Protein 1OQP (pdb70)

Radius of gyration: 12.71 Å; Cα contacts (8 Å, |Δi|>4): 98; chains: 2; bounding box: 40×25×27 Å

Organism: Chlamydomonas reinhardtii (NCBI:txid3055)

Sequence (96 aa):
GSGERDSREEILKAFRLFDDDNSGTITIKDLRRVAKELGENLTEEELQEMIAEADRNDDNEIDEDEFIRIMKKTSLFKKRELIESKWHRLLFHDKKGSGERDSREEILKAFRLFDDDNSGTITIKDLRRVAKELGENLTEEELQEMIAEADRNDDNEIDEDEFIRIMKKTSLFKKRELIESKWHRLLFHDKKGSGERDSREEILKAFRLFDDDNSGTITIKDLRRVAKELGENLTEEELQEMIAEADRNDDNEIDEDEFIRIMKKTSLFKKRELIESKWHRLLFHDKKGSGERDSREEILKAFRLFDDDNSGTITIKDLRRVAKELGENLTEEELQEMIAEADRNDDNEIDEDEFIRIMKKTSLFKKRELIESKWHRLLFHDKKGSGERDSREEILKAFRLFDDDNSGTITIKDLRRVAKELGENLTEEELQEMIAEADRNDDNEIDEDEFIRIMKKTSLFKKRELIESKWHRLLFHDKKGSGERDSREEILKAFRLFDDDNSGTITIKDLRRVAKELGENLTEEELQEMIAEADRNDDNEIDEDEFIRIMKKTSLFKKRELIESKWHRLLFHDKKGSGERDSREEILKAFRLFDDDNSGTITIKDLRRVAKELGENLTEEELQEMIAEADRNDDNEIDEDEFIRIMKKTSLFKKRELIESKWHRLLFHDKKGSGERDSREEILKAFRLFDDDNSGTITIKDLRRVAKELGENLTEEELQEMIAEADRNDDNEIDEDEFIRIMKKTSLFKKRELIESKWHRLLFHDKKGSGERDSREEILKAFRLFDDDNSGTITIKDLRRVAKELGENLTEEELQEMIAEADRNDDNEIDEDEFIRIMKKTSLFKKRELIESKWHRLLFHDKKGSGERDSREEILKAFRLFDDDNSGTITIKDLRRVAKELGENLTEEELQEMIAEADRNDDNEIDEDEFIRIMKKTSLFKKRELIESKWHRLLFHDKKGSGERDSREEILKAFRLFDDDNSGTITIKDLRRVAKELGENLTEEELQEMIAEADRNDDNEIDEDEFIRIMKKTSLFKKRELIESKWHRLLFHDKKGSGERDSREEILKAFRLFDDDNSGTITIKDLRRVAKELGENLTEEELQEMIAEADRNDDNEIDEDEFIRIMKKTSLFKKRELIESKWHRLLFHDKKGSGERDSREEILKAFRLFDDDNSGTITIKDLRRVAKELGENLTEEELQEMIAEADRNDDNEIDEDEFIRIMKKTSLFKKRELIESKWHRLLFHDKKGSGERDSREEILKAFRLFDDDNSGTITIKDLRRVAKELGENLTEEELQEMIAEADRNDDNEIDEDEFIRIMKKTSLFKKRELIESKWHRLLFHDKKGSGERDSREEILKAFRLFDDDNSGTITIKDLRRVAKELGENLTEEELQEMIAEADRNDDNEIDEDEFIRIMKKTSLFKKRELIESKWHRLLFHDKKGSGERDSREEILKAFRLFDDDNSGTITIKDLRRVAKELGENLTEEELQEMIAEADRNDDNEIDEDEFIRIMKKTSLFKKRELIESKWHRLLFHDKKGSGERDSREEILKAFRLFDDDNSGTITIKDLRRVAKELGENLTEEELQEMIAEADRNDDNEIDEDEFIRIMKKTSLFKKRELIESKWHRLLFHDKKGSGERDSREEILKAFRLFDDDNSGTITIKDLRRVAKELGENLTEEELQEMIAEADRNDDNEIDEDEFIRIMKKTSLFKKRELIESKWHRLLFHDKKGSGERDSREEILKAFRLFDDDNSGTITIKDLRRVAKELGENLTEEELQEMIAEADRNDDNEIDEDEFIRIMKKTSLFKKRELIESKWHRLLFHDKKGSGERDSREEILKAFRLFDDDNSGTITIKDLRRVAKELGENLTEEELQEMIAEADRNDDNEIDEDEFIRIMKKTSLFKKRELIESKWHRLLFHDKK

Foldseek 3Di:
DVCPPPPLNVLVVVQCQQCVVPPQWRALVSNCVVCVVVPNRQDSVNLQVVQVVQDPPPPRTHHSVSSSVVCVVVVVD/DLVVVVVNVVCCVPVVPPD

CATH classification: 1.10.238.10

Nearest PDB structures (foldseek):
  1oqp-assembly1_A  TM=9.420E-01  e=5.379E-11  Chlamydomonas reinhardtii
  2obh-assembly1_B  TM=9.288E-01  e=8.705E-08  Homo sapiens
  2k2i-assembly1_A  TM=8.507E-01  e=2.920E-08  Homo sapiens
  2kn2-assembly1_A  TM=9.020E-01  e=2.306E-06  Glycine max
  4ds7-assembly1_A  TM=8.544E-01  e=1.089E-04  Kluyveromyces lactis NRRL Y-1140

Solvent-accessible surface area: 6100 Å² total; per-residue (Å²): 136,54,46,142,223,46,43,96,75,91,5,58,127,3,9,121,112,2,2,94,64,89,60,43,21,0,9,33,152,2,0,66,116,12,0,93,115,61,44,41,107,20,64,89,110,52,0,96,54,0,12,70,32,6,27,158,55,142,70,76,43,0,38,76,75,1,0,40,97,1,0,127,80,27,90,10,76,172,144,126,84,103,14,30,43,40,0,80,83,7,46,80,32,108,194,187

Secondary structure (DSSP, 8-state):
--TTSSHHHHHHHHHHHH-TT-SSSEEHHHHHHHHHHHT----HHHHHHHHHHH--SSSSEE-HHHHHHHHHHTT--/-HHHHHHHHHHHHHT----

GO terms:
  GO:0005515 protein binding (F, IPI)
  GO:0036156 inner dynein arm (C, IDA)

InterPro domains:
  IPR002048 EF-hand domain [PF13499] (28-91)
  IPR002048 EF-hand domain [PF13499] (101-164)
  IPR002048 EF-hand domain [PS50222] (25-60)
  IPR002048 EF-hand domain [PS50222] (61-96)
  IPR002048 EF-hand domain [PS50222] (98-133)
  IPR002048 EF-hand domain [PS50222] (134-169)
  IPR002048 EF-hand domain [SM00054] (29-57)
  IPR002048 EF-hand domain [SM00054] (65-93)
  IPR002048 EF-hand domain [SM00054] (102-130)
  IPR002048 EF-hand domain [SM00054] (138-166)
  IPR002048 EF-hand domain [cd00051] (29-91)
  IPR011992 EF-hand domain pair [SSF47473] (17-165)
  IPR018247 EF-Hand 1, calcium-binding site [PS00018] (38-50)
  IPR018247 EF-Hand 1, calcium-binding site [PS00018] (74-86)
  IPR018247 EF-Hand 1, calcium-binding site [PS00018] (111-123)
  IPR018247 EF-Hand 1, calcium-binding site [PS00018] (147-159)
  IPR050230 Calmodulin/Myosin light chain/Troponin C-like [PTHR23048] (21-165)

Structure (mmCIF, N/CA/C/O backbone):
data_1OQP
#
_entry.id   1OQP
#
loop_
_entity.id
_entity.type
_entity.pdbx_description
1 polymer Caltractin
2 polymer 'Cell division control protein KAR1'
#
loop_
_atom_site.group_PDB
_atom_site.id
_atom_site.type_symbol
_atom_site.label_atom_id
_atom_site.label_alt_id
_atom_site.label_comp_id
_atom_site.label_asym_id
_atom_site.label_entity_id
_atom_site.label_seq_id
_atom_site.pdbx_PDB_ins_code
_atom_site.Cartn_x
_atom_site.Cartn_y
_atom_site.Cartn_z
_atom_site.occupancy
_atom_site.B_iso_or_equiv
_atom_site.auth_seq_id
_atom_site.auth_comp_id
_atom_site.auth_asym_id
_atom_site.auth_atom_id
_atom_site.pdbx_PDB_model_num
ATOM 1 N N . GLY A 1 1 ? 20.133 6.141 0.740 1.00 0.00 93 GLY A N 1
ATOM 2 C CA . GLY A 1 1 ? 20.173 5.872 -0.709 1.00 0.00 93 GLY A CA 1
ATOM 3 C C . GLY A 1 1 ? 19.457 4.568 -1.055 1.00 0.00 93 GLY A C 1
ATOM 4 O O . GLY A 1 1 ? 20.093 3.595 -1.452 1.00 0.00 93 GLY A O 1
ATOM 10 N N . SER A 1 2 ? 18.133 4.550 -0.896 1.00 0.00 94 SER A N 1
ATOM 11 C CA . SER A 1 2 ? 17.294 3.411 -1.228 1.00 0.00 94 SER A CA 1
ATOM 12 C C . SER A 1 2 ? 17.238 3.247 -2.748 1.00 0.00 94 SER A C 1
ATOM 13 O O . SER A 1 2 ? 17.643 2.226 -3.305 1.00 0.00 94 SER A O 1
ATOM 21 N N . GLY A 1 3 ? 16.713 4.284 -3.403 1.00 0.00 95 GLY A N 1
ATOM 22 C CA . GLY A 1 3 ? 16.590 4.386 -4.847 1.00 0.00 95 GLY A CA 1
ATOM 23 C C . GLY A 1 3 ? 15.800 3.204 -5.401 1.00 0.00 95 GLY A C 1
ATOM 24 O O . GLY A 1 3 ? 14.576 3.169 -5.294 1.00 0.00 95 GLY A O 1
ATOM 28 N N . GLU A 1 4 ? 16.498 2.225 -5.975 1.00 0.00 96 GLU A N 1
ATOM 29 C CA . GLU A 1 4 ? 15.895 0.990 -6.437 1.00 0.00 96 GLU A CA 1
ATOM 30 C C . GLU A 1 4 ? 15.294 0.249 -5.240 1.00 0.00 96 GLU A C 1
ATOM 31 O O . GLU A 1 4 ? 14.120 -0.125 -5.259 1.00 0.00 96 GLU A O 1
ATOM 43 N N . ARG A 1 5 ? 16.096 0.048 -4.192 1.00 0.00 97 ARG A N 1
ATOM 44 C CA . ARG A 1 5 ? 15.717 -0.725 -3.019 1.00 0.00 97 ARG A CA 1
ATOM 45 C C . ARG A 1 5 ? 14.907 0.166 -2.078 1.00 0.00 97 ARG A C 1
ATOM 46 O O . ARG A 1 5 ? 15.364 0.505 -0.989 1.00 0.00 97 ARG A O 1
ATOM 67 N N . ASP A 1 6 ? 13.713 0.573 -2.520 1.00 0.00 98 ASP A N 1
ATOM 68 C CA . ASP A 1 6 ? 12.862 1.526 -1.819 1.00 0.00 98 ASP A CA 1
ATOM 69 C C . ASP A 1 6 ? 11.475 0.945 -1.560 1.00 0.00 98 ASP A C 1
ATOM 70 O O . ASP A 1 6 ? 11.009 0.079 -2.300 1.00 0.00 98 ASP A O 1
ATOM 79 N N . SER A 1 7 ? 10.799 1.470 -0.533 1.00 0.00 99 SER A N 1
ATOM 80 C CA . SER A 1 7 ? 9.429 1.183 -0.143 1.00 0.00 99 SER A CA 1
ATOM 81 C C . SER A 1 7 ? 8.457 1.161 -1.327 1.00 0.00 99 SER A C 1
ATOM 82 O O . SER A 1 7 ? 7.487 0.409 -1.304 1.00 0.00 99 SER A O 1
ATOM 90 N N . ARG A 1 8 ? 8.737 1.951 -2.372 1.00 0.00 100 ARG A N 1
ATOM 91 C CA . ARG A 1 8 ? 8.048 1.905 -3.658 1.00 0.00 100 ARG A CA 1
ATOM 92 C C . ARG A 1 8 ? 7.815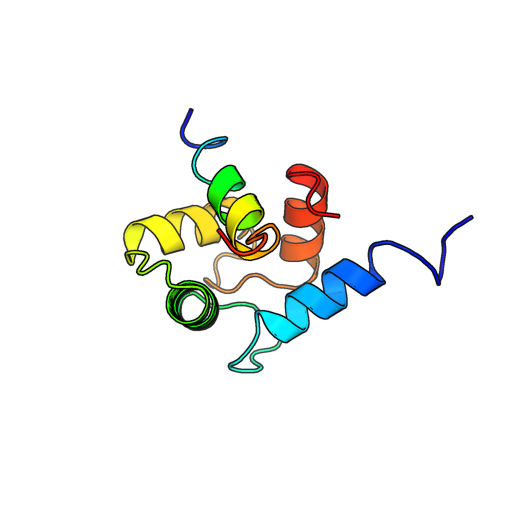 0.456 -4.107 1.00 0.00 100 ARG A C 1
ATOM 93 O O . ARG A 1 8 ? 6.710 0.099 -4.508 1.00 0.00 100 ARG A O 1
ATOM 114 N N . GLU A 1 9 ? 8.848 -0.390 -4.028 1.00 0.00 101 GLU A N 1
ATOM 115 C CA . GLU A 1 9 ? 8.731 -1.795 -4.382 1.00 0.00 101 GLU A CA 1
ATOM 116 C C . GLU A 1 9 ? 7.622 -2.452 -3.563 1.00 0.00 101 GLU A C 1
ATOM 117 O O . GLU A 1 9 ? 6.723 -3.075 -4.121 1.00 0.00 101 GLU A O 1
ATOM 129 N N . GLU A 1 10 ? 7.684 -2.311 -2.237 1.00 0.00 102 GLU A N 1
ATOM 130 C CA . GLU A 1 10 ? 6.751 -2.952 -1.322 1.00 0.00 102 GLU A CA 1
ATOM 131 C C . GLU A 1 10 ? 5.324 -2.464 -1.589 1.00 0.00 102 GLU A C 1
ATOM 132 O O . GLU A 1 10 ? 4.394 -3.265 -1.685 1.00 0.00 102 GLU A O 1
ATOM 144 N N . ILE A 1 11 ? 5.169 -1.146 -1.747 1.00 0.00 103 ILE A N 1
ATOM 145 C CA . ILE A 1 11 ? 3.927 -0.529 -2.189 1.00 0.00 103 ILE A CA 1
ATOM 146 C C . ILE A 1 11 ? 3.426 -1.245 -3.437 1.00 0.00 103 ILE A C 1
ATOM 147 O O . ILE A 1 11 ? 2.261 -1.623 -3.513 1.00 0.00 103 ILE A O 1
ATOM 163 N N . LEU A 1 12 ? 4.296 -1.409 -4.430 1.00 0.00 104 LEU A N 1
ATOM 164 C CA . LEU A 1 12 ? 3.907 -1.998 -5.697 1.00 0.00 104 LEU A CA 1
ATOM 165 C C . LEU A 1 12 ? 3.486 -3.461 -5.502 1.00 0.00 104 LEU A C 1
ATOM 166 O O . LEU A 1 12 ? 2.471 -3.883 -6.056 1.00 0.00 104 LEU A O 1
ATOM 182 N N . LYS A 1 13 ? 4.197 -4.229 -4.664 1.00 0.00 105 LYS A N 1
ATOM 183 C CA . LYS A 1 13 ? 3.748 -5.578 -4.314 1.00 0.00 105 LYS A CA 1
ATOM 184 C C . LYS A 1 13 ? 2.331 -5.526 -3.730 1.00 0.00 105 LYS A C 1
ATOM 185 O O . LYS A 1 13 ? 1.442 -6.238 -4.197 1.00 0.00 105 LYS A O 1
ATOM 204 N N . ALA A 1 14 ? 2.111 -4.678 -2.721 1.00 0.00 106 ALA A N 1
ATOM 205 C CA . ALA A 1 14 ? 0.799 -4.517 -2.106 1.00 0.00 106 ALA A CA 1
ATOM 206 C C . ALA A 1 14 ? -0.262 -4.138 -3.144 1.00 0.00 106 ALA A C 1
ATOM 207 O O . ALA A 1 14 ? -1.351 -4.706 -3.152 1.00 0.00 106 ALA A O 1
ATOM 214 N N . PHE A 1 15 ? 0.065 -3.205 -4.038 1.00 0.00 107 PHE A N 1
ATOM 215 C CA . PHE A 1 15 ? -0.800 -2.792 -5.132 1.00 0.00 107 PHE A CA 1
ATOM 216 C C . PHE A 1 15 ? -1.230 -4.015 -5.942 1.00 0.00 107 PHE A C 1
ATOM 217 O O . PHE A 1 15 ? -2.422 -4.242 -6.143 1.00 0.00 107 PHE A O 1
ATOM 234 N N . ARG A 1 16 ? -0.260 -4.820 -6.387 1.00 0.00 108 ARG A N 1
ATOM 235 C CA . ARG A 1 16 ? -0.540 -6.033 -7.141 1.00 0.00 108 ARG A CA 1
ATOM 236 C C . ARG A 1 16 ? -1.409 -7.003 -6.337 1.00 0.00 108 ARG A C 1
ATOM 237 O O . ARG A 1 16 ? -2.419 -7.478 -6.852 1.00 0.00 108 ARG A O 1
ATOM 258 N N . LEU A 1 17 ? -1.031 -7.304 -5.087 1.00 0.00 109 LEU A N 1
ATOM 259 C CA . LEU A 1 17 ? -1.786 -8.236 -4.249 1.00 0.00 109 LEU A CA 1
ATOM 260 C C . LEU A 1 17 ? -3.233 -7.754 -4.108 1.00 0.00 109 LEU A C 1
ATOM 261 O O . LEU A 1 17 ? -4.169 -8.545 -4.202 1.00 0.00 109 LEU A O 1
ATOM 277 N N . PHE A 1 18 ? -3.419 -6.447 -3.910 1.00 0.00 110 PHE A N 1
ATOM 278 C CA . PHE A 1 18 ? -4.738 -5.845 -3.841 1.00 0.00 110 PHE A CA 1
ATOM 279 C C . PHE A 1 18 ? -5.479 -5.976 -5.170 1.00 0.00 110 PHE A C 1
ATOM 280 O O . PHE A 1 18 ? -6.650 -6.346 -5.170 1.00 0.00 110 PHE A O 1
ATOM 297 N N . ASP A 1 19 ? -4.834 -5.652 -6.294 1.00 0.00 111 ASP A N 1
ATOM 298 C CA . ASP A 1 19 ? -5.467 -5.602 -7.609 1.00 0.00 111 ASP A CA 1
ATOM 299 C C . ASP A 1 19 ? -5.714 -7.007 -8.183 1.00 0.00 111 ASP A C 1
ATOM 300 O O . ASP A 1 19 ? -5.268 -7.328 -9.283 1.00 0.00 111 ASP A O 1
ATOM 309 N N . ASP A 1 20 ? -6.477 -7.828 -7.457 1.00 0.00 112 ASP A N 1
ATOM 310 C CA . ASP A 1 20 ? -6.876 -9.175 -7.840 1.00 0.00 112 ASP A CA 1
ATOM 311 C C . ASP A 1 20 ? -7.466 -9.197 -9.251 1.00 0.00 112 ASP A C 1
ATOM 312 O O . ASP A 1 20 ? -7.082 -10.027 -10.069 1.00 0.00 112 ASP A O 1
ATOM 321 N N . ASP A 1 21 ? -8.396 -8.280 -9.539 1.00 0.00 113 ASP A N 1
ATOM 322 C CA . ASP A 1 21 ? -9.046 -8.212 -10.844 1.00 0.00 113 ASP A CA 1
ATOM 323 C C . ASP A 1 21 ? -8.111 -7.712 -11.958 1.00 0.00 113 ASP A C 1
ATOM 324 O O . ASP A 1 21 ? -8.500 -7.724 -13.122 1.00 0.00 113 ASP A O 1
ATOM 333 N N . ASN A 1 22 ? -6.892 -7.278 -11.617 1.00 0.00 114 ASN A N 1
ATOM 334 C CA . ASN A 1 22 ? -5.871 -6.824 -12.552 1.00 0.00 114 ASN A CA 1
ATOM 335 C C . ASN A 1 22 ? -6.383 -5.700 -13.461 1.00 0.00 114 ASN A C 1
ATOM 336 O O . ASN A 1 22 ? -6.168 -5.720 -14.671 1.00 0.00 114 ASN A O 1
ATOM 347 N N . SER A 1 23 ? -7.024 -4.682 -12.877 1.00 0.00 115 SER A N 1
ATOM 348 C CA . SER A 1 23 ? -7.426 -3.491 -13.629 1.00 0.00 115 SER A CA 1
ATOM 349 C C . SER A 1 23 ? -6.257 -2.520 -13.833 1.00 0.00 115 SER A C 1
ATOM 350 O O . SER A 1 23 ? -6.386 -1.553 -14.579 1.00 0.00 115 SER A O 1
ATOM 358 N N . GLY A 1 24 ? -5.128 -2.747 -13.154 1.00 0.00 116 GLY A N 1
ATOM 359 C CA . GLY A 1 24 ? -4.039 -1.784 -13.085 1.00 0.00 116 GLY A CA 1
ATOM 360 C C . GLY A 1 24 ? -4.400 -0.663 -12.105 1.00 0.00 116 GLY A C 1
ATOM 361 O O . GLY A 1 24 ? -3.757 0.384 -12.092 1.00 0.00 116 GLY A O 1
ATOM 365 N N . THR A 1 25 ? -5.431 -0.890 -11.287 1.00 0.00 117 THR A N 1
ATOM 366 C CA . THR A 1 25 ? -6.036 0.031 -10.347 1.00 0.00 117 THR A CA 1
ATOM 367 C C . THR A 1 25 ? -6.749 -0.860 -9.322 1.00 0.00 117 THR A C 1
ATOM 368 O O . THR A 1 25 ? -7.167 -1.963 -9.673 1.00 0.00 117 THR A O 1
ATOM 379 N N . ILE A 1 26 ? -6.857 -0.432 -8.063 1.00 0.00 118 ILE A N 1
ATOM 380 C CA . ILE A 1 26 ? -7.514 -1.207 -7.016 1.00 0.00 118 ILE A CA 1
ATOM 381 C C . ILE A 1 26 ? -8.970 -0.747 -6.935 1.00 0.00 118 ILE A C 1
ATOM 382 O O . ILE A 1 26 ? -9.232 0.388 -6.540 1.00 0.00 118 ILE A O 1
ATOM 398 N N . THR A 1 27 ? -9.918 -1.598 -7.313 1.00 0.00 119 THR A N 1
ATOM 399 C CA . THR A 1 27 ? -11.332 -1.257 -7.345 1.00 0.00 119 THR A CA 1
ATOM 400 C C . THR A 1 27 ? -12.021 -1.562 -6.011 1.00 0.00 119 THR A C 1
ATOM 401 O O . THR A 1 27 ? -11.489 -2.281 -5.166 1.00 0.00 119 THR A O 1
ATOM 412 N N . ILE A 1 28 ? -13.254 -1.077 -5.842 1.00 0.00 120 ILE A N 1
ATOM 413 C CA . ILE A 1 28 ? -14.097 -1.480 -4.722 1.00 0.00 120 ILE A CA 1
ATOM 414 C C . ILE A 1 28 ? -14.216 -3.012 -4.660 1.00 0.00 120 ILE A C 1
ATOM 415 O O . ILE A 1 28 ? -14.162 -3.608 -3.585 1.00 0.00 120 ILE A O 1
ATOM 431 N N . LYS A 1 29 ? -14.325 -3.658 -5.826 1.00 0.00 121 LYS A N 1
ATOM 432 C CA . LYS A 1 29 ? -14.369 -5.108 -5.924 1.00 0.00 121 LYS A CA 1
ATOM 433 C C . LYS A 1 29 ? -13.079 -5.706 -5.358 1.00 0.00 121 LYS A C 1
ATOM 434 O O . LYS A 1 29 ? -13.129 -6.628 -4.544 1.00 0.00 121 LYS A O 1
ATOM 453 N N . ASP A 1 30 ? -11.923 -5.170 -5.770 1.00 0.00 122 ASP A N 1
ATOM 454 C CA . ASP A 1 30 ? -10.636 -5.624 -5.258 1.00 0.00 122 ASP A CA 1
ATOM 455 C C . ASP A 1 30 ? -10.597 -5.499 -3.739 1.00 0.00 122 ASP A C 1
ATOM 456 O O . ASP A 1 30 ? -10.252 -6.453 -3.045 1.00 0.00 122 ASP A O 1
ATOM 465 N N . LEU A 1 31 ? -10.950 -4.323 -3.216 1.00 0.00 123 LEU A N 1
ATOM 466 C CA . LEU A 1 31 ? -10.930 -4.099 -1.778 1.00 0.00 123 LEU A CA 1
ATOM 467 C C . LEU A 1 31 ? -11.835 -5.104 -1.066 1.00 0.00 123 LEU A C 1
ATOM 468 O O . LEU A 1 31 ? -11.421 -5.704 -0.076 1.00 0.00 123 LEU A O 1
ATOM 484 N N . ARG A 1 32 ? -13.058 -5.311 -1.569 1.00 0.00 124 ARG A N 1
ATOM 485 C CA . ARG A 1 32 ? -13.949 -6.312 -1.000 1.00 0.00 124 ARG A CA 1
ATOM 486 C C . ARG A 1 32 ? -13.275 -7.684 -1.017 1.00 0.00 124 ARG A C 1
ATOM 487 O O . ARG A 1 32 ? -13.268 -8.365 0.005 1.00 0.00 124 ARG A O 1
ATOM 508 N N . ARG A 1 33 ? -12.716 -8.097 -2.157 1.00 0.00 125 ARG A N 1
ATOM 509 C CA . ARG A 1 33 ? -12.043 -9.383 -2.284 1.00 0.00 125 ARG A CA 1
ATOM 510 C C . ARG A 1 33 ? -10.967 -9.532 -1.202 1.00 0.00 125 ARG A C 1
ATOM 511 O O . ARG A 1 33 ? -11.000 -10.487 -0.425 1.00 0.00 125 ARG A O 1
ATOM 532 N N . VAL A 1 34 ? -10.035 -8.576 -1.136 1.00 0.00 126 VAL A N 1
ATOM 533 C CA . VAL A 1 34 ? -8.992 -8.540 -0.114 1.00 0.00 126 VAL A CA 1
ATOM 534 C C . VAL A 1 34 ? -9.620 -8.699 1.272 1.00 0.00 126 VAL A C 1
ATOM 535 O O . VAL A 1 34 ? -9.247 -9.586 2.039 1.00 0.00 126 VAL A O 1
ATOM 548 N N . ALA A 1 35 ? -10.570 -7.822 1.596 1.00 0.00 127 ALA A N 1
ATOM 549 C CA . ALA A 1 35 ? -11.163 -7.750 2.916 1.00 0.00 127 ALA A CA 1
ATOM 550 C C . ALA A 1 35 ? -11.786 -9.099 3.292 1.00 0.00 127 ALA A C 1
ATOM 551 O O . ALA A 1 35 ? -11.433 -9.689 4.314 1.00 0.00 127 ALA A O 1
ATOM 558 N N . LYS A 1 36 ? -12.659 -9.621 2.428 1.00 0.00 128 LYS A N 1
ATOM 559 C CA . LYS A 1 36 ? -13.283 -10.928 2.578 1.00 0.00 128 LYS A CA 1
ATOM 560 C C . LYS A 1 36 ? -12.232 -12.014 2.810 1.00 0.00 128 LYS A C 1
ATOM 561 O O . LYS A 1 36 ? -12.356 -12.773 3.766 1.00 0.00 128 LYS A O 1
ATOM 580 N N . GLU A 1 37 ? -11.194 -12.081 1.969 1.00 0.00 129 GLU A N 1
ATOM 581 C CA . GLU A 1 37 ? -10.122 -13.059 2.133 1.00 0.00 129 GLU A CA 1
ATOM 582 C C . GLU A 1 37 ? -9.475 -12.957 3.518 1.00 0.00 129 GLU A C 1
ATOM 583 O O . GLU A 1 37 ? -9.218 -13.977 4.153 1.00 0.00 129 GLU A O 1
ATOM 595 N N . LEU A 1 38 ? -9.208 -11.738 3.998 1.00 0.00 130 LEU A N 1
ATOM 596 C CA . LEU A 1 38 ? -8.685 -11.547 5.350 1.00 0.00 130 LEU A CA 1
ATOM 597 C C . LEU A 1 38 ? -9.720 -11.914 6.422 1.00 0.00 130 LEU A C 1
ATOM 598 O O . LEU A 1 38 ? -9.346 -12.240 7.547 1.00 0.00 130 LEU A O 1
ATOM 614 N N . GLY A 1 39 ? -11.011 -11.851 6.080 1.00 0.00 131 GLY A N 1
ATOM 615 C CA . GLY A 1 39 ? -12.143 -12.115 6.965 1.00 0.00 131 GLY A CA 1
ATOM 616 C C . GLY A 1 39 ? -12.999 -10.864 7.170 1.00 0.00 131 GLY A C 1
ATOM 617 O O . GLY A 1 39 ? -14.140 -10.943 7.631 1.00 0.00 131 GLY A O 1
ATOM 621 N N . GLU A 1 40 ? -12.459 -9.695 6.820 1.00 0.00 132 GLU A N 1
ATOM 622 C CA . GLU A 1 40 ? -13.091 -8.406 7.003 1.00 0.00 132 GLU A CA 1
ATOM 623 C C . GLU A 1 40 ? -14.255 -8.269 6.022 1.00 0.00 132 GLU A C 1
ATOM 624 O O . GLU A 1 40 ? -14.087 -7.823 4.890 1.00 0.00 132 GLU A O 1
ATOM 636 N N . ASN A 1 41 ? -15.457 -8.636 6.463 1.00 0.00 133 ASN A N 1
ATOM 637 C CA . ASN A 1 41 ? -16.663 -8.516 5.652 1.00 0.00 133 ASN A CA 1
ATOM 638 C C . ASN A 1 41 ? -17.110 -7.050 5.618 1.00 0.00 133 ASN A C 1
ATOM 639 O O . ASN A 1 41 ? -18.120 -6.683 6.214 1.00 0.00 133 ASN A O 1
ATOM 650 N N . LEU A 1 42 ? -16.342 -6.204 4.925 1.00 0.00 134 LEU A N 1
ATOM 651 C CA . LEU A 1 42 ? -16.600 -4.770 4.858 1.00 0.00 134 LEU A CA 1
ATOM 652 C C . LEU A 1 42 ? -17.802 -4.454 3.962 1.00 0.00 134 LEU A C 1
ATOM 653 O O . LEU A 1 42 ? -18.056 -5.130 2.963 1.00 0.00 134 LEU A O 1
ATOM 669 N N . THR A 1 43 ? -18.531 -3.400 4.328 1.00 0.00 135 THR A N 1
ATOM 670 C CA . THR A 1 43 ? -19.696 -2.910 3.611 1.00 0.00 135 THR A CA 1
ATOM 671 C C . THR A 1 43 ? -19.286 -2.001 2.452 1.00 0.00 135 THR A C 1
ATOM 672 O O . THR A 1 43 ? -18.184 -1.446 2.432 1.00 0.00 135 THR A O 1
ATOM 683 N N . GLU A 1 44 ? -20.225 -1.802 1.522 1.00 0.00 136 GLU A N 1
ATOM 684 C CA . GLU A 1 44 ? -20.113 -0.864 0.419 1.00 0.00 136 GLU A CA 1
ATOM 685 C C . GLU A 1 44 ? -19.630 0.490 0.936 1.00 0.00 136 GLU A C 1
ATOM 686 O O . GLU A 1 44 ? -18.727 1.090 0.364 1.00 0.00 136 GLU A O 1
ATOM 698 N N . GLU A 1 45 ? -20.245 0.963 2.022 1.00 0.00 137 GLU A N 1
ATOM 699 C CA . GLU A 1 45 ? -19.971 2.280 2.567 1.00 0.00 137 GLU A CA 1
ATOM 700 C C . GLU A 1 45 ? -18.540 2.353 3.099 1.00 0.00 137 GLU A C 1
ATOM 701 O O . GLU A 1 45 ? -17.787 3.240 2.706 1.00 0.00 137 GLU A O 1
ATOM 713 N N . GLU A 1 46 ? -18.152 1.407 3.963 1.00 0.00 138 GLU A N 1
ATOM 714 C CA . GLU A 1 46 ? -16.789 1.348 4.483 1.00 0.00 138 GLU A CA 1
ATOM 715 C C . GLU A 1 46 ? -15.785 1.376 3.330 1.00 0.00 138 GLU A C 1
ATOM 716 O O . GLU A 1 46 ? -14.857 2.187 3.320 1.00 0.00 138 GLU A O 1
ATOM 728 N N . LEU A 1 47 ? -15.988 0.501 2.342 1.00 0.00 139 LEU A N 1
ATOM 729 C CA . LEU A 1 47 ? -15.123 0.487 1.177 1.00 0.00 139 LEU A CA 1
ATOM 730 C C . LEU A 1 47 ? -15.135 1.837 0.466 1.00 0.00 139 LEU A C 1
ATOM 731 O O . LEU A 1 47 ? -14.073 2.349 0.137 1.00 0.00 139 LEU A O 1
ATOM 747 N N . GLN A 1 48 ? -16.300 2.437 0.224 1.00 0.00 140 GLN A N 1
ATOM 748 C CA . GLN A 1 48 ? -16.361 3.723 -0.456 1.00 0.00 140 GLN A CA 1
ATOM 749 C C . GLN A 1 48 ? -15.653 4.822 0.323 1.00 0.00 140 GLN A C 1
ATOM 750 O O . GLN A 1 48 ? -15.049 5.698 -0.286 1.00 0.00 140 GLN A O 1
ATOM 764 N N . GLU A 1 49 ? -15.693 4.791 1.653 1.00 0.00 141 GLU A N 1
ATOM 765 C CA . GLU A 1 49 ? -14.917 5.729 2.443 1.00 0.00 141 GLU A CA 1
ATOM 766 C C . GLU A 1 49 ? -13.422 5.547 2.146 1.00 0.00 141 GLU A C 1
ATOM 767 O O . GLU A 1 49 ? -12.731 6.517 1.838 1.00 0.00 141 GLU A O 1
ATOM 779 N N . MET A 1 50 ? -12.927 4.306 2.197 1.00 0.00 142 MET A N 1
ATOM 780 C CA . MET A 1 50 ? -11.534 4.006 1.867 1.00 0.00 142 MET A CA 1
ATOM 781 C C . MET A 1 50 ? -11.189 4.503 0.461 1.00 0.00 142 MET A C 1
ATOM 782 O O . MET A 1 50 ? -10.206 5.225 0.282 1.00 0.00 142 MET A O 1
ATOM 796 N N . ILE A 1 51 ? -12.018 4.122 -0.521 1.00 0.00 143 ILE A N 1
ATOM 797 C CA . ILE A 1 51 ? -11.915 4.558 -1.905 1.00 0.00 143 ILE A CA 1
ATOM 798 C C . ILE A 1 51 ? -11.734 6.071 -1.914 1.00 0.00 143 ILE A C 1
ATOM 799 O O . ILE A 1 51 ? -10.714 6.573 -2.370 1.00 0.00 143 ILE A O 1
ATOM 815 N N . ALA A 1 52 ? -12.726 6.788 -1.390 1.00 0.00 144 ALA A N 1
ATOM 816 C CA . ALA A 1 52 ? -12.805 8.234 -1.432 1.00 0.00 144 ALA A CA 1
ATOM 817 C C . ALA A 1 52 ? -11.592 8.879 -0.753 1.00 0.00 144 ALA A C 1
ATOM 818 O O . ALA A 1 52 ? -11.086 9.891 -1.227 1.00 0.00 144 ALA A O 1
ATOM 825 N N . GLU A 1 53 ? -11.100 8.278 0.335 1.00 0.00 145 GLU A N 1
ATOM 826 C CA . GLU A 1 53 ? -9.912 8.753 1.033 1.00 0.00 145 GLU A CA 1
ATOM 827 C C . GLU A 1 53 ? -8.680 8.770 0.117 1.00 0.00 145 GLU A C 1
ATOM 828 O O . GLU A 1 53 ? -7.834 9.656 0.237 1.00 0.00 145 GLU A O 1
ATOM 840 N N . ALA A 1 54 ? -8.549 7.769 -0.759 1.00 0.00 146 ALA A N 1
ATOM 841 C CA . ALA A 1 54 ? -7.393 7.625 -1.645 1.00 0.00 146 ALA A CA 1
ATOM 842 C C . ALA A 1 54 ? -7.617 8.272 -3.020 1.00 0.00 146 ALA A C 1
ATOM 843 O O . ALA A 1 54 ? -6.678 8.773 -3.637 1.00 0.00 146 ALA A O 1
ATOM 850 N N . ASP A 1 55 ? -8.844 8.198 -3.533 1.00 0.00 147 ASP A N 1
ATOM 851 C CA . ASP A 1 55 ? -9.208 8.558 -4.894 1.00 0.00 147 ASP A CA 1
ATOM 852 C C . ASP A 1 55 ? -9.188 10.081 -5.074 1.00 0.00 147 ASP A C 1
ATOM 853 O O . ASP A 1 55 ? -9.936 10.794 -4.411 1.00 0.00 147 ASP A O 1
ATOM 862 N N . ARG A 1 56 ? -8.373 10.564 -6.016 1.00 0.00 148 ARG A N 1
ATOM 863 C CA . ARG A 1 56 ? -8.355 11.942 -6.495 1.00 0.00 148 ARG A CA 1
ATOM 864 C C . ARG A 1 56 ? -8.537 11.992 -8.023 1.00 0.00 148 ARG A C 1
ATOM 865 O O . ARG A 1 56 ? -8.234 13.009 -8.643 1.00 0.00 148 ARG A O 1
ATOM 886 N N . ASN A 1 57 ? -9.003 10.892 -8.630 1.00 0.00 149 ASN A N 1
ATOM 887 C CA . ASN A 1 57 ? -9.161 10.725 -10.077 1.00 0.00 149 ASN A CA 1
ATOM 888 C C . ASN A 1 57 ? -10.638 10.665 -10.489 1.00 0.00 149 ASN A C 1
ATOM 889 O O . ASN A 1 57 ? -10.954 10.816 -11.667 1.00 0.00 149 ASN A O 1
ATOM 900 N N . ASP A 1 58 ? -11.538 10.440 -9.525 1.00 0.00 150 ASP A N 1
ATOM 901 C CA . ASP A 1 58 ? -12.984 10.360 -9.693 1.00 0.00 150 ASP A CA 1
ATOM 902 C C . ASP A 1 58 ? -13.406 9.218 -10.622 1.00 0.00 150 ASP A C 1
ATOM 903 O O . ASP A 1 58 ? -14.454 9.311 -11.259 1.00 0.00 150 ASP A O 1
ATOM 912 N N . ASP A 1 59 ? -12.627 8.127 -10.674 1.00 0.00 151 ASP A N 1
ATOM 913 C CA . ASP A 1 59 ? -12.938 6.948 -11.483 1.00 0.00 151 ASP A CA 1
ATOM 914 C C . ASP A 1 59 ? -13.337 5.734 -10.634 1.00 0.00 151 ASP A C 1
ATOM 915 O O . ASP A 1 59 ? -13.737 4.723 -11.200 1.00 0.00 151 ASP A O 1
ATOM 924 N N . ASN A 1 60 ? -13.228 5.818 -9.301 1.00 0.00 152 ASN A N 1
ATOM 925 C CA . ASN A 1 60 ? -13.612 4.775 -8.342 1.00 0.00 152 ASN A CA 1
ATOM 926 C C . ASN A 1 60 ? -12.592 3.631 -8.230 1.00 0.00 152 ASN A C 1
ATOM 927 O O . ASN A 1 60 ? -12.871 2.611 -7.603 1.00 0.00 152 ASN A O 1
ATOM 938 N N . GLU A 1 61 ? -11.391 3.805 -8.790 1.00 0.00 153 GLU A N 1
ATOM 939 C CA . GLU A 1 61 ? -10.320 2.823 -8.731 1.00 0.00 153 GLU A CA 1
ATOM 940 C C . GLU A 1 61 ? -9.044 3.523 -8.257 1.00 0.00 153 GLU A C 1
ATOM 941 O O . GLU A 1 61 ? -8.685 4.577 -8.786 1.00 0.00 153 GLU A O 1
ATOM 953 N N . ILE A 1 62 ? -8.348 2.950 -7.271 1.00 0.00 154 ILE A N 1
ATOM 954 C CA . ILE A 1 62 ? -7.140 3.559 -6.743 1.00 0.00 154 ILE A CA 1
ATOM 955 C C . ILE A 1 62 ? -5.996 3.229 -7.692 1.00 0.00 154 ILE A C 1
ATOM 956 O O . ILE A 1 62 ? -5.612 2.067 -7.815 1.00 0.00 154 ILE A O 1
ATOM 972 N N . ASP A 1 63 ? -5.468 4.236 -8.379 1.00 0.00 155 ASP A N 1
ATOM 973 C CA . ASP A 1 63 ? -4.326 4.074 -9.263 1.00 0.00 155 ASP A CA 1
ATOM 974 C C . ASP A 1 63 ? -3.027 4.062 -8.454 1.00 0.00 155 ASP A C 1
ATOM 975 O O . ASP A 1 63 ? -3.017 4.361 -7.258 1.00 0.00 155 ASP A O 1
ATOM 984 N N . GLU A 1 64 ? -1.927 3.701 -9.118 1.00 0.00 156 GLU A N 1
ATOM 985 C CA . GLU A 1 64 ? -0.637 3.516 -8.473 1.00 0.00 156 GLU A CA 1
ATOM 986 C C . GLU A 1 64 ? -0.227 4.764 -7.684 1.00 0.00 156 GLU A C 1
ATOM 987 O O . GLU A 1 64 ? 0.132 4.657 -6.515 1.00 0.00 156 GLU A O 1
ATOM 999 N N . ASP A 1 65 ? -0.306 5.944 -8.310 1.00 0.00 157 ASP A N 1
ATOM 1000 C CA . ASP A 1 65 ? 0.037 7.213 -7.672 1.00 0.00 157 ASP A CA 1
ATOM 1001 C C . ASP A 1 65 ? -0.773 7.425 -6.392 1.00 0.00 157 ASP A C 1
ATOM 1002 O O . ASP A 1 65 ? -0.212 7.676 -5.330 1.00 0.00 157 ASP A O 1
ATOM 1011 N N . GLU A 1 66 ? -2.101 7.330 -6.493 1.00 0.00 158 GLU A N 1
ATOM 1012 C CA . GLU A 1 66 ? -2.985 7.476 -5.345 1.00 0.00 158 GLU A CA 1
ATOM 1013 C C . GLU A 1 66 ? -2.608 6.488 -4.242 1.00 0.00 158 GLU A C 1
ATOM 1014 O O . GLU A 1 66 ? -2.569 6.840 -3.062 1.00 0.00 158 GLU A O 1
ATOM 1026 N N . PHE A 1 67 ? -2.346 5.238 -4.626 1.00 0.00 159 PHE A N 1
ATOM 1027 C CA . PHE A 1 67 ? -2.008 4.211 -3.660 1.00 0.00 159 PHE A CA 1
ATOM 1028 C C . PHE A 1 67 ? -0.700 4.572 -2.957 1.00 0.00 159 PHE A C 1
ATOM 1029 O O . PHE A 1 67 ? -0.661 4.620 -1.733 1.00 0.00 159 PHE A O 1
ATOM 1046 N N . ILE A 1 68 ? 0.348 4.886 -3.723 1.00 0.00 160 ILE A N 1
ATOM 1047 C CA . ILE A 1 68 ? 1.611 5.400 -3.200 1.00 0.00 160 ILE A CA 1
ATOM 1048 C C . ILE A 1 68 ? 1.339 6.530 -2.200 1.00 0.00 160 ILE A C 1
ATOM 1049 O O . ILE A 1 68 ? 1.812 6.489 -1.063 1.00 0.00 160 ILE A O 1
ATOM 1065 N N . ARG A 1 69 ? 0.555 7.527 -2.616 1.00 0.00 161 ARG A N 1
ATOM 1066 C CA . ARG A 1 69 ? 0.192 8.667 -1.791 1.00 0.00 161 ARG A CA 1
ATOM 1067 C C . ARG A 1 69 ? -0.380 8.211 -0.444 1.00 0.00 161 ARG A C 1
ATOM 1068 O O . ARG A 1 69 ? 0.165 8.568 0.600 1.00 0.00 161 ARG A O 1
ATOM 1089 N N . ILE A 1 70 ? -1.468 7.430 -0.439 1.00 0.00 162 ILE A N 1
ATOM 1090 C CA . ILE A 1 70 ? -2.094 7.050 0.824 1.00 0.00 162 ILE A CA 1
ATOM 1091 C C . ILE A 1 70 ? -1.206 6.106 1.648 1.00 0.00 162 ILE A C 1
ATOM 1092 O O . ILE A 1 70 ? -1.211 6.161 2.882 1.00 0.00 162 ILE A O 1
ATOM 1108 N N . MET A 1 71 ? -0.423 5.251 0.982 1.00 0.00 163 MET A N 1
ATOM 1109 C CA . MET A 1 71 ? 0.515 4.365 1.655 1.00 0.00 163 MET A CA 1
ATOM 1110 C C . MET A 1 71 ? 1.565 5.168 2.428 1.00 0.00 163 MET A C 1
ATOM 1111 O O . MET A 1 71 ? 1.895 4.809 3.561 1.00 0.00 163 MET A O 1
ATOM 1125 N N . LYS A 1 72 ? 2.070 6.256 1.837 1.00 0.00 164 LYS A N 1
ATOM 1126 C CA . LYS A 1 72 ? 2.926 7.196 2.551 1.00 0.00 164 LYS A CA 1
ATOM 1127 C C . LYS A 1 72 ? 2.138 7.895 3.663 1.00 0.00 164 LYS A C 1
ATOM 1128 O O . LYS A 1 72 ? 2.537 7.832 4.824 1.00 0.00 164 LYS A O 1
ATOM 1147 N N . LYS A 1 73 ? 1.018 8.539 3.310 1.00 0.00 165 LYS A N 1
ATOM 1148 C CA . LYS A 1 73 ? 0.144 9.276 4.225 1.00 0.00 165 LYS A CA 1
ATOM 1149 C C . LYS A 1 73 ? -0.040 8.518 5.542 1.00 0.00 165 LYS A C 1
ATOM 1150 O O . LYS A 1 73 ? 0.107 9.081 6.624 1.00 0.00 165 LYS A O 1
ATOM 1169 N N . THR A 1 74 ? -0.389 7.236 5.435 1.00 0.00 166 THR A N 1
ATOM 1170 C CA . THR A 1 74 ? -0.787 6.419 6.571 1.00 0.00 166 THR A CA 1
ATOM 1171 C C . THR A 1 74 ? 0.414 5.740 7.248 1.00 0.00 166 THR A C 1
ATOM 1172 O O . THR A 1 74 ? 0.231 5.002 8.212 1.00 0.00 166 THR A O 1
ATOM 1183 N N . SER A 1 75 ? 1.638 5.933 6.745 1.00 0.00 167 SER A N 1
ATOM 1184 C CA . SER A 1 75 ? 2.810 5.173 7.175 1.00 0.00 167 SER A CA 1
ATOM 1185 C C . SER A 1 75 ? 2.614 3.667 6.969 1.00 0.00 167 SER A C 1
ATOM 1186 O O . SER A 1 75 ? 3.075 2.863 7.776 1.00 0.00 167 SER A O 1
ATOM 1194 N N . LEU A 1 76 ? 1.943 3.283 5.881 1.00 0.00 168 LEU A N 1
ATOM 1195 C CA . LEU A 1 76 ? 1.868 1.894 5.445 1.00 0.00 168 LEU A CA 1
ATOM 1196 C C . LEU A 1 76 ? 3.165 1.525 4.734 1.00 0.00 168 LEU A C 1
ATOM 1197 O O . LEU A 1 76 ? 3.669 0.422 4.926 1.00 0.00 168 LEU A O 1
ATOM 1213 N N . PHE A 1 77 ? 3.734 2.463 3.971 1.00 0.00 169 PHE A N 1
ATOM 1214 C CA . PHE A 1 77 ? 5.073 2.336 3.407 1.00 0.00 169 PHE A CA 1
ATOM 1215 C C . PHE A 1 77 ? 5.697 3.727 3.243 1.00 0.00 169 PHE A C 1
ATOM 1216 O O . PHE A 1 77 ? 6.757 3.806 2.581 1.00 0.00 169 PHE A O 1
ATOM 1234 N N . LYS B 2 1 ? -12.725 10.461 14.772 1.00 0.00 239 LYS B N 1
ATOM 1235 C CA . LYS B 2 1 ? -12.082 11.127 13.624 1.00 0.00 239 LYS B CA 1
ATOM 1236 C C . LYS B 2 1 ? -12.155 10.226 12.388 1.00 0.00 239 LYS B C 1
ATOM 1237 O O . LYS B 2 1 ? -11.317 9.341 12.217 1.00 0.00 239 LYS B O 1
ATOM 1258 N N . LYS B 2 2 ? -13.163 10.441 11.534 1.00 0.00 240 LYS B N 1
ATOM 1259 C CA . LYS B 2 2 ? -13.421 9.591 10.376 1.00 0.00 240 LYS B CA 1
ATOM 1260 C C . LYS B 2 2 ? -12.149 9.334 9.569 1.00 0.00 240 LYS B C 1
ATOM 1261 O O . LYS B 2 2 ? -11.845 8.187 9.266 1.00 0.00 240 LYS B O 1
ATOM 1280 N N . ARG B 2 3 ? -11.384 10.386 9.264 1.00 0.00 241 ARG B N 1
ATOM 1281 C CA . ARG B 2 3 ? -10.094 10.282 8.589 1.00 0.00 241 ARG B CA 1
ATOM 1282 C C . ARG B 2 3 ? -9.243 9.153 9.188 1.00 0.00 241 ARG B C 1
ATOM 1283 O O . ARG B 2 3 ? -8.815 8.241 8.481 1.00 0.00 241 ARG B O 1
ATOM 1304 N N . GLU B 2 4 ? -9.033 9.203 10.506 1.00 0.00 242 GLU B N 1
ATOM 1305 C CA . GLU B 2 4 ? -8.246 8.217 11.228 1.00 0.00 242 GLU B CA 1
ATOM 1306 C C . GLU B 2 4 ? -8.900 6.843 11.095 1.00 0.00 242 GLU B C 1
ATOM 1307 O O . GLU B 2 4 ? -8.239 5.869 10.736 1.00 0.00 242 GLU B O 1
ATOM 1319 N N . LEU B 2 5 ? -10.202 6.760 11.382 1.00 0.00 243 LEU B N 1
ATOM 1320 C CA . LEU B 2 5 ? -10.932 5.498 11.339 1.00 0.00 243 LEU B CA 1
ATOM 1321 C C . LEU B 2 5 ? -10.837 4.840 9.958 1.00 0.00 243 LEU B C 1
ATOM 1322 O O . LEU B 2 5 ? -10.747 3.620 9.860 1.00 0.00 243 LEU B O 1
ATOM 1338 N N . ILE B 2 6 ? -10.860 5.634 8.886 1.00 0.00 244 ILE B N 1
ATOM 1339 C CA . ILE B 2 6 ? -10.778 5.151 7.515 1.00 0.00 244 ILE B CA 1
ATOM 1340 C C . ILE B 2 6 ? -9.344 4.718 7.205 1.00 0.00 244 ILE B C 1
ATOM 1341 O O . ILE B 2 6 ? -9.125 3.598 6.743 1.00 0.00 244 ILE B O 1
ATOM 1357 N N . GLU B 2 7 ? -8.359 5.578 7.480 1.00 0.00 245 GLU B N 1
ATOM 1358 C CA . GLU B 2 7 ? -6.946 5.237 7.339 1.00 0.00 245 GLU B CA 1
ATOM 1359 C C . GLU B 2 7 ? -6.624 3.916 8.055 1.00 0.00 245 GLU B C 1
ATOM 1360 O O . GLU B 2 7 ? -5.926 3.059 7.510 1.00 0.00 245 GLU B O 1
ATOM 1372 N N . SER B 2 8 ? -7.184 3.731 9.255 1.00 0.00 246 SER B N 1
ATOM 1373 C CA . SER B 2 8 ? -7.048 2.502 10.026 1.00 0.00 246 SER B CA 1
ATOM 1374 C C . SER B 2 8 ? -7.441 1.256 9.223 1.00 0.00 246 SER B C 1
ATOM 1375 O O . SER B 2 8 ? -6.921 0.177 9.495 1.00 0.00 246 SER B O 1
ATOM 1383 N N . LYS B 2 9 ? -8.345 1.368 8.246 1.00 0.00 247 LYS B N 1
ATOM 1384 C CA . LYS B 2 9 ? -8.746 0.229 7.432 1.00 0.00 247 LYS B CA 1
ATOM 1385 C C . LYS B 2 9 ? -7.624 -0.148 6.458 1.00 0.00 247 LYS B C 1
ATOM 1386 O O . LYS B 2 9 ? -7.225 -1.310 6.415 1.00 0.00 247 LYS B O 1
ATOM 1405 N N . TRP B 2 10 ? -7.080 0.823 5.710 1.00 0.00 248 TRP B N 1
ATOM 1406 C CA . TRP B 2 10 ? -5.886 0.601 4.888 1.00 0.00 248 TRP B CA 1
ATOM 1407 C C . TRP B 2 10 ? -4.777 -0.006 5.746 1.00 0.00 248 TRP B C 1
ATOM 1408 O O . TRP B 2 10 ? -4.177 -1.011 5.363 1.00 0.00 248 TRP B O 1
ATOM 1429 N N . HIS B 2 11 ? -4.546 0.585 6.923 1.00 0.00 249 HIS B N 1
ATOM 1430 C CA . HIS B 2 11 ? -3.626 0.044 7.915 1.00 0.00 249 HIS B CA 1
ATOM 1431 C C . HIS B 2 11 ? -3.943 -1.430 8.181 1.00 0.00 249 HIS B C 1
ATOM 1432 O O . HIS B 2 11 ? -3.081 -2.294 8.039 1.00 0.00 249 HIS B O 1
ATOM 1446 N N . ARG B 2 12 ? -5.195 -1.735 8.517 1.00 0.00 250 ARG B N 1
ATOM 1447 C CA . ARG B 2 12 ? -5.601 -3.070 8.912 1.00 0.00 250 ARG B CA 1
ATOM 1448 C C . ARG B 2 12 ? -5.437 -4.084 7.781 1.00 0.00 250 ARG B C 1
ATOM 1449 O O . ARG B 2 12 ? -5.015 -5.202 8.055 1.00 0.00 250 ARG B O 1
ATOM 1470 N N . LEU B 2 13 ? -5.783 -3.734 6.534 1.00 0.00 251 LEU B N 1
ATOM 1471 C CA . LEU B 2 13 ? -5.731 -4.703 5.437 1.00 0.00 251 LEU B CA 1
ATOM 1472 C C . LEU B 2 13 ? -4.332 -5.311 5.321 1.00 0.00 251 LEU B C 1
ATOM 1473 O O . LEU B 2 13 ? -4.175 -6.528 5.266 1.00 0.00 251 LEU B O 1
ATOM 1489 N N . LEU B 2 14 ? -3.309 -4.458 5.246 1.00 0.00 252 LEU B N 1
ATOM 1490 C CA . LEU B 2 14 ? -1.937 -4.922 5.099 1.00 0.00 252 LEU B CA 1
ATOM 1491 C C . LEU B 2 14 ? -1.393 -5.376 6.450 1.00 0.00 252 LEU B C 1
ATOM 1492 O O . LEU B 2 14 ? -0.845 -6.471 6.549 1.00 0.00 252 LEU B O 1
ATOM 1508 N N . PHE B 2 15 ? -1.586 -4.593 7.516 1.00 0.00 253 PHE B N 1
ATOM 1509 C CA . PHE B 2 15 ? -1.119 -4.967 8.852 1.00 0.00 253 PHE B CA 1
ATOM 1510 C C . PHE B 2 15 ? -2.053 -6.011 9.493 1.00 0.00 253 PHE B C 1
ATOM 1511 O O . PHE B 2 15 ? -2.285 -5.969 10.702 1.00 0.00 253 PHE B O 1
ATOM 1528 N N . HIS B 2 16 ? -2.588 -6.969 8.729 1.00 0.00 254 HIS B N 1
ATOM 1529 C CA . HIS B 2 16 ? -3.510 -7.964 9.260 1.00 0.00 254 HIS B CA 1
ATOM 1530 C C . HIS B 2 16 ? -2.699 -9.097 9.888 1.00 0.00 254 HIS B C 1
ATOM 1531 O O . HIS B 2 16 ? -2.751 -10.242 9.437 1.00 0.00 254 HIS B O 1
ATOM 1545 N N . ASP B 2 17 ? -1.905 -8.752 10.906 1.00 0.00 255 ASP B N 1
ATOM 1546 C CA . ASP B 2 17 ? -0.918 -9.626 11.525 1.00 0.00 255 ASP B CA 1
ATOM 1547 C C . ASP B 2 17 ? -1.610 -10.767 12.270 1.00 0.00 255 ASP B C 1
ATOM 1548 O O . ASP B 2 17 ? -1.753 -10.727 13.491 1.00 0.00 255 ASP B O 1
ATOM 1557 N N . LYS B 2 18 ? -2.045 -11.778 11.511 1.00 0.00 256 LYS B N 1
ATOM 1558 C CA . LYS B 2 18 ? -2.883 -12.889 11.933 1.00 0.00 256 LYS B CA 1
ATOM 1559 C C . LYS B 2 18 ? -4.263 -12.343 12.299 1.00 0.00 256 LYS B C 1
ATOM 1560 O O . LYS B 2 18 ? -5.225 -12.542 11.561 1.00 0.00 256 LYS B O 1
ATOM 1579 N N . LYS B 2 19 ? -4.346 -11.617 13.413 1.00 0.00 257 LYS B N 1
ATOM 1580 C CA . LYS B 2 19 ? -5.551 -10.910 13.814 1.00 0.00 257 LYS B CA 1
ATOM 1581 C C . LYS B 2 19 ? -5.863 -9.783 12.824 1.00 0.00 257 LYS B C 1
ATOM 1582 O O . LYS B 2 19 ? -4.915 -9.289 12.173 1.00 0.00 257 LYS B O 1
ATOM 1602 N N . GLY A 1 1 ? 15.430 11.900 -3.398 1.00 0.00 93 GLY A N 2
ATOM 1603 C CA . GLY A 1 1 ? 14.643 11.774 -2.158 1.00 0.00 93 GLY A CA 2
ATOM 1604 C C . GLY A 1 1 ? 13.619 10.644 -2.255 1.00 0.00 93 GLY A C 2
ATOM 1605 O O . GLY A 1 1 ? 13.621 9.881 -3.218 1.00 0.00 93 GLY A O 2
ATOM 1611 N N . SER A 1 2 ? 12.739 10.539 -1.258 1.00 0.00 94 SER A N 2
ATOM 1612 C CA . SER A 1 2 ? 11.650 9.578 -1.234 1.00 0.00 94 SER A CA 2
ATOM 1613 C C . SER A 1 2 ? 10.611 9.971 -2.284 1.00 0.00 94 SER A C 2
ATOM 1614 O O . SER A 1 2 ? 10.427 9.284 -3.289 1.00 0.00 94 SER A O 2
ATOM 1622 N N . GLY A 1 3 ? 9.935 11.090 -2.010 1.00 0.00 95 GLY A N 2
ATOM 1623 C CA . GLY A 1 3 ? 8.904 11.681 -2.849 1.00 0.00 95 GLY A CA 2
ATOM 1624 C C . GLY A 1 3 ? 7.950 10.626 -3.408 1.00 0.00 95 GLY A C 2
ATOM 1625 O O . GLY A 1 3 ? 7.426 9.795 -2.669 1.00 0.00 95 GLY A O 2
ATOM 1629 N N . GLU A 1 4 ? 7.738 10.652 -4.725 1.00 0.00 96 GLU A N 2
ATOM 1630 C CA . GLU A 1 4 ? 6.854 9.733 -5.428 1.00 0.00 96 GLU A CA 2
ATOM 1631 C C . GLU A 1 4 ? 7.378 8.293 -5.429 1.00 0.00 96 GLU A C 2
ATOM 1632 O O . GLU A 1 4 ? 6.620 7.387 -5.769 1.00 0.00 96 GLU A O 2
ATOM 1644 N N . ARG A 1 5 ? 8.659 8.067 -5.121 1.00 0.00 97 ARG A N 2
ATOM 1645 C CA . ARG A 1 5 ? 9.243 6.738 -5.161 1.00 0.00 97 ARG A CA 2
ATOM 1646 C C . ARG A 1 5 ? 9.028 6.073 -3.803 1.00 0.00 97 ARG A C 2
ATOM 1647 O O . ARG A 1 5 ? 8.253 5.126 -3.682 1.00 0.00 97 ARG A O 2
ATOM 1668 N N . ASP A 1 6 ? 9.721 6.582 -2.781 1.00 0.00 98 ASP A N 2
ATOM 1669 C CA . ASP A 1 6 ? 9.814 5.960 -1.468 1.00 0.00 98 ASP A CA 2
ATOM 1670 C C . ASP A 1 6 ? 10.053 4.443 -1.614 1.00 0.00 98 ASP A C 2
ATOM 1671 O O . ASP A 1 6 ? 10.827 4.018 -2.472 1.00 0.00 98 ASP A O 2
ATOM 1680 N N . SER A 1 7 ? 9.376 3.610 -0.825 1.00 0.00 99 SER A N 2
ATOM 1681 C CA . SER A 1 7 ? 9.460 2.159 -0.865 1.00 0.00 99 SER A CA 2
ATOM 1682 C C . SER A 1 7 ? 8.589 1.621 -2.008 1.00 0.00 99 SER A C 2
ATOM 1683 O O . SER A 1 7 ? 7.707 0.787 -1.799 1.00 0.00 99 SER A O 2
ATOM 1691 N N . ARG A 1 8 ? 8.853 2.104 -3.231 1.00 0.00 100 ARG A N 2
ATOM 1692 C CA . ARG A 1 8 ? 8.017 1.839 -4.397 1.00 0.00 100 ARG A CA 2
ATOM 1693 C C . ARG A 1 8 ? 7.798 0.342 -4.576 1.00 0.00 100 ARG A C 2
ATOM 1694 O O . ARG A 1 8 ? 6.663 -0.093 -4.710 1.00 0.00 100 ARG A O 2
ATOM 1715 N N . GLU A 1 9 ? 8.868 -0.453 -4.580 1.00 0.00 101 GLU A N 2
ATOM 1716 C CA . GLU A 1 9 ? 8.766 -1.902 -4.708 1.00 0.00 101 GLU A CA 2
ATOM 1717 C C . GLU A 1 9 ? 7.774 -2.501 -3.698 1.00 0.00 101 GLU A C 2
ATOM 1718 O O . GLU A 1 9 ? 6.883 -3.259 -4.081 1.00 0.00 101 GLU A O 2
ATOM 1730 N N . GLU A 1 10 ? 7.906 -2.148 -2.416 1.00 0.00 102 GLU A N 2
ATOM 1731 C CA . GLU A 1 10 ? 7.032 -2.650 -1.363 1.00 0.00 102 GLU A CA 2
ATOM 1732 C C . GLU A 1 10 ? 5.584 -2.239 -1.643 1.00 0.00 102 GLU A C 2
ATOM 1733 O O . GLU A 1 10 ? 4.675 -3.073 -1.671 1.00 0.00 102 GLU A O 2
ATOM 1745 N N . ILE A 1 11 ? 5.389 -0.940 -1.872 1.00 0.00 103 ILE A N 2
ATOM 1746 C CA . ILE A 1 11 ? 4.099 -0.374 -2.229 1.00 0.00 103 ILE A CA 2
ATOM 1747 C C . ILE A 1 11 ? 3.489 -1.141 -3.402 1.00 0.00 103 ILE A C 2
ATOM 1748 O O . ILE A 1 11 ? 2.301 -1.450 -3.404 1.00 0.00 103 ILE A O 2
ATOM 1764 N N . LEU A 1 12 ? 4.292 -1.420 -4.422 1.00 0.00 104 LEU A N 2
ATOM 1765 C CA . LEU A 1 12 ? 3.825 -1.973 -5.676 1.00 0.00 104 LEU A CA 2
ATOM 1766 C C . LEU A 1 12 ? 3.461 -3.447 -5.494 1.00 0.00 104 LEU A C 2
ATOM 1767 O O . LEU A 1 12 ? 2.420 -3.885 -5.980 1.00 0.00 104 LEU A O 2
ATOM 1783 N N . LYS A 1 13 ? 4.261 -4.206 -4.739 1.00 0.00 105 LYS A N 2
ATOM 1784 C CA . LYS A 1 13 ? 3.871 -5.554 -4.341 1.00 0.00 105 LYS A CA 2
ATOM 1785 C C . LYS A 1 13 ? 2.504 -5.523 -3.643 1.00 0.00 105 LYS A C 2
ATOM 1786 O O . LYS A 1 13 ? 1.589 -6.243 -4.046 1.00 0.00 105 LYS A O 2
ATOM 1805 N N . ALA A 1 14 ? 2.346 -4.672 -2.623 1.00 0.00 106 ALA A N 2
ATOM 1806 C CA . ALA A 1 14 ? 1.065 -4.519 -1.941 1.00 0.00 106 ALA A CA 2
ATOM 1807 C C . ALA A 1 14 ? -0.058 -4.156 -2.917 1.00 0.00 106 ALA A C 2
ATOM 1808 O O . ALA A 1 14 ? -1.130 -4.756 -2.880 1.00 0.00 106 ALA A O 2
ATOM 1815 N N . PHE A 1 15 ? 0.192 -3.193 -3.805 1.00 0.00 107 PHE A N 2
ATOM 1816 C CA . PHE A 1 15 ? -0.756 -2.799 -4.836 1.00 0.00 107 PHE A CA 2
ATOM 1817 C C . PHE A 1 15 ? -1.230 -4.031 -5.605 1.00 0.00 107 PHE A C 2
ATOM 1818 O O . PHE A 1 15 ? -2.426 -4.278 -5.728 1.00 0.00 107 PHE A O 2
ATOM 1835 N N . ARG A 1 16 ? -0.276 -4.796 -6.138 1.00 0.00 108 ARG A N 2
ATOM 1836 C CA . ARG A 1 16 ? -0.577 -5.949 -6.967 1.00 0.00 108 ARG A CA 2
ATOM 1837 C C . ARG A 1 16 ? -1.327 -7.012 -6.163 1.00 0.00 108 ARG A C 2
ATOM 1838 O O . ARG A 1 16 ? -2.300 -7.567 -6.667 1.00 0.00 108 ARG A O 2
ATOM 1859 N N . LEU A 1 17 ? -0.912 -7.280 -4.916 1.00 0.00 109 LEU A N 2
ATOM 1860 C CA . LEU A 1 17 ? -1.630 -8.218 -4.054 1.00 0.00 109 LEU A CA 2
ATOM 1861 C C . LEU A 1 17 ? -3.078 -7.753 -3.870 1.00 0.00 109 LEU A C 2
ATOM 1862 O O . LEU A 1 17 ? -4.005 -8.556 -3.959 1.00 0.00 109 LEU A O 2
ATOM 1878 N N . PHE A 1 18 ? -3.286 -6.451 -3.641 1.00 0.00 110 PHE A N 2
ATOM 1879 C CA . PHE A 1 18 ? -4.628 -5.899 -3.530 1.00 0.00 110 PHE A CA 2
ATOM 1880 C C . PHE A 1 18 ? -5.407 -6.040 -4.837 1.00 0.00 110 PHE A C 2
ATOM 1881 O O . PHE A 1 18 ? -6.571 -6.434 -4.802 1.00 0.00 110 PHE A O 2
ATOM 1898 N N . ASP A 1 19 ? -4.806 -5.710 -5.984 1.00 0.00 111 ASP A N 2
ATOM 1899 C CA . ASP A 1 19 ? -5.470 -5.809 -7.282 1.00 0.00 111 ASP A CA 2
ATOM 1900 C C . ASP A 1 19 ? -5.541 -7.274 -7.739 1.00 0.00 111 ASP A C 2
ATOM 1901 O O . ASP A 1 19 ? -5.056 -7.625 -8.815 1.00 0.00 111 ASP A O 2
ATOM 1910 N N . ASP A 1 20 ? -6.175 -8.128 -6.932 1.00 0.00 112 ASP A N 2
ATOM 1911 C CA . ASP A 1 20 ? -6.322 -9.549 -7.211 1.00 0.00 112 ASP A CA 2
ATOM 1912 C C . ASP A 1 20 ? -7.063 -9.771 -8.530 1.00 0.00 112 ASP A C 2
ATOM 1913 O O . ASP A 1 20 ? -6.726 -10.682 -9.281 1.00 0.00 112 ASP A O 2
ATOM 1922 N N . ASP A 1 21 ? -8.032 -8.904 -8.847 1.00 0.00 113 ASP A N 2
ATOM 1923 C CA . ASP A 1 21 ? -8.755 -8.940 -10.114 1.00 0.00 113 ASP A CA 2
ATOM 1924 C C . ASP A 1 21 ? -7.909 -8.405 -11.279 1.00 0.00 113 ASP A C 2
ATOM 1925 O O . ASP A 1 21 ? -8.458 -8.160 -12.353 1.00 0.00 113 ASP A O 2
ATOM 1934 N N . ASN A 1 22 ? -6.598 -8.187 -11.088 1.00 0.00 114 ASN A N 2
ATOM 1935 C CA . ASN A 1 22 ? -5.625 -7.808 -12.113 1.00 0.00 114 ASN A CA 2
ATOM 1936 C C . ASN A 1 22 ? -6.130 -6.698 -13.036 1.00 0.00 114 ASN A C 2
ATOM 1937 O O . ASN A 1 22 ? -5.811 -6.667 -14.223 1.00 0.00 114 ASN A O 2
ATOM 1948 N N . SER A 1 23 ? -6.909 -5.767 -12.485 1.00 0.00 115 SER A N 2
ATOM 1949 C CA . SER A 1 23 ? -7.634 -4.779 -13.262 1.00 0.00 115 SER A CA 2
ATOM 1950 C C . SER A 1 23 ? -6.770 -3.555 -13.584 1.00 0.00 115 SER A C 2
ATOM 1951 O O . SER A 1 23 ? -7.276 -2.566 -14.105 1.00 0.00 115 SER A O 2
ATOM 1959 N N . GLY A 1 24 ? -5.473 -3.586 -13.259 1.00 0.00 116 GLY A N 2
ATOM 1960 C CA . GLY A 1 24 ? -4.541 -2.500 -13.522 1.00 0.00 116 GLY A CA 2
ATOM 1961 C C . GLY A 1 24 ? -4.636 -1.481 -12.395 1.00 0.00 116 GLY A C 2
ATOM 1962 O O . GLY A 1 24 ? -3.616 -1.128 -11.798 1.00 0.00 116 GLY A O 2
ATOM 1966 N N . THR A 1 25 ? -5.868 -1.105 -12.051 1.00 0.00 117 THR A N 2
ATOM 1967 C CA . THR A 1 25 ? -6.214 -0.314 -10.889 1.00 0.00 117 THR A CA 2
ATOM 1968 C C . THR A 1 25 ? -6.841 -1.244 -9.842 1.00 0.00 117 THR A C 2
ATOM 1969 O O . THR A 1 25 ? -7.392 -2.289 -10.186 1.00 0.00 117 THR A O 2
ATOM 1980 N N . ILE A 1 26 ? -6.753 -0.890 -8.557 1.00 0.00 118 ILE A N 2
ATOM 1981 C CA . ILE A 1 26 ? -7.498 -1.589 -7.513 1.00 0.00 118 ILE A CA 2
ATOM 1982 C C . ILE A 1 26 ? -8.917 -1.020 -7.567 1.00 0.00 118 ILE A C 2
ATOM 1983 O O . ILE A 1 26 ? -9.057 0.196 -7.614 1.00 0.00 118 ILE A O 2
ATOM 1999 N N . THR A 1 27 ? -9.966 -1.844 -7.564 1.00 0.00 119 THR A N 2
ATOM 2000 C CA . THR A 1 27 ? -11.344 -1.356 -7.565 1.00 0.00 119 THR A CA 2
ATOM 2001 C C . THR A 1 27 ? -12.034 -1.650 -6.234 1.00 0.00 119 THR A C 2
ATOM 2002 O O . THR A 1 27 ? -11.512 -2.399 -5.405 1.00 0.00 119 THR A O 2
ATOM 2013 N N . ILE A 1 28 ? -13.238 -1.104 -6.032 1.00 0.00 120 ILE A N 2
ATOM 2014 C CA . ILE A 1 28 ? -14.019 -1.396 -4.834 1.00 0.00 120 ILE A CA 2
ATOM 2015 C C . ILE A 1 28 ? -14.241 -2.910 -4.688 1.00 0.00 120 ILE A C 2
ATOM 2016 O O . ILE A 1 28 ? -14.200 -3.457 -3.585 1.00 0.00 120 ILE A O 2
ATOM 2032 N N . LYS A 1 29 ? -14.413 -3.594 -5.823 1.00 0.00 121 LYS A N 2
ATOM 2033 C CA . LYS A 1 29 ? -14.530 -5.043 -5.878 1.00 0.00 121 LYS A CA 2
ATOM 2034 C C . LYS A 1 29 ? -13.257 -5.699 -5.340 1.00 0.00 121 LYS A C 2
ATOM 2035 O O . LYS A 1 29 ? -13.337 -6.578 -4.484 1.00 0.00 121 LYS A O 2
ATOM 2054 N N . ASP A 1 30 ? -12.086 -5.258 -5.818 1.00 0.00 122 ASP A N 2
ATOM 2055 C CA . ASP A 1 30 ? -10.814 -5.775 -5.320 1.00 0.00 122 ASP A CA 2
ATOM 2056 C C . ASP A 1 30 ? -10.751 -5.605 -3.808 1.00 0.00 122 ASP A C 2
ATOM 2057 O O . ASP A 1 30 ? -10.458 -6.555 -3.088 1.00 0.00 122 ASP A O 2
ATOM 2066 N N . LEU A 1 31 ? -11.025 -4.393 -3.321 1.00 0.00 123 LEU A N 2
ATOM 2067 C CA . LEU A 1 31 ? -10.950 -4.119 -1.894 1.00 0.00 123 LEU A CA 2
ATOM 2068 C C . LEU A 1 31 ? -11.879 -5.047 -1.109 1.00 0.00 123 LEU A C 2
ATOM 2069 O O . LEU A 1 31 ? -11.444 -5.648 -0.127 1.00 0.00 123 LEU A O 2
ATOM 2085 N N . ARG A 1 32 ? -13.140 -5.193 -1.532 1.00 0.00 124 ARG A N 2
ATOM 2086 C CA . ARG A 1 32 ? -14.039 -6.137 -0.874 1.00 0.00 124 ARG A CA 2
ATOM 2087 C C . ARG A 1 32 ? -13.432 -7.538 -0.903 1.00 0.00 124 ARG A C 2
ATOM 2088 O O . ARG A 1 32 ? -13.432 -8.202 0.127 1.00 0.00 124 ARG A O 2
ATOM 2109 N N . ARG A 1 33 ? -12.924 -7.996 -2.050 1.00 0.00 125 ARG A N 2
ATOM 2110 C CA . ARG A 1 33 ? -12.337 -9.326 -2.151 1.00 0.00 125 ARG A CA 2
ATOM 2111 C C . ARG A 1 33 ? -11.214 -9.496 -1.118 1.00 0.00 125 ARG A C 2
ATOM 2112 O O . ARG A 1 33 ? -11.249 -10.422 -0.311 1.00 0.00 125 ARG A O 2
ATOM 2133 N N . VAL A 1 34 ? -10.239 -8.583 -1.123 1.00 0.00 126 VAL A N 2
ATOM 2134 C CA . VAL A 1 34 ? -9.129 -8.565 -0.173 1.00 0.00 126 VAL A CA 2
ATOM 2135 C C . VAL A 1 34 ? -9.671 -8.652 1.254 1.00 0.00 126 VAL A C 2
ATOM 2136 O O . VAL A 1 34 ? -9.297 -9.532 2.029 1.00 0.00 126 VAL A O 2
ATOM 2149 N N . ALA A 1 35 ? -10.553 -7.716 1.603 1.00 0.00 127 ALA A N 2
ATOM 2150 C CA . ALA A 1 35 ? -11.068 -7.593 2.949 1.00 0.00 127 ALA A CA 2
ATOM 2151 C C . ALA A 1 35 ? -11.763 -8.898 3.363 1.00 0.00 127 ALA A C 2
ATOM 2152 O O . ALA A 1 35 ? -11.410 -9.507 4.373 1.00 0.00 127 ALA A O 2
ATOM 2159 N N . LYS A 1 36 ? -12.696 -9.362 2.531 1.00 0.00 128 LYS A N 2
ATOM 2160 C CA . LYS A 1 36 ? -13.391 -10.633 2.668 1.00 0.00 128 LYS A CA 2
ATOM 2161 C C . LYS A 1 36 ? -12.409 -11.778 2.919 1.00 0.00 128 LYS A C 2
ATOM 2162 O O . LYS A 1 36 ? -12.581 -12.509 3.889 1.00 0.00 128 LYS A O 2
ATOM 2181 N N . GLU A 1 37 ? -11.385 -11.936 2.074 1.00 0.00 129 GLU A N 2
ATOM 2182 C CA . GLU A 1 37 ? -10.376 -12.979 2.238 1.00 0.00 129 GLU A CA 2
ATOM 2183 C C . GLU A 1 37 ? -9.747 -12.936 3.636 1.00 0.00 129 GLU A C 2
ATOM 2184 O O . GLU A 1 37 ? -9.562 -13.978 4.259 1.00 0.00 129 GLU A O 2
ATOM 2196 N N . LEU A 1 38 ? -9.425 -11.741 4.138 1.00 0.00 130 LEU A N 2
ATOM 2197 C CA . LEU A 1 38 ? -8.899 -11.586 5.495 1.00 0.00 130 LEU A CA 2
ATOM 2198 C C . LEU A 1 38 ? -9.969 -11.835 6.568 1.00 0.00 130 LEU A C 2
ATOM 2199 O O . LEU A 1 38 ? -9.636 -12.023 7.734 1.00 0.00 130 LEU A O 2
ATOM 2215 N N . GLY A 1 39 ? -11.250 -11.784 6.193 1.00 0.00 131 GLY A N 2
ATOM 2216 C CA . GLY A 1 39 ? -12.388 -11.830 7.103 1.00 0.00 131 GLY A CA 2
ATOM 2217 C C . GLY A 1 39 ? -12.826 -10.427 7.524 1.00 0.00 131 GLY A C 2
ATOM 2218 O O . GLY A 1 39 ? -13.775 -10.275 8.294 1.00 0.00 131 GLY A O 2
ATOM 2222 N N . GLU A 1 40 ? -12.177 -9.388 6.993 1.00 0.00 132 GLU A N 2
ATOM 2223 C CA . GLU A 1 40 ? -12.589 -8.014 7.193 1.00 0.00 132 GLU A CA 2
ATOM 2224 C C . GLU A 1 40 ? -13.808 -7.783 6.300 1.00 0.00 132 GLU A C 2
ATOM 2225 O O . GLU A 1 40 ? -13.684 -7.409 5.138 1.00 0.00 132 GLU A O 2
ATOM 2237 N N . ASN A 1 41 ? -15.005 -8.011 6.833 1.00 0.00 133 ASN A N 2
ATOM 2238 C CA . ASN A 1 41 ? -16.232 -7.866 6.062 1.00 0.00 133 ASN A CA 2
ATOM 2239 C C . ASN A 1 41 ? -16.571 -6.379 5.904 1.00 0.00 133 ASN A C 2
ATOM 2240 O O . ASN A 1 41 ? -17.517 -5.882 6.510 1.00 0.00 133 ASN A O 2
ATOM 2251 N N . LEU A 1 42 ? -15.784 -5.651 5.106 1.00 0.00 134 LEU A N 2
ATOM 2252 C CA . LEU A 1 42 ? -15.909 -4.200 4.994 1.00 0.00 134 LEU A CA 2
ATOM 2253 C C . LEU A 1 42 ? -17.043 -3.883 4.031 1.00 0.00 134 LEU A C 2
ATOM 2254 O O . LEU A 1 42 ? -17.009 -4.330 2.885 1.00 0.00 134 LEU A O 2
ATOM 2270 N N . THR A 1 43 ? -18.065 -3.159 4.488 1.00 0.00 135 THR A N 2
ATOM 2271 C CA . THR A 1 43 ? -19.242 -2.901 3.681 1.00 0.00 135 THR A CA 2
ATOM 2272 C C . THR A 1 43 ? -18.889 -1.979 2.517 1.00 0.00 135 THR A C 2
ATOM 2273 O O . THR A 1 43 ? -17.866 -1.288 2.539 1.00 0.00 135 THR A O 2
ATOM 2284 N N . GLU A 1 44 ? -19.774 -1.935 1.520 1.00 0.00 136 GLU A N 2
ATOM 2285 C CA . GLU A 1 44 ? -19.637 -1.059 0.373 1.00 0.00 136 GLU A CA 2
ATOM 2286 C C . GLU A 1 44 ? -19.314 0.360 0.840 1.00 0.00 136 GLU A C 2
ATOM 2287 O O . GLU A 1 44 ? -18.370 0.964 0.349 1.00 0.00 136 GLU A O 2
ATOM 2299 N N . GLU A 1 45 ? -20.073 0.861 1.820 1.00 0.00 137 GLU A N 2
ATOM 2300 C CA . GLU A 1 45 ? -19.863 2.169 2.437 1.00 0.00 137 GLU A CA 2
ATOM 2301 C C . GLU A 1 45 ? -18.424 2.312 2.949 1.00 0.00 137 GLU A C 2
ATOM 2302 O O . GLU A 1 45 ? -17.709 3.241 2.572 1.00 0.00 137 GLU A O 2
ATOM 2314 N N . GLU A 1 46 ? -18.007 1.387 3.820 1.00 0.00 138 GLU A N 2
ATOM 2315 C CA . GLU A 1 46 ? -16.698 1.432 4.455 1.00 0.00 138 GLU A CA 2
ATOM 2316 C C . GLU A 1 46 ? -15.598 1.481 3.395 1.00 0.00 138 GLU A C 2
ATOM 2317 O O . GLU A 1 46 ? -14.663 2.275 3.492 1.00 0.00 138 GLU A O 2
ATOM 2329 N N . LEU A 1 47 ? -15.720 0.634 2.376 1.00 0.00 139 LEU A N 2
ATOM 2330 C CA . LEU A 1 47 ? -14.797 0.636 1.254 1.00 0.00 139 LEU A CA 2
ATOM 2331 C C . LEU A 1 47 ? -14.865 1.962 0.496 1.00 0.00 139 LEU A C 2
ATOM 2332 O O . LEU A 1 47 ? -13.830 2.510 0.125 1.00 0.00 139 LEU A O 2
ATOM 2348 N N . GLN A 1 48 ? -16.067 2.497 0.269 1.00 0.00 140 GLN A N 2
ATOM 2349 C CA . GLN A 1 48 ? -16.246 3.771 -0.410 1.00 0.00 140 GLN A CA 2
ATOM 2350 C C . GLN A 1 48 ? -15.462 4.867 0.306 1.00 0.00 140 GLN A C 2
ATOM 2351 O O . GLN A 1 48 ? -14.832 5.696 -0.340 1.00 0.00 140 GLN A O 2
ATOM 2365 N N . GLU A 1 49 ? -15.475 4.867 1.640 1.00 0.00 141 GLU A N 2
ATOM 2366 C CA . GLU A 1 49 ? -14.688 5.821 2.410 1.00 0.00 141 GLU A CA 2
ATOM 2367 C C . GLU A 1 49 ? -13.192 5.686 2.079 1.00 0.00 141 GLU A C 2
ATOM 2368 O O . GLU A 1 49 ? -12.529 6.683 1.790 1.00 0.00 141 GLU A O 2
ATOM 2380 N N . MET A 1 50 ? -12.660 4.459 2.097 1.00 0.00 142 MET A N 2
ATOM 2381 C CA . MET A 1 50 ? -11.261 4.196 1.747 1.00 0.00 142 MET A CA 2
ATOM 2382 C C . MET A 1 50 ? -10.941 4.728 0.351 1.00 0.00 142 MET A C 2
ATOM 2383 O O . MET A 1 50 ? -9.985 5.485 0.158 1.00 0.00 142 MET A O 2
ATOM 2397 N N . ILE A 1 51 ? -11.759 4.307 -0.612 1.00 0.00 143 ILE A N 2
ATOM 2398 C CA . ILE A 1 51 ? -11.697 4.717 -2.004 1.00 0.00 143 ILE A CA 2
ATOM 2399 C C . ILE A 1 51 ? -11.642 6.242 -2.088 1.00 0.00 143 ILE A C 2
ATOM 2400 O O . ILE A 1 51 ? -10.743 6.788 -2.718 1.00 0.00 143 ILE A O 2
ATOM 2416 N N . ALA A 1 52 ? -12.602 6.927 -1.468 1.00 0.00 144 ALA A N 2
ATOM 2417 C CA . ALA A 1 52 ? -12.725 8.373 -1.529 1.00 0.00 144 ALA A CA 2
ATOM 2418 C C . ALA A 1 52 ? -11.495 9.048 -0.917 1.00 0.00 144 ALA A C 2
ATOM 2419 O O . ALA A 1 52 ? -10.988 10.020 -1.468 1.00 0.00 144 ALA A O 2
ATOM 2426 N N . GLU A 1 53 ? -11.005 8.527 0.212 1.00 0.00 145 GLU A N 2
ATOM 2427 C CA . GLU A 1 53 ? -9.808 9.049 0.858 1.00 0.00 145 GLU A CA 2
ATOM 2428 C C . GLU A 1 53 ? -8.587 8.935 -0.068 1.00 0.00 145 GLU A C 2
ATOM 2429 O O . GLU A 1 53 ? -7.774 9.854 -0.143 1.00 0.00 145 GLU A O 2
ATOM 2441 N N . ALA A 1 54 ? -8.424 7.782 -0.722 1.00 0.00 146 ALA A N 2
ATOM 2442 C CA . ALA A 1 54 ? -7.261 7.511 -1.558 1.00 0.00 146 ALA A CA 2
ATOM 2443 C C . ALA A 1 54 ? -7.333 8.212 -2.918 1.00 0.00 146 ALA A C 2
ATOM 2444 O O . ALA A 1 54 ? -6.341 8.768 -3.388 1.00 0.00 146 ALA A O 2
ATOM 2451 N N . ASP A 1 55 ? -8.485 8.129 -3.584 1.00 0.00 147 ASP A N 2
ATOM 2452 C CA . ASP A 1 55 ? -8.640 8.539 -4.969 1.00 0.00 147 ASP A CA 2
ATOM 2453 C C . ASP A 1 55 ? -8.677 10.051 -5.124 1.00 0.00 147 ASP A C 2
ATOM 2454 O O . ASP A 1 55 ? -9.527 10.727 -4.549 1.00 0.00 147 ASP A O 2
ATOM 2463 N N . ARG A 1 56 ? -7.846 10.579 -6.020 1.00 0.00 148 ARG A N 2
ATOM 2464 C CA . ARG A 1 56 ? -7.843 11.988 -6.383 1.00 0.00 148 ARG A CA 2
ATOM 2465 C C . ARG A 1 56 ? -8.922 12.210 -7.448 1.00 0.00 148 ARG A C 2
ATOM 2466 O O . ARG A 1 56 ? -8.623 12.658 -8.555 1.00 0.00 148 ARG A O 2
ATOM 2487 N N . ASN A 1 57 ? -10.162 11.817 -7.132 1.00 0.00 149 ASN A N 2
ATOM 2488 C CA . ASN A 1 57 ? -11.331 11.842 -8.021 1.00 0.00 149 ASN A CA 2
ATOM 2489 C C . ASN A 1 57 ? -12.525 11.137 -7.371 1.00 0.00 149 ASN A C 2
ATOM 2490 O O . ASN A 1 57 ? -13.584 11.741 -7.238 1.00 0.00 149 ASN A O 2
ATOM 2501 N N . ASP A 1 58 ? -12.348 9.864 -7.001 1.00 0.00 150 ASP A N 2
ATOM 2502 C CA . ASP A 1 58 ? -13.364 8.930 -6.523 1.00 0.00 150 ASP A CA 2
ATOM 2503 C C . ASP A 1 58 ? -14.155 8.354 -7.703 1.00 0.00 150 ASP A C 2
ATOM 2504 O O . ASP A 1 58 ? -15.379 8.436 -7.740 1.00 0.00 150 ASP A O 2
ATOM 2513 N N . ASP A 1 59 ? -13.446 7.728 -8.652 1.00 0.00 151 ASP A N 2
ATOM 2514 C CA . ASP A 1 59 ? -14.034 6.941 -9.741 1.00 0.00 151 ASP A CA 2
ATOM 2515 C C . ASP A 1 59 ? -14.072 5.444 -9.392 1.00 0.00 151 ASP A C 2
ATOM 2516 O O . ASP A 1 59 ? -14.223 4.594 -10.269 1.00 0.00 151 ASP A O 2
ATOM 2525 N N . ASN A 1 60 ? -13.879 5.115 -8.112 1.00 0.00 152 ASN A N 2
ATOM 2526 C CA . ASN A 1 60 ? -13.737 3.768 -7.576 1.00 0.00 152 ASN A CA 2
ATOM 2527 C C . ASN A 1 60 ? -12.384 3.115 -7.842 1.00 0.00 152 ASN A C 2
ATOM 2528 O O . ASN A 1 60 ? -12.132 2.048 -7.288 1.00 0.00 152 ASN A O 2
ATOM 2539 N N . GLU A 1 61 ? -11.521 3.711 -8.663 1.00 0.00 153 GLU A N 2
ATOM 2540 C CA . GLU A 1 61 ? -10.277 3.073 -9.041 1.00 0.00 153 GLU A CA 2
ATOM 2541 C C . GLU A 1 61 ? -9.121 3.704 -8.273 1.00 0.00 153 GLU A C 2
ATOM 2542 O O . GLU A 1 61 ? -8.846 4.888 -8.445 1.00 0.00 153 GLU A O 2
ATOM 2554 N N . ILE A 1 62 ? -8.397 2.897 -7.495 1.00 0.00 154 ILE A N 2
ATOM 2555 C CA . ILE A 1 62 ? -7.146 3.295 -6.879 1.00 0.00 154 ILE A CA 2
ATOM 2556 C C . ILE A 1 62 ? -6.055 2.959 -7.891 1.00 0.00 154 ILE A C 2
ATOM 2557 O O . ILE A 1 62 ? -5.764 1.783 -8.127 1.00 0.00 154 ILE A O 2
ATOM 2573 N N . ASP A 1 63 ? -5.477 3.979 -8.518 1.00 0.00 155 ASP A N 2
ATOM 2574 C CA . ASP A 1 63 ? -4.305 3.822 -9.361 1.00 0.00 155 ASP A CA 2
ATOM 2575 C C . ASP A 1 63 ? -3.047 3.846 -8.491 1.00 0.00 155 ASP A C 2
ATOM 2576 O O . ASP A 1 63 ? -3.095 4.174 -7.302 1.00 0.00 155 ASP A O 2
ATOM 2585 N N . GLU A 1 64 ? -1.912 3.479 -9.087 1.00 0.00 156 GLU A N 2
ATOM 2586 C CA . GLU A 1 64 ? -0.653 3.373 -8.370 1.00 0.00 156 GLU A CA 2
ATOM 2587 C C . GLU A 1 64 ? -0.270 4.692 -7.701 1.00 0.00 156 GLU A C 2
ATOM 2588 O O . GLU A 1 64 ? 0.149 4.669 -6.550 1.00 0.00 156 GLU A O 2
ATOM 2600 N N . ASP A 1 65 ? -0.441 5.832 -8.380 1.00 0.00 157 ASP A N 2
ATOM 2601 C CA . ASP A 1 65 ? -0.148 7.132 -7.783 1.00 0.00 157 ASP A CA 2
ATOM 2602 C C . ASP A 1 65 ? -0.957 7.315 -6.496 1.00 0.00 157 ASP A C 2
ATOM 2603 O O . ASP A 1 65 ? -0.389 7.493 -5.426 1.00 0.00 157 ASP A O 2
ATOM 2612 N N . GLU A 1 66 ? -2.285 7.239 -6.595 1.00 0.00 158 GLU A N 2
ATOM 2613 C CA . GLU A 1 66 ? -3.189 7.391 -5.459 1.00 0.00 158 GLU A CA 2
ATOM 2614 C C . GLU A 1 66 ? -2.782 6.464 -4.307 1.00 0.00 158 GLU A C 2
ATOM 2615 O O . GLU A 1 66 ? -2.702 6.886 -3.151 1.00 0.00 158 GLU A O 2
ATOM 2627 N N . PHE A 1 67 ? -2.510 5.199 -4.635 1.00 0.00 159 PHE A N 2
ATOM 2628 C CA . PHE A 1 67 ? -2.107 4.212 -3.645 1.00 0.00 159 PHE A CA 2
ATOM 2629 C C . PHE A 1 67 ? -0.805 4.642 -2.967 1.00 0.00 159 PHE A C 2
ATOM 2630 O O . PHE A 1 67 ? -0.746 4.724 -1.744 1.00 0.00 159 PHE A O 2
ATOM 2647 N N . ILE A 1 68 ? 0.218 4.959 -3.766 1.00 0.00 160 ILE A N 2
ATOM 2648 C CA . ILE A 1 68 ? 1.472 5.547 -3.301 1.00 0.00 160 ILE A CA 2
ATOM 2649 C C . ILE A 1 68 ? 1.198 6.708 -2.332 1.00 0.00 160 ILE A C 2
ATOM 2650 O O . ILE A 1 68 ? 1.758 6.725 -1.235 1.00 0.00 160 ILE A O 2
ATOM 2666 N N . ARG A 1 69 ? 0.337 7.667 -2.703 1.00 0.00 161 ARG A N 2
ATOM 2667 C CA . ARG A 1 69 ? 0.004 8.771 -1.806 1.00 0.00 161 ARG A CA 2
ATOM 2668 C C . ARG A 1 69 ? -0.502 8.238 -0.465 1.00 0.00 161 ARG A C 2
ATOM 2669 O O . ARG A 1 69 ? 0.071 8.559 0.577 1.00 0.00 161 ARG A O 2
ATOM 2690 N N . ILE A 1 70 ? -1.578 7.444 -0.461 1.00 0.00 162 ILE A N 2
ATOM 2691 C CA . ILE A 1 70 ? -2.188 7.059 0.804 1.00 0.00 162 ILE A CA 2
ATOM 2692 C C . ILE A 1 70 ? -1.268 6.176 1.652 1.00 0.00 162 ILE A C 2
ATOM 2693 O O . ILE A 1 70 ? -1.259 6.289 2.883 1.00 0.00 162 ILE A O 2
ATOM 2709 N N . MET A 1 71 ? -0.460 5.334 1.002 1.00 0.00 163 MET A N 2
ATOM 2710 C CA . MET A 1 71 ? 0.585 4.570 1.659 1.00 0.00 163 MET A CA 2
ATOM 2711 C C . MET A 1 71 ? 1.521 5.473 2.461 1.00 0.00 163 MET A C 2
ATOM 2712 O O . MET A 1 71 ? 1.869 5.128 3.594 1.00 0.00 163 MET A O 2
ATOM 2726 N N . LYS A 1 72 ? 1.907 6.620 1.893 1.00 0.00 164 LYS A N 2
ATOM 2727 C CA . LYS A 1 72 ? 2.692 7.609 2.616 1.00 0.00 164 LYS A CA 2
ATOM 2728 C C . LYS A 1 72 ? 1.847 8.268 3.710 1.00 0.00 164 LYS A C 2
ATOM 2729 O O . LYS A 1 72 ? 2.246 8.234 4.872 1.00 0.00 164 LYS A O 2
ATOM 2748 N N . LYS A 1 73 ? 0.685 8.843 3.357 1.00 0.00 165 LYS A N 2
ATOM 2749 C CA . LYS A 1 73 ? -0.187 9.554 4.303 1.00 0.00 165 LYS A CA 2
ATOM 2750 C C . LYS A 1 73 ? -0.349 8.764 5.601 1.00 0.00 165 LYS A C 2
ATOM 2751 O O . LYS A 1 73 ? -0.235 9.303 6.699 1.00 0.00 165 LYS A O 2
ATOM 2770 N N . THR A 1 74 ? -0.653 7.478 5.446 1.00 0.00 166 THR A N 2
ATOM 2771 C CA . THR A 1 74 ? -1.016 6.598 6.543 1.00 0.00 166 THR A CA 2
ATOM 2772 C C . THR A 1 74 ? 0.209 5.959 7.212 1.00 0.00 166 THR A C 2
ATOM 2773 O O . THR A 1 74 ? 0.052 5.210 8.171 1.00 0.00 166 THR A O 2
ATOM 2784 N N . SER A 1 75 ? 1.426 6.201 6.710 1.00 0.00 167 SER A N 2
ATOM 2785 C CA . SER A 1 75 ? 2.623 5.478 7.136 1.00 0.00 167 SER A CA 2
ATOM 2786 C C . SER A 1 75 ? 2.459 3.964 6.966 1.00 0.00 167 SER A C 2
ATOM 2787 O O . SER A 1 75 ? 2.942 3.189 7.790 1.00 0.00 167 SER A O 2
ATOM 2795 N N . LEU A 1 76 ? 1.795 3.540 5.887 1.00 0.00 168 LEU A N 2
ATOM 2796 C CA . LEU A 1 76 ? 1.748 2.142 5.485 1.00 0.00 168 LEU A CA 2
ATOM 2797 C C . LEU A 1 76 ? 3.048 1.797 4.767 1.00 0.00 168 LEU A C 2
ATOM 2798 O O . LEU A 1 76 ? 3.623 0.743 5.023 1.00 0.00 168 LEU A O 2
ATOM 2814 N N . PHE A 1 77 ? 3.531 2.706 3.916 1.00 0.00 169 PHE A N 2
ATOM 2815 C CA . PHE A 1 77 ? 4.856 2.624 3.320 1.00 0.00 169 PHE A CA 2
ATOM 2816 C C . PHE A 1 77 ? 5.353 4.036 3.009 1.00 0.00 169 PHE A C 2
ATOM 2817 O O . PHE A 1 77 ? 4.633 4.738 2.264 1.00 0.00 169 PHE A O 2
ATOM 2835 N N . LYS B 2 1 ? -13.767 13.450 8.550 1.00 0.00 239 LYS B N 2
ATOM 2836 C CA . LYS B 2 1 ? -12.768 14.287 9.244 1.00 0.00 239 LYS B CA 2
ATOM 2837 C C . LYS B 2 1 ? -11.754 13.421 9.994 1.00 0.00 239 LYS B C 2
ATOM 2838 O O . LYS B 2 1 ? -10.548 13.551 9.790 1.00 0.00 239 LYS B O 2
ATOM 2859 N N . LYS B 2 2 ? -12.244 12.523 10.853 1.00 0.00 240 LYS B N 2
ATOM 2860 C CA . LYS B 2 2 ? -11.409 11.618 11.632 1.00 0.00 240 LYS B CA 2
ATOM 2861 C C . LYS B 2 2 ? -10.843 10.519 10.727 1.00 0.00 240 LYS B C 2
ATOM 2862 O O . LYS B 2 2 ? -11.248 9.359 10.822 1.00 0.00 240 LYS B O 2
ATOM 2881 N N . ARG B 2 3 ? -9.897 10.896 9.856 1.00 0.00 241 ARG B N 2
ATOM 2882 C CA . ARG B 2 3 ? -9.233 10.016 8.901 1.00 0.00 241 ARG B CA 2
ATOM 2883 C C . ARG B 2 3 ? -8.868 8.672 9.527 1.00 0.00 241 ARG B C 2
ATOM 2884 O O . ARG B 2 3 ? -9.054 7.640 8.891 1.00 0.00 241 ARG B O 2
ATOM 2905 N N . GLU B 2 4 ? -8.400 8.703 10.779 1.00 0.00 242 GLU B N 2
ATOM 2906 C CA . GLU B 2 4 ? -8.162 7.556 11.648 1.00 0.00 242 GLU B CA 2
ATOM 2907 C C . GLU B 2 4 ? -9.109 6.387 11.347 1.00 0.00 242 GLU B C 2
ATOM 2908 O O . GLU B 2 4 ? -8.654 5.262 11.140 1.00 0.00 242 GLU B O 2
ATOM 2920 N N . LEU B 2 5 ? -10.420 6.650 11.319 1.00 0.00 243 LEU B N 2
ATOM 2921 C CA . LEU B 2 5 ? -11.437 5.627 11.091 1.00 0.00 243 LEU B CA 2
ATOM 2922 C C . LEU B 2 5 ? -11.175 4.873 9.785 1.00 0.00 243 LEU B C 2
ATOM 2923 O O . LEU B 2 5 ? -11.241 3.646 9.737 1.00 0.00 243 LEU B O 2
ATOM 2939 N N . ILE B 2 6 ? -10.884 5.614 8.717 1.00 0.00 244 ILE B N 2
ATOM 2940 C CA . ILE B 2 6 ? -10.681 5.069 7.386 1.00 0.00 244 ILE B CA 2
ATOM 2941 C C . ILE B 2 6 ? -9.290 4.430 7.327 1.00 0.00 244 ILE B C 2
ATOM 2942 O O . ILE B 2 6 ? -9.129 3.293 6.885 1.00 0.00 244 ILE B O 2
ATOM 2958 N N . GLU B 2 7 ? -8.287 5.169 7.807 1.00 0.00 245 GLU B N 2
ATOM 2959 C CA . GLU B 2 7 ? -6.907 4.725 7.899 1.00 0.00 245 GLU B CA 2
ATOM 2960 C C . GLU B 2 7 ? -6.807 3.362 8.580 1.00 0.00 245 GLU B C 2
ATOM 2961 O O . GLU B 2 7 ? -6.049 2.517 8.117 1.00 0.00 245 GLU B O 2
ATOM 2973 N N . SER B 2 8 ? -7.583 3.127 9.643 1.00 0.00 246 SER B N 2
ATOM 2974 C CA . SER B 2 8 ? -7.636 1.837 10.327 1.00 0.00 246 SER B CA 2
ATOM 2975 C C . SER B 2 8 ? -7.873 0.665 9.361 1.00 0.00 246 SER B C 2
ATOM 2976 O O . SER B 2 8 ? -7.394 -0.442 9.600 1.00 0.00 246 SER B O 2
ATOM 2984 N N . LYS B 2 9 ? -8.604 0.892 8.267 1.00 0.00 247 LYS B N 2
ATOM 2985 C CA . LYS B 2 9 ? -8.913 -0.145 7.299 1.00 0.00 247 LYS B CA 2
ATOM 2986 C C . LYS B 2 9 ? -7.686 -0.406 6.418 1.00 0.00 247 LYS B C 2
ATOM 2987 O O . LYS B 2 9 ? -7.205 -1.536 6.347 1.00 0.00 247 LYS B O 2
ATOM 3006 N N . TRP B 2 10 ? -7.158 0.642 5.769 1.00 0.00 248 TRP B N 2
ATOM 3007 C CA . TRP B 2 10 ? -5.920 0.568 4.989 1.00 0.00 248 TRP B CA 2
ATOM 3008 C C . TRP B 2 10 ? -4.812 -0.089 5.815 1.00 0.00 248 TRP B C 2
ATOM 3009 O O . TRP B 2 10 ? -4.129 -0.994 5.337 1.00 0.00 248 TRP B O 2
ATOM 3030 N N . HIS B 2 11 ? -4.681 0.346 7.070 1.00 0.00 249 HIS B N 2
ATOM 3031 C CA . HIS B 2 11 ? -3.850 -0.277 8.084 1.00 0.00 249 HIS B CA 2
ATOM 3032 C C . HIS B 2 11 ? -4.150 -1.772 8.117 1.00 0.00 249 HIS B C 2
ATOM 3033 O O . HIS B 2 11 ? -3.300 -2.573 7.744 1.00 0.00 249 HIS B O 2
ATOM 3047 N N . ARG B 2 12 ? -5.349 -2.157 8.560 1.00 0.00 250 ARG B N 2
ATOM 3048 C CA . ARG B 2 12 ? -5.681 -3.554 8.800 1.00 0.00 250 ARG B CA 2
ATOM 3049 C C . ARG B 2 12 ? -5.418 -4.453 7.588 1.00 0.00 250 ARG B C 2
ATOM 3050 O O . ARG B 2 12 ? -4.941 -5.571 7.764 1.00 0.00 250 ARG B O 2
ATOM 3071 N N . LEU B 2 13 ? -5.731 -3.997 6.369 1.00 0.00 251 LEU B N 2
ATOM 3072 C CA . LEU B 2 13 ? -5.593 -4.847 5.185 1.00 0.00 251 LEU B CA 2
ATOM 3073 C C . LEU B 2 13 ? -4.151 -5.313 4.963 1.00 0.00 251 LEU B C 2
ATOM 3074 O O . LEU B 2 13 ? -3.946 -6.388 4.410 1.00 0.00 251 LEU B O 2
ATOM 3090 N N . LEU B 2 14 ? -3.161 -4.503 5.345 1.00 0.00 252 LEU B N 2
ATOM 3091 C CA . LEU B 2 14 ? -1.751 -4.874 5.228 1.00 0.00 252 LEU B CA 2
ATOM 3092 C C . LEU B 2 14 ? -1.228 -5.323 6.588 1.00 0.00 252 LEU B C 2
ATOM 3093 O O . LEU B 2 14 ? -0.705 -6.428 6.729 1.00 0.00 252 LEU B O 2
ATOM 3109 N N . PHE B 2 15 ? -1.392 -4.483 7.610 1.00 0.00 253 PHE B N 2
ATOM 3110 C CA . PHE B 2 15 ? -1.003 -4.780 8.981 1.00 0.00 253 PHE B CA 2
ATOM 3111 C C . PHE B 2 15 ? -1.992 -5.783 9.602 1.00 0.00 253 PHE B C 2
ATOM 3112 O O . PHE B 2 15 ? -2.499 -5.550 10.700 1.00 0.00 253 PHE B O 2
ATOM 3129 N N . HIS B 2 16 ? -2.268 -6.917 8.957 1.00 0.00 254 HIS B N 2
ATOM 3130 C CA . HIS B 2 16 ? -3.111 -7.950 9.545 1.00 0.00 254 HIS B CA 2
ATOM 3131 C C . HIS B 2 16 ? -2.275 -8.769 10.530 1.00 0.00 254 HIS B C 2
ATOM 3132 O O . HIS B 2 16 ? -2.027 -9.957 10.326 1.00 0.00 254 HIS B O 2
ATOM 3146 N N . ASP B 2 17 ? -1.831 -8.115 11.607 1.00 0.00 255 ASP B N 2
ATOM 3147 C CA . ASP B 2 17 ? -1.173 -8.786 12.720 1.00 0.00 255 ASP B CA 2
ATOM 3148 C C . ASP B 2 17 ? -2.185 -9.684 13.434 1.00 0.00 255 ASP B C 2
ATOM 3149 O O . ASP B 2 17 ? -1.851 -10.792 13.849 1.00 0.00 255 ASP B O 2
ATOM 3158 N N . LYS B 2 18 ? -3.441 -9.232 13.524 1.00 0.00 256 LYS B N 2
ATOM 3159 C CA . LYS B 2 18 ? -4.548 -9.999 14.079 1.00 0.00 256 LYS B CA 2
ATOM 3160 C C . LYS B 2 18 ? -5.017 -11.060 13.072 1.00 0.00 256 LYS B C 2
ATOM 3161 O O . LYS B 2 18 ? -6.195 -11.117 12.726 1.00 0.00 256 LYS B O 2
ATOM 3180 N N . LYS B 2 19 ? -4.094 -11.895 12.591 1.00 0.00 257 LYS B N 2
ATOM 3181 C CA . LYS B 2 19 ? -4.391 -12.986 11.670 1.00 0.00 257 LYS B CA 2
ATOM 3182 C C . LYS B 2 19 ? -4.841 -14.246 12.421 1.00 0.00 257 LYS B C 2
ATOM 3183 O O . LYS B 2 19 ? -4.751 -14.249 13.670 1.00 0.00 257 LYS B O 2
ATOM 3203 N N . GLY A 1 1 ? 14.996 1.071 -4.731 1.00 0.00 93 GLY A N 3
ATOM 3204 C CA . GLY A 1 1 ? 14.045 0.228 -5.474 1.00 0.00 93 GLY A CA 3
ATOM 3205 C C . GLY A 1 1 ? 14.223 0.400 -6.980 1.00 0.00 93 GLY A C 3
ATOM 3206 O O . GLY A 1 1 ? 15.345 0.571 -7.457 1.00 0.00 93 GLY A O 3
ATOM 3212 N N . SER A 1 2 ? 13.122 0.371 -7.736 1.00 0.00 94 SER A N 3
ATOM 3213 C CA . SER A 1 2 ? 13.144 0.583 -9.175 1.00 0.00 94 SER A CA 3
ATOM 3214 C C . SER A 1 2 ? 13.367 2.069 -9.454 1.00 0.00 94 SER A C 3
ATOM 3215 O O . SER A 1 2 ? 12.436 2.782 -9.827 1.00 0.00 94 SER A O 3
ATOM 3223 N N . GLY A 1 3 ? 14.587 2.556 -9.213 1.00 0.00 95 GLY A N 3
ATOM 3224 C CA . GLY A 1 3 ? 14.935 3.967 -9.306 1.00 0.00 95 GLY A CA 3
ATOM 3225 C C . GLY A 1 3 ? 14.412 4.721 -8.084 1.00 0.00 95 GLY A C 3
ATOM 3226 O O . GLY A 1 3 ? 15.181 5.336 -7.348 1.00 0.00 95 GLY A O 3
ATOM 3230 N N . GLU A 1 4 ? 13.097 4.657 -7.862 1.00 0.00 96 GLU A N 3
ATOM 3231 C CA . GLU A 1 4 ? 12.461 5.157 -6.654 1.00 0.00 96 GLU A CA 3
ATOM 3232 C C . GLU A 1 4 ? 12.996 4.407 -5.423 1.00 0.00 96 GLU A C 3
ATOM 3233 O O . GLU A 1 4 ? 13.560 3.318 -5.537 1.00 0.00 96 GLU A O 3
ATOM 3245 N N . ARG A 1 5 ? 12.799 4.998 -4.244 1.00 0.00 97 ARG A N 3
ATOM 3246 C CA . ARG A 1 5 ? 13.164 4.430 -2.955 1.00 0.00 97 ARG A CA 3
ATOM 3247 C C . ARG A 1 5 ? 12.519 3.047 -2.774 1.00 0.00 97 ARG A C 3
ATOM 3248 O O . ARG A 1 5 ? 11.426 2.800 -3.285 1.00 0.00 97 ARG A O 3
ATOM 3269 N N . ASP A 1 6 ? 13.189 2.148 -2.035 1.00 0.00 98 ASP A N 3
ATOM 3270 C CA . ASP A 1 6 ? 12.772 0.755 -1.863 1.00 0.00 98 ASP A CA 3
ATOM 3271 C C . ASP A 1 6 ? 11.308 0.614 -1.436 1.00 0.00 98 ASP A C 3
ATOM 3272 O O . ASP A 1 6 ? 10.628 -0.315 -1.869 1.00 0.00 98 ASP A O 3
ATOM 3281 N N . SER A 1 7 ? 10.810 1.560 -0.636 1.00 0.00 99 SER A N 3
ATOM 3282 C CA . SER A 1 7 ? 9.415 1.673 -0.256 1.00 0.00 99 SER A CA 3
ATOM 3283 C C . SER A 1 7 ? 8.471 1.450 -1.441 1.00 0.00 99 SER A C 3
ATOM 3284 O O . SER A 1 7 ? 7.461 0.762 -1.297 1.00 0.00 99 SER A O 3
ATOM 3292 N N . ARG A 1 8 ? 8.797 2.000 -2.620 1.00 0.00 100 ARG A N 3
ATOM 3293 C CA . ARG A 1 8 ? 7.953 1.823 -3.792 1.00 0.00 100 ARG A CA 3
ATOM 3294 C C . ARG A 1 8 ? 7.779 0.345 -4.139 1.00 0.00 100 ARG A C 3
ATOM 3295 O O . ARG A 1 8 ? 6.695 -0.053 -4.553 1.00 0.00 100 ARG A O 3
ATOM 3316 N N . GLU A 1 9 ? 8.809 -0.487 -3.969 1.00 0.00 101 GLU A N 3
ATOM 3317 C CA . GLU A 1 9 ? 8.681 -1.904 -4.275 1.00 0.00 101 GLU A CA 3
ATOM 3318 C C . GLU A 1 9 ? 7.645 -2.531 -3.341 1.00 0.00 101 GLU A C 3
ATOM 3319 O O . GLU A 1 9 ? 6.762 -3.263 -3.784 1.00 0.00 101 GLU A O 3
ATOM 3331 N N . GLU A 1 10 ? 7.744 -2.224 -2.045 1.00 0.00 102 GLU A N 3
ATOM 3332 C CA . GLU A 1 10 ? 6.832 -2.750 -1.037 1.00 0.00 102 GLU A CA 3
ATOM 3333 C C . GLU A 1 10 ? 5.400 -2.312 -1.355 1.00 0.00 102 GLU A C 3
ATOM 3334 O O . GLU A 1 10 ? 4.474 -3.126 -1.400 1.00 0.00 102 GLU A O 3
ATOM 3346 N N . ILE A 1 11 ? 5.238 -1.010 -1.608 1.00 0.00 103 ILE A N 3
ATOM 3347 C CA . ILE A 1 11 ? 3.985 -0.437 -2.067 1.00 0.00 103 ILE A CA 3
ATOM 3348 C C . ILE A 1 11 ? 3.469 -1.225 -3.269 1.00 0.00 103 ILE A C 3
ATOM 3349 O O . ILE A 1 11 ? 2.309 -1.617 -3.300 1.00 0.00 103 ILE A O 3
ATOM 3365 N N . LEU A 1 12 ? 4.310 -1.436 -4.276 1.00 0.00 104 LEU A N 3
ATOM 3366 C CA . LEU A 1 12 ? 3.879 -2.013 -5.536 1.00 0.00 104 LEU A CA 3
ATOM 3367 C C . LEU A 1 12 ? 3.466 -3.477 -5.344 1.00 0.00 104 LEU A C 3
ATOM 3368 O O . LEU A 1 12 ? 2.449 -3.910 -5.885 1.00 0.00 104 LEU A O 3
ATOM 3384 N N . LYS A 1 13 ? 4.198 -4.231 -4.517 1.00 0.00 105 LYS A N 3
ATOM 3385 C CA . LYS A 1 13 ? 3.775 -5.567 -4.111 1.00 0.00 105 LYS A CA 3
ATOM 3386 C C . LYS A 1 13 ? 2.373 -5.515 -3.493 1.00 0.00 105 LYS A C 3
ATOM 3387 O O . LYS A 1 13 ? 1.472 -6.215 -3.953 1.00 0.00 105 LYS A O 3
ATOM 3406 N N . ALA A 1 14 ? 2.175 -4.674 -2.472 1.00 0.00 106 ALA A N 3
ATOM 3407 C CA . ALA A 1 14 ? 0.867 -4.527 -1.840 1.00 0.00 106 ALA A CA 3
ATOM 3408 C C . ALA A 1 14 ? -0.210 -4.142 -2.859 1.00 0.00 106 ALA A C 3
ATOM 3409 O O . ALA A 1 14 ? -1.300 -4.706 -2.859 1.00 0.00 106 ALA A O 3
ATOM 3416 N N . PHE A 1 15 ? 0.105 -3.200 -3.748 1.00 0.00 107 PHE A N 3
ATOM 3417 C CA . PHE A 1 15 ? -0.777 -2.764 -4.818 1.00 0.00 107 PHE A CA 3
ATOM 3418 C C . PHE A 1 15 ? -1.242 -3.969 -5.630 1.00 0.00 107 PHE A C 3
ATOM 3419 O O . PHE A 1 15 ? -2.443 -4.185 -5.784 1.00 0.00 107 PHE A O 3
ATOM 3436 N N . ARG A 1 16 ? -0.296 -4.768 -6.136 1.00 0.00 108 ARG A N 3
ATOM 3437 C CA . ARG A 1 16 ? -0.632 -5.940 -6.931 1.00 0.00 108 ARG A CA 3
ATOM 3438 C C . ARG A 1 16 ? -1.416 -6.970 -6.116 1.00 0.00 108 ARG A C 3
ATOM 3439 O O . ARG A 1 16 ? -2.402 -7.503 -6.619 1.00 0.00 108 ARG A O 3
ATOM 3460 N N . LEU A 1 17 ? -1.006 -7.254 -4.872 1.00 0.00 109 LEU A N 3
ATOM 3461 C CA . LEU A 1 17 ? -1.729 -8.212 -4.034 1.00 0.00 109 LEU A CA 3
ATOM 3462 C C . LEU A 1 17 ? -3.182 -7.761 -3.873 1.00 0.00 109 LEU A C 3
ATOM 3463 O O . LEU A 1 17 ? -4.104 -8.561 -4.019 1.00 0.00 109 LEU A O 3
ATOM 3479 N N . PHE A 1 18 ? -3.393 -6.468 -3.604 1.00 0.00 110 PHE A N 3
ATOM 3480 C CA . PHE A 1 18 ? -4.732 -5.912 -3.530 1.00 0.00 110 PHE A CA 3
ATOM 3481 C C . PHE A 1 18 ? -5.446 -6.021 -4.871 1.00 0.00 110 PHE A C 3
ATOM 3482 O O . PHE A 1 18 ? -6.603 -6.428 -4.900 1.00 0.00 110 PHE A O 3
ATOM 3499 N N . ASP A 1 19 ? -4.788 -5.672 -5.978 1.00 0.00 111 ASP A N 3
ATOM 3500 C CA . ASP A 1 19 ? -5.367 -5.797 -7.310 1.00 0.00 111 ASP A CA 3
ATOM 3501 C C . ASP A 1 19 ? -5.401 -7.269 -7.744 1.00 0.00 111 ASP A C 3
ATOM 3502 O O . ASP A 1 19 ? -4.872 -7.626 -8.795 1.00 0.00 111 ASP A O 3
ATOM 3511 N N . ASP A 1 20 ? -6.062 -8.131 -6.966 1.00 0.00 112 ASP A N 3
ATOM 3512 C CA . ASP A 1 20 ? -6.165 -9.556 -7.246 1.00 0.00 112 ASP A CA 3
ATOM 3513 C C . ASP A 1 20 ? -6.901 -9.792 -8.566 1.00 0.00 112 ASP A C 3
ATOM 3514 O O . ASP A 1 20 ? -6.550 -10.691 -9.328 1.00 0.00 112 ASP A O 3
ATOM 3523 N N . ASP A 1 21 ? -7.888 -8.944 -8.877 1.00 0.00 113 ASP A N 3
ATOM 3524 C CA . ASP A 1 21 ? -8.585 -8.982 -10.158 1.00 0.00 113 ASP A CA 3
ATOM 3525 C C . ASP A 1 21 ? -7.628 -8.675 -11.319 1.00 0.00 113 ASP A C 3
ATOM 3526 O O . ASP A 1 21 ? -7.961 -8.949 -12.468 1.00 0.00 113 ASP A O 3
ATOM 3535 N N . ASN A 1 22 ? -6.456 -8.096 -11.032 1.00 0.00 114 ASN A N 3
ATOM 3536 C CA . ASN A 1 22 ? -5.453 -7.695 -12.010 1.00 0.00 114 ASN A CA 3
ATOM 3537 C C . ASN A 1 22 ? -6.064 -6.743 -13.038 1.00 0.00 114 ASN A C 3
ATOM 3538 O O . ASN A 1 22 ? -5.794 -6.835 -14.232 1.00 0.00 114 ASN A O 3
ATOM 3549 N N . SER A 1 23 ? -6.860 -5.784 -12.555 1.00 0.00 115 SER A N 3
ATOM 3550 C CA . SER A 1 23 ? -7.508 -4.771 -13.371 1.00 0.00 115 SER A CA 3
ATOM 3551 C C . SER A 1 23 ? -6.584 -3.581 -13.661 1.00 0.00 115 SER A C 3
ATOM 3552 O O . SER A 1 23 ? -7.037 -2.580 -14.210 1.00 0.00 115 SER A O 3
ATOM 3560 N N . GLY A 1 24 ? -5.301 -3.641 -13.285 1.00 0.00 116 GLY A N 3
ATOM 3561 C CA . GLY A 1 24 ? -4.355 -2.558 -13.522 1.00 0.00 116 GLY A CA 3
ATOM 3562 C C . GLY A 1 24 ? -4.471 -1.516 -12.414 1.00 0.00 116 GLY A C 3
ATOM 3563 O O . GLY A 1 24 ? -3.465 -1.093 -11.849 1.00 0.00 116 GLY A O 3
ATOM 3567 N N . THR A 1 25 ? -5.705 -1.134 -12.084 1.00 0.00 117 THR A N 3
ATOM 3568 C CA . THR A 1 25 ? -6.056 -0.328 -10.933 1.00 0.00 117 THR A CA 3
ATOM 3569 C C . THR A 1 25 ? -6.719 -1.253 -9.907 1.00 0.00 117 THR A C 3
ATOM 3570 O O . THR A 1 25 ? -7.262 -2.300 -10.267 1.00 0.00 117 THR A O 3
ATOM 3581 N N . ILE A 1 26 ? -6.668 -0.889 -8.626 1.00 0.00 118 ILE A N 3
ATOM 3582 C CA . ILE A 1 26 ? -7.447 -1.570 -7.598 1.00 0.00 118 ILE A CA 3
ATOM 3583 C C . ILE A 1 26 ? -8.858 -0.974 -7.671 1.00 0.00 118 ILE A C 3
ATOM 3584 O O . ILE A 1 26 ? -9.002 0.207 -7.988 1.00 0.00 118 ILE A O 3
ATOM 3600 N N . THR A 1 27 ? -9.896 -1.762 -7.382 1.00 0.00 119 THR A N 3
ATOM 3601 C CA . THR A 1 27 ? -11.283 -1.309 -7.370 1.00 0.00 119 THR A CA 3
ATOM 3602 C C . THR A 1 27 ? -11.971 -1.732 -6.069 1.00 0.00 119 THR A C 3
ATOM 3603 O O . THR A 1 27 ? -11.455 -2.575 -5.333 1.00 0.00 119 THR A O 3
ATOM 3614 N N . ILE A 1 28 ? -13.165 -1.191 -5.800 1.00 0.00 120 ILE A N 3
ATOM 3615 C CA . ILE A 1 28 ? -13.979 -1.646 -4.675 1.00 0.00 120 ILE A CA 3
ATOM 3616 C C . ILE A 1 28 ? -14.183 -3.168 -4.717 1.00 0.00 120 ILE A C 3
ATOM 3617 O O . ILE A 1 28 ? -14.159 -3.825 -3.678 1.00 0.00 120 ILE A O 3
ATOM 3633 N N . LYS A 1 29 ? -14.332 -3.740 -5.916 1.00 0.00 121 LYS A N 3
ATOM 3634 C CA . LYS A 1 29 ? -14.455 -5.180 -6.089 1.00 0.00 121 LYS A CA 3
ATOM 3635 C C . LYS A 1 29 ? -13.208 -5.883 -5.547 1.00 0.00 121 LYS A C 3
ATOM 3636 O O . LYS A 1 29 ? -13.320 -6.802 -4.734 1.00 0.00 121 LYS A O 3
ATOM 3655 N N . ASP A 1 30 ? -12.022 -5.423 -5.961 1.00 0.00 122 ASP A N 3
ATOM 3656 C CA . ASP A 1 30 ? -10.768 -5.965 -5.450 1.00 0.00 122 ASP A CA 3
ATOM 3657 C C . ASP A 1 30 ? -10.745 -5.879 -3.931 1.00 0.00 122 ASP A C 3
ATOM 3658 O O . ASP A 1 30 ? -10.519 -6.876 -3.252 1.00 0.00 122 ASP A O 3
ATOM 3667 N N . LEU A 1 31 ? -10.958 -4.675 -3.396 1.00 0.00 123 LEU A N 3
ATOM 3668 C CA . LEU A 1 31 ? -10.852 -4.453 -1.961 1.00 0.00 123 LEU A CA 3
ATOM 3669 C C . LEU A 1 31 ? -11.812 -5.378 -1.212 1.00 0.00 123 LEU A C 3
ATOM 3670 O O . LEU A 1 31 ? -11.403 -6.031 -0.256 1.00 0.00 123 LEU A O 3
ATOM 3686 N N . ARG A 1 32 ? -13.076 -5.460 -1.642 1.00 0.00 124 ARG A N 3
ATOM 3687 C CA . ARG A 1 32 ? -14.045 -6.340 -1.001 1.00 0.00 124 ARG A CA 3
ATOM 3688 C C . ARG A 1 32 ? -13.584 -7.795 -1.078 1.00 0.00 124 ARG A C 3
ATOM 3689 O O . ARG A 1 32 ? -13.668 -8.506 -0.079 1.00 0.00 124 ARG A O 3
ATOM 3710 N N . ARG A 1 33 ? -13.116 -8.243 -2.248 1.00 0.00 125 ARG A N 3
ATOM 3711 C CA . ARG A 1 33 ? -12.620 -9.600 -2.441 1.00 0.00 125 ARG A CA 3
ATOM 3712 C C . ARG A 1 33 ? -11.496 -9.898 -1.441 1.00 0.00 125 ARG A C 3
ATOM 3713 O O . ARG A 1 33 ? -11.592 -10.829 -0.641 1.00 0.00 125 ARG A O 3
ATOM 3734 N N . VAL A 1 34 ? -10.445 -9.078 -1.460 1.00 0.00 126 VAL A N 3
ATOM 3735 C CA . VAL A 1 34 ? -9.314 -9.185 -0.547 1.00 0.00 126 VAL A CA 3
ATOM 3736 C C . VAL A 1 34 ? -9.817 -9.222 0.895 1.00 0.00 126 VAL A C 3
ATOM 3737 O O . VAL A 1 34 ? -9.455 -10.112 1.659 1.00 0.00 126 VAL A O 3
ATOM 3750 N N . ALA A 1 35 ? -10.650 -8.255 1.279 1.00 0.00 127 ALA A N 3
ATOM 3751 C CA . ALA A 1 35 ? -11.146 -8.138 2.638 1.00 0.00 127 ALA A CA 3
ATOM 3752 C C . ALA A 1 35 ? -11.897 -9.410 3.050 1.00 0.00 127 ALA A C 3
ATOM 3753 O O . ALA A 1 35 ? -11.622 -9.986 4.102 1.00 0.00 127 ALA A O 3
ATOM 3760 N N . LYS A 1 36 ? -12.787 -9.897 2.179 1.00 0.00 128 LYS A N 3
ATOM 3761 C CA . LYS A 1 36 ? -13.462 -11.177 2.347 1.00 0.00 128 LYS A CA 3
ATOM 3762 C C . LYS A 1 36 ? -12.442 -12.285 2.625 1.00 0.00 128 LYS A C 3
ATOM 3763 O O . LYS A 1 36 ? -12.595 -13.017 3.598 1.00 0.00 128 LYS A O 3
ATOM 3782 N N . GLU A 1 37 ? -11.402 -12.399 1.792 1.00 0.00 129 GLU A N 3
ATOM 3783 C CA . GLU A 1 37 ? -10.356 -13.399 1.978 1.00 0.00 129 GLU A CA 3
ATOM 3784 C C . GLU A 1 37 ? -9.632 -13.228 3.322 1.00 0.00 129 GLU A C 3
ATOM 3785 O O . GLU A 1 37 ? -9.337 -14.219 3.986 1.00 0.00 129 GLU A O 3
ATOM 3797 N N . LEU A 1 38 ? -9.340 -11.988 3.728 1.00 0.00 130 LEU A N 3
ATOM 3798 C CA . LEU A 1 38 ? -8.782 -11.707 5.051 1.00 0.00 130 LEU A CA 3
ATOM 3799 C C . LEU A 1 38 ? -9.779 -12.092 6.154 1.00 0.00 130 LEU A C 3
ATOM 3800 O O . LEU A 1 38 ? -9.376 -12.368 7.281 1.00 0.00 130 LEU A O 3
ATOM 3816 N N . GLY A 1 39 ? -11.077 -12.101 5.834 1.00 0.00 131 GLY A N 3
ATOM 3817 C CA . GLY A 1 39 ? -12.180 -12.398 6.738 1.00 0.00 131 GLY A CA 3
ATOM 3818 C C . GLY A 1 39 ? -13.040 -11.153 6.948 1.00 0.00 131 GLY A C 3
ATOM 3819 O O . GLY A 1 39 ? -14.256 -11.242 7.143 1.00 0.00 131 GLY A O 3
ATOM 3823 N N . GLU A 1 40 ? -12.407 -9.979 6.894 1.00 0.00 132 GLU A N 3
ATOM 3824 C CA . GLU A 1 40 ? -13.042 -8.695 7.109 1.00 0.00 132 GLU A CA 3
ATOM 3825 C C . GLU A 1 40 ? -14.033 -8.420 5.981 1.00 0.00 132 GLU A C 3
ATOM 3826 O O . GLU A 1 40 ? -13.685 -7.841 4.956 1.00 0.00 132 GLU A O 3
ATOM 3838 N N . ASN A 1 41 ? -15.291 -8.801 6.175 1.00 0.00 133 ASN A N 3
ATOM 3839 C CA . ASN A 1 41 ? -16.342 -8.526 5.209 1.00 0.00 133 ASN A CA 3
ATOM 3840 C C . ASN A 1 41 ? -16.741 -7.053 5.319 1.00 0.00 133 ASN A C 3
ATOM 3841 O O . ASN A 1 41 ? -17.784 -6.717 5.877 1.00 0.00 133 ASN A O 3
ATOM 3852 N N . LEU A 1 42 ? -15.868 -6.172 4.823 1.00 0.00 134 LEU A N 3
ATOM 3853 C CA . LEU A 1 42 ? -16.015 -4.728 4.957 1.00 0.00 134 LEU A CA 3
ATOM 3854 C C . LEU A 1 42 ? -17.255 -4.244 4.209 1.00 0.00 134 LEU A C 3
ATOM 3855 O O . LEU A 1 42 ? -17.555 -4.708 3.112 1.00 0.00 134 LEU A O 3
ATOM 3871 N N . THR A 1 43 ? -17.962 -3.282 4.796 1.00 0.00 135 THR A N 3
ATOM 3872 C CA . THR A 1 43 ? -19.135 -2.688 4.178 1.00 0.00 135 THR A CA 3
ATOM 3873 C C . THR A 1 43 ? -18.729 -1.859 2.960 1.00 0.00 135 THR A C 3
ATOM 3874 O O . THR A 1 43 ? -17.635 -1.291 2.914 1.00 0.00 135 THR A O 3
ATOM 3885 N N . GLU A 1 44 ? -19.656 -1.718 2.006 1.00 0.00 136 GLU A N 3
ATOM 3886 C CA . GLU A 1 44 ? -19.507 -0.796 0.890 1.00 0.00 136 GLU A CA 3
ATOM 3887 C C . GLU A 1 44 ? -19.137 0.604 1.396 1.00 0.00 136 GLU A C 3
ATOM 3888 O O . GLU A 1 44 ? -18.330 1.287 0.774 1.00 0.00 136 GLU A O 3
ATOM 3900 N N . GLU A 1 45 ? -19.710 1.019 2.532 1.00 0.00 137 GLU A N 3
ATOM 3901 C CA . GLU A 1 45 ? -19.383 2.284 3.171 1.00 0.00 137 GLU A CA 3
ATOM 3902 C C . GLU A 1 45 ? -17.888 2.345 3.506 1.00 0.00 137 GLU A C 3
ATOM 3903 O O . GLU A 1 45 ? -17.183 3.215 3.001 1.00 0.00 137 GLU A O 3
ATOM 3915 N N . GLU A 1 46 ? -17.394 1.416 4.334 1.00 0.00 138 GLU A N 3
ATOM 3916 C CA . GLU A 1 46 ? -15.979 1.366 4.703 1.00 0.00 138 GLU A CA 3
ATOM 3917 C C . GLU A 1 46 ? -15.090 1.396 3.458 1.00 0.00 138 GLU A C 3
ATOM 3918 O O . GLU A 1 46 ? -14.137 2.174 3.376 1.00 0.00 138 GLU A O 3
ATOM 3930 N N . LEU A 1 47 ? -15.408 0.550 2.478 1.00 0.00 139 LEU A N 3
ATOM 3931 C CA . LEU A 1 47 ? -14.647 0.521 1.240 1.00 0.00 139 LEU A CA 3
ATOM 3932 C C . LEU A 1 47 ? -14.691 1.879 0.534 1.00 0.00 139 LEU A C 3
ATOM 3933 O O . LEU A 1 47 ? -13.653 2.381 0.113 1.00 0.00 139 LEU A O 3
ATOM 3949 N N . GLN A 1 48 ? -15.858 2.515 0.418 1.00 0.00 140 GLN A N 3
ATOM 3950 C CA . GLN A 1 48 ? -15.914 3.853 -0.146 1.00 0.00 140 GLN A CA 3
ATOM 3951 C C . GLN A 1 48 ? -15.160 4.868 0.699 1.00 0.00 140 GLN A C 3
ATOM 3952 O O . GLN A 1 48 ? -14.661 5.825 0.131 1.00 0.00 140 GLN A O 3
ATOM 3966 N N . GLU A 1 49 ? -15.032 4.703 2.014 1.00 0.00 141 GLU A N 3
ATOM 3967 C CA . GLU A 1 49 ? -14.155 5.593 2.771 1.00 0.00 141 GLU A CA 3
ATOM 3968 C C . GLU A 1 49 ? -12.705 5.417 2.299 1.00 0.00 141 GLU A C 3
ATOM 3969 O O . GLU A 1 49 ? -12.030 6.396 1.966 1.00 0.00 141 GLU A O 3
ATOM 3981 N N . MET A 1 50 ? -12.240 4.164 2.244 1.00 0.00 142 MET A N 3
ATOM 3982 C CA . MET A 1 50 ? -10.905 3.835 1.750 1.00 0.00 142 MET A CA 3
ATOM 3983 C C . MET A 1 50 ? -10.666 4.468 0.374 1.00 0.00 142 MET A C 3
ATOM 3984 O O . MET A 1 50 ? -9.692 5.203 0.186 1.00 0.00 142 MET A O 3
ATOM 3998 N N . ILE A 1 51 ? -11.562 4.168 -0.573 1.00 0.00 143 ILE A N 3
ATOM 3999 C CA . ILE A 1 51 ? -11.486 4.666 -1.939 1.00 0.00 143 ILE A CA 3
ATOM 4000 C C . ILE A 1 51 ? -11.531 6.187 -1.948 1.00 0.00 143 ILE A C 3
ATOM 4001 O O . ILE A 1 51 ? -10.673 6.814 -2.548 1.00 0.00 143 ILE A O 3
ATOM 4017 N N . ALA A 1 52 ? -12.543 6.786 -1.328 1.00 0.00 144 ALA A N 3
ATOM 4018 C CA . ALA A 1 52 ? -12.810 8.208 -1.448 1.00 0.00 144 ALA A CA 3
ATOM 4019 C C . ALA A 1 52 ? -11.631 9.024 -0.912 1.00 0.00 144 ALA A C 3
ATOM 4020 O O . ALA A 1 52 ? -11.332 10.085 -1.449 1.00 0.00 144 ALA A O 3
ATOM 4027 N N . GLU A 1 53 ? -10.935 8.522 0.115 1.00 0.00 145 GLU A N 3
ATOM 4028 C CA . GLU A 1 53 ? -9.718 9.160 0.599 1.00 0.00 145 GLU A CA 3
ATOM 4029 C C . GLU A 1 53 ? -8.541 8.949 -0.372 1.00 0.00 145 GLU A C 3
ATOM 4030 O O . GLU A 1 53 ? -7.772 9.874 -0.633 1.00 0.00 145 GLU A O 3
ATOM 4042 N N . ALA A 1 54 ? -8.361 7.716 -0.860 1.00 0.00 146 ALA A N 3
ATOM 4043 C CA . ALA A 1 54 ? -7.228 7.340 -1.704 1.00 0.00 146 ALA A CA 3
ATOM 4044 C C . ALA A 1 54 ? -7.287 7.969 -3.102 1.00 0.00 146 ALA A C 3
ATOM 4045 O O . ALA A 1 54 ? -6.277 8.419 -3.640 1.00 0.00 146 ALA A O 3
ATOM 4052 N N . ASP A 1 55 ? -8.468 7.947 -3.710 1.00 0.00 147 ASP A N 3
ATOM 4053 C CA . ASP A 1 55 ? -8.731 8.402 -5.061 1.00 0.00 147 ASP A CA 3
ATOM 4054 C C . ASP A 1 55 ? -8.563 9.922 -5.116 1.00 0.00 147 ASP A C 3
ATOM 4055 O O . ASP A 1 55 ? -9.114 10.627 -4.276 1.00 0.00 147 ASP A O 3
ATOM 4064 N N . ARG A 1 56 ? -7.828 10.424 -6.114 1.00 0.00 148 ARG A N 3
ATOM 4065 C CA . ARG A 1 56 ? -7.663 11.852 -6.365 1.00 0.00 148 ARG A CA 3
ATOM 4066 C C . ARG A 1 56 ? -8.257 12.275 -7.716 1.00 0.00 148 ARG A C 3
ATOM 4067 O O . ARG A 1 56 ? -8.263 13.466 -8.019 1.00 0.00 148 ARG A O 3
ATOM 4088 N N . ASN A 1 57 ? -8.721 11.325 -8.542 1.00 0.00 149 ASN A N 3
ATOM 4089 C CA . ASN A 1 57 ? -9.201 11.583 -9.905 1.00 0.00 149 ASN A CA 3
ATOM 4090 C C . ASN A 1 57 ? -10.715 11.362 -10.059 1.00 0.00 149 ASN A C 3
ATOM 4091 O O . ASN A 1 57 ? -11.280 11.699 -11.095 1.00 0.00 149 ASN A O 3
ATOM 4102 N N . ASP A 1 58 ? -11.362 10.797 -9.035 1.00 0.00 150 ASP A N 3
ATOM 4103 C CA . ASP A 1 58 ? -12.788 10.512 -8.949 1.00 0.00 150 ASP A CA 3
ATOM 4104 C C . ASP A 1 58 ? -13.256 9.474 -9.982 1.00 0.00 150 ASP A C 3
ATOM 4105 O O . ASP A 1 58 ? -14.387 9.543 -10.456 1.00 0.00 150 ASP A O 3
ATOM 4114 N N . ASP A 1 59 ? -12.416 8.479 -10.294 1.00 0.00 151 ASP A N 3
ATOM 4115 C CA . ASP A 1 59 ? -12.812 7.331 -11.117 1.00 0.00 151 ASP A CA 3
ATOM 4116 C C . ASP A 1 59 ? -13.393 6.180 -10.278 1.00 0.00 151 ASP A C 3
ATOM 4117 O O . ASP A 1 59 ? -13.950 5.235 -10.829 1.00 0.00 151 ASP A O 3
ATOM 4126 N N . ASN A 1 60 ? -13.254 6.251 -8.950 1.00 0.00 152 ASN A N 3
ATOM 4127 C CA . ASN A 1 60 ? -13.669 5.238 -7.980 1.00 0.00 152 ASN A CA 3
ATOM 4128 C C . ASN A 1 60 ? -12.803 3.974 -8.046 1.00 0.00 152 ASN A C 3
ATOM 4129 O O . ASN A 1 60 ? -13.234 2.886 -7.669 1.00 0.00 152 ASN A O 3
ATOM 4140 N N . GLU A 1 61 ? -11.565 4.136 -8.508 1.00 0.00 153 GLU A N 3
ATOM 4141 C CA . GLU A 1 61 ? -10.516 3.138 -8.565 1.00 0.00 153 GLU A CA 3
ATOM 4142 C C . GLU A 1 61 ? -9.331 3.694 -7.772 1.00 0.00 153 GLU A C 3
ATOM 4143 O O . GLU A 1 61 ? -9.339 4.863 -7.382 1.00 0.00 153 GLU A O 3
ATOM 4155 N N . ILE A 1 62 ? -8.304 2.869 -7.569 1.00 0.00 154 ILE A N 3
ATOM 4156 C CA . ILE A 1 62 ? -7.048 3.260 -6.951 1.00 0.00 154 ILE A CA 3
ATOM 4157 C C . ILE A 1 62 ? -5.939 2.913 -7.943 1.00 0.00 154 ILE A C 3
ATOM 4158 O O . ILE A 1 62 ? -5.677 1.732 -8.178 1.00 0.00 154 ILE A O 3
ATOM 4174 N N . ASP A 1 63 ? -5.314 3.917 -8.556 1.00 0.00 155 ASP A N 3
ATOM 4175 C CA . ASP A 1 63 ? -4.147 3.708 -9.403 1.00 0.00 155 ASP A CA 3
ATOM 4176 C C . ASP A 1 63 ? -2.883 3.693 -8.535 1.00 0.00 155 ASP A C 3
ATOM 4177 O O . ASP A 1 63 ? -2.938 4.005 -7.343 1.00 0.00 155 ASP A O 3
ATOM 4186 N N . GLU A 1 64 ? -1.734 3.374 -9.145 1.00 0.00 156 GLU A N 3
ATOM 4187 C CA . GLU A 1 64 ? -0.450 3.422 -8.461 1.00 0.00 156 GLU A CA 3
ATOM 4188 C C . GLU A 1 64 ? -0.246 4.755 -7.747 1.00 0.00 156 GLU A C 3
ATOM 4189 O O . GLU A 1 64 ? 0.050 4.754 -6.562 1.00 0.00 156 GLU A O 3
ATOM 4201 N N . ASP A 1 65 ? -0.389 5.886 -8.444 1.00 0.00 157 ASP A N 3
ATOM 4202 C CA . ASP A 1 65 ? -0.133 7.195 -7.849 1.00 0.00 157 ASP A CA 3
ATOM 4203 C C . ASP A 1 65 ? -0.974 7.408 -6.588 1.00 0.00 157 ASP A C 3
ATOM 4204 O O . ASP A 1 65 ? -0.440 7.719 -5.529 1.00 0.00 157 ASP A O 3
ATOM 4213 N N . GLU A 1 66 ? -2.290 7.234 -6.706 1.00 0.00 158 GLU A N 3
ATOM 4214 C CA . GLU A 1 66 ? -3.221 7.353 -5.592 1.00 0.00 158 GLU A CA 3
ATOM 4215 C C . GLU A 1 66 ? -2.794 6.458 -4.428 1.00 0.00 158 GLU A C 3
ATOM 4216 O O . GLU A 1 66 ? -2.750 6.891 -3.276 1.00 0.00 158 GLU A O 3
ATOM 4228 N N . PHE A 1 67 ? -2.475 5.201 -4.734 1.00 0.00 159 PHE A N 3
ATOM 4229 C CA . PHE A 1 67 ? -2.093 4.233 -3.721 1.00 0.00 159 PHE A CA 3
ATOM 4230 C C . PHE A 1 67 ? -0.809 4.685 -3.018 1.00 0.00 159 PHE A C 3
ATOM 4231 O O . PHE A 1 67 ? -0.782 4.808 -1.797 1.00 0.00 159 PHE A O 3
ATOM 4248 N N . ILE A 1 68 ? 0.240 4.983 -3.789 1.00 0.00 160 ILE A N 3
ATOM 4249 C CA . ILE A 1 68 ? 1.495 5.544 -3.300 1.00 0.00 160 ILE A CA 3
ATOM 4250 C C . ILE A 1 68 ? 1.213 6.742 -2.379 1.00 0.00 160 ILE A C 3
ATOM 4251 O O . ILE A 1 68 ? 1.720 6.806 -1.257 1.00 0.00 160 ILE A O 3
ATOM 4267 N N . ARG A 1 69 ? 0.393 7.685 -2.852 1.00 0.00 161 ARG A N 3
ATOM 4268 C CA . ARG A 1 69 ? 0.015 8.868 -2.098 1.00 0.00 161 ARG A CA 3
ATOM 4269 C C . ARG A 1 69 ? -0.547 8.467 -0.733 1.00 0.00 161 ARG A C 3
ATOM 4270 O O . ARG A 1 69 ? -0.003 8.884 0.289 1.00 0.00 161 ARG A O 3
ATOM 4291 N N . ILE A 1 70 ? -1.618 7.664 -0.692 1.00 0.00 162 ILE A N 3
ATOM 4292 C CA . ILE A 1 70 ? -2.232 7.332 0.589 1.00 0.00 162 ILE A CA 3
ATOM 4293 C C . ILE A 1 70 ? -1.289 6.513 1.481 1.00 0.00 162 ILE A C 3
ATOM 4294 O O . ILE A 1 70 ? -1.266 6.700 2.702 1.00 0.00 162 ILE A O 3
ATOM 4310 N N . MET A 1 71 ? -0.485 5.632 0.880 1.00 0.00 163 MET A N 3
ATOM 4311 C CA . MET A 1 71 ? 0.541 4.878 1.578 1.00 0.00 163 MET A CA 3
ATOM 4312 C C . MET A 1 71 ? 1.473 5.801 2.358 1.00 0.00 163 MET A C 3
ATOM 4313 O O . MET A 1 71 ? 1.736 5.540 3.534 1.00 0.00 163 MET A O 3
ATOM 4327 N N . LYS A 1 72 ? 1.946 6.878 1.726 1.00 0.00 164 LYS A N 3
ATOM 4328 C CA . LYS A 1 72 ? 2.712 7.903 2.424 1.00 0.00 164 LYS A CA 3
ATOM 4329 C C . LYS A 1 72 ? 1.830 8.603 3.465 1.00 0.00 164 LYS A C 3
ATOM 4330 O O . LYS A 1 72 ? 2.155 8.611 4.652 1.00 0.00 164 LYS A O 3
ATOM 4349 N N . LYS A 1 73 ? 0.695 9.155 3.022 1.00 0.00 165 LYS A N 3
ATOM 4350 C CA . LYS A 1 73 ? -0.266 9.925 3.816 1.00 0.00 165 LYS A CA 3
ATOM 4351 C C . LYS A 1 73 ? -0.606 9.268 5.160 1.00 0.00 165 LYS A C 3
ATOM 4352 O O . LYS A 1 73 ? -0.919 9.947 6.138 1.00 0.00 165 LYS A O 3
ATOM 4371 N N . THR A 1 74 ? -0.628 7.936 5.177 1.00 0.00 166 THR A N 3
ATOM 4372 C CA . THR A 1 74 ? -1.067 7.136 6.312 1.00 0.00 166 THR A CA 3
ATOM 4373 C C . THR A 1 74 ? 0.098 6.486 7.066 1.00 0.00 166 THR A C 3
ATOM 4374 O O . THR A 1 74 ? -0.132 5.823 8.073 1.00 0.00 166 THR A O 3
ATOM 4385 N N . SER A 1 75 ? 1.341 6.636 6.596 1.00 0.00 167 SER A N 3
ATOM 4386 C CA . SER A 1 75 ? 2.484 5.880 7.109 1.00 0.00 167 SER A CA 3
ATOM 4387 C C . SER A 1 75 ? 2.301 4.372 6.892 1.00 0.00 167 SER A C 3
ATOM 4388 O O . SER A 1 75 ? 2.773 3.568 7.693 1.00 0.00 167 SER A O 3
ATOM 4396 N N . LEU A 1 76 ? 1.619 3.985 5.811 1.00 0.00 168 LEU A N 3
ATOM 4397 C CA . LEU A 1 76 ? 1.516 2.593 5.395 1.00 0.00 168 LEU A CA 3
ATOM 4398 C C . LEU A 1 76 ? 2.820 2.169 4.718 1.00 0.00 168 LEU A C 3
ATOM 4399 O O . LEU A 1 76 ? 3.272 1.047 4.930 1.00 0.00 168 LEU A O 3
ATOM 4415 N N . PHE A 1 77 ? 3.439 3.073 3.955 1.00 0.00 169 PHE A N 3
ATOM 4416 C CA . PHE A 1 77 ? 4.792 2.929 3.424 1.00 0.00 169 PHE A CA 3
ATOM 4417 C C . PHE A 1 77 ? 5.370 4.324 3.155 1.00 0.00 169 PHE A C 3
ATOM 4418 O O . PHE A 1 77 ? 6.440 4.392 2.509 1.00 0.00 169 PHE A O 3
ATOM 4436 N N . LYS B 2 1 ? -2.528 15.461 8.774 1.00 0.00 239 LYS B N 3
ATOM 4437 C CA . LYS B 2 1 ? -3.746 14.901 9.386 1.00 0.00 239 LYS B CA 3
ATOM 4438 C C . LYS B 2 1 ? -3.724 13.373 9.283 1.00 0.00 239 LYS B C 3
ATOM 4439 O O . LYS B 2 1 ? -3.464 12.836 8.208 1.00 0.00 239 LYS B O 3
ATOM 4460 N N . LYS B 2 2 ? -4.008 12.683 10.389 1.00 0.00 240 LYS B N 3
ATOM 4461 C CA . LYS B 2 2 ? -4.132 11.235 10.440 1.00 0.00 240 LYS B CA 3
ATOM 4462 C C . LYS B 2 2 ? -5.610 10.884 10.617 1.00 0.00 240 LYS B C 3
ATOM 4463 O O . LYS B 2 2 ? -6.170 11.049 11.700 1.00 0.00 240 LYS B O 3
ATOM 4482 N N . ARG B 2 3 ? -6.269 10.450 9.539 1.00 0.00 241 ARG B N 3
ATOM 4483 C CA . ARG B 2 3 ? -7.713 10.272 9.492 1.00 0.00 241 ARG B CA 3
ATOM 4484 C C . ARG B 2 3 ? -8.094 8.922 10.112 1.00 0.00 241 ARG B C 3
ATOM 4485 O O . ARG B 2 3 ? -8.614 8.043 9.422 1.00 0.00 241 ARG B O 3
ATOM 4506 N N . GLU B 2 4 ? -7.816 8.775 11.412 1.00 0.00 242 GLU B N 3
ATOM 4507 C CA . GLU B 2 4 ? -7.883 7.541 12.191 1.00 0.00 242 GLU B CA 3
ATOM 4508 C C . GLU B 2 4 ? -8.939 6.547 11.692 1.00 0.00 242 GLU B C 3
ATOM 4509 O O . GLU B 2 4 ? -8.602 5.416 11.347 1.00 0.00 242 GLU B O 3
ATOM 4521 N N . LEU B 2 5 ? -10.210 6.962 11.660 1.00 0.00 243 LEU B N 3
ATOM 4522 C CA . LEU B 2 5 ? -11.330 6.115 11.258 1.00 0.00 243 LEU B CA 3
ATOM 4523 C C . LEU B 2 5 ? -11.077 5.426 9.913 1.00 0.00 243 LEU B C 3
ATOM 4524 O O . LEU B 2 5 ? -11.292 4.222 9.780 1.00 0.00 243 LEU B O 3
ATOM 4540 N N . ILE B 2 6 ? -10.630 6.186 8.910 1.00 0.00 244 ILE B N 3
ATOM 4541 C CA . ILE B 2 6 ? -10.408 5.667 7.568 1.00 0.00 244 ILE B CA 3
ATOM 4542 C C . ILE B 2 6 ? -9.071 4.931 7.544 1.00 0.00 244 ILE B C 3
ATOM 4543 O O . ILE B 2 6 ? -8.987 3.816 7.030 1.00 0.00 244 ILE B O 3
ATOM 4559 N N . GLU B 2 7 ? -8.031 5.543 8.123 1.00 0.00 245 GLU B N 3
ATOM 4560 C CA . GLU B 2 7 ? -6.711 4.935 8.205 1.00 0.00 245 GLU B CA 3
ATOM 4561 C C . GLU B 2 7 ? -6.801 3.506 8.731 1.00 0.00 245 GLU B C 3
ATOM 4562 O O . GLU B 2 7 ? -6.207 2.612 8.139 1.00 0.00 245 GLU B O 3
ATOM 4574 N N . SER B 2 8 ? -7.560 3.293 9.811 1.00 0.00 246 SER B N 3
ATOM 4575 C CA . SER B 2 8 ? -7.800 1.981 10.405 1.00 0.00 246 SER B CA 3
ATOM 4576 C C . SER B 2 8 ? -8.145 0.912 9.359 1.00 0.00 246 SER B C 3
ATOM 4577 O O . SER B 2 8 ? -7.750 -0.246 9.503 1.00 0.00 246 SER B O 3
ATOM 4585 N N . LYS B 2 9 ? -8.883 1.287 8.312 1.00 0.00 247 LYS B N 3
ATOM 4586 C CA . LYS B 2 9 ? -9.293 0.354 7.278 1.00 0.00 247 LYS B CA 3
ATOM 4587 C C . LYS B 2 9 ? -8.069 -0.086 6.463 1.00 0.00 247 LYS B C 3
ATOM 4588 O O . LYS B 2 9 ? -7.702 -1.260 6.492 1.00 0.00 247 LYS B O 3
ATOM 4607 N N . TRP B 2 10 ? -7.411 0.850 5.764 1.00 0.00 248 TRP B N 3
ATOM 4608 C CA . TRP B 2 10 ? -6.193 0.576 4.997 1.00 0.00 248 TRP B CA 3
ATOM 4609 C C . TRP B 2 10 ? -5.131 -0.114 5.863 1.00 0.00 248 TRP B C 3
ATOM 4610 O O . TRP B 2 10 ? -4.538 -1.110 5.442 1.00 0.00 248 TRP B O 3
ATOM 4631 N N . HIS B 2 11 ? -4.933 0.396 7.080 1.00 0.00 249 HIS B N 3
ATOM 4632 C CA . HIS B 2 11 ? -4.112 -0.197 8.124 1.00 0.00 249 HIS B CA 3
ATOM 4633 C C . HIS B 2 11 ? -4.415 -1.690 8.239 1.00 0.00 249 HIS B C 3
ATOM 4634 O O . HIS B 2 11 ? -3.547 -2.514 7.965 1.00 0.00 249 HIS B O 3
ATOM 4648 N N . ARG B 2 12 ? -5.634 -2.049 8.659 1.00 0.00 250 ARG B N 3
ATOM 4649 C CA . ARG B 2 12 ? -5.984 -3.447 8.873 1.00 0.00 250 ARG B CA 3
ATOM 4650 C C . ARG B 2 12 ? -5.875 -4.258 7.578 1.00 0.00 250 ARG B C 3
ATOM 4651 O O . ARG B 2 12 ? -5.481 -5.416 7.617 1.00 0.00 250 ARG B O 3
ATOM 4672 N N . LEU B 2 13 ? -6.228 -3.673 6.432 1.00 0.00 251 LEU B N 3
ATOM 4673 C CA . LEU B 2 13 ? -6.107 -4.340 5.139 1.00 0.00 251 LEU B CA 3
ATOM 4674 C C . LEU B 2 13 ? -4.666 -4.802 4.920 1.00 0.00 251 LEU B C 3
ATOM 4675 O O . LEU B 2 13 ? -4.403 -5.972 4.650 1.00 0.00 251 LEU B O 3
ATOM 4691 N N . LEU B 2 14 ? -3.738 -3.850 4.990 1.00 0.00 252 LEU B N 3
ATOM 4692 C CA . LEU B 2 14 ? -2.347 -4.073 4.631 1.00 0.00 252 LEU B CA 3
ATOM 4693 C C . LEU B 2 14 ? -1.591 -4.776 5.756 1.00 0.00 252 LEU B C 3
ATOM 4694 O O . LEU B 2 14 ? -1.010 -5.841 5.541 1.00 0.00 252 LEU B O 3
ATOM 4710 N N . PHE B 2 15 ? -1.589 -4.169 6.947 1.00 0.00 253 PHE B N 3
ATOM 4711 C CA . PHE B 2 15 ? -0.884 -4.634 8.143 1.00 0.00 253 PHE B CA 3
ATOM 4712 C C . PHE B 2 15 ? -1.575 -5.884 8.707 1.00 0.00 253 PHE B C 3
ATOM 4713 O O . PHE B 2 15 ? -2.084 -5.877 9.827 1.00 0.00 253 PHE B O 3
ATOM 4730 N N . HIS B 2 16 ? -1.587 -6.956 7.920 1.00 0.00 254 HIS B N 3
ATOM 4731 C CA . HIS B 2 16 ? -2.352 -8.171 8.149 1.00 0.00 254 HIS B CA 3
ATOM 4732 C C . HIS B 2 16 ? -1.891 -9.226 7.152 1.00 0.00 254 HIS B C 3
ATOM 4733 O O . HIS B 2 16 ? -1.635 -10.362 7.546 1.00 0.00 254 HIS B O 3
ATOM 4747 N N . ASP B 2 17 ? -1.790 -8.833 5.876 1.00 0.00 255 ASP B N 3
ATOM 4748 C CA . ASP B 2 17 ? -1.306 -9.661 4.777 1.00 0.00 255 ASP B CA 3
ATOM 4749 C C . ASP B 2 17 ? -1.946 -11.062 4.805 1.00 0.00 255 ASP B C 3
ATOM 4750 O O . ASP B 2 17 ? -3.141 -11.173 5.067 1.00 0.00 255 ASP B O 3
ATOM 4759 N N . LYS B 2 18 ? -1.182 -12.127 4.528 1.00 0.00 256 LYS B N 3
ATOM 4760 C CA . LYS B 2 18 ? -1.644 -13.508 4.385 1.00 0.00 256 LYS B CA 3
ATOM 4761 C C . LYS B 2 18 ? -2.490 -13.674 3.119 1.00 0.00 256 LYS B C 3
ATOM 4762 O O . LYS B 2 18 ? -2.106 -14.412 2.214 1.00 0.00 256 LYS B O 3
ATOM 4781 N N . LYS B 2 19 ? -3.627 -12.978 3.052 1.00 0.00 257 LYS B N 3
ATOM 4782 C CA . LYS B 2 19 ? -4.446 -12.848 1.854 1.00 0.00 257 LYS B CA 3
ATOM 4783 C C . LYS B 2 19 ? -4.415 -11.395 1.365 1.00 0.00 257 LYS B C 3
ATOM 4784 O O . LYS B 2 19 ? -3.574 -10.625 1.881 1.00 0.00 257 LYS B O 3
ATOM 4804 N N . GLY A 1 1 ? 15.566 6.612 -8.143 1.00 0.00 93 GLY A N 4
ATOM 4805 C CA . GLY A 1 1 ? 16.895 6.907 -7.574 1.00 0.00 93 GLY A CA 4
ATOM 4806 C C . GLY A 1 1 ? 17.538 5.658 -6.972 1.00 0.00 93 GLY A C 4
ATOM 4807 O O . GLY A 1 1 ? 16.990 4.564 -7.085 1.00 0.00 93 GLY A O 4
ATOM 4813 N N . SER A 1 2 ? 18.694 5.824 -6.323 1.00 0.00 94 SER A N 4
ATOM 4814 C CA . SER A 1 2 ? 19.479 4.744 -5.741 1.00 0.00 94 SER A CA 4
ATOM 4815 C C . SER A 1 2 ? 18.637 3.815 -4.862 1.00 0.00 94 SER A C 4
ATOM 4816 O O . SER A 1 2 ? 18.792 2.597 -4.910 1.00 0.00 94 SER A O 4
ATOM 4824 N N . GLY A 1 3 ? 17.723 4.387 -4.072 1.00 0.00 95 GLY A N 4
ATOM 4825 C CA . GLY A 1 3 ? 16.748 3.622 -3.309 1.00 0.00 95 GLY A CA 4
ATOM 4826 C C . GLY A 1 3 ? 15.672 3.051 -4.234 1.00 0.00 95 GLY A C 4
ATOM 4827 O O . GLY A 1 3 ? 14.510 3.441 -4.142 1.00 0.00 95 GLY A O 4
ATOM 4831 N N . GLU A 1 4 ? 16.059 2.133 -5.125 1.00 0.00 96 GLU A N 4
ATOM 4832 C CA . GLU A 1 4 ? 15.168 1.535 -6.112 1.00 0.00 96 GLU A CA 4
ATOM 4833 C C . GLU A 1 4 ? 14.055 0.741 -5.423 1.00 0.00 96 GLU A C 4
ATOM 4834 O O . GLU A 1 4 ? 12.879 0.893 -5.754 1.00 0.00 96 GLU A O 4
ATOM 4846 N N . ARG A 1 5 ? 14.439 -0.120 -4.477 1.00 0.00 97 ARG A N 4
ATOM 4847 C CA . ARG A 1 5 ? 13.499 -0.957 -3.745 1.00 0.00 97 ARG A CA 4
ATOM 4848 C C . ARG A 1 5 ? 12.652 -0.084 -2.816 1.00 0.00 97 ARG A C 4
ATOM 4849 O O . ARG A 1 5 ? 11.454 0.089 -3.044 1.00 0.00 97 ARG A O 4
ATOM 4870 N N . ASP A 1 6 ? 13.311 0.460 -1.784 1.00 0.00 98 ASP A N 4
ATOM 4871 C CA . ASP A 1 6 ? 12.766 1.346 -0.761 1.00 0.00 98 ASP A CA 4
ATOM 4872 C C . ASP A 1 6 ? 11.328 0.960 -0.368 1.00 0.00 98 ASP A C 4
ATOM 4873 O O . ASP A 1 6 ? 11.029 -0.217 -0.179 1.00 0.00 98 ASP A O 4
ATOM 4882 N N . SER A 1 7 ? 10.439 1.946 -0.252 1.00 0.00 99 SER A N 4
ATOM 4883 C CA . SER A 1 7 ? 9.014 1.782 -0.047 1.00 0.00 99 SER A CA 4
ATOM 4884 C C . SER A 1 7 ? 8.365 1.302 -1.345 1.00 0.00 99 SER A C 4
ATOM 4885 O O . SER A 1 7 ? 7.481 0.449 -1.331 1.00 0.00 99 SER A O 4
ATOM 4893 N N . ARG A 1 8 ? 8.812 1.882 -2.461 1.00 0.00 100 ARG A N 4
ATOM 4894 C CA . ARG A 1 8 ? 8.258 1.738 -3.798 1.00 0.00 100 ARG A CA 4
ATOM 4895 C C . ARG A 1 8 ? 7.879 0.290 -4.113 1.00 0.00 100 ARG A C 4
ATOM 4896 O O . ARG A 1 8 ? 6.726 0.007 -4.437 1.00 0.00 100 ARG A O 4
ATOM 4917 N N . GLU A 1 9 ? 8.829 -0.641 -4.016 1.00 0.00 101 GLU A N 4
ATOM 4918 C CA . GLU A 1 9 ? 8.535 -2.027 -4.352 1.00 0.00 101 GLU A CA 4
ATOM 4919 C C . GLU A 1 9 ? 7.539 -2.648 -3.371 1.00 0.00 101 GLU A C 4
ATOM 4920 O O . GLU A 1 9 ? 6.694 -3.438 -3.784 1.00 0.00 101 GLU A O 4
ATOM 4932 N N . GLU A 1 10 ? 7.605 -2.294 -2.086 1.00 0.00 102 GLU A N 4
ATOM 4933 C CA . GLU A 1 10 ? 6.670 -2.814 -1.099 1.00 0.00 102 GLU A CA 4
ATOM 4934 C C . GLU A 1 10 ? 5.251 -2.354 -1.452 1.00 0.00 102 GLU A C 4
ATOM 4935 O O . GLU A 1 10 ? 4.322 -3.159 -1.537 1.00 0.00 102 GLU A O 4
ATOM 4947 N N . ILE A 1 11 ? 5.110 -1.050 -1.703 1.00 0.00 103 ILE A N 4
ATOM 4948 C CA . ILE A 1 11 ? 3.880 -0.451 -2.193 1.00 0.00 103 ILE A CA 4
ATOM 4949 C C . ILE A 1 11 ? 3.392 -1.213 -3.422 1.00 0.00 103 ILE A C 4
ATOM 4950 O O . ILE A 1 11 ? 2.230 -1.601 -3.493 1.00 0.00 103 ILE A O 4
ATOM 4966 N N . LEU A 1 12 ? 4.263 -1.396 -4.413 1.00 0.00 104 LEU A N 4
ATOM 4967 C CA . LEU A 1 12 ? 3.858 -1.967 -5.685 1.00 0.00 104 LEU A CA 4
ATOM 4968 C C . LEU A 1 12 ? 3.416 -3.426 -5.505 1.00 0.00 104 LEU A C 4
ATOM 4969 O O . LEU A 1 12 ? 2.386 -3.834 -6.039 1.00 0.00 104 LEU A O 4
ATOM 4985 N N . LYS A 1 13 ? 4.136 -4.208 -4.695 1.00 0.00 105 LYS A N 4
ATOM 4986 C CA . LYS A 1 13 ? 3.688 -5.544 -4.322 1.00 0.00 105 LYS A CA 4
ATOM 4987 C C . LYS A 1 13 ? 2.301 -5.492 -3.670 1.00 0.00 105 LYS A C 4
ATOM 4988 O O . LYS A 1 13 ? 1.411 -6.241 -4.067 1.00 0.00 105 LYS A O 4
ATOM 5007 N N . ALA A 1 14 ? 2.092 -4.606 -2.691 1.00 0.00 106 ALA A N 4
ATOM 5008 C CA . ALA A 1 14 ? 0.780 -4.451 -2.070 1.00 0.00 106 ALA A CA 4
ATOM 5009 C C . ALA A 1 14 ? -0.297 -4.091 -3.100 1.00 0.00 106 ALA A C 4
ATOM 5010 O O . ALA A 1 14 ? -1.386 -4.660 -3.090 1.00 0.00 106 ALA A O 4
ATOM 5017 N N . PHE A 1 15 ? 0.018 -3.171 -4.012 1.00 0.00 107 PHE A N 4
ATOM 5018 C CA . PHE A 1 15 ? -0.857 -2.785 -5.110 1.00 0.00 107 PHE A CA 4
ATOM 5019 C C . PHE A 1 15 ? -1.279 -4.026 -5.895 1.00 0.00 107 PHE A C 4
ATOM 5020 O O . PHE A 1 15 ? -2.470 -4.264 -6.092 1.00 0.00 107 PHE A O 4
ATOM 5037 N N . ARG A 1 16 ? -0.301 -4.836 -6.316 1.00 0.00 108 ARG A N 4
ATOM 5038 C CA . ARG A 1 16 ? -0.563 -6.086 -7.018 1.00 0.00 108 ARG A CA 4
ATOM 5039 C C . ARG A 1 16 ? -1.445 -7.019 -6.183 1.00 0.00 108 ARG A C 4
ATOM 5040 O O . ARG A 1 16 ? -2.451 -7.510 -6.688 1.00 0.00 108 ARG A O 4
ATOM 5061 N N . LEU A 1 17 ? -1.079 -7.274 -4.919 1.00 0.00 109 LEU A N 4
ATOM 5062 C CA . LEU A 1 17 ? -1.835 -8.184 -4.057 1.00 0.00 109 LEU A CA 4
ATOM 5063 C C . LEU A 1 17 ? -3.289 -7.719 -3.948 1.00 0.00 109 LEU A C 4
ATOM 5064 O O . LEU A 1 17 ? -4.211 -8.529 -4.032 1.00 0.00 109 LEU A O 4
ATOM 5080 N N . PHE A 1 18 ? -3.501 -6.411 -3.785 1.00 0.00 110 PHE A N 4
ATOM 5081 C CA . PHE A 1 18 ? -4.838 -5.844 -3.766 1.00 0.00 110 PHE A CA 4
ATOM 5082 C C . PHE A 1 18 ? -5.543 -6.030 -5.108 1.00 0.00 110 PHE A C 4
ATOM 5083 O O . PHE A 1 18 ? -6.680 -6.497 -5.126 1.00 0.00 110 PHE A O 4
ATOM 5100 N N . ASP A 1 19 ? -4.914 -5.653 -6.224 1.00 0.00 111 ASP A N 4
ATOM 5101 C CA . ASP A 1 19 ? -5.534 -5.709 -7.548 1.00 0.00 111 ASP A CA 4
ATOM 5102 C C . ASP A 1 19 ? -5.615 -7.150 -8.073 1.00 0.00 111 ASP A C 4
ATOM 5103 O O . ASP A 1 19 ? -5.061 -7.470 -9.125 1.00 0.00 111 ASP A O 4
ATOM 5112 N N . ASP A 1 20 ? -6.359 -8.010 -7.377 1.00 0.00 112 ASP A N 4
ATOM 5113 C CA . ASP A 1 20 ? -6.615 -9.387 -7.774 1.00 0.00 112 ASP A CA 4
ATOM 5114 C C . ASP A 1 20 ? -7.203 -9.453 -9.185 1.00 0.00 112 ASP A C 4
ATOM 5115 O O . ASP A 1 20 ? -6.828 -10.319 -9.969 1.00 0.00 112 ASP A O 4
ATOM 5124 N N . ASP A 1 21 ? -8.109 -8.525 -9.518 1.00 0.00 113 ASP A N 4
ATOM 5125 C CA . ASP A 1 21 ? -8.700 -8.456 -10.851 1.00 0.00 113 ASP A CA 4
ATOM 5126 C C . ASP A 1 21 ? -7.656 -8.170 -11.941 1.00 0.00 113 ASP A C 4
ATOM 5127 O O . ASP A 1 21 ? -7.964 -8.315 -13.122 1.00 0.00 113 ASP A O 4
ATOM 5136 N N . ASN A 1 22 ? -6.441 -7.746 -11.570 1.00 0.00 114 ASN A N 4
ATOM 5137 C CA . ASN A 1 22 ? -5.354 -7.429 -12.487 1.00 0.00 114 ASN A CA 4
ATOM 5138 C C . ASN A 1 22 ? -5.798 -6.351 -13.482 1.00 0.00 114 ASN A C 4
ATOM 5139 O O . ASN A 1 22 ? -5.479 -6.402 -14.669 1.00 0.00 114 ASN A O 4
ATOM 5150 N N . SER A 1 23 ? -6.545 -5.358 -12.993 1.00 0.00 115 SER A N 4
ATOM 5151 C CA . SER A 1 23 ? -7.085 -4.291 -13.820 1.00 0.00 115 SER A CA 4
ATOM 5152 C C . SER A 1 23 ? -6.041 -3.214 -14.129 1.00 0.00 115 SER A C 4
ATOM 5153 O O . SER A 1 23 ? -6.255 -2.395 -15.019 1.00 0.00 115 SER A O 4
ATOM 5161 N N . GLY A 1 24 ? -4.940 -3.177 -13.372 1.00 0.00 116 GLY A N 4
ATOM 5162 C CA . GLY A 1 24 ? -3.954 -2.105 -13.434 1.00 0.00 116 GLY A CA 4
ATOM 5163 C C . GLY A 1 24 ? -4.275 -0.993 -12.432 1.00 0.00 116 GLY A C 4
ATOM 5164 O O . GLY A 1 24 ? -3.476 -0.077 -12.250 1.00 0.00 116 GLY A O 4
ATOM 5168 N N . THR A 1 25 ? -5.429 -1.079 -11.768 1.00 0.00 117 THR A N 4
ATOM 5169 C CA . THR A 1 25 ? -5.872 -0.197 -10.706 1.00 0.00 117 THR A CA 4
ATOM 5170 C C . THR A 1 25 ? -6.587 -1.077 -9.682 1.00 0.00 117 THR A C 4
ATOM 5171 O O . THR A 1 25 ? -7.070 -2.154 -10.036 1.00 0.00 117 THR A O 4
ATOM 5182 N N . ILE A 1 26 ? -6.645 -0.652 -8.419 1.00 0.00 118 ILE A N 4
ATOM 5183 C CA . ILE A 1 26 ? -7.417 -1.350 -7.397 1.00 0.00 118 ILE A CA 4
ATOM 5184 C C . ILE A 1 26 ? -8.834 -0.778 -7.456 1.00 0.00 118 ILE A C 4
ATOM 5185 O O . ILE A 1 26 ? -8.975 0.440 -7.523 1.00 0.00 118 ILE A O 4
ATOM 5201 N N . THR A 1 27 ? -9.874 -1.613 -7.440 1.00 0.00 119 THR A N 4
ATOM 5202 C CA . THR A 1 27 ? -11.263 -1.161 -7.500 1.00 0.00 119 THR A CA 4
ATOM 5203 C C . THR A 1 27 ? -12.043 -1.650 -6.273 1.00 0.00 119 THR A C 4
ATOM 5204 O O . THR A 1 27 ? -11.565 -2.522 -5.545 1.00 0.00 119 THR A O 4
ATOM 5215 N N . ILE A 1 28 ? -13.246 -1.114 -6.031 1.00 0.00 120 ILE A N 4
ATOM 5216 C CA . ILE A 1 28 ? -14.051 -1.470 -4.862 1.00 0.00 120 ILE A CA 4
ATOM 5217 C C . ILE A 1 28 ? -14.154 -2.990 -4.670 1.00 0.00 120 ILE A C 4
ATOM 5218 O O . ILE A 1 28 ? -13.971 -3.512 -3.570 1.00 0.00 120 ILE A O 4
ATOM 5234 N N . LYS A 1 29 ? -14.415 -3.706 -5.761 1.00 0.00 121 LYS A N 4
ATOM 5235 C CA . LYS A 1 29 ? -14.556 -5.151 -5.746 1.00 0.00 121 LYS A CA 4
ATOM 5236 C C . LYS A 1 29 ? -13.248 -5.842 -5.344 1.00 0.00 121 LYS A C 4
ATOM 5237 O O . LYS A 1 29 ? -13.283 -6.831 -4.612 1.00 0.00 121 LYS A O 4
ATOM 5256 N N . ASP A 1 30 ? -12.094 -5.307 -5.765 1.00 0.00 122 ASP A N 4
ATOM 5257 C CA . ASP A 1 30 ? -10.809 -5.803 -5.291 1.00 0.00 122 ASP A CA 4
ATOM 5258 C C . ASP A 1 30 ? -10.755 -5.673 -3.775 1.00 0.00 122 ASP A C 4
ATOM 5259 O O . ASP A 1 30 ? -10.436 -6.635 -3.084 1.00 0.00 122 ASP A O 4
ATOM 5268 N N . LEU A 1 31 ? -11.070 -4.486 -3.256 1.00 0.00 123 LEU A N 4
ATOM 5269 C CA . LEU A 1 31 ? -11.001 -4.233 -1.822 1.00 0.00 123 LEU A CA 4
ATOM 5270 C C . LEU A 1 31 ? -11.933 -5.178 -1.054 1.00 0.00 123 LEU A C 4
ATOM 5271 O O . LEU A 1 31 ? -11.531 -5.772 -0.054 1.00 0.00 123 LEU A O 4
ATOM 5287 N N . ARG A 1 32 ? -13.178 -5.334 -1.517 1.00 0.00 124 ARG A N 4
ATOM 5288 C CA . ARG A 1 32 ? -14.109 -6.273 -0.901 1.00 0.00 124 ARG A CA 4
ATOM 5289 C C . ARG A 1 32 ? -13.530 -7.691 -0.932 1.00 0.00 124 ARG A C 4
ATOM 5290 O O . ARG A 1 32 ? -13.546 -8.382 0.084 1.00 0.00 124 ARG A O 4
ATOM 5311 N N . ARG A 1 33 ? -13.018 -8.132 -2.088 1.00 0.00 125 ARG A N 4
ATOM 5312 C CA . ARG A 1 33 ? -12.414 -9.452 -2.211 1.00 0.00 125 ARG A CA 4
ATOM 5313 C C . ARG A 1 33 ? -11.288 -9.615 -1.183 1.00 0.00 125 ARG A C 4
ATOM 5314 O O . ARG A 1 33 ? -11.275 -10.584 -0.430 1.00 0.00 125 ARG A O 4
ATOM 5335 N N . VAL A 1 34 ? -10.351 -8.664 -1.137 1.00 0.00 126 VAL A N 4
ATOM 5336 C CA . VAL A 1 34 ? -9.265 -8.633 -0.164 1.00 0.00 126 VAL A CA 4
ATOM 5337 C C . VAL A 1 34 ? -9.828 -8.813 1.249 1.00 0.00 126 VAL A C 4
ATOM 5338 O O . VAL A 1 34 ? -9.410 -9.718 1.972 1.00 0.00 126 VAL A O 4
ATOM 5351 N N . ALA A 1 35 ? -10.793 -7.967 1.629 1.00 0.00 127 ALA A N 4
ATOM 5352 C CA . ALA A 1 35 ? -11.447 -8.043 2.928 1.00 0.00 127 ALA A CA 4
ATOM 5353 C C . ALA A 1 35 ? -11.921 -9.471 3.199 1.00 0.00 127 ALA A C 4
ATOM 5354 O O . ALA A 1 35 ? -11.515 -10.092 4.179 1.00 0.00 127 ALA A O 4
ATOM 5361 N N . LYS A 1 36 ? -12.765 -9.984 2.303 1.00 0.00 128 LYS A N 4
ATOM 5362 C CA . LYS A 1 36 ? -13.312 -11.330 2.377 1.00 0.00 128 LYS A CA 4
ATOM 5363 C C . LYS A 1 36 ? -12.199 -12.358 2.609 1.00 0.00 128 LYS A C 4
ATOM 5364 O O . LYS A 1 36 ? -12.262 -13.119 3.570 1.00 0.00 128 LYS A O 4
ATOM 5383 N N . GLU A 1 37 ? -11.174 -12.375 1.754 1.00 0.00 129 GLU A N 4
ATOM 5384 C CA . GLU A 1 37 ? -10.082 -13.338 1.848 1.00 0.00 129 GLU A CA 4
ATOM 5385 C C . GLU A 1 37 ? -9.341 -13.240 3.187 1.00 0.00 129 GLU A C 4
ATOM 5386 O O . GLU A 1 37 ? -8.962 -14.264 3.751 1.00 0.00 129 GLU A O 4
ATOM 5398 N N . LEU A 1 38 ? -9.141 -12.027 3.712 1.00 0.00 130 LEU A N 4
ATOM 5399 C CA . LEU A 1 38 ? -8.544 -11.839 5.035 1.00 0.00 130 LEU A CA 4
ATOM 5400 C C . LEU A 1 38 ? -9.473 -12.306 6.162 1.00 0.00 130 LEU A C 4
ATOM 5401 O O . LEU A 1 38 ? -9.038 -12.431 7.304 1.00 0.00 130 LEU A O 4
ATOM 5417 N N . GLY A 1 39 ? -10.749 -12.539 5.855 1.00 0.00 131 GLY A N 4
ATOM 5418 C CA . GLY A 1 39 ? -11.768 -12.917 6.826 1.00 0.00 131 GLY A CA 4
ATOM 5419 C C . GLY A 1 39 ? -12.387 -11.686 7.488 1.00 0.00 131 GLY A C 4
ATOM 5420 O O . GLY A 1 39 ? -12.953 -11.778 8.575 1.00 0.00 131 GLY A O 4
ATOM 5424 N N . GLU A 1 40 ? -12.302 -10.537 6.815 1.00 0.00 132 GLU A N 4
ATOM 5425 C CA . GLU A 1 40 ? -12.940 -9.296 7.208 1.00 0.00 132 GLU A CA 4
ATOM 5426 C C . GLU A 1 40 ? -14.250 -9.140 6.444 1.00 0.00 132 GLU A C 4
ATOM 5427 O O . GLU A 1 40 ? -14.579 -9.921 5.551 1.00 0.00 132 GLU A O 4
ATOM 5439 N N . ASN A 1 41 ? -15.009 -8.108 6.804 1.00 0.00 133 ASN A N 4
ATOM 5440 C CA . ASN A 1 41 ? -16.175 -7.679 6.054 1.00 0.00 133 ASN A CA 4
ATOM 5441 C C . ASN A 1 41 ? -16.164 -6.157 6.036 1.00 0.00 133 ASN A C 4
ATOM 5442 O O . ASN A 1 41 ? -16.648 -5.520 6.969 1.00 0.00 133 ASN A O 4
ATOM 5453 N N . LEU A 1 42 ? -15.571 -5.577 4.991 1.00 0.00 134 LEU A N 4
ATOM 5454 C CA . LEU A 1 42 ? -15.609 -4.142 4.775 1.00 0.00 134 LEU A CA 4
ATOM 5455 C C . LEU A 1 42 ? -16.838 -3.863 3.923 1.00 0.00 134 LEU A C 4
ATOM 5456 O O . LEU A 1 42 ? -16.931 -4.340 2.793 1.00 0.00 134 LEU A O 4
ATOM 5472 N N . THR A 1 43 ? -17.818 -3.168 4.495 1.00 0.00 135 THR A N 4
ATOM 5473 C CA . THR A 1 43 ? -19.084 -2.889 3.843 1.00 0.00 135 THR A CA 4
ATOM 5474 C C . THR A 1 43 ? -18.857 -1.933 2.675 1.00 0.00 135 THR A C 4
ATOM 5475 O O . THR A 1 43 ? -17.863 -1.206 2.647 1.00 0.00 135 THR A O 4
ATOM 5486 N N . GLU A 1 44 ? -19.802 -1.899 1.732 1.00 0.00 136 GLU A N 4
ATOM 5487 C CA . GLU A 1 44 ? -19.743 -0.995 0.590 1.00 0.00 136 GLU A CA 4
ATOM 5488 C C . GLU A 1 44 ? -19.445 0.441 1.033 1.00 0.00 136 GLU A C 4
ATOM 5489 O O . GLU A 1 44 ? -18.664 1.137 0.390 1.00 0.00 136 GLU A O 4
ATOM 5501 N N . GLU A 1 45 ? -20.049 0.877 2.141 1.00 0.00 137 GLU A N 4
ATOM 5502 C CA . GLU A 1 45 ? -19.826 2.205 2.688 1.00 0.00 137 GLU A CA 4
ATOM 5503 C C . GLU A 1 45 ? -18.377 2.370 3.153 1.00 0.00 137 GLU A C 4
ATOM 5504 O O . GLU A 1 45 ? -17.692 3.281 2.691 1.00 0.00 137 GLU A O 4
ATOM 5516 N N . GLU A 1 46 ? -17.896 1.495 4.048 1.00 0.00 138 GLU A N 4
ATOM 5517 C CA . GLU A 1 46 ? -16.510 1.536 4.510 1.00 0.00 138 GLU A CA 4
ATOM 5518 C C . GLU A 1 46 ? -15.558 1.594 3.316 1.00 0.00 138 GLU A C 4
ATOM 5519 O O . GLU A 1 46 ? -14.667 2.442 3.248 1.00 0.00 138 GLU A O 4
ATOM 5531 N N . LEU A 1 47 ? -15.769 0.688 2.362 1.00 0.00 139 LEU A N 4
ATOM 5532 C CA . LEU A 1 47 ? -14.999 0.664 1.135 1.00 0.00 139 LEU A CA 4
ATOM 5533 C C . LEU A 1 47 ? -15.084 2.007 0.417 1.00 0.00 139 LEU A C 4
ATOM 5534 O O . LEU A 1 47 ? -14.051 2.557 0.066 1.00 0.00 139 LEU A O 4
ATOM 5550 N N . GLN A 1 48 ? -16.275 2.570 0.208 1.00 0.00 140 GLN A N 4
ATOM 5551 C CA . GLN A 1 48 ? -16.379 3.867 -0.447 1.00 0.00 140 GLN A CA 4
ATOM 5552 C C . GLN A 1 48 ? -15.660 4.969 0.319 1.00 0.00 140 GLN A C 4
ATOM 5553 O O . GLN A 1 48 ? -15.096 5.866 -0.297 1.00 0.00 140 GLN A O 4
ATOM 5567 N N . GLU A 1 49 ? -15.638 4.908 1.648 1.00 0.00 141 GLU A N 4
ATOM 5568 C CA . GLU A 1 49 ? -14.859 5.860 2.424 1.00 0.00 141 GLU A CA 4
ATOM 5569 C C . GLU A 1 49 ? -13.362 5.698 2.110 1.00 0.00 141 GLU A C 4
ATOM 5570 O O . GLU A 1 49 ? -12.681 6.681 1.816 1.00 0.00 141 GLU A O 4
ATOM 5582 N N . MET A 1 50 ? -12.849 4.463 2.133 1.00 0.00 142 MET A N 4
ATOM 5583 C CA . MET A 1 50 ? -11.460 4.176 1.769 1.00 0.00 142 MET A CA 4
ATOM 5584 C C . MET A 1 50 ? -11.137 4.680 0.360 1.00 0.00 142 MET A C 4
ATOM 5585 O O . MET A 1 50 ? -10.149 5.390 0.158 1.00 0.00 142 MET A O 4
ATOM 5599 N N . ILE A 1 51 ? -11.977 4.295 -0.605 1.00 0.00 143 ILE A N 4
ATOM 5600 C CA . ILE A 1 51 ? -11.923 4.733 -1.989 1.00 0.00 143 ILE A CA 4
ATOM 5601 C C . ILE A 1 51 ? -11.805 6.249 -2.011 1.00 0.00 143 ILE A C 4
ATOM 5602 O O . ILE A 1 51 ? -10.846 6.782 -2.550 1.00 0.00 143 ILE A O 4
ATOM 5618 N N . ALA A 1 52 ? -12.785 6.942 -1.438 1.00 0.00 144 ALA A N 4
ATOM 5619 C CA . ALA A 1 52 ? -12.882 8.387 -1.500 1.00 0.00 144 ALA A CA 4
ATOM 5620 C C . ALA A 1 52 ? -11.648 9.046 -0.869 1.00 0.00 144 ALA A C 4
ATOM 5621 O O . ALA A 1 52 ? -11.138 10.029 -1.396 1.00 0.00 144 ALA A O 4
ATOM 5628 N N . GLU A 1 53 ? -11.143 8.485 0.237 1.00 0.00 145 GLU A N 4
ATOM 5629 C CA . GLU A 1 53 ? -9.912 8.939 0.873 1.00 0.00 145 GLU A CA 4
ATOM 5630 C C . GLU A 1 53 ? -8.716 8.815 -0.082 1.00 0.00 145 GLU A C 4
ATOM 5631 O O . GLU A 1 53 ? -7.933 9.753 -0.227 1.00 0.00 145 GLU A O 4
ATOM 5643 N N . ALA A 1 54 ? -8.536 7.638 -0.688 1.00 0.00 146 ALA A N 4
ATOM 5644 C CA . ALA A 1 54 ? -7.353 7.300 -1.475 1.00 0.00 146 ALA A CA 4
ATOM 5645 C C . ALA A 1 54 ? -7.366 7.920 -2.877 1.00 0.00 146 ALA A C 4
ATOM 5646 O O . ALA A 1 54 ? -6.345 8.400 -3.369 1.00 0.00 146 ALA A O 4
ATOM 5653 N N . ASP A 1 55 ? -8.520 7.839 -3.532 1.00 0.00 147 ASP A N 4
ATOM 5654 C CA . ASP A 1 55 ? -8.736 8.149 -4.930 1.00 0.00 147 ASP A CA 4
ATOM 5655 C C . ASP A 1 55 ? -8.829 9.662 -5.132 1.00 0.00 147 ASP A C 4
ATOM 5656 O O . ASP A 1 55 ? -9.860 10.262 -4.841 1.00 0.00 147 ASP A O 4
ATOM 5665 N N . ARG A 1 56 ? -7.780 10.277 -5.686 1.00 0.00 148 ARG A N 4
ATOM 5666 C CA . ARG A 1 56 ? -7.769 11.716 -5.922 1.00 0.00 148 ARG A CA 4
ATOM 5667 C C . ARG A 1 56 ? -8.670 12.107 -7.099 1.00 0.00 148 ARG A C 4
ATOM 5668 O O . ARG A 1 56 ? -9.056 13.268 -7.202 1.00 0.00 148 ARG A O 4
ATOM 5689 N N . ASN A 1 57 ? -8.988 11.162 -7.997 1.00 0.00 149 ASN A N 4
ATOM 5690 C CA . ASN A 1 57 ? -9.803 11.432 -9.186 1.00 0.00 149 ASN A CA 4
ATOM 5691 C C . ASN A 1 57 ? -11.287 11.108 -8.943 1.00 0.00 149 ASN A C 4
ATOM 5692 O O . ASN A 1 57 ? -12.167 11.777 -9.473 1.00 0.00 149 ASN A O 4
ATOM 5703 N N . ASP A 1 58 ? -11.539 10.086 -8.122 1.00 0.00 150 ASP A N 4
ATOM 5704 C CA . ASP A 1 58 ? -12.830 9.625 -7.623 1.00 0.00 150 ASP A CA 4
ATOM 5705 C C . ASP A 1 58 ? -13.666 8.872 -8.670 1.00 0.00 150 ASP A C 4
ATOM 5706 O O . ASP A 1 58 ? -14.882 9.036 -8.729 1.00 0.00 150 ASP A O 4
ATOM 5715 N N . ASP A 1 59 ? -13.030 7.987 -9.449 1.00 0.00 151 ASP A N 4
ATOM 5716 C CA . ASP A 1 59 ? -13.704 7.036 -10.343 1.00 0.00 151 ASP A CA 4
ATOM 5717 C C . ASP A 1 59 ? -13.780 5.625 -9.738 1.00 0.00 151 ASP A C 4
ATOM 5718 O O . ASP A 1 59 ? -14.101 4.668 -10.440 1.00 0.00 151 ASP A O 4
ATOM 5727 N N . ASN A 1 60 ? -13.438 5.478 -8.457 1.00 0.00 152 ASN A N 4
ATOM 5728 C CA . ASN A 1 60 ? -13.315 4.218 -7.729 1.00 0.00 152 ASN A CA 4
ATOM 5729 C C . ASN A 1 60 ? -12.041 3.440 -8.048 1.00 0.00 152 ASN A C 4
ATOM 5730 O O . ASN A 1 60 ? -11.789 2.422 -7.408 1.00 0.00 152 ASN A O 4
ATOM 5741 N N . GLU A 1 61 ? -11.215 3.912 -8.982 1.00 0.00 153 GLU A N 4
ATOM 5742 C CA . GLU A 1 61 ? -10.003 3.207 -9.331 1.00 0.00 153 GLU A CA 4
ATOM 5743 C C . GLU A 1 61 ? -8.850 3.870 -8.586 1.00 0.00 153 GLU A C 4
ATOM 5744 O O . GLU A 1 61 ? -8.601 5.058 -8.776 1.00 0.00 153 GLU A O 4
ATOM 5756 N N . ILE A 1 62 ? -8.135 3.097 -7.766 1.00 0.00 154 ILE A N 4
ATOM 5757 C CA . ILE A 1 62 ? -6.915 3.541 -7.120 1.00 0.00 154 ILE A CA 4
ATOM 5758 C C . ILE A 1 62 ? -5.777 3.169 -8.062 1.00 0.00 154 ILE A C 4
ATOM 5759 O O . ILE A 1 62 ? -5.507 1.983 -8.268 1.00 0.00 154 ILE A O 4
ATOM 5775 N N . ASP A 1 63 ? -5.148 4.176 -8.663 1.00 0.00 155 ASP A N 4
ATOM 5776 C CA . ASP A 1 63 ? -3.973 4.008 -9.504 1.00 0.00 155 ASP A CA 4
ATOM 5777 C C . ASP A 1 63 ? -2.708 4.025 -8.642 1.00 0.00 155 ASP A C 4
ATOM 5778 O O . ASP A 1 63 ? -2.760 4.301 -7.440 1.00 0.00 155 ASP A O 4
ATOM 5787 N N . GLU A 1 64 ? -1.560 3.729 -9.259 1.00 0.00 156 GLU A N 4
ATOM 5788 C CA . GLU A 1 64 ? -0.291 3.664 -8.551 1.00 0.00 156 GLU A CA 4
ATOM 5789 C C . GLU A 1 64 ? 0.013 4.966 -7.816 1.00 0.00 156 GLU A C 4
ATOM 5790 O O . GLU A 1 64 ? 0.372 4.916 -6.649 1.00 0.00 156 GLU A O 4
ATOM 5802 N N . ASP A 1 65 ? -0.136 6.125 -8.462 1.00 0.00 157 ASP A N 4
ATOM 5803 C CA . ASP A 1 65 ? 0.112 7.415 -7.817 1.00 0.00 157 ASP A CA 4
ATOM 5804 C C . ASP A 1 65 ? -0.725 7.567 -6.546 1.00 0.00 157 ASP A C 4
ATOM 5805 O O . ASP A 1 65 ? -0.190 7.821 -5.470 1.00 0.00 157 ASP A O 4
ATOM 5814 N N . GLU A 1 66 ? -2.043 7.415 -6.679 1.00 0.00 158 GLU A N 4
ATOM 5815 C CA . GLU A 1 66 ? -2.987 7.533 -5.576 1.00 0.00 158 GLU A CA 4
ATOM 5816 C C . GLU A 1 66 ? -2.601 6.580 -4.441 1.00 0.00 158 GLU A C 4
ATOM 5817 O O . GLU A 1 66 ? -2.591 6.959 -3.267 1.00 0.00 158 GLU A O 4
ATOM 5829 N N . PHE A 1 67 ? -2.285 5.335 -4.800 1.00 0.00 159 PHE A N 4
ATOM 5830 C CA . PHE A 1 67 ? -1.952 4.313 -3.824 1.00 0.00 159 PHE A CA 4
ATOM 5831 C C . PHE A 1 67 ? -0.650 4.662 -3.108 1.00 0.00 159 PHE A C 4
ATOM 5832 O O . PHE A 1 67 ? -0.620 4.690 -1.882 1.00 0.00 159 PHE A O 4
ATOM 5849 N N . ILE A 1 68 ? 0.411 4.959 -3.864 1.00 0.00 160 ILE A N 4
ATOM 5850 C CA . ILE A 1 68 ? 1.681 5.441 -3.330 1.00 0.00 160 ILE A CA 4
ATOM 5851 C C . ILE A 1 68 ? 1.418 6.578 -2.338 1.00 0.00 160 ILE A C 4
ATOM 5852 O O . ILE A 1 68 ? 1.828 6.511 -1.179 1.00 0.00 160 ILE A O 4
ATOM 5868 N N . ARG A 1 69 ? 0.707 7.608 -2.795 1.00 0.00 161 ARG A N 4
ATOM 5869 C CA . ARG A 1 69 ? 0.323 8.753 -1.991 1.00 0.00 161 ARG A CA 4
ATOM 5870 C C . ARG A 1 69 ? -0.301 8.312 -0.661 1.00 0.00 161 ARG A C 4
ATOM 5871 O O . ARG A 1 69 ? 0.223 8.678 0.391 1.00 0.00 161 ARG A O 4
ATOM 5892 N N . ILE A 1 70 ? -1.389 7.531 -0.669 1.00 0.00 162 ILE A N 4
ATOM 5893 C CA . ILE A 1 70 ? -2.032 7.186 0.597 1.00 0.00 162 ILE A CA 4
ATOM 5894 C C . ILE A 1 70 ? -1.152 6.267 1.457 1.00 0.00 162 ILE A C 4
ATOM 5895 O O . ILE A 1 70 ? -1.134 6.395 2.683 1.00 0.00 162 ILE A O 4
ATOM 5911 N N . MET A 1 71 ? -0.412 5.344 0.836 1.00 0.00 163 MET A N 4
ATOM 5912 C CA . MET A 1 71 ? 0.483 4.449 1.554 1.00 0.00 163 MET A CA 4
ATOM 5913 C C . MET A 1 71 ? 1.546 5.246 2.317 1.00 0.00 163 MET A C 4
ATOM 5914 O O . MET A 1 71 ? 1.845 4.925 3.471 1.00 0.00 163 MET A O 4
ATOM 5928 N N . LYS A 1 72 ? 2.104 6.289 1.694 1.00 0.00 164 LYS A N 4
ATOM 5929 C CA . LYS A 1 72 ? 3.005 7.210 2.377 1.00 0.00 164 LYS A CA 4
ATOM 5930 C C . LYS A 1 72 ? 2.250 7.994 3.457 1.00 0.00 164 LYS A C 4
ATOM 5931 O O . LYS A 1 72 ? 2.633 7.947 4.624 1.00 0.00 164 LYS A O 4
ATOM 5950 N N . LYS A 1 73 ? 1.176 8.696 3.070 1.00 0.00 165 LYS A N 4
ATOM 5951 C CA . LYS A 1 73 ? 0.334 9.507 3.952 1.00 0.00 165 LYS A CA 4
ATOM 5952 C C . LYS A 1 73 ? 0.080 8.802 5.284 1.00 0.00 165 LYS A C 4
ATOM 5953 O O . LYS A 1 73 ? 0.231 9.384 6.355 1.00 0.00 165 LYS A O 4
ATOM 5972 N N . THR A 1 74 ? -0.341 7.541 5.197 1.00 0.00 166 THR A N 4
ATOM 5973 C CA . THR A 1 74 ? -0.813 6.768 6.333 1.00 0.00 166 THR A CA 4
ATOM 5974 C C . THR A 1 74 ? 0.335 6.091 7.094 1.00 0.00 166 THR A C 4
ATOM 5975 O O . THR A 1 74 ? 0.089 5.386 8.069 1.00 0.00 166 THR A O 4
ATOM 5986 N N . SER A 1 75 ? 1.589 6.258 6.656 1.00 0.00 167 SER A N 4
ATOM 5987 C CA . SER A 1 75 ? 2.725 5.503 7.175 1.00 0.00 167 SER A CA 4
ATOM 5988 C C . SER A 1 75 ? 2.503 3.993 7.024 1.00 0.00 167 SER A C 4
ATOM 5989 O O . SER A 1 75 ? 2.904 3.214 7.885 1.00 0.00 167 SER A O 4
ATOM 5997 N N . LEU A 1 76 ? 1.875 3.582 5.919 1.00 0.00 168 LEU A N 4
ATOM 5998 C CA . LEU A 1 76 ? 1.780 2.181 5.530 1.00 0.00 168 LEU A CA 4
ATOM 5999 C C . LEU A 1 76 ? 3.084 1.789 4.842 1.00 0.00 168 LEU A C 4
ATOM 6000 O O . LEU A 1 76 ? 3.621 0.718 5.110 1.00 0.00 168 LEU A O 4
ATOM 6016 N N . PHE A 1 77 ? 3.612 2.685 4.005 1.00 0.00 169 PHE A N 4
ATOM 6017 C CA . PHE A 1 77 ? 4.951 2.592 3.438 1.00 0.00 169 PHE A CA 4
ATOM 6018 C C . PHE A 1 77 ? 5.496 4.015 3.271 1.00 0.00 169 PHE A C 4
ATOM 6019 O O . PHE A 1 77 ? 6.205 4.258 2.270 1.00 0.00 169 PHE A O 4
ATOM 6037 N N . LYS B 2 1 ? -15.387 -3.903 8.956 1.00 0.00 239 LYS B N 4
ATOM 6038 C CA . LYS B 2 1 ? -15.833 -3.831 10.361 1.00 0.00 239 LYS B CA 4
ATOM 6039 C C . LYS B 2 1 ? -14.931 -2.942 11.231 1.00 0.00 239 LYS B C 4
ATOM 6040 O O . LYS B 2 1 ? -15.288 -2.629 12.365 1.00 0.00 239 LYS B O 4
ATOM 6061 N N . LYS B 2 2 ? -13.760 -2.541 10.722 1.00 0.00 240 LYS B N 4
ATOM 6062 C CA . LYS B 2 2 ? -12.760 -1.778 11.463 1.00 0.00 240 LYS B CA 4
ATOM 6063 C C . LYS B 2 2 ? -13.196 -0.309 11.563 1.00 0.00 240 LYS B C 4
ATOM 6064 O O . LYS B 2 2 ? -12.546 0.597 11.042 1.00 0.00 240 LYS B O 4
ATOM 6083 N N . ARG B 2 3 ? -14.327 -0.068 12.228 1.00 0.00 241 ARG B N 4
ATOM 6084 C CA . ARG B 2 3 ? -14.967 1.236 12.302 1.00 0.00 241 ARG B CA 4
ATOM 6085 C C . ARG B 2 3 ? -14.310 2.104 13.373 1.00 0.00 241 ARG B C 4
ATOM 6086 O O . ARG B 2 3 ? -14.944 2.471 14.358 1.00 0.00 241 ARG B O 4
ATOM 6107 N N . GLU B 2 4 ? -13.036 2.433 13.152 1.00 0.00 242 GLU B N 4
ATOM 6108 C CA . GLU B 2 4 ? -12.310 3.424 13.932 1.00 0.00 242 GLU B CA 4
ATOM 6109 C C . GLU B 2 4 ? -12.238 4.679 13.063 1.00 0.00 242 GLU B C 4
ATOM 6110 O O . GLU B 2 4 ? -13.144 5.507 13.115 1.00 0.00 242 GLU B O 4
ATOM 6122 N N . LEU B 2 5 ? -11.201 4.804 12.232 1.00 0.00 243 LEU B N 4
ATOM 6123 C CA . LEU B 2 5 ? -11.109 5.823 11.198 1.00 0.00 243 LEU B CA 4
ATOM 6124 C C . LEU B 2 5 ? -10.863 5.116 9.870 1.00 0.00 243 LEU B C 4
ATOM 6125 O O . LEU B 2 5 ? -10.679 3.903 9.813 1.00 0.00 243 LEU B O 4
ATOM 6141 N N . ILE B 2 6 ? -10.860 5.880 8.782 1.00 0.00 244 ILE B N 4
ATOM 6142 C CA . ILE B 2 6 ? -10.698 5.321 7.446 1.00 0.00 244 ILE B CA 4
ATOM 6143 C C . ILE B 2 6 ? -9.277 4.767 7.313 1.00 0.00 244 ILE B C 4
ATOM 6144 O O . ILE B 2 6 ? -9.077 3.639 6.860 1.00 0.00 244 ILE B O 4
ATOM 6160 N N . GLU B 2 7 ? -8.294 5.554 7.764 1.00 0.00 245 GLU B N 4
ATOM 6161 C CA . GLU B 2 7 ? -6.903 5.136 7.852 1.00 0.00 245 GLU B CA 4
ATOM 6162 C C . GLU B 2 7 ? -6.775 3.748 8.490 1.00 0.00 245 GLU B C 4
ATOM 6163 O O . GLU B 2 7 ? -6.023 2.918 7.988 1.00 0.00 245 GLU B O 4
ATOM 6175 N N . SER B 2 8 ? -7.539 3.490 9.559 1.00 0.00 246 SER B N 4
ATOM 6176 C CA . SER B 2 8 ? -7.534 2.236 10.298 1.00 0.00 246 SER B CA 4
ATOM 6177 C C . SER B 2 8 ? -7.769 1.018 9.395 1.00 0.00 246 SER B C 4
ATOM 6178 O O . SER B 2 8 ? -7.338 -0.087 9.726 1.00 0.00 246 SER B O 4
ATOM 6186 N N . LYS B 2 9 ? -8.459 1.210 8.270 1.00 0.00 247 LYS B N 4
ATOM 6187 C CA . LYS B 2 9 ? -8.834 0.136 7.372 1.00 0.00 247 LYS B CA 4
ATOM 6188 C C . LYS B 2 9 ? -7.658 -0.206 6.447 1.00 0.00 247 LYS B C 4
ATOM 6189 O O . LYS B 2 9 ? -7.195 -1.347 6.443 1.00 0.00 247 LYS B O 4
ATOM 6208 N N . TRP B 2 10 ? -7.132 0.778 5.699 1.00 0.00 248 TRP B N 4
ATOM 6209 C CA . TRP B 2 10 ? -5.902 0.606 4.919 1.00 0.00 248 TRP B CA 4
ATOM 6210 C C . TRP B 2 10 ? -4.789 0.061 5.820 1.00 0.00 248 TRP B C 4
ATOM 6211 O O . TRP B 2 10 ? -4.112 -0.904 5.462 1.00 0.00 248 TRP B O 4
ATOM 6232 N N . HIS B 2 11 ? -4.652 0.658 7.008 1.00 0.00 249 HIS B N 4
ATOM 6233 C CA . HIS B 2 11 ? -3.802 0.184 8.090 1.00 0.00 249 HIS B CA 4
ATOM 6234 C C . HIS B 2 11 ? -3.999 -1.320 8.288 1.00 0.00 249 HIS B C 4
ATOM 6235 O O . HIS B 2 11 ? -3.076 -2.098 8.059 1.00 0.00 249 HIS B O 4
ATOM 6249 N N . ARG B 2 12 ? -5.201 -1.743 8.691 1.00 0.00 250 ARG B N 4
ATOM 6250 C CA . ARG B 2 12 ? -5.471 -3.142 8.991 1.00 0.00 250 ARG B CA 4
ATOM 6251 C C . ARG B 2 12 ? -5.210 -4.067 7.802 1.00 0.00 250 ARG B C 4
ATOM 6252 O O . ARG B 2 12 ? -4.712 -5.169 8.009 1.00 0.00 250 ARG B O 4
ATOM 6273 N N . LEU B 2 13 ? -5.563 -3.663 6.576 1.00 0.00 251 LEU B N 4
ATOM 6274 C CA . LEU B 2 13 ? -5.424 -4.554 5.425 1.00 0.00 251 LEU B CA 4
ATOM 6275 C C . LEU B 2 13 ? -3.987 -5.053 5.284 1.00 0.00 251 LEU B C 4
ATOM 6276 O O . LEU B 2 13 ? -3.761 -6.245 5.086 1.00 0.00 251 LEU B O 4
ATOM 6292 N N . LEU B 2 14 ? -3.015 -4.142 5.372 1.00 0.00 252 LEU B N 4
ATOM 6293 C CA . LEU B 2 14 ? -1.609 -4.529 5.363 1.00 0.00 252 LEU B CA 4
ATOM 6294 C C . LEU B 2 14 ? -1.256 -5.115 6.726 1.00 0.00 252 LEU B C 4
ATOM 6295 O O . LEU B 2 14 ? -0.801 -6.253 6.820 1.00 0.00 252 LEU B O 4
ATOM 6311 N N . PHE B 2 15 ? -1.453 -4.337 7.794 1.00 0.00 253 PHE B N 4
ATOM 6312 C CA . PHE B 2 15 ? -1.008 -4.675 9.146 1.00 0.00 253 PHE B CA 4
ATOM 6313 C C . PHE B 2 15 ? -1.906 -5.747 9.797 1.00 0.00 253 PHE B C 4
ATOM 6314 O O . PHE B 2 15 ? -2.134 -5.715 11.008 1.00 0.00 253 PHE B O 4
ATOM 6331 N N . HIS B 2 16 ? -2.405 -6.718 9.026 1.00 0.00 254 HIS B N 4
ATOM 6332 C CA . HIS B 2 16 ? -3.407 -7.671 9.494 1.00 0.00 254 HIS B CA 4
ATOM 6333 C C . HIS B 2 16 ? -2.806 -8.701 10.454 1.00 0.00 254 HIS B C 4
ATOM 6334 O O . HIS B 2 16 ? -3.530 -9.514 11.026 1.00 0.00 254 HIS B O 4
ATOM 6348 N N . ASP B 2 17 ? -1.483 -8.645 10.657 1.00 0.00 255 ASP B N 4
ATOM 6349 C CA . ASP B 2 17 ? -0.747 -9.378 11.678 1.00 0.00 255 ASP B CA 4
ATOM 6350 C C . ASP B 2 17 ? -1.483 -9.310 13.016 1.00 0.00 255 ASP B C 4
ATOM 6351 O O . ASP B 2 17 ? -1.498 -10.282 13.770 1.00 0.00 255 ASP B O 4
ATOM 6360 N N . LYS B 2 18 ? -2.109 -8.163 13.307 1.00 0.00 256 LYS B N 4
ATOM 6361 C CA . LYS B 2 18 ? -3.018 -8.024 14.434 1.00 0.00 256 LYS B CA 4
ATOM 6362 C C . LYS B 2 18 ? -4.303 -8.829 14.180 1.00 0.00 256 LYS B C 4
ATOM 6363 O O . LYS B 2 18 ? -5.368 -8.258 13.951 1.00 0.00 256 LYS B O 4
ATOM 6382 N N . LYS B 2 19 ? -4.189 -10.157 14.266 1.00 0.00 257 LYS B N 4
ATOM 6383 C CA . LYS B 2 19 ? -5.274 -11.122 14.170 1.00 0.00 257 LYS B CA 4
ATOM 6384 C C . LYS B 2 19 ? -6.056 -10.943 12.863 1.00 0.00 257 LYS B C 4
ATOM 6385 O O . LYS B 2 19 ? -7.162 -10.359 12.920 1.00 0.00 257 LYS B O 4
ATOM 6405 N N . GLY A 1 1 ? 18.059 -0.763 1.025 1.00 0.00 93 GLY A N 5
ATOM 6406 C CA . GLY A 1 1 ? 19.221 -0.049 0.465 1.00 0.00 93 GLY A CA 5
ATOM 6407 C C . GLY A 1 1 ? 18.768 1.186 -0.306 1.00 0.00 93 GLY A C 5
ATOM 6408 O O . GLY A 1 1 ? 18.805 2.300 0.212 1.00 0.00 93 GLY A O 5
ATOM 6414 N N . SER A 1 2 ? 18.290 0.978 -1.535 1.00 0.00 94 SER A N 5
ATOM 6415 C CA . SER A 1 2 ? 17.738 2.006 -2.402 1.00 0.00 94 SER A CA 5
ATOM 6416 C C . SER A 1 2 ? 16.374 2.479 -1.879 1.00 0.00 94 SER A C 5
ATOM 6417 O O . SER A 1 2 ? 15.358 2.255 -2.532 1.00 0.00 94 SER A O 5
ATOM 6425 N N . GLY A 1 3 ? 16.361 3.114 -0.701 1.00 0.00 95 GLY A N 5
ATOM 6426 C CA . GLY A 1 3 ? 15.186 3.471 0.089 1.00 0.00 95 GLY A CA 5
ATOM 6427 C C . GLY A 1 3 ? 13.917 3.722 -0.726 1.00 0.00 95 GLY A C 5
ATOM 6428 O O . GLY A 1 3 ? 12.949 2.970 -0.617 1.00 0.00 95 GLY A O 5
ATOM 6432 N N . GLU A 1 4 ? 13.911 4.785 -1.533 1.00 0.00 96 GLU A N 5
ATOM 6433 C CA . GLU A 1 4 ? 12.743 5.209 -2.291 1.00 0.00 96 GLU A CA 5
ATOM 6434 C C . GLU A 1 4 ? 12.276 4.098 -3.237 1.00 0.00 96 GLU A C 5
ATOM 6435 O O . GLU A 1 4 ? 11.098 3.742 -3.249 1.00 0.00 96 GLU A O 5
ATOM 6447 N N . ARG A 1 5 ? 13.204 3.554 -4.029 1.00 0.00 97 ARG A N 5
ATOM 6448 C CA . ARG A 1 5 ? 12.919 2.492 -4.985 1.00 0.00 97 ARG A CA 5
ATOM 6449 C C . ARG A 1 5 ? 12.317 1.293 -4.249 1.00 0.00 97 ARG A C 5
ATOM 6450 O O . ARG A 1 5 ? 11.271 0.782 -4.636 1.00 0.00 97 ARG A O 5
ATOM 6471 N N . ASP A 1 6 ? 12.986 0.856 -3.180 1.00 0.00 98 ASP A N 5
ATOM 6472 C CA . ASP A 1 6 ? 12.568 -0.296 -2.394 1.00 0.00 98 ASP A CA 5
ATOM 6473 C C . ASP A 1 6 ? 11.160 -0.060 -1.845 1.00 0.00 98 ASP A C 5
ATOM 6474 O O . ASP A 1 6 ? 10.281 -0.906 -1.988 1.00 0.00 98 ASP A O 5
ATOM 6483 N N . SER A 1 7 ? 10.933 1.113 -1.248 1.00 0.00 99 SER A N 5
ATOM 6484 C CA . SER A 1 7 ? 9.618 1.495 -0.753 1.00 0.00 99 SER A CA 5
ATOM 6485 C C . SER A 1 7 ? 8.578 1.394 -1.871 1.00 0.00 99 SER A C 5
ATOM 6486 O O . SER A 1 7 ? 7.543 0.753 -1.696 1.00 0.00 99 SER A O 5
ATOM 6494 N N . ARG A 1 8 ? 8.860 2.003 -3.028 1.00 0.00 100 ARG A N 5
ATOM 6495 C CA . ARG A 1 8 ? 7.957 1.949 -4.169 1.00 0.00 100 ARG A CA 5
ATOM 6496 C C . ARG A 1 8 ? 7.690 0.499 -4.581 1.00 0.00 100 ARG A C 5
ATOM 6497 O O . ARG A 1 8 ? 6.555 0.141 -4.875 1.00 0.00 100 ARG A O 5
ATOM 6518 N N . GLU A 1 9 ? 8.725 -0.345 -4.590 1.00 0.00 101 GLU A N 5
ATOM 6519 C CA . GLU A 1 9 ? 8.586 -1.753 -4.918 1.00 0.00 101 GLU A CA 5
ATOM 6520 C C . GLU A 1 9 ? 7.618 -2.431 -3.943 1.00 0.00 101 GLU A C 5
ATOM 6521 O O . GLU A 1 9 ? 6.692 -3.114 -4.375 1.00 0.00 101 GLU A O 5
ATOM 6533 N N . GLU A 1 10 ? 7.814 -2.247 -2.635 1.00 0.00 102 GLU A N 5
ATOM 6534 C CA . GLU A 1 10 ? 6.959 -2.878 -1.634 1.00 0.00 102 GLU A CA 5
ATOM 6535 C C . GLU A 1 10 ? 5.519 -2.373 -1.760 1.00 0.00 102 GLU A C 5
ATOM 6536 O O . GLU A 1 10 ? 4.570 -3.160 -1.745 1.00 0.00 102 GLU A O 5
ATOM 6548 N N . ILE A 1 11 ? 5.357 -1.062 -1.938 1.00 0.00 103 ILE A N 5
ATOM 6549 C CA . ILE A 1 11 ? 4.070 -0.479 -2.284 1.00 0.00 103 ILE A CA 5
ATOM 6550 C C . ILE A 1 11 ? 3.475 -1.204 -3.494 1.00 0.00 103 ILE A C 5
ATOM 6551 O O . ILE A 1 11 ? 2.308 -1.582 -3.479 1.00 0.00 103 ILE A O 5
ATOM 6567 N N . LEU A 1 12 ? 4.257 -1.377 -4.558 1.00 0.00 104 LEU A N 5
ATOM 6568 C CA . LEU A 1 12 ? 3.766 -1.942 -5.803 1.00 0.00 104 LEU A CA 5
ATOM 6569 C C . LEU A 1 12 ? 3.376 -3.412 -5.606 1.00 0.00 104 LEU A C 5
ATOM 6570 O O . LEU A 1 12 ? 2.346 -3.848 -6.117 1.00 0.00 104 LEU A O 5
ATOM 6586 N N . LYS A 1 13 ? 4.148 -4.171 -4.821 1.00 0.00 105 LYS A N 5
ATOM 6587 C CA . LYS A 1 13 ? 3.745 -5.509 -4.397 1.00 0.00 105 LYS A CA 5
ATOM 6588 C C . LYS A 1 13 ? 2.371 -5.449 -3.726 1.00 0.00 105 LYS A C 5
ATOM 6589 O O . LYS A 1 13 ? 1.459 -6.161 -4.138 1.00 0.00 105 LYS A O 5
ATOM 6608 N N . ALA A 1 14 ? 2.204 -4.594 -2.712 1.00 0.00 106 ALA A N 5
ATOM 6609 C CA . ALA A 1 14 ? 0.919 -4.447 -2.037 1.00 0.00 106 ALA A CA 5
ATOM 6610 C C . ALA A 1 14 ? -0.202 -4.085 -3.017 1.00 0.00 106 ALA A C 5
ATOM 6611 O O . ALA A 1 14 ? -1.271 -4.687 -2.988 1.00 0.00 106 ALA A O 5
ATOM 6618 N N . PHE A 1 15 ? 0.046 -3.118 -3.903 1.00 0.00 107 PHE A N 5
ATOM 6619 C CA . PHE A 1 15 ? -0.884 -2.712 -4.949 1.00 0.00 107 PHE A CA 5
ATOM 6620 C C . PHE A 1 15 ? -1.320 -3.931 -5.761 1.00 0.00 107 PHE A C 5
ATOM 6621 O O . PHE A 1 15 ? -2.510 -4.175 -5.950 1.00 0.00 107 PHE A O 5
ATOM 6638 N N . ARG A 1 16 ? -0.343 -4.706 -6.237 1.00 0.00 108 ARG A N 5
ATOM 6639 C CA . ARG A 1 16 ? -0.590 -5.868 -7.069 1.00 0.00 108 ARG A CA 5
ATOM 6640 C C . ARG A 1 16 ? -1.379 -6.932 -6.300 1.00 0.00 108 ARG A C 5
ATOM 6641 O O . ARG A 1 16 ? -2.356 -7.461 -6.824 1.00 0.00 108 ARG A O 5
ATOM 6662 N N . LEU A 1 17 ? -0.977 -7.234 -5.059 1.00 0.00 109 LEU A N 5
ATOM 6663 C CA . LEU A 1 17 ? -1.682 -8.195 -4.212 1.00 0.00 109 LEU A CA 5
ATOM 6664 C C . LEU A 1 17 ? -3.130 -7.738 -4.016 1.00 0.00 109 LEU A C 5
ATOM 6665 O O . LEU A 1 17 ? -4.057 -8.540 -4.105 1.00 0.00 109 LEU A O 5
ATOM 6681 N N . PHE A 1 18 ? -3.328 -6.439 -3.769 1.00 0.00 110 PHE A N 5
ATOM 6682 C CA . PHE A 1 18 ? -4.656 -5.864 -3.656 1.00 0.00 110 PHE A CA 5
ATOM 6683 C C . PHE A 1 18 ? -5.445 -6.052 -4.949 1.00 0.00 110 PHE A C 5
ATOM 6684 O O . PHE A 1 18 ? -6.582 -6.513 -4.889 1.00 0.00 110 PHE A O 5
ATOM 6701 N N . ASP A 1 19 ? -4.877 -5.691 -6.104 1.00 0.00 111 ASP A N 5
ATOM 6702 C CA . ASP A 1 19 ? -5.576 -5.750 -7.385 1.00 0.00 111 ASP A CA 5
ATOM 6703 C C . ASP A 1 19 ? -5.705 -7.193 -7.904 1.00 0.00 111 ASP A C 5
ATOM 6704 O O . ASP A 1 19 ? -5.272 -7.504 -9.011 1.00 0.00 111 ASP A O 5
ATOM 6713 N N . ASP A 1 20 ? -6.356 -8.063 -7.128 1.00 0.00 112 ASP A N 5
ATOM 6714 C CA . ASP A 1 20 ? -6.625 -9.455 -7.465 1.00 0.00 112 ASP A CA 5
ATOM 6715 C C . ASP A 1 20 ? -7.339 -9.580 -8.814 1.00 0.00 112 ASP A C 5
ATOM 6716 O O . ASP A 1 20 ? -7.026 -10.462 -9.607 1.00 0.00 112 ASP A O 5
ATOM 6725 N N . ASP A 1 21 ? -8.301 -8.689 -9.071 1.00 0.00 113 ASP A N 5
ATOM 6726 C CA . ASP A 1 21 ? -9.042 -8.642 -10.326 1.00 0.00 113 ASP A CA 5
ATOM 6727 C C . ASP A 1 21 ? -8.134 -8.294 -11.512 1.00 0.00 113 ASP A C 5
ATOM 6728 O O . ASP A 1 21 ? -8.506 -8.527 -12.658 1.00 0.00 113 ASP A O 5
ATOM 6737 N N . ASN A 1 22 ? -6.966 -7.700 -11.247 1.00 0.00 114 ASN A N 5
ATOM 6738 C CA . ASN A 1 22 ? -6.062 -7.165 -12.252 1.00 0.00 114 ASN A CA 5
ATOM 6739 C C . ASN A 1 22 ? -6.787 -6.119 -13.104 1.00 0.00 114 ASN A C 5
ATOM 6740 O O . ASN A 1 22 ? -6.686 -6.115 -14.331 1.00 0.00 114 ASN A O 5
ATOM 6751 N N . SER A 1 23 ? -7.506 -5.200 -12.453 1.00 0.00 115 SER A N 5
ATOM 6752 C CA . SER A 1 23 ? -8.164 -4.096 -13.135 1.00 0.00 115 SER A CA 5
ATOM 6753 C C . SER A 1 23 ? -7.144 -3.085 -13.676 1.00 0.00 115 SER A C 5
ATOM 6754 O O . SER A 1 23 ? -7.491 -2.266 -14.522 1.00 0.00 115 SER A O 5
ATOM 6762 N N . GLY A 1 24 ? -5.913 -3.093 -13.149 1.00 0.00 116 GLY A N 5
ATOM 6763 C CA . GLY A 1 24 ? -4.885 -2.101 -13.445 1.00 0.00 116 GLY A CA 5
ATOM 6764 C C . GLY A 1 24 ? -4.808 -1.106 -12.290 1.00 0.00 116 GLY A C 5
ATOM 6765 O O . GLY A 1 24 ? -3.724 -0.718 -11.860 1.00 0.00 116 GLY A O 5
ATOM 6769 N N . THR A 1 25 ? -5.976 -0.728 -11.777 1.00 0.00 117 THR A N 5
ATOM 6770 C CA . THR A 1 25 ? -6.178 0.035 -10.562 1.00 0.00 117 THR A CA 5
ATOM 6771 C C . THR A 1 25 ? -6.732 -0.914 -9.491 1.00 0.00 117 THR A C 5
ATOM 6772 O O . THR A 1 25 ? -7.165 -2.020 -9.807 1.00 0.00 117 THR A O 5
ATOM 6783 N N . ILE A 1 26 ? -6.732 -0.504 -8.222 1.00 0.00 118 ILE A N 5
ATOM 6784 C CA . ILE A 1 26 ? -7.438 -1.237 -7.179 1.00 0.00 118 ILE A CA 5
ATOM 6785 C C . ILE A 1 26 ? -8.871 -0.706 -7.208 1.00 0.00 118 ILE A C 5
ATOM 6786 O O . ILE A 1 26 ? -9.064 0.506 -7.109 1.00 0.00 118 ILE A O 5
ATOM 6802 N N . THR A 1 27 ? -9.868 -1.579 -7.365 1.00 0.00 119 THR A N 5
ATOM 6803 C CA . THR A 1 27 ? -11.269 -1.184 -7.427 1.00 0.00 119 THR A CA 5
ATOM 6804 C C . THR A 1 27 ? -12.031 -1.686 -6.198 1.00 0.00 119 THR A C 5
ATOM 6805 O O . THR A 1 27 ? -11.531 -2.511 -5.434 1.00 0.00 119 THR A O 5
ATOM 6816 N N . ILE A 1 28 ? -13.265 -1.207 -6.025 1.00 0.00 120 ILE A N 5
ATOM 6817 C CA . ILE A 1 28 ? -14.162 -1.621 -4.952 1.00 0.00 120 ILE A CA 5
ATOM 6818 C C . ILE A 1 28 ? -14.238 -3.155 -4.848 1.00 0.00 120 ILE A C 5
ATOM 6819 O O . ILE A 1 28 ? -14.210 -3.716 -3.752 1.00 0.00 120 ILE A O 5
ATOM 6835 N N . LYS A 1 29 ? -14.272 -3.830 -6.004 1.00 0.00 121 LYS A N 5
ATOM 6836 C CA . LYS A 1 29 ? -14.247 -5.282 -6.109 1.00 0.00 121 LYS A CA 5
ATOM 6837 C C . LYS A 1 29 ? -13.027 -5.837 -5.370 1.00 0.00 121 LYS A C 5
ATOM 6838 O O . LYS A 1 29 ? -13.142 -6.704 -4.506 1.00 0.00 121 LYS A O 5
ATOM 6857 N N . ASP A 1 30 ? -11.849 -5.324 -5.736 1.00 0.00 122 ASP A N 5
ATOM 6858 C CA . ASP A 1 30 ? -10.579 -5.745 -5.174 1.00 0.00 122 ASP A CA 5
ATOM 6859 C C . ASP A 1 30 ? -10.588 -5.529 -3.670 1.00 0.00 122 ASP A C 5
ATOM 6860 O O . ASP A 1 30 ? -10.274 -6.440 -2.907 1.00 0.00 122 ASP A O 5
ATOM 6869 N N . LEU A 1 31 ? -10.958 -4.321 -3.240 1.00 0.00 123 LEU A N 5
ATOM 6870 C CA . LEU A 1 31 ? -10.980 -3.997 -1.822 1.00 0.00 123 LEU A CA 5
ATOM 6871 C C . LEU A 1 31 ? -11.873 -4.979 -1.066 1.00 0.00 123 LEU A C 5
ATOM 6872 O O . LEU A 1 31 ? -11.447 -5.533 -0.053 1.00 0.00 123 LEU A O 5
ATOM 6888 N N . ARG A 1 32 ? -13.099 -5.213 -1.552 1.00 0.00 124 ARG A N 5
ATOM 6889 C CA . ARG A 1 32 ? -13.980 -6.175 -0.908 1.00 0.00 124 ARG A CA 5
ATOM 6890 C C . ARG A 1 32 ? -13.314 -7.548 -0.862 1.00 0.00 124 ARG A C 5
ATOM 6891 O O . ARG A 1 32 ? -13.253 -8.142 0.209 1.00 0.00 124 ARG A O 5
ATOM 6912 N N . ARG A 1 33 ? -12.833 -8.054 -2.005 1.00 0.00 125 ARG A N 5
ATOM 6913 C CA . ARG A 1 33 ? -12.188 -9.359 -2.103 1.00 0.00 125 ARG A CA 5
ATOM 6914 C C . ARG A 1 33 ? -11.126 -9.501 -1.010 1.00 0.00 125 ARG A C 5
ATOM 6915 O O . ARG A 1 33 ? -11.211 -10.395 -0.167 1.00 0.00 125 ARG A O 5
ATOM 6936 N N . VAL A 1 34 ? -10.151 -8.587 -1.012 1.00 0.00 126 VAL A N 5
ATOM 6937 C CA . VAL A 1 34 ? -9.086 -8.525 -0.019 1.00 0.00 126 VAL A CA 5
ATOM 6938 C C . VAL A 1 34 ? -9.689 -8.580 1.383 1.00 0.00 126 VAL A C 5
ATOM 6939 O O . VAL A 1 34 ? -9.331 -9.435 2.190 1.00 0.00 126 VAL A O 5
ATOM 6952 N N . ALA A 1 35 ? -10.605 -7.658 1.677 1.00 0.00 127 ALA A N 5
ATOM 6953 C CA . ALA A 1 35 ? -11.166 -7.519 3.007 1.00 0.00 127 ALA A CA 5
ATOM 6954 C C . ALA A 1 35 ? -11.835 -8.822 3.467 1.00 0.00 127 ALA A C 5
ATOM 6955 O O . ALA A 1 35 ? -11.503 -9.342 4.534 1.00 0.00 127 ALA A O 5
ATOM 6962 N N . LYS A 1 36 ? -12.732 -9.394 2.657 1.00 0.00 128 LYS A N 5
ATOM 6963 C CA . LYS A 1 36 ? -13.413 -10.630 3.018 1.00 0.00 128 LYS A CA 5
ATOM 6964 C C . LYS A 1 36 ? -12.443 -11.803 3.180 1.00 0.00 128 LYS A C 5
ATOM 6965 O O . LYS A 1 36 ? -12.679 -12.652 4.034 1.00 0.00 128 LYS A O 5
ATOM 6984 N N . GLU A 1 37 ? -11.332 -11.851 2.431 1.00 0.00 129 GLU A N 5
ATOM 6985 C CA . GLU A 1 37 ? -10.303 -12.859 2.689 1.00 0.00 129 GLU A CA 5
ATOM 6986 C C . GLU A 1 37 ? -9.726 -12.739 4.108 1.00 0.00 129 GLU A C 5
ATOM 6987 O O . GLU A 1 37 ? -9.318 -13.746 4.682 1.00 0.00 129 GLU A O 5
ATOM 6999 N N . LEU A 1 38 ? -9.717 -11.537 4.692 1.00 0.00 130 LEU A N 5
ATOM 7000 C CA . LEU A 1 38 ? -9.330 -11.323 6.088 1.00 0.00 130 LEU A CA 5
ATOM 7001 C C . LEU A 1 38 ? -10.545 -11.430 7.019 1.00 0.00 130 LEU A C 5
ATOM 7002 O O . LEU A 1 38 ? -10.467 -11.074 8.192 1.00 0.00 130 LEU A O 5
ATOM 7018 N N . GLY A 1 39 ? -11.689 -11.864 6.487 1.00 0.00 131 GLY A N 5
ATOM 7019 C CA . GLY A 1 39 ? -12.957 -11.937 7.193 1.00 0.00 131 GLY A CA 5
ATOM 7020 C C . GLY A 1 39 ? -13.705 -10.602 7.182 1.00 0.00 131 GLY A C 5
ATOM 7021 O O . GLY A 1 39 ? -14.911 -10.567 7.446 1.00 0.00 131 GLY A O 5
ATOM 7025 N N . GLU A 1 40 ? -13.021 -9.496 6.875 1.00 0.00 132 GLU A N 5
ATOM 7026 C CA . GLU A 1 40 ? -13.579 -8.165 7.005 1.00 0.00 132 GLU A CA 5
ATOM 7027 C C . GLU A 1 40 ? -14.540 -7.932 5.846 1.00 0.00 132 GLU A C 5
ATOM 7028 O O . GLU A 1 40 ? -14.172 -7.389 4.808 1.00 0.00 132 GLU A O 5
ATOM 7040 N N . ASN A 1 41 ? -15.805 -8.291 6.035 1.00 0.00 133 ASN A N 5
ATOM 7041 C CA . ASN A 1 41 ? -16.810 -8.142 4.994 1.00 0.00 133 ASN A CA 5
ATOM 7042 C C . ASN A 1 41 ? -17.327 -6.704 5.014 1.00 0.00 133 ASN A C 5
ATOM 7043 O O . ASN A 1 41 ? -18.465 -6.436 5.391 1.00 0.00 133 ASN A O 5
ATOM 7054 N N . LEU A 1 42 ? -16.455 -5.774 4.615 1.00 0.00 134 LEU A N 5
ATOM 7055 C CA . LEU A 1 42 ? -16.718 -4.342 4.643 1.00 0.00 134 LEU A CA 5
ATOM 7056 C C . LEU A 1 42 ? -17.815 -4.005 3.633 1.00 0.00 134 LEU A C 5
ATOM 7057 O O . LEU A 1 42 ? -17.775 -4.471 2.495 1.00 0.00 134 LEU A O 5
ATOM 7073 N N . THR A 1 43 ? -18.802 -3.201 4.028 1.00 0.00 135 THR A N 5
ATOM 7074 C CA . THR A 1 43 ? -19.893 -2.844 3.138 1.00 0.00 135 THR A CA 5
ATOM 7075 C C . THR A 1 43 ? -19.380 -1.945 2.011 1.00 0.00 135 THR A C 5
ATOM 7076 O O . THR A 1 43 ? -18.341 -1.294 2.141 1.00 0.00 135 THR A O 5
ATOM 7087 N N . GLU A 1 44 ? -20.137 -1.876 0.912 1.00 0.00 136 GLU A N 5
ATOM 7088 C CA . GLU A 1 44 ? -19.816 -1.002 -0.206 1.00 0.00 136 GLU A CA 5
ATOM 7089 C C . GLU A 1 44 ? -19.598 0.434 0.278 1.00 0.00 136 GLU A C 5
ATOM 7090 O O . GLU A 1 44 ? -18.706 1.114 -0.212 1.00 0.00 136 GLU A O 5
ATOM 7102 N N . GLU A 1 45 ? -20.385 0.882 1.260 1.00 0.00 137 GLU A N 5
ATOM 7103 C CA . GLU A 1 45 ? -20.233 2.202 1.861 1.00 0.00 137 GLU A CA 5
ATOM 7104 C C . GLU A 1 45 ? -18.854 2.342 2.516 1.00 0.00 137 GLU A C 5
ATOM 7105 O O . GLU A 1 45 ? -18.099 3.252 2.179 1.00 0.00 137 GLU A O 5
ATOM 7117 N N . GLU A 1 46 ? -18.523 1.444 3.453 1.00 0.00 138 GLU A N 5
ATOM 7118 C CA . GLU A 1 46 ? -17.237 1.468 4.144 1.00 0.00 138 GLU A CA 5
ATOM 7119 C C . GLU A 1 46 ? -16.098 1.495 3.125 1.00 0.00 138 GLU A C 5
ATOM 7120 O O . GLU A 1 46 ? -15.193 2.329 3.187 1.00 0.00 138 GLU A O 5
ATOM 7132 N N . LEU A 1 47 ? -16.163 0.578 2.162 1.00 0.00 139 LEU A N 5
ATOM 7133 C CA . LEU A 1 47 ? -15.193 0.524 1.088 1.00 0.00 139 LEU A CA 5
ATOM 7134 C C . LEU A 1 47 ? -15.160 1.846 0.317 1.00 0.00 139 LEU A C 5
ATOM 7135 O O . LEU A 1 47 ? -14.080 2.338 0.011 1.00 0.00 139 LEU A O 5
ATOM 7151 N N . GLN A 1 48 ? -16.310 2.459 0.025 1.00 0.00 140 GLN A N 5
ATOM 7152 C CA . GLN A 1 48 ? -16.341 3.757 -0.631 1.00 0.00 140 GLN A CA 5
ATOM 7153 C C . GLN A 1 48 ? -15.711 4.854 0.225 1.00 0.00 140 GLN A C 5
ATOM 7154 O O . GLN A 1 48 ? -15.115 5.769 -0.333 1.00 0.00 140 GLN A O 5
ATOM 7168 N N . GLU A 1 49 ? -15.786 4.784 1.554 1.00 0.00 141 GLU A N 5
ATOM 7169 C CA . GLU A 1 49 ? -15.038 5.723 2.385 1.00 0.00 141 GLU A CA 5
ATOM 7170 C C . GLU A 1 49 ? -13.530 5.547 2.151 1.00 0.00 141 GLU A C 5
ATOM 7171 O O . GLU A 1 49 ? -12.820 6.530 1.927 1.00 0.00 141 GLU A O 5
ATOM 7183 N N . MET A 1 50 ? -13.043 4.302 2.170 1.00 0.00 142 MET A N 5
ATOM 7184 C CA . MET A 1 50 ? -11.641 4.002 1.873 1.00 0.00 142 MET A CA 5
ATOM 7185 C C . MET A 1 50 ? -11.254 4.543 0.495 1.00 0.00 142 MET A C 5
ATOM 7186 O O . MET A 1 50 ? -10.260 5.263 0.363 1.00 0.00 142 MET A O 5
ATOM 7200 N N . ILE A 1 51 ? -12.060 4.206 -0.519 1.00 0.00 143 ILE A N 5
ATOM 7201 C CA . ILE A 1 51 ? -11.899 4.698 -1.879 1.00 0.00 143 ILE A CA 5
ATOM 7202 C C . ILE A 1 51 ? -11.749 6.211 -1.841 1.00 0.00 143 ILE A C 5
ATOM 7203 O O . ILE A 1 51 ? -10.734 6.739 -2.269 1.00 0.00 143 ILE A O 5
ATOM 7219 N N . ALA A 1 52 ? -12.769 6.900 -1.337 1.00 0.00 144 ALA A N 5
ATOM 7220 C CA . ALA A 1 52 ? -12.866 8.347 -1.352 1.00 0.00 144 ALA A CA 5
ATOM 7221 C C . ALA A 1 52 ? -11.674 8.987 -0.635 1.00 0.00 144 ALA A C 5
ATOM 7222 O O . ALA A 1 52 ? -11.198 10.036 -1.057 1.00 0.00 144 ALA A O 5
ATOM 7229 N N . GLU A 1 53 ? -11.172 8.357 0.430 1.00 0.00 145 GLU A N 5
ATOM 7230 C CA . GLU A 1 53 ? -9.967 8.822 1.100 1.00 0.00 145 GLU A CA 5
ATOM 7231 C C . GLU A 1 53 ? -8.745 8.749 0.171 1.00 0.00 145 GLU A C 5
ATOM 7232 O O . GLU A 1 53 ? -7.969 9.700 0.089 1.00 0.00 145 GLU A O 5
ATOM 7244 N N . ALA A 1 54 ? -8.541 7.607 -0.491 1.00 0.00 146 ALA A N 5
ATOM 7245 C CA . ALA A 1 54 ? -7.345 7.352 -1.292 1.00 0.00 146 ALA A CA 5
ATOM 7246 C C . ALA A 1 54 ? -7.383 8.044 -2.664 1.00 0.00 146 ALA A C 5
ATOM 7247 O O . ALA A 1 54 ? -6.364 8.539 -3.147 1.00 0.00 146 ALA A O 5
ATOM 7254 N N . ASP A 1 55 ? -8.550 8.022 -3.304 1.00 0.00 147 ASP A N 5
ATOM 7255 C CA . ASP A 1 55 ? -8.786 8.417 -4.681 1.00 0.00 147 ASP A CA 5
ATOM 7256 C C . ASP A 1 55 ? -8.821 9.941 -4.798 1.00 0.00 147 ASP A C 5
ATOM 7257 O O . ASP A 1 55 ? -9.820 10.567 -4.456 1.00 0.00 147 ASP A O 5
ATOM 7266 N N . ARG A 1 56 ? -7.759 10.534 -5.348 1.00 0.00 148 ARG A N 5
ATOM 7267 C CA . ARG A 1 56 ? -7.692 11.972 -5.574 1.00 0.00 148 ARG A CA 5
ATOM 7268 C C . ARG A 1 56 ? -8.443 12.393 -6.845 1.00 0.00 148 ARG A C 5
ATOM 7269 O O . ARG A 1 56 ? -8.711 13.579 -7.018 1.00 0.00 148 ARG A O 5
ATOM 7290 N N . ASN A 1 57 ? -8.747 11.450 -7.749 1.00 0.00 149 ASN A N 5
ATOM 7291 C CA . ASN A 1 57 ? -9.322 11.757 -9.064 1.00 0.00 149 ASN A CA 5
ATOM 7292 C C . ASN A 1 57 ? -10.852 11.619 -9.078 1.00 0.00 149 ASN A C 5
ATOM 7293 O O . ASN A 1 57 ? -11.525 12.306 -9.840 1.00 0.00 149 ASN A O 5
ATOM 7304 N N . ASP A 1 58 ? -11.383 10.736 -8.227 1.00 0.00 150 ASP A N 5
ATOM 7305 C CA . ASP A 1 58 ? -12.800 10.490 -7.973 1.00 0.00 150 ASP A CA 5
ATOM 7306 C C . ASP A 1 58 ? -13.491 9.682 -9.081 1.00 0.00 150 ASP A C 5
ATOM 7307 O O . ASP A 1 58 ? -14.661 9.914 -9.376 1.00 0.00 150 ASP A O 5
ATOM 7316 N N . ASP A 1 59 ? -12.800 8.691 -9.658 1.00 0.00 151 ASP A N 5
ATOM 7317 C CA . ASP A 1 59 ? -13.388 7.704 -10.571 1.00 0.00 151 ASP A CA 5
ATOM 7318 C C . ASP A 1 59 ? -13.810 6.417 -9.852 1.00 0.00 151 ASP A C 5
ATOM 7319 O O . ASP A 1 59 ? -14.317 5.501 -10.493 1.00 0.00 151 ASP A O 5
ATOM 7328 N N . ASN A 1 60 ? -13.568 6.320 -8.543 1.00 0.00 152 ASN A N 5
ATOM 7329 C CA . ASN A 1 60 ? -13.825 5.134 -7.732 1.00 0.00 152 ASN A CA 5
ATOM 7330 C C . ASN A 1 60 ? -12.825 4.014 -8.068 1.00 0.00 152 ASN A C 5
ATOM 7331 O O . ASN A 1 60 ? -13.147 2.829 -7.980 1.00 0.00 152 ASN A O 5
ATOM 7342 N N . GLU A 1 61 ? -11.591 4.385 -8.426 1.00 0.00 153 GLU A N 5
ATOM 7343 C CA . GLU A 1 61 ? -10.467 3.479 -8.611 1.00 0.00 153 GLU A CA 5
ATOM 7344 C C . GLU A 1 61 ? -9.248 4.077 -7.906 1.00 0.00 153 GLU A C 5
ATOM 7345 O O . GLU A 1 61 ? -9.103 5.299 -7.904 1.00 0.00 153 GLU A O 5
ATOM 7357 N N . ILE A 1 62 ? -8.368 3.245 -7.334 1.00 0.00 154 ILE A N 5
ATOM 7358 C CA . ILE A 1 62 ? -7.085 3.695 -6.798 1.00 0.00 154 ILE A CA 5
ATOM 7359 C C . ILE A 1 62 ? -5.994 3.315 -7.797 1.00 0.00 154 ILE A C 5
ATOM 7360 O O . ILE A 1 62 ? -5.766 2.129 -8.040 1.00 0.00 154 ILE A O 5
ATOM 7376 N N . ASP A 1 63 ? -5.330 4.310 -8.379 1.00 0.00 155 ASP A N 5
ATOM 7377 C CA . ASP A 1 63 ? -4.180 4.104 -9.251 1.00 0.00 155 ASP A CA 5
ATOM 7378 C C . ASP A 1 63 ? -2.890 4.069 -8.424 1.00 0.00 155 ASP A C 5
ATOM 7379 O O . ASP A 1 63 ? -2.910 4.323 -7.216 1.00 0.00 155 ASP A O 5
ATOM 7388 N N . GLU A 1 64 ? -1.761 3.763 -9.077 1.00 0.00 156 GLU A N 5
ATOM 7389 C CA . GLU A 1 64 ? -0.470 3.693 -8.406 1.00 0.00 156 GLU A CA 5
ATOM 7390 C C . GLU A 1 64 ? -0.182 4.967 -7.615 1.00 0.00 156 GLU A C 5
ATOM 7391 O O . GLU A 1 64 ? 0.094 4.874 -6.428 1.00 0.00 156 GLU A O 5
ATOM 7403 N N . ASP A 1 65 ? -0.234 6.144 -8.242 1.00 0.00 157 ASP A N 5
ATOM 7404 C CA . ASP A 1 65 ? 0.066 7.406 -7.567 1.00 0.00 157 ASP A CA 5
ATOM 7405 C C . ASP A 1 65 ? -0.759 7.569 -6.286 1.00 0.00 157 ASP A C 5
ATOM 7406 O O . ASP A 1 65 ? -0.214 7.829 -5.216 1.00 0.00 157 ASP A O 5
ATOM 7415 N N . GLU A 1 66 ? -2.077 7.421 -6.407 1.00 0.00 158 GLU A N 5
ATOM 7416 C CA . GLU A 1 66 ? -3.000 7.543 -5.289 1.00 0.00 158 GLU A CA 5
ATOM 7417 C C . GLU A 1 66 ? -2.624 6.564 -4.175 1.00 0.00 158 GLU A C 5
ATOM 7418 O O . GLU A 1 66 ? -2.567 6.932 -2.999 1.00 0.00 158 GLU A O 5
ATOM 7430 N N . PHE A 1 67 ? -2.365 5.310 -4.555 1.00 0.00 159 PHE A N 5
ATOM 7431 C CA . PHE A 1 67 ? -2.018 4.278 -3.596 1.00 0.00 159 PHE A CA 5
ATOM 7432 C C . PHE A 1 67 ? -0.713 4.640 -2.890 1.00 0.00 159 PHE A C 5
ATOM 7433 O O . PHE A 1 67 ? -0.673 4.697 -1.667 1.00 0.00 159 PHE A O 5
ATOM 7450 N N . ILE A 1 68 ? 0.338 4.926 -3.659 1.00 0.00 160 ILE A N 5
ATOM 7451 C CA . ILE A 1 68 ? 1.630 5.385 -3.164 1.00 0.00 160 ILE A CA 5
ATOM 7452 C C . ILE A 1 68 ? 1.427 6.520 -2.153 1.00 0.00 160 ILE A C 5
ATOM 7453 O O . ILE A 1 68 ? 1.926 6.454 -1.029 1.00 0.00 160 ILE A O 5
ATOM 7469 N N . ARG A 1 69 ? 0.674 7.547 -2.548 1.00 0.00 161 ARG A N 5
ATOM 7470 C CA . ARG A 1 69 ? 0.345 8.677 -1.699 1.00 0.00 161 ARG A CA 5
ATOM 7471 C C . ARG A 1 69 ? -0.264 8.215 -0.369 1.00 0.00 161 ARG A C 5
ATOM 7472 O O . ARG A 1 69 ? 0.263 8.573 0.682 1.00 0.00 161 ARG A O 5
ATOM 7493 N N . ILE A 1 70 ? -1.356 7.438 -0.369 1.00 0.00 162 ILE A N 5
ATOM 7494 C CA . ILE A 1 70 ? -1.980 7.077 0.902 1.00 0.00 162 ILE A CA 5
ATOM 7495 C C . ILE A 1 70 ? -1.088 6.137 1.719 1.00 0.00 162 ILE A C 5
ATOM 7496 O O . ILE A 1 70 ? -1.058 6.223 2.949 1.00 0.00 162 ILE A O 5
ATOM 7512 N N . MET A 1 71 ? -0.341 5.254 1.051 1.00 0.00 163 MET A N 5
ATOM 7513 C CA . MET A 1 71 ? 0.595 4.361 1.712 1.00 0.00 163 MET A CA 5
ATOM 7514 C C . MET A 1 71 ? 1.664 5.162 2.459 1.00 0.00 163 MET A C 5
ATOM 7515 O O . MET A 1 71 ? 1.975 4.845 3.609 1.00 0.00 163 MET A O 5
ATOM 7529 N N . LYS A 1 72 ? 2.212 6.204 1.826 1.00 0.00 164 LYS A N 5
ATOM 7530 C CA . LYS A 1 72 ? 3.095 7.146 2.501 1.00 0.00 164 LYS A CA 5
ATOM 7531 C C . LYS A 1 72 ? 2.351 7.839 3.646 1.00 0.00 164 LYS A C 5
ATOM 7532 O O . LYS A 1 72 ? 2.770 7.744 4.798 1.00 0.00 164 LYS A O 5
ATOM 7551 N N . LYS A 1 73 ? 1.248 8.526 3.324 1.00 0.00 165 LYS A N 5
ATOM 7552 C CA . LYS A 1 73 ? 0.442 9.306 4.259 1.00 0.00 165 LYS A CA 5
ATOM 7553 C C . LYS A 1 73 ? 0.235 8.554 5.574 1.00 0.00 165 LYS A C 5
ATOM 7554 O O . LYS A 1 73 ? 0.474 9.088 6.654 1.00 0.00 165 LYS A O 5
ATOM 7573 N N . THR A 1 74 ? -0.232 7.312 5.469 1.00 0.00 166 THR A N 5
ATOM 7574 C CA . THR A 1 74 ? -0.655 6.522 6.613 1.00 0.00 166 THR A CA 5
ATOM 7575 C C . THR A 1 74 ? 0.525 5.800 7.282 1.00 0.00 166 THR A C 5
ATOM 7576 O O . THR A 1 74 ? 0.317 5.022 8.210 1.00 0.00 166 THR A O 5
ATOM 7587 N N . SER A 1 75 ? 1.760 6.008 6.814 1.00 0.00 167 SER A N 5
ATOM 7588 C CA . SER A 1 75 ? 2.924 5.248 7.257 1.00 0.00 167 SER A CA 5
ATOM 7589 C C . SER A 1 75 ? 2.726 3.741 7.048 1.00 0.00 167 SER A C 5
ATOM 7590 O O . SER A 1 75 ? 3.196 2.934 7.846 1.00 0.00 167 SER A O 5
ATOM 7598 N N . LEU A 1 76 ? 2.040 3.366 5.965 1.00 0.00 168 LEU A N 5
ATOM 7599 C CA . LEU A 1 76 ? 1.957 1.982 5.513 1.00 0.00 168 LEU A CA 5
ATOM 7600 C C . LEU A 1 76 ? 3.250 1.649 4.773 1.00 0.00 168 LEU A C 5
ATOM 7601 O O . LEU A 1 76 ? 3.802 0.566 4.949 1.00 0.00 168 LEU A O 5
ATOM 7617 N N . PHE A 1 77 ? 3.748 2.607 3.988 1.00 0.00 169 PHE A N 5
ATOM 7618 C CA . PHE A 1 77 ? 5.071 2.569 3.384 1.00 0.00 169 PHE A CA 5
ATOM 7619 C C . PHE A 1 77 ? 5.576 4.011 3.288 1.00 0.00 169 PHE A C 5
ATOM 7620 O O . PHE A 1 77 ? 5.614 4.547 2.159 1.00 0.00 169 PHE A O 5
ATOM 7638 N N . LYS B 2 1 ? -15.280 13.480 7.664 1.00 0.00 239 LYS B N 5
ATOM 7639 C CA . LYS B 2 1 ? -15.447 12.118 8.206 1.00 0.00 239 LYS B CA 5
ATOM 7640 C C . LYS B 2 1 ? -14.377 11.818 9.260 1.00 0.00 239 LYS B C 5
ATOM 7641 O O . LYS B 2 1 ? -13.471 12.621 9.477 1.00 0.00 239 LYS B O 5
ATOM 7662 N N . LYS B 2 2 ? -14.465 10.660 9.914 1.00 0.00 240 LYS B N 5
ATOM 7663 C CA . LYS B 2 2 ? -13.458 10.211 10.862 1.00 0.00 240 LYS B CA 5
ATOM 7664 C C . LYS B 2 2 ? -12.330 9.521 10.091 1.00 0.00 240 LYS B C 5
ATOM 7665 O O . LYS B 2 2 ? -12.189 8.301 10.171 1.00 0.00 240 LYS B O 5
ATOM 7684 N N . ARG B 2 3 ? -11.542 10.302 9.336 1.00 0.00 241 ARG B N 5
ATOM 7685 C CA . ARG B 2 3 ? -10.459 9.800 8.487 1.00 0.00 241 ARG B CA 5
ATOM 7686 C C . ARG B 2 3 ? -9.655 8.713 9.198 1.00 0.00 241 ARG B C 5
ATOM 7687 O O . ARG B 2 3 ? -9.400 7.661 8.622 1.00 0.00 241 ARG B O 5
ATOM 7708 N N . GLU B 2 4 ? -9.309 8.951 10.464 1.00 0.00 242 GLU B N 5
ATOM 7709 C CA . GLU B 2 4 ? -8.577 8.026 11.315 1.00 0.00 242 GLU B CA 5
ATOM 7710 C C . GLU B 2 4 ? -9.117 6.597 11.182 1.00 0.00 242 GLU B C 5
ATOM 7711 O O . GLU B 2 4 ? -8.357 5.653 10.960 1.00 0.00 242 GLU B O 5
ATOM 7723 N N . LEU B 2 5 ? -10.436 6.433 11.301 1.00 0.00 243 LEU B N 5
ATOM 7724 C CA . LEU B 2 5 ? -11.078 5.125 11.276 1.00 0.00 243 LEU B CA 5
ATOM 7725 C C . LEU B 2 5 ? -11.022 4.497 9.882 1.00 0.00 243 LEU B C 5
ATOM 7726 O O . LEU B 2 5 ? -11.099 3.278 9.757 1.00 0.00 243 LEU B O 5
ATOM 7742 N N . ILE B 2 6 ? -10.889 5.311 8.834 1.00 0.00 244 ILE B N 5
ATOM 7743 C CA . ILE B 2 6 ? -10.780 4.838 7.463 1.00 0.00 244 ILE B CA 5
ATOM 7744 C C . ILE B 2 6 ? -9.328 4.419 7.203 1.00 0.00 244 ILE B C 5
ATOM 7745 O O . ILE B 2 6 ? -9.067 3.311 6.741 1.00 0.00 244 ILE B O 5
ATOM 7761 N N . GLU B 2 7 ? -8.378 5.288 7.560 1.00 0.00 245 GLU B N 5
ATOM 7762 C CA . GLU B 2 7 ? -6.950 5.000 7.548 1.00 0.00 245 GLU B CA 5
ATOM 7763 C C . GLU B 2 7 ? -6.674 3.681 8.272 1.00 0.00 245 GLU B C 5
ATOM 7764 O O . GLU B 2 7 ? -5.928 2.840 7.768 1.00 0.00 245 GLU B O 5
ATOM 7776 N N . SER B 2 8 ? -7.320 3.482 9.426 1.00 0.00 246 SER B N 5
ATOM 7777 C CA . SER B 2 8 ? -7.236 2.238 10.180 1.00 0.00 246 SER B CA 5
ATOM 7778 C C . SER B 2 8 ? -7.509 1.002 9.313 1.00 0.00 246 SER B C 5
ATOM 7779 O O . SER B 2 8 ? -6.930 -0.052 9.563 1.00 0.00 246 SER B O 5
ATOM 7787 N N . LYS B 2 9 ? -8.377 1.102 8.302 1.00 0.00 247 LYS B N 5
ATOM 7788 C CA . LYS B 2 9 ? -8.680 -0.027 7.434 1.00 0.00 247 LYS B CA 5
ATOM 7789 C C . LYS B 2 9 ? -7.511 -0.301 6.484 1.00 0.00 247 LYS B C 5
ATOM 7790 O O . LYS B 2 9 ? -7.045 -1.436 6.419 1.00 0.00 247 LYS B O 5
ATOM 7809 N N . TRP B 2 10 ? -7.002 0.719 5.780 1.00 0.00 248 TRP B N 5
ATOM 7810 C CA . TRP B 2 10 ? -5.786 0.576 4.973 1.00 0.00 248 TRP B CA 5
ATOM 7811 C C . TRP B 2 10 ? -4.666 -0.045 5.816 1.00 0.00 248 TRP B C 5
ATOM 7812 O O . TRP B 2 10 ? -4.023 -1.007 5.392 1.00 0.00 248 TRP B O 5
ATOM 7833 N N . HIS B 2 11 ? -4.477 0.478 7.030 1.00 0.00 249 HIS B N 5
ATOM 7834 C CA . HIS B 2 11 ? -3.583 -0.091 8.027 1.00 0.00 249 HIS B CA 5
ATOM 7835 C C . HIS B 2 11 ? -3.852 -1.583 8.220 1.00 0.00 249 HIS B C 5
ATOM 7836 O O . HIS B 2 11 ? -2.946 -2.403 8.056 1.00 0.00 249 HIS B O 5
ATOM 7850 N N . ARG B 2 12 ? -5.071 -1.929 8.635 1.00 0.00 250 ARG B N 5
ATOM 7851 C CA . ARG B 2 12 ? -5.438 -3.297 8.950 1.00 0.00 250 ARG B CA 5
ATOM 7852 C C . ARG B 2 12 ? -5.115 -4.212 7.772 1.00 0.00 250 ARG B C 5
ATOM 7853 O O . ARG B 2 12 ? -4.417 -5.204 7.961 1.00 0.00 250 ARG B O 5
ATOM 7874 N N . LEU B 2 13 ? -5.599 -3.876 6.568 1.00 0.00 251 LEU B N 5
ATOM 7875 C CA . LEU B 2 13 ? -5.544 -4.783 5.419 1.00 0.00 251 LEU B CA 5
ATOM 7876 C C . LEU B 2 13 ? -4.146 -5.373 5.235 1.00 0.00 251 LEU B C 5
ATOM 7877 O O . LEU B 2 13 ? -3.997 -6.580 5.060 1.00 0.00 251 LEU B O 5
ATOM 7893 N N . LEU B 2 14 ? -3.124 -4.518 5.264 1.00 0.00 252 LEU B N 5
ATOM 7894 C CA . LEU B 2 14 ? -1.748 -4.956 5.099 1.00 0.00 252 LEU B CA 5
ATOM 7895 C C . LEU B 2 14 ? -1.178 -5.448 6.425 1.00 0.00 252 LEU B C 5
ATOM 7896 O O . LEU B 2 14 ? -0.704 -6.579 6.499 1.00 0.00 252 LEU B O 5
ATOM 7912 N N . PHE B 2 15 ? -1.211 -4.626 7.480 1.00 0.00 253 PHE B N 5
ATOM 7913 C CA . PHE B 2 15 ? -0.490 -4.955 8.713 1.00 0.00 253 PHE B CA 5
ATOM 7914 C C . PHE B 2 15 ? -0.978 -6.271 9.327 1.00 0.00 253 PHE B C 5
ATOM 7915 O O . PHE B 2 15 ? -0.205 -6.947 10.004 1.00 0.00 253 PHE B O 5
ATOM 7932 N N . HIS B 2 16 ? -2.235 -6.658 9.074 1.00 0.00 254 HIS B N 5
ATOM 7933 C CA . HIS B 2 16 ? -2.786 -7.953 9.467 1.00 0.00 254 HIS B CA 5
ATOM 7934 C C . HIS B 2 16 ? -1.867 -9.120 9.086 1.00 0.00 254 HIS B C 5
ATOM 7935 O O . HIS B 2 16 ? -1.877 -10.143 9.772 1.00 0.00 254 HIS B O 5
ATOM 7949 N N . ASP B 2 17 ? -1.073 -8.984 8.017 1.00 0.00 255 ASP B N 5
ATOM 7950 C CA . ASP B 2 17 ? -0.119 -10.012 7.613 1.00 0.00 255 ASP B CA 5
ATOM 7951 C C . ASP B 2 17 ? 0.914 -10.342 8.699 1.00 0.00 255 ASP B C 5
ATOM 7952 O O . ASP B 2 17 ? 1.494 -11.423 8.668 1.00 0.00 255 ASP B O 5
ATOM 7961 N N . LYS B 2 18 ? 1.162 -9.418 9.636 1.00 0.00 256 LYS B N 5
ATOM 7962 C CA . LYS B 2 18 ? 2.162 -9.548 10.688 1.00 0.00 256 LYS B CA 5
ATOM 7963 C C . LYS B 2 18 ? 3.540 -9.892 10.101 1.00 0.00 256 LYS B C 5
ATOM 7964 O O . LYS B 2 18 ? 4.289 -10.689 10.661 1.00 0.00 256 LYS B O 5
ATOM 7983 N N . LYS B 2 19 ? 3.890 -9.266 8.971 1.00 0.00 257 LYS B N 5
ATOM 7984 C CA . LYS B 2 19 ? 5.199 -9.434 8.352 1.00 0.00 257 LYS B CA 5
ATOM 7985 C C . LYS B 2 19 ? 6.300 -8.993 9.324 1.00 0.00 257 LYS B C 5
ATOM 7986 O O . LYS B 2 19 ? 6.114 -7.931 9.960 1.00 0.00 257 LYS B O 5
ATOM 8006 N N . GLY A 1 1 ? 22.710 5.514 -1.809 1.00 0.00 93 GLY A N 6
ATOM 8007 C CA . GLY A 1 1 ? 21.302 5.152 -1.567 1.00 0.00 93 GLY A CA 6
ATOM 8008 C C . GLY A 1 1 ? 21.094 3.639 -1.626 1.00 0.00 93 GLY A C 6
ATOM 8009 O O . GLY A 1 1 ? 22.057 2.876 -1.617 1.00 0.00 93 GLY A O 6
ATOM 8015 N N . SER A 1 2 ? 19.835 3.204 -1.682 1.00 0.00 94 SER A N 6
ATOM 8016 C CA . SER A 1 2 ? 19.489 1.809 -1.884 1.00 0.00 94 SER A CA 6
ATOM 8017 C C . SER A 1 2 ? 19.775 1.405 -3.337 1.00 0.00 94 SER A C 6
ATOM 8018 O O . SER A 1 2 ? 20.032 2.257 -4.187 1.00 0.00 94 SER A O 6
ATOM 8026 N N . GLY A 1 3 ? 19.680 0.110 -3.646 1.00 0.00 95 GLY A N 6
ATOM 8027 C CA . GLY A 1 3 ? 19.719 -0.345 -5.029 1.00 0.00 95 GLY A CA 6
ATOM 8028 C C . GLY A 1 3 ? 18.479 0.153 -5.772 1.00 0.00 95 GLY A C 6
ATOM 8029 O O . GLY A 1 3 ? 18.580 0.936 -6.716 1.00 0.00 95 GLY A O 6
ATOM 8033 N N . GLU A 1 4 ? 17.306 -0.299 -5.316 1.00 0.00 96 GLU A N 6
ATOM 8034 C CA . GLU A 1 4 ? 16.005 0.106 -5.833 1.00 0.00 96 GLU A CA 6
ATOM 8035 C C . GLU A 1 4 ? 15.288 0.985 -4.807 1.00 0.00 96 GLU A C 6
ATOM 8036 O O . GLU A 1 4 ? 15.649 1.012 -3.628 1.00 0.00 96 GLU A O 6
ATOM 8048 N N . ARG A 1 5 ? 14.222 1.654 -5.250 1.00 0.00 97 ARG A N 6
ATOM 8049 C CA . ARG A 1 5 ? 13.325 2.414 -4.392 1.00 0.00 97 ARG A CA 6
ATOM 8050 C C . ARG A 1 5 ? 12.450 1.408 -3.635 1.00 0.00 97 ARG A C 6
ATOM 8051 O O . ARG A 1 5 ? 11.258 1.272 -3.910 1.00 0.00 97 ARG A O 6
ATOM 8072 N N . ASP A 1 6 ? 13.076 0.686 -2.700 1.00 0.00 98 ASP A N 6
ATOM 8073 C CA . ASP A 1 6 ? 12.488 -0.395 -1.915 1.00 0.00 98 ASP A CA 6
ATOM 8074 C C . ASP A 1 6 ? 11.048 -0.091 -1.501 1.00 0.00 98 ASP A C 6
ATOM 8075 O O . ASP A 1 6 ? 10.148 -0.855 -1.835 1.00 0.00 98 ASP A O 6
ATOM 8084 N N . SER A 1 7 ? 10.813 1.043 -0.839 1.00 0.00 99 SER A N 6
ATOM 8085 C CA . SER A 1 7 ? 9.489 1.471 -0.418 1.00 0.00 99 SER A CA 6
ATOM 8086 C C . SER A 1 7 ? 8.484 1.428 -1.575 1.00 0.00 99 SER A C 6
ATOM 8087 O O . SER A 1 7 ? 7.392 0.878 -1.434 1.00 0.00 99 SER A O 6
ATOM 8095 N N . ARG A 1 8 ? 8.857 1.992 -2.729 1.00 0.00 100 ARG A N 6
ATOM 8096 C CA . ARG A 1 8 ? 7.992 2.014 -3.900 1.00 0.00 100 ARG A CA 6
ATOM 8097 C C . ARG A 1 8 ? 7.748 0.588 -4.381 1.00 0.00 100 ARG A C 6
ATOM 8098 O O . ARG A 1 8 ? 6.616 0.225 -4.683 1.00 0.00 100 ARG A O 6
ATOM 8119 N N . GLU A 1 9 ? 8.797 -0.232 -4.461 1.00 0.00 101 GLU A N 6
ATOM 8120 C CA . GLU A 1 9 ? 8.633 -1.614 -4.893 1.00 0.00 101 GLU A CA 6
ATOM 8121 C C . GLU A 1 9 ? 7.684 -2.373 -3.956 1.00 0.00 101 GLU A C 6
ATOM 8122 O O . GLU A 1 9 ? 6.801 -3.091 -4.419 1.00 0.00 101 GLU A O 6
ATOM 8134 N N . GLU A 1 10 ? 7.837 -2.197 -2.641 1.00 0.00 102 GLU A N 6
ATOM 8135 C CA . GLU A 1 10 ? 6.971 -2.813 -1.642 1.00 0.00 102 GLU A CA 6
ATOM 8136 C C . GLU A 1 10 ? 5.526 -2.363 -1.858 1.00 0.00 102 GLU A C 6
ATOM 8137 O O . GLU A 1 10 ? 4.615 -3.189 -1.952 1.00 0.00 102 GLU A O 6
ATOM 8149 N N . ILE A 1 11 ? 5.329 -1.046 -1.965 1.00 0.00 103 ILE A N 6
ATOM 8150 C CA . ILE A 1 11 ? 4.040 -0.471 -2.314 1.00 0.00 103 ILE A CA 6
ATOM 8151 C C . ILE A 1 11 ? 3.481 -1.159 -3.560 1.00 0.00 103 ILE A C 6
ATOM 8152 O O . ILE A 1 11 ? 2.325 -1.565 -3.575 1.00 0.00 103 ILE A O 6
ATOM 8168 N N . LEU A 1 12 ? 4.279 -1.273 -4.618 1.00 0.00 104 LEU A N 6
ATOM 8169 C CA . LEU A 1 12 ? 3.807 -1.773 -5.897 1.00 0.00 104 LEU A CA 6
ATOM 8170 C C . LEU A 1 12 ? 3.419 -3.250 -5.781 1.00 0.00 104 LEU A C 6
ATOM 8171 O O . LEU A 1 12 ? 2.360 -3.655 -6.260 1.00 0.00 104 LEU A O 6
ATOM 8187 N N . LYS A 1 13 ? 4.231 -4.055 -5.092 1.00 0.00 105 LYS A N 6
ATOM 8188 C CA . LYS A 1 13 ? 3.859 -5.426 -4.773 1.00 0.00 105 LYS A CA 6
ATOM 8189 C C . LYS A 1 13 ? 2.507 -5.456 -4.054 1.00 0.00 105 LYS A C 6
ATOM 8190 O O . LYS A 1 13 ? 1.609 -6.178 -4.481 1.00 0.00 105 LYS A O 6
ATOM 8209 N N . ALA A 1 14 ? 2.327 -4.660 -2.994 1.00 0.00 106 ALA A N 6
ATOM 8210 C CA . ALA A 1 14 ? 1.038 -4.592 -2.312 1.00 0.00 106 ALA A CA 6
ATOM 8211 C C . ALA A 1 14 ? -0.091 -4.139 -3.241 1.00 0.00 106 ALA A C 6
ATOM 8212 O O . ALA A 1 14 ? -1.190 -4.685 -3.187 1.00 0.00 106 ALA A O 6
ATOM 8219 N N . PHE A 1 15 ? 0.174 -3.157 -4.103 1.00 0.00 107 PHE A N 6
ATOM 8220 C CA . PHE A 1 15 ? -0.781 -2.673 -5.087 1.00 0.00 107 PHE A CA 6
ATOM 8221 C C . PHE A 1 15 ? -1.285 -3.847 -5.918 1.00 0.00 107 PHE A C 6
ATOM 8222 O O . PHE A 1 15 ? -2.491 -4.042 -6.040 1.00 0.00 107 PHE A O 6
ATOM 8239 N N . ARG A 1 16 ? -0.365 -4.655 -6.455 1.00 0.00 108 ARG A N 6
ATOM 8240 C CA . ARG A 1 16 ? -0.740 -5.838 -7.215 1.00 0.00 108 ARG A CA 6
ATOM 8241 C C . ARG A 1 16 ? -1.427 -6.892 -6.339 1.00 0.00 108 ARG A C 6
ATOM 8242 O O . ARG A 1 16 ? -2.405 -7.488 -6.782 1.00 0.00 108 ARG A O 6
ATOM 8263 N N . LEU A 1 17 ? -0.949 -7.127 -5.108 1.00 0.00 109 LEU A N 6
ATOM 8264 C CA . LEU A 1 17 ? -1.591 -8.080 -4.198 1.00 0.00 109 LEU A CA 6
ATOM 8265 C C . LEU A 1 17 ? -3.063 -7.705 -4.033 1.00 0.00 109 LEU A C 6
ATOM 8266 O O . LEU A 1 17 ? -3.942 -8.554 -4.174 1.00 0.00 109 LEU A O 6
ATOM 8282 N N . PHE A 1 18 ? -3.336 -6.428 -3.753 1.00 0.00 110 PHE A N 6
ATOM 8283 C CA . PHE A 1 18 ? -4.696 -5.932 -3.646 1.00 0.00 110 PHE A CA 6
ATOM 8284 C C . PHE A 1 18 ? -5.420 -6.056 -4.980 1.00 0.00 110 PHE A C 6
ATOM 8285 O O . PHE A 1 18 ? -6.499 -6.639 -5.024 1.00 0.00 110 PHE A O 6
ATOM 8302 N N . ASP A 1 19 ? -4.848 -5.529 -6.067 1.00 0.00 111 ASP A N 6
ATOM 8303 C CA . ASP A 1 19 ? -5.421 -5.625 -7.406 1.00 0.00 111 ASP A CA 6
ATOM 8304 C C . ASP A 1 19 ? -5.266 -7.047 -7.958 1.00 0.00 111 ASP A C 6
ATOM 8305 O O . ASP A 1 19 ? -4.708 -7.243 -9.037 1.00 0.00 111 ASP A O 6
ATOM 8314 N N . ASP A 1 20 ? -5.811 -8.041 -7.256 1.00 0.00 112 ASP A N 6
ATOM 8315 C CA . ASP A 1 20 ? -5.788 -9.438 -7.659 1.00 0.00 112 ASP A CA 6
ATOM 8316 C C . ASP A 1 20 ? -6.475 -9.597 -9.017 1.00 0.00 112 ASP A C 6
ATOM 8317 O O . ASP A 1 20 ? -6.029 -10.363 -9.866 1.00 0.00 112 ASP A O 6
ATOM 8326 N N . ASP A 1 21 ? -7.549 -8.830 -9.242 1.00 0.00 113 ASP A N 6
ATOM 8327 C CA . ASP A 1 21 ? -8.247 -8.801 -10.523 1.00 0.00 113 ASP A CA 6
ATOM 8328 C C . ASP A 1 21 ? -7.319 -8.344 -11.661 1.00 0.00 113 ASP A C 6
ATOM 8329 O O . ASP A 1 21 ? -7.616 -8.594 -12.826 1.00 0.00 113 ASP A O 6
ATOM 8338 N N . ASN A 1 22 ? -6.221 -7.652 -11.335 1.00 0.00 114 ASN A N 6
ATOM 8339 C CA . ASN A 1 22 ? -5.226 -7.135 -12.265 1.00 0.00 114 ASN A CA 6
ATOM 8340 C C . ASN A 1 22 ? -5.877 -6.204 -13.290 1.00 0.00 114 ASN A C 6
ATOM 8341 O O . ASN A 1 22 ? -5.657 -6.327 -14.494 1.00 0.00 114 ASN A O 6
ATOM 8352 N N . SER A 1 23 ? -6.672 -5.244 -12.809 1.00 0.00 115 SER A N 6
ATOM 8353 C CA . SER A 1 23 ? -7.266 -4.237 -13.680 1.00 0.00 115 SER A CA 6
ATOM 8354 C C . SER A 1 23 ? -6.233 -3.182 -14.087 1.00 0.00 115 SER A C 6
ATOM 8355 O O . SER A 1 23 ? -6.360 -2.555 -15.135 1.00 0.00 115 SER A O 6
ATOM 8363 N N . GLY A 1 24 ? -5.237 -2.966 -13.221 1.00 0.00 116 GLY A N 6
ATOM 8364 C CA . GLY A 1 24 ? -4.293 -1.863 -13.298 1.00 0.00 116 GLY A CA 6
ATOM 8365 C C . GLY A 1 24 ? -4.610 -0.846 -12.196 1.00 0.00 116 GLY A C 6
ATOM 8366 O O . GLY A 1 24 ? -3.818 0.062 -11.953 1.00 0.00 116 GLY A O 6
ATOM 8370 N N . THR A 1 25 ? -5.757 -1.002 -11.522 1.00 0.00 117 THR A N 6
ATOM 8371 C CA . THR A 1 25 ? -6.198 -0.193 -10.399 1.00 0.00 117 THR A CA 6
ATOM 8372 C C . THR A 1 25 ? -6.707 -1.139 -9.307 1.00 0.00 117 THR A C 6
ATOM 8373 O O . THR A 1 25 ? -7.140 -2.252 -9.606 1.00 0.00 117 THR A O 6
ATOM 8384 N N . ILE A 1 26 ? -6.682 -0.720 -8.044 1.00 0.00 118 ILE A N 6
ATOM 8385 C CA . ILE A 1 26 ? -7.333 -1.481 -6.986 1.00 0.00 118 ILE A CA 6
ATOM 8386 C C . ILE A 1 26 ? -8.800 -1.052 -6.981 1.00 0.00 118 ILE A C 6
ATOM 8387 O O . ILE A 1 26 ? -9.081 0.109 -6.704 1.00 0.00 118 ILE A O 6
ATOM 8403 N N . THR A 1 27 ? -9.738 -1.944 -7.301 1.00 0.00 119 THR A N 6
ATOM 8404 C CA . THR A 1 27 ? -11.150 -1.582 -7.356 1.00 0.00 119 THR A CA 6
ATOM 8405 C C . THR A 1 27 ? -11.877 -1.952 -6.064 1.00 0.00 119 THR A C 6
ATOM 8406 O O . THR A 1 27 ? -11.389 -2.744 -5.260 1.00 0.00 119 THR A O 6
ATOM 8417 N N . ILE A 1 28 ? -13.090 -1.419 -5.897 1.00 0.00 120 ILE A N 6
ATOM 8418 C CA . ILE A 1 28 ? -14.014 -1.819 -4.843 1.00 0.00 120 ILE A CA 6
ATOM 8419 C C . ILE A 1 28 ? -14.124 -3.352 -4.766 1.00 0.00 120 ILE A C 6
ATOM 8420 O O . ILE A 1 28 ? -14.101 -3.932 -3.681 1.00 0.00 120 ILE A O 6
ATOM 8436 N N . LYS A 1 29 ? -14.189 -4.014 -5.927 1.00 0.00 121 LYS A N 6
ATOM 8437 C CA . LYS A 1 29 ? -14.253 -5.466 -6.013 1.00 0.00 121 LYS A CA 6
ATOM 8438 C C . LYS A 1 29 ? -12.999 -6.088 -5.394 1.00 0.00 121 LYS A C 6
ATOM 8439 O O . LYS A 1 29 ? -13.103 -6.961 -4.532 1.00 0.00 121 LYS A O 6
ATOM 8458 N N . ASP A 1 30 ? -11.818 -5.619 -5.812 1.00 0.00 122 ASP A N 6
ATOM 8459 C CA . ASP A 1 30 ? -10.543 -6.091 -5.279 1.00 0.00 122 ASP A CA 6
ATOM 8460 C C . ASP A 1 30 ? -10.524 -5.944 -3.757 1.00 0.00 122 ASP A C 6
ATOM 8461 O O . ASP A 1 30 ? -10.214 -6.894 -3.038 1.00 0.00 122 ASP A O 6
ATOM 8470 N N . LEU A 1 31 ? -10.853 -4.745 -3.268 1.00 0.00 123 LEU A N 6
ATOM 8471 C CA . LEU A 1 31 ? -10.843 -4.469 -1.841 1.00 0.00 123 LEU A CA 6
ATOM 8472 C C . LEU A 1 31 ? -11.775 -5.435 -1.114 1.00 0.00 123 LEU A C 6
ATOM 8473 O O . LEU A 1 31 ? -11.350 -6.090 -0.169 1.00 0.00 123 LEU A O 6
ATOM 8489 N N . ARG A 1 32 ? -13.041 -5.525 -1.543 1.00 0.00 124 ARG A N 6
ATOM 8490 C CA . ARG A 1 32 ? -14.007 -6.412 -0.906 1.00 0.00 124 ARG A CA 6
ATOM 8491 C C . ARG A 1 32 ? -13.473 -7.841 -0.889 1.00 0.00 124 ARG A C 6
ATOM 8492 O O . ARG A 1 32 ? -13.467 -8.476 0.161 1.00 0.00 124 ARG A O 6
ATOM 8513 N N . ARG A 1 33 ? -13.030 -8.337 -2.046 1.00 0.00 125 ARG A N 6
ATOM 8514 C CA . ARG A 1 33 ? -12.479 -9.674 -2.206 1.00 0.00 125 ARG A CA 6
ATOM 8515 C C . ARG A 1 33 ? -11.405 -9.946 -1.144 1.00 0.00 125 ARG A C 6
ATOM 8516 O O . ARG A 1 33 ? -11.547 -10.856 -0.328 1.00 0.00 125 ARG A O 6
ATOM 8537 N N . VAL A 1 34 ? -10.350 -9.130 -1.121 1.00 0.00 126 VAL A N 6
ATOM 8538 C CA . VAL A 1 34 ? -9.283 -9.270 -0.135 1.00 0.00 126 VAL A CA 6
ATOM 8539 C C . VAL A 1 34 ? -9.845 -9.174 1.289 1.00 0.00 126 VAL A C 6
ATOM 8540 O O . VAL A 1 34 ? -9.518 -10.001 2.138 1.00 0.00 126 VAL A O 6
ATOM 8553 N N . ALA A 1 35 ? -10.693 -8.184 1.563 1.00 0.00 127 ALA A N 6
ATOM 8554 C CA . ALA A 1 35 ? -11.225 -7.947 2.894 1.00 0.00 127 ALA A CA 6
ATOM 8555 C C . ALA A 1 35 ? -11.986 -9.172 3.415 1.00 0.00 127 ALA A C 6
ATOM 8556 O O . ALA A 1 35 ? -11.664 -9.702 4.480 1.00 0.00 127 ALA A O 6
ATOM 8563 N N . LYS A 1 36 ? -12.968 -9.663 2.653 1.00 0.00 128 LYS A N 6
ATOM 8564 C CA . LYS A 1 36 ? -13.732 -10.839 3.049 1.00 0.00 128 LYS A CA 6
ATOM 8565 C C . LYS A 1 36 ? -12.830 -12.069 3.183 1.00 0.00 128 LYS A C 6
ATOM 8566 O O . LYS A 1 36 ? -13.031 -12.862 4.097 1.00 0.00 128 LYS A O 6
ATOM 8585 N N . GLU A 1 37 ? -11.822 -12.222 2.314 1.00 0.00 129 GLU A N 6
ATOM 8586 C CA . GLU A 1 37 ? -10.844 -13.299 2.450 1.00 0.00 129 GLU A CA 6
ATOM 8587 C C . GLU A 1 37 ? -10.068 -13.187 3.770 1.00 0.00 129 GLU A C 6
ATOM 8588 O O . GLU A 1 37 ? -9.871 -14.192 4.449 1.00 0.00 129 GLU A O 6
ATOM 8600 N N . LEU A 1 38 ? -9.639 -11.980 4.153 1.00 0.00 130 LEU A N 6
ATOM 8601 C CA . LEU A 1 38 ? -9.033 -11.755 5.468 1.00 0.00 130 LEU A CA 6
ATOM 8602 C C . LEU A 1 38 ? -10.059 -11.985 6.585 1.00 0.00 130 LEU A C 6
ATOM 8603 O O . LEU A 1 38 ? -9.687 -12.320 7.706 1.00 0.00 130 LEU A O 6
ATOM 8619 N N . GLY A 1 39 ? -11.346 -11.811 6.272 1.00 0.00 131 GLY A N 6
ATOM 8620 C CA . GLY A 1 39 ? -12.462 -11.917 7.203 1.00 0.00 131 GLY A CA 6
ATOM 8621 C C . GLY A 1 39 ? -12.952 -10.541 7.651 1.00 0.00 131 GLY A C 6
ATOM 8622 O O . GLY A 1 39 ? -13.925 -10.443 8.396 1.00 0.00 131 GLY A O 6
ATOM 8626 N N . GLU A 1 40 ? -12.326 -9.464 7.165 1.00 0.00 132 GLU A N 6
ATOM 8627 C CA . GLU A 1 40 ? -12.839 -8.125 7.371 1.00 0.00 132 GLU A CA 6
ATOM 8628 C C . GLU A 1 40 ? -13.998 -7.958 6.393 1.00 0.00 132 GLU A C 6
ATOM 8629 O O . GLU A 1 40 ? -13.800 -7.520 5.263 1.00 0.00 132 GLU A O 6
ATOM 8641 N N . ASN A 1 41 ? -15.217 -8.296 6.811 1.00 0.00 133 ASN A N 6
ATOM 8642 C CA . ASN A 1 41 ? -16.364 -8.235 5.914 1.00 0.00 133 ASN A CA 6
ATOM 8643 C C . ASN A 1 41 ? -16.855 -6.789 5.780 1.00 0.00 133 ASN A C 6
ATOM 8644 O O . ASN A 1 41 ? -17.907 -6.424 6.297 1.00 0.00 133 ASN A O 6
ATOM 8655 N N . LEU A 1 42 ? -16.057 -5.955 5.111 1.00 0.00 134 LEU A N 6
ATOM 8656 C CA . LEU A 1 42 ? -16.305 -4.522 5.014 1.00 0.00 134 LEU A CA 6
ATOM 8657 C C . LEU A 1 42 ? -17.515 -4.243 4.117 1.00 0.00 134 LEU A C 6
ATOM 8658 O O . LEU A 1 42 ? -17.735 -4.934 3.121 1.00 0.00 134 LEU A O 6
ATOM 8674 N N . THR A 1 43 ? -18.302 -3.222 4.464 1.00 0.00 135 THR A N 6
ATOM 8675 C CA . THR A 1 43 ? -19.448 -2.807 3.674 1.00 0.00 135 THR A CA 6
ATOM 8676 C C . THR A 1 43 ? -18.988 -1.999 2.457 1.00 0.00 135 THR A C 6
ATOM 8677 O O . THR A 1 43 ? -17.884 -1.450 2.445 1.00 0.00 135 THR A O 6
ATOM 8688 N N . GLU A 1 44 ? -19.866 -1.879 1.454 1.00 0.00 136 GLU A N 6
ATOM 8689 C CA . GLU A 1 44 ? -19.623 -1.020 0.304 1.00 0.00 136 GLU A CA 6
ATOM 8690 C C . GLU A 1 44 ? -19.253 0.382 0.782 1.00 0.00 136 GLU A C 6
ATOM 8691 O O . GLU A 1 44 ? -18.298 0.967 0.286 1.00 0.00 136 GLU A O 6
ATOM 8703 N N . GLU A 1 45 ? -20.003 0.908 1.752 1.00 0.00 137 GLU A N 6
ATOM 8704 C CA . GLU A 1 45 ? -19.763 2.232 2.309 1.00 0.00 137 GLU A CA 6
ATOM 8705 C C . GLU A 1 45 ? -18.343 2.323 2.869 1.00 0.00 137 GLU A C 6
ATOM 8706 O O . GLU A 1 45 ? -17.582 3.205 2.477 1.00 0.00 137 GLU A O 6
ATOM 8718 N N . GLU A 1 46 ? -17.983 1.413 3.785 1.00 0.00 138 GLU A N 6
ATOM 8719 C CA . GLU A 1 46 ? -16.656 1.412 4.392 1.00 0.00 138 GLU A CA 6
ATOM 8720 C C . GLU A 1 46 ? -15.579 1.419 3.310 1.00 0.00 138 GLU A C 6
ATOM 8721 O O . GLU A 1 46 ? -14.669 2.248 3.328 1.00 0.00 138 GLU A O 6
ATOM 8733 N N . LEU A 1 47 ? -15.691 0.502 2.349 1.00 0.00 139 LEU A N 6
ATOM 8734 C CA . LEU A 1 47 ? -14.758 0.473 1.238 1.00 0.00 139 LEU A CA 6
ATOM 8735 C C . LEU A 1 47 ? -14.759 1.805 0.486 1.00 0.00 139 LEU A C 6
ATOM 8736 O O . LEU A 1 47 ? -13.697 2.329 0.167 1.00 0.00 139 LEU A O 6
ATOM 8752 N N . GLN A 1 48 ? -15.929 2.382 0.212 1.00 0.00 140 GLN A N 6
ATOM 8753 C CA . GLN A 1 48 ? -16.013 3.665 -0.462 1.00 0.00 140 GLN A CA 6
ATOM 8754 C C . GLN A 1 48 ? -15.357 4.781 0.344 1.00 0.00 140 GLN A C 6
ATOM 8755 O O . GLN A 1 48 ? -14.819 5.701 -0.262 1.00 0.00 140 GLN A O 6
ATOM 8769 N N . GLU A 1 49 ? -15.334 4.715 1.678 1.00 0.00 141 GLU A N 6
ATOM 8770 C CA . GLU A 1 49 ? -14.523 5.657 2.437 1.00 0.00 141 GLU A CA 6
ATOM 8771 C C . GLU A 1 49 ? -13.043 5.495 2.070 1.00 0.00 141 GLU A C 6
ATOM 8772 O O . GLU A 1 49 ? -12.368 6.479 1.771 1.00 0.00 141 GLU A O 6
ATOM 8784 N N . MET A 1 50 ? -12.535 4.259 2.090 1.00 0.00 142 MET A N 6
ATOM 8785 C CA . MET A 1 50 ? -11.141 3.971 1.755 1.00 0.00 142 MET A CA 6
ATOM 8786 C C . MET A 1 50 ? -10.816 4.496 0.353 1.00 0.00 142 MET A C 6
ATOM 8787 O O . MET A 1 50 ? -9.850 5.243 0.163 1.00 0.00 142 MET A O 6
ATOM 8801 N N . ILE A 1 51 ? -11.654 4.103 -0.616 1.00 0.00 143 ILE A N 6
ATOM 8802 C CA . ILE A 1 51 ? -11.604 4.590 -1.985 1.00 0.00 143 ILE A CA 6
ATOM 8803 C C . ILE A 1 51 ? -11.507 6.107 -1.943 1.00 0.00 143 ILE A C 6
ATOM 8804 O O . ILE A 1 51 ? -10.496 6.653 -2.354 1.00 0.00 143 ILE A O 6
ATOM 8820 N N . ALA A 1 52 ? -12.532 6.785 -1.430 1.00 0.00 144 ALA A N 6
ATOM 8821 C CA . ALA A 1 52 ? -12.647 8.233 -1.463 1.00 0.00 144 ALA A CA 6
ATOM 8822 C C . ALA A 1 52 ? -11.441 8.921 -0.812 1.00 0.00 144 ALA A C 6
ATOM 8823 O O . ALA A 1 52 ? -10.994 9.957 -1.292 1.00 0.00 144 ALA A O 6
ATOM 8830 N N . GLU A 1 53 ? -10.893 8.340 0.260 1.00 0.00 145 GLU A N 6
ATOM 8831 C CA . GLU A 1 53 ? -9.701 8.863 0.915 1.00 0.00 145 GLU A CA 6
ATOM 8832 C C . GLU A 1 53 ? -8.519 8.950 -0.064 1.00 0.00 145 GLU A C 6
ATOM 8833 O O . GLU A 1 53 ? -7.726 9.886 0.014 1.00 0.00 145 GLU A O 6
ATOM 8845 N N . ALA A 1 54 ? -8.369 7.962 -0.954 1.00 0.00 146 ALA A N 6
ATOM 8846 C CA . ALA A 1 54 ? -7.244 7.914 -1.890 1.00 0.00 146 ALA A CA 6
ATOM 8847 C C . ALA A 1 54 ? -7.575 8.499 -3.273 1.00 0.00 146 ALA A C 6
ATOM 8848 O O . ALA A 1 54 ? -6.761 9.189 -3.882 1.00 0.00 146 ALA A O 6
ATOM 8855 N N . ASP A 1 55 ? -8.744 8.148 -3.804 1.00 0.00 147 ASP A N 6
ATOM 8856 C CA . ASP A 1 55 ? -9.172 8.405 -5.167 1.00 0.00 147 ASP A CA 6
ATOM 8857 C C . ASP A 1 55 ? -9.531 9.874 -5.342 1.00 0.00 147 ASP A C 6
ATOM 8858 O O . ASP A 1 55 ? -10.632 10.289 -4.986 1.00 0.00 147 ASP A O 6
ATOM 8867 N N . ARG A 1 56 ? -8.648 10.631 -5.989 1.00 0.00 148 ARG A N 6
ATOM 8868 C CA . ARG A 1 56 ? -8.905 12.019 -6.339 1.00 0.00 148 ARG A CA 6
ATOM 8869 C C . ARG A 1 56 ? -9.523 12.142 -7.734 1.00 0.00 148 ARG A C 6
ATOM 8870 O O . ARG A 1 56 ? -9.947 13.230 -8.116 1.00 0.00 148 ARG A O 6
ATOM 8891 N N . ASN A 1 57 ? -9.522 11.056 -8.520 1.00 0.00 149 ASN A N 6
ATOM 8892 C CA . ASN A 1 57 ? -9.882 11.100 -9.937 1.00 0.00 149 ASN A CA 6
ATOM 8893 C C . ASN A 1 57 ? -11.351 10.732 -10.175 1.00 0.00 149 ASN A C 6
ATOM 8894 O O . ASN A 1 57 ? -11.912 11.095 -11.203 1.00 0.00 149 ASN A O 6
ATOM 8905 N N . ASP A 1 58 ? -11.969 10.037 -9.213 1.00 0.00 150 ASP A N 6
ATOM 8906 C CA . ASP A 1 58 ? -13.389 9.704 -9.155 1.00 0.00 150 ASP A CA 6
ATOM 8907 C C . ASP A 1 58 ? -13.776 8.568 -10.113 1.00 0.00 150 ASP A C 6
ATOM 8908 O O . ASP A 1 58 ? -14.899 8.521 -10.605 1.00 0.00 150 ASP A O 6
ATOM 8917 N N . ASP A 1 59 ? -12.864 7.614 -10.334 1.00 0.00 151 ASP A N 6
ATOM 8918 C CA . ASP A 1 59 ? -13.149 6.364 -11.041 1.00 0.00 151 ASP A CA 6
ATOM 8919 C C . ASP A 1 59 ? -13.735 5.301 -10.104 1.00 0.00 151 ASP A C 6
ATOM 8920 O O . ASP A 1 59 ? -14.230 4.279 -10.572 1.00 0.00 151 ASP A O 6
ATOM 8929 N N . ASN A 1 60 ? -13.650 5.513 -8.786 1.00 0.00 152 ASN A N 6
ATOM 8930 C CA . ASN A 1 60 ? -13.996 4.536 -7.759 1.00 0.00 152 ASN A CA 6
ATOM 8931 C C . ASN A 1 60 ? -13.035 3.337 -7.822 1.00 0.00 152 ASN A C 6
ATOM 8932 O O . ASN A 1 60 ? -13.426 2.184 -7.626 1.00 0.00 152 ASN A O 6
ATOM 8943 N N . GLU A 1 61 ? -11.754 3.622 -8.074 1.00 0.00 153 GLU A N 6
ATOM 8944 C CA . GLU A 1 61 ? -10.633 2.706 -7.993 1.00 0.00 153 GLU A CA 6
ATOM 8945 C C . GLU A 1 61 ? -9.470 3.482 -7.365 1.00 0.00 153 GLU A C 6
ATOM 8946 O O . GLU A 1 61 ? -9.536 4.707 -7.259 1.00 0.00 153 GLU A O 6
ATOM 8958 N N . ILE A 1 62 ? -8.399 2.786 -6.980 1.00 0.00 154 ILE A N 6
ATOM 8959 C CA . ILE A 1 62 ? -7.146 3.393 -6.559 1.00 0.00 154 ILE A CA 6
ATOM 8960 C C . ILE A 1 62 ? -6.138 3.167 -7.682 1.00 0.00 154 ILE A C 6
ATOM 8961 O O . ILE A 1 62 ? -5.919 2.018 -8.073 1.00 0.00 154 ILE A O 6
ATOM 8977 N N . ASP A 1 63 ? -5.515 4.235 -8.180 1.00 0.00 155 ASP A N 6
ATOM 8978 C CA . ASP A 1 63 ? -4.384 4.127 -9.099 1.00 0.00 155 ASP A CA 6
ATOM 8979 C C . ASP A 1 63 ? -3.070 4.080 -8.304 1.00 0.00 155 ASP A C 6
ATOM 8980 O O . ASP A 1 63 ? -3.068 4.292 -7.088 1.00 0.00 155 ASP A O 6
ATOM 8989 N N . GLU A 1 64 ? -1.946 3.821 -8.984 1.00 0.00 156 GLU A N 6
ATOM 8990 C CA . GLU A 1 64 ? -0.640 3.751 -8.336 1.00 0.00 156 GLU A CA 6
ATOM 8991 C C . GLU A 1 64 ? -0.355 4.996 -7.497 1.00 0.00 156 GLU A C 6
ATOM 8992 O O . GLU A 1 64 ? -0.074 4.870 -6.310 1.00 0.00 156 GLU A O 6
ATOM 9004 N N . ASP A 1 65 ? -0.389 6.189 -8.099 1.00 0.00 157 ASP A N 6
ATOM 9005 C CA . ASP A 1 65 ? 0.036 7.402 -7.404 1.00 0.00 157 ASP A CA 6
ATOM 9006 C C . ASP A 1 65 ? -0.813 7.640 -6.149 1.00 0.00 157 ASP A C 6
ATOM 9007 O O . ASP A 1 65 ? -0.278 7.878 -5.069 1.00 0.00 157 ASP A O 6
ATOM 9016 N N . GLU A 1 66 ? -2.135 7.525 -6.288 1.00 0.00 158 GLU A N 6
ATOM 9017 C CA . GLU A 1 66 ? -3.072 7.639 -5.178 1.00 0.00 158 GLU A CA 6
ATOM 9018 C C . GLU A 1 66 ? -2.700 6.651 -4.069 1.00 0.00 158 GLU A C 6
ATOM 9019 O O . GLU A 1 66 ? -2.631 7.020 -2.894 1.00 0.00 158 GLU A O 6
ATOM 9031 N N . PHE A 1 67 ? -2.460 5.394 -4.453 1.00 0.00 159 PHE A N 6
ATOM 9032 C CA . PHE A 1 67 ? -2.116 4.345 -3.507 1.00 0.00 159 PHE A CA 6
ATOM 9033 C C . PHE A 1 67 ? -0.821 4.711 -2.783 1.00 0.00 159 PHE A C 6
ATOM 9034 O O . PHE A 1 67 ? -0.818 4.822 -1.561 1.00 0.00 159 PHE A O 6
ATOM 9051 N N . ILE A 1 68 ? 0.260 4.942 -3.532 1.00 0.00 160 ILE A N 6
ATOM 9052 C CA . ILE A 1 68 ? 1.545 5.407 -3.017 1.00 0.00 160 ILE A CA 6
ATOM 9053 C C . ILE A 1 68 ? 1.334 6.517 -1.980 1.00 0.00 160 ILE A C 6
ATOM 9054 O O . ILE A 1 68 ? 1.792 6.408 -0.841 1.00 0.00 160 ILE A O 6
ATOM 9070 N N . ARG A 1 69 ? 0.625 7.577 -2.372 1.00 0.00 161 ARG A N 6
ATOM 9071 C CA . ARG A 1 69 ? 0.349 8.713 -1.506 1.00 0.00 161 ARG A CA 6
ATOM 9072 C C . ARG A 1 69 ? -0.296 8.260 -0.194 1.00 0.00 161 ARG A C 6
ATOM 9073 O O . ARG A 1 69 ? 0.223 8.578 0.876 1.00 0.00 161 ARG A O 6
ATOM 9094 N N . ILE A 1 70 ? -1.409 7.517 -0.236 1.00 0.00 162 ILE A N 6
ATOM 9095 C CA . ILE A 1 70 ? -2.056 7.111 1.007 1.00 0.00 162 ILE A CA 6
ATOM 9096 C C . ILE A 1 70 ? -1.203 6.136 1.828 1.00 0.00 162 ILE A C 6
ATOM 9097 O O . ILE A 1 70 ? -1.226 6.195 3.063 1.00 0.00 162 ILE A O 6
ATOM 9113 N N . MET A 1 71 ? -0.426 5.265 1.176 1.00 0.00 163 MET A N 6
ATOM 9114 C CA . MET A 1 71 ? 0.453 4.358 1.901 1.00 0.00 163 MET A CA 6
ATOM 9115 C C . MET A 1 71 ? 1.476 5.170 2.695 1.00 0.00 163 MET A C 6
ATOM 9116 O O . MET A 1 71 ? 1.782 4.833 3.840 1.00 0.00 163 MET A O 6
ATOM 9130 N N . LYS A 1 72 ? 1.986 6.248 2.094 1.00 0.00 164 LYS A N 6
ATOM 9131 C CA . LYS A 1 72 ? 2.854 7.183 2.791 1.00 0.00 164 LYS A CA 6
ATOM 9132 C C . LYS A 1 72 ? 2.096 7.865 3.934 1.00 0.00 164 LYS A C 6
ATOM 9133 O O . LYS A 1 72 ? 2.542 7.775 5.078 1.00 0.00 164 LYS A O 6
ATOM 9152 N N . LYS A 1 73 ? 0.950 8.507 3.653 1.00 0.00 165 LYS A N 6
ATOM 9153 C CA . LYS A 1 73 ? 0.156 9.186 4.683 1.00 0.00 165 LYS A CA 6
ATOM 9154 C C . LYS A 1 73 ? -0.004 8.309 5.926 1.00 0.00 165 LYS A C 6
ATOM 9155 O O . LYS A 1 73 ? 0.226 8.752 7.049 1.00 0.00 165 LYS A O 6
ATOM 9174 N N . THR A 1 74 ? -0.408 7.058 5.714 1.00 0.00 166 THR A N 6
ATOM 9175 C CA . THR A 1 74 ? -0.780 6.162 6.800 1.00 0.00 166 THR A CA 6
ATOM 9176 C C . THR A 1 74 ? 0.435 5.458 7.431 1.00 0.00 166 THR A C 6
ATOM 9177 O O . THR A 1 74 ? 0.252 4.595 8.285 1.00 0.00 166 THR A O 6
ATOM 9188 N N . SER A 1 75 ? 1.669 5.775 7.020 1.00 0.00 167 SER A N 6
ATOM 9189 C CA . SER A 1 75 ? 2.866 5.060 7.470 1.00 0.00 167 SER A CA 6
ATOM 9190 C C . SER A 1 75 ? 2.806 3.564 7.144 1.00 0.00 167 SER A C 6
ATOM 9191 O O . SER A 1 75 ? 3.363 2.747 7.874 1.00 0.00 167 SER A O 6
ATOM 9199 N N . LEU A 1 76 ? 2.140 3.199 6.049 1.00 0.00 168 LEU A N 6
ATOM 9200 C CA . LEU A 1 76 ? 2.094 1.831 5.562 1.00 0.00 168 LEU A CA 6
ATOM 9201 C C . LEU A 1 76 ? 3.400 1.487 4.853 1.00 0.00 168 LEU A C 6
ATOM 9202 O O . LEU A 1 76 ? 3.935 0.400 5.052 1.00 0.00 168 LEU A O 6
ATOM 9218 N N . PHE A 1 77 ? 3.920 2.418 4.052 1.00 0.00 169 PHE A N 6
ATOM 9219 C CA . PHE A 1 77 ? 5.225 2.296 3.414 1.00 0.00 169 PHE A CA 6
ATOM 9220 C C . PHE A 1 77 ? 5.824 3.691 3.210 1.00 0.00 169 PHE A C 6
ATOM 9221 O O . PHE A 1 77 ? 6.954 3.755 2.679 1.00 0.00 169 PHE A O 6
ATOM 9239 N N . LYS B 2 1 ? -10.224 12.758 13.825 1.00 0.00 239 LYS B N 6
ATOM 9240 C CA . LYS B 2 1 ? -11.648 12.632 13.464 1.00 0.00 239 LYS B CA 6
ATOM 9241 C C . LYS B 2 1 ? -11.867 11.398 12.574 1.00 0.00 239 LYS B C 6
ATOM 9242 O O . LYS B 2 1 ? -11.004 10.522 12.519 1.00 0.00 239 LYS B O 6
ATOM 9263 N N . LYS B 2 2 ? -13.005 11.332 11.870 1.00 0.00 240 LYS B N 6
ATOM 9264 C CA . LYS B 2 2 ? -13.399 10.204 11.028 1.00 0.00 240 LYS B CA 6
ATOM 9265 C C . LYS B 2 2 ? -12.253 9.707 10.142 1.00 0.00 240 LYS B C 6
ATOM 9266 O O . LYS B 2 2 ? -12.067 8.500 9.998 1.00 0.00 240 LYS B O 6
ATOM 9285 N N . ARG B 2 3 ? -11.468 10.629 9.575 1.00 0.00 241 ARG B N 6
ATOM 9286 C CA . ARG B 2 3 ? -10.300 10.290 8.772 1.00 0.00 241 ARG B CA 6
ATOM 9287 C C . ARG B 2 3 ? -9.430 9.216 9.430 1.00 0.00 241 ARG B C 6
ATOM 9288 O O . ARG B 2 3 ? -8.974 8.305 8.748 1.00 0.00 241 ARG B O 6
ATOM 9309 N N . GLU B 2 4 ? -9.209 9.296 10.745 1.00 0.00 242 GLU B N 6
ATOM 9310 C CA . GLU B 2 4 ? -8.423 8.297 11.460 1.00 0.00 242 GLU B CA 6
ATOM 9311 C C . GLU B 2 4 ? -9.063 6.914 11.303 1.00 0.00 242 GLU B C 6
ATOM 9312 O O . GLU B 2 4 ? -8.386 5.933 10.998 1.00 0.00 242 GLU B O 6
ATOM 9324 N N . LEU B 2 5 ? -10.382 6.844 11.500 1.00 0.00 243 LEU B N 6
ATOM 9325 C CA . LEU B 2 5 ? -11.134 5.604 11.397 1.00 0.00 243 LEU B CA 6
ATOM 9326 C C . LEU B 2 5 ? -11.048 5.069 9.969 1.00 0.00 243 LEU B C 6
ATOM 9327 O O . LEU B 2 5 ? -10.807 3.882 9.766 1.00 0.00 243 LEU B O 6
ATOM 9343 N N . ILE B 2 6 ? -11.220 5.945 8.978 1.00 0.00 244 ILE B N 6
ATOM 9344 C CA . ILE B 2 6 ? -11.131 5.569 7.573 1.00 0.00 244 ILE B CA 6
ATOM 9345 C C . ILE B 2 6 ? -9.731 5.020 7.280 1.00 0.00 244 ILE B C 6
ATOM 9346 O O . ILE B 2 6 ? -9.580 3.863 6.894 1.00 0.00 244 ILE B O 6
ATOM 9362 N N . GLU B 2 7 ? -8.702 5.846 7.478 1.00 0.00 245 GLU B N 6
ATOM 9363 C CA . GLU B 2 7 ? -7.314 5.503 7.212 1.00 0.00 245 GLU B CA 6
ATOM 9364 C C . GLU B 2 7 ? -6.915 4.214 7.935 1.00 0.00 245 GLU B C 6
ATOM 9365 O O . GLU B 2 7 ? -6.201 3.393 7.358 1.00 0.00 245 GLU B O 6
ATOM 9377 N N . SER B 2 8 ? -7.392 4.009 9.172 1.00 0.00 246 SER B N 6
ATOM 9378 C CA . SER B 2 8 ? -7.058 2.797 9.909 1.00 0.00 246 SER B CA 6
ATOM 9379 C C . SER B 2 8 ? -7.376 1.536 9.111 1.00 0.00 246 SER B C 6
ATOM 9380 O O . SER B 2 8 ? -6.644 0.555 9.209 1.00 0.00 246 SER B O 6
ATOM 9388 N N . LYS B 2 9 ? -8.434 1.566 8.294 1.00 0.00 247 LYS B N 6
ATOM 9389 C CA . LYS B 2 9 ? -8.797 0.426 7.475 1.00 0.00 247 LYS B CA 6
ATOM 9390 C C . LYS B 2 9 ? -7.630 0.010 6.575 1.00 0.00 247 LYS B C 6
ATOM 9391 O O . LYS B 2 9 ? -7.404 -1.180 6.400 1.00 0.00 247 LYS B O 6
ATOM 9410 N N . TRP B 2 10 ? -6.865 0.955 6.017 1.00 0.00 248 TRP B N 6
ATOM 9411 C CA . TRP B 2 10 ? -5.710 0.603 5.197 1.00 0.00 248 TRP B CA 6
ATOM 9412 C C . TRP B 2 10 ? -4.666 -0.144 6.024 1.00 0.00 248 TRP B C 6
ATOM 9413 O O . TRP B 2 10 ? -4.235 -1.228 5.622 1.00 0.00 248 TRP B O 6
ATOM 9434 N N . HIS B 2 11 ? -4.257 0.411 7.174 1.00 0.00 249 HIS B N 6
ATOM 9435 C CA . HIS B 2 11 ? -3.255 -0.266 7.989 1.00 0.00 249 HIS B CA 6
ATOM 9436 C C . HIS B 2 11 ? -3.742 -1.636 8.448 1.00 0.00 249 HIS B C 6
ATOM 9437 O O . HIS B 2 11 ? -3.045 -2.633 8.279 1.00 0.00 249 HIS B O 6
ATOM 9451 N N . ARG B 2 12 ? -4.971 -1.686 8.953 1.00 0.00 250 ARG B N 6
ATOM 9452 C CA . ARG B 2 12 ? -5.667 -2.902 9.335 1.00 0.00 250 ARG B CA 6
ATOM 9453 C C . ARG B 2 12 ? -5.579 -3.934 8.202 1.00 0.00 250 ARG B C 6
ATOM 9454 O O . ARG B 2 12 ? -4.974 -4.989 8.369 1.00 0.00 250 ARG B O 6
ATOM 9475 N N . LEU B 2 13 ? -6.147 -3.606 7.041 1.00 0.00 251 LEU B N 6
ATOM 9476 C CA . LEU B 2 13 ? -6.268 -4.486 5.884 1.00 0.00 251 LEU B CA 6
ATOM 9477 C C . LEU B 2 13 ? -4.893 -5.013 5.477 1.00 0.00 251 LEU B C 6
ATOM 9478 O O . LEU B 2 13 ? -4.699 -6.224 5.373 1.00 0.00 251 LEU B O 6
ATOM 9494 N N . LEU B 2 14 ? -3.926 -4.120 5.252 1.00 0.00 252 LEU B N 6
ATOM 9495 C CA . LEU B 2 14 ? -2.617 -4.542 4.772 1.00 0.00 252 LEU B CA 6
ATOM 9496 C C . LEU B 2 14 ? -1.888 -5.346 5.847 1.00 0.00 252 LEU B C 6
ATOM 9497 O O . LEU B 2 14 ? -1.490 -6.483 5.611 1.00 0.00 252 LEU B O 6
ATOM 9513 N N . PHE B 2 15 ? -1.700 -4.757 7.030 1.00 0.00 253 PHE B N 6
ATOM 9514 C CA . PHE B 2 15 ? -0.908 -5.367 8.094 1.00 0.00 253 PHE B CA 6
ATOM 9515 C C . PHE B 2 15 ? -1.509 -6.712 8.534 1.00 0.00 253 PHE B C 6
ATOM 9516 O O . PHE B 2 15 ? -0.766 -7.607 8.934 1.00 0.00 253 PHE B O 6
ATOM 9533 N N . HIS B 2 16 ? -2.835 -6.880 8.446 1.00 0.00 254 HIS B N 6
ATOM 9534 C CA . HIS B 2 16 ? -3.499 -8.159 8.695 1.00 0.00 254 HIS B CA 6
ATOM 9535 C C . HIS B 2 16 ? -2.983 -9.256 7.753 1.00 0.00 254 HIS B C 6
ATOM 9536 O O . HIS B 2 16 ? -2.983 -10.429 8.135 1.00 0.00 254 HIS B O 6
ATOM 9550 N N . ASP B 2 17 ? -2.543 -8.920 6.534 1.00 0.00 255 ASP B N 6
ATOM 9551 C CA . ASP B 2 17 ? -1.966 -9.897 5.615 1.00 0.00 255 ASP B CA 6
ATOM 9552 C C . ASP B 2 17 ? -0.544 -10.263 6.061 1.00 0.00 255 ASP B C 6
ATOM 9553 O O . ASP B 2 17 ? 0.439 -9.955 5.387 1.00 0.00 255 ASP B O 6
ATOM 9562 N N . LYS B 2 18 ? -0.438 -10.934 7.209 1.00 0.00 256 LYS B N 6
ATOM 9563 C CA . LYS B 2 18 ? 0.823 -11.361 7.790 1.00 0.00 256 LYS B CA 6
ATOM 9564 C C . LYS B 2 18 ? 1.388 -12.542 6.996 1.00 0.00 256 LYS B C 6
ATOM 9565 O O . LYS B 2 18 ? 1.363 -13.680 7.462 1.00 0.00 256 LYS B O 6
ATOM 9584 N N . LYS B 2 19 ? 1.901 -12.266 5.795 1.00 0.00 257 LYS B N 6
ATOM 9585 C CA . LYS B 2 19 ? 2.566 -13.260 4.960 1.00 0.00 257 LYS B CA 6
ATOM 9586 C C . LYS B 2 19 ? 3.648 -14.005 5.751 1.00 0.00 257 LYS B C 6
ATOM 9587 O O . LYS B 2 19 ? 3.711 -15.245 5.605 1.00 0.00 257 LYS B O 6
ATOM 9607 N N . GLY A 1 1 ? 17.638 10.917 5.248 1.00 0.00 93 GLY A N 7
ATOM 9608 C CA . GLY A 1 1 ? 18.415 9.687 5.016 1.00 0.00 93 GLY A CA 7
ATOM 9609 C C . GLY A 1 1 ? 18.162 8.651 6.111 1.00 0.00 93 GLY A C 7
ATOM 9610 O O . GLY A 1 1 ? 17.607 8.982 7.158 1.00 0.00 93 GLY A O 7
ATOM 9616 N N . SER A 1 2 ? 18.547 7.394 5.868 1.00 0.00 94 SER A N 7
ATOM 9617 C CA . SER A 1 2 ? 18.284 6.238 6.726 1.00 0.00 94 SER A CA 7
ATOM 9618 C C . SER A 1 2 ? 16.795 5.881 6.699 1.00 0.00 94 SER A C 7
ATOM 9619 O O . SER A 1 2 ? 16.424 4.796 6.256 1.00 0.00 94 SER A O 7
ATOM 9627 N N . GLY A 1 3 ? 15.930 6.807 7.116 1.00 0.00 95 GLY A N 7
ATOM 9628 C CA . GLY A 1 3 ? 14.493 6.685 6.941 1.00 0.00 95 GLY A CA 7
ATOM 9629 C C . GLY A 1 3 ? 14.154 6.935 5.471 1.00 0.00 95 GLY A C 7
ATOM 9630 O O . GLY A 1 3 ? 13.551 7.949 5.133 1.00 0.00 95 GLY A O 7
ATOM 9634 N N . GLU A 1 4 ? 14.582 6.028 4.589 1.00 0.00 96 GLU A N 7
ATOM 9635 C CA . GLU A 1 4 ? 14.385 6.158 3.155 1.00 0.00 96 GLU A CA 7
ATOM 9636 C C . GLU A 1 4 ? 12.893 6.037 2.828 1.00 0.00 96 GLU A C 7
ATOM 9637 O O . GLU A 1 4 ? 12.388 4.930 2.648 1.00 0.00 96 GLU A O 7
ATOM 9649 N N . ARG A 1 5 ? 12.187 7.169 2.740 1.00 0.00 97 ARG A N 7
ATOM 9650 C CA . ARG A 1 5 ? 10.765 7.224 2.417 1.00 0.00 97 ARG A CA 7
ATOM 9651 C C . ARG A 1 5 ? 10.509 6.899 0.939 1.00 0.00 97 ARG A C 7
ATOM 9652 O O . ARG A 1 5 ? 9.972 7.725 0.203 1.00 0.00 97 ARG A O 7
ATOM 9673 N N . ASP A 1 6 ? 10.877 5.688 0.508 1.00 0.00 98 ASP A N 7
ATOM 9674 C CA . ASP A 1 6 ? 10.659 5.174 -0.835 1.00 0.00 98 ASP A CA 7
ATOM 9675 C C . ASP A 1 6 ? 9.699 3.987 -0.757 1.00 0.00 98 ASP A C 7
ATOM 9676 O O . ASP A 1 6 ? 8.531 4.116 -1.117 1.00 0.00 98 ASP A O 7
ATOM 9685 N N . SER A 1 7 ? 10.193 2.830 -0.302 1.00 0.00 99 SER A N 7
ATOM 9686 C CA . SER A 1 7 ? 9.426 1.592 -0.172 1.00 0.00 99 SER A CA 7
ATOM 9687 C C . SER A 1 7 ? 8.680 1.215 -1.460 1.00 0.00 99 SER A C 7
ATOM 9688 O O . SER A 1 7 ? 7.666 0.516 -1.406 1.00 0.00 99 SER A O 7
ATOM 9696 N N . ARG A 1 8 ? 9.185 1.660 -2.613 1.00 0.00 100 ARG A N 7
ATOM 9697 C CA . ARG A 1 8 ? 8.494 1.584 -3.892 1.00 0.00 100 ARG A CA 7
ATOM 9698 C C . ARG A 1 8 ? 8.116 0.143 -4.216 1.00 0.00 100 ARG A C 7
ATOM 9699 O O . ARG A 1 8 ? 6.969 -0.150 -4.538 1.00 0.00 100 ARG A O 7
ATOM 9720 N N . GLU A 1 9 ? 9.091 -0.758 -4.113 1.00 0.00 101 GLU A N 7
ATOM 9721 C CA . GLU A 1 9 ? 8.911 -2.166 -4.409 1.00 0.00 101 GLU A CA 7
ATOM 9722 C C . GLU A 1 9 ? 7.790 -2.747 -3.542 1.00 0.00 101 GLU A C 7
ATOM 9723 O O . GLU A 1 9 ? 6.879 -3.392 -4.051 1.00 0.00 101 GLU A O 7
ATOM 9735 N N . GLU A 1 10 ? 7.850 -2.511 -2.231 1.00 0.00 102 GLU A N 7
ATOM 9736 C CA . GLU A 1 10 ? 6.913 -3.105 -1.286 1.00 0.00 102 GLU A CA 7
ATOM 9737 C C . GLU A 1 10 ? 5.506 -2.543 -1.502 1.00 0.00 102 GLU A C 7
ATOM 9738 O O . GLU A 1 10 ? 4.528 -3.292 -1.539 1.00 0.00 102 GLU A O 7
ATOM 9750 N N . ILE A 1 11 ? 5.416 -1.226 -1.698 1.00 0.00 103 ILE A N 7
ATOM 9751 C CA . ILE A 1 11 ? 4.183 -0.586 -2.126 1.00 0.00 103 ILE A CA 7
ATOM 9752 C C . ILE A 1 11 ? 3.650 -1.303 -3.367 1.00 0.00 103 ILE A C 7
ATOM 9753 O O . ILE A 1 11 ? 2.488 -1.690 -3.413 1.00 0.00 103 ILE A O 7
ATOM 9769 N N . LEU A 1 12 ? 4.489 -1.476 -4.386 1.00 0.00 104 LEU A N 7
ATOM 9770 C CA . LEU A 1 12 ? 4.051 -2.013 -5.662 1.00 0.00 104 LEU A CA 7
ATOM 9771 C C . LEU A 1 12 ? 3.579 -3.467 -5.509 1.00 0.00 104 LEU A C 7
ATOM 9772 O O . LEU A 1 12 ? 2.527 -3.834 -6.033 1.00 0.00 104 LEU A O 7
ATOM 9788 N N . LYS A 1 13 ? 4.302 -4.283 -4.737 1.00 0.00 105 LYS A N 7
ATOM 9789 C CA . LYS A 1 13 ? 3.841 -5.617 -4.361 1.00 0.00 105 LYS A CA 7
ATOM 9790 C C . LYS A 1 13 ? 2.440 -5.538 -3.742 1.00 0.00 105 LYS A C 7
ATOM 9791 O O . LYS A 1 13 ? 1.529 -6.241 -4.179 1.00 0.00 105 LYS A O 7
ATOM 9810 N N . ALA A 1 14 ? 2.249 -4.676 -2.739 1.00 0.00 106 ALA A N 7
ATOM 9811 C CA . ALA A 1 14 ? 0.941 -4.515 -2.114 1.00 0.00 106 ALA A CA 7
ATOM 9812 C C . ALA A 1 14 ? -0.123 -4.059 -3.117 1.00 0.00 106 ALA A C 7
ATOM 9813 O O . ALA A 1 14 ? -1.249 -4.548 -3.086 1.00 0.00 106 ALA A O 7
ATOM 9820 N N . PHE A 1 15 ? 0.220 -3.144 -4.026 1.00 0.00 107 PHE A N 7
ATOM 9821 C CA . PHE A 1 15 ? -0.676 -2.722 -5.095 1.00 0.00 107 PHE A CA 7
ATOM 9822 C C . PHE A 1 15 ? -1.158 -3.946 -5.879 1.00 0.00 107 PHE A C 7
ATOM 9823 O O . PHE A 1 15 ? -2.359 -4.159 -6.043 1.00 0.00 107 PHE A O 7
ATOM 9840 N N . ARG A 1 16 ? -0.209 -4.777 -6.327 1.00 0.00 108 ARG A N 7
ATOM 9841 C CA . ARG A 1 16 ? -0.523 -6.005 -7.043 1.00 0.00 108 ARG A CA 7
ATOM 9842 C C . ARG A 1 16 ? -1.407 -6.927 -6.197 1.00 0.00 108 ARG A C 7
ATOM 9843 O O . ARG A 1 16 ? -2.418 -7.412 -6.698 1.00 0.00 108 ARG A O 7
ATOM 9864 N N . LEU A 1 17 ? -1.051 -7.161 -4.925 1.00 0.00 109 LEU A N 7
ATOM 9865 C CA . LEU A 1 17 ? -1.855 -8.004 -4.036 1.00 0.00 109 LEU A CA 7
ATOM 9866 C C . LEU A 1 17 ? -3.290 -7.481 -3.976 1.00 0.00 109 LEU A C 7
ATOM 9867 O O . LEU A 1 17 ? -4.242 -8.255 -4.075 1.00 0.00 109 LEU A O 7
ATOM 9883 N N . PHE A 1 18 ? -3.452 -6.163 -3.829 1.00 0.00 110 PHE A N 7
ATOM 9884 C CA . PHE A 1 18 ? -4.769 -5.555 -3.810 1.00 0.00 110 PHE A CA 7
ATOM 9885 C C . PHE A 1 18 ? -5.503 -5.755 -5.130 1.00 0.00 110 PHE A C 7
ATOM 9886 O O . PHE A 1 18 ? -6.698 -6.040 -5.112 1.00 0.00 110 PHE A O 7
ATOM 9903 N N . ASP A 1 19 ? -4.825 -5.570 -6.264 1.00 0.00 111 ASP A N 7
ATOM 9904 C CA . ASP A 1 19 ? -5.450 -5.676 -7.578 1.00 0.00 111 ASP A CA 7
ATOM 9905 C C . ASP A 1 19 ? -5.690 -7.144 -7.959 1.00 0.00 111 ASP A C 7
ATOM 9906 O O . ASP A 1 19 ? -5.171 -7.634 -8.962 1.00 0.00 111 ASP A O 7
ATOM 9915 N N . ASP A 1 20 ? -6.522 -7.831 -7.173 1.00 0.00 112 ASP A N 7
ATOM 9916 C CA . ASP A 1 20 ? -6.906 -9.224 -7.357 1.00 0.00 112 ASP A CA 7
ATOM 9917 C C . ASP A 1 20 ? -7.407 -9.484 -8.778 1.00 0.00 112 ASP A C 7
ATOM 9918 O O . ASP A 1 20 ? -7.087 -10.506 -9.378 1.00 0.00 112 ASP A O 7
ATOM 9927 N N . ASP A 1 21 ? -8.190 -8.547 -9.322 1.00 0.00 113 ASP A N 7
ATOM 9928 C CA . ASP A 1 21 ? -8.769 -8.654 -10.656 1.00 0.00 113 ASP A CA 7
ATOM 9929 C C . ASP A 1 21 ? -7.785 -8.244 -11.761 1.00 0.00 113 ASP A C 7
ATOM 9930 O O . ASP A 1 21 ? -8.179 -8.200 -12.923 1.00 0.00 113 ASP A O 7
ATOM 9939 N N . ASN A 1 22 ? -6.525 -7.932 -11.424 1.00 0.00 114 ASN A N 7
ATOM 9940 C CA . ASN A 1 22 ? -5.458 -7.564 -12.355 1.00 0.00 114 ASN A CA 7
ATOM 9941 C C . ASN A 1 22 ? -5.894 -6.537 -13.408 1.00 0.00 114 ASN A C 7
ATOM 9942 O O . ASN A 1 22 ? -5.529 -6.635 -14.579 1.00 0.00 114 ASN A O 7
ATOM 9953 N N . SER A 1 23 ? -6.653 -5.523 -12.988 1.00 0.00 115 SER A N 7
ATOM 9954 C CA . SER A 1 23 ? -7.189 -4.502 -13.876 1.00 0.00 115 SER A CA 7
ATOM 9955 C C . SER A 1 23 ? -6.113 -3.497 -14.283 1.00 0.00 115 SER A C 7
ATOM 9956 O O . SER A 1 23 ? -6.068 -3.047 -15.425 1.00 0.00 115 SER A O 7
ATOM 9964 N N . GLY A 1 24 ? -5.290 -3.113 -13.305 1.00 0.00 116 GLY A N 7
ATOM 9965 C CA . GLY A 1 24 ? -4.337 -2.020 -13.366 1.00 0.00 116 GLY A CA 7
ATOM 9966 C C . GLY A 1 24 ? -4.697 -0.953 -12.325 1.00 0.00 116 GLY A C 7
ATOM 9967 O O . GLY A 1 24 ? -3.867 -0.101 -12.019 1.00 0.00 116 GLY A O 7
ATOM 9971 N N . THR A 1 25 ? -5.924 -0.986 -11.781 1.00 0.00 117 THR A N 7
ATOM 9972 C CA . THR A 1 25 ? -6.427 -0.002 -10.829 1.00 0.00 117 THR A CA 7
ATOM 9973 C C . THR A 1 25 ? -7.390 -0.717 -9.871 1.00 0.00 117 THR A C 7
ATOM 9974 O O . THR A 1 25 ? -8.363 -1.318 -10.328 1.00 0.00 117 THR A O 7
ATOM 9985 N N . ILE A 1 26 ? -7.182 -0.609 -8.559 1.00 0.00 118 ILE A N 7
ATOM 9986 C CA . ILE A 1 26 ? -7.882 -1.428 -7.569 1.00 0.00 118 ILE A CA 7
ATOM 9987 C C . ILE A 1 26 ? -9.307 -0.903 -7.358 1.00 0.00 118 ILE A C 7
ATOM 9988 O O . ILE A 1 26 ? -9.476 0.195 -6.847 1.00 0.00 118 ILE A O 7
ATOM 10004 N N . THR A 1 27 ? -10.344 -1.659 -7.718 1.00 0.00 119 THR A N 7
ATOM 10005 C CA . THR A 1 27 ? -11.725 -1.196 -7.586 1.00 0.00 119 THR A CA 7
ATOM 10006 C C . THR A 1 27 ? -12.328 -1.560 -6.233 1.00 0.00 119 THR A C 7
ATOM 10007 O O . THR A 1 27 ? -11.771 -2.372 -5.495 1.00 0.00 119 THR A O 7
ATOM 10018 N N . ILE A 1 28 ? -13.522 -1.033 -5.942 1.00 0.00 120 ILE A N 7
ATOM 10019 C CA . ILE A 1 28 ? -14.301 -1.478 -4.793 1.00 0.00 120 ILE A CA 7
ATOM 10020 C C . ILE A 1 28 ? -14.443 -3.009 -4.776 1.00 0.00 120 ILE A C 7
ATOM 10021 O O . ILE A 1 28 ? -14.388 -3.629 -3.716 1.00 0.00 120 ILE A O 7
ATOM 10037 N N . LYS A 1 29 ? -14.585 -3.630 -5.954 1.00 0.00 121 LYS A N 7
ATOM 10038 C CA . LYS A 1 29 ? -14.670 -5.078 -6.067 1.00 0.00 121 LYS A CA 7
ATOM 10039 C C . LYS A 1 29 ? -13.358 -5.718 -5.609 1.00 0.00 121 LYS A C 7
ATOM 10040 O O . LYS A 1 29 ? -13.377 -6.642 -4.798 1.00 0.00 121 LYS A O 7
ATOM 10059 N N . ASP A 1 30 ? -12.220 -5.214 -6.103 1.00 0.00 122 ASP A N 7
ATOM 10060 C CA . ASP A 1 30 ? -10.911 -5.717 -5.692 1.00 0.00 122 ASP A CA 7
ATOM 10061 C C . ASP A 1 30 ? -10.774 -5.614 -4.173 1.00 0.00 122 ASP A C 7
ATOM 10062 O O . ASP A 1 30 ? -10.396 -6.572 -3.498 1.00 0.00 122 ASP A O 7
ATOM 10071 N N . LEU A 1 31 ? -11.085 -4.431 -3.635 1.00 0.00 123 LEU A N 7
ATOM 10072 C CA . LEU A 1 31 ? -10.996 -4.188 -2.207 1.00 0.00 123 LEU A CA 7
ATOM 10073 C C . LEU A 1 31 ? -11.861 -5.184 -1.442 1.00 0.00 123 LEU A C 7
ATOM 10074 O O . LEU A 1 31 ? -11.360 -5.822 -0.521 1.00 0.00 123 LEU A O 7
ATOM 10090 N N . ARG A 1 32 ? -13.140 -5.341 -1.806 1.00 0.00 124 ARG A N 7
ATOM 10091 C CA . ARG A 1 32 ? -13.993 -6.301 -1.114 1.00 0.00 124 ARG A CA 7
ATOM 10092 C C . ARG A 1 32 ? -13.414 -7.712 -1.223 1.00 0.00 124 ARG A C 7
ATOM 10093 O O . ARG A 1 32 ? -13.337 -8.393 -0.208 1.00 0.00 124 ARG A O 7
ATOM 10114 N N . ARG A 1 33 ? -13.011 -8.153 -2.421 1.00 0.00 125 ARG A N 7
ATOM 10115 C CA . ARG A 1 33 ? -12.415 -9.474 -2.618 1.00 0.00 125 ARG A CA 7
ATOM 10116 C C . ARG A 1 33 ? -11.306 -9.709 -1.590 1.00 0.00 125 ARG A C 7
ATOM 10117 O O . ARG A 1 33 ? -11.388 -10.619 -0.763 1.00 0.00 125 ARG A O 7
ATOM 10138 N N . VAL A 1 34 ? -10.284 -8.854 -1.620 1.00 0.00 126 VAL A N 7
ATOM 10139 C CA . VAL A 1 34 ? -9.138 -8.980 -0.730 1.00 0.00 126 VAL A CA 7
ATOM 10140 C C . VAL A 1 34 ? -9.573 -8.893 0.733 1.00 0.00 126 VAL A C 7
ATOM 10141 O O . VAL A 1 34 ? -9.191 -9.735 1.541 1.00 0.00 126 VAL A O 7
ATOM 10154 N N . ALA A 1 35 ? -10.373 -7.888 1.086 1.00 0.00 127 ALA A N 7
ATOM 10155 C CA . ALA A 1 35 ? -10.810 -7.682 2.455 1.00 0.00 127 ALA A CA 7
ATOM 10156 C C . ALA A 1 35 ? -11.504 -8.943 2.984 1.00 0.00 127 ALA A C 7
ATOM 10157 O O . ALA A 1 35 ? -11.106 -9.498 4.008 1.00 0.00 127 ALA A O 7
ATOM 10164 N N . LYS A 1 36 ? -12.501 -9.433 2.244 1.00 0.00 128 LYS A N 7
ATOM 10165 C CA . LYS A 1 36 ? -13.230 -10.649 2.566 1.00 0.00 128 LYS A CA 7
ATOM 10166 C C . LYS A 1 36 ? -12.248 -11.813 2.740 1.00 0.00 128 LYS A C 7
ATOM 10167 O O . LYS A 1 36 ? -12.301 -12.497 3.757 1.00 0.00 128 LYS A O 7
ATOM 10186 N N . GLU A 1 37 ? -11.323 -12.013 1.794 1.00 0.00 129 GLU A N 7
ATOM 10187 C CA . GLU A 1 37 ? -10.298 -13.051 1.897 1.00 0.00 129 GLU A CA 7
ATOM 10188 C C . GLU A 1 37 ? -9.455 -12.916 3.176 1.00 0.00 129 GLU A C 7
ATOM 10189 O O . GLU A 1 37 ? -9.169 -13.919 3.825 1.00 0.00 129 GLU A O 7
ATOM 10201 N N . LEU A 1 38 ? -9.062 -11.694 3.553 1.00 0.00 130 LEU A N 7
ATOM 10202 C CA . LEU A 1 38 ? -8.383 -11.442 4.824 1.00 0.00 130 LEU A CA 7
ATOM 10203 C C . LEU A 1 38 ? -9.286 -11.775 6.017 1.00 0.00 130 LEU A C 7
ATOM 10204 O O . LEU A 1 38 ? -8.790 -12.028 7.114 1.00 0.00 130 LEU A O 7
ATOM 10220 N N . GLY A 1 39 ? -10.604 -11.737 5.810 1.00 0.00 131 GLY A N 7
ATOM 10221 C CA . GLY A 1 39 ? -11.632 -11.918 6.826 1.00 0.00 131 GLY A CA 7
ATOM 10222 C C . GLY A 1 39 ? -12.440 -10.634 7.008 1.00 0.00 131 GLY A C 7
ATOM 10223 O O . GLY A 1 39 ? -13.575 -10.664 7.491 1.00 0.00 131 GLY A O 7
ATOM 10227 N N . GLU A 1 40 ? -11.869 -9.494 6.611 1.00 0.00 132 GLU A N 7
ATOM 10228 C CA . GLU A 1 40 ? -12.475 -8.192 6.775 1.00 0.00 132 GLU A CA 7
ATOM 10229 C C . GLU A 1 40 ? -13.631 -8.068 5.787 1.00 0.00 132 GLU A C 7
ATOM 10230 O O . GLU A 1 40 ? -13.467 -7.593 4.667 1.00 0.00 132 GLU A O 7
ATOM 10242 N N . ASN A 1 41 ? -14.830 -8.460 6.214 1.00 0.00 133 ASN A N 7
ATOM 10243 C CA . ASN A 1 41 ? -16.026 -8.359 5.389 1.00 0.00 133 ASN A CA 7
ATOM 10244 C C . ASN A 1 41 ? -16.480 -6.897 5.382 1.00 0.00 133 ASN A C 7
ATOM 10245 O O . ASN A 1 41 ? -17.498 -6.551 5.978 1.00 0.00 133 ASN A O 7
ATOM 10256 N N . LEU A 1 42 ? -15.709 -6.031 4.718 1.00 0.00 134 LEU A N 7
ATOM 10257 C CA . LEU A 1 42 ? -15.920 -4.591 4.764 1.00 0.00 134 LEU A CA 7
ATOM 10258 C C . LEU A 1 42 ? -17.180 -4.221 3.985 1.00 0.00 134 LEU A C 7
ATOM 10259 O O . LEU A 1 42 ? -17.378 -4.671 2.859 1.00 0.00 134 LEU A O 7
ATOM 10275 N N . THR A 1 43 ? -18.032 -3.398 4.587 1.00 0.00 135 THR A N 7
ATOM 10276 C CA . THR A 1 43 ? -19.281 -2.956 3.989 1.00 0.00 135 THR A CA 7
ATOM 10277 C C . THR A 1 43 ? -18.989 -2.050 2.796 1.00 0.00 135 THR A C 7
ATOM 10278 O O . THR A 1 43 ? -17.918 -1.443 2.724 1.00 0.00 135 THR A O 7
ATOM 10289 N N . GLU A 1 44 ? -19.967 -1.910 1.889 1.00 0.00 136 GLU A N 7
ATOM 10290 C CA . GLU A 1 44 ? -19.888 -0.948 0.799 1.00 0.00 136 GLU A CA 7
ATOM 10291 C C . GLU A 1 44 ? -19.464 0.416 1.339 1.00 0.00 136 GLU A C 7
ATOM 10292 O O . GLU A 1 44 ? -18.610 1.071 0.755 1.00 0.00 136 GLU A O 7
ATOM 10304 N N . GLU A 1 45 ? -20.046 0.834 2.463 1.00 0.00 137 GLU A N 7
ATOM 10305 C CA . GLU A 1 45 ? -19.740 2.107 3.084 1.00 0.00 137 GLU A CA 7
ATOM 10306 C C . GLU A 1 45 ? -18.263 2.170 3.479 1.00 0.00 137 GLU A C 7
ATOM 10307 O O . GLU A 1 45 ? -17.557 3.066 3.029 1.00 0.00 137 GLU A O 7
ATOM 10319 N N . GLU A 1 46 ? -17.777 1.226 4.296 1.00 0.00 138 GLU A N 7
ATOM 10320 C CA . GLU A 1 46 ? -16.368 1.203 4.698 1.00 0.00 138 GLU A CA 7
ATOM 10321 C C . GLU A 1 46 ? -15.445 1.250 3.477 1.00 0.00 138 GLU A C 7
ATOM 10322 O O . GLU A 1 46 ? -14.491 2.028 3.424 1.00 0.00 138 GLU A O 7
ATOM 10334 N N . LEU A 1 47 ? -15.734 0.403 2.490 1.00 0.00 139 LEU A N 7
ATOM 10335 C CA . LEU A 1 47 ? -14.981 0.383 1.249 1.00 0.00 139 LEU A CA 7
ATOM 10336 C C . LEU A 1 47 ? -15.011 1.769 0.597 1.00 0.00 139 LEU A C 7
ATOM 10337 O O . LEU A 1 47 ? -13.969 2.291 0.213 1.00 0.00 139 LEU A O 7
ATOM 10353 N N . GLN A 1 48 ? -16.189 2.385 0.488 1.00 0.00 140 GLN A N 7
ATOM 10354 C CA . GLN A 1 48 ? -16.334 3.701 -0.113 1.00 0.00 140 GLN A CA 7
ATOM 10355 C C . GLN A 1 48 ? -15.626 4.784 0.683 1.00 0.00 140 GLN A C 7
ATOM 10356 O O . GLN A 1 48 ? -15.142 5.737 0.086 1.00 0.00 140 GLN A O 7
ATOM 10370 N N . GLU A 1 49 ? -15.521 4.653 2.003 1.00 0.00 141 GLU A N 7
ATOM 10371 C CA . GLU A 1 49 ? -14.689 5.554 2.782 1.00 0.00 141 GLU A CA 7
ATOM 10372 C C . GLU A 1 49 ? -13.234 5.436 2.314 1.00 0.00 141 GLU A C 7
ATOM 10373 O O . GLU A 1 49 ? -12.611 6.443 1.974 1.00 0.00 141 GLU A O 7
ATOM 10385 N N . MET A 1 50 ? -12.695 4.211 2.270 1.00 0.00 142 MET A N 7
ATOM 10386 C CA . MET A 1 50 ? -11.336 3.999 1.779 1.00 0.00 142 MET A CA 7
ATOM 10387 C C . MET A 1 50 ? -11.154 4.585 0.382 1.00 0.00 142 MET A C 7
ATOM 10388 O O . MET A 1 50 ? -10.204 5.333 0.147 1.00 0.00 142 MET A O 7
ATOM 10402 N N . ILE A 1 51 ? -12.058 4.220 -0.535 1.00 0.00 143 ILE A N 7
ATOM 10403 C CA . ILE A 1 51 ? -12.066 4.720 -1.901 1.00 0.00 143 ILE A CA 7
ATOM 10404 C C . ILE A 1 51 ? -12.004 6.241 -1.855 1.00 0.00 143 ILE A C 7
ATOM 10405 O O . ILE A 1 51 ? -11.099 6.833 -2.419 1.00 0.00 143 ILE A O 7
ATOM 10421 N N . ALA A 1 52 ? -12.956 6.880 -1.183 1.00 0.00 144 ALA A N 7
ATOM 10422 C CA . ALA A 1 52 ? -13.108 8.322 -1.197 1.00 0.00 144 ALA A CA 7
ATOM 10423 C C . ALA A 1 52 ? -11.879 9.025 -0.612 1.00 0.00 144 ALA A C 7
ATOM 10424 O O . ALA A 1 52 ? -11.481 10.074 -1.109 1.00 0.00 144 ALA A O 7
ATOM 10431 N N . GLU A 1 53 ? -11.252 8.451 0.422 1.00 0.00 145 GLU A N 7
ATOM 10432 C CA . GLU A 1 53 ? -9.994 8.973 0.944 1.00 0.00 145 GLU A CA 7
ATOM 10433 C C . GLU A 1 53 ? -8.872 8.838 -0.095 1.00 0.00 145 GLU A C 7
ATOM 10434 O O . GLU A 1 53 ? -8.173 9.804 -0.398 1.00 0.00 145 GLU A O 7
ATOM 10446 N N . ALA A 1 54 ? -8.652 7.625 -0.601 1.00 0.00 146 ALA A N 7
ATOM 10447 C CA . ALA A 1 54 ? -7.493 7.303 -1.428 1.00 0.00 146 ALA A CA 7
ATOM 10448 C C . ALA A 1 54 ? -7.594 7.879 -2.849 1.00 0.00 146 ALA A C 7
ATOM 10449 O O . ALA A 1 54 ? -6.590 8.281 -3.439 1.00 0.00 146 ALA A O 7
ATOM 10456 N N . ASP A 1 55 ? -8.801 7.884 -3.408 1.00 0.00 147 ASP A N 7
ATOM 10457 C CA . ASP A 1 55 ? -9.096 8.178 -4.799 1.00 0.00 147 ASP A CA 7
ATOM 10458 C C . ASP A 1 55 ? -9.229 9.683 -5.045 1.00 0.00 147 ASP A C 7
ATOM 10459 O O . ASP A 1 55 ? -10.205 10.290 -4.616 1.00 0.00 147 ASP A O 7
ATOM 10468 N N . ARG A 1 56 ? -8.296 10.263 -5.805 1.00 0.00 148 ARG A N 7
ATOM 10469 C CA . ARG A 1 56 ? -8.387 11.628 -6.315 1.00 0.00 148 ARG A CA 7
ATOM 10470 C C . ARG A 1 56 ? -8.908 11.657 -7.765 1.00 0.00 148 ARG A C 7
ATOM 10471 O O . ARG A 1 56 ? -9.222 12.731 -8.277 1.00 0.00 148 ARG A O 7
ATOM 10492 N N . ASN A 1 57 ? -8.978 10.502 -8.442 1.00 0.00 149 ASN A N 7
ATOM 10493 C CA . ASN A 1 57 ? -9.416 10.388 -9.835 1.00 0.00 149 ASN A CA 7
ATOM 10494 C C . ASN A 1 57 ? -10.940 10.242 -9.950 1.00 0.00 149 ASN A C 7
ATOM 10495 O O . ASN A 1 57 ? -11.491 10.396 -11.035 1.00 0.00 149 ASN A O 7
ATOM 10506 N N . ASP A 1 58 ? -11.608 9.926 -8.833 1.00 0.00 150 ASP A N 7
ATOM 10507 C CA . ASP A 1 58 ? -13.054 9.810 -8.656 1.00 0.00 150 ASP A CA 7
ATOM 10508 C C . ASP A 1 58 ? -13.747 8.772 -9.550 1.00 0.00 150 ASP A C 7
ATOM 10509 O O . ASP A 1 58 ? -14.975 8.752 -9.610 1.00 0.00 150 ASP A O 7
ATOM 10518 N N . ASP A 1 59 ? -12.993 7.860 -10.174 1.00 0.00 151 ASP A N 7
ATOM 10519 C CA . ASP A 1 59 ? -13.538 6.760 -10.971 1.00 0.00 151 ASP A CA 7
ATOM 10520 C C . ASP A 1 59 ? -13.683 5.470 -10.150 1.00 0.00 151 ASP A C 7
ATOM 10521 O O . ASP A 1 59 ? -14.088 4.444 -10.691 1.00 0.00 151 ASP A O 7
ATOM 10530 N N . ASN A 1 60 ? -13.351 5.514 -8.855 1.00 0.00 152 ASN A N 7
ATOM 10531 C CA . ASN A 1 60 ? -13.406 4.424 -7.881 1.00 0.00 152 ASN A CA 7
ATOM 10532 C C . ASN A 1 60 ? -12.175 3.531 -7.916 1.00 0.00 152 ASN A C 7
ATOM 10533 O O . ASN A 1 60 ? -11.956 2.777 -6.975 1.00 0.00 152 ASN A O 7
ATOM 10544 N N . GLU A 1 61 ? -11.355 3.597 -8.960 1.00 0.00 153 GLU A N 7
ATOM 10545 C CA . GLU A 1 61 ? -10.288 2.637 -9.103 1.00 0.00 153 GLU A CA 7
ATOM 10546 C C . GLU A 1 61 ? -9.009 3.282 -8.572 1.00 0.00 153 GLU A C 7
ATOM 10547 O O . GLU A 1 61 ? -8.582 4.319 -9.080 1.00 0.00 153 GLU A O 7
ATOM 10559 N N . ILE A 1 62 ? -8.383 2.659 -7.569 1.00 0.00 154 ILE A N 7
ATOM 10560 C CA . ILE A 1 62 ? -7.203 3.212 -6.933 1.00 0.00 154 ILE A CA 7
ATOM 10561 C C . ILE A 1 62 ? -6.044 2.912 -7.875 1.00 0.00 154 ILE A C 7
ATOM 10562 O O . ILE A 1 62 ? -5.684 1.749 -8.065 1.00 0.00 154 ILE A O 7
ATOM 10578 N N . ASP A 1 63 ? -5.499 3.950 -8.499 1.00 0.00 155 ASP A N 7
ATOM 10579 C CA . ASP A 1 63 ? -4.342 3.833 -9.367 1.00 0.00 155 ASP A CA 7
ATOM 10580 C C . ASP A 1 63 ? -3.060 3.825 -8.532 1.00 0.00 155 ASP A C 7
ATOM 10581 O O . ASP A 1 63 ? -3.073 4.107 -7.331 1.00 0.00 155 ASP A O 7
ATOM 10590 N N . GLU A 1 64 ? -1.950 3.483 -9.187 1.00 0.00 156 GLU A N 7
ATOM 10591 C CA . GLU A 1 64 ? -0.662 3.325 -8.535 1.00 0.00 156 GLU A CA 7
ATOM 10592 C C . GLU A 1 64 ? -0.286 4.596 -7.767 1.00 0.00 156 GLU A C 7
ATOM 10593 O O . GLU A 1 64 ? 0.083 4.522 -6.599 1.00 0.00 156 GLU A O 7
ATOM 10605 N N . ASP A 1 65 ? -0.407 5.760 -8.411 1.00 0.00 157 ASP A N 7
ATOM 10606 C CA . ASP A 1 65 ? -0.053 7.053 -7.829 1.00 0.00 157 ASP A CA 7
ATOM 10607 C C . ASP A 1 65 ? -0.824 7.290 -6.529 1.00 0.00 157 ASP A C 7
ATOM 10608 O O . ASP A 1 65 ? -0.240 7.615 -5.498 1.00 0.00 157 ASP A O 7
ATOM 10617 N N . GLU A 1 66 ? -2.147 7.126 -6.582 1.00 0.00 158 GLU A N 7
ATOM 10618 C CA . GLU A 1 66 ? -3.017 7.264 -5.421 1.00 0.00 158 GLU A CA 7
ATOM 10619 C C . GLU A 1 66 ? -2.581 6.315 -4.307 1.00 0.00 158 GLU A C 7
ATOM 10620 O O . GLU A 1 66 ? -2.490 6.704 -3.143 1.00 0.00 158 GLU A O 7
ATOM 10632 N N . PHE A 1 67 ? -2.329 5.056 -4.667 1.00 0.00 159 PHE A N 7
ATOM 10633 C CA . PHE A 1 67 ? -1.953 4.042 -3.699 1.00 0.00 159 PHE A CA 7
ATOM 10634 C C . PHE A 1 67 ? -0.631 4.421 -3.027 1.00 0.00 159 PHE A C 7
ATOM 10635 O O . PHE A 1 67 ? -0.548 4.447 -1.802 1.00 0.00 159 PHE A O 7
ATOM 10652 N N . ILE A 1 68 ? 0.384 4.763 -3.823 1.00 0.00 160 ILE A N 7
ATOM 10653 C CA . ILE A 1 68 ? 1.653 5.302 -3.347 1.00 0.00 160 ILE A CA 7
ATOM 10654 C C . ILE A 1 68 ? 1.394 6.456 -2.371 1.00 0.00 160 ILE A C 7
ATOM 10655 O O . ILE A 1 68 ? 1.891 6.443 -1.243 1.00 0.00 160 ILE A O 7
ATOM 10671 N N . ARG A 1 69 ? 0.616 7.455 -2.807 1.00 0.00 161 ARG A N 7
ATOM 10672 C CA . ARG A 1 69 ? 0.286 8.622 -2.003 1.00 0.00 161 ARG A CA 7
ATOM 10673 C C . ARG A 1 69 ? -0.237 8.192 -0.638 1.00 0.00 161 ARG A C 7
ATOM 10674 O O . ARG A 1 69 ? 0.321 8.598 0.381 1.00 0.00 161 ARG A O 7
ATOM 10695 N N . ILE A 1 70 ? -1.306 7.386 -0.597 1.00 0.00 162 ILE A N 7
ATOM 10696 C CA . ILE A 1 70 ? -1.892 7.027 0.687 1.00 0.00 162 ILE A CA 7
ATOM 10697 C C . ILE A 1 70 ? -0.928 6.179 1.524 1.00 0.00 162 ILE A C 7
ATOM 10698 O O . ILE A 1 70 ? -0.785 6.404 2.724 1.00 0.00 162 ILE A O 7
ATOM 10714 N N . MET A 1 71 ? -0.220 5.235 0.899 1.00 0.00 163 MET A N 7
ATOM 10715 C CA . MET A 1 71 ? 0.785 4.433 1.583 1.00 0.00 163 MET A CA 7
ATOM 10716 C C . MET A 1 71 ? 1.830 5.295 2.293 1.00 0.00 163 MET A C 7
ATOM 10717 O O . MET A 1 71 ? 2.181 4.994 3.437 1.00 0.00 163 MET A O 7
ATOM 10731 N N . LYS A 1 72 ? 2.310 6.359 1.642 1.00 0.00 164 LYS A N 7
ATOM 10732 C CA . LYS A 1 72 ? 3.187 7.317 2.301 1.00 0.00 164 LYS A CA 7
ATOM 10733 C C . LYS A 1 72 ? 2.432 8.089 3.389 1.00 0.00 164 LYS A C 7
ATOM 10734 O O . LYS A 1 72 ? 2.835 8.049 4.550 1.00 0.00 164 LYS A O 7
ATOM 10753 N N . LYS A 1 73 ? 1.350 8.784 3.014 1.00 0.00 165 LYS A N 7
ATOM 10754 C CA . LYS A 1 73 ? 0.542 9.626 3.899 1.00 0.00 165 LYS A CA 7
ATOM 10755 C C . LYS A 1 73 ? 0.298 8.941 5.240 1.00 0.00 165 LYS A C 7
ATOM 10756 O O . LYS A 1 73 ? 0.615 9.472 6.301 1.00 0.00 165 LYS A O 7
ATOM 10775 N N . THR A 1 74 ? -0.292 7.754 5.171 1.00 0.00 166 THR A N 7
ATOM 10776 C CA . THR A 1 74 ? -0.770 7.010 6.316 1.00 0.00 166 THR A CA 7
ATOM 10777 C C . THR A 1 74 ? 0.364 6.222 6.984 1.00 0.00 166 THR A C 7
ATOM 10778 O O . THR A 1 74 ? 0.101 5.402 7.859 1.00 0.00 166 THR A O 7
ATOM 10789 N N . SER A 1 75 ? 1.626 6.430 6.582 1.00 0.00 167 SER A N 7
ATOM 10790 C CA . SER A 1 75 ? 2.768 5.679 7.091 1.00 0.00 167 SER A CA 7
ATOM 10791 C C . SER A 1 75 ? 2.535 4.170 6.978 1.00 0.00 167 SER A C 7
ATOM 10792 O O . SER A 1 75 ? 2.934 3.404 7.854 1.00 0.00 167 SER A O 7
ATOM 10800 N N . LEU A 1 76 ? 1.885 3.746 5.892 1.00 0.00 168 LEU A N 7
ATOM 10801 C CA . LEU A 1 76 ? 1.628 2.346 5.597 1.00 0.00 168 LEU A CA 7
ATOM 10802 C C . LEU A 1 76 ? 2.872 1.717 4.965 1.00 0.00 168 LEU A C 7
ATOM 10803 O O . LEU A 1 76 ? 3.162 0.547 5.206 1.00 0.00 168 LEU A O 7
ATOM 10819 N N . PHE A 1 77 ? 3.630 2.507 4.200 1.00 0.00 169 PHE A N 7
ATOM 10820 C CA . PHE A 1 77 ? 4.958 2.149 3.717 1.00 0.00 169 PHE A CA 7
ATOM 10821 C C . PHE A 1 77 ? 5.815 3.412 3.646 1.00 0.00 169 PHE A C 7
ATOM 10822 O O . PHE A 1 77 ? 7.058 3.264 3.627 1.00 0.00 169 PHE A O 7
ATOM 10840 N N . LYS B 2 1 ? -14.252 15.289 8.805 1.00 0.00 239 LYS B N 7
ATOM 10841 C CA . LYS B 2 1 ? -14.591 13.927 9.258 1.00 0.00 239 LYS B CA 7
ATOM 10842 C C . LYS B 2 1 ? -13.422 13.317 10.037 1.00 0.00 239 LYS B C 7
ATOM 10843 O O . LYS B 2 1 ? -12.271 13.690 9.813 1.00 0.00 239 LYS B O 7
ATOM 10864 N N . LYS B 2 2 ? -13.707 12.364 10.929 1.00 0.00 240 LYS B N 7
ATOM 10865 C CA . LYS B 2 2 ? -12.679 11.654 11.680 1.00 0.00 240 LYS B CA 7
ATOM 10866 C C . LYS B 2 2 ? -11.999 10.638 10.753 1.00 0.00 240 LYS B C 7
ATOM 10867 O O . LYS B 2 2 ? -12.164 9.426 10.899 1.00 0.00 240 LYS B O 7
ATOM 10886 N N . ARG B 2 3 ? -11.232 11.143 9.783 1.00 0.00 241 ARG B N 7
ATOM 10887 C CA . ARG B 2 3 ? -10.620 10.350 8.724 1.00 0.00 241 ARG B CA 7
ATOM 10888 C C . ARG B 2 3 ? -9.769 9.194 9.265 1.00 0.00 241 ARG B C 7
ATOM 10889 O O . ARG B 2 3 ? -9.616 8.178 8.589 1.00 0.00 241 ARG B O 7
ATOM 10910 N N . GLU B 2 4 ? -9.263 9.313 10.496 1.00 0.00 242 GLU B N 7
ATOM 10911 C CA . GLU B 2 4 ? -8.609 8.231 11.222 1.00 0.00 242 GLU B CA 7
ATOM 10912 C C . GLU B 2 4 ? -9.388 6.914 11.102 1.00 0.00 242 GLU B C 7
ATOM 10913 O O . GLU B 2 4 ? -8.789 5.856 10.913 1.00 0.00 242 GLU B O 7
ATOM 10925 N N . LEU B 2 5 ? -10.721 6.969 11.199 1.00 0.00 243 LEU B N 7
ATOM 10926 C CA . LEU B 2 5 ? -11.570 5.789 11.068 1.00 0.00 243 LEU B CA 7
ATOM 10927 C C . LEU B 2 5 ? -11.369 5.114 9.706 1.00 0.00 243 LEU B C 7
ATOM 10928 O O . LEU B 2 5 ? -11.428 3.891 9.600 1.00 0.00 243 LEU B O 7
ATOM 10944 N N . ILE B 2 6 ? -11.113 5.906 8.665 1.00 0.00 244 ILE B N 7
ATOM 10945 C CA . ILE B 2 6 ? -10.840 5.413 7.327 1.00 0.00 244 ILE B CA 7
ATOM 10946 C C . ILE B 2 6 ? -9.419 4.855 7.289 1.00 0.00 244 ILE B C 7
ATOM 10947 O O . ILE B 2 6 ? -9.209 3.732 6.831 1.00 0.00 244 ILE B O 7
ATOM 10963 N N . GLU B 2 7 ? -8.446 5.626 7.792 1.00 0.00 245 GLU B N 7
ATOM 10964 C CA . GLU B 2 7 ? -7.053 5.196 7.858 1.00 0.00 245 GLU B CA 7
ATOM 10965 C C . GLU B 2 7 ? -6.958 3.812 8.512 1.00 0.00 245 GLU B C 7
ATOM 10966 O O . GLU B 2 7 ? -6.249 2.939 8.016 1.00 0.00 245 GLU B O 7
ATOM 10978 N N . SER B 2 8 ? -7.711 3.607 9.598 1.00 0.00 246 SER B N 7
ATOM 10979 C CA . SER B 2 8 ? -7.819 2.335 10.304 1.00 0.00 246 SER B CA 7
ATOM 10980 C C . SER B 2 8 ? -8.096 1.153 9.364 1.00 0.00 246 SER B C 7
ATOM 10981 O O . SER B 2 8 ? -7.603 0.053 9.607 1.00 0.00 246 SER B O 7
ATOM 10989 N N . LYS B 2 9 ? -8.882 1.360 8.305 1.00 0.00 247 LYS B N 7
ATOM 10990 C CA . LYS B 2 9 ? -9.212 0.302 7.365 1.00 0.00 247 LYS B CA 7
ATOM 10991 C C . LYS B 2 9 ? -7.946 -0.131 6.612 1.00 0.00 247 LYS B C 7
ATOM 10992 O O . LYS B 2 9 ? -7.525 -1.283 6.729 1.00 0.00 247 LYS B O 7
ATOM 11011 N N . TRP B 2 10 ? -7.325 0.792 5.865 1.00 0.00 248 TRP B N 7
ATOM 11012 C CA . TRP B 2 10 ? -6.090 0.528 5.127 1.00 0.00 248 TRP B CA 7
ATOM 11013 C C . TRP B 2 10 ? -4.995 0.008 6.073 1.00 0.00 248 TRP B C 7
ATOM 11014 O O . TRP B 2 10 ? -4.289 -0.945 5.736 1.00 0.00 248 TRP B O 7
ATOM 11035 N N . HIS B 2 11 ? -4.882 0.606 7.266 1.00 0.00 249 HIS B N 7
ATOM 11036 C CA . HIS B 2 11 ? -4.000 0.125 8.318 1.00 0.00 249 HIS B CA 7
ATOM 11037 C C . HIS B 2 11 ? -4.240 -1.359 8.575 1.00 0.00 249 HIS B C 7
ATOM 11038 O O . HIS B 2 11 ? -3.346 -2.173 8.356 1.00 0.00 249 HIS B O 7
ATOM 11052 N N . ARG B 2 12 ? -5.433 -1.719 9.051 1.00 0.00 250 ARG B N 7
ATOM 11053 C CA . ARG B 2 12 ? -5.722 -3.095 9.423 1.00 0.00 250 ARG B CA 7
ATOM 11054 C C . ARG B 2 12 ? -5.493 -4.041 8.243 1.00 0.00 250 ARG B C 7
ATOM 11055 O O . ARG B 2 12 ? -4.909 -5.104 8.423 1.00 0.00 250 ARG B O 7
ATOM 11076 N N . LEU B 2 13 ? -5.929 -3.644 7.046 1.00 0.00 251 LEU B N 7
ATOM 11077 C CA . LEU B 2 13 ? -5.722 -4.389 5.808 1.00 0.00 251 LEU B CA 7
ATOM 11078 C C . LEU B 2 13 ? -4.278 -4.867 5.665 1.00 0.00 251 LEU B C 7
ATOM 11079 O O . LEU B 2 13 ? -4.038 -6.070 5.609 1.00 0.00 251 LEU B O 7
ATOM 11095 N N . LEU B 2 14 ? -3.322 -3.941 5.561 1.00 0.00 252 LEU B N 7
ATOM 11096 C CA . LEU B 2 14 ? -1.938 -4.327 5.296 1.00 0.00 252 LEU B CA 7
ATOM 11097 C C . LEU B 2 14 ? -1.210 -4.769 6.566 1.00 0.00 252 LEU B C 7
ATOM 11098 O O . LEU B 2 14 ? -0.381 -5.673 6.515 1.00 0.00 252 LEU B O 7
ATOM 11114 N N . PHE B 2 15 ? -1.455 -4.103 7.695 1.00 0.00 253 PHE B N 7
ATOM 11115 C CA . PHE B 2 15 ? -0.745 -4.406 8.932 1.00 0.00 253 PHE B CA 7
ATOM 11116 C C . PHE B 2 15 ? -1.219 -5.745 9.493 1.00 0.00 253 PHE B C 7
ATOM 11117 O O . PHE B 2 15 ? -0.393 -6.554 9.904 1.00 0.00 253 PHE B O 7
ATOM 11134 N N . HIS B 2 16 ? -2.533 -5.995 9.482 1.00 0.00 254 HIS B N 7
ATOM 11135 C CA . HIS B 2 16 ? -3.182 -7.203 9.979 1.00 0.00 254 HIS B CA 7
ATOM 11136 C C . HIS B 2 16 ? -2.477 -7.825 11.193 1.00 0.00 254 HIS B C 7
ATOM 11137 O O . HIS B 2 16 ? -2.474 -7.218 12.260 1.00 0.00 254 HIS B O 7
ATOM 11151 N N . ASP B 2 17 ? -1.889 -9.018 11.045 1.00 0.00 255 ASP B N 7
ATOM 11152 C CA . ASP B 2 17 ? -1.108 -9.641 12.109 1.00 0.00 255 ASP B CA 7
ATOM 11153 C C . ASP B 2 17 ? 0.198 -8.867 12.304 1.00 0.00 255 ASP B C 7
ATOM 11154 O O . ASP B 2 17 ? 0.499 -8.397 13.398 1.00 0.00 255 ASP B O 7
ATOM 11163 N N . LYS B 2 18 ? 0.972 -8.752 11.225 1.00 0.00 256 LYS B N 7
ATOM 11164 C CA . LYS B 2 18 ? 2.135 -7.891 11.111 1.00 0.00 256 LYS B CA 7
ATOM 11165 C C . LYS B 2 18 ? 2.288 -7.582 9.623 1.00 0.00 256 LYS B C 7
ATOM 11166 O O . LYS B 2 18 ? 1.824 -8.371 8.796 1.00 0.00 256 LYS B O 7
ATOM 11185 N N . LYS B 2 19 ? 2.902 -6.448 9.277 1.00 0.00 257 LYS B N 7
ATOM 11186 C CA . LYS B 2 19 ? 3.090 -6.066 7.884 1.00 0.00 257 LYS B CA 7
ATOM 11187 C C . LYS B 2 19 ? 4.101 -7.005 7.217 1.00 0.00 257 LYS B C 7
ATOM 11188 O O . LYS B 2 19 ? 5.118 -7.314 7.879 1.00 0.00 257 LYS B O 7
ATOM 11208 N N . GLY A 1 1 ? 18.168 3.486 -14.051 1.00 0.00 93 GLY A N 8
ATOM 11209 C CA . GLY A 1 1 ? 18.246 4.895 -13.625 1.00 0.00 93 GLY A CA 8
ATOM 11210 C C . GLY A 1 1 ? 17.435 5.135 -12.353 1.00 0.00 93 GLY A C 8
ATOM 11211 O O . GLY A 1 1 ? 17.994 5.450 -11.306 1.00 0.00 93 GLY A O 8
ATOM 11217 N N . SER A 1 2 ? 16.114 4.966 -12.444 1.00 0.00 94 SER A N 8
ATOM 11218 C CA . SER A 1 2 ? 15.159 5.204 -11.370 1.00 0.00 94 SER A CA 8
ATOM 11219 C C . SER A 1 2 ? 15.234 4.119 -10.285 1.00 0.00 94 SER A C 8
ATOM 11220 O O . SER A 1 2 ? 14.249 3.435 -10.005 1.00 0.00 94 SER A O 8
ATOM 11228 N N . GLY A 1 3 ? 16.403 3.949 -9.667 1.00 0.00 95 GLY A N 8
ATOM 11229 C CA . GLY A 1 3 ? 16.660 2.905 -8.689 1.00 0.00 95 GLY A CA 8
ATOM 11230 C C . GLY A 1 3 ? 16.134 3.287 -7.308 1.00 0.00 95 GLY A C 8
ATOM 11231 O O . GLY A 1 3 ? 16.892 3.283 -6.340 1.00 0.00 95 GLY A O 8
ATOM 11235 N N . GLU A 1 4 ? 14.833 3.574 -7.196 1.00 0.00 96 GLU A N 8
ATOM 11236 C CA . GLU A 1 4 ? 14.190 3.813 -5.909 1.00 0.00 96 GLU A CA 8
ATOM 11237 C C . GLU A 1 4 ? 13.995 2.460 -5.210 1.00 0.00 96 GLU A C 8
ATOM 11238 O O . GLU A 1 4 ? 12.883 1.948 -5.081 1.00 0.00 96 GLU A O 8
ATOM 11250 N N . ARG A 1 5 ? 15.117 1.881 -4.779 1.00 0.00 97 ARG A N 8
ATOM 11251 C CA . ARG A 1 5 ? 15.229 0.600 -4.099 1.00 0.00 97 ARG A CA 8
ATOM 11252 C C . ARG A 1 5 ? 14.702 0.761 -2.670 1.00 0.00 97 ARG A C 8
ATOM 11253 O O . ARG A 1 5 ? 15.469 0.738 -1.709 1.00 0.00 97 ARG A O 8
ATOM 11274 N N . ASP A 1 6 ? 13.393 0.991 -2.536 1.00 0.00 98 ASP A N 8
ATOM 11275 C CA . ASP A 1 6 ? 12.757 1.378 -1.284 1.00 0.00 98 ASP A CA 8
ATOM 11276 C C . ASP A 1 6 ? 11.261 1.051 -1.322 1.00 0.00 98 ASP A C 8
ATOM 11277 O O . ASP A 1 6 ? 10.803 0.312 -2.196 1.00 0.00 98 ASP A O 8
ATOM 11286 N N . SER A 1 7 ? 10.506 1.652 -0.390 1.00 0.00 99 SER A N 8
ATOM 11287 C CA . SER A 1 7 ? 9.055 1.658 -0.285 1.00 0.00 99 SER A CA 8
ATOM 11288 C C . SER A 1 7 ? 8.310 1.504 -1.608 1.00 0.00 99 SER A C 8
ATOM 11289 O O . SER A 1 7 ? 7.333 0.763 -1.640 1.00 0.00 99 SER A O 8
ATOM 11297 N N . ARG A 1 8 ? 8.747 2.174 -2.683 1.00 0.00 100 ARG A N 8
ATOM 11298 C CA . ARG A 1 8 ? 8.142 2.046 -4.009 1.00 0.00 100 ARG A CA 8
ATOM 11299 C C . ARG A 1 8 ? 7.830 0.579 -4.332 1.00 0.00 100 ARG A C 8
ATOM 11300 O O . ARG A 1 8 ? 6.719 0.245 -4.740 1.00 0.00 100 ARG A O 8
ATOM 11321 N N . GLU A 1 9 ? 8.814 -0.298 -4.143 1.00 0.00 101 GLU A N 8
ATOM 11322 C CA . GLU A 1 9 ? 8.693 -1.703 -4.494 1.00 0.00 101 GLU A CA 8
ATOM 11323 C C . GLU A 1 9 ? 7.630 -2.380 -3.622 1.00 0.00 101 GLU A C 8
ATOM 11324 O O . GLU A 1 9 ? 6.809 -3.151 -4.117 1.00 0.00 101 GLU A O 8
ATOM 11336 N N . GLU A 1 10 ? 7.660 -2.109 -2.315 1.00 0.00 102 GLU A N 8
ATOM 11337 C CA . GLU A 1 10 ? 6.745 -2.717 -1.360 1.00 0.00 102 GLU A CA 8
ATOM 11338 C C . GLU A 1 10 ? 5.311 -2.272 -1.656 1.00 0.00 102 GLU A C 8
ATOM 11339 O O . GLU A 1 10 ? 4.395 -3.090 -1.735 1.00 0.00 102 GLU A O 8
ATOM 11351 N N . ILE A 1 11 ? 5.143 -0.965 -1.861 1.00 0.00 103 ILE A N 8
ATOM 11352 C CA . ILE A 1 11 ? 3.904 -0.365 -2.321 1.00 0.00 103 ILE A CA 8
ATOM 11353 C C . ILE A 1 11 ? 3.427 -1.096 -3.570 1.00 0.00 103 ILE A C 8
ATOM 11354 O O . ILE A 1 11 ? 2.276 -1.509 -3.642 1.00 0.00 103 ILE A O 8
ATOM 11370 N N . LEU A 1 12 ? 4.292 -1.239 -4.572 1.00 0.00 104 LEU A N 8
ATOM 11371 C CA . LEU A 1 12 ? 3.884 -1.791 -5.853 1.00 0.00 104 LEU A CA 8
ATOM 11372 C C . LEU A 1 12 ? 3.476 -3.265 -5.704 1.00 0.00 104 LEU A C 8
ATOM 11373 O O . LEU A 1 12 ? 2.447 -3.683 -6.237 1.00 0.00 104 LEU A O 8
ATOM 11389 N N . LYS A 1 13 ? 4.229 -4.048 -4.927 1.00 0.00 105 LYS A N 8
ATOM 11390 C CA . LYS A 1 13 ? 3.816 -5.405 -4.588 1.00 0.00 105 LYS A CA 8
ATOM 11391 C C . LYS A 1 13 ? 2.438 -5.404 -3.914 1.00 0.00 105 LYS A C 8
ATOM 11392 O O . LYS A 1 13 ? 1.547 -6.128 -4.350 1.00 0.00 105 LYS A O 8
ATOM 11411 N N . ALA A 1 14 ? 2.244 -4.590 -2.871 1.00 0.00 106 ALA A N 8
ATOM 11412 C CA . ALA A 1 14 ? 0.956 -4.490 -2.194 1.00 0.00 106 ALA A CA 8
ATOM 11413 C C . ALA A 1 14 ? -0.164 -4.122 -3.169 1.00 0.00 106 ALA A C 8
ATOM 11414 O O . ALA A 1 14 ? -1.230 -4.732 -3.155 1.00 0.00 106 ALA A O 8
ATOM 11421 N N . PHE A 1 15 ? 0.090 -3.142 -4.036 1.00 0.00 107 PHE A N 8
ATOM 11422 C CA . PHE A 1 15 ? -0.825 -2.721 -5.082 1.00 0.00 107 PHE A CA 8
ATOM 11423 C C . PHE A 1 15 ? -1.271 -3.934 -5.896 1.00 0.00 107 PHE A C 8
ATOM 11424 O O . PHE A 1 15 ? -2.468 -4.175 -6.041 1.00 0.00 107 PHE A O 8
ATOM 11441 N N . ARG A 1 16 ? -0.312 -4.718 -6.399 1.00 0.00 108 ARG A N 8
ATOM 11442 C CA . ARG A 1 16 ? -0.635 -5.914 -7.164 1.00 0.00 108 ARG A CA 8
ATOM 11443 C C . ARG A 1 16 ? -1.385 -6.950 -6.324 1.00 0.00 108 ARG A C 8
ATOM 11444 O O . ARG A 1 16 ? -2.382 -7.491 -6.795 1.00 0.00 108 ARG A O 8
ATOM 11465 N N . LEU A 1 17 ? -0.926 -7.239 -5.098 1.00 0.00 109 LEU A N 8
ATOM 11466 C CA . LEU A 1 17 ? -1.586 -8.221 -4.238 1.00 0.00 109 LEU A CA 8
ATOM 11467 C C . LEU A 1 17 ? -3.051 -7.827 -4.038 1.00 0.00 109 LEU A C 8
ATOM 11468 O O . LEU A 1 17 ? -3.943 -8.667 -4.136 1.00 0.00 109 LEU A O 8
ATOM 11484 N N . PHE A 1 18 ? -3.304 -6.539 -3.788 1.00 0.00 110 PHE A N 8
ATOM 11485 C CA . PHE A 1 18 ? -4.658 -6.023 -3.696 1.00 0.00 110 PHE A CA 8
ATOM 11486 C C . PHE A 1 18 ? -5.390 -6.180 -5.025 1.00 0.00 110 PHE A C 8
ATOM 11487 O O . PHE A 1 18 ? -6.502 -6.699 -5.035 1.00 0.00 110 PHE A O 8
ATOM 11504 N N . ASP A 1 19 ? -4.803 -5.733 -6.139 1.00 0.00 111 ASP A N 8
ATOM 11505 C CA . ASP A 1 19 ? -5.419 -5.802 -7.463 1.00 0.00 111 ASP A CA 8
ATOM 11506 C C . ASP A 1 19 ? -5.421 -7.240 -8.005 1.00 0.00 111 ASP A C 8
ATOM 11507 O O . ASP A 1 19 ? -4.868 -7.510 -9.069 1.00 0.00 111 ASP A O 8
ATOM 11516 N N . ASP A 1 20 ? -6.109 -8.149 -7.309 1.00 0.00 112 ASP A N 8
ATOM 11517 C CA . ASP A 1 20 ? -6.339 -9.529 -7.713 1.00 0.00 112 ASP A CA 8
ATOM 11518 C C . ASP A 1 20 ? -6.864 -9.604 -9.147 1.00 0.00 112 ASP A C 8
ATOM 11519 O O . ASP A 1 20 ? -6.437 -10.451 -9.927 1.00 0.00 112 ASP A O 8
ATOM 11528 N N . ASP A 1 21 ? -7.796 -8.712 -9.493 1.00 0.00 113 ASP A N 8
ATOM 11529 C CA . ASP A 1 21 ? -8.373 -8.642 -10.831 1.00 0.00 113 ASP A CA 8
ATOM 11530 C C . ASP A 1 21 ? -7.312 -8.374 -11.906 1.00 0.00 113 ASP A C 8
ATOM 11531 O O . ASP A 1 21 ? -7.521 -8.702 -13.070 1.00 0.00 113 ASP A O 8
ATOM 11540 N N . ASN A 1 22 ? -6.194 -7.746 -11.528 1.00 0.00 114 ASN A N 8
ATOM 11541 C CA . ASN A 1 22 ? -5.183 -7.232 -12.440 1.00 0.00 114 ASN A CA 8
ATOM 11542 C C . ASN A 1 22 ? -5.830 -6.256 -13.427 1.00 0.00 114 ASN A C 8
ATOM 11543 O O . ASN A 1 22 ? -5.533 -6.261 -14.621 1.00 0.00 114 ASN A O 8
ATOM 11554 N N . SER A 1 23 ? -6.706 -5.382 -12.923 1.00 0.00 115 SER A N 8
ATOM 11555 C CA . SER A 1 23 ? -7.313 -4.328 -13.718 1.00 0.00 115 SER A CA 8
ATOM 11556 C C . SER A 1 23 ? -6.281 -3.266 -14.108 1.00 0.00 115 SER A C 8
ATOM 11557 O O . SER A 1 23 ? -6.530 -2.483 -15.019 1.00 0.00 115 SER A O 8
ATOM 11565 N N . GLY A 1 24 ? -5.150 -3.197 -13.395 1.00 0.00 116 GLY A N 8
ATOM 11566 C CA . GLY A 1 24 ? -4.157 -2.141 -13.559 1.00 0.00 116 GLY A CA 8
ATOM 11567 C C . GLY A 1 24 ? -4.346 -1.094 -12.465 1.00 0.00 116 GLY A C 8
ATOM 11568 O O . GLY A 1 24 ? -3.382 -0.486 -12.009 1.00 0.00 116 GLY A O 8
ATOM 11572 N N . THR A 1 25 ? -5.594 -0.907 -12.039 1.00 0.00 117 THR A N 8
ATOM 11573 C CA . THR A 1 25 ? -6.016 -0.139 -10.888 1.00 0.00 117 THR A CA 8
ATOM 11574 C C . THR A 1 25 ? -6.613 -1.127 -9.879 1.00 0.00 117 THR A C 8
ATOM 11575 O O . THR A 1 25 ? -7.098 -2.189 -10.272 1.00 0.00 117 THR A O 8
ATOM 11586 N N . ILE A 1 26 ? -6.582 -0.813 -8.584 1.00 0.00 118 ILE A N 8
ATOM 11587 C CA . ILE A 1 26 ? -7.329 -1.580 -7.591 1.00 0.00 118 ILE A CA 8
ATOM 11588 C C . ILE A 1 26 ? -8.769 -1.059 -7.679 1.00 0.00 118 ILE A C 8
ATOM 11589 O O . ILE A 1 26 ? -8.959 0.124 -7.963 1.00 0.00 118 ILE A O 8
ATOM 11605 N N . THR A 1 27 ? -9.783 -1.894 -7.433 1.00 0.00 119 THR A N 8
ATOM 11606 C CA . THR A 1 27 ? -11.172 -1.453 -7.427 1.00 0.00 119 THR A CA 8
ATOM 11607 C C . THR A 1 27 ? -11.883 -1.906 -6.151 1.00 0.00 119 THR A C 8
ATOM 11608 O O . THR A 1 27 ? -11.405 -2.784 -5.433 1.00 0.00 119 THR A O 8
ATOM 11619 N N . ILE A 1 28 ? -13.051 -1.311 -5.894 1.00 0.00 120 ILE A N 8
ATOM 11620 C CA . ILE A 1 28 ? -13.937 -1.643 -4.784 1.00 0.00 120 ILE A CA 8
ATOM 11621 C C . ILE A 1 28 ? -14.092 -3.166 -4.615 1.00 0.00 120 ILE A C 8
ATOM 11622 O O . ILE A 1 28 ? -14.033 -3.687 -3.502 1.00 0.00 120 ILE A O 8
ATOM 11638 N N . LYS A 1 29 ? -14.242 -3.888 -5.731 1.00 0.00 121 LYS A N 8
ATOM 11639 C CA . LYS A 1 29 ? -14.373 -5.338 -5.737 1.00 0.00 121 LYS A CA 8
ATOM 11640 C C . LYS A 1 29 ? -13.114 -5.996 -5.169 1.00 0.00 121 LYS A C 8
ATOM 11641 O O . LYS A 1 29 ? -13.199 -6.861 -4.299 1.00 0.00 121 LYS A O 8
ATOM 11660 N N . ASP A 1 30 ? -11.942 -5.573 -5.655 1.00 0.00 122 ASP A N 8
ATOM 11661 C CA . ASP A 1 30 ? -10.663 -6.076 -5.168 1.00 0.00 122 ASP A CA 8
ATOM 11662 C C . ASP A 1 30 ? -10.553 -5.829 -3.665 1.00 0.00 122 ASP A C 8
ATOM 11663 O O . ASP A 1 30 ? -10.227 -6.735 -2.899 1.00 0.00 122 ASP A O 8
ATOM 11672 N N . LEU A 1 31 ? -10.827 -4.592 -3.243 1.00 0.00 123 LEU A N 8
ATOM 11673 C CA . LEU A 1 31 ? -10.752 -4.222 -1.837 1.00 0.00 123 LEU A CA 8
ATOM 11674 C C . LEU A 1 31 ? -11.665 -5.125 -1.003 1.00 0.00 123 LEU A C 8
ATOM 11675 O O . LEU A 1 31 ? -11.220 -5.686 0.000 1.00 0.00 123 LEU A O 8
ATOM 11691 N N . ARG A 1 32 ? -12.930 -5.290 -1.413 1.00 0.00 124 ARG A N 8
ATOM 11692 C CA . ARG A 1 32 ? -13.826 -6.190 -0.701 1.00 0.00 124 ARG A CA 8
ATOM 11693 C C . ARG A 1 32 ? -13.263 -7.607 -0.696 1.00 0.00 124 ARG A C 8
ATOM 11694 O O . ARG A 1 32 ? -13.313 -8.248 0.344 1.00 0.00 124 ARG A O 8
ATOM 11715 N N . ARG A 1 33 ? -12.723 -8.109 -1.813 1.00 0.00 125 ARG A N 8
ATOM 11716 C CA . ARG A 1 33 ? -12.115 -9.438 -1.829 1.00 0.00 125 ARG A CA 8
ATOM 11717 C C . ARG A 1 33 ? -11.063 -9.548 -0.716 1.00 0.00 125 ARG A C 8
ATOM 11718 O O . ARG A 1 33 ? -11.177 -10.413 0.151 1.00 0.00 125 ARG A O 8
ATOM 11739 N N . VAL A 1 34 ? -10.047 -8.678 -0.738 1.00 0.00 126 VAL A N 8
ATOM 11740 C CA . VAL A 1 34 ? -8.977 -8.678 0.259 1.00 0.00 126 VAL A CA 8
ATOM 11741 C C . VAL A 1 34 ? -9.583 -8.671 1.665 1.00 0.00 126 VAL A C 8
ATOM 11742 O O . VAL A 1 34 ? -9.290 -9.536 2.494 1.00 0.00 126 VAL A O 8
ATOM 11755 N N . ALA A 1 35 ? -10.437 -7.682 1.927 1.00 0.00 127 ALA A N 8
ATOM 11756 C CA . ALA A 1 35 ? -11.037 -7.492 3.234 1.00 0.00 127 ALA A CA 8
ATOM 11757 C C . ALA A 1 35 ? -11.787 -8.758 3.677 1.00 0.00 127 ALA A C 8
ATOM 11758 O O . ALA A 1 35 ? -11.550 -9.281 4.765 1.00 0.00 127 ALA A O 8
ATOM 11765 N N . LYS A 1 36 ? -12.651 -9.285 2.809 1.00 0.00 128 LYS A N 8
ATOM 11766 C CA . LYS A 1 36 ? -13.435 -10.490 3.031 1.00 0.00 128 LYS A CA 8
ATOM 11767 C C . LYS A 1 36 ? -12.524 -11.675 3.350 1.00 0.00 128 LYS A C 8
ATOM 11768 O O . LYS A 1 36 ? -12.775 -12.385 4.320 1.00 0.00 128 LYS A O 8
ATOM 11787 N N . GLU A 1 37 ? -11.464 -11.884 2.560 1.00 0.00 129 GLU A N 8
ATOM 11788 C CA . GLU A 1 37 ? -10.486 -12.937 2.812 1.00 0.00 129 GLU A CA 8
ATOM 11789 C C . GLU A 1 37 ? -9.862 -12.778 4.204 1.00 0.00 129 GLU A C 8
ATOM 11790 O O . GLU A 1 37 ? -9.720 -13.761 4.928 1.00 0.00 129 GLU A O 8
ATOM 11802 N N . LEU A 1 38 ? -9.491 -11.553 4.591 1.00 0.00 130 LEU A N 8
ATOM 11803 C CA . LEU A 1 38 ? -8.994 -11.303 5.944 1.00 0.00 130 LEU A CA 8
ATOM 11804 C C . LEU A 1 38 ? -10.094 -11.504 6.993 1.00 0.00 130 LEU A C 8
ATOM 11805 O O . LEU A 1 38 ? -9.787 -11.799 8.147 1.00 0.00 130 LEU A O 8
ATOM 11821 N N . GLY A 1 39 ? -11.363 -11.347 6.601 1.00 0.00 131 GLY A N 8
ATOM 11822 C CA . GLY A 1 39 ? -12.543 -11.516 7.441 1.00 0.00 131 GLY A CA 8
ATOM 11823 C C . GLY A 1 39 ? -13.412 -10.255 7.429 1.00 0.00 131 GLY A C 8
ATOM 11824 O O . GLY A 1 39 ? -14.629 -10.322 7.612 1.00 0.00 131 GLY A O 8
ATOM 11828 N N . GLU A 1 40 ? -12.782 -9.098 7.218 1.00 0.00 132 GLU A N 8
ATOM 11829 C CA . GLU A 1 40 ? -13.420 -7.798 7.227 1.00 0.00 132 GLU A CA 8
ATOM 11830 C C . GLU A 1 40 ? -14.393 -7.695 6.053 1.00 0.00 132 GLU A C 8
ATOM 11831 O O . GLU A 1 40 ? -14.037 -7.241 4.969 1.00 0.00 132 GLU A O 8
ATOM 11843 N N . ASN A 1 41 ? -15.653 -8.060 6.276 1.00 0.00 133 ASN A N 8
ATOM 11844 C CA . ASN A 1 41 ? -16.690 -7.932 5.262 1.00 0.00 133 ASN A CA 8
ATOM 11845 C C . ASN A 1 41 ? -17.149 -6.474 5.208 1.00 0.00 133 ASN A C 8
ATOM 11846 O O . ASN A 1 41 ? -18.249 -6.136 5.642 1.00 0.00 133 ASN A O 8
ATOM 11857 N N . LEU A 1 42 ? -16.270 -5.599 4.711 1.00 0.00 134 LEU A N 8
ATOM 11858 C CA . LEU A 1 42 ? -16.482 -4.158 4.728 1.00 0.00 134 LEU A CA 8
ATOM 11859 C C . LEU A 1 42 ? -17.649 -3.760 3.827 1.00 0.00 134 LEU A C 8
ATOM 11860 O O . LEU A 1 42 ? -17.833 -4.314 2.744 1.00 0.00 134 LEU A O 8
ATOM 11876 N N . THR A 1 43 ? -18.425 -2.770 4.261 1.00 0.00 135 THR A N 8
ATOM 11877 C CA . THR A 1 43 ? -19.543 -2.262 3.489 1.00 0.00 135 THR A CA 8
ATOM 11878 C C . THR A 1 43 ? -19.027 -1.483 2.281 1.00 0.00 135 THR A C 8
ATOM 11879 O O . THR A 1 43 ? -17.935 -0.912 2.311 1.00 0.00 135 THR A O 8
ATOM 11890 N N . GLU A 1 44 ? -19.855 -1.403 1.236 1.00 0.00 136 GLU A N 8
ATOM 11891 C CA . GLU A 1 44 ? -19.606 -0.557 0.080 1.00 0.00 136 GLU A CA 8
ATOM 11892 C C . GLU A 1 44 ? -19.269 0.866 0.539 1.00 0.00 136 GLU A C 8
ATOM 11893 O O . GLU A 1 44 ? -18.384 1.500 -0.022 1.00 0.00 136 GLU A O 8
ATOM 11905 N N . GLU A 1 45 ? -19.952 1.350 1.580 1.00 0.00 137 GLU A N 8
ATOM 11906 C CA . GLU A 1 45 ? -19.699 2.660 2.157 1.00 0.00 137 GLU A CA 8
ATOM 11907 C C . GLU A 1 45 ? -18.276 2.746 2.721 1.00 0.00 137 GLU A C 8
ATOM 11908 O O . GLU A 1 45 ? -17.514 3.617 2.309 1.00 0.00 137 GLU A O 8
ATOM 11920 N N . GLU A 1 46 ? -17.901 1.853 3.647 1.00 0.00 138 GLU A N 8
ATOM 11921 C CA . GLU A 1 46 ? -16.551 1.842 4.213 1.00 0.00 138 GLU A CA 8
ATOM 11922 C C . GLU A 1 46 ? -15.510 1.820 3.093 1.00 0.00 138 GLU A C 8
ATOM 11923 O O . GLU A 1 46 ? -14.568 2.613 3.070 1.00 0.00 138 GLU A O 8
ATOM 11935 N N . LEU A 1 47 ? -15.703 0.906 2.144 1.00 0.00 139 LEU A N 8
ATOM 11936 C CA . LEU A 1 47 ? -14.830 0.779 0.993 1.00 0.00 139 LEU A CA 8
ATOM 11937 C C . LEU A 1 47 ? -14.776 2.098 0.207 1.00 0.00 139 LEU A C 8
ATOM 11938 O O . LEU A 1 47 ? -13.695 2.550 -0.163 1.00 0.00 139 LEU A O 8
ATOM 11954 N N . GLN A 1 48 ? -15.916 2.754 -0.027 1.00 0.00 140 GLN A N 8
ATOM 11955 C CA . GLN A 1 48 ? -15.939 4.051 -0.688 1.00 0.00 140 GLN A CA 8
ATOM 11956 C C . GLN A 1 48 ? -15.233 5.131 0.121 1.00 0.00 140 GLN A C 8
ATOM 11957 O O . GLN A 1 48 ? -14.591 5.992 -0.470 1.00 0.00 140 GLN A O 8
ATOM 11971 N N . GLU A 1 49 ? -15.306 5.105 1.451 1.00 0.00 141 GLU A N 8
ATOM 11972 C CA . GLU A 1 49 ? -14.533 6.034 2.263 1.00 0.00 141 GLU A CA 8
ATOM 11973 C C . GLU A 1 49 ? -13.033 5.816 2.017 1.00 0.00 141 GLU A C 8
ATOM 11974 O O . GLU A 1 49 ? -12.291 6.773 1.805 1.00 0.00 141 GLU A O 8
ATOM 11986 N N . MET A 1 50 ? -12.589 4.554 2.011 1.00 0.00 142 MET A N 8
ATOM 11987 C CA . MET A 1 50 ? -11.201 4.207 1.711 1.00 0.00 142 MET A CA 8
ATOM 11988 C C . MET A 1 50 ? -10.792 4.711 0.322 1.00 0.00 142 MET A C 8
ATOM 11989 O O . MET A 1 50 ? -9.770 5.390 0.192 1.00 0.00 142 MET A O 8
ATOM 12003 N N . ILE A 1 51 ? -11.589 4.374 -0.702 1.00 0.00 143 ILE A N 8
ATOM 12004 C CA . ILE A 1 51 ? -11.408 4.847 -2.071 1.00 0.00 143 ILE A CA 8
ATOM 12005 C C . ILE A 1 51 ? -11.240 6.364 -2.049 1.00 0.00 143 ILE A C 8
ATOM 12006 O O . ILE A 1 51 ? -10.236 6.895 -2.513 1.00 0.00 143 ILE A O 8
ATOM 12022 N N . ALA A 1 52 ? -12.239 7.057 -1.507 1.00 0.00 144 ALA A N 8
ATOM 12023 C CA . ALA A 1 52 ? -12.331 8.501 -1.528 1.00 0.00 144 ALA A CA 8
ATOM 12024 C C . ALA A 1 52 ? -11.106 9.127 -0.856 1.00 0.00 144 ALA A C 8
ATOM 12025 O O . ALA A 1 52 ? -10.478 10.022 -1.412 1.00 0.00 144 ALA A O 8
ATOM 12032 N N . GLU A 1 53 ? -10.719 8.624 0.321 1.00 0.00 145 GLU A N 8
ATOM 12033 C CA . GLU A 1 53 ? -9.517 9.087 1.001 1.00 0.00 145 GLU A CA 8
ATOM 12034 C C . GLU A 1 53 ? -8.279 8.943 0.105 1.00 0.00 145 GLU A C 8
ATOM 12035 O O . GLU A 1 53 ? -7.395 9.797 0.128 1.00 0.00 145 GLU A O 8
ATOM 12047 N N . ALA A 1 54 ? -8.196 7.850 -0.659 1.00 0.00 146 ALA A N 8
ATOM 12048 C CA . ALA A 1 54 ? -7.069 7.589 -1.546 1.00 0.00 146 ALA A CA 8
ATOM 12049 C C . ALA A 1 54 ? -7.142 8.380 -2.852 1.00 0.00 146 ALA A C 8
ATOM 12050 O O . ALA A 1 54 ? -6.106 8.632 -3.469 1.00 0.00 146 ALA A O 8
ATOM 12057 N N . ASP A 1 55 ? -8.351 8.723 -3.304 1.00 0.00 147 ASP A N 8
ATOM 12058 C CA . ASP A 1 55 ? -8.573 9.261 -4.636 1.00 0.00 147 ASP A CA 8
ATOM 12059 C C . ASP A 1 55 ? -7.846 10.576 -4.937 1.00 0.00 147 ASP A C 8
ATOM 12060 O O . ASP A 1 55 ? -7.549 11.364 -4.040 1.00 0.00 147 ASP A O 8
ATOM 12069 N N . ARG A 1 56 ? -7.622 10.800 -6.238 1.00 0.00 148 ARG A N 8
ATOM 12070 C CA . ARG A 1 56 ? -7.154 12.032 -6.860 1.00 0.00 148 ARG A CA 8
ATOM 12071 C C . ARG A 1 56 ? -8.014 12.263 -8.114 1.00 0.00 148 ARG A C 8
ATOM 12072 O O . ARG A 1 56 ? -7.480 12.520 -9.192 1.00 0.00 148 ARG A O 8
ATOM 12093 N N . ASN A 1 57 ? -9.338 12.086 -7.993 1.00 0.00 149 ASN A N 8
ATOM 12094 C CA . ASN A 1 57 ? -10.342 12.147 -9.064 1.00 0.00 149 ASN A CA 8
ATOM 12095 C C . ASN A 1 57 ? -11.663 11.542 -8.580 1.00 0.00 149 ASN A C 8
ATOM 12096 O O . ASN A 1 57 ? -12.715 12.150 -8.745 1.00 0.00 149 ASN A O 8
ATOM 12107 N N . ASP A 1 58 ? -11.592 10.342 -8.000 1.00 0.00 150 ASP A N 8
ATOM 12108 C CA . ASP A 1 58 ? -12.713 9.521 -7.563 1.00 0.00 150 ASP A CA 8
ATOM 12109 C C . ASP A 1 58 ? -13.425 8.878 -8.751 1.00 0.00 150 ASP A C 8
ATOM 12110 O O . ASP A 1 58 ? -14.629 9.028 -8.939 1.00 0.00 150 ASP A O 8
ATOM 12119 N N . ASP A 1 59 ? -12.672 8.085 -9.514 1.00 0.00 151 ASP A N 8
ATOM 12120 C CA . ASP A 1 59 ? -13.180 7.207 -10.565 1.00 0.00 151 ASP A CA 8
ATOM 12121 C C . ASP A 1 59 ? -13.736 5.898 -9.983 1.00 0.00 151 ASP A C 8
ATOM 12122 O O . ASP A 1 59 ? -14.078 4.983 -10.725 1.00 0.00 151 ASP A O 8
ATOM 12131 N N . ASN A 1 60 ? -13.791 5.795 -8.652 1.00 0.00 152 ASN A N 8
ATOM 12132 C CA . ASN A 1 60 ? -14.120 4.592 -7.907 1.00 0.00 152 ASN A CA 8
ATOM 12133 C C . ASN A 1 60 ? -13.101 3.468 -8.158 1.00 0.00 152 ASN A C 8
ATOM 12134 O O . ASN A 1 60 ? -13.444 2.283 -8.155 1.00 0.00 152 ASN A O 8
ATOM 12145 N N . GLU A 1 61 ? -11.833 3.840 -8.347 1.00 0.00 153 GLU A N 8
ATOM 12146 C CA . GLU A 1 61 ? -10.694 2.941 -8.449 1.00 0.00 153 GLU A CA 8
ATOM 12147 C C . GLU A 1 61 ? -9.541 3.554 -7.647 1.00 0.00 153 GLU A C 8
ATOM 12148 O O . GLU A 1 61 ? -9.647 4.693 -7.190 1.00 0.00 153 GLU A O 8
ATOM 12160 N N . ILE A 1 62 ? -8.438 2.818 -7.507 1.00 0.00 154 ILE A N 8
ATOM 12161 C CA . ILE A 1 62 ? -7.179 3.313 -6.968 1.00 0.00 154 ILE A CA 8
ATOM 12162 C C . ILE A 1 62 ? -6.115 3.037 -8.031 1.00 0.00 154 ILE A C 8
ATOM 12163 O O . ILE A 1 62 ? -5.861 1.876 -8.347 1.00 0.00 154 ILE A O 8
ATOM 12179 N N . ASP A 1 63 ? -5.488 4.071 -8.585 1.00 0.00 155 ASP A N 8
ATOM 12180 C CA . ASP A 1 63 ? -4.334 3.914 -9.458 1.00 0.00 155 ASP A CA 8
ATOM 12181 C C . ASP A 1 63 ? -3.059 3.892 -8.609 1.00 0.00 155 ASP A C 8
ATOM 12182 O O . ASP A 1 63 ? -3.102 4.152 -7.403 1.00 0.00 155 ASP A O 8
ATOM 12191 N N . GLU A 1 64 ? -1.915 3.627 -9.246 1.00 0.00 156 GLU A N 8
ATOM 12192 C CA . GLU A 1 64 ? -0.627 3.651 -8.570 1.00 0.00 156 GLU A CA 8
ATOM 12193 C C . GLU A 1 64 ? -0.420 4.953 -7.801 1.00 0.00 156 GLU A C 8
ATOM 12194 O O . GLU A 1 64 ? -0.069 4.896 -6.631 1.00 0.00 156 GLU A O 8
ATOM 12206 N N . ASP A 1 65 ? -0.633 6.116 -8.424 1.00 0.00 157 ASP A N 8
ATOM 12207 C CA . ASP A 1 65 ? -0.406 7.391 -7.749 1.00 0.00 157 ASP A CA 8
ATOM 12208 C C . ASP A 1 65 ? -1.258 7.518 -6.485 1.00 0.00 157 ASP A C 8
ATOM 12209 O O . ASP A 1 65 ? -0.728 7.769 -5.407 1.00 0.00 157 ASP A O 8
ATOM 12218 N N . GLU A 1 66 ? -2.576 7.342 -6.616 1.00 0.00 158 GLU A N 8
ATOM 12219 C CA . GLU A 1 66 ? -3.505 7.354 -5.491 1.00 0.00 158 GLU A CA 8
ATOM 12220 C C . GLU A 1 66 ? -3.020 6.418 -4.377 1.00 0.00 158 GLU A C 8
ATOM 12221 O O . GLU A 1 66 ? -2.989 6.790 -3.202 1.00 0.00 158 GLU A O 8
ATOM 12233 N N . PHE A 1 67 ? -2.631 5.197 -4.751 1.00 0.00 159 PHE A N 8
ATOM 12234 C CA . PHE A 1 67 ? -2.199 4.211 -3.778 1.00 0.00 159 PHE A CA 8
ATOM 12235 C C . PHE A 1 67 ? -0.918 4.669 -3.082 1.00 0.00 159 PHE A C 8
ATOM 12236 O O . PHE A 1 67 ? -0.881 4.751 -1.859 1.00 0.00 159 PHE A O 8
ATOM 12253 N N . ILE A 1 68 ? 0.122 4.999 -3.852 1.00 0.00 160 ILE A N 8
ATOM 12254 C CA . ILE A 1 68 ? 1.376 5.557 -3.354 1.00 0.00 160 ILE A CA 8
ATOM 12255 C C . ILE A 1 68 ? 1.085 6.694 -2.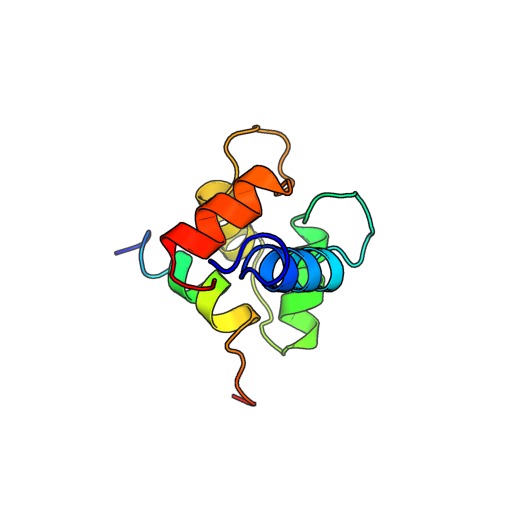364 1.00 0.00 160 ILE A C 8
ATOM 12256 O O . ILE A 1 68 ? 1.561 6.676 -1.228 1.00 0.00 160 ILE A O 8
ATOM 12272 N N . ARG A 1 69 ? 0.282 7.669 -2.793 1.00 0.00 161 ARG A N 8
ATOM 12273 C CA . ARG A 1 69 ? -0.136 8.804 -1.987 1.00 0.00 161 ARG A CA 8
ATOM 12274 C C . ARG A 1 69 ? -0.668 8.331 -0.634 1.00 0.00 161 ARG A C 8
ATOM 12275 O O . ARG A 1 69 ? -0.137 8.733 0.402 1.00 0.00 161 ARG A O 8
ATOM 12296 N N . ILE A 1 70 ? -1.702 7.482 -0.613 1.00 0.00 162 ILE A N 8
ATOM 12297 C CA . ILE A 1 70 ? -2.289 7.088 0.661 1.00 0.00 162 ILE A CA 8
ATOM 12298 C C . ILE A 1 70 ? -1.334 6.232 1.498 1.00 0.00 162 ILE A C 8
ATOM 12299 O O . ILE A 1 70 ? -1.298 6.368 2.722 1.00 0.00 162 ILE A O 8
ATOM 12315 N N . MET A 1 71 ? -0.551 5.365 0.851 1.00 0.00 163 MET A N 8
ATOM 12316 C CA . MET A 1 71 ? 0.426 4.528 1.530 1.00 0.00 163 MET A CA 8
ATOM 12317 C C . MET A 1 71 ? 1.427 5.389 2.304 1.00 0.00 163 MET A C 8
ATOM 12318 O O . MET A 1 71 ? 1.733 5.080 3.457 1.00 0.00 163 MET A O 8
ATOM 12332 N N . LYS A 1 72 ? 1.908 6.479 1.695 1.00 0.00 164 LYS A N 8
ATOM 12333 C CA . LYS A 1 72 ? 2.721 7.462 2.403 1.00 0.00 164 LYS A CA 8
ATOM 12334 C C . LYS A 1 72 ? 1.894 8.151 3.495 1.00 0.00 164 LYS A C 8
ATOM 12335 O O . LYS A 1 72 ? 2.259 8.115 4.669 1.00 0.00 164 LYS A O 8
ATOM 12354 N N . LYS A 1 73 ? 0.770 8.768 3.109 1.00 0.00 165 LYS A N 8
ATOM 12355 C CA . LYS A 1 73 ? -0.106 9.538 3.992 1.00 0.00 165 LYS A CA 8
ATOM 12356 C C . LYS A 1 73 ? -0.419 8.793 5.293 1.00 0.00 165 LYS A C 8
ATOM 12357 O O . LYS A 1 73 ? -0.557 9.401 6.355 1.00 0.00 165 LYS A O 8
ATOM 12376 N N . THR A 1 74 ? -0.583 7.476 5.206 1.00 0.00 166 THR A N 8
ATOM 12377 C CA . THR A 1 74 ? -1.032 6.643 6.313 1.00 0.00 166 THR A CA 8
ATOM 12378 C C . THR A 1 74 ? 0.129 5.884 6.965 1.00 0.00 166 THR A C 8
ATOM 12379 O O . THR A 1 74 ? -0.101 5.006 7.790 1.00 0.00 166 THR A O 8
ATOM 12390 N N . SER A 1 75 ? 1.382 6.200 6.615 1.00 0.00 167 SER A N 8
ATOM 12391 C CA . SER A 1 75 ? 2.555 5.491 7.126 1.00 0.00 167 SER A CA 8
ATOM 12392 C C . SER A 1 75 ? 2.470 3.984 6.863 1.00 0.00 167 SER A C 8
ATOM 12393 O O . SER A 1 75 ? 2.999 3.190 7.638 1.00 0.00 167 SER A O 8
ATOM 12401 N N . LEU A 1 76 ? 1.803 3.586 5.776 1.00 0.00 168 LEU A N 8
ATOM 12402 C CA . LEU A 1 76 ? 1.680 2.188 5.399 1.00 0.00 168 LEU A CA 8
ATOM 12403 C C . LEU A 1 76 ? 2.971 1.732 4.720 1.00 0.00 168 LEU A C 8
ATOM 12404 O O . LEU A 1 76 ? 3.388 0.592 4.918 1.00 0.00 168 LEU A O 8
ATOM 12420 N N . PHE A 1 77 ? 3.629 2.629 3.976 1.00 0.00 169 PHE A N 8
ATOM 12421 C CA . PHE A 1 77 ? 4.977 2.423 3.453 1.00 0.00 169 PHE A CA 8
ATOM 12422 C C . PHE A 1 77 ? 5.693 3.770 3.316 1.00 0.00 169 PHE A C 8
ATOM 12423 O O . PHE A 1 77 ? 6.921 3.740 3.063 1.00 0.00 169 PHE A O 8
ATOM 12441 N N . LYS B 2 1 ? -3.605 8.523 12.797 1.00 0.00 239 LYS B N 8
ATOM 12442 C CA . LYS B 2 1 ? -3.265 9.762 12.076 1.00 0.00 239 LYS B CA 8
ATOM 12443 C C . LYS B 2 1 ? -4.528 10.474 11.573 1.00 0.00 239 LYS B C 8
ATOM 12444 O O . LYS B 2 1 ? -4.716 10.641 10.368 1.00 0.00 239 LYS B O 8
ATOM 12465 N N . LYS B 2 2 ? -5.387 10.896 12.509 1.00 0.00 240 LYS B N 8
ATOM 12466 C CA . LYS B 2 2 ? -6.571 11.732 12.298 1.00 0.00 240 LYS B CA 8
ATOM 12467 C C . LYS B 2 2 ? -7.737 10.972 11.654 1.00 0.00 240 LYS B C 8
ATOM 12468 O O . LYS B 2 2 ? -8.888 11.158 12.039 1.00 0.00 240 LYS B O 8
ATOM 12487 N N . ARG B 2 3 ? -7.450 10.113 10.677 1.00 0.00 241 ARG B N 8
ATOM 12488 C CA . ARG B 2 3 ? -8.449 9.402 9.895 1.00 0.00 241 ARG B CA 8
ATOM 12489 C C . ARG B 2 3 ? -8.692 7.996 10.457 1.00 0.00 241 ARG B C 8
ATOM 12490 O O . ARG B 2 3 ? -9.076 7.112 9.693 1.00 0.00 241 ARG B O 8
ATOM 12511 N N . GLU B 2 4 ? -8.468 7.781 11.764 1.00 0.00 242 GLU B N 8
ATOM 12512 C CA . GLU B 2 4 ? -8.440 6.470 12.420 1.00 0.00 242 GLU B CA 8
ATOM 12513 C C . GLU B 2 4 ? -9.518 5.517 11.892 1.00 0.00 242 GLU B C 8
ATOM 12514 O O . GLU B 2 4 ? -9.224 4.375 11.540 1.00 0.00 242 GLU B O 8
ATOM 12526 N N . LEU B 2 5 ? -10.759 6.006 11.832 1.00 0.00 243 LEU B N 8
ATOM 12527 C CA . LEU B 2 5 ? -11.919 5.283 11.327 1.00 0.00 243 LEU B CA 8
ATOM 12528 C C . LEU B 2 5 ? -11.597 4.574 10.010 1.00 0.00 243 LEU B C 8
ATOM 12529 O O . LEU B 2 5 ? -11.730 3.359 9.899 1.00 0.00 243 LEU B O 8
ATOM 12545 N N . ILE B 2 6 ? -11.182 5.343 9.004 1.00 0.00 244 ILE B N 8
ATOM 12546 C CA . ILE B 2 6 ? -10.945 4.844 7.655 1.00 0.00 244 ILE B CA 8
ATOM 12547 C C . ILE B 2 6 ? -9.582 4.150 7.616 1.00 0.00 244 ILE B C 8
ATOM 12548 O O . ILE B 2 6 ? -9.455 3.022 7.134 1.00 0.00 244 ILE B O 8
ATOM 12564 N N . GLU B 2 7 ? -8.568 4.836 8.149 1.00 0.00 245 GLU B N 8
ATOM 12565 C CA . GLU B 2 7 ? -7.199 4.366 8.284 1.00 0.00 245 GLU B CA 8
ATOM 12566 C C . GLU B 2 7 ? -7.153 2.918 8.767 1.00 0.00 245 GLU B C 8
ATOM 12567 O O . GLU B 2 7 ? -6.390 2.126 8.216 1.00 0.00 245 GLU B O 8
ATOM 12579 N N . SER B 2 8 ? -7.967 2.569 9.772 1.00 0.00 246 SER B N 8
ATOM 12580 C CA . SER B 2 8 ? -8.013 1.222 10.332 1.00 0.00 246 SER B CA 8
ATOM 12581 C C . SER B 2 8 ? -8.111 0.141 9.251 1.00 0.00 246 SER B C 8
ATOM 12582 O O . SER B 2 8 ? -7.515 -0.924 9.396 1.00 0.00 246 SER B O 8
ATOM 12590 N N . LYS B 2 9 ? -8.842 0.399 8.163 1.00 0.00 247 LYS B N 8
ATOM 12591 C CA . LYS B 2 9 ? -9.016 -0.590 7.119 1.00 0.00 247 LYS B CA 8
ATOM 12592 C C . LYS B 2 9 ? -7.722 -0.735 6.321 1.00 0.00 247 LYS B C 8
ATOM 12593 O O . LYS B 2 9 ? -7.154 -1.822 6.289 1.00 0.00 247 LYS B O 8
ATOM 12612 N N . TRP B 2 10 ? -7.232 0.345 5.698 1.00 0.00 248 TRP B N 8
ATOM 12613 C CA . TRP B 2 10 ? -5.968 0.320 4.957 1.00 0.00 248 TRP B CA 8
ATOM 12614 C C . TRP B 2 10 ? -4.840 -0.277 5.807 1.00 0.00 248 TRP B C 8
ATOM 12615 O O . TRP B 2 10 ? -4.083 -1.116 5.322 1.00 0.00 248 TRP B O 8
ATOM 12636 N N . HIS B 2 11 ? -4.763 0.135 7.076 1.00 0.00 249 HIS B N 8
ATOM 12637 C CA . HIS B 2 11 ? -3.904 -0.467 8.087 1.00 0.00 249 HIS B CA 8
ATOM 12638 C C . HIS B 2 11 ? -4.097 -1.983 8.067 1.00 0.00 249 HIS B C 8
ATOM 12639 O O . HIS B 2 11 ? -3.184 -2.723 7.706 1.00 0.00 249 HIS B O 8
ATOM 12653 N N . ARG B 2 12 ? -5.288 -2.452 8.447 1.00 0.00 250 ARG B N 8
ATOM 12654 C CA . ARG B 2 12 ? -5.561 -3.873 8.585 1.00 0.00 250 ARG B CA 8
ATOM 12655 C C . ARG B 2 12 ? -5.314 -4.672 7.307 1.00 0.00 250 ARG B C 8
ATOM 12656 O O . ARG B 2 12 ? -4.867 -5.812 7.393 1.00 0.00 250 ARG B O 8
ATOM 12677 N N . LEU B 2 13 ? -5.587 -4.114 6.124 1.00 0.00 251 LEU B N 8
ATOM 12678 C CA . LEU B 2 13 ? -5.420 -4.883 4.896 1.00 0.00 251 LEU B CA 8
ATOM 12679 C C . LEU B 2 13 ? -3.979 -5.381 4.727 1.00 0.00 251 LEU B C 8
ATOM 12680 O O . LEU B 2 13 ? -3.767 -6.430 4.125 1.00 0.00 251 LEU B O 8
ATOM 12696 N N . LEU B 2 14 ? -2.995 -4.626 5.230 1.00 0.00 252 LEU B N 8
ATOM 12697 C CA . LEU B 2 14 ? -1.582 -4.994 5.162 1.00 0.00 252 LEU B CA 8
ATOM 12698 C C . LEU B 2 14 ? -1.094 -5.495 6.518 1.00 0.00 252 LEU B C 8
ATOM 12699 O O . LEU B 2 14 ? -0.571 -6.602 6.612 1.00 0.00 252 LEU B O 8
ATOM 12715 N N . PHE B 2 15 ? -1.251 -4.682 7.564 1.00 0.00 253 PHE B N 8
ATOM 12716 C CA . PHE B 2 15 ? -0.883 -5.030 8.930 1.00 0.00 253 PHE B CA 8
ATOM 12717 C C . PHE B 2 15 ? -2.140 -5.121 9.797 1.00 0.00 253 PHE B C 8
ATOM 12718 O O . PHE B 2 15 ? -2.519 -4.163 10.468 1.00 0.00 253 PHE B O 8
ATOM 12735 N N . HIS B 2 16 ? -2.775 -6.296 9.801 1.00 0.00 254 HIS B N 8
ATOM 12736 C CA . HIS B 2 16 ? -3.881 -6.612 10.699 1.00 0.00 254 HIS B CA 8
ATOM 12737 C C . HIS B 2 16 ? -3.336 -6.946 12.087 1.00 0.00 254 HIS B C 8
ATOM 12738 O O . HIS B 2 16 ? -3.899 -6.536 13.098 1.00 0.00 254 HIS B O 8
ATOM 12752 N N . ASP B 2 17 ? -2.240 -7.706 12.114 1.00 0.00 255 ASP B N 8
ATOM 12753 C CA . ASP B 2 17 ? -1.484 -8.124 13.289 1.00 0.00 255 ASP B CA 8
ATOM 12754 C C . ASP B 2 17 ? -0.280 -8.874 12.715 1.00 0.00 255 ASP B C 8
ATOM 12755 O O . ASP B 2 17 ? 0.424 -8.312 11.880 1.00 0.00 255 ASP B O 8
ATOM 12764 N N . LYS B 2 18 ? -0.051 -10.130 13.105 1.00 0.00 256 LYS B N 8
ATOM 12765 C CA . LYS B 2 18 ? 0.915 -10.973 12.415 1.00 0.00 256 LYS B CA 8
ATOM 12766 C C . LYS B 2 18 ? 0.366 -11.202 10.999 1.00 0.00 256 LYS B C 8
ATOM 12767 O O . LYS B 2 18 ? 1.107 -11.186 10.021 1.00 0.00 256 LYS B O 8
ATOM 12786 N N . LYS B 2 19 ? -0.957 -11.383 10.904 1.00 0.00 257 LYS B N 8
ATOM 12787 C CA . LYS B 2 19 ? -1.688 -11.398 9.647 1.00 0.00 257 LYS B CA 8
ATOM 12788 C C . LYS B 2 19 ? -1.556 -10.033 8.955 1.00 0.00 257 LYS B C 8
ATOM 12789 O O . LYS B 2 19 ? -1.399 -10.041 7.716 1.00 0.00 257 LYS B O 8
ATOM 12809 N N . GLY A 1 1 ? 13.066 11.480 -10.779 1.00 0.00 93 GLY A N 9
ATOM 12810 C CA . GLY A 1 1 ? 14.273 11.197 -9.981 1.00 0.00 93 GLY A CA 9
ATOM 12811 C C . GLY A 1 1 ? 14.306 9.744 -9.512 1.00 0.00 93 GLY A C 9
ATOM 12812 O O . GLY A 1 1 ? 13.559 8.908 -10.018 1.00 0.00 93 GLY A O 9
ATOM 12818 N N . SER A 1 2 ? 15.172 9.441 -8.543 1.00 0.00 94 SER A N 9
ATOM 12819 C CA . SER A 1 2 ? 15.247 8.133 -7.921 1.00 0.00 94 SER A CA 9
ATOM 12820 C C . SER A 1 2 ? 14.010 7.936 -7.047 1.00 0.00 94 SER A C 9
ATOM 12821 O O . SER A 1 2 ? 13.102 7.182 -7.385 1.00 0.00 94 SER A O 9
ATOM 12829 N N . GLY A 1 3 ? 13.991 8.641 -5.917 1.00 0.00 95 GLY A N 9
ATOM 12830 C CA . GLY A 1 3 ? 12.974 8.483 -4.894 1.00 0.00 95 GLY A CA 9
ATOM 12831 C C . GLY A 1 3 ? 13.174 7.173 -4.132 1.00 0.00 95 GLY A C 9
ATOM 12832 O O . GLY A 1 3 ? 14.184 6.486 -4.296 1.00 0.00 95 GLY A O 9
ATOM 12836 N N . GLU A 1 4 ? 12.211 6.830 -3.274 1.00 0.00 96 GLU A N 9
ATOM 12837 C CA . GLU A 1 4 ? 12.285 5.651 -2.424 1.00 0.00 96 GLU A CA 9
ATOM 12838 C C . GLU A 1 4 ? 12.059 4.369 -3.233 1.00 0.00 96 GLU A C 9
ATOM 12839 O O . GLU A 1 4 ? 11.035 3.705 -3.059 1.00 0.00 96 GLU A O 9
ATOM 12851 N N . ARG A 1 5 ? 13.026 3.981 -4.069 1.00 0.00 97 ARG A N 9
ATOM 12852 C CA . ARG A 1 5 ? 12.987 2.730 -4.831 1.00 0.00 97 ARG A CA 9
ATOM 12853 C C . ARG A 1 5 ? 13.303 1.527 -3.932 1.00 0.00 97 ARG A C 9
ATOM 12854 O O . ARG A 1 5 ? 14.204 0.738 -4.206 1.00 0.00 97 ARG A O 9
ATOM 12875 N N . ASP A 1 6 ? 12.525 1.396 -2.858 1.00 0.00 98 ASP A N 9
ATOM 12876 C CA . ASP A 1 6 ? 12.479 0.288 -1.922 1.00 0.00 98 ASP A CA 9
ATOM 12877 C C . ASP A 1 6 ? 11.048 0.282 -1.394 1.00 0.00 98 ASP A C 9
ATOM 12878 O O . ASP A 1 6 ? 10.245 -0.565 -1.777 1.00 0.00 98 ASP A O 9
ATOM 12887 N N . SER A 1 7 ? 10.693 1.310 -0.617 1.00 0.00 99 SER A N 9
ATOM 12888 C CA . SER A 1 7 ? 9.331 1.587 -0.197 1.00 0.00 99 SER A CA 9
ATOM 12889 C C . SER A 1 7 ? 8.369 1.503 -1.386 1.00 0.00 99 SER A C 9
ATOM 12890 O O . SER A 1 7 ? 7.351 0.819 -1.307 1.00 0.00 99 SER A O 9
ATOM 12898 N N . ARG A 1 8 ? 8.712 2.160 -2.503 1.00 0.00 100 ARG A N 9
ATOM 12899 C CA . ARG A 1 8 ? 7.910 2.097 -3.718 1.00 0.00 100 ARG A CA 9
ATOM 12900 C C . ARG A 1 8 ? 7.730 0.655 -4.196 1.00 0.00 100 ARG A C 9
ATOM 12901 O O . ARG A 1 8 ? 6.648 0.292 -4.651 1.00 0.00 100 ARG A O 9
ATOM 12922 N N . GLU A 1 9 ? 8.765 -0.179 -4.095 1.00 0.00 101 GLU A N 9
ATOM 12923 C CA . GLU A 1 9 ? 8.665 -1.562 -4.529 1.00 0.00 101 GLU A CA 9
ATOM 12924 C C . GLU A 1 9 ? 7.648 -2.292 -3.653 1.00 0.00 101 GLU A C 9
ATOM 12925 O O . GLU A 1 9 ? 6.777 -2.992 -4.166 1.00 0.00 101 GLU A O 9
ATOM 12937 N N . GLU A 1 10 ? 7.732 -2.101 -2.333 1.00 0.00 102 GLU A N 9
ATOM 12938 C CA . GLU A 1 10 ? 6.821 -2.752 -1.398 1.00 0.00 102 GLU A CA 9
ATOM 12939 C C . GLU A 1 10 ? 5.387 -2.266 -1.619 1.00 0.00 102 GLU A C 9
ATOM 12940 O O . GLU A 1 10 ? 4.450 -3.065 -1.665 1.00 0.00 102 GLU A O 9
ATOM 12952 N N . ILE A 1 11 ? 5.219 -0.955 -1.806 1.00 0.00 103 ILE A N 9
ATOM 12953 C CA . ILE A 1 11 ? 3.955 -0.380 -2.240 1.00 0.00 103 ILE A CA 9
ATOM 12954 C C . ILE A 1 11 ? 3.470 -1.125 -3.485 1.00 0.00 103 ILE A C 9
ATOM 12955 O O . ILE A 1 11 ? 2.328 -1.563 -3.533 1.00 0.00 103 ILE A O 9
ATOM 12971 N N . LEU A 1 12 ? 4.319 -1.267 -4.501 1.00 0.00 104 LEU A N 9
ATOM 12972 C CA . LEU A 1 12 ? 3.911 -1.865 -5.764 1.00 0.00 104 LEU A CA 9
ATOM 12973 C C . LEU A 1 12 ? 3.554 -3.348 -5.574 1.00 0.00 104 LEU A C 9
ATOM 12974 O O . LEU A 1 12 ? 2.614 -3.843 -6.194 1.00 0.00 104 LEU A O 9
ATOM 12990 N N . LYS A 1 13 ? 4.250 -4.064 -4.681 1.00 0.00 105 LYS A N 9
ATOM 12991 C CA . LYS A 1 13 ? 3.840 -5.410 -4.285 1.00 0.00 105 LYS A CA 9
ATOM 12992 C C . LYS A 1 13 ? 2.422 -5.386 -3.706 1.00 0.00 105 LYS A C 9
ATOM 12993 O O . LYS A 1 13 ? 1.556 -6.131 -4.160 1.00 0.00 105 LYS A O 9
ATOM 13012 N N . ALA A 1 14 ? 2.173 -4.534 -2.707 1.00 0.00 106 ALA A N 9
ATOM 13013 C CA . ALA A 1 14 ? 0.851 -4.421 -2.104 1.00 0.00 106 ALA A CA 9
ATOM 13014 C C . ALA A 1 14 ? -0.209 -4.071 -3.152 1.00 0.00 106 ALA A C 9
ATOM 13015 O O . ALA A 1 14 ? -1.289 -4.660 -3.176 1.00 0.00 106 ALA A O 9
ATOM 13022 N N . PHE A 1 15 ? 0.115 -3.135 -4.045 1.00 0.00 107 PHE A N 9
ATOM 13023 C CA . PHE A 1 15 ? -0.737 -2.764 -5.161 1.00 0.00 107 PHE A CA 9
ATOM 13024 C C . PHE A 1 15 ? -1.115 -4.010 -5.955 1.00 0.00 107 PHE A C 9
ATOM 13025 O O . PHE A 1 15 ? -2.296 -4.282 -6.149 1.00 0.00 107 PHE A O 9
ATOM 13042 N N . ARG A 1 16 ? -0.113 -4.773 -6.401 1.00 0.00 108 ARG A N 9
ATOM 13043 C CA . ARG A 1 16 ? -0.337 -6.008 -7.139 1.00 0.00 108 ARG A CA 9
ATOM 13044 C C . ARG A 1 16 ? -1.212 -6.980 -6.347 1.00 0.00 108 ARG A C 9
ATOM 13045 O O . ARG A 1 16 ? -2.174 -7.509 -6.899 1.00 0.00 108 ARG A O 9
ATOM 13066 N N . LEU A 1 17 ? -0.892 -7.223 -5.068 1.00 0.00 109 LEU A N 9
ATOM 13067 C CA . LEU A 1 17 ? -1.657 -8.160 -4.249 1.00 0.00 109 LEU A CA 9
ATOM 13068 C C . LEU A 1 17 ? -3.126 -7.732 -4.186 1.00 0.00 109 LEU A C 9
ATOM 13069 O O . LEU A 1 17 ? -4.019 -8.561 -4.341 1.00 0.00 109 LEU A O 9
ATOM 13085 N N . PHE A 1 18 ? -3.384 -6.438 -3.979 1.00 0.00 110 PHE A N 9
ATOM 13086 C CA . PHE A 1 18 ? -4.745 -5.928 -3.939 1.00 0.00 110 PHE A CA 9
ATOM 13087 C C . PHE A 1 18 ? -5.427 -5.990 -5.304 1.00 0.00 110 PHE A C 9
ATOM 13088 O O . PHE A 1 18 ? -6.587 -6.384 -5.371 1.00 0.00 110 PHE A O 9
ATOM 13105 N N . ASP A 1 19 ? -4.763 -5.550 -6.376 1.00 0.00 111 ASP A N 9
ATOM 13106 C CA . ASP A 1 19 ? -5.387 -5.361 -7.683 1.00 0.00 111 ASP A CA 9
ATOM 13107 C C . ASP A 1 19 ? -5.664 -6.697 -8.383 1.00 0.00 111 ASP A C 9
ATOM 13108 O O . ASP A 1 19 ? -5.101 -6.973 -9.439 1.00 0.00 111 ASP A O 9
ATOM 13117 N N . ASP A 1 20 ? -6.573 -7.508 -7.835 1.00 0.00 112 ASP A N 9
ATOM 13118 C CA . ASP A 1 20 ? -6.977 -8.783 -8.412 1.00 0.00 112 ASP A CA 9
ATOM 13119 C C . ASP A 1 20 ? -7.450 -8.607 -9.857 1.00 0.00 112 ASP A C 9
ATOM 13120 O O . ASP A 1 20 ? -7.035 -9.362 -10.735 1.00 0.00 112 ASP A O 9
ATOM 13129 N N . ASP A 1 21 ? -8.283 -7.590 -10.119 1.00 0.00 113 ASP A N 9
ATOM 13130 C CA . ASP A 1 21 ? -8.727 -7.292 -11.481 1.00 0.00 113 ASP A CA 9
ATOM 13131 C C . ASP A 1 21 ? -7.569 -6.964 -12.432 1.00 0.00 113 ASP A C 9
ATOM 13132 O O . ASP A 1 21 ? -7.762 -6.978 -13.644 1.00 0.00 113 ASP A O 9
ATOM 13141 N N . ASN A 1 22 ? -6.381 -6.657 -11.891 1.00 0.00 114 ASN A N 9
ATOM 13142 C CA . ASN A 1 22 ? -5.133 -6.428 -12.611 1.00 0.00 114 ASN A CA 9
ATOM 13143 C C . ASN A 1 22 ? -5.269 -5.464 -13.791 1.00 0.00 114 ASN A C 9
ATOM 13144 O O . ASN A 1 22 ? -4.513 -5.545 -14.754 1.00 0.00 114 ASN A O 9
ATOM 13155 N N . SER A 1 23 ? -6.179 -4.493 -13.684 1.00 0.00 115 SER A N 9
ATOM 13156 C CA . SER A 1 23 ? -6.364 -3.467 -14.701 1.00 0.00 115 SER A CA 9
ATOM 13157 C C . SER A 1 23 ? -5.205 -2.472 -14.717 1.00 0.00 115 SER A C 9
ATOM 13158 O O . SER A 1 23 ? -4.950 -1.834 -15.735 1.00 0.00 115 SER A O 9
ATOM 13166 N N . GLY A 1 24 ? -4.545 -2.310 -13.568 1.00 0.00 116 GLY A N 9
ATOM 13167 C CA . GLY A 1 24 ? -3.586 -1.247 -13.327 1.00 0.00 116 GLY A CA 9
ATOM 13168 C C . GLY A 1 24 ? -4.231 -0.187 -12.425 1.00 0.00 116 GLY A C 9
ATOM 13169 O O . GLY A 1 24 ? -3.603 0.827 -12.126 1.00 0.00 116 GLY A O 9
ATOM 13173 N N . THR A 1 25 ? -5.472 -0.421 -11.975 1.00 0.00 117 THR A N 9
ATOM 13174 C CA . THR A 1 25 ? -6.157 0.350 -10.955 1.00 0.00 117 THR A CA 9
ATOM 13175 C C . THR A 1 25 ? -6.791 -0.660 -9.997 1.00 0.00 117 THR A C 9
ATOM 13176 O O . THR A 1 25 ? -7.400 -1.629 -10.449 1.00 0.00 117 THR A O 9
ATOM 13187 N N . ILE A 1 26 ? -6.651 -0.464 -8.686 1.00 0.00 118 ILE A N 9
ATOM 13188 C CA . ILE A 1 26 ? -7.379 -1.282 -7.724 1.00 0.00 118 ILE A CA 9
ATOM 13189 C C . ILE A 1 26 ? -8.801 -0.722 -7.700 1.00 0.00 118 ILE A C 9
ATOM 13190 O O . ILE A 1 26 ? -8.966 0.494 -7.773 1.00 0.00 118 ILE A O 9
ATOM 13206 N N . THR A 1 27 ? -9.827 -1.570 -7.605 1.00 0.00 119 THR A N 9
ATOM 13207 C CA . THR A 1 27 ? -11.216 -1.128 -7.561 1.00 0.00 119 THR A CA 9
ATOM 13208 C C . THR A 1 27 ? -11.932 -1.660 -6.318 1.00 0.00 119 THR A C 9
ATOM 13209 O O . THR A 1 27 ? -11.484 -2.609 -5.674 1.00 0.00 119 THR A O 9
ATOM 13220 N N . ILE A 1 28 ? -13.068 -1.036 -5.990 1.00 0.00 120 ILE A N 9
ATOM 13221 C CA . ILE A 1 28 ? -13.886 -1.348 -4.822 1.00 0.00 120 ILE A CA 9
ATOM 13222 C C . ILE A 1 28 ? -14.161 -2.855 -4.692 1.00 0.00 120 ILE A C 9
ATOM 13223 O O . ILE A 1 28 ? -14.135 -3.413 -3.596 1.00 0.00 120 ILE A O 9
ATOM 13239 N N . LYS A 1 29 ? -14.372 -3.519 -5.831 1.00 0.00 121 LYS A N 9
ATOM 13240 C CA . LYS A 1 29 ? -14.579 -4.959 -5.911 1.00 0.00 121 LYS A CA 9
ATOM 13241 C C . LYS A 1 29 ? -13.377 -5.707 -5.328 1.00 0.00 121 LYS A C 9
ATOM 13242 O O . LYS A 1 29 ? -13.538 -6.596 -4.488 1.00 0.00 121 LYS A O 9
ATOM 13261 N N . ASP A 1 30 ? -12.169 -5.328 -5.765 1.00 0.00 122 ASP A N 9
ATOM 13262 C CA . ASP A 1 30 ? -10.943 -5.923 -5.256 1.00 0.00 122 ASP A CA 9
ATOM 13263 C C . ASP A 1 30 ? -10.911 -5.754 -3.744 1.00 0.00 122 ASP A C 9
ATOM 13264 O O . ASP A 1 30 ? -10.701 -6.714 -3.010 1.00 0.00 122 ASP A O 9
ATOM 13273 N N . LEU A 1 31 ? -11.117 -4.519 -3.282 1.00 0.00 123 LEU A N 9
ATOM 13274 C CA . LEU A 1 31 ? -11.042 -4.204 -1.863 1.00 0.00 123 LEU A CA 9
ATOM 13275 C C . LEU A 1 31 ? -12.028 -5.062 -1.067 1.00 0.00 123 LEU A C 9
ATOM 13276 O O . LEU A 1 31 ? -11.667 -5.602 -0.022 1.00 0.00 123 LEU A O 9
ATOM 13292 N N . ARG A 1 32 ? -13.260 -5.218 -1.561 1.00 0.00 124 ARG A N 9
ATOM 13293 C CA . ARG A 1 32 ? -14.229 -6.098 -0.920 1.00 0.00 124 ARG A CA 9
ATOM 13294 C C . ARG A 1 32 ? -13.684 -7.521 -0.822 1.00 0.00 124 ARG A C 9
ATOM 13295 O O . ARG A 1 32 ? -13.744 -8.110 0.255 1.00 0.00 124 ARG A O 9
ATOM 13316 N N . ARG A 1 33 ? -13.167 -8.080 -1.921 1.00 0.00 125 ARG A N 9
ATOM 13317 C CA . ARG A 1 33 ? -12.606 -9.427 -1.883 1.00 0.00 125 ARG A CA 9
ATOM 13318 C C . ARG A 1 33 ? -11.490 -9.518 -0.843 1.00 0.00 125 ARG A C 9
ATOM 13319 O O . ARG A 1 33 ? -11.537 -10.358 0.051 1.00 0.00 125 ARG A O 9
ATOM 13340 N N . VAL A 1 34 ? -10.491 -8.645 -0.968 1.00 0.00 126 VAL A N 9
ATOM 13341 C CA . VAL A 1 34 ? -9.362 -8.551 -0.055 1.00 0.00 126 VAL A CA 9
ATOM 13342 C C . VAL A 1 34 ? -9.860 -8.549 1.391 1.00 0.00 126 VAL A C 9
ATOM 13343 O O . VAL A 1 34 ? -9.408 -9.354 2.203 1.00 0.00 126 VAL A O 9
ATOM 13356 N N . ALA A 1 35 ? -10.804 -7.665 1.716 1.00 0.00 127 ALA A N 9
ATOM 13357 C CA . ALA A 1 35 ? -11.346 -7.583 3.061 1.00 0.00 127 ALA A CA 9
ATOM 13358 C C . ALA A 1 35 ? -12.013 -8.907 3.456 1.00 0.00 127 ALA A C 9
ATOM 13359 O O . ALA A 1 35 ? -11.710 -9.471 4.508 1.00 0.00 127 ALA A O 9
ATOM 13366 N N . LYS A 1 36 ? -12.877 -9.433 2.582 1.00 0.00 128 LYS A N 9
ATOM 13367 C CA . LYS A 1 36 ? -13.562 -10.709 2.759 1.00 0.00 128 LYS A CA 9
ATOM 13368 C C . LYS A 1 36 ? -12.586 -11.833 3.111 1.00 0.00 128 LYS A C 9
ATOM 13369 O O . LYS A 1 36 ? -12.856 -12.611 4.022 1.00 0.00 128 LYS A O 9
ATOM 13388 N N . GLU A 1 37 ? -11.452 -11.927 2.406 1.00 0.00 129 GLU A N 9
ATOM 13389 C CA . GLU A 1 37 ? -10.438 -12.935 2.696 1.00 0.00 129 GLU A CA 9
ATOM 13390 C C . GLU A 1 37 ? -9.921 -12.830 4.137 1.00 0.00 129 GLU A C 9
ATOM 13391 O O . GLU A 1 37 ? -9.552 -13.842 4.726 1.00 0.00 129 GLU A O 9
ATOM 13403 N N . LEU A 1 38 ? -9.915 -11.626 4.718 1.00 0.00 130 LEU A N 9
ATOM 13404 C CA . LEU A 1 38 ? -9.526 -11.405 6.110 1.00 0.00 130 LEU A CA 9
ATOM 13405 C C . LEU A 1 38 ? -10.748 -11.486 7.029 1.00 0.00 130 LEU A C 9
ATOM 13406 O O . LEU A 1 38 ? -10.726 -10.982 8.151 1.00 0.00 130 LEU A O 9
ATOM 13422 N N . GLY A 1 39 ? -11.856 -12.042 6.542 1.00 0.00 131 GLY A N 9
ATOM 13423 C CA . GLY A 1 39 ? -13.107 -12.183 7.277 1.00 0.00 131 GLY A CA 9
ATOM 13424 C C . GLY A 1 39 ? -13.907 -10.880 7.320 1.00 0.00 131 GLY A C 9
ATOM 13425 O O . GLY A 1 39 ? -15.140 -10.913 7.320 1.00 0.00 131 GLY A O 9
ATOM 13429 N N . GLU A 1 40 ? -13.224 -9.732 7.340 1.00 0.00 132 GLU A N 9
ATOM 13430 C CA . GLU A 1 40 ? -13.840 -8.419 7.370 1.00 0.00 132 GLU A CA 9
ATOM 13431 C C . GLU A 1 40 ? -14.664 -8.189 6.104 1.00 0.00 132 GLU A C 9
ATOM 13432 O O . GLU A 1 40 ? -14.187 -7.637 5.117 1.00 0.00 132 GLU A O 9
ATOM 13444 N N . ASN A 1 41 ? -15.943 -8.547 6.163 1.00 0.00 133 ASN A N 9
ATOM 13445 C CA . ASN A 1 41 ? -16.893 -8.266 5.102 1.00 0.00 133 ASN A CA 9
ATOM 13446 C C . ASN A 1 41 ? -17.274 -6.789 5.190 1.00 0.00 133 ASN A C 9
ATOM 13447 O O . ASN A 1 41 ? -18.364 -6.443 5.643 1.00 0.00 133 ASN A O 9
ATOM 13458 N N . LEU A 1 42 ? -16.342 -5.915 4.800 1.00 0.00 134 LEU A N 9
ATOM 13459 C CA . LEU A 1 42 ? -16.529 -4.473 4.891 1.00 0.00 134 LEU A CA 9
ATOM 13460 C C . LEU A 1 42 ? -17.676 -4.048 3.981 1.00 0.00 134 LEU A C 9
ATOM 13461 O O . LEU A 1 42 ? -17.807 -4.550 2.867 1.00 0.00 134 LEU A O 9
ATOM 13477 N N . THR A 1 43 ? -18.496 -3.101 4.437 1.00 0.00 135 THR A N 9
ATOM 13478 C CA . THR A 1 43 ? -19.604 -2.619 3.634 1.00 0.00 135 THR A CA 9
ATOM 13479 C C . THR A 1 43 ? -19.063 -1.857 2.428 1.00 0.00 135 THR A C 9
ATOM 13480 O O . THR A 1 43 ? -18.007 -1.223 2.498 1.00 0.00 135 THR A O 9
ATOM 13491 N N . GLU A 1 44 ? -19.829 -1.871 1.336 1.00 0.00 136 GLU A N 9
ATOM 13492 C CA . GLU A 1 44 ? -19.540 -1.078 0.154 1.00 0.00 136 GLU A CA 9
ATOM 13493 C C . GLU A 1 44 ? -19.275 0.372 0.564 1.00 0.00 136 GLU A C 9
ATOM 13494 O O . GLU A 1 44 ? -18.345 0.984 0.056 1.00 0.00 136 GLU A O 9
ATOM 13506 N N . GLU A 1 45 ? -20.053 0.898 1.516 1.00 0.00 137 GLU A N 9
ATOM 13507 C CA . GLU A 1 45 ? -19.870 2.238 2.055 1.00 0.00 137 GLU A CA 9
ATOM 13508 C C . GLU A 1 45 ? -18.466 2.421 2.647 1.00 0.00 137 GLU A C 9
ATOM 13509 O O . GLU A 1 45 ? -17.739 3.320 2.229 1.00 0.00 137 GLU A O 9
ATOM 13521 N N . GLU A 1 46 ? -18.071 1.568 3.601 1.00 0.00 138 GLU A N 9
ATOM 13522 C CA . GLU A 1 46 ? -16.736 1.631 4.194 1.00 0.00 138 GLU A CA 9
ATOM 13523 C C . GLU A 1 46 ? -15.662 1.614 3.104 1.00 0.00 138 GLU A C 9
ATOM 13524 O O . GLU A 1 46 ? -14.740 2.431 3.109 1.00 0.00 138 GLU A O 9
ATOM 13536 N N . LEU A 1 47 ? -15.785 0.679 2.163 1.00 0.00 139 LEU A N 9
ATOM 13537 C CA . LEU A 1 47 ? -14.847 0.606 1.054 1.00 0.00 139 LEU A CA 9
ATOM 13538 C C . LEU A 1 47 ? -14.860 1.906 0.246 1.00 0.00 139 LEU A C 9
ATOM 13539 O O . LEU A 1 47 ? -13.807 2.393 -0.158 1.00 0.00 139 LEU A O 9
ATOM 13555 N N . GLN A 1 48 ? -16.038 2.490 0.019 1.00 0.00 140 GLN A N 9
ATOM 13556 C CA . GLN A 1 48 ? -16.159 3.753 -0.687 1.00 0.00 140 GLN A CA 9
ATOM 13557 C C . GLN A 1 48 ? -15.400 4.848 0.062 1.00 0.00 140 GLN A C 9
ATOM 13558 O O . GLN A 1 48 ? -14.706 5.643 -0.557 1.00 0.00 140 GLN A O 9
ATOM 13572 N N . GLU A 1 49 ? -15.514 4.892 1.391 1.00 0.00 141 GLU A N 9
ATOM 13573 C CA . GLU A 1 49 ? -14.761 5.840 2.202 1.00 0.00 141 GLU A CA 9
ATOM 13574 C C . GLU A 1 49 ? -13.250 5.634 2.001 1.00 0.00 141 GLU A C 9
ATOM 13575 O O . GLU A 1 49 ? -12.517 6.593 1.749 1.00 0.00 141 GLU A O 9
ATOM 13587 N N . MET A 1 50 ? -12.787 4.381 2.081 1.00 0.00 142 MET A N 9
ATOM 13588 C CA . MET A 1 50 ? -11.388 4.029 1.833 1.00 0.00 142 MET A CA 9
ATOM 13589 C C . MET A 1 50 ? -10.929 4.530 0.462 1.00 0.00 142 MET A C 9
ATOM 13590 O O . MET A 1 50 ? -9.873 5.159 0.349 1.00 0.00 142 MET A O 9
ATOM 13604 N N . ILE A 1 51 ? -11.731 4.247 -0.567 1.00 0.00 143 ILE A N 9
ATOM 13605 C CA . ILE A 1 51 ? -11.494 4.723 -1.918 1.00 0.00 143 ILE A CA 9
ATOM 13606 C C . ILE A 1 51 ? -11.371 6.241 -1.902 1.00 0.00 143 ILE A C 9
ATOM 13607 O O . ILE A 1 51 ? -10.334 6.763 -2.287 1.00 0.00 143 ILE A O 9
ATOM 13623 N N . ALA A 1 52 ? -12.411 6.942 -1.453 1.00 0.00 144 ALA A N 9
ATOM 13624 C CA . ALA A 1 52 ? -12.495 8.393 -1.439 1.00 0.00 144 ALA A CA 9
ATOM 13625 C C . ALA A 1 52 ? -11.261 9.019 -0.784 1.00 0.00 144 ALA A C 9
ATOM 13626 O O . ALA A 1 52 ? -10.715 9.984 -1.308 1.00 0.00 144 ALA A O 9
ATOM 13633 N N . GLU A 1 53 ? -10.811 8.464 0.345 1.00 0.00 145 GLU A N 9
ATOM 13634 C CA . GLU A 1 53 ? -9.591 8.916 1.005 1.00 0.00 145 GLU A CA 9
ATOM 13635 C C . GLU A 1 53 ? -8.388 8.852 0.048 1.00 0.00 145 GLU A C 9
ATOM 13636 O O . GLU A 1 53 ? -7.580 9.776 0.002 1.00 0.00 145 GLU A O 9
ATOM 13648 N N . ALA A 1 54 ? -8.238 7.749 -0.690 1.00 0.00 146 ALA A N 9
ATOM 13649 C CA . ALA A 1 54 ? -7.086 7.532 -1.563 1.00 0.00 146 ALA A CA 9
ATOM 13650 C C . ALA A 1 54 ? -7.198 8.282 -2.895 1.00 0.00 146 ALA A C 9
ATOM 13651 O O . ALA A 1 54 ? -6.197 8.764 -3.428 1.00 0.00 146 ALA A O 9
ATOM 13658 N N . ASP A 1 55 ? -8.410 8.322 -3.452 1.00 0.00 147 ASP A N 9
ATOM 13659 C CA . ASP A 1 55 ? -8.758 8.895 -4.745 1.00 0.00 147 ASP A CA 9
ATOM 13660 C C . ASP A 1 55 ? -8.369 10.378 -4.754 1.00 0.00 147 ASP A C 9
ATOM 13661 O O . ASP A 1 55 ? -8.544 11.061 -3.745 1.00 0.00 147 ASP A O 9
ATOM 13670 N N . ARG A 1 56 ? -7.832 10.891 -5.869 1.00 0.00 148 ARG A N 9
ATOM 13671 C CA . ARG A 1 56 ? -7.525 12.312 -6.019 1.00 0.00 148 ARG A CA 9
ATOM 13672 C C . ARG A 1 56 ? -8.273 12.901 -7.205 1.00 0.00 148 ARG A C 9
ATOM 13673 O O . ARG A 1 56 ? -7.695 13.518 -8.096 1.00 0.00 148 ARG A O 9
ATOM 13694 N N . ASN A 1 57 ? -9.581 12.667 -7.217 1.00 0.00 149 ASN A N 9
ATOM 13695 C CA . ASN A 1 57 ? -10.520 13.086 -8.243 1.00 0.00 149 ASN A CA 9
ATOM 13696 C C . ASN A 1 57 ? -11.870 12.483 -7.856 1.00 0.00 149 ASN A C 9
ATOM 13697 O O . ASN A 1 57 ? -12.451 12.895 -6.857 1.00 0.00 149 ASN A O 9
ATOM 13708 N N . ASP A 1 58 ? -12.352 11.498 -8.609 1.00 0.00 150 ASP A N 9
ATOM 13709 C CA . ASP A 1 58 ? -13.660 10.876 -8.454 1.00 0.00 150 ASP A CA 9
ATOM 13710 C C . ASP A 1 58 ? -13.798 9.661 -9.377 1.00 0.00 150 ASP A C 9
ATOM 13711 O O . ASP A 1 58 ? -14.909 9.312 -9.763 1.00 0.00 150 ASP A O 9
ATOM 13720 N N . ASP A 1 59 ? -12.688 9.004 -9.734 1.00 0.00 151 ASP A N 9
ATOM 13721 C CA . ASP A 1 59 ? -12.733 7.803 -10.562 1.00 0.00 151 ASP A CA 9
ATOM 13722 C C . ASP A 1 59 ? -13.320 6.619 -9.789 1.00 0.00 151 ASP A C 9
ATOM 13723 O O . ASP A 1 59 ? -13.722 5.629 -10.392 1.00 0.00 151 ASP A O 9
ATOM 13732 N N . ASN A 1 60 ? -13.327 6.711 -8.455 1.00 0.00 152 ASN A N 9
ATOM 13733 C CA . ASN A 1 60 ? -13.651 5.641 -7.527 1.00 0.00 152 ASN A CA 9
ATOM 13734 C C . ASN A 1 60 ? -12.828 4.373 -7.778 1.00 0.00 152 ASN A C 9
ATOM 13735 O O . ASN A 1 60 ? -13.326 3.253 -7.643 1.00 0.00 152 ASN A O 9
ATOM 13746 N N . GLU A 1 61 ? -11.545 4.562 -8.092 1.00 0.00 153 GLU A N 9
ATOM 13747 C CA . GLU A 1 61 ? -10.531 3.526 -8.167 1.00 0.00 153 GLU A CA 9
ATOM 13748 C C . GLU A 1 61 ? -9.335 4.002 -7.344 1.00 0.00 153 GLU A C 9
ATOM 13749 O O . GLU A 1 61 ? -9.328 5.137 -6.865 1.00 0.00 153 GLU A O 9
ATOM 13761 N N . ILE A 1 62 ? -8.329 3.141 -7.199 1.00 0.00 154 ILE A N 9
ATOM 13762 C CA . ILE A 1 62 ? -7.038 3.478 -6.627 1.00 0.00 154 ILE A CA 9
ATOM 13763 C C . ILE A 1 62 ? -5.992 3.208 -7.706 1.00 0.00 154 ILE A C 9
ATOM 13764 O O . ILE A 1 62 ? -5.597 2.061 -7.921 1.00 0.00 154 ILE A O 9
ATOM 13780 N N . ASP A 1 63 ? -5.572 4.248 -8.423 1.00 0.00 155 ASP A N 9
ATOM 13781 C CA . ASP A 1 63 ? -4.451 4.140 -9.346 1.00 0.00 155 ASP A CA 9
ATOM 13782 C C . ASP A 1 63 ? -3.140 4.097 -8.552 1.00 0.00 155 ASP A C 9
ATOM 13783 O O . ASP A 1 63 ? -3.129 4.314 -7.337 1.00 0.00 155 ASP A O 9
ATOM 13792 N N . GLU A 1 64 ? -2.028 3.817 -9.237 1.00 0.00 156 GLU A N 9
ATOM 13793 C CA . GLU A 1 64 ? -0.734 3.668 -8.589 1.00 0.00 156 GLU A CA 9
ATOM 13794 C C . GLU A 1 64 ? -0.386 4.901 -7.747 1.00 0.00 156 GLU A C 9
ATOM 13795 O O . GLU A 1 64 ? -0.026 4.767 -6.581 1.00 0.00 156 GLU A O 9
ATOM 13807 N N . ASP A 1 65 ? -0.506 6.103 -8.321 1.00 0.00 157 ASP A N 9
ATOM 13808 C CA . ASP A 1 65 ? -0.197 7.341 -7.612 1.00 0.00 157 ASP A CA 9
ATOM 13809 C C . ASP A 1 65 ? -1.068 7.498 -6.362 1.00 0.00 157 ASP A C 9
ATOM 13810 O O . ASP A 1 65 ? -0.552 7.752 -5.277 1.00 0.00 157 ASP A O 9
ATOM 13819 N N . GLU A 1 66 ? -2.384 7.349 -6.513 1.00 0.00 158 GLU A N 9
ATOM 13820 C CA . GLU A 1 66 ? -3.334 7.416 -5.407 1.00 0.00 158 GLU A CA 9
ATOM 13821 C C . GLU A 1 66 ? -2.934 6.433 -4.302 1.00 0.00 158 GLU A C 9
ATOM 13822 O O . GLU A 1 66 ? -2.972 6.752 -3.113 1.00 0.00 158 GLU A O 9
ATOM 13834 N N . PHE A 1 67 ? -2.534 5.227 -4.706 1.00 0.00 159 PHE A N 9
ATOM 13835 C CA . PHE A 1 67 ? -2.128 4.200 -3.767 1.00 0.00 159 PHE A CA 9
ATOM 13836 C C . PHE A 1 67 ? -0.848 4.617 -3.041 1.00 0.00 159 PHE A C 9
ATOM 13837 O O . PHE A 1 67 ? -0.833 4.668 -1.815 1.00 0.00 159 PHE A O 9
ATOM 13854 N N . ILE A 1 68 ? 0.208 4.958 -3.787 1.00 0.00 160 ILE A N 9
ATOM 13855 C CA . ILE A 1 68 ? 1.457 5.488 -3.244 1.00 0.00 160 ILE A CA 9
ATOM 13856 C C . ILE A 1 68 ? 1.151 6.581 -2.213 1.00 0.00 160 ILE A C 9
ATOM 13857 O O . ILE A 1 68 ? 1.557 6.477 -1.054 1.00 0.00 160 ILE A O 9
ATOM 13873 N N . ARG A 1 69 ? 0.412 7.606 -2.645 1.00 0.00 161 ARG A N 9
ATOM 13874 C CA . ARG A 1 69 ? -0.043 8.711 -1.816 1.00 0.00 161 ARG A CA 9
ATOM 13875 C C . ARG A 1 69 ? -0.589 8.179 -0.493 1.00 0.00 161 ARG A C 9
ATOM 13876 O O . ARG A 1 69 ? -0.066 8.537 0.562 1.00 0.00 161 ARG A O 9
ATOM 13897 N N . ILE A 1 70 ? -1.631 7.340 -0.521 1.00 0.00 162 ILE A N 9
ATOM 13898 C CA . ILE A 1 70 ? -2.256 6.928 0.727 1.00 0.00 162 ILE A CA 9
ATOM 13899 C C . ILE A 1 70 ? -1.344 6.035 1.581 1.00 0.00 162 ILE A C 9
ATOM 13900 O O . ILE A 1 70 ? -1.354 6.143 2.812 1.00 0.00 162 ILE A O 9
ATOM 13916 N N . MET A 1 71 ? -0.538 5.168 0.959 1.00 0.00 163 MET A N 9
ATOM 13917 C CA . MET A 1 71 ? 0.360 4.326 1.737 1.00 0.00 163 MET A CA 9
ATOM 13918 C C . MET A 1 71 ? 1.384 5.189 2.484 1.00 0.00 163 MET A C 9
ATOM 13919 O O . MET A 1 71 ? 1.753 4.859 3.614 1.00 0.00 163 MET A O 9
ATOM 13933 N N . LYS A 1 72 ? 1.834 6.296 1.883 1.00 0.00 164 LYS A N 9
ATOM 13934 C CA . LYS A 1 72 ? 2.665 7.263 2.591 1.00 0.00 164 LYS A CA 9
ATOM 13935 C C . LYS A 1 72 ? 1.853 8.010 3.656 1.00 0.00 164 LYS A C 9
ATOM 13936 O O . LYS A 1 72 ? 2.250 8.028 4.819 1.00 0.00 164 LYS A O 9
ATOM 13955 N N . LYS A 1 73 ? 0.711 8.591 3.269 1.00 0.00 165 LYS A N 9
ATOM 13956 C CA . LYS A 1 73 ? -0.215 9.310 4.147 1.00 0.00 165 LYS A CA 9
ATOM 13957 C C . LYS A 1 73 ? -0.389 8.575 5.478 1.00 0.00 165 LYS A C 9
ATOM 13958 O O . LYS A 1 73 ? -0.308 9.175 6.548 1.00 0.00 165 LYS A O 9
ATOM 13977 N N . THR A 1 74 ? -0.643 7.269 5.396 1.00 0.00 166 THR A N 9
ATOM 13978 C CA . THR A 1 74 ? -1.004 6.458 6.547 1.00 0.00 166 THR A CA 9
ATOM 13979 C C . THR A 1 74 ? 0.221 5.875 7.269 1.00 0.00 166 THR A C 9
ATOM 13980 O O . THR A 1 74 ? 0.059 5.131 8.233 1.00 0.00 166 THR A O 9
ATOM 13991 N N . SER A 1 75 ? 1.446 6.159 6.814 1.00 0.00 167 SER A N 9
ATOM 13992 C CA . SER A 1 75 ? 2.656 5.502 7.307 1.00 0.00 167 SER A CA 9
ATOM 13993 C C . SER A 1 75 ? 2.592 3.979 7.134 1.00 0.00 167 SER A C 9
ATOM 13994 O O . SER A 1 75 ? 3.082 3.234 7.980 1.00 0.00 167 SER A O 9
ATOM 14002 N N . LEU A 1 76 ? 2.004 3.517 6.028 1.00 0.00 168 LEU A N 9
ATOM 14003 C CA . LEU A 1 76 ? 2.053 2.121 5.619 1.00 0.00 168 LEU A CA 9
ATOM 14004 C C . LEU A 1 76 ? 3.370 1.864 4.892 1.00 0.00 168 LEU A C 9
ATOM 14005 O O . LEU A 1 76 ? 4.031 0.863 5.156 1.00 0.00 168 LEU A O 9
ATOM 14021 N N . PHE A 1 77 ? 3.760 2.780 4.002 1.00 0.00 169 PHE A N 9
ATOM 14022 C CA . PHE A 1 77 ? 5.055 2.755 3.332 1.00 0.00 169 PHE A CA 9
ATOM 14023 C C . PHE A 1 77 ? 5.526 4.194 3.080 1.00 0.00 169 PHE A C 9
ATOM 14024 O O . PHE A 1 77 ? 5.189 5.053 3.924 1.00 0.00 169 PHE A O 9
ATOM 14042 N N . LYS B 2 1 ? -7.216 10.412 7.191 1.00 0.00 239 LYS B N 9
ATOM 14043 C CA . LYS B 2 1 ? -7.308 11.871 7.367 1.00 0.00 239 LYS B CA 9
ATOM 14044 C C . LYS B 2 1 ? -8.756 12.259 7.668 1.00 0.00 239 LYS B C 9
ATOM 14045 O O . LYS B 2 1 ? -9.062 12.707 8.773 1.00 0.00 239 LYS B O 9
ATOM 14066 N N . LYS B 2 2 ? -9.661 12.059 6.706 1.00 0.00 240 LYS B N 9
ATOM 14067 C CA . LYS B 2 2 ? -11.076 12.369 6.878 1.00 0.00 240 LYS B CA 9
ATOM 14068 C C . LYS B 2 2 ? -11.762 11.247 7.668 1.00 0.00 240 LYS B C 9
ATOM 14069 O O . LYS B 2 2 ? -12.643 10.569 7.149 1.00 0.00 240 LYS B O 9
ATOM 14088 N N . ARG B 2 3 ? -11.341 11.089 8.929 1.00 0.00 241 ARG B N 9
ATOM 14089 C CA . ARG B 2 3 ? -11.772 10.095 9.910 1.00 0.00 241 ARG B CA 9
ATOM 14090 C C . ARG B 2 3 ? -10.798 8.910 9.918 1.00 0.00 241 ARG B C 9
ATOM 14091 O O . ARG B 2 3 ? -10.827 8.059 9.029 1.00 0.00 241 ARG B O 9
ATOM 14112 N N . GLU B 2 4 ? -9.932 8.849 10.938 1.00 0.00 242 GLU B N 9
ATOM 14113 C CA . GLU B 2 4 ? -8.908 7.813 11.104 1.00 0.00 242 GLU B CA 9
ATOM 14114 C C . GLU B 2 4 ? -9.467 6.388 10.986 1.00 0.00 242 GLU B C 9
ATOM 14115 O O . GLU B 2 4 ? -8.766 5.476 10.547 1.00 0.00 242 GLU B O 9
ATOM 14127 N N . LEU B 2 5 ? -10.732 6.200 11.372 1.00 0.00 243 LEU B N 9
ATOM 14128 C CA . LEU B 2 5 ? -11.494 4.979 11.156 1.00 0.00 243 LEU B CA 9
ATOM 14129 C C . LEU B 2 5 ? -11.250 4.410 9.754 1.00 0.00 243 LEU B C 9
ATOM 14130 O O . LEU B 2 5 ? -11.060 3.207 9.610 1.00 0.00 243 LEU B O 9
ATOM 14146 N N . ILE B 2 6 ? -11.232 5.263 8.725 1.00 0.00 244 ILE B N 9
ATOM 14147 C CA . ILE B 2 6 ? -10.977 4.836 7.356 1.00 0.00 244 ILE B CA 9
ATOM 14148 C C . ILE B 2 6 ? -9.558 4.273 7.256 1.00 0.00 244 ILE B C 9
ATOM 14149 O O . ILE B 2 6 ? -9.356 3.128 6.850 1.00 0.00 244 ILE B O 9
ATOM 14165 N N . GLU B 2 7 ? -8.576 5.100 7.622 1.00 0.00 245 GLU B N 9
ATOM 14166 C CA . GLU B 2 7 ? -7.157 4.785 7.534 1.00 0.00 245 GLU B CA 9
ATOM 14167 C C . GLU B 2 7 ? -6.864 3.442 8.205 1.00 0.00 245 GLU B C 9
ATOM 14168 O O . GLU B 2 7 ? -6.096 2.632 7.683 1.00 0.00 245 GLU B O 9
ATOM 14180 N N . SER B 2 8 ? -7.511 3.210 9.349 1.00 0.00 246 SER B N 9
ATOM 14181 C CA . SER B 2 8 ? -7.411 1.977 10.114 1.00 0.00 246 SER B CA 9
ATOM 14182 C C . SER B 2 8 ? -7.596 0.731 9.236 1.00 0.00 246 SER B C 9
ATOM 14183 O O . SER B 2 8 ? -6.942 -0.284 9.480 1.00 0.00 246 SER B O 9
ATOM 14191 N N . LYS B 2 9 ? -8.462 0.787 8.217 1.00 0.00 247 LYS B N 9
ATOM 14192 C CA . LYS B 2 9 ? -8.650 -0.347 7.325 1.00 0.00 247 LYS B CA 9
ATOM 14193 C C . LYS B 2 9 ? -7.389 -0.568 6.488 1.00 0.00 247 LYS B C 9
ATOM 14194 O O . LYS B 2 9 ? -6.846 -1.666 6.519 1.00 0.00 247 LYS B O 9
ATOM 14213 N N . TRP B 2 10 ? -6.902 0.446 5.763 1.00 0.00 248 TRP B N 9
ATOM 14214 C CA . TRP B 2 10 ? -5.659 0.336 4.995 1.00 0.00 248 TRP B CA 9
ATOM 14215 C C . TRP B 2 10 ? -4.520 -0.173 5.883 1.00 0.00 248 TRP B C 9
ATOM 14216 O O . TRP B 2 10 ? -3.822 -1.122 5.519 1.00 0.00 248 TRP B O 9
ATOM 14237 N N . HIS B 2 11 ? -4.373 0.437 7.064 1.00 0.00 249 HIS B N 9
ATOM 14238 C CA . HIS B 2 11 ? -3.480 -0.027 8.117 1.00 0.00 249 HIS B CA 9
ATOM 14239 C C . HIS B 2 11 ? -3.647 -1.537 8.320 1.00 0.00 249 HIS B C 9
ATOM 14240 O O . HIS B 2 11 ? -2.691 -2.302 8.183 1.00 0.00 249 HIS B O 9
ATOM 14254 N N . ARG B 2 12 ? -4.873 -1.984 8.601 1.00 0.00 250 ARG B N 9
ATOM 14255 C CA . ARG B 2 12 ? -5.111 -3.385 8.892 1.00 0.00 250 ARG B CA 9
ATOM 14256 C C . ARG B 2 12 ? -4.780 -4.265 7.685 1.00 0.00 250 ARG B C 9
ATOM 14257 O O . ARG B 2 12 ? -4.142 -5.295 7.861 1.00 0.00 250 ARG B O 9
ATOM 14278 N N . LEU B 2 13 ? -5.202 -3.894 6.474 1.00 0.00 251 LEU B N 9
ATOM 14279 C CA . LEU B 2 13 ? -5.093 -4.777 5.314 1.00 0.00 251 LEU B CA 9
ATOM 14280 C C . LEU B 2 13 ? -3.662 -5.294 5.142 1.00 0.00 251 LEU B C 9
ATOM 14281 O O . LEU B 2 13 ? -3.463 -6.467 4.840 1.00 0.00 251 LEU B O 9
ATOM 14297 N N . LEU B 2 14 ? -2.672 -4.423 5.345 1.00 0.00 252 LEU B N 9
ATOM 14298 C CA . LEU B 2 14 ? -1.274 -4.830 5.350 1.00 0.00 252 LEU B CA 9
ATOM 14299 C C . LEU B 2 14 ? -0.898 -5.409 6.712 1.00 0.00 252 LEU B C 9
ATOM 14300 O O . LEU B 2 14 ? -0.515 -6.572 6.814 1.00 0.00 252 LEU B O 9
ATOM 14316 N N . PHE B 2 15 ? -0.980 -4.585 7.763 1.00 0.00 253 PHE B N 9
ATOM 14317 C CA . PHE B 2 15 ? -0.431 -4.908 9.079 1.00 0.00 253 PHE B CA 9
ATOM 14318 C C . PHE B 2 15 ? -0.998 -6.195 9.696 1.00 0.00 253 PHE B C 9
ATOM 14319 O O . PHE B 2 15 ? -0.355 -6.792 10.557 1.00 0.00 253 PHE B O 9
ATOM 14336 N N . HIS B 2 16 ? -2.185 -6.632 9.274 1.00 0.00 254 HIS B N 9
ATOM 14337 C CA . HIS B 2 16 ? -2.783 -7.901 9.669 1.00 0.00 254 HIS B CA 9
ATOM 14338 C C . HIS B 2 16 ? -1.913 -9.082 9.235 1.00 0.00 254 HIS B C 9
ATOM 14339 O O . HIS B 2 16 ? -1.850 -10.088 9.946 1.00 0.00 254 HIS B O 9
ATOM 14353 N N . ASP B 2 17 ? -1.266 -8.981 8.071 1.00 0.00 255 ASP B N 9
ATOM 14354 C CA . ASP B 2 17 ? -0.524 -10.076 7.457 1.00 0.00 255 ASP B CA 9
ATOM 14355 C C . ASP B 2 17 ? 0.860 -10.181 8.098 1.00 0.00 255 ASP B C 9
ATOM 14356 O O . ASP B 2 17 ? 1.881 -10.063 7.425 1.00 0.00 255 ASP B O 9
ATOM 14365 N N . LYS B 2 18 ? 0.892 -10.411 9.412 1.00 0.00 256 LYS B N 9
ATOM 14366 C CA . LYS B 2 18 ? 2.128 -10.471 10.181 1.00 0.00 256 LYS B CA 9
ATOM 14367 C C . LYS B 2 18 ? 2.969 -11.685 9.776 1.00 0.00 256 LYS B C 9
ATOM 14368 O O . LYS B 2 18 ? 4.196 -11.616 9.765 1.00 0.00 256 LYS B O 9
ATOM 14387 N N . LYS B 2 19 ? 2.304 -12.798 9.462 1.00 0.00 257 LYS B N 9
ATOM 14388 C CA . LYS B 2 19 ? 2.923 -14.042 9.025 1.00 0.00 257 LYS B CA 9
ATOM 14389 C C . LYS B 2 19 ? 1.886 -14.880 8.273 1.00 0.00 257 LYS B C 9
ATOM 14390 O O . LYS B 2 19 ? 0.683 -14.565 8.428 1.00 0.00 257 LYS B O 9
ATOM 14410 N N . GLY A 1 1 ? 16.833 8.792 -9.998 1.00 0.00 93 GLY A N 10
ATOM 14411 C CA . GLY A 1 1 ? 16.667 7.582 -10.823 1.00 0.00 93 GLY A CA 10
ATOM 14412 C C . GLY A 1 1 ? 16.049 6.434 -10.025 1.00 0.00 93 GLY A C 10
ATOM 14413 O O . GLY A 1 1 ? 15.877 6.539 -8.809 1.00 0.00 93 GLY A O 10
ATOM 14419 N N . SER A 1 2 ? 15.708 5.336 -10.702 1.00 0.00 94 SER A N 10
ATOM 14420 C CA . SER A 1 2 ? 14.974 4.208 -10.144 1.00 0.00 94 SER A CA 10
ATOM 14421 C C . SER A 1 2 ? 15.831 3.315 -9.236 1.00 0.00 94 SER A C 10
ATOM 14422 O O . SER A 1 2 ? 15.826 2.095 -9.383 1.00 0.00 94 SER A O 10
ATOM 14430 N N . GLY A 1 3 ? 16.552 3.905 -8.279 1.00 0.00 95 GLY A N 10
ATOM 14431 C CA . GLY A 1 3 ? 17.231 3.149 -7.239 1.00 0.00 95 GLY A CA 10
ATOM 14432 C C . GLY A 1 3 ? 16.196 2.381 -6.417 1.00 0.00 95 GLY A C 10
ATOM 14433 O O . GLY A 1 3 ? 15.040 2.799 -6.346 1.00 0.00 95 GLY A O 10
ATOM 14437 N N . GLU A 1 4 ? 16.586 1.255 -5.812 1.00 0.00 96 GLU A N 10
ATOM 14438 C CA . GLU A 1 4 ? 15.673 0.385 -5.078 1.00 0.00 96 GLU A CA 10
ATOM 14439 C C . GLU A 1 4 ? 15.278 0.989 -3.731 1.00 0.00 96 GLU A C 10
ATOM 14440 O O . GLU A 1 4 ? 15.645 0.488 -2.669 1.00 0.00 96 GLU A O 10
ATOM 14452 N N . ARG A 1 5 ? 14.481 2.056 -3.783 1.00 0.00 97 ARG A N 10
ATOM 14453 C CA . ARG A 1 5 ? 13.823 2.634 -2.627 1.00 0.00 97 ARG A CA 10
ATOM 14454 C C . ARG A 1 5 ? 12.728 1.654 -2.206 1.00 0.00 97 ARG A C 10
ATOM 14455 O O . ARG A 1 5 ? 11.562 1.864 -2.526 1.00 0.00 97 ARG A O 10
ATOM 14476 N N . ASP A 1 6 ? 13.137 0.575 -1.528 1.00 0.00 98 ASP A N 10
ATOM 14477 C CA . ASP A 1 6 ? 12.359 -0.614 -1.177 1.00 0.00 98 ASP A CA 10
ATOM 14478 C C . ASP A 1 6 ? 10.872 -0.363 -0.913 1.00 0.00 98 ASP A C 10
ATOM 14479 O O . ASP A 1 6 ? 10.029 -1.131 -1.372 1.00 0.00 98 ASP A O 10
ATOM 14488 N N . SER A 1 7 ? 10.543 0.692 -0.163 1.00 0.00 99 SER A N 10
ATOM 14489 C CA . SER A 1 7 ? 9.173 1.106 0.100 1.00 0.00 99 SER A CA 10
ATOM 14490 C C . SER A 1 7 ? 8.328 1.068 -1.178 1.00 0.00 99 SER A C 10
ATOM 14491 O O . SER A 1 7 ? 7.237 0.509 -1.174 1.00 0.00 99 SER A O 10
ATOM 14499 N N . ARG A 1 8 ? 8.843 1.630 -2.272 1.00 0.00 100 ARG A N 10
ATOM 14500 C CA . ARG A 1 8 ? 8.227 1.597 -3.593 1.00 0.00 100 ARG A CA 10
ATOM 14501 C C . ARG A 1 8 ? 7.870 0.163 -4.000 1.00 0.00 100 ARG A C 10
ATOM 14502 O O . ARG A 1 8 ? 6.730 -0.118 -4.366 1.00 0.00 100 ARG A O 10
ATOM 14523 N N . GLU A 1 9 ? 8.839 -0.753 -3.939 1.00 0.00 101 GLU A N 10
ATOM 14524 C CA . GLU A 1 9 ? 8.615 -2.149 -4.282 1.00 0.00 101 GLU A CA 10
ATOM 14525 C C . GLU A 1 9 ? 7.520 -2.740 -3.390 1.00 0.00 101 GLU A C 10
ATOM 14526 O O . GLU A 1 9 ? 6.610 -3.393 -3.892 1.00 0.00 101 GLU A O 10
ATOM 14538 N N . GLU A 1 10 ? 7.589 -2.512 -2.076 1.00 0.00 102 GLU A N 10
ATOM 14539 C CA . GLU A 1 10 ? 6.625 -3.089 -1.144 1.00 0.00 102 GLU A CA 10
ATOM 14540 C C . GLU A 1 10 ? 5.214 -2.553 -1.414 1.00 0.00 102 GLU A C 10
ATOM 14541 O O . GLU A 1 10 ? 4.249 -3.317 -1.476 1.00 0.00 102 GLU A O 10
ATOM 14553 N N . ILE A 1 11 ? 5.105 -1.240 -1.621 1.00 0.00 103 ILE A N 10
ATOM 14554 C CA . ILE A 1 11 ? 3.883 -0.598 -2.080 1.00 0.00 103 ILE A CA 10
ATOM 14555 C C . ILE A 1 11 ? 3.370 -1.321 -3.324 1.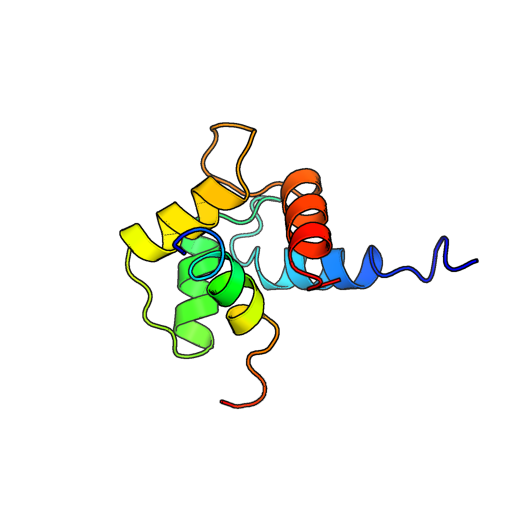00 0.00 103 ILE A C 10
ATOM 14556 O O . ILE A 1 11 ? 2.201 -1.686 -3.392 1.00 0.00 103 ILE A O 10
ATOM 14572 N N . LEU A 1 12 ? 4.230 -1.507 -4.326 1.00 0.00 104 LEU A N 10
ATOM 14573 C CA . LEU A 1 12 ? 3.806 -2.052 -5.606 1.00 0.00 104 LEU A CA 10
ATOM 14574 C C . LEU A 1 12 ? 3.353 -3.512 -5.453 1.00 0.00 104 LEU A C 10
ATOM 14575 O O . LEU A 1 12 ? 2.317 -3.906 -5.991 1.00 0.00 104 LEU A O 10
ATOM 14591 N N . LYS A 1 13 ? 4.082 -4.309 -4.668 1.00 0.00 105 LYS A N 10
ATOM 14592 C CA . LYS A 1 13 ? 3.657 -5.655 -4.306 1.00 0.00 105 LYS A CA 10
ATOM 14593 C C . LYS A 1 13 ? 2.261 -5.622 -3.679 1.00 0.00 105 LYS A C 10
ATOM 14594 O O . LYS A 1 13 ? 1.364 -6.319 -4.150 1.00 0.00 105 LYS A O 10
ATOM 14613 N N . ALA A 1 14 ? 2.056 -4.806 -2.638 1.00 0.00 106 ALA A N 10
ATOM 14614 C CA . ALA A 1 14 ? 0.745 -4.671 -2.006 1.00 0.00 106 ALA A CA 10
ATOM 14615 C C . ALA A 1 14 ? -0.324 -4.265 -3.023 1.00 0.00 106 ALA A C 10
ATOM 14616 O O . ALA A 1 14 ? -1.408 -4.846 -3.059 1.00 0.00 106 ALA A O 10
ATOM 14623 N N . PHE A 1 15 ? -0.006 -3.289 -3.875 1.00 0.00 107 PHE A N 10
ATOM 14624 C CA . PHE A 1 15 ? -0.887 -2.834 -4.937 1.00 0.00 107 PHE A CA 10
ATOM 14625 C C . PHE A 1 15 ? -1.358 -4.023 -5.772 1.00 0.00 107 PHE A C 10
ATOM 14626 O O . PHE A 1 15 ? -2.558 -4.225 -5.946 1.00 0.00 107 PHE A O 10
ATOM 14643 N N . ARG A 1 16 ? -0.413 -4.819 -6.282 1.00 0.00 108 ARG A N 10
ATOM 14644 C CA . ARG A 1 16 ? -0.749 -5.978 -7.094 1.00 0.00 108 ARG A CA 10
ATOM 14645 C C . ARG A 1 16 ? -1.520 -7.033 -6.300 1.00 0.00 108 ARG A C 10
ATOM 14646 O O . ARG A 1 16 ? -2.499 -7.568 -6.815 1.00 0.00 108 ARG A O 10
ATOM 14667 N N . LEU A 1 17 ? -1.102 -7.336 -5.061 1.00 0.00 109 LEU A N 10
ATOM 14668 C CA . LEU A 1 17 ? -1.814 -8.299 -4.221 1.00 0.00 109 LEU A CA 10
ATOM 14669 C C . LEU A 1 17 ? -3.280 -7.876 -4.108 1.00 0.00 109 LEU A C 10
ATOM 14670 O O . LEU A 1 17 ? -4.181 -8.702 -4.239 1.00 0.00 109 LEU A O 10
ATOM 14686 N N . PHE A 1 18 ? -3.523 -6.578 -3.903 1.00 0.00 110 PHE A N 10
ATOM 14687 C CA . PHE A 1 18 ? -4.875 -6.051 -3.864 1.00 0.00 110 PHE A CA 10
ATOM 14688 C C . PHE A 1 18 ? -5.565 -6.145 -5.221 1.00 0.00 110 PHE A C 10
ATOM 14689 O O . PHE A 1 18 ? -6.691 -6.636 -5.296 1.00 0.00 110 PHE A O 10
ATOM 14706 N N . ASP A 1 19 ? -4.931 -5.660 -6.291 1.00 0.00 111 ASP A N 10
ATOM 14707 C CA . ASP A 1 19 ? -5.519 -5.643 -7.626 1.00 0.00 111 ASP A CA 10
ATOM 14708 C C . ASP A 1 19 ? -5.487 -7.041 -8.258 1.00 0.00 111 ASP A C 10
ATOM 14709 O O . ASP A 1 19 ? -4.910 -7.235 -9.326 1.00 0.00 111 ASP A O 10
ATOM 14718 N N . ASP A 1 20 ? -6.173 -7.996 -7.624 1.00 0.00 112 ASP A N 10
ATOM 14719 C CA . ASP A 1 20 ? -6.370 -9.351 -8.120 1.00 0.00 112 ASP A CA 10
ATOM 14720 C C . ASP A 1 20 ? -6.898 -9.329 -9.555 1.00 0.00 112 ASP A C 10
ATOM 14721 O O . ASP A 1 20 ? -6.479 -10.132 -10.384 1.00 0.00 112 ASP A O 10
ATOM 14730 N N . ASP A 1 21 ? -7.810 -8.395 -9.845 1.00 0.00 113 ASP A N 10
ATOM 14731 C CA . ASP A 1 21 ? -8.380 -8.224 -11.175 1.00 0.00 113 ASP A CA 10
ATOM 14732 C C . ASP A 1 21 ? -7.306 -7.958 -12.240 1.00 0.00 113 ASP A C 10
ATOM 14733 O O . ASP A 1 21 ? -7.512 -8.274 -13.408 1.00 0.00 113 ASP A O 10
ATOM 14742 N N . ASN A 1 22 ? -6.178 -7.355 -11.849 1.00 0.00 114 ASN A N 10
ATOM 14743 C CA . ASN A 1 22 ? -5.106 -6.935 -12.743 1.00 0.00 114 ASN A CA 10
ATOM 14744 C C . ASN A 1 22 ? -5.645 -5.985 -13.818 1.00 0.00 114 ASN A C 10
ATOM 14745 O O . ASN A 1 22 ? -5.338 -6.109 -15.003 1.00 0.00 114 ASN A O 10
ATOM 14756 N N . SER A 1 23 ? -6.436 -5.004 -13.387 1.00 0.00 115 SER A N 10
ATOM 14757 C CA . SER A 1 23 ? -6.875 -3.884 -14.208 1.00 0.00 115 SER A CA 10
ATOM 14758 C C . SER A 1 23 ? -5.728 -2.890 -14.382 1.00 0.00 115 SER A C 10
ATOM 14759 O O . SER A 1 23 ? -5.569 -2.277 -15.434 1.00 0.00 115 SER A O 10
ATOM 14767 N N . GLY A 1 24 ? -4.973 -2.712 -13.297 1.00 0.00 116 GLY A N 10
ATOM 14768 C CA . GLY A 1 24 ? -3.981 -1.673 -13.110 1.00 0.00 116 GLY A CA 10
ATOM 14769 C C . GLY A 1 24 ? -4.524 -0.633 -12.121 1.00 0.00 116 GLY A C 10
ATOM 14770 O O . GLY A 1 24 ? -3.856 0.368 -11.874 1.00 0.00 116 GLY A O 10
ATOM 14774 N N . THR A 1 25 ? -5.722 -0.852 -11.553 1.00 0.00 117 THR A N 10
ATOM 14775 C CA . THR A 1 25 ? -6.374 0.046 -10.610 1.00 0.00 117 THR A CA 10
ATOM 14776 C C . THR A 1 25 ? -7.176 -0.789 -9.596 1.00 0.00 117 THR A C 10
ATOM 14777 O O . THR A 1 25 ? -7.988 -1.629 -9.976 1.00 0.00 117 THR A O 10
ATOM 14788 N N . ILE A 1 26 ? -6.977 -0.582 -8.294 1.00 0.00 118 ILE A N 10
ATOM 14789 C CA . ILE A 1 26 ? -7.606 -1.424 -7.281 1.00 0.00 118 ILE A CA 10
ATOM 14790 C C . ILE A 1 26 ? -9.065 -0.980 -7.146 1.00 0.00 118 ILE A C 10
ATOM 14791 O O . ILE A 1 26 ? -9.331 0.096 -6.620 1.00 0.00 118 ILE A O 10
ATOM 14807 N N . THR A 1 27 ? -10.025 -1.771 -7.619 1.00 0.00 119 THR A N 10
ATOM 14808 C CA . THR A 1 27 ? -11.431 -1.389 -7.539 1.00 0.00 119 THR A CA 10
ATOM 14809 C C . THR A 1 27 ? -11.999 -1.650 -6.144 1.00 0.00 119 THR A C 10
ATOM 14810 O O . THR A 1 27 ? -11.446 -2.421 -5.362 1.00 0.00 119 THR A O 10
ATOM 14821 N N . ILE A 1 28 ? -13.164 -1.065 -5.854 1.00 0.00 120 ILE A N 10
ATOM 14822 C CA . ILE A 1 28 ? -13.918 -1.397 -4.650 1.00 0.00 120 ILE A CA 10
ATOM 14823 C C . ILE A 1 28 ? -14.168 -2.913 -4.563 1.00 0.00 120 ILE A C 10
ATOM 14824 O O . ILE A 1 28 ? -14.112 -3.504 -3.486 1.00 0.00 120 ILE A O 10
ATOM 14840 N N . LYS A 1 29 ? -14.395 -3.551 -5.716 1.00 0.00 121 LYS A N 10
ATOM 14841 C CA . LYS A 1 29 ? -14.548 -4.994 -5.810 1.00 0.00 121 LYS A CA 10
ATOM 14842 C C . LYS A 1 29 ? -13.252 -5.696 -5.398 1.00 0.00 121 LYS A C 10
ATOM 14843 O O . LYS A 1 29 ? -13.293 -6.639 -4.610 1.00 0.00 121 LYS A O 10
ATOM 14862 N N . ASP A 1 30 ? -12.102 -5.224 -5.901 1.00 0.00 122 ASP A N 10
ATOM 14863 C CA . ASP A 1 30 ? -10.809 -5.768 -5.488 1.00 0.00 122 ASP A CA 10
ATOM 14864 C C . ASP A 1 30 ? -10.682 -5.658 -3.968 1.00 0.00 122 ASP A C 10
ATOM 14865 O O . ASP A 1 30 ? -10.308 -6.619 -3.299 1.00 0.00 122 ASP A O 10
ATOM 14874 N N . LEU A 1 31 ? -11.008 -4.491 -3.409 1.00 0.00 123 LEU A N 10
ATOM 14875 C CA . LEU A 1 31 ? -10.943 -4.303 -1.968 1.00 0.00 123 LEU A CA 10
ATOM 14876 C C . LEU A 1 31 ? -11.855 -5.293 -1.237 1.00 0.00 123 LEU A C 10
ATOM 14877 O O . LEU A 1 31 ? -11.411 -5.932 -0.286 1.00 0.00 123 LEU A O 10
ATOM 14893 N N . ARG A 1 32 ? -13.112 -5.454 -1.667 1.00 0.00 124 ARG A N 10
ATOM 14894 C CA . ARG A 1 32 ? -14.004 -6.426 -1.040 1.00 0.00 124 ARG A CA 10
ATOM 14895 C C . ARG A 1 32 ? -13.396 -7.831 -1.116 1.00 0.00 124 ARG A C 10
ATOM 14896 O O . ARG A 1 32 ? -13.351 -8.536 -0.113 1.00 0.00 124 ARG A O 10
ATOM 14917 N N . ARG A 1 33 ? -12.919 -8.235 -2.295 1.00 0.00 125 ARG A N 10
ATOM 14918 C CA . ARG A 1 33 ? -12.233 -9.504 -2.502 1.00 0.00 125 ARG A CA 10
ATOM 14919 C C . ARG A 1 33 ? -11.113 -9.697 -1.466 1.00 0.00 125 ARG A C 10
ATOM 14920 O O . ARG A 1 33 ? -11.118 -10.680 -0.724 1.00 0.00 125 ARG A O 10
ATOM 14941 N N . VAL A 1 34 ? -10.186 -8.738 -1.375 1.00 0.00 126 VAL A N 10
ATOM 14942 C CA . VAL A 1 34 ? -9.123 -8.748 -0.372 1.00 0.00 126 VAL A CA 10
ATOM 14943 C C . VAL A 1 34 ? -9.713 -8.931 1.028 1.00 0.00 126 VAL A C 10
ATOM 14944 O O . VAL A 1 34 ? -9.285 -9.803 1.781 1.00 0.00 126 VAL A O 10
ATOM 14957 N N . ALA A 1 35 ? -10.680 -8.088 1.384 1.00 0.00 127 ALA A N 10
ATOM 14958 C CA . ALA A 1 35 ? -11.305 -8.076 2.695 1.00 0.00 127 ALA A CA 10
ATOM 14959 C C . ALA A 1 35 ? -11.823 -9.475 3.053 1.00 0.00 127 ALA A C 10
ATOM 14960 O O . ALA A 1 35 ? -11.456 -10.053 4.077 1.00 0.00 127 ALA A O 10
ATOM 14967 N N . LYS A 1 36 ? -12.635 -10.041 2.158 1.00 0.00 128 LYS A N 10
ATOM 14968 C CA . LYS A 1 36 ? -13.172 -11.386 2.283 1.00 0.00 128 LYS A CA 10
ATOM 14969 C C . LYS A 1 36 ? -12.043 -12.402 2.476 1.00 0.00 128 LYS A C 10
ATOM 14970 O O . LYS A 1 36 ? -12.118 -13.216 3.392 1.00 0.00 128 LYS A O 10
ATOM 14989 N N . GLU A 1 37 ? -10.988 -12.348 1.654 1.00 0.00 129 GLU A N 10
ATOM 14990 C CA . GLU A 1 37 ? -9.835 -13.233 1.820 1.00 0.00 129 GLU A CA 10
ATOM 14991 C C . GLU A 1 37 ? -9.205 -13.094 3.211 1.00 0.00 129 GLU A C 10
ATOM 14992 O O . GLU A 1 37 ? -8.883 -14.101 3.838 1.00 0.00 129 GLU A O 10
ATOM 15004 N N . LEU A 1 38 ? -9.012 -11.863 3.696 1.00 0.00 130 LEU A N 10
ATOM 15005 C CA . LEU A 1 38 ? -8.492 -11.644 5.043 1.00 0.00 130 LEU A CA 10
ATOM 15006 C C . LEU A 1 38 ? -9.468 -12.179 6.099 1.00 0.00 130 LEU A C 10
ATOM 15007 O O . LEU A 1 38 ? -9.055 -12.515 7.205 1.00 0.00 130 LEU A O 10
ATOM 15023 N N . GLY A 1 39 ? -10.759 -12.246 5.762 1.00 0.00 131 GLY A N 10
ATOM 15024 C CA . GLY A 1 39 ? -11.835 -12.662 6.651 1.00 0.00 131 GLY A CA 10
ATOM 15025 C C . GLY A 1 39 ? -12.686 -11.456 7.040 1.00 0.00 131 GLY A C 10
ATOM 15026 O O . GLY A 1 39 ? -13.890 -11.581 7.275 1.00 0.00 131 GLY A O 10
ATOM 15030 N N . GLU A 1 40 ? -12.065 -10.276 7.093 1.00 0.00 132 GLU A N 10
ATOM 15031 C CA . GLU A 1 40 ? -12.722 -9.019 7.382 1.00 0.00 132 GLU A CA 10
ATOM 15032 C C . GLU A 1 40 ? -13.797 -8.749 6.334 1.00 0.00 132 GLU A C 10
ATOM 15033 O O . GLU A 1 40 ? -13.508 -8.228 5.262 1.00 0.00 132 GLU A O 10
ATOM 15045 N N . ASN A 1 41 ? -15.052 -9.069 6.643 1.00 0.00 133 ASN A N 10
ATOM 15046 C CA . ASN A 1 41 ? -16.179 -8.773 5.767 1.00 0.00 133 ASN A CA 10
ATOM 15047 C C . ASN A 1 41 ? -16.465 -7.268 5.818 1.00 0.00 133 ASN A C 10
ATOM 15048 O O . ASN A 1 41 ? -17.457 -6.833 6.397 1.00 0.00 133 ASN A O 10
ATOM 15059 N N . LEU A 1 42 ? -15.573 -6.465 5.227 1.00 0.00 134 LEU A N 10
ATOM 15060 C CA . LEU A 1 42 ? -15.707 -5.017 5.184 1.00 0.00 134 LEU A CA 10
ATOM 15061 C C . LEU A 1 42 ? -16.971 -4.637 4.410 1.00 0.00 134 LEU A C 10
ATOM 15062 O O . LEU A 1 42 ? -17.329 -5.286 3.425 1.00 0.00 134 LEU A O 10
ATOM 15078 N N . THR A 1 43 ? -17.652 -3.584 4.862 1.00 0.00 135 THR A N 10
ATOM 15079 C CA . THR A 1 43 ? -18.844 -3.076 4.212 1.00 0.00 135 THR A CA 10
ATOM 15080 C C . THR A 1 43 ? -18.432 -2.284 2.975 1.00 0.00 135 THR A C 10
ATOM 15081 O O . THR A 1 43 ? -17.414 -1.587 2.990 1.00 0.00 135 THR A O 10
ATOM 15092 N N . GLU A 1 44 ? -19.247 -2.353 1.917 1.00 0.00 136 GLU A N 10
ATOM 15093 C CA . GLU A 1 44 ? -19.034 -1.545 0.726 1.00 0.00 136 GLU A CA 10
ATOM 15094 C C . GLU A 1 44 ? -18.844 -0.080 1.119 1.00 0.00 136 GLU A C 10
ATOM 15095 O O . GLU A 1 44 ? -17.966 0.582 0.587 1.00 0.00 136 GLU A O 10
ATOM 15107 N N . GLU A 1 45 ? -19.638 0.412 2.076 1.00 0.00 137 GLU A N 10
ATOM 15108 C CA . GLU A 1 45 ? -19.508 1.761 2.606 1.00 0.00 137 GLU A CA 10
ATOM 15109 C C . GLU A 1 45 ? -18.085 2.030 3.114 1.00 0.00 137 GLU A C 10
ATOM 15110 O O . GLU A 1 45 ? -17.458 2.990 2.669 1.00 0.00 137 GLU A O 10
ATOM 15122 N N . GLU A 1 46 ? -17.556 1.200 4.025 1.00 0.00 138 GLU A N 10
ATOM 15123 C CA . GLU A 1 46 ? -16.200 1.396 4.534 1.00 0.00 138 GLU A CA 10
ATOM 15124 C C . GLU A 1 46 ? -15.201 1.422 3.379 1.00 0.00 138 GLU A C 10
ATOM 15125 O O . GLU A 1 46 ? -14.346 2.306 3.303 1.00 0.00 138 GLU A O 10
ATOM 15137 N N . LEU A 1 47 ? -15.324 0.466 2.458 1.00 0.00 139 LEU A N 10
ATOM 15138 C CA . LEU A 1 47 ? -14.474 0.458 1.279 1.00 0.00 139 LEU A CA 10
ATOM 15139 C C . LEU A 1 47 ? -14.618 1.761 0.487 1.00 0.00 139 LEU A C 10
ATOM 15140 O O . LEU A 1 47 ? -13.631 2.293 -0.011 1.00 0.00 139 LEU A O 10
ATOM 15156 N N . GLN A 1 48 ? -15.833 2.293 0.379 1.00 0.00 140 GLN A N 10
ATOM 15157 C CA . GLN A 1 48 ? -16.086 3.541 -0.313 1.00 0.00 140 GLN A CA 10
ATOM 15158 C C . GLN A 1 48 ? -15.384 4.691 0.407 1.00 0.00 140 GLN A C 10
ATOM 15159 O O . GLN A 1 48 ? -14.796 5.540 -0.248 1.00 0.00 140 GLN A O 10
ATOM 15173 N N . GLU A 1 49 ? -15.408 4.728 1.741 1.00 0.00 141 GLU A N 10
ATOM 15174 C CA . GLU A 1 49 ? -14.658 5.730 2.494 1.00 0.00 141 GLU A CA 10
ATOM 15175 C C . GLU A 1 49 ? -13.164 5.637 2.150 1.00 0.00 141 GLU A C 10
ATOM 15176 O O . GLU A 1 49 ? -12.527 6.636 1.812 1.00 0.00 141 GLU A O 10
ATOM 15188 N N . MET A 1 50 ? -12.612 4.422 2.223 1.00 0.00 142 MET A N 10
ATOM 15189 C CA . MET A 1 50 ? -11.218 4.151 1.881 1.00 0.00 142 MET A CA 10
ATOM 15190 C C . MET A 1 50 ? -10.893 4.645 0.468 1.00 0.00 142 MET A C 10
ATOM 15191 O O . MET A 1 50 ? -9.885 5.324 0.259 1.00 0.00 142 MET A O 10
ATOM 15205 N N . ILE A 1 51 ? -11.763 4.314 -0.490 1.00 0.00 143 ILE A N 10
ATOM 15206 C CA . ILE A 1 51 ? -11.665 4.782 -1.863 1.00 0.00 143 ILE A CA 10
ATOM 15207 C C . ILE A 1 51 ? -11.648 6.305 -1.879 1.00 0.00 143 ILE A C 10
ATOM 15208 O O . ILE A 1 51 ? -10.688 6.883 -2.364 1.00 0.00 143 ILE A O 10
ATOM 15224 N N . ALA A 1 52 ? -12.680 6.962 -1.356 1.00 0.00 144 ALA A N 10
ATOM 15225 C CA . ALA A 1 52 ? -12.829 8.409 -1.385 1.00 0.00 144 ALA A CA 10
ATOM 15226 C C . ALA A 1 52 ? -11.593 9.112 -0.817 1.00 0.00 144 ALA A C 10
ATOM 15227 O O . ALA A 1 52 ? -11.130 10.097 -1.385 1.00 0.00 144 ALA A O 10
ATOM 15234 N N . GLU A 1 53 ? -11.044 8.600 0.288 1.00 0.00 145 GLU A N 10
ATOM 15235 C CA . GLU A 1 53 ? -9.830 9.145 0.886 1.00 0.00 145 GLU A CA 10
ATOM 15236 C C . GLU A 1 53 ? -8.653 9.119 -0.104 1.00 0.00 145 GLU A C 10
ATOM 15237 O O . GLU A 1 53 ? -7.876 10.069 -0.176 1.00 0.00 145 GLU A O 10
ATOM 15249 N N . ALA A 1 54 ? -8.483 8.009 -0.828 1.00 0.00 146 ALA A N 10
ATOM 15250 C CA . ALA A 1 54 ? -7.306 7.773 -1.661 1.00 0.00 146 ALA A CA 10
ATOM 15251 C C . ALA A 1 54 ? -7.462 8.309 -3.089 1.00 0.00 146 ALA A C 10
ATOM 15252 O O . ALA A 1 54 ? -6.510 8.799 -3.695 1.00 0.00 146 ALA A O 10
ATOM 15259 N N . ASP A 1 55 ? -8.655 8.146 -3.659 1.00 0.00 147 ASP A N 10
ATOM 15260 C CA . ASP A 1 55 ? -8.948 8.378 -5.059 1.00 0.00 147 ASP A CA 10
ATOM 15261 C C . ASP A 1 55 ? -9.130 9.870 -5.328 1.00 0.00 147 ASP A C 10
ATOM 15262 O O . ASP A 1 55 ? -10.200 10.422 -5.086 1.00 0.00 147 ASP A O 10
ATOM 15271 N N . ARG A 1 56 ? -8.117 10.497 -5.926 1.00 0.00 148 ARG A N 10
ATOM 15272 C CA . ARG A 1 56 ? -8.182 11.893 -6.332 1.00 0.00 148 ARG A CA 10
ATOM 15273 C C . ARG A 1 56 ? -8.914 12.066 -7.667 1.00 0.00 148 ARG A C 10
ATOM 15274 O O . ARG A 1 56 ? -9.311 13.180 -7.997 1.00 0.00 148 ARG A O 10
ATOM 15295 N N . ASN A 1 57 ? -9.050 10.993 -8.459 1.00 0.00 149 ASN A N 10
ATOM 15296 C CA . ASN A 1 57 ? -9.562 11.083 -9.830 1.00 0.00 149 ASN A CA 10
ATOM 15297 C C . ASN A 1 57 ? -11.078 10.846 -9.891 1.00 0.00 149 ASN A C 10
ATOM 15298 O O . ASN A 1 57 ? -11.754 11.371 -10.772 1.00 0.00 149 ASN A O 10
ATOM 15309 N N . ASP A 1 58 ? -11.596 10.069 -8.937 1.00 0.00 150 ASP A N 10
ATOM 15310 C CA . ASP A 1 58 ? -13.006 9.780 -8.695 1.00 0.00 150 ASP A CA 10
ATOM 15311 C C . ASP A 1 58 ? -13.612 8.804 -9.713 1.00 0.00 150 ASP A C 10
ATOM 15312 O O . ASP A 1 58 ? -14.793 8.898 -10.037 1.00 0.00 150 ASP A O 10
ATOM 15321 N N . ASP A 1 59 ? -12.826 7.823 -10.176 1.00 0.00 151 ASP A N 10
ATOM 15322 C CA . ASP A 1 59 ? -13.319 6.698 -10.974 1.00 0.00 151 ASP A CA 10
ATOM 15323 C C . ASP A 1 59 ? -13.745 5.522 -10.091 1.00 0.00 151 ASP A C 10
ATOM 15324 O O . ASP A 1 59 ? -14.240 4.524 -10.607 1.00 0.00 151 ASP A O 10
ATOM 15333 N N . ASN A 1 60 ? -13.514 5.611 -8.777 1.00 0.00 152 ASN A N 10
ATOM 15334 C CA . ASN A 1 60 ? -13.796 4.554 -7.816 1.00 0.00 152 ASN A CA 10
ATOM 15335 C C . ASN A 1 60 ? -12.875 3.347 -8.054 1.00 0.00 152 ASN A C 10
ATOM 15336 O O . ASN A 1 60 ? -13.277 2.193 -7.898 1.00 0.00 152 ASN A O 10
ATOM 15347 N N . GLU A 1 61 ? -11.616 3.626 -8.415 1.00 0.00 153 GLU A N 10
ATOM 15348 C CA . GLU A 1 61 ? -10.534 2.660 -8.482 1.00 0.00 153 GLU A CA 10
ATOM 15349 C C . GLU A 1 61 ? -9.270 3.361 -7.974 1.00 0.00 153 GLU A C 10
ATOM 15350 O O . GLU A 1 61 ? -9.057 4.527 -8.300 1.00 0.00 153 GLU A O 10
ATOM 15362 N N . ILE A 1 62 ? -8.437 2.687 -7.176 1.00 0.00 154 ILE A N 10
ATOM 15363 C CA . ILE A 1 62 ? -7.201 3.275 -6.675 1.00 0.00 154 ILE A CA 10
ATOM 15364 C C . ILE A 1 62 ? -6.104 3.009 -7.700 1.00 0.00 154 ILE A C 10
ATOM 15365 O O . ILE A 1 62 ? -5.694 1.861 -7.870 1.00 0.00 154 ILE A O 10
ATOM 15381 N N . ASP A 1 63 ? -5.626 4.042 -8.389 1.00 0.00 155 ASP A N 10
ATOM 15382 C CA . ASP A 1 63 ? -4.478 3.907 -9.275 1.00 0.00 155 ASP A CA 10
ATOM 15383 C C . ASP A 1 63 ? -3.181 3.876 -8.454 1.00 0.00 155 ASP A C 10
ATOM 15384 O O . ASP A 1 63 ? -3.182 4.158 -7.254 1.00 0.00 155 ASP A O 10
ATOM 15393 N N . GLU A 1 64 ? -2.066 3.530 -9.104 1.00 0.00 156 GLU A N 10
ATOM 15394 C CA . GLU A 1 64 ? -0.781 3.407 -8.428 1.00 0.00 156 GLU A CA 10
ATOM 15395 C C . GLU A 1 64 ? -0.394 4.688 -7.696 1.00 0.00 156 GLU A C 10
ATOM 15396 O O . GLU A 1 64 ? -0.063 4.619 -6.517 1.00 0.00 156 GLU A O 10
ATOM 15408 N N . ASP A 1 65 ? -0.446 5.849 -8.360 1.00 0.00 157 ASP A N 10
ATOM 15409 C CA . ASP A 1 65 ? -0.129 7.116 -7.706 1.00 0.00 157 ASP A CA 10
ATOM 15410 C C . ASP A 1 65 ? -0.971 7.289 -6.444 1.00 0.00 157 ASP A C 10
ATOM 15411 O O . ASP A 1 65 ? -0.430 7.492 -5.368 1.00 0.00 157 ASP A O 10
ATOM 15420 N N . GLU A 1 66 ? -2.293 7.204 -6.570 1.00 0.00 158 GLU A N 10
ATOM 15421 C CA . GLU A 1 66 ? -3.206 7.351 -5.444 1.00 0.00 158 GLU A CA 10
ATOM 15422 C C . GLU A 1 66 ? -2.800 6.436 -4.283 1.00 0.00 158 GLU A C 10
ATOM 15423 O O . GLU A 1 66 ? -2.729 6.872 -3.132 1.00 0.00 158 GLU A O 10
ATOM 15435 N N . PHE A 1 67 ? -2.518 5.169 -4.596 1.00 0.00 159 PHE A N 10
ATOM 15436 C CA . PHE A 1 67 ? -2.123 4.195 -3.593 1.00 0.00 159 PHE A CA 10
ATOM 15437 C C . PHE A 1 67 ? -0.810 4.629 -2.934 1.00 0.00 159 PHE A C 10
ATOM 15438 O O . PHE A 1 67 ? -0.756 4.769 -1.716 1.00 0.00 159 PHE A O 10
ATOM 15455 N N . ILE A 1 68 ? 0.229 4.884 -3.734 1.00 0.00 160 ILE A N 10
ATOM 15456 C CA . ILE A 1 68 ? 1.511 5.411 -3.269 1.00 0.00 160 ILE A CA 10
ATOM 15457 C C . ILE A 1 68 ? 1.304 6.601 -2.312 1.00 0.00 160 ILE A C 10
ATOM 15458 O O . ILE A 1 68 ? 1.841 6.618 -1.202 1.00 0.00 160 ILE A O 10
ATOM 15474 N N . ARG A 1 69 ? 0.529 7.597 -2.747 1.00 0.00 161 ARG A N 10
ATOM 15475 C CA . ARG A 1 69 ? 0.248 8.800 -1.980 1.00 0.00 161 ARG A CA 10
ATOM 15476 C C . ARG A 1 69 ? -0.353 8.428 -0.625 1.00 0.00 161 ARG A C 10
ATOM 15477 O O . ARG A 1 69 ? 0.175 8.843 0.405 1.00 0.00 161 ARG A O 10
ATOM 15498 N N . ILE A 1 70 ? -1.453 7.660 -0.598 1.00 0.00 162 ILE A N 10
ATOM 15499 C CA . ILE A 1 70 ? -2.080 7.345 0.682 1.00 0.00 162 ILE A CA 10
ATOM 15500 C C . ILE A 1 70 ? -1.162 6.486 1.558 1.00 0.00 162 ILE A C 10
ATOM 15501 O O . ILE A 1 70 ? -1.118 6.672 2.776 1.00 0.00 162 ILE A O 10
ATOM 15517 N N . MET A 1 71 ? -0.404 5.567 0.951 1.00 0.00 163 MET A N 10
ATOM 15518 C CA . MET A 1 71 ? 0.584 4.758 1.650 1.00 0.00 163 MET A CA 10
ATOM 15519 C C . MET A 1 71 ? 1.578 5.634 2.412 1.00 0.00 163 MET A C 10
ATOM 15520 O O . MET A 1 71 ? 1.827 5.378 3.592 1.00 0.00 163 MET A O 10
ATOM 15534 N N . LYS A 1 72 ? 2.119 6.661 1.750 1.00 0.00 164 LYS A N 10
ATOM 15535 C CA . LYS A 1 72 ? 2.952 7.657 2.412 1.00 0.00 164 LYS A CA 10
ATOM 15536 C C . LYS A 1 72 ? 2.148 8.387 3.492 1.00 0.00 164 LYS A C 10
ATOM 15537 O O . LYS A 1 72 ? 2.516 8.348 4.665 1.00 0.00 164 LYS A O 10
ATOM 15556 N N . LYS A 1 73 ? 1.049 9.039 3.093 1.00 0.00 165 LYS A N 10
ATOM 15557 C CA . LYS A 1 73 ? 0.167 9.834 3.949 1.00 0.00 165 LYS A CA 10
ATOM 15558 C C . LYS A 1 73 ? -0.088 9.150 5.294 1.00 0.00 165 LYS A C 10
ATOM 15559 O O . LYS A 1 73 ? -0.096 9.799 6.340 1.00 0.00 165 LYS A O 10
ATOM 15578 N N . THR A 1 74 ? -0.348 7.845 5.234 1.00 0.00 166 THR A N 10
ATOM 15579 C CA . THR A 1 74 ? -0.822 7.041 6.346 1.00 0.00 166 THR A CA 10
ATOM 15580 C C . THR A 1 74 ? 0.317 6.313 7.072 1.00 0.00 166 THR A C 10
ATOM 15581 O O . THR A 1 74 ? 0.062 5.594 8.033 1.00 0.00 166 THR A O 10
ATOM 15592 N N . SER A 1 75 ? 1.573 6.454 6.634 1.00 0.00 167 SER A N 10
ATOM 15593 C CA . SER A 1 75 ? 2.686 5.657 7.151 1.00 0.00 167 SER A CA 10
ATOM 15594 C C . SER A 1 75 ? 2.458 4.154 6.947 1.00 0.00 167 SER A C 10
ATOM 15595 O O . SER A 1 75 ? 2.927 3.345 7.747 1.00 0.00 167 SER A O 10
ATOM 15603 N N . LEU A 1 76 ? 1.752 3.769 5.881 1.00 0.00 168 LEU A N 10
ATOM 15604 C CA . LEU A 1 76 ? 1.585 2.364 5.529 1.00 0.00 168 LEU A CA 10
ATOM 15605 C C . LEU A 1 76 ? 2.860 1.856 4.855 1.00 0.00 168 LEU A C 10
ATOM 15606 O O . LEU A 1 76 ? 3.248 0.709 5.070 1.00 0.00 168 LEU A O 10
ATOM 15622 N N . PHE A 1 77 ? 3.531 2.720 4.089 1.00 0.00 169 PHE A N 10
ATOM 15623 C CA . PHE A 1 77 ? 4.870 2.488 3.559 1.00 0.00 169 PHE A CA 10
ATOM 15624 C C . PHE A 1 77 ? 5.566 3.836 3.349 1.00 0.00 169 PHE A C 10
ATOM 15625 O O . PHE A 1 77 ? 6.781 3.806 3.046 1.00 0.00 169 PHE A O 10
ATOM 15643 N N . LYS B 2 1 ? -10.352 14.690 13.741 1.00 0.00 239 LYS B N 10
ATOM 15644 C CA . LYS B 2 1 ? -9.656 13.451 13.338 1.00 0.00 239 LYS B CA 10
ATOM 15645 C C . LYS B 2 1 ? -10.236 12.884 12.033 1.00 0.00 239 LYS B C 10
ATOM 15646 O O . LYS B 2 1 ? -10.476 11.682 11.909 1.00 0.00 239 LYS B O 10
ATOM 15667 N N . LYS B 2 2 ? -10.467 13.756 11.045 1.00 0.00 240 LYS B N 10
ATOM 15668 C CA . LYS B 2 2 ? -11.096 13.397 9.779 1.00 0.00 240 LYS B CA 10
ATOM 15669 C C . LYS B 2 2 ? -10.076 12.722 8.851 1.00 0.00 240 LYS B C 10
ATOM 15670 O O . LYS B 2 2 ? -9.779 13.224 7.771 1.00 0.00 240 LYS B O 10
ATOM 15689 N N . ARG B 2 3 ? -9.558 11.570 9.283 1.00 0.00 241 ARG B N 10
ATOM 15690 C CA . ARG B 2 3 ? -8.742 10.658 8.490 1.00 0.00 241 ARG B CA 10
ATOM 15691 C C . ARG B 2 3 ? -8.507 9.363 9.272 1.00 0.00 241 ARG B C 10
ATOM 15692 O O . ARG B 2 3 ? -8.684 8.277 8.722 1.00 0.00 241 ARG B O 10
ATOM 15713 N N . GLU B 2 4 ? -8.178 9.475 10.565 1.00 0.00 242 GLU B N 10
ATOM 15714 C CA . GLU B 2 4 ? -7.851 8.363 11.456 1.00 0.00 242 GLU B CA 10
ATOM 15715 C C . GLU B 2 4 ? -8.805 7.178 11.277 1.00 0.00 242 GLU B C 10
ATOM 15716 O O . GLU B 2 4 ? -8.366 6.041 11.099 1.00 0.00 242 GLU B O 10
ATOM 15728 N N . LEU B 2 5 ? -10.113 7.438 11.328 1.00 0.00 243 LEU B N 10
ATOM 15729 C CA . LEU B 2 5 ? -11.126 6.400 11.189 1.00 0.00 243 LEU B CA 10
ATOM 15730 C C . LEU B 2 5 ? -10.972 5.599 9.889 1.00 0.00 243 LEU B C 10
ATOM 15731 O O . LEU B 2 5 ? -11.141 4.382 9.894 1.00 0.00 243 LEU B O 10
ATOM 15747 N N . ILE B 2 6 ? -10.622 6.264 8.781 1.00 0.00 244 ILE B N 10
ATOM 15748 C CA . ILE B 2 6 ? -10.456 5.616 7.487 1.00 0.00 244 ILE B CA 10
ATOM 15749 C C . ILE B 2 6 ? -9.091 4.928 7.453 1.00 0.00 244 ILE B C 10
ATOM 15750 O O . ILE B 2 6 ? -8.984 3.765 7.061 1.00 0.00 244 ILE B O 10
ATOM 15766 N N . GLU B 2 7 ? -8.048 5.641 7.892 1.00 0.00 245 GLU B N 10
ATOM 15767 C CA . GLU B 2 7 ? -6.700 5.106 8.007 1.00 0.00 245 GLU B CA 10
ATOM 15768 C C . GLU B 2 7 ? -6.717 3.774 8.748 1.00 0.00 245 GLU B C 10
ATOM 15769 O O . GLU B 2 7 ? -6.072 2.835 8.306 1.00 0.00 245 GLU B O 10
ATOM 15781 N N . SER B 2 8 ? -7.471 3.676 9.845 1.00 0.00 246 SER B N 10
ATOM 15782 C CA . SER B 2 8 ? -7.640 2.434 10.595 1.00 0.00 246 SER B CA 10
ATOM 15783 C C . SER B 2 8 ? -8.028 1.248 9.701 1.00 0.00 246 SER B C 10
ATOM 15784 O O . SER B 2 8 ? -7.591 0.119 9.931 1.00 0.00 246 SER B O 10
ATOM 15792 N N . LYS B 2 9 ? -8.850 1.491 8.679 1.00 0.00 247 LYS B N 10
ATOM 15793 C CA . LYS B 2 9 ? -9.278 0.439 7.777 1.00 0.00 247 LYS B CA 10
ATOM 15794 C C . LYS B 2 9 ? -8.109 0.022 6.878 1.00 0.00 247 LYS B C 10
ATOM 15795 O O . LYS B 2 9 ? -7.775 -1.159 6.825 1.00 0.00 247 LYS B O 10
ATOM 15814 N N . TRP B 2 10 ? -7.462 0.978 6.198 1.00 0.00 248 TRP B N 10
ATOM 15815 C CA . TRP B 2 10 ? -6.280 0.697 5.379 1.00 0.00 248 TRP B CA 10
ATOM 15816 C C . TRP B 2 10 ? -5.180 0.010 6.197 1.00 0.00 248 TRP B C 10
ATOM 15817 O O . TRP B 2 10 ? -4.597 -0.973 5.732 1.00 0.00 248 TRP B O 10
ATOM 15838 N N . HIS B 2 11 ? -4.925 0.504 7.414 1.00 0.00 249 HIS B N 10
ATOM 15839 C CA . HIS B 2 11 ? -4.009 -0.093 8.372 1.00 0.00 249 HIS B CA 10
ATOM 15840 C C . HIS B 2 11 ? -4.262 -1.585 8.440 1.00 0.00 249 HIS B C 10
ATOM 15841 O O . HIS B 2 11 ? -3.394 -2.378 8.085 1.00 0.00 249 HIS B O 10
ATOM 15855 N N . ARG B 2 12 ? -5.463 -1.965 8.874 1.00 0.00 250 ARG B N 10
ATOM 15856 C CA . ARG B 2 12 ? -5.789 -3.371 8.991 1.00 0.00 250 ARG B CA 10
ATOM 15857 C C . ARG B 2 12 ? -5.646 -4.059 7.630 1.00 0.00 250 ARG B C 10
ATOM 15858 O O . ARG B 2 12 ? -4.999 -5.093 7.536 1.00 0.00 250 ARG B O 10
ATOM 15879 N N . LEU B 2 13 ? -6.203 -3.476 6.568 1.00 0.00 251 LEU B N 10
ATOM 15880 C CA . LEU B 2 13 ? -6.255 -4.117 5.257 1.00 0.00 251 LEU B CA 10
ATOM 15881 C C . LEU B 2 13 ? -4.859 -4.551 4.780 1.00 0.00 251 LEU B C 10
ATOM 15882 O O . LEU B 2 13 ? -4.708 -5.647 4.246 1.00 0.00 251 LEU B O 10
ATOM 15898 N N . LEU B 2 14 ? -3.834 -3.710 4.967 1.00 0.00 252 LEU B N 10
ATOM 15899 C CA . LEU B 2 14 ? -2.455 -4.099 4.671 1.00 0.00 252 LEU B CA 10
ATOM 15900 C C . LEU B 2 14 ? -1.855 -4.885 5.833 1.00 0.00 252 LEU B C 10
ATOM 15901 O O . LEU B 2 14 ? -1.492 -6.047 5.682 1.00 0.00 252 LEU B O 10
ATOM 15917 N N . PHE B 2 15 ? -1.706 -4.229 6.984 1.00 0.00 253 PHE B N 10
ATOM 15918 C CA . PHE B 2 15 ? -0.953 -4.745 8.126 1.00 0.00 253 PHE B CA 10
ATOM 15919 C C . PHE B 2 15 ? -1.445 -6.117 8.618 1.00 0.00 253 PHE B C 10
ATOM 15920 O O . PHE B 2 15 ? -0.665 -6.866 9.203 1.00 0.00 253 PHE B O 10
ATOM 15937 N N . HIS B 2 16 ? -2.716 -6.469 8.396 1.00 0.00 254 HIS B N 10
ATOM 15938 C CA . HIS B 2 16 ? -3.256 -7.794 8.702 1.00 0.00 254 HIS B CA 10
ATOM 15939 C C . HIS B 2 16 ? -2.550 -8.889 7.893 1.00 0.00 254 HIS B C 10
ATOM 15940 O O . HIS B 2 16 ? -2.435 -10.021 8.366 1.00 0.00 254 HIS B O 10
ATOM 15954 N N . ASP B 2 17 ? -2.098 -8.581 6.673 1.00 0.00 255 ASP B N 10
ATOM 15955 C CA . ASP B 2 17 ? -1.431 -9.533 5.796 1.00 0.00 255 ASP B CA 10
ATOM 15956 C C . ASP B 2 17 ? 0.010 -9.759 6.264 1.00 0.00 255 ASP B C 10
ATOM 15957 O O . ASP B 2 17 ? 0.967 -9.414 5.571 1.00 0.00 255 ASP B O 10
ATOM 15966 N N . LYS B 2 18 ? 0.168 -10.347 7.452 1.00 0.00 256 LYS B N 10
ATOM 15967 C CA . LYS B 2 18 ? 1.458 -10.557 8.096 1.00 0.00 256 LYS B CA 10
ATOM 15968 C C . LYS B 2 18 ? 2.217 -11.718 7.442 1.00 0.00 256 LYS B C 10
ATOM 15969 O O . LYS B 2 18 ? 2.484 -12.735 8.080 1.00 0.00 256 LYS B O 10
ATOM 15988 N N . LYS B 2 19 ? 2.586 -11.561 6.169 1.00 0.00 257 LYS B N 10
ATOM 15989 C CA . LYS B 2 19 ? 3.468 -12.491 5.478 1.00 0.00 257 LYS B CA 10
ATOM 15990 C C . LYS B 2 19 ? 4.854 -12.496 6.135 1.00 0.00 257 LYS B C 10
ATOM 15991 O O . LYS B 2 19 ? 5.315 -11.396 6.512 1.00 0.00 257 LYS B O 10
ATOM 16011 N N . GLY A 1 1 ? 20.229 5.287 2.653 1.00 0.00 93 GLY A N 11
ATOM 16012 C CA . GLY A 1 1 ? 20.126 4.006 1.931 1.00 0.00 93 GLY A CA 11
ATOM 16013 C C . GLY A 1 1 ? 18.820 3.905 1.144 1.00 0.00 93 GLY A C 11
ATOM 16014 O O . GLY A 1 1 ? 18.045 4.859 1.097 1.00 0.00 93 GLY A O 11
ATOM 16020 N N . SER A 1 2 ? 18.565 2.745 0.538 1.00 0.00 94 SER A N 11
ATOM 16021 C CA . SER A 1 2 ? 17.464 2.510 -0.389 1.00 0.00 94 SER A CA 11
ATOM 16022 C C . SER A 1 2 ? 16.084 2.425 0.278 1.00 0.00 94 SER A C 11
ATOM 16023 O O . SER A 1 2 ? 15.265 1.597 -0.117 1.00 0.00 94 SER A O 11
ATOM 16031 N N . GLY A 1 3 ? 15.801 3.275 1.268 1.00 0.00 95 GLY A N 11
ATOM 16032 C CA . GLY A 1 3 ? 14.540 3.273 1.995 1.00 0.00 95 GLY A CA 11
ATOM 16033 C C . GLY A 1 3 ? 13.373 3.599 1.074 1.00 0.00 95 GLY A C 11
ATOM 16034 O O . GLY A 1 3 ? 12.354 2.910 1.068 1.00 0.00 95 GLY A O 11
ATOM 16038 N N . GLU A 1 4 ? 13.533 4.665 0.290 1.00 0.00 96 GLU A N 11
ATOM 16039 C CA . GLU A 1 4 ? 12.506 5.141 -0.622 1.00 0.00 96 GLU A CA 11
ATOM 16040 C C . GLU A 1 4 ? 12.230 4.090 -1.699 1.00 0.00 96 GLU A C 11
ATOM 16041 O O . GLU A 1 4 ? 11.078 3.747 -1.956 1.00 0.00 96 GLU A O 11
ATOM 16053 N N . ARG A 1 5 ? 13.296 3.566 -2.309 1.00 0.00 97 ARG A N 11
ATOM 16054 C CA . ARG A 1 5 ? 13.195 2.509 -3.303 1.00 0.00 97 ARG A CA 11
ATOM 16055 C C . ARG A 1 5 ? 12.490 1.294 -2.699 1.00 0.00 97 ARG A C 11
ATOM 16056 O O . ARG A 1 5 ? 11.493 0.831 -3.248 1.00 0.00 97 ARG A O 11
ATOM 16077 N N . ASP A 1 6 ? 12.978 0.789 -1.561 1.00 0.00 98 ASP A N 11
ATOM 16078 C CA . ASP A 1 6 ? 12.350 -0.337 -0.884 1.00 0.00 98 ASP A CA 11
ATOM 16079 C C . ASP A 1 6 ? 10.858 -0.068 -0.678 1.00 0.00 98 ASP A C 11
ATOM 16080 O O . ASP A 1 6 ? 10.025 -0.882 -1.070 1.00 0.00 98 ASP A O 11
ATOM 16089 N N . SER A 1 7 ? 10.527 1.089 -0.102 1.00 0.00 99 SER A N 11
ATOM 16090 C CA . SER A 1 7 ? 9.143 1.495 0.095 1.00 0.00 99 SER A CA 11
ATOM 16091 C C . SER A 1 7 ? 8.360 1.414 -1.217 1.00 0.00 99 SER A C 11
ATOM 16092 O O . SER A 1 7 ? 7.297 0.805 -1.255 1.00 0.00 99 SER A O 11
ATOM 16100 N N . ARG A 1 8 ? 8.885 2.005 -2.296 1.00 0.00 100 ARG A N 11
ATOM 16101 C CA . ARG A 1 8 ? 8.260 1.963 -3.614 1.00 0.00 100 ARG A CA 11
ATOM 16102 C C . ARG A 1 8 ? 7.977 0.517 -4.036 1.00 0.00 100 ARG A C 11
ATOM 16103 O O . ARG A 1 8 ? 6.858 0.189 -4.429 1.00 0.00 100 ARG A O 11
ATOM 16124 N N . GLU A 1 9 ? 8.983 -0.359 -3.959 1.00 0.00 101 GLU A N 11
ATOM 16125 C CA . GLU A 1 9 ? 8.793 -1.752 -4.339 1.00 0.00 101 GLU A CA 11
ATOM 16126 C C . GLU A 1 9 ? 7.718 -2.410 -3.467 1.00 0.00 101 GLU A C 11
ATOM 16127 O O . GLU A 1 9 ? 6.825 -3.073 -3.990 1.00 0.00 101 GLU A O 11
ATOM 16139 N N . GLU A 1 10 ? 7.787 -2.236 -2.145 1.00 0.00 102 GLU A N 11
ATOM 16140 C CA . GLU A 1 10 ? 6.845 -2.850 -1.213 1.00 0.00 102 GLU A CA 11
ATOM 16141 C C . GLU A 1 10 ? 5.417 -2.368 -1.502 1.00 0.00 102 GLU A C 11
ATOM 16142 O O . GLU A 1 10 ? 4.483 -3.168 -1.584 1.00 0.00 102 GLU A O 11
ATOM 16154 N N . ILE A 1 11 ? 5.259 -1.057 -1.695 1.00 0.00 103 ILE A N 11
ATOM 16155 C CA . ILE A 1 11 ? 4.022 -0.462 -2.174 1.00 0.00 103 ILE A CA 11
ATOM 16156 C C . ILE A 1 11 ? 3.561 -1.204 -3.424 1.00 0.00 103 ILE A C 11
ATOM 16157 O O . ILE A 1 11 ? 2.414 -1.633 -3.495 1.00 0.00 103 ILE A O 11
ATOM 16173 N N . LEU A 1 12 ? 4.433 -1.338 -4.422 1.00 0.00 104 LEU A N 11
ATOM 16174 C CA . LEU A 1 12 ? 4.038 -1.920 -5.693 1.00 0.00 104 LEU A CA 11
ATOM 16175 C C . LEU A 1 12 ? 3.612 -3.383 -5.512 1.00 0.00 104 LEU A C 11
ATOM 16176 O O . LEU A 1 12 ? 2.608 -3.797 -6.087 1.00 0.00 104 LEU A O 11
ATOM 16192 N N . LYS A 1 13 ? 4.309 -4.155 -4.668 1.00 0.00 105 LYS A N 11
ATOM 16193 C CA . LYS A 1 13 ? 3.855 -5.495 -4.298 1.00 0.00 105 LYS A CA 11
ATOM 16194 C C . LYS A 1 13 ? 2.429 -5.445 -3.739 1.00 0.00 105 LYS A C 11
ATOM 16195 O O . LYS A 1 13 ? 1.553 -6.169 -4.210 1.00 0.00 105 LYS A O 11
ATOM 16214 N N . ALA A 1 14 ? 2.181 -4.599 -2.735 1.00 0.00 106 ALA A N 11
ATOM 16215 C CA . ALA A 1 14 ? 0.856 -4.506 -2.134 1.00 0.00 106 ALA A CA 11
ATOM 16216 C C . ALA A 1 14 ? -0.200 -4.091 -3.163 1.00 0.00 106 ALA A C 11
ATOM 16217 O O . ALA A 1 14 ? -1.280 -4.670 -3.216 1.00 0.00 106 ALA A O 11
ATOM 16224 N N . PHE A 1 15 ? 0.120 -3.105 -4.002 1.00 0.00 107 PHE A N 11
ATOM 16225 C CA . PHE A 1 15 ? -0.726 -2.677 -5.105 1.00 0.00 107 PHE A CA 11
ATOM 16226 C C . PHE A 1 15 ? -1.089 -3.883 -5.971 1.00 0.00 107 PHE A C 11
ATOM 16227 O O . PHE A 1 15 ? -2.261 -4.163 -6.210 1.00 0.00 107 PHE A O 11
ATOM 16244 N N . ARG A 1 16 ? -0.063 -4.610 -6.417 1.00 0.00 108 ARG A N 11
ATOM 16245 C CA . ARG A 1 16 ? -0.192 -5.784 -7.258 1.00 0.00 108 ARG A CA 11
ATOM 16246 C C . ARG A 1 16 ? -1.107 -6.823 -6.604 1.00 0.00 108 ARG A C 11
ATOM 16247 O O . ARG A 1 16 ? -2.031 -7.314 -7.250 1.00 0.00 108 ARG A O 11
ATOM 16268 N N . LEU A 1 17 ? -0.857 -7.151 -5.331 1.00 0.00 109 LEU A N 11
ATOM 16269 C CA . LEU A 1 17 ? -1.652 -8.128 -4.592 1.00 0.00 109 LEU A CA 11
ATOM 16270 C C . LEU A 1 17 ? -3.105 -7.658 -4.490 1.00 0.00 109 LEU A C 11
ATOM 16271 O O . LEU A 1 17 ? -4.029 -8.432 -4.733 1.00 0.00 109 LEU A O 11
ATOM 16287 N N . PHE A 1 18 ? -3.315 -6.384 -4.146 1.00 0.00 110 PHE A N 11
ATOM 16288 C CA . PHE A 1 18 ? -4.644 -5.797 -4.091 1.00 0.00 110 PHE A CA 11
ATOM 16289 C C . PHE A 1 18 ? -5.302 -5.785 -5.472 1.00 0.00 110 PHE A C 11
ATOM 16290 O O . PHE A 1 18 ? -6.518 -5.924 -5.551 1.00 0.00 110 PHE A O 11
ATOM 16307 N N . ASP A 1 19 ? -4.549 -5.643 -6.566 1.00 0.00 111 ASP A N 11
ATOM 16308 C CA . ASP A 1 19 ? -5.091 -5.727 -7.920 1.00 0.00 111 ASP A CA 11
ATOM 16309 C C . ASP A 1 19 ? -5.392 -7.188 -8.293 1.00 0.00 111 ASP A C 11
ATOM 16310 O O . ASP A 1 19 ? -4.883 -7.709 -9.286 1.00 0.00 111 ASP A O 11
ATOM 16319 N N . ASP A 1 20 ? -6.253 -7.843 -7.512 1.00 0.00 112 ASP A N 11
ATOM 16320 C CA . ASP A 1 20 ? -6.700 -9.208 -7.740 1.00 0.00 112 ASP A CA 11
ATOM 16321 C C . ASP A 1 20 ? -7.253 -9.355 -9.157 1.00 0.00 112 ASP A C 11
ATOM 16322 O O . ASP A 1 20 ? -6.873 -10.271 -9.882 1.00 0.00 112 ASP A O 11
ATOM 16331 N N . ASP A 1 21 ? -8.146 -8.445 -9.557 1.00 0.00 113 ASP A N 11
ATOM 16332 C CA . ASP A 1 21 ? -8.783 -8.496 -10.868 1.00 0.00 113 ASP A CA 11
ATOM 16333 C C . ASP A 1 21 ? -7.825 -8.196 -12.030 1.00 0.00 113 ASP A C 11
ATOM 16334 O O . ASP A 1 21 ? -8.250 -8.265 -13.181 1.00 0.00 113 ASP A O 11
ATOM 16343 N N . ASN A 1 22 ? -6.554 -7.873 -11.758 1.00 0.00 114 ASN A N 11
ATOM 16344 C CA . ASN A 1 22 ? -5.535 -7.640 -12.776 1.00 0.00 114 ASN A CA 11
ATOM 16345 C C . ASN A 1 22 ? -5.985 -6.561 -13.769 1.00 0.00 114 ASN A C 11
ATOM 16346 O O . ASN A 1 22 ? -5.840 -6.704 -14.982 1.00 0.00 114 ASN A O 11
ATOM 16357 N N . SER A 1 23 ? -6.533 -5.470 -13.236 1.00 0.00 115 SER A N 11
ATOM 16358 C CA . SER A 1 23 ? -7.017 -4.337 -14.011 1.00 0.00 115 SER A CA 11
ATOM 16359 C C . SER A 1 23 ? -5.888 -3.354 -14.325 1.00 0.00 115 SER A C 11
ATOM 16360 O O . SER A 1 23 ? -5.959 -2.625 -15.311 1.00 0.00 115 SER A O 11
ATOM 16368 N N . GLY A 1 24 ? -4.872 -3.310 -13.460 1.00 0.00 116 GLY A N 11
ATOM 16369 C CA . GLY A 1 24 ? -3.831 -2.296 -13.462 1.00 0.00 116 GLY A CA 11
ATOM 16370 C C . GLY A 1 24 ? -4.125 -1.233 -12.397 1.00 0.00 116 GLY A C 11
ATOM 16371 O O . GLY A 1 24 ? -3.335 -0.306 -12.226 1.00 0.00 116 GLY A O 11
ATOM 16375 N N . THR A 1 25 ? -5.248 -1.357 -11.680 1.00 0.00 117 THR A N 11
ATOM 16376 C CA . THR A 1 25 ? -5.651 -0.475 -10.597 1.00 0.00 117 THR A CA 11
ATOM 16377 C C . THR A 1 25 ? -6.193 -1.348 -9.461 1.00 0.00 117 THR A C 11
ATOM 16378 O O . THR A 1 25 ? -6.215 -2.572 -9.577 1.00 0.00 117 THR A O 11
ATOM 16389 N N . ILE A 1 26 ? -6.600 -0.746 -8.342 1.00 0.00 118 ILE A N 11
ATOM 16390 C CA . ILE A 1 26 ? -7.332 -1.454 -7.294 1.00 0.00 118 ILE A CA 11
ATOM 16391 C C . ILE A 1 26 ? -8.757 -0.911 -7.347 1.00 0.00 118 ILE A C 11
ATOM 16392 O O . ILE A 1 26 ? -8.916 0.298 -7.500 1.00 0.00 118 ILE A O 11
ATOM 16408 N N . THR A 1 27 ? -9.780 -1.766 -7.239 1.00 0.00 119 THR A N 11
ATOM 16409 C CA . THR A 1 27 ? -11.175 -1.343 -7.311 1.00 0.00 119 THR A CA 11
ATOM 16410 C C . THR A 1 27 ? -11.971 -1.890 -6.123 1.00 0.00 119 THR A C 11
ATOM 16411 O O . THR A 1 27 ? -11.507 -2.791 -5.418 1.00 0.00 119 THR A O 11
ATOM 16422 N N . ILE A 1 28 ? -13.179 -1.357 -5.901 1.00 0.00 120 ILE A N 11
ATOM 16423 C CA . ILE A 1 28 ? -14.009 -1.715 -4.755 1.00 0.00 120 ILE A CA 11
ATOM 16424 C C . ILE A 1 28 ? -14.181 -3.232 -4.613 1.00 0.00 120 ILE A C 11
ATOM 16425 O O . ILE A 1 28 ? -14.096 -3.767 -3.509 1.00 0.00 120 ILE A O 11
ATOM 16441 N N . LYS A 1 29 ? -14.383 -3.939 -5.730 1.00 0.00 121 LYS A N 11
ATOM 16442 C CA . LYS A 1 29 ? -14.567 -5.385 -5.707 1.00 0.00 121 LYS A CA 11
ATOM 16443 C C . LYS A 1 29 ? -13.328 -6.070 -5.121 1.00 0.00 121 LYS A C 11
ATOM 16444 O O . LYS A 1 29 ? -13.441 -6.975 -4.294 1.00 0.00 121 LYS A O 11
ATOM 16463 N N . ASP A 1 30 ? -12.141 -5.614 -5.539 1.00 0.00 122 ASP A N 11
ATOM 16464 C CA . ASP A 1 30 ? -10.889 -6.183 -5.077 1.00 0.00 122 ASP A CA 11
ATOM 16465 C C . ASP A 1 30 ? -10.781 -5.967 -3.575 1.00 0.00 122 ASP A C 11
ATOM 16466 O O . ASP A 1 30 ? -10.523 -6.908 -2.828 1.00 0.00 122 ASP A O 11
ATOM 16475 N N . LEU A 1 31 ? -10.983 -4.719 -3.144 1.00 0.00 123 LEU A N 11
ATOM 16476 C CA . LEU A 1 31 ? -10.915 -4.370 -1.731 1.00 0.00 123 LEU A CA 11
ATOM 16477 C C . LEU A 1 31 ? -11.869 -5.258 -0.932 1.00 0.00 123 LEU A C 11
ATOM 16478 O O . LEU A 1 31 ? -11.464 -5.841 0.071 1.00 0.00 123 LEU A O 11
ATOM 16494 N N . ARG A 1 32 ? -13.125 -5.376 -1.375 1.00 0.00 124 ARG A N 11
ATOM 16495 C CA . ARG A 1 32 ? -14.095 -6.212 -0.683 1.00 0.00 124 ARG A CA 11
ATOM 16496 C C . ARG A 1 32 ? -13.604 -7.654 -0.610 1.00 0.00 124 ARG A C 11
ATOM 16497 O O . ARG A 1 32 ? -13.716 -8.264 0.451 1.00 0.00 124 ARG A O 11
ATOM 16518 N N . ARG A 1 33 ? -13.078 -8.207 -1.708 1.00 0.00 125 ARG A N 11
ATOM 16519 C CA . ARG A 1 33 ? -12.577 -9.575 -1.701 1.00 0.00 125 ARG A CA 11
ATOM 16520 C C . ARG A 1 33 ? -11.446 -9.726 -0.679 1.00 0.00 125 ARG A C 11
ATOM 16521 O O . ARG A 1 33 ? -11.502 -10.597 0.186 1.00 0.00 125 ARG A O 11
ATOM 16542 N N . VAL A 1 34 ? -10.420 -8.875 -0.766 1.00 0.00 126 VAL A N 11
ATOM 16543 C CA . VAL A 1 34 ? -9.300 -8.882 0.171 1.00 0.00 126 VAL A CA 11
ATOM 16544 C C . VAL A 1 34 ? -9.840 -8.843 1.603 1.00 0.00 126 VAL A C 11
ATOM 16545 O O . VAL A 1 34 ? -9.503 -9.691 2.432 1.00 0.00 126 VAL A O 11
ATOM 16558 N N . ALA A 1 35 ? -10.698 -7.861 1.879 1.00 0.00 127 ALA A N 11
ATOM 16559 C CA . ALA A 1 35 ? -11.269 -7.646 3.193 1.00 0.00 127 ALA A CA 11
ATOM 16560 C C . ALA A 1 35 ? -11.986 -8.916 3.669 1.00 0.00 127 ALA A C 11
ATOM 16561 O O . ALA A 1 35 ? -11.653 -9.451 4.728 1.00 0.00 127 ALA A O 11
ATOM 16568 N N . LYS A 1 36 ? -12.911 -9.433 2.850 1.00 0.00 128 LYS A N 11
ATOM 16569 C CA . LYS A 1 36 ? -13.625 -10.683 3.079 1.00 0.00 128 LYS A CA 11
ATOM 16570 C C . LYS A 1 36 ? -12.657 -11.786 3.500 1.00 0.00 128 LYS A C 11
ATOM 16571 O O . LYS A 1 36 ? -12.828 -12.371 4.565 1.00 0.00 128 LYS A O 11
ATOM 16590 N N . GLU A 1 37 ? -11.660 -12.082 2.662 1.00 0.00 129 GLU A N 11
ATOM 16591 C CA . GLU A 1 37 ? -10.756 -13.197 2.902 1.00 0.00 129 GLU A CA 11
ATOM 16592 C C . GLU A 1 37 ? -9.975 -13.014 4.204 1.00 0.00 129 GLU A C 11
ATOM 16593 O O . GLU A 1 37 ? -9.783 -13.978 4.942 1.00 0.00 129 GLU A O 11
ATOM 16605 N N . LEU A 1 38 ? -9.530 -11.789 4.503 1.00 0.00 130 LEU A N 11
ATOM 16606 C CA . LEU A 1 38 ? -8.899 -11.504 5.789 1.00 0.00 130 LEU A CA 11
ATOM 16607 C C . LEU A 1 38 ? -9.905 -11.593 6.946 1.00 0.00 130 LEU A C 11
ATOM 16608 O O . LEU A 1 38 ? -9.505 -11.795 8.090 1.00 0.00 130 LEU A O 11
ATOM 16624 N N . GLY A 1 39 ? -11.201 -11.438 6.656 1.00 0.00 131 GLY A N 11
ATOM 16625 C CA . GLY A 1 39 ? -12.303 -11.559 7.607 1.00 0.00 131 GLY A CA 11
ATOM 16626 C C . GLY A 1 39 ? -13.107 -10.261 7.706 1.00 0.00 131 GLY A C 11
ATOM 16627 O O . GLY A 1 39 ? -14.257 -10.260 8.152 1.00 0.00 131 GLY A O 11
ATOM 16631 N N . GLU A 1 40 ? -12.501 -9.147 7.290 1.00 0.00 132 GLU A N 11
ATOM 16632 C CA . GLU A 1 40 ? -13.063 -7.819 7.398 1.00 0.00 132 GLU A CA 11
ATOM 16633 C C . GLU A 1 40 ? -14.224 -7.693 6.411 1.00 0.00 132 GLU A C 11
ATOM 16634 O O . GLU A 1 40 ? -14.045 -7.303 5.260 1.00 0.00 132 GLU A O 11
ATOM 16646 N N . ASN A 1 41 ? -15.437 -7.996 6.860 1.00 0.00 133 ASN A N 11
ATOM 16647 C CA . ASN A 1 41 ? -16.618 -7.886 6.017 1.00 0.00 133 ASN A CA 11
ATOM 16648 C C . ASN A 1 41 ? -17.068 -6.426 5.965 1.00 0.00 133 ASN A C 11
ATOM 16649 O O . ASN A 1 41 ? -18.071 -6.044 6.561 1.00 0.00 133 ASN A O 11
ATOM 16660 N N . LEU A 1 42 ? -16.276 -5.609 5.268 1.00 0.00 134 LEU A N 11
ATOM 16661 C CA . LEU A 1 42 ? -16.470 -4.169 5.181 1.00 0.00 134 LEU A CA 11
ATOM 16662 C C . LEU A 1 42 ? -17.655 -3.839 4.279 1.00 0.00 134 LEU A C 11
ATOM 16663 O O . LEU A 1 42 ? -17.815 -4.427 3.212 1.00 0.00 134 LEU A O 11
ATOM 16679 N N . THR A 1 43 ? -18.468 -2.868 4.691 1.00 0.00 135 THR A N 11
ATOM 16680 C CA . THR A 1 43 ? -19.581 -2.387 3.893 1.00 0.00 135 THR A CA 11
ATOM 16681 C C . THR A 1 43 ? -19.067 -1.644 2.659 1.00 0.00 135 THR A C 11
ATOM 16682 O O . THR A 1 43 ? -17.970 -1.077 2.671 1.00 0.00 135 THR A O 11
ATOM 16693 N N . GLU A 1 44 ? -19.901 -1.588 1.618 1.00 0.00 136 GLU A N 11
ATOM 16694 C CA . GLU A 1 44 ? -19.655 -0.783 0.434 1.00 0.00 136 GLU A CA 11
ATOM 16695 C C . GLU A 1 44 ? -19.318 0.652 0.847 1.00 0.00 136 GLU A C 11
ATOM 16696 O O . GLU A 1 44 ? -18.426 1.265 0.272 1.00 0.00 136 GLU A O 11
ATOM 16708 N N . GLU A 1 45 ? -20.020 1.173 1.855 1.00 0.00 137 GLU A N 11
ATOM 16709 C CA . GLU A 1 45 ? -19.791 2.501 2.398 1.00 0.00 137 GLU A CA 11
ATOM 16710 C C . GLU A 1 45 ? -18.367 2.616 2.953 1.00 0.00 137 GLU A C 11
ATOM 16711 O O . GLU A 1 45 ? -17.616 3.490 2.527 1.00 0.00 137 GLU A O 11
ATOM 16723 N N . GLU A 1 46 ? -17.979 1.742 3.892 1.00 0.00 138 GLU A N 11
ATOM 16724 C CA . GLU A 1 46 ? -16.624 1.757 4.443 1.00 0.00 138 GLU A CA 11
ATOM 16725 C C . GLU A 1 46 ? -15.586 1.730 3.319 1.00 0.00 138 GLU A C 11
ATOM 16726 O O . GLU A 1 46 ? -14.659 2.542 3.297 1.00 0.00 138 GLU A O 11
ATOM 16738 N N . LEU A 1 47 ? -15.757 0.808 2.368 1.00 0.00 139 LEU A N 11
ATOM 16739 C CA . LEU A 1 47 ? -14.875 0.752 1.213 1.00 0.00 139 LEU A CA 11
ATOM 16740 C C . LEU A 1 47 ? -14.871 2.087 0.466 1.00 0.00 139 LEU A C 11
ATOM 16741 O O . LEU A 1 47 ? -13.809 2.611 0.153 1.00 0.00 139 LEU A O 11
ATOM 16757 N N . GLN A 1 48 ? -16.040 2.670 0.198 1.00 0.00 140 GLN A N 11
ATOM 16758 C CA . GLN A 1 48 ? -16.129 3.952 -0.483 1.00 0.00 140 GLN A CA 11
ATOM 16759 C C . GLN A 1 48 ? -15.414 5.062 0.274 1.00 0.00 140 GLN A C 11
ATOM 16760 O O . GLN A 1 48 ? -14.828 5.933 -0.360 1.00 0.00 140 GLN A O 11
ATOM 16774 N N . GLU A 1 49 ? -15.410 5.035 1.602 1.00 0.00 141 GLU A N 11
ATOM 16775 C CA . GLU A 1 49 ? -14.610 5.996 2.348 1.00 0.00 141 GLU A CA 11
ATOM 16776 C C . GLU A 1 49 ? -13.118 5.811 2.038 1.00 0.00 141 GLU A C 11
ATOM 16777 O O . GLU A 1 49 ? -12.427 6.778 1.725 1.00 0.00 141 GLU A O 11
ATOM 16789 N N . MET A 1 50 ? -12.621 4.571 2.092 1.00 0.00 142 MET A N 11
ATOM 16790 C CA . MET A 1 50 ? -11.227 4.265 1.769 1.00 0.00 142 MET A CA 11
ATOM 16791 C C . MET A 1 50 ? -10.884 4.743 0.352 1.00 0.00 142 MET A C 11
ATOM 16792 O O . MET A 1 50 ? -9.897 5.458 0.144 1.00 0.00 142 MET A O 11
ATOM 16806 N N . ILE A 1 51 ? -11.720 4.334 -0.610 1.00 0.00 143 ILE A N 11
ATOM 16807 C CA . ILE A 1 51 ? -11.649 4.742 -2.007 1.00 0.00 143 ILE A CA 11
ATOM 16808 C C . ILE A 1 51 ? -11.514 6.261 -2.049 1.00 0.00 143 ILE A C 11
ATOM 16809 O O . ILE A 1 51 ? -10.515 6.776 -2.536 1.00 0.00 143 ILE A O 11
ATOM 16825 N N . ALA A 1 52 ? -12.514 6.971 -1.527 1.00 0.00 144 ALA A N 11
ATOM 16826 C CA . ALA A 1 52 ? -12.610 8.419 -1.564 1.00 0.00 144 ALA A CA 11
ATOM 16827 C C . ALA A 1 52 ? -11.371 9.082 -0.955 1.00 0.00 144 ALA A C 11
ATOM 16828 O O . ALA A 1 52 ? -10.900 10.096 -1.463 1.00 0.00 144 ALA A O 11
ATOM 16835 N N . GLU A 1 53 ? -10.825 8.507 0.122 1.00 0.00 145 GLU A N 11
ATOM 16836 C CA . GLU A 1 53 ? -9.607 9.001 0.754 1.00 0.00 145 GLU A CA 11
ATOM 16837 C C . GLU A 1 53 ? -8.439 9.078 -0.242 1.00 0.00 145 GLU A C 11
ATOM 16838 O O . GLU A 1 53 ? -7.673 10.040 -0.217 1.00 0.00 145 GLU A O 11
ATOM 16850 N N . ALA A 1 54 ? -8.260 8.043 -1.071 1.00 0.00 146 ALA A N 11
ATOM 16851 C CA . ALA A 1 54 ? -7.103 7.947 -1.966 1.00 0.00 146 ALA A CA 11
ATOM 16852 C C . ALA A 1 54 ? -7.382 8.473 -3.381 1.00 0.00 146 ALA A C 11
ATOM 16853 O O . ALA A 1 54 ? -6.547 9.146 -3.988 1.00 0.00 146 ALA A O 11
ATOM 16860 N N . ASP A 1 55 ? -8.530 8.085 -3.934 1.00 0.00 147 ASP A N 11
ATOM 16861 C CA . ASP A 1 55 ? -8.911 8.275 -5.323 1.00 0.00 147 ASP A CA 11
ATOM 16862 C C . ASP A 1 55 ? -9.149 9.754 -5.635 1.00 0.00 147 ASP A C 11
ATOM 16863 O O . ASP A 1 55 ? -10.196 10.290 -5.281 1.00 0.00 147 ASP A O 11
ATOM 16872 N N . ARG A 1 56 ? -8.223 10.393 -6.359 1.00 0.00 148 ARG A N 11
ATOM 16873 C CA . ARG A 1 56 ? -8.387 11.768 -6.823 1.00 0.00 148 ARG A CA 11
ATOM 16874 C C . ARG A 1 56 ? -9.020 11.850 -8.217 1.00 0.00 148 ARG A C 11
ATOM 16875 O O . ARG A 1 56 ? -9.293 12.951 -8.689 1.00 0.00 148 ARG A O 11
ATOM 16896 N N . ASN A 1 57 ? -9.257 10.712 -8.885 1.00 0.00 149 ASN A N 11
ATOM 16897 C CA . ASN A 1 57 ? -9.942 10.676 -10.181 1.00 0.00 149 ASN A CA 11
ATOM 16898 C C . ASN A 1 57 ? -11.453 10.450 -10.003 1.00 0.00 149 ASN A C 11
ATOM 16899 O O . ASN A 1 57 ? -12.250 10.876 -10.834 1.00 0.00 149 ASN A O 11
ATOM 16910 N N . ASP A 1 58 ? -11.831 9.798 -8.900 1.00 0.00 150 ASP A N 11
ATOM 16911 C CA . ASP A 1 58 ? -13.190 9.554 -8.431 1.00 0.00 150 ASP A CA 11
ATOM 16912 C C . ASP A 1 58 ? -14.006 8.630 -9.347 1.00 0.00 150 ASP A C 11
ATOM 16913 O O . ASP A 1 58 ? -15.214 8.807 -9.479 1.00 0.00 150 ASP A O 11
ATOM 16922 N N . ASP A 1 59 ? -13.369 7.610 -9.938 1.00 0.00 151 ASP A N 11
ATOM 16923 C CA . ASP A 1 59 ? -14.043 6.558 -10.704 1.00 0.00 151 ASP A CA 11
ATOM 16924 C C . ASP A 1 59 ? -14.018 5.196 -9.988 1.00 0.00 151 ASP A C 11
ATOM 16925 O O . ASP A 1 59 ? -14.421 4.192 -10.570 1.00 0.00 151 ASP A O 11
ATOM 16934 N N . ASN A 1 60 ? -13.521 5.155 -8.746 1.00 0.00 152 ASN A N 11
ATOM 16935 C CA . ASN A 1 60 ? -13.349 3.975 -7.894 1.00 0.00 152 ASN A CA 11
ATOM 16936 C C . ASN A 1 60 ? -12.038 3.230 -8.130 1.00 0.00 152 ASN A C 11
ATOM 16937 O O . ASN A 1 60 ? -11.729 2.313 -7.373 1.00 0.00 152 ASN A O 11
ATOM 16948 N N . GLU A 1 61 ? -11.238 3.629 -9.120 1.00 0.00 153 GLU A N 11
ATOM 16949 C CA . GLU A 1 61 ? -10.000 2.938 -9.406 1.00 0.00 153 GLU A CA 11
ATOM 16950 C C . GLU A 1 61 ? -8.866 3.695 -8.722 1.00 0.00 153 GLU A C 11
ATOM 16951 O O . GLU A 1 61 ? -8.651 4.877 -8.996 1.00 0.00 153 GLU A O 11
ATOM 16963 N N . ILE A 1 62 ? -8.143 2.988 -7.852 1.00 0.00 154 ILE A N 11
ATOM 16964 C CA . ILE A 1 62 ? -6.950 3.473 -7.185 1.00 0.00 154 ILE A CA 11
ATOM 16965 C C . ILE A 1 62 ? -5.788 3.110 -8.103 1.00 0.00 154 ILE A C 11
ATOM 16966 O O . ILE A 1 62 ? -5.542 1.924 -8.340 1.00 0.00 154 ILE A O 11
ATOM 16982 N N . ASP A 1 63 ? -5.106 4.116 -8.647 1.00 0.00 155 ASP A N 11
ATOM 16983 C CA . ASP A 1 63 ? -3.935 3.930 -9.488 1.00 0.00 155 ASP A CA 11
ATOM 16984 C C . ASP A 1 63 ? -2.676 3.936 -8.619 1.00 0.00 155 ASP A C 11
ATOM 16985 O O . ASP A 1 63 ? -2.737 4.212 -7.418 1.00 0.00 155 ASP A O 11
ATOM 16994 N N . GLU A 1 64 ? -1.525 3.674 -9.242 1.00 0.00 156 GLU A N 11
ATOM 16995 C CA . GLU A 1 64 ? -0.246 3.697 -8.554 1.00 0.00 156 GLU A CA 11
ATOM 16996 C C . GLU A 1 64 ? -0.032 5.017 -7.820 1.00 0.00 156 GLU A C 11
ATOM 16997 O O . GLU A 1 64 ? 0.304 4.987 -6.646 1.00 0.00 156 GLU A O 11
ATOM 17009 N N . ASP A 1 65 ? -0.236 6.165 -8.472 1.00 0.00 157 ASP A N 11
ATOM 17010 C CA . ASP A 1 65 ? -0.063 7.468 -7.829 1.00 0.00 157 ASP A CA 11
ATOM 17011 C C . ASP A 1 65 ? -0.901 7.569 -6.549 1.00 0.00 157 ASP A C 11
ATOM 17012 O O . ASP A 1 65 ? -0.362 7.768 -5.463 1.00 0.00 157 ASP A O 11
ATOM 17021 N N . GLU A 1 66 ? -2.220 7.425 -6.679 1.00 0.00 158 GLU A N 11
ATOM 17022 C CA . GLU A 1 66 ? -3.154 7.478 -5.560 1.00 0.00 158 GLU A CA 11
ATOM 17023 C C . GLU A 1 66 ? -2.719 6.555 -4.423 1.00 0.00 158 GLU A C 11
ATOM 17024 O O . GLU A 1 66 ? -2.686 6.958 -3.258 1.00 0.00 158 GLU A O 11
ATOM 17036 N N . PHE A 1 67 ? -2.383 5.312 -4.770 1.00 0.00 159 PHE A N 11
ATOM 17037 C CA . PHE A 1 67 ? -1.990 4.323 -3.787 1.00 0.00 159 PHE A CA 11
ATOM 17038 C C . PHE A 1 67 ? -0.703 4.773 -3.095 1.00 0.00 159 PHE A C 11
ATOM 17039 O O . PHE A 1 67 ? -0.672 4.893 -1.876 1.00 0.00 159 PHE A O 11
ATOM 17056 N N . ILE A 1 68 ? 0.346 5.071 -3.866 1.00 0.00 160 ILE A N 11
ATOM 17057 C CA . ILE A 1 68 ? 1.613 5.592 -3.360 1.00 0.00 160 ILE A CA 11
ATOM 17058 C C . ILE A 1 68 ? 1.366 6.748 -2.380 1.00 0.00 160 ILE A C 11
ATOM 17059 O O . ILE A 1 68 ? 1.850 6.703 -1.247 1.00 0.00 160 ILE A O 11
ATOM 17075 N N . ARG A 1 69 ? 0.602 7.767 -2.795 1.00 0.00 161 ARG A N 11
ATOM 17076 C CA . ARG A 1 69 ? 0.293 8.891 -1.923 1.00 0.00 161 ARG A CA 11
ATOM 17077 C C . ARG A 1 69 ? -0.321 8.405 -0.613 1.00 0.00 161 ARG A C 11
ATOM 17078 O O . ARG A 1 69 ? 0.182 8.756 0.451 1.00 0.00 161 ARG A O 11
ATOM 17099 N N . ILE A 1 70 ? -1.412 7.630 -0.657 1.00 0.00 162 ILE A N 11
ATOM 17100 C CA . ILE A 1 70 ? -2.043 7.238 0.596 1.00 0.00 162 ILE A CA 11
ATOM 17101 C C . ILE A 1 70 ? -1.110 6.374 1.447 1.00 0.00 162 ILE A C 11
ATOM 17102 O O . ILE A 1 70 ? -1.079 6.537 2.666 1.00 0.00 162 ILE A O 11
ATOM 17118 N N . MET A 1 71 ? -0.295 5.507 0.833 1.00 0.00 163 MET A N 11
ATOM 17119 C CA . MET A 1 71 ? 0.648 4.712 1.602 1.00 0.00 163 MET A CA 11
ATOM 17120 C C . MET A 1 71 ? 1.605 5.612 2.382 1.00 0.00 163 MET A C 11
ATOM 17121 O O . MET A 1 71 ? 1.933 5.299 3.529 1.00 0.00 163 MET A O 11
ATOM 17135 N N . LYS A 1 72 ? 2.034 6.723 1.770 1.00 0.00 164 LYS A N 11
ATOM 17136 C CA . LYS A 1 72 ? 2.766 7.772 2.468 1.00 0.00 164 LYS A CA 11
ATOM 17137 C C . LYS A 1 72 ? 1.895 8.376 3.575 1.00 0.00 164 LYS A C 11
ATOM 17138 O O . LYS A 1 72 ? 2.265 8.288 4.745 1.00 0.00 164 LYS A O 11
ATOM 17157 N N . LYS A 1 73 ? 0.757 8.993 3.219 1.00 0.00 165 LYS A N 11
ATOM 17158 C CA . LYS A 1 73 ? -0.103 9.712 4.166 1.00 0.00 165 LYS A CA 11
ATOM 17159 C C . LYS A 1 73 ? -0.313 8.904 5.447 1.00 0.00 165 LYS A C 11
ATOM 17160 O O . LYS A 1 73 ? -0.126 9.400 6.556 1.00 0.00 165 LYS A O 11
ATOM 17179 N N . THR A 1 74 ? -0.722 7.650 5.276 1.00 0.00 166 THR A N 11
ATOM 17180 C CA . THR A 1 74 ? -1.142 6.777 6.353 1.00 0.00 166 THR A CA 11
ATOM 17181 C C . THR A 1 74 ? 0.042 6.091 7.048 1.00 0.00 166 THR A C 11
ATOM 17182 O O . THR A 1 74 ? -0.180 5.245 7.908 1.00 0.00 166 THR A O 11
ATOM 17193 N N . SER A 1 75 ? 1.296 6.398 6.691 1.00 0.00 167 SER A N 11
ATOM 17194 C CA . SER A 1 75 ? 2.463 5.683 7.208 1.00 0.00 167 SER A CA 11
ATOM 17195 C C . SER A 1 75 ? 2.351 4.171 6.976 1.00 0.00 167 SER A C 11
ATOM 17196 O O . SER A 1 75 ? 2.784 3.376 7.809 1.00 0.00 167 SER A O 11
ATOM 17204 N N . LEU A 1 76 ? 1.761 3.775 5.848 1.00 0.00 168 LEU A N 11
ATOM 17205 C CA . LEU A 1 76 ? 1.679 2.383 5.434 1.00 0.00 168 LEU A CA 11
ATOM 17206 C C . LEU A 1 76 ? 2.986 1.991 4.750 1.00 0.00 168 LEU A C 11
ATOM 17207 O O . LEU A 1 76 ? 3.490 0.898 4.992 1.00 0.00 168 LEU A O 11
ATOM 17223 N N . PHE A 1 77 ? 3.547 2.898 3.945 1.00 0.00 169 PHE A N 11
ATOM 17224 C CA . PHE A 1 77 ? 4.889 2.796 3.381 1.00 0.00 169 PHE A CA 11
ATOM 17225 C C . PHE A 1 77 ? 5.394 4.215 3.084 1.00 0.00 169 PHE A C 11
ATOM 17226 O O . PHE A 1 77 ? 5.009 5.124 3.850 1.00 0.00 169 PHE A O 11
ATOM 17244 N N . LYS B 2 1 ? -11.992 9.037 16.034 1.00 0.00 239 LYS B N 11
ATOM 17245 C CA . LYS B 2 1 ? -11.314 9.917 15.063 1.00 0.00 239 LYS B CA 11
ATOM 17246 C C . LYS B 2 1 ? -11.637 9.463 13.638 1.00 0.00 239 LYS B C 11
ATOM 17247 O O . LYS B 2 1 ? -11.466 8.288 13.323 1.00 0.00 239 LYS B O 11
ATOM 17268 N N . LYS B 2 2 ? -12.078 10.386 12.778 1.00 0.00 240 LYS B N 11
ATOM 17269 C CA . LYS B 2 2 ? -12.405 10.085 11.387 1.00 0.00 240 LYS B CA 11
ATOM 17270 C C . LYS B 2 2 ? -11.226 9.396 10.694 1.00 0.00 240 LYS B C 11
ATOM 17271 O O . LYS B 2 2 ? -11.390 8.355 10.059 1.00 0.00 240 LYS B O 11
ATOM 17290 N N . ARG B 2 3 ? -10.027 9.968 10.848 1.00 0.00 241 ARG B N 11
ATOM 17291 C CA . ARG B 2 3 ? -8.817 9.379 10.299 1.00 0.00 241 ARG B CA 11
ATOM 17292 C C . ARG B 2 3 ? -8.717 7.912 10.710 1.00 0.00 241 ARG B C 11
ATOM 17293 O O . ARG B 2 3 ? -8.642 7.048 9.847 1.00 0.00 241 ARG B O 11
ATOM 17314 N N . GLU B 2 4 ? -8.761 7.612 12.010 1.00 0.00 242 GLU B N 11
ATOM 17315 C CA . GLU B 2 4 ? -8.679 6.234 12.473 1.00 0.00 242 GLU B CA 11
ATOM 17316 C C . GLU B 2 4 ? -9.790 5.393 11.836 1.00 0.00 242 GLU B C 11
ATOM 17317 O O . GLU B 2 4 ? -9.521 4.323 11.291 1.00 0.00 242 GLU B O 11
ATOM 17329 N N . LEU B 2 5 ? -11.032 5.879 11.892 1.00 0.00 243 LEU B N 11
ATOM 17330 C CA . LEU B 2 5 ? -12.194 5.176 11.364 1.00 0.00 243 LEU B CA 11
ATOM 17331 C C . LEU B 2 5 ? -11.950 4.691 9.932 1.00 0.00 243 LEU B C 11
ATOM 17332 O O . LEU B 2 5 ? -12.219 3.531 9.635 1.00 0.00 243 LEU B O 11
ATOM 17348 N N . ILE B 2 6 ? -11.421 5.542 9.048 1.00 0.00 244 ILE B N 11
ATOM 17349 C CA . ILE B 2 6 ? -11.113 5.116 7.684 1.00 0.00 244 ILE B CA 11
ATOM 17350 C C . ILE B 2 6 ? -9.796 4.327 7.654 1.00 0.00 244 ILE B C 11
ATOM 17351 O O . ILE B 2 6 ? -9.757 3.168 7.239 1.00 0.00 244 ILE B O 11
ATOM 17367 N N . GLU B 2 7 ? -8.703 4.971 8.065 1.00 0.00 245 GLU B N 11
ATOM 17368 C CA . GLU B 2 7 ? -7.340 4.482 7.914 1.00 0.00 245 GLU B CA 11
ATOM 17369 C C . GLU B 2 7 ? -7.142 3.097 8.532 1.00 0.00 245 GLU B C 11
ATOM 17370 O O . GLU B 2 7 ? -6.364 2.306 8.000 1.00 0.00 245 GLU B O 11
ATOM 17382 N N . SER B 2 8 ? -7.848 2.795 9.629 1.00 0.00 246 SER B N 11
ATOM 17383 C CA . SER B 2 8 ? -7.847 1.478 10.254 1.00 0.00 246 SER B CA 11
ATOM 17384 C C . SER B 2 8 ? -8.001 0.357 9.226 1.00 0.00 246 SER B C 11
ATOM 17385 O O . SER B 2 8 ? -7.393 -0.697 9.386 1.00 0.00 246 SER B O 11
ATOM 17393 N N . LYS B 2 9 ? -8.796 0.566 8.174 1.00 0.00 247 LYS B N 11
ATOM 17394 C CA . LYS B 2 9 ? -9.007 -0.467 7.176 1.00 0.00 247 LYS B CA 11
ATOM 17395 C C . LYS B 2 9 ? -7.733 -0.675 6.350 1.00 0.00 247 LYS B C 11
ATOM 17396 O O . LYS B 2 9 ? -7.198 -1.781 6.336 1.00 0.00 247 LYS B O 11
ATOM 17415 N N . TRP B 2 10 ? -7.230 0.370 5.675 1.00 0.00 248 TRP B N 11
ATOM 17416 C CA . TRP B 2 10 ? -5.970 0.289 4.931 1.00 0.00 248 TRP B CA 11
ATOM 17417 C C . TRP B 2 10 ? -4.870 -0.318 5.806 1.00 0.00 248 TRP B C 11
ATOM 17418 O O . TRP B 2 10 ? -4.184 -1.246 5.372 1.00 0.00 248 TRP B O 11
ATOM 17439 N N . HIS B 2 11 ? -4.738 0.177 7.043 1.00 0.00 249 HIS B N 11
ATOM 17440 C CA . HIS B 2 11 ? -3.830 -0.392 8.025 1.00 0.00 249 HIS B CA 11
ATOM 17441 C C . HIS B 2 11 ? -4.044 -1.899 8.142 1.00 0.00 249 HIS B C 11
ATOM 17442 O O . HIS B 2 11 ? -3.141 -2.682 7.848 1.00 0.00 249 HIS B O 11
ATOM 17456 N N . ARG B 2 12 ? -5.245 -2.290 8.573 1.00 0.00 250 ARG B N 11
ATOM 17457 C CA . ARG B 2 12 ? -5.608 -3.670 8.825 1.00 0.00 250 ARG B CA 11
ATOM 17458 C C . ARG B 2 12 ? -5.239 -4.547 7.637 1.00 0.00 250 ARG B C 11
ATOM 17459 O O . ARG B 2 12 ? -4.533 -5.534 7.824 1.00 0.00 250 ARG B O 11
ATOM 17480 N N . LEU B 2 13 ? -5.705 -4.205 6.429 1.00 0.00 251 LEU B N 11
ATOM 17481 C CA . LEU B 2 13 ? -5.546 -5.114 5.296 1.00 0.00 251 LEU B CA 11
ATOM 17482 C C . LEU B 2 13 ? -4.062 -5.399 5.096 1.00 0.00 251 LEU B C 11
ATOM 17483 O O . LEU B 2 13 ? -3.631 -6.551 5.094 1.00 0.00 251 LEU B O 11
ATOM 17499 N N . LEU B 2 14 ? -3.288 -4.326 4.923 1.00 0.00 252 LEU B N 11
ATOM 17500 C CA . LEU B 2 14 ? -1.901 -4.429 4.515 1.00 0.00 252 LEU B CA 11
ATOM 17501 C C . LEU B 2 14 ? -1.078 -5.056 5.628 1.00 0.00 252 LEU B C 11
ATOM 17502 O O . LEU B 2 14 ? -0.432 -6.088 5.450 1.00 0.00 252 LEU B O 11
ATOM 17518 N N . PHE B 2 15 ? -1.126 -4.418 6.794 1.00 0.00 253 PHE B N 11
ATOM 17519 C CA . PHE B 2 15 ? -0.366 -4.856 7.955 1.00 0.00 253 PHE B CA 11
ATOM 17520 C C . PHE B 2 15 ? -0.720 -6.300 8.325 1.00 0.00 253 PHE B C 11
ATOM 17521 O O . PHE B 2 15 ? 0.160 -7.042 8.751 1.00 0.00 253 PHE B O 11
ATOM 17538 N N . HIS B 2 16 ? -1.975 -6.725 8.142 1.00 0.00 254 HIS B N 11
ATOM 17539 C CA . HIS B 2 16 ? -2.319 -8.129 8.299 1.00 0.00 254 HIS B CA 11
ATOM 17540 C C . HIS B 2 16 ? -1.685 -8.977 7.195 1.00 0.00 254 HIS B C 11
ATOM 17541 O O . HIS B 2 16 ? -0.970 -9.927 7.506 1.00 0.00 254 HIS B O 11
ATOM 17555 N N . ASP B 2 17 ? -1.992 -8.695 5.924 1.00 0.00 255 ASP B N 11
ATOM 17556 C CA . ASP B 2 17 ? -1.602 -9.570 4.820 1.00 0.00 255 ASP B CA 11
ATOM 17557 C C . ASP B 2 17 ? -0.084 -9.710 4.696 1.00 0.00 255 ASP B C 11
ATOM 17558 O O . ASP B 2 17 ? 0.400 -10.738 4.230 1.00 0.00 255 ASP B O 11
ATOM 17567 N N . LYS B 2 18 ? 0.666 -8.701 5.148 1.00 0.00 256 LYS B N 11
ATOM 17568 C CA . LYS B 2 18 ? 2.117 -8.761 5.204 1.00 0.00 256 LYS B CA 11
ATOM 17569 C C . LYS B 2 18 ? 2.595 -9.937 6.068 1.00 0.00 256 LYS B C 11
ATOM 17570 O O . LYS B 2 18 ? 3.673 -10.474 5.820 1.00 0.00 256 LYS B O 11
ATOM 17589 N N . LYS B 2 19 ? 1.819 -10.330 7.085 1.00 0.00 257 LYS B N 11
ATOM 17590 C CA . LYS B 2 19 ? 2.110 -11.487 7.922 1.00 0.00 257 LYS B CA 11
ATOM 17591 C C . LYS B 2 19 ? 0.831 -11.996 8.603 1.00 0.00 257 LYS B C 11
ATOM 17592 O O . LYS B 2 19 ? 0.158 -12.846 7.979 1.00 0.00 257 LYS B O 11
ATOM 17612 N N . GLY A 1 1 ? 14.038 2.561 11.657 1.00 0.00 93 GLY A N 12
ATOM 17613 C CA . GLY A 1 1 ? 14.493 3.955 11.500 1.00 0.00 93 GLY A CA 12
ATOM 17614 C C . GLY A 1 1 ? 14.456 4.396 10.038 1.00 0.00 93 GLY A C 12
ATOM 17615 O O . GLY A 1 1 ? 14.116 3.609 9.154 1.00 0.00 93 GLY A O 12
ATOM 17621 N N . SER A 1 2 ? 14.818 5.652 9.768 1.00 0.00 94 SER A N 12
ATOM 17622 C CA . SER A 1 2 ? 14.827 6.217 8.429 1.00 0.00 94 SER A CA 12
ATOM 17623 C C . SER A 1 2 ? 16.042 5.704 7.651 1.00 0.00 94 SER A C 12
ATOM 17624 O O . SER A 1 2 ? 16.946 6.478 7.339 1.00 0.00 94 SER A O 12
ATOM 17632 N N . GLY A 1 3 ? 16.066 4.403 7.357 1.00 0.00 95 GLY A N 12
ATOM 17633 C CA . GLY A 1 3 ? 17.047 3.809 6.464 1.00 0.00 95 GLY A CA 12
ATOM 17634 C C . GLY A 1 3 ? 16.674 4.102 5.012 1.00 0.00 95 GLY A C 12
ATOM 17635 O O . GLY A 1 3 ? 15.854 4.980 4.734 1.00 0.00 95 GLY A O 12
ATOM 17639 N N . GLU A 1 4 ? 17.228 3.329 4.074 1.00 0.00 96 GLU A N 12
ATOM 17640 C CA . GLU A 1 4 ? 16.939 3.437 2.650 1.00 0.00 96 GLU A CA 12
ATOM 17641 C C . GLU A 1 4 ? 15.555 2.841 2.350 1.00 0.00 96 GLU A C 12
ATOM 17642 O O . GLU A 1 4 ? 15.427 1.882 1.588 1.00 0.00 96 GLU A O 12
ATOM 17654 N N . ARG A 1 5 ? 14.510 3.406 2.957 1.00 0.00 97 ARG A N 12
ATOM 17655 C CA . ARG A 1 5 ? 13.146 2.926 2.833 1.00 0.00 97 ARG A CA 12
ATOM 17656 C C . ARG A 1 5 ? 12.584 3.317 1.469 1.00 0.00 97 ARG A C 12
ATOM 17657 O O . ARG A 1 5 ? 11.739 4.206 1.376 1.00 0.00 97 ARG A O 12
ATOM 17678 N N . ASP A 1 6 ? 13.041 2.628 0.417 1.00 0.00 98 ASP A N 12
ATOM 17679 C CA . ASP A 1 6 ? 12.589 2.799 -0.960 1.00 0.00 98 ASP A CA 12
ATOM 17680 C C . ASP A 1 6 ? 11.078 3.029 -1.036 1.00 0.00 98 ASP A C 12
ATOM 17681 O O . ASP A 1 6 ? 10.625 3.931 -1.735 1.00 0.00 98 ASP A O 12
ATOM 17690 N N . SER A 1 7 ? 10.306 2.198 -0.325 1.00 0.00 99 SER A N 12
ATOM 17691 C CA . SER A 1 7 ? 8.851 2.260 -0.222 1.00 0.00 99 SER A CA 12
ATOM 17692 C C . SER A 1 7 ? 8.160 1.841 -1.524 1.00 0.00 99 SER A C 12
ATOM 17693 O O . SER A 1 7 ? 7.366 0.905 -1.510 1.00 0.00 99 SER A O 12
ATOM 17701 N N . ARG A 1 8 ? 8.479 2.501 -2.640 1.00 0.00 100 ARG A N 12
ATOM 17702 C CA . ARG A 1 8 ? 7.901 2.311 -3.967 1.00 0.00 100 ARG A CA 12
ATOM 17703 C C . ARG A 1 8 ? 7.708 0.828 -4.296 1.00 0.00 100 ARG A C 12
ATOM 17704 O O . ARG A 1 8 ? 6.604 0.403 -4.628 1.00 0.00 100 ARG A O 12
ATOM 17725 N N . GLU A 1 9 ? 8.777 0.034 -4.212 1.00 0.00 101 GLU A N 12
ATOM 17726 C CA . GLU A 1 9 ? 8.712 -1.379 -4.547 1.00 0.00 101 GLU A CA 12
ATOM 17727 C C . GLU A 1 9 ? 7.680 -2.095 -3.672 1.00 0.00 101 GLU A C 12
ATOM 17728 O O . GLU A 1 9 ? 6.802 -2.781 -4.190 1.00 0.00 101 GLU A O 12
ATOM 17740 N N . GLU A 1 10 ? 7.774 -1.929 -2.352 1.00 0.00 102 GLU A N 12
ATOM 17741 C CA . GLU A 1 10 ? 6.916 -2.629 -1.406 1.00 0.00 102 GLU A CA 12
ATOM 17742 C C . GLU A 1 10 ? 5.455 -2.206 -1.594 1.00 0.00 102 GLU A C 12
ATOM 17743 O O . GLU A 1 10 ? 4.553 -3.045 -1.631 1.00 0.00 102 GLU A O 12
ATOM 17755 N N . ILE A 1 11 ? 5.235 -0.900 -1.764 1.00 0.00 103 ILE A N 12
ATOM 17756 C CA . ILE A 1 11 ? 3.947 -0.355 -2.166 1.00 0.00 103 ILE A CA 12
ATOM 17757 C C . ILE A 1 11 ? 3.449 -1.116 -3.390 1.00 0.00 103 ILE A C 12
ATOM 17758 O O . ILE A 1 11 ? 2.310 -1.572 -3.417 1.00 0.00 103 ILE A O 12
ATOM 17774 N N . LEU A 1 12 ? 4.289 -1.245 -4.413 1.00 0.00 104 LEU A N 12
ATOM 17775 C CA . LEU A 1 12 ? 3.892 -1.885 -5.653 1.00 0.00 104 LEU A CA 12
ATOM 17776 C C . LEU A 1 12 ? 3.533 -3.360 -5.418 1.00 0.00 104 LEU A C 12
ATOM 17777 O O . LEU A 1 12 ? 2.547 -3.839 -5.976 1.00 0.00 104 LEU A O 12
ATOM 17793 N N . LYS A 1 13 ? 4.262 -4.072 -4.547 1.00 0.00 105 LYS A N 12
ATOM 17794 C CA . LYS A 1 13 ? 3.844 -5.415 -4.131 1.00 0.00 105 LYS A CA 12
ATOM 17795 C C . LYS A 1 13 ? 2.422 -5.381 -3.560 1.00 0.00 105 LYS A C 12
ATOM 17796 O O . LYS A 1 13 ? 1.560 -6.140 -4.001 1.00 0.00 105 LYS A O 12
ATOM 17815 N N . ALA A 1 14 ? 2.165 -4.506 -2.583 1.00 0.00 106 ALA A N 12
ATOM 17816 C CA . ALA A 1 14 ? 0.842 -4.395 -1.974 1.00 0.00 106 ALA A CA 12
ATOM 17817 C C . ALA A 1 14 ? -0.229 -4.080 -3.023 1.00 0.00 106 ALA A C 12
ATOM 17818 O O . ALA A 1 14 ? -1.280 -4.713 -3.060 1.00 0.00 106 ALA A O 12
ATOM 17825 N N . PHE A 1 15 ? 0.056 -3.120 -3.903 1.00 0.00 107 PHE A N 12
ATOM 17826 C CA . PHE A 1 15 ? -0.802 -2.768 -5.024 1.00 0.00 107 PHE A CA 12
ATOM 17827 C C . PHE A 1 15 ? -1.154 -4.025 -5.819 1.00 0.00 107 PHE A C 12
ATOM 17828 O O . PHE A 1 15 ? -2.326 -4.331 -6.032 1.00 0.00 107 PHE A O 12
ATOM 17845 N N . ARG A 1 16 ? -0.125 -4.769 -6.234 1.00 0.00 108 ARG A N 12
ATOM 17846 C CA . ARG A 1 16 ? -0.288 -5.991 -7.002 1.00 0.00 108 ARG A CA 12
ATOM 17847 C C . ARG A 1 16 ? -1.168 -6.992 -6.248 1.00 0.00 108 ARG A C 12
ATOM 17848 O O . ARG A 1 16 ? -2.113 -7.522 -6.829 1.00 0.00 108 ARG A O 12
ATOM 17869 N N . LEU A 1 17 ? -0.863 -7.249 -4.968 1.00 0.00 109 LEU A N 12
ATOM 17870 C CA . LEU A 1 17 ? -1.621 -8.197 -4.154 1.00 0.00 109 LEU A CA 12
ATOM 17871 C C . LEU A 1 17 ? -3.091 -7.774 -4.098 1.00 0.00 109 LEU A C 12
ATOM 17872 O O . LEU A 1 17 ? -3.984 -8.600 -4.271 1.00 0.00 109 LEU A O 12
ATOM 17888 N N . PHE A 1 18 ? -3.345 -6.481 -3.882 1.00 0.00 110 PHE A N 12
ATOM 17889 C CA . PHE A 1 18 ? -4.697 -5.950 -3.874 1.00 0.00 110 PHE A CA 12
ATOM 17890 C C . PHE A 1 18 ? -5.367 -6.066 -5.242 1.00 0.00 110 PHE A C 12
ATOM 17891 O O . PHE A 1 18 ? -6.567 -6.324 -5.294 1.00 0.00 110 PHE A O 12
ATOM 17908 N N . ASP A 1 19 ? -4.635 -5.875 -6.343 1.00 0.00 111 ASP A N 12
ATOM 17909 C CA . ASP A 1 19 ? -5.183 -5.911 -7.697 1.00 0.00 111 ASP A CA 12
ATOM 17910 C C . ASP A 1 19 ? -5.518 -7.345 -8.148 1.00 0.00 111 ASP A C 12
ATOM 17911 O O . ASP A 1 19 ? -5.028 -7.819 -9.174 1.00 0.00 111 ASP A O 12
ATOM 17920 N N . ASP A 1 20 ? -6.404 -8.024 -7.413 1.00 0.00 112 ASP A N 12
ATOM 17921 C CA . ASP A 1 20 ? -6.881 -9.367 -7.713 1.00 0.00 112 ASP A CA 12
ATOM 17922 C C . ASP A 1 20 ? -7.462 -9.438 -9.125 1.00 0.00 112 ASP A C 12
ATOM 17923 O O . ASP A 1 20 ? -7.187 -10.381 -9.862 1.00 0.00 112 ASP A O 12
ATOM 17932 N N . ASP A 1 21 ? -8.250 -8.429 -9.513 1.00 0.00 113 ASP A N 12
ATOM 17933 C CA . ASP A 1 21 ? -8.849 -8.362 -10.843 1.00 0.00 113 ASP A CA 12
ATOM 17934 C C . ASP A 1 21 ? -7.831 -8.056 -11.952 1.00 0.00 113 ASP A C 12
ATOM 17935 O O . ASP A 1 21 ? -8.203 -8.050 -13.123 1.00 0.00 113 ASP A O 12
ATOM 17944 N N . ASN A 1 22 ? -6.557 -7.821 -11.609 1.00 0.00 114 ASN A N 12
ATOM 17945 C CA . ASN A 1 22 ? -5.458 -7.655 -12.554 1.00 0.00 114 ASN A CA 12
ATOM 17946 C C . ASN A 1 22 ? -5.742 -6.533 -13.562 1.00 0.00 114 ASN A C 12
ATOM 17947 O O . ASN A 1 22 ? -5.462 -6.657 -14.753 1.00 0.00 114 ASN A O 12
ATOM 17958 N N . SER A 1 23 ? -6.299 -5.423 -13.073 1.00 0.00 115 SER A N 12
ATOM 17959 C CA . SER A 1 23 ? -6.678 -4.273 -13.884 1.00 0.00 115 SER A CA 12
ATOM 17960 C C . SER A 1 23 ? -5.529 -3.279 -14.052 1.00 0.00 115 SER A C 12
ATOM 17961 O O . SER A 1 23 ? -5.573 -2.427 -14.936 1.00 0.00 115 SER A O 12
ATOM 17969 N N . GLY A 1 24 ? -4.528 -3.353 -13.173 1.00 0.00 116 GLY A N 12
ATOM 17970 C CA . GLY A 1 24 ? -3.495 -2.341 -13.051 1.00 0.00 116 GLY A CA 12
ATOM 17971 C C . GLY A 1 24 ? -4.002 -1.198 -12.162 1.00 0.00 116 GLY A C 12
ATOM 17972 O O . GLY A 1 24 ? -3.411 -0.121 -12.152 1.00 0.00 116 GLY A O 12
ATOM 17976 N N . THR A 1 25 ? -5.091 -1.428 -11.415 1.00 0.00 117 THR A N 12
ATOM 17977 C CA . THR A 1 25 ? -5.661 -0.515 -10.438 1.00 0.00 117 THR A CA 12
ATOM 17978 C C . THR A 1 25 ? -6.146 -1.364 -9.259 1.00 0.00 117 THR A C 12
ATOM 17979 O O . THR A 1 25 ? -6.044 -2.588 -9.309 1.00 0.00 117 THR A O 12
ATOM 17990 N N . ILE A 1 26 ? -6.682 -0.738 -8.211 1.00 0.00 118 ILE A N 12
ATOM 17991 C CA . ILE A 1 26 ? -7.375 -1.449 -7.143 1.00 0.00 118 ILE A CA 12
ATOM 17992 C C . ILE A 1 26 ? -8.811 -0.929 -7.145 1.00 0.00 118 ILE A C 12
ATOM 17993 O O . ILE A 1 26 ? -9.001 0.280 -7.077 1.00 0.00 118 ILE A O 12
ATOM 18009 N N . THR A 1 27 ? -9.815 -1.798 -7.255 1.00 0.00 119 THR A N 12
ATOM 18010 C CA . THR A 1 27 ? -11.213 -1.400 -7.357 1.00 0.00 119 THR A CA 12
ATOM 18011 C C . THR A 1 27 ? -11.974 -1.701 -6.067 1.00 0.00 119 THR A C 12
ATOM 18012 O O . THR A 1 27 ? -11.494 -2.446 -5.213 1.00 0.00 119 THR A O 12
ATOM 18023 N N . ILE A 1 28 ? -13.203 -1.194 -5.937 1.00 0.00 120 ILE A N 12
ATOM 18024 C CA . ILE A 1 28 ? -14.065 -1.594 -4.829 1.00 0.00 120 ILE A CA 12
ATOM 18025 C C . ILE A 1 28 ? -14.233 -3.119 -4.788 1.00 0.00 120 ILE A C 12
ATOM 18026 O O . ILE A 1 28 ? -14.244 -3.721 -3.716 1.00 0.00 120 ILE A O 12
ATOM 18042 N N . LYS A 1 29 ? -14.326 -3.747 -5.966 1.00 0.00 121 LYS A N 12
ATOM 18043 C CA . LYS A 1 29 ? -14.412 -5.193 -6.087 1.00 0.00 121 LYS A CA 12
ATOM 18044 C C . LYS A 1 29 ? -13.168 -5.837 -5.467 1.00 0.00 121 LYS A C 12
ATOM 18045 O O . LYS A 1 29 ? -13.286 -6.724 -4.619 1.00 0.00 121 LYS A O 12
ATOM 18064 N N . ASP A 1 30 ? -11.979 -5.369 -5.870 1.00 0.00 122 ASP A N 12
ATOM 18065 C CA . ASP A 1 30 ? -10.726 -5.860 -5.306 1.00 0.00 122 ASP A CA 12
ATOM 18066 C C . ASP A 1 30 ? -10.745 -5.740 -3.790 1.00 0.00 122 ASP A C 12
ATOM 18067 O O . ASP A 1 30 ? -10.474 -6.706 -3.081 1.00 0.00 122 ASP A O 12
ATOM 18076 N N . LEU A 1 31 ? -11.040 -4.540 -3.288 1.00 0.00 123 LEU A N 12
ATOM 18077 C CA . LEU A 1 31 ? -11.005 -4.287 -1.857 1.00 0.00 123 LEU A CA 12
ATOM 18078 C C . LEU A 1 31 ? -11.983 -5.203 -1.131 1.00 0.00 123 LEU A C 12
ATOM 18079 O O . LEU A 1 31 ? -11.632 -5.767 -0.099 1.00 0.00 123 LEU A O 12
ATOM 18095 N N . ARG A 1 32 ? -13.206 -5.359 -1.648 1.00 0.00 124 ARG A N 12
ATOM 18096 C CA . ARG A 1 32 ? -14.173 -6.238 -1.012 1.00 0.00 124 ARG A CA 12
ATOM 18097 C C . ARG A 1 32 ? -13.655 -7.675 -0.990 1.00 0.00 124 ARG A C 12
ATOM 18098 O O . ARG A 1 32 ? -13.725 -8.323 0.052 1.00 0.00 124 ARG A O 12
ATOM 18119 N N . ARG A 1 33 ? -13.116 -8.168 -2.111 1.00 0.00 125 ARG A N 12
ATOM 18120 C CA . ARG A 1 33 ? -12.503 -9.491 -2.166 1.00 0.00 125 ARG A CA 12
ATOM 18121 C C . ARG A 1 33 ? -11.436 -9.630 -1.071 1.00 0.00 125 ARG A C 12
ATOM 18122 O O . ARG A 1 33 ? -11.545 -10.495 -0.204 1.00 0.00 125 ARG A O 12
ATOM 18143 N N . VAL A 1 34 ? -10.423 -8.760 -1.104 1.00 0.00 126 VAL A N 12
ATOM 18144 C CA . VAL A 1 34 ? -9.333 -8.721 -0.133 1.00 0.00 126 VAL A CA 12
ATOM 18145 C C . VAL A 1 34 ? -9.889 -8.758 1.293 1.00 0.00 126 VAL A C 12
ATOM 18146 O O . VAL A 1 34 ? -9.511 -9.604 2.103 1.00 0.00 126 VAL A O 12
ATOM 18159 N N . ALA A 1 35 ? -10.787 -7.825 1.604 1.00 0.00 127 ALA A N 12
ATOM 18160 C CA . ALA A 1 35 ? -11.339 -7.678 2.935 1.00 0.00 127 ALA A CA 12
ATOM 18161 C C . ALA A 1 35 ? -12.048 -8.969 3.359 1.00 0.00 127 ALA A C 12
ATOM 18162 O O . ALA A 1 35 ? -11.731 -9.529 4.407 1.00 0.00 127 ALA A O 12
ATOM 18169 N N . LYS A 1 36 ? -12.958 -9.478 2.521 1.00 0.00 128 LYS A N 12
ATOM 18170 C CA . LYS A 1 36 ? -13.662 -10.732 2.763 1.00 0.00 128 LYS A CA 12
ATOM 18171 C C . LYS A 1 36 ? -12.696 -11.894 3.004 1.00 0.00 128 LYS A C 12
ATOM 18172 O O . LYS A 1 36 ? -12.897 -12.653 3.948 1.00 0.00 128 LYS A O 12
ATOM 18191 N N . GLU A 1 37 ? -11.642 -12.037 2.189 1.00 0.00 129 GLU A N 12
ATOM 18192 C CA . GLU A 1 37 ? -10.625 -13.064 2.413 1.00 0.00 129 GLU A CA 12
ATOM 18193 C C . GLU A 1 37 ? -10.048 -12.971 3.832 1.00 0.00 129 GLU A C 12
ATOM 18194 O O . GLU A 1 37 ? -9.771 -13.994 4.453 1.00 0.00 129 GLU A O 12
ATOM 18206 N N . LEU A 1 38 ? -9.880 -11.752 4.352 1.00 0.00 130 LEU A N 12
ATOM 18207 C CA . LEU A 1 38 ? -9.379 -11.501 5.704 1.00 0.00 130 LEU A CA 12
ATOM 18208 C C . LEU A 1 38 ? -10.512 -11.484 6.740 1.00 0.00 130 LEU A C 12
ATOM 18209 O O . LEU A 1 38 ? -10.302 -11.098 7.889 1.00 0.00 130 LEU A O 12
ATOM 18225 N N . GLY A 1 39 ? -11.721 -11.879 6.336 1.00 0.00 131 GLY A N 12
ATOM 18226 C CA . GLY A 1 39 ? -12.913 -11.937 7.175 1.00 0.00 131 GLY A CA 12
ATOM 18227 C C . GLY A 1 39 ? -13.684 -10.614 7.204 1.00 0.00 131 GLY A C 12
ATOM 18228 O O . GLY A 1 39 ? -14.862 -10.584 7.570 1.00 0.00 131 GLY A O 12
ATOM 18232 N N . GLU A 1 40 ? -13.039 -9.511 6.822 1.00 0.00 132 GLU A N 12
ATOM 18233 C CA . GLU A 1 40 ? -13.603 -8.181 6.922 1.00 0.00 132 GLU A CA 12
ATOM 18234 C C . GLU A 1 40 ? -14.645 -7.997 5.825 1.00 0.00 132 GLU A C 12
ATOM 18235 O O . GLU A 1 40 ? -14.349 -7.536 4.726 1.00 0.00 132 GLU A O 12
ATOM 18247 N N . ASN A 1 41 ? -15.898 -8.309 6.141 1.00 0.00 133 ASN A N 12
ATOM 18248 C CA . ASN A 1 41 ? -17.010 -8.111 5.224 1.00 0.00 133 ASN A CA 12
ATOM 18249 C C . ASN A 1 41 ? -17.393 -6.629 5.233 1.00 0.00 133 ASN A C 12
ATOM 18250 O O . ASN A 1 41 ? -18.447 -6.246 5.733 1.00 0.00 133 ASN A O 12
ATOM 18261 N N . LEU A 1 42 ? -16.513 -5.793 4.676 1.00 0.00 134 LEU A N 12
ATOM 18262 C CA . LEU A 1 42 ? -16.727 -4.358 4.565 1.00 0.00 134 LEU A CA 12
ATOM 18263 C C . LEU A 1 42 ? -17.833 -4.092 3.542 1.00 0.00 134 LEU A C 12
ATOM 18264 O O . LEU A 1 42 ? -17.875 -4.719 2.485 1.00 0.00 134 LEU A O 12
ATOM 18280 N N . THR A 1 43 ? -18.736 -3.164 3.860 1.00 0.00 135 THR A N 12
ATOM 18281 C CA . THR A 1 43 ? -19.830 -2.793 2.986 1.00 0.00 135 THR A CA 12
ATOM 18282 C C . THR A 1 43 ? -19.314 -1.868 1.888 1.00 0.00 135 THR A C 12
ATOM 18283 O O . THR A 1 43 ? -18.238 -1.276 2.006 1.00 0.00 135 THR A O 12
ATOM 18294 N N . GLU A 1 44 ? -20.124 -1.692 0.842 1.00 0.00 136 GLU A N 12
ATOM 18295 C CA . GLU A 1 44 ? -19.824 -0.748 -0.220 1.00 0.00 136 GLU A CA 12
ATOM 18296 C C . GLU A 1 44 ? -19.564 0.645 0.355 1.00 0.00 136 GLU A C 12
ATOM 18297 O O . GLU A 1 44 ? -18.686 1.343 -0.133 1.00 0.00 136 GLU A O 12
ATOM 18309 N N . GLU A 1 45 ? -20.297 1.039 1.403 1.00 0.00 137 GLU A N 12
ATOM 18310 C CA . GLU A 1 45 ? -20.089 2.323 2.057 1.00 0.00 137 GLU A CA 12
ATOM 18311 C C . GLU A 1 45 ? -18.686 2.374 2.676 1.00 0.00 137 GLU A C 12
ATOM 18312 O O . GLU A 1 45 ? -17.891 3.240 2.321 1.00 0.00 137 GLU A O 12
ATOM 18324 N N . GLU A 1 46 ? -18.370 1.445 3.587 1.00 0.00 138 GLU A N 12
ATOM 18325 C CA . GLU A 1 46 ? -17.077 1.434 4.269 1.00 0.00 138 GLU A CA 12
ATOM 18326 C C . GLU A 1 46 ? -15.931 1.441 3.250 1.00 0.00 138 GLU A C 12
ATOM 18327 O O . GLU A 1 46 ? -14.967 2.200 3.369 1.00 0.00 138 GLU A O 12
ATOM 18339 N N . LEU A 1 47 ? -16.049 0.596 2.226 1.00 0.00 139 LEU A N 12
ATOM 18340 C CA . LEU A 1 47 ? -15.087 0.583 1.139 1.00 0.00 139 LEU A CA 12
ATOM 18341 C C . LEU A 1 47 ? -15.044 1.938 0.433 1.00 0.00 139 LEU A C 12
ATOM 18342 O O . LEU A 1 47 ? -13.960 2.463 0.198 1.00 0.00 139 LEU A O 12
ATOM 18358 N N . GLN A 1 48 ? -16.199 2.528 0.114 1.00 0.00 140 GLN A N 12
ATOM 18359 C CA . GLN A 1 48 ? -16.261 3.840 -0.512 1.00 0.00 140 GLN A CA 12
ATOM 18360 C C . GLN A 1 48 ? -15.556 4.906 0.317 1.00 0.00 140 GLN A C 12
ATOM 18361 O O . GLN A 1 48 ? -14.943 5.800 -0.253 1.00 0.00 140 GLN A O 12
ATOM 18375 N N . GLU A 1 49 ? -15.594 4.811 1.645 1.00 0.00 141 GLU A N 12
ATOM 18376 C CA . GLU A 1 49 ? -14.809 5.713 2.473 1.00 0.00 141 GLU A CA 12
ATOM 18377 C C . GLU A 1 49 ? -13.312 5.587 2.150 1.00 0.00 141 GLU A C 12
ATOM 18378 O O . GLU A 1 49 ? -12.656 6.587 1.851 1.00 0.00 141 GLU A O 12
ATOM 18390 N N . MET A 1 50 ? -12.768 4.363 2.170 1.00 0.00 142 MET A N 12
ATOM 18391 C CA . MET A 1 50 ? -11.370 4.144 1.794 1.00 0.00 142 MET A CA 12
ATOM 18392 C C . MET A 1 50 ? -11.080 4.648 0.376 1.00 0.00 142 MET A C 12
ATOM 18393 O O . MET A 1 50 ? -10.123 5.400 0.164 1.00 0.00 142 MET A O 12
ATOM 18407 N N . ILE A 1 51 ? -11.898 4.201 -0.585 1.00 0.00 143 ILE A N 12
ATOM 18408 C CA . ILE A 1 51 ? -11.832 4.616 -1.980 1.00 0.00 143 ILE A CA 12
ATOM 18409 C C . ILE A 1 51 ? -11.722 6.135 -2.025 1.00 0.00 143 ILE A C 12
ATOM 18410 O O . ILE A 1 51 ? -10.837 6.659 -2.683 1.00 0.00 143 ILE A O 12
ATOM 18426 N N . ALA A 1 52 ? -12.615 6.847 -1.339 1.00 0.00 144 ALA A N 12
ATOM 18427 C CA . ALA A 1 52 ? -12.702 8.293 -1.414 1.00 0.00 144 ALA A CA 12
ATOM 18428 C C . ALA A 1 52 ? -11.444 8.959 -0.852 1.00 0.00 144 ALA A C 12
ATOM 18429 O O . ALA A 1 52 ? -10.930 9.885 -1.474 1.00 0.00 144 ALA A O 12
ATOM 18436 N N . GLU A 1 53 ? -10.921 8.491 0.291 1.00 0.00 145 GLU A N 12
ATOM 18437 C CA . GLU A 1 53 ? -9.658 9.022 0.810 1.00 0.00 145 GLU A CA 12
ATOM 18438 C C . GLU A 1 53 ? -8.551 8.929 -0.244 1.00 0.00 145 GLU A C 12
ATOM 18439 O O . GLU A 1 53 ? -7.784 9.868 -0.455 1.00 0.00 145 GLU A O 12
ATOM 18451 N N . ALA A 1 54 ? -8.428 7.763 -0.874 1.00 0.00 146 ALA A N 12
ATOM 18452 C CA . ALA A 1 54 ? -7.321 7.478 -1.770 1.00 0.00 146 ALA A CA 12
ATOM 18453 C C . ALA A 1 54 ? -7.505 8.095 -3.163 1.00 0.00 146 ALA A C 12
ATOM 18454 O O . ALA A 1 54 ? -6.567 8.662 -3.722 1.00 0.00 146 ALA A O 12
ATOM 18461 N N . ASP A 1 55 ? -8.692 7.958 -3.748 1.00 0.00 147 ASP A N 12
ATOM 18462 C CA . ASP A 1 55 ? -8.939 8.284 -5.142 1.00 0.00 147 ASP A CA 12
ATOM 18463 C C . ASP A 1 55 ? -9.163 9.776 -5.360 1.00 0.00 147 ASP A C 12
ATOM 18464 O O . ASP A 1 55 ? -10.288 10.258 -5.244 1.00 0.00 147 ASP A O 12
ATOM 18473 N N . ARG A 1 56 ? -8.143 10.476 -5.860 1.00 0.00 148 ARG A N 12
ATOM 18474 C CA . ARG A 1 56 ? -8.307 11.849 -6.321 1.00 0.00 148 ARG A CA 12
ATOM 18475 C C . ARG A 1 56 ? -9.190 11.874 -7.576 1.00 0.00 148 ARG A C 12
ATOM 18476 O O . ARG A 1 56 ? -9.876 12.858 -7.835 1.00 0.00 148 ARG A O 12
ATOM 18497 N N . ASN A 1 57 ? -9.184 10.778 -8.348 1.00 0.00 149 ASN A N 12
ATOM 18498 C CA . ASN A 1 57 ? -10.039 10.610 -9.519 1.00 0.00 149 ASN A CA 12
ATOM 18499 C C . ASN A 1 57 ? -11.494 10.308 -9.143 1.00 0.00 149 ASN A C 12
ATOM 18500 O O . ASN A 1 57 ? -12.363 10.379 -10.007 1.00 0.00 149 ASN A O 12
ATOM 18511 N N . ASP A 1 58 ? -11.742 9.936 -7.880 1.00 0.00 150 ASP A N 12
ATOM 18512 C CA . ASP A 1 58 ? -12.994 9.406 -7.356 1.00 0.00 150 ASP A CA 12
ATOM 18513 C C . ASP A 1 58 ? -13.835 8.621 -8.381 1.00 0.00 150 ASP A C 12
ATOM 18514 O O . ASP A 1 58 ? -15.030 8.873 -8.520 1.00 0.00 150 ASP A O 12
ATOM 18523 N N . ASP A 1 59 ? -13.225 7.646 -9.072 1.00 0.00 151 ASP A N 12
ATOM 18524 C CA . ASP A 1 59 ? -13.907 6.776 -10.038 1.00 0.00 151 ASP A CA 12
ATOM 18525 C C . ASP A 1 59 ? -13.870 5.303 -9.609 1.00 0.00 151 ASP A C 12
ATOM 18526 O O . ASP A 1 59 ? -14.121 4.407 -10.415 1.00 0.00 151 ASP A O 12
ATOM 18535 N N . ASN A 1 60 ? -13.538 5.049 -8.342 1.00 0.00 152 ASN A N 12
ATOM 18536 C CA . ASN A 1 60 ? -13.391 3.733 -7.731 1.00 0.00 152 ASN A CA 12
ATOM 18537 C C . ASN A 1 60 ? -12.066 3.043 -8.034 1.00 0.00 152 ASN A C 12
ATOM 18538 O O . ASN A 1 60 ? -11.737 2.094 -7.327 1.00 0.00 152 ASN A O 12
ATOM 18549 N N . GLU A 1 61 ? -11.299 3.485 -9.033 1.00 0.00 153 GLU A N 12
ATOM 18550 C CA . GLU A 1 61 ? -10.067 2.799 -9.356 1.00 0.00 153 GLU A CA 12
ATOM 18551 C C . GLU A 1 61 ? -8.927 3.555 -8.687 1.00 0.00 153 GLU A C 12
ATOM 18552 O O . GLU A 1 61 ? -8.669 4.714 -9.013 1.00 0.00 153 GLU A O 12
ATOM 18564 N N . ILE A 1 62 ? -8.209 2.870 -7.799 1.00 0.00 154 ILE A N 12
ATOM 18565 C CA . ILE A 1 62 ? -7.041 3.410 -7.136 1.00 0.00 154 ILE A CA 12
ATOM 18566 C C . ILE A 1 62 ? -5.866 3.068 -8.041 1.00 0.00 154 ILE A C 12
ATOM 18567 O O . ILE A 1 62 ? -5.582 1.888 -8.256 1.00 0.00 154 ILE A O 12
ATOM 18583 N N . ASP A 1 63 ? -5.222 4.087 -8.605 1.00 0.00 155 ASP A N 12
ATOM 18584 C CA . ASP A 1 63 ? -4.052 3.908 -9.450 1.00 0.00 155 ASP A CA 12
ATOM 18585 C C . ASP A 1 63 ? -2.801 3.893 -8.567 1.00 0.00 155 ASP A C 12
ATOM 18586 O O . ASP A 1 63 ? -2.871 4.182 -7.369 1.00 0.00 155 ASP A O 12
ATOM 18595 N N . GLU A 1 64 ? -1.645 3.605 -9.168 1.00 0.00 156 GLU A N 12
ATOM 18596 C CA . GLU A 1 64 ? -0.378 3.625 -8.457 1.00 0.00 156 GLU A CA 12
ATOM 18597 C C . GLU A 1 64 ? -0.157 4.949 -7.730 1.00 0.00 156 GLU A C 12
ATOM 18598 O O . GLU A 1 64 ? 0.178 4.926 -6.557 1.00 0.00 156 GLU A O 12
ATOM 18610 N N . ASP A 1 65 ? -0.342 6.092 -8.396 1.00 0.00 157 ASP A N 12
ATOM 18611 C CA . ASP A 1 65 ? -0.102 7.399 -7.786 1.00 0.00 157 ASP A CA 12
ATOM 18612 C C . ASP A 1 65 ? -0.948 7.575 -6.517 1.00 0.00 157 ASP A C 12
ATOM 18613 O O . ASP A 1 65 ? -0.418 7.801 -5.431 1.00 0.00 157 ASP A O 12
ATOM 18622 N N . GLU A 1 66 ? -2.269 7.438 -6.648 1.00 0.00 158 GLU A N 12
ATOM 18623 C CA . GLU A 1 66 ? -3.203 7.527 -5.533 1.00 0.00 158 GLU A CA 12
ATOM 18624 C C . GLU A 1 66 ? -2.806 6.577 -4.400 1.00 0.00 158 GLU A C 12
ATOM 18625 O O . GLU A 1 66 ? -2.771 6.962 -3.229 1.00 0.00 158 GLU A O 12
ATOM 18637 N N . PHE A 1 67 ? -2.522 5.322 -4.754 1.00 0.00 159 PHE A N 12
ATOM 18638 C CA . PHE A 1 67 ? -2.205 4.303 -3.773 1.00 0.00 159 PHE A CA 12
ATOM 18639 C C . PHE A 1 67 ? -0.915 4.662 -3.035 1.00 0.00 159 PHE A C 12
ATOM 18640 O O . PHE A 1 67 ? -0.896 4.687 -1.809 1.00 0.00 159 PHE A O 12
ATOM 18657 N N . ILE A 1 68 ? 0.146 4.985 -3.778 1.00 0.00 160 ILE A N 12
ATOM 18658 C CA . ILE A 1 68 ? 1.391 5.516 -3.236 1.00 0.00 160 ILE A CA 12
ATOM 18659 C C . ILE A 1 68 ? 1.086 6.661 -2.261 1.00 0.00 160 ILE A C 12
ATOM 18660 O O . ILE A 1 68 ? 1.560 6.646 -1.124 1.00 0.00 160 ILE A O 12
ATOM 18676 N N . ARG A 1 69 ? 0.283 7.638 -2.693 1.00 0.00 161 ARG A N 12
ATOM 18677 C CA . ARG A 1 69 ? -0.073 8.784 -1.870 1.00 0.00 161 ARG A CA 12
ATOM 18678 C C . ARG A 1 69 ? -0.623 8.329 -0.517 1.00 0.00 161 ARG A C 12
ATOM 18679 O O . ARG A 1 69 ? -0.082 8.709 0.522 1.00 0.00 161 ARG A O 12
ATOM 18700 N N . ILE A 1 70 ? -1.686 7.514 -0.510 1.00 0.00 162 ILE A N 12
ATOM 18701 C CA . ILE A 1 70 ? -2.287 7.108 0.754 1.00 0.00 162 ILE A CA 12
ATOM 18702 C C . ILE A 1 70 ? -1.342 6.214 1.564 1.00 0.00 162 ILE A C 12
ATOM 18703 O O . ILE A 1 70 ? -1.283 6.335 2.789 1.00 0.00 162 ILE A O 12
ATOM 18719 N N . MET A 1 71 ? -0.587 5.329 0.908 1.00 0.00 163 MET A N 12
ATOM 18720 C CA . MET A 1 71 ? 0.372 4.468 1.585 1.00 0.00 163 MET A CA 12
ATOM 18721 C C . MET A 1 71 ? 1.405 5.300 2.354 1.00 0.00 163 MET A C 12
ATOM 18722 O O . MET A 1 71 ? 1.751 4.953 3.487 1.00 0.00 163 MET A O 12
ATOM 18736 N N . LYS A 1 72 ? 1.878 6.401 1.761 1.00 0.00 164 LYS A N 12
ATOM 18737 C CA . LYS A 1 72 ? 2.723 7.355 2.466 1.00 0.00 164 LYS A CA 12
ATOM 18738 C C . LYS A 1 72 ? 1.930 8.066 3.567 1.00 0.00 164 LYS A C 12
ATOM 18739 O O . LYS A 1 72 ? 2.327 8.012 4.728 1.00 0.00 164 LYS A O 12
ATOM 18758 N N . LYS A 1 73 ? 0.810 8.711 3.211 1.00 0.00 165 LYS A N 12
ATOM 18759 C CA . LYS A 1 73 ? -0.047 9.465 4.129 1.00 0.00 165 LYS A CA 12
ATOM 18760 C C . LYS A 1 73 ? -0.261 8.708 5.441 1.00 0.00 165 LYS A C 12
ATOM 18761 O O . LYS A 1 73 ? -0.132 9.266 6.528 1.00 0.00 165 LYS A O 12
ATOM 18780 N N . THR A 1 74 ? -0.614 7.432 5.316 1.00 0.00 166 THR A N 12
ATOM 18781 C CA . THR A 1 74 ? -1.039 6.598 6.428 1.00 0.00 166 THR A CA 12
ATOM 18782 C C . THR A 1 74 ? 0.154 5.971 7.163 1.00 0.00 166 THR A C 12
ATOM 18783 O O . THR A 1 74 ? -0.042 5.244 8.133 1.00 0.00 166 THR A O 12
ATOM 18794 N N . SER A 1 75 ? 1.390 6.209 6.709 1.00 0.00 167 SER A N 12
ATOM 18795 C CA . SER A 1 75 ? 2.574 5.507 7.194 1.00 0.00 167 SER A CA 12
ATOM 18796 C C . SER A 1 75 ? 2.433 3.993 7.011 1.00 0.00 167 SER A C 12
ATOM 18797 O O . SER A 1 75 ? 2.880 3.218 7.855 1.00 0.00 167 SER A O 12
ATOM 18805 N N . LEU A 1 76 ? 1.831 3.571 5.896 1.00 0.00 168 LEU A N 12
ATOM 18806 C CA . LEU A 1 76 ? 1.799 2.173 5.489 1.00 0.00 168 LEU A CA 12
ATOM 18807 C C . LEU A 1 76 ? 3.116 1.816 4.805 1.00 0.00 168 LEU A C 12
ATOM 18808 O O . LEU A 1 76 ? 3.642 0.729 5.032 1.00 0.00 168 LEU A O 12
ATOM 18824 N N . PHE A 1 77 ? 3.678 2.748 4.031 1.00 0.00 169 PHE A N 12
ATOM 18825 C CA . PHE A 1 77 ? 5.034 2.628 3.506 1.00 0.00 169 PHE A CA 12
ATOM 18826 C C . PHE A 1 77 ? 5.664 4.019 3.428 1.00 0.00 169 PHE A C 12
ATOM 18827 O O . PHE A 1 77 ? 5.192 4.808 2.581 1.00 0.00 169 PHE A O 12
ATOM 18845 N N . LYS B 2 1 ? -15.504 14.722 5.983 1.00 0.00 239 LYS B N 12
ATOM 18846 C CA . LYS B 2 1 ? -15.021 14.540 4.602 1.00 0.00 239 LYS B CA 12
ATOM 18847 C C . LYS B 2 1 ? -13.767 13.662 4.586 1.00 0.00 239 LYS B C 12
ATOM 18848 O O . LYS B 2 1 ? -13.836 12.494 4.206 1.00 0.00 239 LYS B O 12
ATOM 18869 N N . LYS B 2 2 ? -12.636 14.217 5.030 1.00 0.00 240 LYS B N 12
ATOM 18870 C CA . LYS B 2 2 ? -11.369 13.507 5.116 1.00 0.00 240 LYS B CA 12
ATOM 18871 C C . LYS B 2 2 ? -11.409 12.534 6.296 1.00 0.00 240 LYS B C 12
ATOM 18872 O O . LYS B 2 2 ? -10.875 12.823 7.366 1.00 0.00 240 LYS B O 12
ATOM 18891 N N . ARG B 2 3 ? -12.055 11.381 6.110 1.00 0.00 241 ARG B N 12
ATOM 18892 C CA . ARG B 2 3 ? -12.203 10.361 7.143 1.00 0.00 241 ARG B CA 12
ATOM 18893 C C . ARG B 2 3 ? -10.886 9.610 7.390 1.00 0.00 241 ARG B C 12
ATOM 18894 O O . ARG B 2 3 ? -10.805 8.397 7.213 1.00 0.00 241 ARG B O 12
ATOM 18915 N N . GLU B 2 4 ? -9.851 10.319 7.847 1.00 0.00 242 GLU B N 12
ATOM 18916 C CA . GLU B 2 4 ? -8.524 9.753 8.048 1.00 0.00 242 GLU B CA 12
ATOM 18917 C C . GLU B 2 4 ? -8.557 8.506 8.941 1.00 0.00 242 GLU B C 12
ATOM 18918 O O . GLU B 2 4 ? -7.783 7.582 8.719 1.00 0.00 242 GLU B O 12
ATOM 18930 N N . LEU B 2 5 ? -9.467 8.442 9.922 1.00 0.00 243 LEU B N 12
ATOM 18931 C CA . LEU B 2 5 ? -9.612 7.278 10.799 1.00 0.00 243 LEU B CA 12
ATOM 18932 C C . LEU B 2 5 ? -9.879 5.964 10.045 1.00 0.00 243 LEU B C 12
ATOM 18933 O O . LEU B 2 5 ? -9.593 4.883 10.570 1.00 0.00 243 LEU B O 12
ATOM 18949 N N . ILE B 2 6 ? -10.365 6.035 8.797 1.00 0.00 244 ILE B N 12
ATOM 18950 C CA . ILE B 2 6 ? -10.483 4.868 7.922 1.00 0.00 244 ILE B CA 12
ATOM 18951 C C . ILE B 2 6 ? -9.134 4.149 7.773 1.00 0.00 244 ILE B C 12
ATOM 18952 O O . ILE B 2 6 ? -9.104 2.972 7.414 1.00 0.00 244 ILE B O 12
ATOM 18968 N N . GLU B 2 7 ? -8.032 4.856 8.072 1.00 0.00 245 GLU B N 12
ATOM 18969 C CA . GLU B 2 7 ? -6.679 4.343 8.234 1.00 0.00 245 GLU B CA 12
ATOM 18970 C C . GLU B 2 7 ? -6.713 2.938 8.821 1.00 0.00 245 GLU B C 12
ATOM 18971 O O . GLU B 2 7 ? -6.030 2.061 8.311 1.00 0.00 245 GLU B O 12
ATOM 18983 N N . SER B 2 8 ? -7.508 2.731 9.875 1.00 0.00 246 SER B N 12
ATOM 18984 C CA . SER B 2 8 ? -7.683 1.444 10.539 1.00 0.00 246 SER B CA 12
ATOM 18985 C C . SER B 2 8 ? -7.801 0.264 9.559 1.00 0.00 246 SER B C 12
ATOM 18986 O O . SER B 2 8 ? -7.220 -0.799 9.786 1.00 0.00 246 SER B O 12
ATOM 18994 N N . LYS B 2 9 ? -8.551 0.440 8.470 1.00 0.00 247 LYS B N 12
ATOM 18995 C CA . LYS B 2 9 ? -8.751 -0.598 7.473 1.00 0.00 247 LYS B CA 12
ATOM 18996 C C . LYS B 2 9 ? -7.482 -0.779 6.631 1.00 0.00 247 LYS B C 12
ATOM 18997 O O . LYS B 2 9 ? -6.919 -1.870 6.625 1.00 0.00 247 LYS B O 12
ATOM 19016 N N . TRP B 2 10 ? -7.017 0.268 5.932 1.00 0.00 248 TRP B N 12
ATOM 19017 C CA . TRP B 2 10 ? -5.781 0.216 5.140 1.00 0.00 248 TRP B CA 12
ATOM 19018 C C . TRP B 2 10 ? -4.624 -0.380 5.965 1.00 0.00 248 TRP B C 12
ATOM 19019 O O . TRP B 2 10 ? -3.896 -1.246 5.479 1.00 0.00 248 TRP B O 12
ATOM 19040 N N . HIS B 2 11 ? -4.502 0.053 7.222 1.00 0.00 249 HIS B N 12
ATOM 19041 C CA . HIS B 2 11 ? -3.634 -0.508 8.249 1.00 0.00 249 HIS B CA 12
ATOM 19042 C C . HIS B 2 11 ? -3.839 -2.019 8.307 1.00 0.00 249 HIS B C 12
ATOM 19043 O O . HIS B 2 11 ? -2.942 -2.771 7.926 1.00 0.00 249 HIS B O 12
ATOM 19057 N N . ARG B 2 12 ? -5.017 -2.463 8.764 1.00 0.00 250 ARG B N 12
ATOM 19058 C CA . ARG B 2 12 ? -5.321 -3.881 8.925 1.00 0.00 250 ARG B CA 12
ATOM 19059 C C . ARG B 2 12 ? -5.000 -4.694 7.666 1.00 0.00 250 ARG B C 12
ATOM 19060 O O . ARG B 2 12 ? -4.479 -5.799 7.771 1.00 0.00 250 ARG B O 12
ATOM 19081 N N . LEU B 2 13 ? -5.329 -4.187 6.476 1.00 0.00 251 LEU B N 12
ATOM 19082 C CA . LEU B 2 13 ? -5.144 -4.954 5.249 1.00 0.00 251 LEU B CA 12
ATOM 19083 C C . LEU B 2 13 ? -3.682 -5.345 5.030 1.00 0.00 251 LEU B C 12
ATOM 19084 O O . LEU B 2 13 ? -3.420 -6.403 4.461 1.00 0.00 251 LEU B O 12
ATOM 19100 N N . LEU B 2 14 ? -2.737 -4.505 5.462 1.00 0.00 252 LEU B N 12
ATOM 19101 C CA . LEU B 2 14 ? -1.320 -4.862 5.459 1.00 0.00 252 LEU B CA 12
ATOM 19102 C C . LEU B 2 14 ? -0.963 -5.433 6.829 1.00 0.00 252 LEU B C 12
ATOM 19103 O O . LEU B 2 14 ? -0.737 -6.634 6.980 1.00 0.00 252 LEU B O 12
ATOM 19119 N N . PHE B 2 15 ? -0.888 -4.563 7.839 1.00 0.00 253 PHE B N 12
ATOM 19120 C CA . PHE B 2 15 ? -0.500 -4.956 9.183 1.00 0.00 253 PHE B CA 12
ATOM 19121 C C . PHE B 2 15 ? -1.747 -5.486 9.885 1.00 0.00 253 PHE B C 12
ATOM 19122 O O . PHE B 2 15 ? -2.363 -4.805 10.707 1.00 0.00 253 PHE B O 12
ATOM 19139 N N . HIS B 2 16 ? -2.110 -6.724 9.536 1.00 0.00 254 HIS B N 12
ATOM 19140 C CA . HIS B 2 16 ? -3.266 -7.434 10.062 1.00 0.00 254 HIS B CA 12
ATOM 19141 C C . HIS B 2 16 ? -3.002 -7.911 11.495 1.00 0.00 254 HIS B C 12
ATOM 19142 O O . HIS B 2 16 ? -3.016 -9.107 11.789 1.00 0.00 254 HIS B O 12
ATOM 19156 N N . ASP B 2 17 ? -2.762 -6.958 12.394 1.00 0.00 255 ASP B N 12
ATOM 19157 C CA . ASP B 2 17 ? -2.382 -7.168 13.779 1.00 0.00 255 ASP B CA 12
ATOM 19158 C C . ASP B 2 17 ? -2.637 -5.852 14.506 1.00 0.00 255 ASP B C 12
ATOM 19159 O O . ASP B 2 17 ? -2.705 -4.815 13.851 1.00 0.00 255 ASP B O 12
ATOM 19168 N N . LYS B 2 18 ? -2.798 -5.892 15.833 1.00 0.00 256 LYS B N 12
ATOM 19169 C CA . LYS B 2 18 ? -3.125 -4.747 16.684 1.00 0.00 256 LYS B CA 12
ATOM 19170 C C . LYS B 2 18 ? -4.535 -4.212 16.401 1.00 0.00 256 LYS B C 12
ATOM 19171 O O . LYS B 2 18 ? -5.404 -4.292 17.264 1.00 0.00 256 LYS B O 12
ATOM 19190 N N . LYS B 2 19 ? -4.759 -3.672 15.201 1.00 0.00 257 LYS B N 12
ATOM 19191 C CA . LYS B 2 19 ? -6.036 -3.161 14.737 1.00 0.00 257 LYS B CA 12
ATOM 19192 C C . LYS B 2 19 ? -6.275 -3.668 13.313 1.00 0.00 257 LYS B C 12
ATOM 19193 O O . LYS B 2 19 ? -7.375 -4.215 13.086 1.00 0.00 257 LYS B O 12
ATOM 19213 N N . GLY A 1 1 ? 12.585 -3.394 1.045 1.00 0.00 93 GLY A N 13
ATOM 19214 C CA . GLY A 1 1 ? 12.349 -3.729 -0.367 1.00 0.00 93 GLY A CA 13
ATOM 19215 C C . GLY A 1 1 ? 13.553 -4.468 -0.942 1.00 0.00 93 GLY A C 13
ATOM 19216 O O . GLY A 1 1 ? 13.749 -5.648 -0.654 1.00 0.00 93 GLY A O 13
ATOM 19222 N N . SER A 1 2 ? 14.392 -3.772 -1.709 1.00 0.00 94 SER A N 13
ATOM 19223 C CA . SER A 1 2 ? 15.634 -4.302 -2.238 1.00 0.00 94 SER A CA 13
ATOM 19224 C C . SER A 1 2 ? 16.669 -4.340 -1.110 1.00 0.00 94 SER A C 13
ATOM 19225 O O . SER A 1 2 ? 17.650 -3.595 -1.144 1.00 0.00 94 SER A O 13
ATOM 19233 N N . GLY A 1 3 ? 16.420 -5.155 -0.082 1.00 0.00 95 GLY A N 13
ATOM 19234 C CA . GLY A 1 3 ? 17.185 -5.156 1.157 1.00 0.00 95 GLY A CA 13
ATOM 19235 C C . GLY A 1 3 ? 16.888 -3.881 1.947 1.00 0.00 95 GLY A C 13
ATOM 19236 O O . GLY A 1 3 ? 16.226 -3.922 2.982 1.00 0.00 95 GLY A O 13
ATOM 19240 N N . GLU A 1 4 ? 17.355 -2.741 1.434 1.00 0.00 96 GLU A N 13
ATOM 19241 C CA . GLU A 1 4 ? 16.989 -1.428 1.935 1.00 0.00 96 GLU A CA 13
ATOM 19242 C C . GLU A 1 4 ? 15.491 -1.200 1.691 1.00 0.00 96 GLU A C 13
ATOM 19243 O O . GLU A 1 4 ? 14.909 -1.795 0.779 1.00 0.00 96 GLU A O 13
ATOM 19255 N N . ARG A 1 5 ? 14.865 -0.338 2.498 1.00 0.00 97 ARG A N 13
ATOM 19256 C CA . ARG A 1 5 ? 13.451 -0.013 2.377 1.00 0.00 97 ARG A CA 13
ATOM 19257 C C . ARG A 1 5 ? 13.155 0.801 1.114 1.00 0.00 97 ARG A C 13
ATOM 19258 O O . ARG A 1 5 ? 12.829 1.986 1.189 1.00 0.00 97 ARG A O 13
ATOM 19279 N N . ASP A 1 6 ? 13.217 0.167 -0.058 1.00 0.00 98 ASP A N 13
ATOM 19280 C CA . ASP A 1 6 ? 12.733 0.785 -1.285 1.00 0.00 98 ASP A CA 13
ATOM 19281 C C . ASP A 1 6 ? 11.202 0.743 -1.253 1.00 0.00 98 ASP A C 13
ATOM 19282 O O . ASP A 1 6 ? 10.588 -0.028 -1.989 1.00 0.00 98 ASP A O 13
ATOM 19291 N N . SER A 1 7 ? 10.586 1.551 -0.381 1.00 0.00 99 SER A N 13
ATOM 19292 C CA . SER A 1 7 ? 9.150 1.548 -0.129 1.00 0.00 99 SER A CA 13
ATOM 19293 C C . SER A 1 7 ? 8.328 1.469 -1.416 1.00 0.00 99 SER A C 13
ATOM 19294 O O . SER A 1 7 ? 7.326 0.765 -1.449 1.00 0.00 99 SER A O 13
ATOM 19302 N N . ARG A 1 8 ? 8.766 2.151 -2.478 1.00 0.00 100 ARG A N 13
ATOM 19303 C CA . ARG A 1 8 ? 8.175 2.061 -3.808 1.00 0.00 100 ARG A CA 13
ATOM 19304 C C . ARG A 1 8 ? 7.863 0.611 -4.207 1.00 0.00 100 ARG A C 13
ATOM 19305 O O . ARG A 1 8 ? 6.733 0.310 -4.590 1.00 0.00 100 ARG A O 13
ATOM 19326 N N . GLU A 1 9 ? 8.849 -0.294 -4.154 1.00 0.00 101 GLU A N 13
ATOM 19327 C CA . GLU A 1 9 ? 8.618 -1.654 -4.627 1.00 0.00 101 GLU A CA 13
ATOM 19328 C C . GLU A 1 9 ? 7.636 -2.368 -3.702 1.00 0.00 101 GLU A C 13
ATOM 19329 O O . GLU A 1 9 ? 6.778 -3.108 -4.170 1.00 0.00 101 GLU A O 13
ATOM 19341 N N . GLU A 1 10 ? 7.749 -2.141 -2.391 1.00 0.00 102 GLU A N 13
ATOM 19342 C CA . GLU A 1 10 ? 6.868 -2.755 -1.405 1.00 0.00 102 GLU A CA 13
ATOM 19343 C C . GLU A 1 10 ? 5.419 -2.336 -1.670 1.00 0.00 102 GLU A C 13
ATOM 19344 O O . GLU A 1 10 ? 4.516 -3.171 -1.754 1.00 0.00 102 GLU A O 13
ATOM 19356 N N . ILE A 1 11 ? 5.218 -1.028 -1.842 1.00 0.00 103 ILE A N 13
ATOM 19357 C CA . ILE A 1 11 ? 3.957 -0.446 -2.267 1.00 0.00 103 ILE A CA 13
ATOM 19358 C C . ILE A 1 11 ? 3.478 -1.160 -3.526 1.00 0.00 103 ILE A C 13
ATOM 19359 O O . ILE A 1 11 ? 2.346 -1.627 -3.576 1.00 0.00 103 ILE A O 13
ATOM 19375 N N . LEU A 1 12 ? 4.319 -1.232 -4.557 1.00 0.00 104 LEU A N 13
ATOM 19376 C CA . LEU A 1 12 ? 3.892 -1.767 -5.840 1.00 0.00 104 LEU A CA 13
ATOM 19377 C C . LEU A 1 12 ? 3.496 -3.247 -5.707 1.00 0.00 104 LEU A C 13
ATOM 19378 O O . LEU A 1 12 ? 2.460 -3.664 -6.223 1.00 0.00 104 LEU A O 13
ATOM 19394 N N . LYS A 1 13 ? 4.266 -4.037 -4.956 1.00 0.00 105 LYS A N 13
ATOM 19395 C CA . LYS A 1 13 ? 3.889 -5.407 -4.628 1.00 0.00 105 LYS A CA 13
ATOM 19396 C C . LYS A 1 13 ? 2.502 -5.432 -3.981 1.00 0.00 105 LYS A C 13
ATOM 19397 O O . LYS A 1 13 ? 1.624 -6.157 -4.444 1.00 0.00 105 LYS A O 13
ATOM 19416 N N . ALA A 1 14 ? 2.282 -4.630 -2.933 1.00 0.00 106 ALA A N 13
ATOM 19417 C CA . ALA A 1 14 ? 0.975 -4.555 -2.288 1.00 0.00 106 ALA A CA 13
ATOM 19418 C C . ALA A 1 14 ? -0.126 -4.139 -3.265 1.00 0.00 106 ALA A C 13
ATOM 19419 O O . ALA A 1 14 ? -1.228 -4.680 -3.219 1.00 0.00 106 ALA A O 13
ATOM 19426 N N . PHE A 1 15 ? 0.170 -3.199 -4.164 1.00 0.00 107 PHE A N 13
ATOM 19427 C CA . PHE A 1 15 ? -0.754 -2.766 -5.199 1.00 0.00 107 PHE A CA 13
ATOM 19428 C C . PHE A 1 15 ? -1.215 -3.977 -6.005 1.00 0.00 107 PHE A C 13
ATOM 19429 O O . PHE A 1 15 ? -2.415 -4.215 -6.138 1.00 0.00 107 PHE A O 13
ATOM 19446 N N . ARG A 1 16 ? -0.263 -4.773 -6.505 1.00 0.00 108 ARG A N 13
ATOM 19447 C CA . ARG A 1 16 ? -0.593 -5.987 -7.239 1.00 0.00 108 ARG A CA 13
ATOM 19448 C C . ARG A 1 16 ? -1.344 -6.988 -6.353 1.00 0.00 108 ARG A C 13
ATOM 19449 O O . ARG A 1 16 ? -2.333 -7.561 -6.803 1.00 0.00 108 ARG A O 13
ATOM 19470 N N . LEU A 1 17 ? -0.899 -7.205 -5.107 1.00 0.00 109 LEU A N 13
ATOM 19471 C CA . LEU A 1 17 ? -1.561 -8.140 -4.193 1.00 0.00 109 LEU A CA 13
ATOM 19472 C C . LEU A 1 17 ? -3.036 -7.762 -4.053 1.00 0.00 109 LEU A C 13
ATOM 19473 O O . LEU A 1 17 ? -3.913 -8.612 -4.192 1.00 0.00 109 LEU A O 13
ATOM 19489 N N . PHE A 1 18 ? -3.316 -6.481 -3.796 1.00 0.00 110 PHE A N 13
ATOM 19490 C CA . PHE A 1 18 ? -4.679 -5.990 -3.696 1.00 0.00 110 PHE A CA 13
ATOM 19491 C C . PHE A 1 18 ? -5.410 -6.117 -5.026 1.00 0.00 110 PHE A C 13
ATOM 19492 O O . PHE A 1 18 ? -6.546 -6.580 -5.037 1.00 0.00 110 PHE A O 13
ATOM 19509 N N . ASP A 1 19 ? -4.799 -5.699 -6.138 1.00 0.00 111 ASP A N 13
ATOM 19510 C CA . ASP A 1 19 ? -5.423 -5.724 -7.458 1.00 0.00 111 ASP A CA 13
ATOM 19511 C C . ASP A 1 19 ? -5.492 -7.156 -8.015 1.00 0.00 111 ASP A C 13
ATOM 19512 O O . ASP A 1 19 ? -4.965 -7.444 -9.087 1.00 0.00 111 ASP A O 13
ATOM 19521 N N . ASP A 1 20 ? -6.192 -8.043 -7.305 1.00 0.00 112 ASP A N 13
ATOM 19522 C CA . ASP A 1 20 ? -6.403 -9.439 -7.653 1.00 0.00 112 ASP A CA 13
ATOM 19523 C C . ASP A 1 20 ? -6.912 -9.594 -9.087 1.00 0.00 112 ASP A C 13
ATOM 19524 O O . ASP A 1 20 ? -6.423 -10.442 -9.826 1.00 0.00 112 ASP A O 13
ATOM 19533 N N . ASP A 1 21 ? -7.895 -8.779 -9.482 1.00 0.00 113 ASP A N 13
ATOM 19534 C CA . ASP A 1 21 ? -8.461 -8.847 -10.827 1.00 0.00 113 ASP A CA 13
ATOM 19535 C C . ASP A 1 21 ? -7.527 -8.265 -11.902 1.00 0.00 113 ASP A C 13
ATOM 19536 O O . ASP A 1 21 ? -7.830 -8.369 -13.087 1.00 0.00 113 ASP A O 13
ATOM 19545 N N . ASN A 1 22 ? -6.399 -7.665 -11.505 1.00 0.00 114 ASN A N 13
ATOM 19546 C CA . ASN A 1 22 ? -5.382 -7.124 -12.395 1.00 0.00 114 ASN A CA 13
ATOM 19547 C C . ASN A 1 22 ? -5.971 -6.088 -13.363 1.00 0.00 114 ASN A C 13
ATOM 19548 O O . ASN A 1 22 ? -5.680 -6.105 -14.559 1.00 0.00 114 ASN A O 13
ATOM 19559 N N . SER A 1 23 ? -6.765 -5.146 -12.844 1.00 0.00 115 SER A N 13
ATOM 19560 C CA . SER A 1 23 ? -7.251 -4.023 -13.647 1.00 0.00 115 SER A CA 13
ATOM 19561 C C . SER A 1 23 ? -6.150 -2.993 -13.920 1.00 0.00 115 SER A C 13
ATOM 19562 O O . SER A 1 23 ? -6.315 -2.128 -14.775 1.00 0.00 115 SER A O 13
ATOM 19570 N N . GLY A 1 24 ? -5.045 -3.053 -13.169 1.00 0.00 116 GLY A N 13
ATOM 19571 C CA . GLY A 1 24 ? -4.026 -2.014 -13.161 1.00 0.00 116 GLY A CA 13
ATOM 19572 C C . GLY A 1 24 ? -4.422 -0.894 -12.192 1.00 0.00 116 GLY A C 13
ATOM 19573 O O . GLY A 1 24 ? -3.756 0.137 -12.132 1.00 0.00 116 GLY A O 13
ATOM 19577 N N . THR A 1 25 ? -5.496 -1.104 -11.426 1.00 0.00 117 THR A N 13
ATOM 19578 C CA . THR A 1 25 ? -6.052 -0.212 -10.428 1.00 0.00 117 THR A CA 13
ATOM 19579 C C . THR A 1 25 ? -6.718 -1.131 -9.401 1.00 0.00 117 THR A C 13
ATOM 19580 O O . THR A 1 25 ? -7.140 -2.231 -9.754 1.00 0.00 117 THR A O 13
ATOM 19591 N N . ILE A 1 26 ? -6.783 -0.726 -8.132 1.00 0.00 118 ILE A N 13
ATOM 19592 C CA . ILE A 1 26 ? -7.390 -1.530 -7.079 1.00 0.00 118 ILE A CA 13
ATOM 19593 C C . ILE A 1 26 ? -8.862 -1.130 -6.979 1.00 0.00 118 ILE A C 13
ATOM 19594 O O . ILE A 1 26 ? -9.158 -0.011 -6.569 1.00 0.00 118 ILE A O 13
ATOM 19610 N N . THR A 1 27 ? -9.796 -2.002 -7.354 1.00 0.00 119 THR A N 13
ATOM 19611 C CA . THR A 1 27 ? -11.213 -1.657 -7.357 1.00 0.00 119 THR A CA 13
ATOM 19612 C C . THR A 1 27 ? -11.882 -1.979 -6.023 1.00 0.00 119 THR A C 13
ATOM 19613 O O . THR A 1 27 ? -11.378 -2.764 -5.222 1.00 0.00 119 THR A O 13
ATOM 19624 N N . ILE A 1 28 ? -13.073 -1.415 -5.814 1.00 0.00 120 ILE A N 13
ATOM 19625 C CA . ILE A 1 28 ? -13.937 -1.782 -4.701 1.00 0.00 120 ILE A CA 13
ATOM 19626 C C . ILE A 1 28 ? -14.155 -3.303 -4.649 1.00 0.00 120 ILE A C 13
ATOM 19627 O O . ILE A 1 28 ? -14.144 -3.900 -3.575 1.00 0.00 120 ILE A O 13
ATOM 19643 N N . LYS A 1 29 ? -14.303 -3.941 -5.815 1.00 0.00 121 LYS A N 13
ATOM 19644 C CA . LYS A 1 29 ? -14.440 -5.388 -5.908 1.00 0.00 121 LYS A CA 13
ATOM 19645 C C . LYS A 1 29 ? -13.187 -6.067 -5.353 1.00 0.00 121 LYS A C 13
ATOM 19646 O O . LYS A 1 29 ? -13.291 -6.966 -4.517 1.00 0.00 121 LYS A O 13
ATOM 19665 N N . ASP A 1 30 ? -12.005 -5.620 -5.800 1.00 0.00 122 ASP A N 13
ATOM 19666 C CA . ASP A 1 30 ? -10.740 -6.154 -5.308 1.00 0.00 122 ASP A CA 13
ATOM 19667 C C . ASP A 1 30 ? -10.694 -6.048 -3.787 1.00 0.00 122 ASP A C 13
ATOM 19668 O O . ASP A 1 30 ? -10.461 -7.037 -3.091 1.00 0.00 122 ASP A O 13
ATOM 19677 N N . LEU A 1 31 ? -10.916 -4.834 -3.276 1.00 0.00 123 LEU A N 13
ATOM 19678 C CA . LEU A 1 31 ? -10.862 -4.572 -1.846 1.00 0.00 123 LEU A CA 13
ATOM 19679 C C . LEU A 1 31 ? -11.830 -5.488 -1.100 1.00 0.00 123 LEU A C 13
ATOM 19680 O O . LEU A 1 31 ? -11.430 -6.122 -0.130 1.00 0.00 123 LEU A O 13
ATOM 19696 N N . ARG A 1 32 ? -13.092 -5.570 -1.537 1.00 0.00 124 ARG A N 13
ATOM 19697 C CA . ARG A 1 32 ? -14.072 -6.433 -0.887 1.00 0.00 124 ARG A CA 13
ATOM 19698 C C . ARG A 1 32 ? -13.576 -7.876 -0.873 1.00 0.00 124 ARG A C 13
ATOM 19699 O O . ARG A 1 32 ? -13.595 -8.511 0.178 1.00 0.00 124 ARG A O 13
ATOM 19720 N N . ARG A 1 33 ? -13.143 -8.396 -2.022 1.00 0.00 125 ARG A N 13
ATOM 19721 C CA . ARG A 1 33 ? -12.658 -9.766 -2.119 1.00 0.00 125 ARG A CA 13
ATOM 19722 C C . ARG A 1 33 ? -11.535 -10.011 -1.103 1.00 0.00 125 ARG A C 13
ATOM 19723 O O . ARG A 1 33 ? -11.639 -10.907 -0.266 1.00 0.00 125 ARG A O 13
ATOM 19744 N N . VAL A 1 34 ? -10.479 -9.197 -1.150 1.00 0.00 126 VAL A N 13
ATOM 19745 C CA . VAL A 1 34 ? -9.357 -9.320 -0.227 1.00 0.00 126 VAL A CA 13
ATOM 19746 C C . VAL A 1 34 ? -9.840 -9.223 1.225 1.00 0.00 126 VAL A C 13
ATOM 19747 O O . VAL A 1 34 ? -9.480 -10.056 2.055 1.00 0.00 126 VAL A O 13
ATOM 19760 N N . ALA A 1 35 ? -10.668 -8.223 1.543 1.00 0.00 127 ALA A N 13
ATOM 19761 C CA . ALA A 1 35 ? -11.167 -8.010 2.893 1.00 0.00 127 ALA A CA 13
ATOM 19762 C C . ALA A 1 35 ? -11.913 -9.253 3.388 1.00 0.00 127 ALA A C 13
ATOM 19763 O O . ALA A 1 35 ? -11.599 -9.800 4.446 1.00 0.00 127 ALA A O 13
ATOM 19770 N N . LYS A 1 36 ? -12.865 -9.737 2.587 1.00 0.00 128 LYS A N 13
ATOM 19771 C CA . LYS A 1 36 ? -13.621 -10.945 2.867 1.00 0.00 128 LYS A CA 13
ATOM 19772 C C . LYS A 1 36 ? -12.678 -12.125 3.114 1.00 0.00 128 LYS A C 13
ATOM 19773 O O . LYS A 1 36 ? -12.833 -12.818 4.115 1.00 0.00 128 LYS A O 13
ATOM 19792 N N . GLU A 1 37 ? -11.695 -12.343 2.234 1.00 0.00 129 GLU A N 13
ATOM 19793 C CA . GLU A 1 37 ? -10.704 -13.401 2.417 1.00 0.00 129 GLU A CA 13
ATOM 19794 C C . GLU A 1 37 ? -9.946 -13.243 3.742 1.00 0.00 129 GLU A C 13
ATOM 19795 O O . GLU A 1 37 ? -9.693 -14.233 4.424 1.00 0.00 129 GLU A O 13
ATOM 19807 N N . LEU A 1 38 ? -9.575 -12.013 4.112 1.00 0.00 130 LEU A N 13
ATOM 19808 C CA . LEU A 1 38 ? -8.949 -11.758 5.409 1.00 0.00 130 LEU A CA 13
ATOM 19809 C C . LEU A 1 38 ? -9.925 -12.021 6.559 1.00 0.00 130 LEU A C 13
ATOM 19810 O O . LEU A 1 38 ? -9.491 -12.329 7.666 1.00 0.00 130 LEU A O 13
ATOM 19826 N N . GLY A 1 39 ? -11.230 -11.907 6.293 1.00 0.00 131 GLY A N 13
ATOM 19827 C CA . GLY A 1 39 ? -12.305 -12.025 7.269 1.00 0.00 131 GLY A CA 13
ATOM 19828 C C . GLY A 1 39 ? -12.977 -10.673 7.517 1.00 0.00 131 GLY A C 13
ATOM 19829 O O . GLY A 1 39 ? -14.069 -10.609 8.088 1.00 0.00 131 GLY A O 13
ATOM 19833 N N . GLU A 1 40 ? -12.346 -9.581 7.076 1.00 0.00 132 GLU A N 13
ATOM 19834 C CA . GLU A 1 40 ? -12.855 -8.236 7.248 1.00 0.00 132 GLU A CA 13
ATOM 19835 C C . GLU A 1 40 ? -14.044 -8.052 6.307 1.00 0.00 132 GLU A C 13
ATOM 19836 O O . GLU A 1 40 ? -13.894 -7.633 5.162 1.00 0.00 132 GLU A O 13
ATOM 19848 N N . ASN A 1 41 ? -15.247 -8.342 6.800 1.00 0.00 133 ASN A N 13
ATOM 19849 C CA . ASN A 1 41 ? -16.472 -8.190 6.025 1.00 0.00 133 ASN A CA 13
ATOM 19850 C C . ASN A 1 41 ? -16.848 -6.707 5.978 1.00 0.00 133 ASN A C 13
ATOM 19851 O O . ASN A 1 41 ? -17.823 -6.279 6.593 1.00 0.00 133 ASN A O 13
ATOM 19862 N N . LEU A 1 42 ? -16.056 -5.918 5.249 1.00 0.00 134 LEU A N 13
ATOM 19863 C CA . LEU A 1 42 ? -16.265 -4.485 5.110 1.00 0.00 134 LEU A CA 13
ATOM 19864 C C . LEU A 1 42 ? -17.486 -4.217 4.228 1.00 0.00 134 LEU A C 13
ATOM 19865 O O . LEU A 1 42 ? -17.755 -4.954 3.279 1.00 0.00 134 LEU A O 13
ATOM 19881 N N . THR A 1 43 ? -18.219 -3.150 4.539 1.00 0.00 135 THR A N 13
ATOM 19882 C CA . THR A 1 43 ? -19.345 -2.691 3.741 1.00 0.00 135 THR A CA 13
ATOM 19883 C C . THR A 1 43 ? -18.844 -1.954 2.498 1.00 0.00 135 THR A C 13
ATOM 19884 O O . THR A 1 43 ? -17.763 -1.362 2.511 1.00 0.00 135 THR A O 13
ATOM 19895 N N . GLU A 1 44 ? -19.675 -1.920 1.448 1.00 0.00 136 GLU A N 13
ATOM 19896 C CA . GLU A 1 44 ? -19.443 -1.083 0.279 1.00 0.00 136 GLU A CA 13
ATOM 19897 C C . GLU A 1 44 ? -19.130 0.350 0.724 1.00 0.00 136 GLU A C 13
ATOM 19898 O O . GLU A 1 44 ? -18.229 0.985 0.191 1.00 0.00 136 GLU A O 13
ATOM 19910 N N . GLU A 1 45 ? -19.874 0.841 1.719 1.00 0.00 137 GLU A N 13
ATOM 19911 C CA . GLU A 1 45 ? -19.679 2.160 2.297 1.00 0.00 137 GLU A CA 13
ATOM 19912 C C . GLU A 1 45 ? -18.251 2.314 2.830 1.00 0.00 137 GLU A C 13
ATOM 19913 O O . GLU A 1 45 ? -17.531 3.210 2.396 1.00 0.00 137 GLU A O 13
ATOM 19925 N N . GLU A 1 46 ? -17.824 1.443 3.752 1.00 0.00 138 GLU A N 13
ATOM 19926 C CA . GLU A 1 46 ? -16.465 1.492 4.290 1.00 0.00 138 GLU A CA 13
ATOM 19927 C C . GLU A 1 46 ? -15.433 1.486 3.160 1.00 0.00 138 GLU A C 13
ATOM 19928 O O . GLU A 1 46 ? -14.512 2.304 3.142 1.00 0.00 138 GLU A O 13
ATOM 19940 N N . LEU A 1 47 ? -15.599 0.576 2.199 1.00 0.00 139 LEU A N 13
ATOM 19941 C CA . LEU A 1 47 ? -14.721 0.544 1.042 1.00 0.00 139 LEU A CA 13
ATOM 19942 C C . LEU A 1 47 ? -14.741 1.880 0.297 1.00 0.00 139 LEU A C 13
ATOM 19943 O O . LEU A 1 47 ? -13.690 2.380 -0.082 1.00 0.00 139 LEU A O 13
ATOM 19959 N N . GLN A 1 48 ? -15.907 2.493 0.100 1.00 0.00 140 GLN A N 13
ATOM 19960 C CA . GLN A 1 48 ? -15.980 3.801 -0.526 1.00 0.00 140 GLN A CA 13
ATOM 19961 C C . GLN A 1 48 ? -15.305 4.880 0.311 1.00 0.00 140 GLN A C 13
ATOM 19962 O O . GLN A 1 48 ? -14.722 5.789 -0.266 1.00 0.00 140 GLN A O 13
ATOM 19976 N N . GLU A 1 49 ? -15.322 4.791 1.641 1.00 0.00 141 GLU A N 13
ATOM 19977 C CA . GLU A 1 49 ? -14.512 5.702 2.442 1.00 0.00 141 GLU A CA 13
ATOM 19978 C C . GLU A 1 49 ? -13.024 5.503 2.121 1.00 0.00 141 GLU A C 13
ATOM 19979 O O . GLU A 1 49 ? -12.317 6.475 1.857 1.00 0.00 141 GLU A O 13
ATOM 19991 N N . MET A 1 50 ? -12.546 4.253 2.121 1.00 0.00 142 MET A N 13
ATOM 19992 C CA . MET A 1 50 ? -11.158 3.943 1.774 1.00 0.00 142 MET A CA 13
ATOM 19993 C C . MET A 1 50 ? -10.794 4.516 0.400 1.00 0.00 142 MET A C 13
ATOM 19994 O O . MET A 1 50 ? -9.806 5.243 0.261 1.00 0.00 142 MET A O 13
ATOM 20008 N N . ILE A 1 51 ? -11.607 4.175 -0.608 1.00 0.00 143 ILE A N 13
ATOM 20009 C CA . ILE A 1 51 ? -11.487 4.664 -1.973 1.00 0.00 143 ILE A CA 13
ATOM 20010 C C . ILE A 1 51 ? -11.383 6.183 -1.918 1.00 0.00 143 ILE A C 13
ATOM 20011 O O . ILE A 1 51 ? -10.366 6.734 -2.317 1.00 0.00 143 ILE A O 13
ATOM 20027 N N . ALA A 1 52 ? -12.413 6.854 -1.403 1.00 0.00 144 ALA A N 13
ATOM 20028 C CA . ALA A 1 52 ? -12.524 8.302 -1.407 1.00 0.00 144 ALA A CA 13
ATOM 20029 C C . ALA A 1 52 ? -11.338 8.971 -0.704 1.00 0.00 144 ALA A C 13
ATOM 20030 O O . ALA A 1 52 ? -10.872 10.015 -1.152 1.00 0.00 144 ALA A O 13
ATOM 20037 N N . GLU A 1 53 ? -10.834 8.377 0.382 1.00 0.00 145 GLU A N 13
ATOM 20038 C CA . GLU A 1 53 ? -9.670 8.894 1.091 1.00 0.00 145 GLU A CA 13
ATOM 20039 C C . GLU A 1 53 ? -8.438 8.952 0.176 1.00 0.00 145 GLU A C 13
ATOM 20040 O O . GLU A 1 53 ? -7.642 9.885 0.275 1.00 0.00 145 GLU A O 13
ATOM 20052 N N . ALA A 1 54 ? -8.249 7.941 -0.679 1.00 0.00 146 ALA A N 13
ATOM 20053 C CA . ALA A 1 54 ? -7.061 7.826 -1.521 1.00 0.00 146 ALA A CA 13
ATOM 20054 C C . ALA A 1 54 ? -7.236 8.465 -2.906 1.00 0.00 146 ALA A C 13
ATOM 20055 O O . ALA A 1 54 ? -6.316 9.093 -3.427 1.00 0.00 146 ALA A O 13
ATOM 20062 N N . ASP A 1 55 ? -8.393 8.217 -3.521 1.00 0.00 147 ASP A N 13
ATOM 20063 C CA . ASP A 1 55 ? -8.733 8.511 -4.905 1.00 0.00 147 ASP A CA 13
ATOM 20064 C C . ASP A 1 55 ? -8.876 10.018 -5.134 1.00 0.00 147 ASP A C 13
ATOM 20065 O O . ASP A 1 55 ? -9.521 10.700 -4.344 1.00 0.00 147 ASP A O 13
ATOM 20074 N N . ARG A 1 56 ? -8.301 10.534 -6.229 1.00 0.00 148 ARG A N 13
ATOM 20075 C CA . ARG A 1 56 ? -8.450 11.923 -6.656 1.00 0.00 148 ARG A CA 13
ATOM 20076 C C . ARG A 1 56 ? -8.772 12.049 -8.151 1.00 0.00 148 ARG A C 13
ATOM 20077 O O . ARG A 1 56 ? -8.648 13.134 -8.710 1.00 0.00 148 ARG A O 13
ATOM 20098 N N . ASN A 1 57 ? -9.189 10.952 -8.794 1.00 0.00 149 ASN A N 13
ATOM 20099 C CA . ASN A 1 57 ? -9.617 10.918 -10.193 1.00 0.00 149 ASN A CA 13
ATOM 20100 C C . ASN A 1 57 ? -11.118 10.603 -10.307 1.00 0.00 149 ASN A C 13
ATOM 20101 O O . ASN A 1 57 ? -11.780 11.085 -11.222 1.00 0.00 149 ASN A O 13
ATOM 20112 N N . ASP A 1 58 ? -11.646 9.808 -9.368 1.00 0.00 150 ASP A N 13
ATOM 20113 C CA . ASP A 1 58 ? -13.058 9.481 -9.167 1.00 0.00 150 ASP A CA 13
ATOM 20114 C C . ASP A 1 58 ? -13.565 8.325 -10.040 1.00 0.00 150 ASP A C 13
ATOM 20115 O O . ASP A 1 58 ? -14.764 8.063 -10.081 1.00 0.00 150 ASP A O 13
ATOM 20124 N N . ASP A 1 59 ? -12.671 7.551 -10.665 1.00 0.00 151 ASP A N 13
ATOM 20125 C CA . ASP A 1 59 ? -13.062 6.302 -11.323 1.00 0.00 151 ASP A CA 13
ATOM 20126 C C . ASP A 1 59 ? -13.525 5.280 -10.281 1.00 0.00 151 ASP A C 13
ATOM 20127 O O . ASP A 1 59 ? -14.149 4.281 -10.624 1.00 0.00 151 ASP A O 13
ATOM 20136 N N . ASN A 1 60 ? -13.200 5.535 -9.011 1.00 0.00 152 ASN A N 13
ATOM 20137 C CA . ASN A 1 60 ? -13.500 4.700 -7.865 1.00 0.00 152 ASN A CA 13
ATOM 20138 C C . ASN A 1 60 ? -12.719 3.389 -7.935 1.00 0.00 152 ASN A C 13
ATOM 20139 O O . ASN A 1 60 ? -13.221 2.309 -7.621 1.00 0.00 152 ASN A O 13
ATOM 20150 N N . GLU A 1 61 ? -11.450 3.525 -8.329 1.00 0.00 153 GLU A N 13
ATOM 20151 C CA . GLU A 1 61 ? -10.415 2.516 -8.285 1.00 0.00 153 GLU A CA 13
ATOM 20152 C C . GLU A 1 61 ? -9.175 3.256 -7.781 1.00 0.00 153 GLU A C 13
ATOM 20153 O O . GLU A 1 61 ? -8.971 4.410 -8.156 1.00 0.00 153 GLU A O 13
ATOM 20165 N N . ILE A 1 62 ? -8.346 2.633 -6.947 1.00 0.00 154 ILE A N 13
ATOM 20166 C CA . ILE A 1 62 ? -7.105 3.260 -6.524 1.00 0.00 154 ILE A CA 13
ATOM 20167 C C . ILE A 1 62 ? -6.087 3.046 -7.643 1.00 0.00 154 ILE A C 13
ATOM 20168 O O . ILE A 1 62 ? -5.775 1.899 -7.964 1.00 0.00 154 ILE A O 13
ATOM 20184 N N . ASP A 1 63 ? -5.571 4.121 -8.235 1.00 0.00 155 ASP A N 13
ATOM 20185 C CA . ASP A 1 63 ? -4.453 4.042 -9.167 1.00 0.00 155 ASP A CA 13
ATOM 20186 C C . ASP A 1 63 ? -3.130 4.083 -8.394 1.00 0.00 155 ASP A C 13
ATOM 20187 O O . ASP A 1 63 ? -3.115 4.302 -7.180 1.00 0.00 155 ASP A O 13
ATOM 20196 N N . GLU A 1 64 ? -2.012 3.874 -9.095 1.00 0.00 156 GLU A N 13
ATOM 20197 C CA . GLU A 1 64 ? -0.695 3.847 -8.474 1.00 0.00 156 GLU A CA 13
ATOM 20198 C C . GLU A 1 64 ? -0.413 5.116 -7.672 1.00 0.00 156 GLU A C 13
ATOM 20199 O O . GLU A 1 64 ? -0.054 5.014 -6.507 1.00 0.00 156 GLU A O 13
ATOM 20211 N N . ASP A 1 65 ? -0.565 6.302 -8.266 1.00 0.00 157 ASP A N 13
ATOM 20212 C CA . ASP A 1 65 ? -0.296 7.564 -7.576 1.00 0.00 157 ASP A CA 13
ATOM 20213 C C . ASP A 1 65 ? -1.084 7.662 -6.269 1.00 0.00 157 ASP A C 13
ATOM 20214 O O . ASP A 1 65 ? -0.518 7.907 -5.205 1.00 0.00 157 ASP A O 13
ATOM 20223 N N . GLU A 1 66 ? -2.400 7.477 -6.368 1.00 0.00 158 GLU A N 13
ATOM 20224 C CA . GLU A 1 66 ? -3.305 7.535 -5.233 1.00 0.00 158 GLU A CA 13
ATOM 20225 C C . GLU A 1 66 ? -2.834 6.572 -4.141 1.00 0.00 158 GLU A C 13
ATOM 20226 O O . GLU A 1 66 ? -2.721 6.949 -2.973 1.00 0.00 158 GLU A O 13
ATOM 20238 N N . PHE A 1 67 ? -2.538 5.330 -4.537 1.00 0.00 159 PHE A N 13
ATOM 20239 C CA . PHE A 1 67 ? -2.124 4.293 -3.609 1.00 0.00 159 PHE A CA 13
ATOM 20240 C C . PHE A 1 67 ? -0.810 4.686 -2.936 1.00 0.00 159 PHE A C 13
ATOM 20241 O O . PHE A 1 67 ? -0.743 4.752 -1.712 1.00 0.00 159 PHE A O 13
ATOM 20258 N N . ILE A 1 68 ? 0.222 4.983 -3.733 1.00 0.00 160 ILE A N 13
ATOM 20259 C CA . ILE A 1 68 ? 1.513 5.465 -3.256 1.00 0.00 160 ILE A CA 13
ATOM 20260 C C . ILE A 1 68 ? 1.305 6.569 -2.216 1.00 0.00 160 ILE A C 13
ATOM 20261 O O . ILE A 1 68 ? 1.798 6.471 -1.088 1.00 0.00 160 ILE A O 13
ATOM 20277 N N . ARG A 1 69 ? 0.562 7.611 -2.595 1.00 0.00 161 ARG A N 13
ATOM 20278 C CA . ARG A 1 69 ? 0.315 8.749 -1.731 1.00 0.00 161 ARG A CA 13
ATOM 20279 C C . ARG A 1 69 ? -0.281 8.298 -0.398 1.00 0.00 161 ARG A C 13
ATOM 20280 O O . ARG A 1 69 ? 0.255 8.650 0.652 1.00 0.00 161 ARG A O 13
ATOM 20301 N N . ILE A 1 70 ? -1.372 7.521 -0.412 1.00 0.00 162 ILE A N 13
ATOM 20302 C CA . ILE A 1 70 ? -1.986 7.127 0.847 1.00 0.00 162 ILE A CA 13
ATOM 20303 C C . ILE A 1 70 ? -1.075 6.206 1.671 1.00 0.00 162 ILE A C 13
ATOM 20304 O O . ILE A 1 70 ? -1.007 6.354 2.896 1.00 0.00 162 ILE A O 13
ATOM 20320 N N . MET A 1 71 ? -0.347 5.277 1.038 1.00 0.00 163 MET A N 13
ATOM 20321 C CA . MET A 1 71 ? 0.534 4.391 1.790 1.00 0.00 163 MET A CA 13
ATOM 20322 C C . MET A 1 71 ? 1.603 5.205 2.530 1.00 0.00 163 MET A C 13
ATOM 20323 O O . MET A 1 71 ? 1.926 4.895 3.679 1.00 0.00 163 MET A O 13
ATOM 20337 N N . LYS A 1 72 ? 2.138 6.247 1.884 1.00 0.00 164 LYS A N 13
ATOM 20338 C CA . LYS A 1 72 ? 3.050 7.183 2.531 1.00 0.00 164 LYS A CA 13
ATOM 20339 C C . LYS A 1 72 ? 2.334 7.934 3.658 1.00 0.00 164 LYS A C 13
ATOM 20340 O O . LYS A 1 72 ? 2.741 7.844 4.817 1.00 0.00 164 LYS A O 13
ATOM 20359 N N . LYS A 1 73 ? 1.257 8.652 3.314 1.00 0.00 165 LYS A N 13
ATOM 20360 C CA . LYS A 1 73 ? 0.424 9.445 4.221 1.00 0.00 165 LYS A CA 13
ATOM 20361 C C . LYS A 1 73 ? 0.198 8.729 5.554 1.00 0.00 165 LYS A C 13
ATOM 20362 O O . LYS A 1 73 ? 0.285 9.332 6.624 1.00 0.00 165 LYS A O 13
ATOM 20381 N N . THR A 1 74 ? -0.136 7.443 5.464 1.00 0.00 166 THR A N 13
ATOM 20382 C CA . THR A 1 74 ? -0.597 6.636 6.582 1.00 0.00 166 THR A CA 13
ATOM 20383 C C . THR A 1 74 ? 0.545 5.919 7.318 1.00 0.00 166 THR A C 13
ATOM 20384 O O . THR A 1 74 ? 0.280 5.182 8.264 1.00 0.00 166 THR A O 13
ATOM 20395 N N . SER A 1 75 ? 1.806 6.085 6.903 1.00 0.00 167 SER A N 13
ATOM 20396 C CA . SER A 1 75 ? 2.928 5.297 7.423 1.00 0.00 167 SER A CA 13
ATOM 20397 C C . SER A 1 75 ? 2.759 3.803 7.132 1.00 0.00 167 SER A C 13
ATOM 20398 O O . SER A 1 75 ? 3.248 2.967 7.889 1.00 0.00 167 SER A O 13
ATOM 20406 N N . LEU A 1 76 ? 2.072 3.457 6.044 1.00 0.00 168 LEU A N 13
ATOM 20407 C CA . LEU A 1 76 ? 1.884 2.069 5.650 1.00 0.00 168 LEU A CA 13
ATOM 20408 C C . LEU A 1 76 ? 3.131 1.561 4.931 1.00 0.00 168 LEU A C 13
ATOM 20409 O O . LEU A 1 76 ? 3.500 0.402 5.100 1.00 0.00 168 LEU A O 13
ATOM 20425 N N . PHE A 1 77 ? 3.798 2.435 4.172 1.00 0.00 169 PHE A N 13
ATOM 20426 C CA . PHE A 1 77 ? 5.115 2.179 3.602 1.00 0.00 169 PHE A CA 13
ATOM 20427 C C . PHE A 1 77 ? 5.879 3.499 3.486 1.00 0.00 169 PHE A C 13
ATOM 20428 O O . PHE A 1 77 ? 5.201 4.549 3.475 1.00 0.00 169 PHE A O 13
ATOM 20446 N N . LYS B 2 1 ? -11.017 10.203 15.186 1.00 0.00 239 LYS B N 13
ATOM 20447 C CA . LYS B 2 1 ? -10.498 11.464 14.621 1.00 0.00 239 LYS B CA 13
ATOM 20448 C C . LYS B 2 1 ? -10.542 11.443 13.087 1.00 0.00 239 LYS B C 13
ATOM 20449 O O . LYS B 2 1 ? -9.504 11.435 12.426 1.00 0.00 239 LYS B O 13
ATOM 20470 N N . LYS B 2 2 ? -11.766 11.432 12.544 1.00 0.00 240 LYS B N 13
ATOM 20471 C CA . LYS B 2 2 ? -12.089 11.484 11.121 1.00 0.00 240 LYS B CA 13
ATOM 20472 C C . LYS B 2 2 ? -11.146 10.610 10.284 1.00 0.00 240 LYS B C 13
ATOM 20473 O O . LYS B 2 2 ? -11.344 9.397 10.232 1.00 0.00 240 LYS B O 13
ATOM 20492 N N . ARG B 2 3 ? -10.120 11.210 9.663 1.00 0.00 241 ARG B N 13
ATOM 20493 C CA . ARG B 2 3 ? -9.077 10.519 8.909 1.00 0.00 241 ARG B CA 13
ATOM 20494 C C . ARG B 2 3 ? -8.683 9.216 9.607 1.00 0.00 241 ARG B C 13
ATOM 20495 O O . ARG B 2 3 ? -8.694 8.155 8.985 1.00 0.00 241 ARG B O 13
ATOM 20516 N N . GLU B 2 4 ? -8.351 9.311 10.898 1.00 0.00 242 GLU B N 13
ATOM 20517 C CA . GLU B 2 4 ? -7.927 8.192 11.727 1.00 0.00 242 GLU B CA 13
ATOM 20518 C C . GLU B 2 4 ? -8.858 6.991 11.536 1.00 0.00 242 GLU B C 13
ATOM 20519 O O . GLU B 2 4 ? -8.402 5.878 11.265 1.00 0.00 242 GLU B O 13
ATOM 20531 N N . LEU B 2 5 ? -10.166 7.230 11.648 1.00 0.00 243 LEU B N 13
ATOM 20532 C CA . LEU B 2 5 ? -11.169 6.183 11.570 1.00 0.00 243 LEU B CA 13
ATOM 20533 C C . LEU B 2 5 ? -11.099 5.480 10.215 1.00 0.00 243 LEU B C 13
ATOM 20534 O O . LEU B 2 5 ? -11.278 4.266 10.142 1.00 0.00 243 LEU B O 13
ATOM 20550 N N . ILE B 2 6 ? -10.853 6.236 9.141 1.00 0.00 244 ILE B N 13
ATOM 20551 C CA . ILE B 2 6 ? -10.873 5.699 7.789 1.00 0.00 244 ILE B CA 13
ATOM 20552 C C . ILE B 2 6 ? -9.552 4.992 7.486 1.00 0.00 244 ILE B C 13
ATOM 20553 O O . ILE B 2 6 ? -9.551 3.825 7.094 1.00 0.00 244 ILE B O 13
ATOM 20569 N N . GLU B 2 7 ? -8.420 5.675 7.681 1.00 0.00 245 GLU B N 13
ATOM 20570 C CA . GLU B 2 7 ? -7.112 5.114 7.368 1.00 0.00 245 GLU B CA 13
ATOM 20571 C C . GLU B 2 7 ? -6.849 3.831 8.165 1.00 0.00 245 GLU B C 13
ATOM 20572 O O . GLU B 2 7 ? -6.157 2.934 7.678 1.00 0.00 245 GLU B O 13
ATOM 20584 N N . SER B 2 8 ? -7.437 3.714 9.364 1.00 0.00 246 SER B N 13
ATOM 20585 C CA . SER B 2 8 ? -7.431 2.463 10.109 1.00 0.00 246 SER B CA 13
ATOM 20586 C C . SER B 2 8 ? -7.811 1.258 9.240 1.00 0.00 246 SER B C 13
ATOM 20587 O O . SER B 2 8 ? -7.250 0.182 9.438 1.00 0.00 246 SER B O 13
ATOM 20595 N N . LYS B 2 9 ? -8.735 1.402 8.284 1.00 0.00 247 LYS B N 13
ATOM 20596 C CA . LYS B 2 9 ? -9.059 0.285 7.409 1.00 0.00 247 LYS B CA 13
ATOM 20597 C C . LYS B 2 9 ? -7.834 -0.120 6.585 1.00 0.00 247 LYS B C 13
ATOM 20598 O O . LYS B 2 9 ? -7.477 -1.293 6.589 1.00 0.00 247 LYS B O 13
ATOM 20617 N N . TRP B 2 10 ? -7.161 0.817 5.906 1.00 0.00 248 TRP B N 13
ATOM 20618 C CA . TRP B 2 10 ? -5.917 0.520 5.195 1.00 0.00 248 TRP B CA 13
ATOM 20619 C C . TRP B 2 10 ? -4.895 -0.116 6.131 1.00 0.00 248 TRP B C 13
ATOM 20620 O O . TRP B 2 10 ? -4.297 -1.133 5.775 1.00 0.00 248 TRP B O 13
ATOM 20641 N N . HIS B 2 11 ? -4.721 0.454 7.328 1.00 0.00 249 HIS B N 13
ATOM 20642 C CA . HIS B 2 11 ? -3.805 -0.106 8.314 1.00 0.00 249 HIS B CA 13
ATOM 20643 C C . HIS B 2 11 ? -4.115 -1.578 8.562 1.00 0.00 249 HIS B C 13
ATOM 20644 O O . HIS B 2 11 ? -3.239 -2.431 8.415 1.00 0.00 249 HIS B O 13
ATOM 20658 N N . ARG B 2 12 ? -5.366 -1.891 8.897 1.00 0.00 250 ARG B N 13
ATOM 20659 C CA . ARG B 2 12 ? -5.715 -3.266 9.190 1.00 0.00 250 ARG B CA 13
ATOM 20660 C C . ARG B 2 12 ? -5.526 -4.124 7.943 1.00 0.00 250 ARG B C 13
ATOM 20661 O O . ARG B 2 12 ? -4.838 -5.132 7.992 1.00 0.00 250 ARG B O 13
ATOM 20682 N N . LEU B 2 13 ? -6.108 -3.714 6.821 1.00 0.00 251 LEU B N 13
ATOM 20683 C CA . LEU B 2 13 ? -6.163 -4.501 5.594 1.00 0.00 251 LEU B CA 13
ATOM 20684 C C . LEU B 2 13 ? -4.743 -4.901 5.170 1.00 0.00 251 LEU B C 13
ATOM 20685 O O . LEU B 2 13 ? -4.460 -6.073 4.934 1.00 0.00 251 LEU B O 13
ATOM 20701 N N . LEU B 2 14 ? -3.837 -3.922 5.102 1.00 0.00 252 LEU B N 13
ATOM 20702 C CA . LEU B 2 14 ? -2.442 -4.163 4.761 1.00 0.00 252 LEU B CA 13
ATOM 20703 C C . LEU B 2 14 ? -1.770 -5.007 5.850 1.00 0.00 252 LEU B C 13
ATOM 20704 O O . LEU B 2 14 ? -1.275 -6.095 5.570 1.00 0.00 252 LEU B O 13
ATOM 20720 N N . PHE B 2 15 ? -1.729 -4.524 7.096 1.00 0.00 253 PHE B N 13
ATOM 20721 C CA . PHE B 2 15 ? -0.919 -5.156 8.133 1.00 0.00 253 PHE B CA 13
ATOM 20722 C C . PHE B 2 15 ? -1.440 -6.550 8.528 1.00 0.00 253 PHE B C 13
ATOM 20723 O O . PHE B 2 15 ? -0.677 -7.366 9.038 1.00 0.00 253 PHE B O 13
ATOM 20740 N N . HIS B 2 16 ? -2.720 -6.837 8.281 1.00 0.00 254 HIS B N 13
ATOM 20741 C CA . HIS B 2 16 ? -3.345 -8.147 8.461 1.00 0.00 254 HIS B CA 13
ATOM 20742 C C . HIS B 2 16 ? -2.971 -9.105 7.320 1.00 0.00 254 HIS B C 13
ATOM 20743 O O . HIS B 2 16 ? -3.189 -10.311 7.452 1.00 0.00 254 HIS B O 13
ATOM 20757 N N . ASP B 2 17 ? -2.460 -8.598 6.191 1.00 0.00 255 ASP B N 13
ATOM 20758 C CA . ASP B 2 17 ? -2.223 -9.404 5.001 1.00 0.00 255 ASP B CA 13
ATOM 20759 C C . ASP B 2 17 ? -1.420 -10.664 5.319 1.00 0.00 255 ASP B C 13
ATOM 20760 O O . ASP B 2 17 ? -0.314 -10.586 5.851 1.00 0.00 255 ASP B O 13
ATOM 20769 N N . LYS B 2 18 ? -1.964 -11.826 4.952 1.00 0.00 256 LYS B N 13
ATOM 20770 C CA . LYS B 2 18 ? -1.309 -13.114 5.127 1.00 0.00 256 LYS B CA 13
ATOM 20771 C C . LYS B 2 18 ? -0.218 -13.275 4.062 1.00 0.00 256 LYS B C 13
ATOM 20772 O O . LYS B 2 18 ? -0.313 -14.131 3.186 1.00 0.00 256 LYS B O 13
ATOM 20791 N N . LYS B 2 19 ? 0.807 -12.422 4.124 1.00 0.00 257 LYS B N 13
ATOM 20792 C CA . LYS B 2 19 ? 1.873 -12.364 3.136 1.00 0.00 257 LYS B CA 13
ATOM 20793 C C . LYS B 2 19 ? 2.628 -13.696 3.065 1.00 0.00 257 LYS B C 13
ATOM 20794 O O . LYS B 2 19 ? 2.948 -14.108 1.929 1.00 0.00 257 LYS B O 13
ATOM 20814 N N . GLY A 1 1 ? 20.974 -8.446 -3.141 1.00 0.00 93 GLY A N 14
ATOM 20815 C CA . GLY A 1 1 ? 19.831 -7.645 -3.620 1.00 0.00 93 GLY A CA 14
ATOM 20816 C C . GLY A 1 1 ? 19.475 -6.532 -2.637 1.00 0.00 93 GLY A C 14
ATOM 20817 O O . GLY A 1 1 ? 20.219 -6.267 -1.692 1.00 0.00 93 GLY A O 14
ATOM 20823 N N . SER A 1 2 ? 18.328 -5.882 -2.840 1.00 0.00 94 SER A N 14
ATOM 20824 C CA . SER A 1 2 ? 17.847 -4.829 -1.963 1.00 0.00 94 SER A CA 14
ATOM 20825 C C . SER A 1 2 ? 17.360 -5.442 -0.650 1.00 0.00 94 SER A C 14
ATOM 20826 O O . SER A 1 2 ? 16.152 -5.555 -0.444 1.00 0.00 94 SER A O 14
ATOM 20834 N N . GLY A 1 3 ? 18.289 -5.840 0.225 1.00 0.00 95 GLY A N 14
ATOM 20835 C CA . GLY A 1 3 ? 17.973 -6.328 1.563 1.00 0.00 95 GLY A CA 14
ATOM 20836 C C . GLY A 1 3 ? 17.005 -5.372 2.260 1.00 0.00 95 GLY A C 14
ATOM 20837 O O . GLY A 1 3 ? 15.988 -5.794 2.808 1.00 0.00 95 GLY A O 14
ATOM 20841 N N . GLU A 1 4 ? 17.323 -4.075 2.201 1.00 0.00 96 GLU A N 14
ATOM 20842 C CA . GLU A 1 4 ? 16.430 -3.005 2.606 1.00 0.00 96 GLU A CA 14
ATOM 20843 C C . GLU A 1 4 ? 15.642 -2.571 1.370 1.00 0.00 96 GLU A C 14
ATOM 20844 O O . GLU A 1 4 ? 16.129 -1.778 0.567 1.00 0.00 96 GLU A O 14
ATOM 20856 N N . ARG A 1 5 ? 14.438 -3.115 1.204 1.00 0.00 97 ARG A N 14
ATOM 20857 C CA . ARG A 1 5 ? 13.530 -2.725 0.143 1.00 0.00 97 ARG A CA 14
ATOM 20858 C C . ARG A 1 5 ? 13.114 -1.268 0.348 1.00 0.00 97 ARG A C 14
ATOM 20859 O O . ARG A 1 5 ? 12.683 -0.900 1.439 1.00 0.00 97 ARG A O 14
ATOM 20880 N N . ASP A 1 6 ? 13.206 -0.443 -0.697 1.00 0.00 98 ASP A N 14
ATOM 20881 C CA . ASP A 1 6 ? 12.631 0.892 -0.663 1.00 0.00 98 ASP A CA 14
ATOM 20882 C C . ASP A 1 6 ? 11.105 0.767 -0.704 1.00 0.00 98 ASP A C 14
ATOM 20883 O O . ASP A 1 6 ? 10.569 -0.173 -1.294 1.00 0.00 98 ASP A O 14
ATOM 20892 N N . SER A 1 7 ? 10.411 1.733 -0.098 1.00 0.00 99 SER A N 14
ATOM 20893 C CA . SER A 1 7 ? 8.964 1.833 -0.080 1.00 0.00 99 SER A CA 14
ATOM 20894 C C . SER A 1 7 ? 8.321 1.479 -1.423 1.00 0.00 99 SER A C 14
ATOM 20895 O O . SER A 1 7 ? 7.357 0.720 -1.451 1.00 0.00 99 SER A O 14
ATOM 20903 N N . ARG A 1 8 ? 8.829 2.038 -2.528 1.00 0.00 100 ARG A N 14
ATOM 20904 C CA . ARG A 1 8 ? 8.177 1.952 -3.830 1.00 0.00 100 ARG A CA 14
ATOM 20905 C C . ARG A 1 8 ? 7.869 0.506 -4.221 1.00 0.00 100 ARG A C 14
ATOM 20906 O O . ARG A 1 8 ? 6.722 0.182 -4.522 1.00 0.00 100 ARG A O 14
ATOM 20927 N N . GLU A 1 9 ? 8.872 -0.373 -4.240 1.00 0.00 101 GLU A N 14
ATOM 20928 C CA . GLU A 1 9 ? 8.648 -1.752 -4.649 1.00 0.00 101 GLU A CA 14
ATOM 20929 C C . GLU A 1 9 ? 7.641 -2.439 -3.722 1.00 0.00 101 GLU A C 14
ATOM 20930 O O . GLU A 1 9 ? 6.763 -3.155 -4.198 1.00 0.00 101 GLU A O 14
ATOM 20942 N N . GLU A 1 10 ? 7.738 -2.214 -2.409 1.00 0.00 102 GLU A N 14
ATOM 20943 C CA . GLU A 1 10 ? 6.824 -2.831 -1.455 1.00 0.00 102 GLU A CA 14
ATOM 20944 C C . GLU A 1 10 ? 5.389 -2.356 -1.713 1.00 0.00 102 GLU A C 14
ATOM 20945 O O . GLU A 1 10 ? 4.462 -3.161 -1.798 1.00 0.00 102 GLU A O 14
ATOM 20957 N N . ILE A 1 11 ? 5.221 -1.041 -1.873 1.00 0.00 103 ILE A N 14
ATOM 20958 C CA . ILE A 1 11 ? 3.969 -0.427 -2.284 1.00 0.00 103 ILE A CA 14
ATOM 20959 C C . ILE A 1 11 ? 3.451 -1.122 -3.541 1.00 0.00 103 ILE A C 14
ATOM 20960 O O . ILE A 1 11 ? 2.289 -1.509 -3.595 1.00 0.00 103 ILE A O 14
ATOM 20976 N N . LEU A 1 12 ? 4.294 -1.259 -4.562 1.00 0.00 104 LEU A N 14
ATOM 20977 C CA . LEU A 1 12 ? 3.869 -1.785 -5.850 1.00 0.00 104 LEU A CA 14
ATOM 20978 C C . LEU A 1 12 ? 3.454 -3.258 -5.727 1.00 0.00 104 LEU A C 14
ATOM 20979 O O . LEU A 1 12 ? 2.427 -3.665 -6.272 1.00 0.00 104 LEU A O 14
ATOM 20995 N N . LYS A 1 13 ? 4.201 -4.056 -4.958 1.00 0.00 105 LYS A N 14
ATOM 20996 C CA . LYS A 1 13 ? 3.780 -5.412 -4.622 1.00 0.00 105 LYS A CA 14
ATOM 20997 C C . LYS A 1 13 ? 2.388 -5.381 -3.982 1.00 0.00 105 LYS A C 14
ATOM 20998 O O . LYS A 1 13 ? 1.468 -6.032 -4.473 1.00 0.00 105 LYS A O 14
ATOM 21017 N N . ALA A 1 14 ? 2.219 -4.609 -2.904 1.00 0.00 106 ALA A N 14
ATOM 21018 C CA . ALA A 1 14 ? 0.937 -4.505 -2.212 1.00 0.00 106 ALA A CA 14
ATOM 21019 C C . ALA A 1 14 ? -0.188 -4.061 -3.149 1.00 0.00 106 ALA A C 14
ATOM 21020 O O . ALA A 1 14 ? -1.290 -4.599 -3.097 1.00 0.00 106 ALA A O 14
ATOM 21027 N N . PHE A 1 15 ? 0.100 -3.101 -4.027 1.00 0.00 107 PHE A N 14
ATOM 21028 C CA . PHE A 1 15 ? -0.821 -2.601 -5.034 1.00 0.00 107 PHE A CA 14
ATOM 21029 C C . PHE A 1 15 ? -1.410 -3.768 -5.828 1.00 0.00 107 PHE A C 14
ATOM 21030 O O . PHE A 1 15 ? -2.630 -3.896 -5.915 1.00 0.00 107 PHE A O 14
ATOM 21047 N N . ARG A 1 16 ? -0.556 -4.640 -6.378 1.00 0.00 108 ARG A N 14
ATOM 21048 C CA . ARG A 1 16 ? -1.036 -5.791 -7.135 1.00 0.00 108 ARG A CA 14
ATOM 21049 C C . ARG A 1 16 ? -1.558 -6.925 -6.247 1.00 0.00 108 ARG A C 14
ATOM 21050 O O . ARG A 1 16 ? -2.454 -7.645 -6.682 1.00 0.00 108 ARG A O 14
ATOM 21071 N N . LEU A 1 17 ? -1.065 -7.085 -5.012 1.00 0.00 109 LEU A N 14
ATOM 21072 C CA . LEU A 1 17 ? -1.686 -8.021 -4.070 1.00 0.00 109 LEU A CA 14
ATOM 21073 C C . LEU A 1 17 ? -3.155 -7.636 -3.892 1.00 0.00 109 LEU A C 14
ATOM 21074 O O . LEU A 1 17 ? -4.039 -8.488 -3.960 1.00 0.00 109 LEU A O 14
ATOM 21090 N N . PHE A 1 18 ? -3.423 -6.342 -3.698 1.00 0.00 110 PHE A N 14
ATOM 21091 C CA . PHE A 1 18 ? -4.783 -5.841 -3.615 1.00 0.00 110 PHE A CA 14
ATOM 21092 C C . PHE A 1 18 ? -5.514 -6.001 -4.941 1.00 0.00 110 PHE A C 14
ATOM 21093 O O . PHE A 1 18 ? -6.592 -6.589 -4.977 1.00 0.00 110 PHE A O 14
ATOM 21110 N N . ASP A 1 19 ? -4.966 -5.449 -6.024 1.00 0.00 111 ASP A N 14
ATOM 21111 C CA . ASP A 1 19 ? -5.605 -5.478 -7.330 1.00 0.00 111 ASP A CA 14
ATOM 21112 C C . ASP A 1 19 ? -5.544 -6.883 -7.936 1.00 0.00 111 ASP A C 14
ATOM 21113 O O . ASP A 1 19 ? -4.866 -7.092 -8.937 1.00 0.00 111 ASP A O 14
ATOM 21122 N N . ASP A 1 20 ? -6.308 -7.825 -7.378 1.00 0.00 112 ASP A N 14
ATOM 21123 C CA . ASP A 1 20 ? -6.498 -9.169 -7.908 1.00 0.00 112 ASP A CA 14
ATOM 21124 C C . ASP A 1 20 ? -6.828 -9.134 -9.404 1.00 0.00 112 ASP A C 14
ATOM 21125 O O . ASP A 1 20 ? -6.243 -9.886 -10.180 1.00 0.00 112 ASP A O 14
ATOM 21134 N N . ASP A 1 21 ? -7.746 -8.245 -9.802 1.00 0.00 113 ASP A N 14
ATOM 21135 C CA . ASP A 1 21 ? -8.119 -8.043 -11.201 1.00 0.00 113 ASP A CA 14
ATOM 21136 C C . ASP A 1 21 ? -6.898 -7.742 -12.084 1.00 0.00 113 ASP A C 14
ATOM 21137 O O . ASP A 1 21 ? -6.883 -8.075 -13.265 1.00 0.00 113 ASP A O 14
ATOM 21146 N N . ASN A 1 22 ? -5.866 -7.126 -11.500 1.00 0.00 114 ASN A N 14
ATOM 21147 C CA . ASN A 1 22 ? -4.556 -6.900 -12.092 1.00 0.00 114 ASN A CA 14
ATOM 21148 C C . ASN A 1 22 ? -4.585 -5.973 -13.306 1.00 0.00 114 ASN A C 14
ATOM 21149 O O . ASN A 1 22 ? -3.637 -5.958 -14.091 1.00 0.00 114 ASN A O 14
ATOM 21160 N N . SER A 1 23 ? -5.607 -5.115 -13.407 1.00 0.00 115 SER A N 14
ATOM 21161 C CA . SER A 1 23 ? -5.651 -4.030 -14.380 1.00 0.00 115 SER A CA 14
ATOM 21162 C C . SER A 1 23 ? -4.406 -3.149 -14.244 1.00 0.00 115 SER A C 14
ATOM 21163 O O . SER A 1 23 ? -3.869 -2.635 -15.221 1.00 0.00 115 SER A O 14
ATOM 21171 N N . GLY A 1 24 ? -3.990 -2.972 -12.991 1.00 0.00 116 GLY A N 14
ATOM 21172 C CA . GLY A 1 24 ? -2.996 -2.026 -12.536 1.00 0.00 116 GLY A CA 14
ATOM 21173 C C . GLY A 1 24 ? -3.725 -0.873 -11.844 1.00 0.00 116 GLY A C 14
ATOM 21174 O O . GLY A 1 24 ? -3.210 0.243 -11.822 1.00 0.00 116 GLY A O 14
ATOM 21178 N N . THR A 1 25 ? -4.916 -1.131 -11.286 1.00 0.00 117 THR A N 14
ATOM 21179 C CA . THR A 1 25 ? -5.711 -0.185 -10.524 1.00 0.00 117 THR A CA 14
ATOM 21180 C C . THR A 1 25 ? -6.580 -0.981 -9.540 1.00 0.00 117 THR A C 14
ATOM 21181 O O . THR A 1 25 ? -7.189 -1.973 -9.931 1.00 0.00 117 THR A O 14
ATOM 21192 N N . ILE A 1 26 ? -6.647 -0.596 -8.263 1.00 0.00 118 ILE A N 14
ATOM 21193 C CA . ILE A 1 26 ? -7.427 -1.352 -7.280 1.00 0.00 118 ILE A CA 14
ATOM 21194 C C . ILE A 1 26 ? -8.874 -0.846 -7.326 1.00 0.00 118 ILE A C 14
ATOM 21195 O O . ILE A 1 26 ? -9.081 0.359 -7.219 1.00 0.00 118 ILE A O 14
ATOM 21211 N N . THR A 1 27 ? -9.873 -1.722 -7.472 1.00 0.00 119 THR A N 14
ATOM 21212 C CA . THR A 1 27 ? -11.283 -1.325 -7.492 1.00 0.00 119 THR A CA 14
ATOM 21213 C C . THR A 1 27 ? -11.989 -1.683 -6.181 1.00 0.00 119 THR A C 14
ATOM 21214 O O . THR A 1 27 ? -11.472 -2.478 -5.394 1.00 0.00 119 THR A O 14
ATOM 21225 N N . ILE A 1 28 ? -13.208 -1.167 -5.973 1.00 0.00 120 ILE A N 14
ATOM 21226 C CA . ILE A 1 28 ? -14.045 -1.580 -4.847 1.00 0.00 120 ILE A CA 14
ATOM 21227 C C . ILE A 1 28 ? -14.179 -3.108 -4.774 1.00 0.00 120 ILE A C 14
ATOM 21228 O O . ILE A 1 28 ? -14.129 -3.690 -3.692 1.00 0.00 120 ILE A O 14
ATOM 21244 N N . LYS A 1 29 ? -14.318 -3.763 -5.933 1.00 0.00 121 LYS A N 14
ATOM 21245 C CA . LYS A 1 29 ? -14.416 -5.213 -6.008 1.00 0.00 121 LYS A CA 14
ATOM 21246 C C . LYS A 1 29 ? -13.151 -5.849 -5.432 1.00 0.00 121 LYS A C 14
ATOM 21247 O O . LYS A 1 29 ? -13.231 -6.744 -4.588 1.00 0.00 121 LYS A O 14
ATOM 21266 N N . ASP A 1 30 ? -11.983 -5.367 -5.870 1.00 0.00 122 ASP A N 14
ATOM 21267 C CA . ASP A 1 30 ? -10.709 -5.855 -5.357 1.00 0.00 122 ASP A CA 14
ATOM 21268 C C . ASP A 1 30 ? -10.657 -5.675 -3.840 1.00 0.00 122 ASP A C 14
ATOM 21269 O O . ASP A 1 30 ? -10.331 -6.611 -3.114 1.00 0.00 122 ASP A O 14
ATOM 21278 N N . LEU A 1 31 ? -10.988 -4.478 -3.352 1.00 0.00 123 LEU A N 14
ATOM 21279 C CA . LEU A 1 31 ? -10.950 -4.196 -1.922 1.00 0.00 123 LEU A CA 14
ATOM 21280 C C . LEU A 1 31 ? -11.866 -5.143 -1.144 1.00 0.00 123 LEU A C 14
ATOM 21281 O O . LEU A 1 31 ? -11.439 -5.712 -0.139 1.00 0.00 123 LEU A O 14
ATOM 21297 N N . ARG A 1 32 ? -13.117 -5.331 -1.585 1.00 0.00 124 ARG A N 14
ATOM 21298 C CA . ARG A 1 32 ? -13.997 -6.259 -0.888 1.00 0.00 124 ARG A CA 14
ATOM 21299 C C . ARG A 1 32 ? -13.425 -7.673 -0.943 1.00 0.00 124 ARG A C 14
ATOM 21300 O O . ARG A 1 32 ? -13.422 -8.347 0.080 1.00 0.00 124 ARG A O 14
ATOM 21321 N N . ARG A 1 33 ? -12.934 -8.132 -2.099 1.00 0.00 125 ARG A N 14
ATOM 21322 C CA . ARG A 1 33 ? -12.307 -9.445 -2.196 1.00 0.00 125 ARG A CA 14
ATOM 21323 C C . ARG A 1 33 ? -11.211 -9.590 -1.131 1.00 0.00 125 ARG A C 14
ATOM 21324 O O . ARG A 1 33 ? -11.257 -10.507 -0.313 1.00 0.00 125 ARG A O 14
ATOM 21345 N N . VAL A 1 34 ? -10.244 -8.669 -1.132 1.00 0.00 126 VAL A N 14
ATOM 21346 C CA . VAL A 1 34 ? -9.152 -8.634 -0.165 1.00 0.00 126 VAL A CA 14
ATOM 21347 C C . VAL A 1 34 ? -9.704 -8.737 1.256 1.00 0.00 126 VAL A C 14
ATOM 21348 O O . VAL A 1 34 ? -9.337 -9.629 2.018 1.00 0.00 126 VAL A O 14
ATOM 21361 N N . ALA A 1 35 ? -10.577 -7.799 1.621 1.00 0.00 127 ALA A N 14
ATOM 21362 C CA . ALA A 1 35 ? -11.097 -7.703 2.971 1.00 0.00 127 ALA A CA 14
ATOM 21363 C C . ALA A 1 35 ? -11.804 -9.010 3.362 1.00 0.00 127 ALA A C 14
ATOM 21364 O O . ALA A 1 35 ? -11.516 -9.592 4.407 1.00 0.00 127 ALA A O 14
ATOM 21371 N N . LYS A 1 36 ? -12.678 -9.506 2.484 1.00 0.00 128 LYS A N 14
ATOM 21372 C CA . LYS A 1 36 ? -13.402 -10.758 2.641 1.00 0.00 128 LYS A CA 14
ATOM 21373 C C . LYS A 1 36 ? -12.440 -11.926 2.863 1.00 0.00 128 LYS A C 14
ATOM 21374 O O . LYS A 1 36 ? -12.679 -12.729 3.759 1.00 0.00 128 LYS A O 14
ATOM 21393 N N . GLU A 1 37 ? -11.352 -12.028 2.090 1.00 0.00 129 GLU A N 14
ATOM 21394 C CA . GLU A 1 37 ? -10.344 -13.067 2.300 1.00 0.00 129 GLU A CA 14
ATOM 21395 C C . GLU A 1 37 ? -9.794 -13.035 3.732 1.00 0.00 129 GLU A C 14
ATOM 21396 O O . GLU A 1 37 ? -9.580 -14.088 4.326 1.00 0.00 129 GLU A O 14
ATOM 21408 N N . LEU A 1 38 ? -9.584 -11.843 4.299 1.00 0.00 130 LEU A N 14
ATOM 21409 C CA . LEU A 1 38 ? -9.175 -11.710 5.698 1.00 0.00 130 LEU A CA 14
ATOM 21410 C C . LEU A 1 38 ? -10.328 -11.998 6.672 1.00 0.00 130 LEU A C 14
ATOM 21411 O O . LEU A 1 38 ? -10.093 -12.121 7.872 1.00 0.00 130 LEU A O 14
ATOM 21427 N N . GLY A 1 39 ? -11.566 -12.063 6.176 1.00 0.00 131 GLY A N 14
ATOM 21428 C CA . GLY A 1 39 ? -12.789 -12.213 6.958 1.00 0.00 131 GLY A CA 14
ATOM 21429 C C . GLY A 1 39 ? -13.556 -10.892 7.056 1.00 0.00 131 GLY A C 14
ATOM 21430 O O . GLY A 1 39 ? -14.748 -10.877 7.379 1.00 0.00 131 GLY A O 14
ATOM 21434 N N . GLU A 1 40 ? -12.887 -9.771 6.771 1.00 0.00 132 GLU A N 14
ATOM 21435 C CA . GLU A 1 40 ? -13.428 -8.443 6.972 1.00 0.00 132 GLU A CA 14
ATOM 21436 C C . GLU A 1 40 ? -14.419 -8.145 5.850 1.00 0.00 132 GLU A C 14
ATOM 21437 O O . GLU A 1 40 ? -14.067 -7.584 4.816 1.00 0.00 132 GLU A O 14
ATOM 21449 N N . ASN A 1 41 ? -15.687 -8.482 6.070 1.00 0.00 133 ASN A N 14
ATOM 21450 C CA . ASN A 1 41 ? -16.735 -8.270 5.082 1.00 0.00 133 ASN A CA 14
ATOM 21451 C C . ASN A 1 41 ? -17.176 -6.805 5.124 1.00 0.00 133 ASN A C 14
ATOM 21452 O O . ASN A 1 41 ? -18.271 -6.483 5.582 1.00 0.00 133 ASN A O 14
ATOM 21463 N N . LEU A 1 42 ? -16.297 -5.912 4.666 1.00 0.00 134 LEU A N 14
ATOM 21464 C CA . LEU A 1 42 ? -16.522 -4.473 4.719 1.00 0.00 134 LEU A CA 14
ATOM 21465 C C . LEU A 1 42 ? -17.727 -4.071 3.866 1.00 0.00 134 LEU A C 14
ATOM 21466 O O . LEU A 1 42 ? -17.914 -4.559 2.752 1.00 0.00 134 LEU A O 14
ATOM 21482 N N . THR A 1 43 ? -18.541 -3.158 4.391 1.00 0.00 135 THR A N 14
ATOM 21483 C CA . THR A 1 43 ? -19.728 -2.658 3.714 1.00 0.00 135 THR A CA 14
ATOM 21484 C C . THR A 1 43 ? -19.329 -1.815 2.504 1.00 0.00 135 THR A C 14
ATOM 21485 O O . THR A 1 43 ? -18.237 -1.243 2.479 1.00 0.00 135 THR A O 14
ATOM 21496 N N . GLU A 1 44 ? -20.247 -1.679 1.540 1.00 0.00 136 GLU A N 14
ATOM 21497 C CA . GLU A 1 44 ? -20.087 -0.748 0.431 1.00 0.00 136 GLU A CA 14
ATOM 21498 C C . GLU A 1 44 ? -19.659 0.624 0.956 1.00 0.00 136 GLU A C 14
ATOM 21499 O O . GLU A 1 44 ? -18.754 1.234 0.403 1.00 0.00 136 GLU A O 14
ATOM 21511 N N . GLU A 1 45 ? -20.293 1.096 2.032 1.00 0.00 137 GLU A N 14
ATOM 21512 C CA . GLU A 1 45 ? -19.960 2.366 2.648 1.00 0.00 137 GLU A CA 14
ATOM 21513 C C . GLU A 1 45 ? -18.494 2.390 3.096 1.00 0.00 137 GLU A C 14
ATOM 21514 O O . GLU A 1 45 ? -17.733 3.236 2.635 1.00 0.00 137 GLU A O 14
ATOM 21526 N N . GLU A 1 46 ? -18.083 1.472 3.980 1.00 0.00 138 GLU A N 14
ATOM 21527 C CA . GLU A 1 46 ? -16.703 1.448 4.467 1.00 0.00 138 GLU A CA 14
ATOM 21528 C C . GLU A 1 46 ? -15.716 1.417 3.297 1.00 0.00 138 GLU A C 14
ATOM 21529 O O . GLU A 1 46 ? -14.762 2.195 3.252 1.00 0.00 138 GLU A O 14
ATOM 21541 N N . LEU A 1 47 ? -15.963 0.522 2.341 1.00 0.00 139 LEU A N 14
ATOM 21542 C CA . LEU A 1 47 ? -15.166 0.441 1.129 1.00 0.00 139 LEU A CA 14
ATOM 21543 C C . LEU A 1 47 ? -15.131 1.795 0.420 1.00 0.00 139 LEU A C 14
ATOM 21544 O O . LEU A 1 47 ? -14.065 2.264 0.037 1.00 0.00 139 LEU A O 14
ATOM 21560 N N . GLN A 1 48 ? -16.280 2.446 0.248 1.00 0.00 140 GLN A N 14
ATOM 21561 C CA . GLN A 1 48 ? -16.361 3.737 -0.413 1.00 0.00 140 GLN A CA 14
ATOM 21562 C C . GLN A 1 48 ? -15.601 4.813 0.341 1.00 0.00 140 GLN A C 14
ATOM 21563 O O . GLN A 1 48 ? -15.031 5.693 -0.291 1.00 0.00 140 GLN A O 14
ATOM 21577 N N . GLU A 1 49 ? -15.542 4.745 1.669 1.00 0.00 141 GLU A N 14
ATOM 21578 C CA . GLU A 1 49 ? -14.677 5.652 2.403 1.00 0.00 141 GLU A CA 14
ATOM 21579 C C . GLU A 1 49 ? -13.209 5.409 2.030 1.00 0.00 141 GLU A C 14
ATOM 21580 O O . GLU A 1 49 ? -12.492 6.357 1.720 1.00 0.00 141 GLU A O 14
ATOM 21592 N N . MET A 1 50 ? -12.762 4.147 2.038 1.00 0.00 142 MET A N 14
ATOM 21593 C CA . MET A 1 50 ? -11.394 3.802 1.641 1.00 0.00 142 MET A CA 14
ATOM 21594 C C . MET A 1 50 ? -11.095 4.336 0.239 1.00 0.00 142 MET A C 14
ATOM 21595 O O . MET A 1 50 ? -10.103 5.037 0.027 1.00 0.00 142 MET A O 14
ATOM 21609 N N . ILE A 1 51 ? -11.978 3.992 -0.707 1.00 0.00 143 ILE A N 14
ATOM 21610 C CA . ILE A 1 51 ? -11.949 4.459 -2.082 1.00 0.00 143 ILE A CA 14
ATOM 21611 C C . ILE A 1 51 ? -11.766 5.973 -2.074 1.00 0.00 143 ILE A C 14
ATOM 21612 O O . ILE A 1 51 ? -10.771 6.473 -2.575 1.00 0.00 143 ILE A O 14
ATOM 21628 N N . ALA A 1 52 ? -12.727 6.690 -1.496 1.00 0.00 144 ALA A N 14
ATOM 21629 C CA . ALA A 1 52 ? -12.801 8.139 -1.496 1.00 0.00 144 ALA A CA 14
ATOM 21630 C C . ALA A 1 52 ? -11.542 8.775 -0.894 1.00 0.00 144 ALA A C 14
ATOM 21631 O O . ALA A 1 52 ? -11.055 9.778 -1.409 1.00 0.00 144 ALA A O 14
ATOM 21638 N N . GLU A 1 53 ? -11.001 8.191 0.179 1.00 0.00 145 GLU A N 14
ATOM 21639 C CA . GLU A 1 53 ? -9.791 8.683 0.830 1.00 0.00 145 GLU A CA 14
ATOM 21640 C C . GLU A 1 53 ? -8.620 8.750 -0.163 1.00 0.00 145 GLU A C 14
ATOM 21641 O O . GLU A 1 53 ? -7.897 9.748 -0.225 1.00 0.00 145 GLU A O 14
ATOM 21653 N N . ALA A 1 54 ? -8.410 7.670 -0.920 1.00 0.00 146 ALA A N 14
ATOM 21654 C CA . ALA A 1 54 ? -7.266 7.550 -1.820 1.00 0.00 146 ALA A CA 14
ATOM 21655 C C . ALA A 1 54 ? -7.557 8.141 -3.207 1.00 0.00 146 ALA A C 14
ATOM 21656 O O . ALA A 1 54 ? -6.702 8.784 -3.814 1.00 0.00 146 ALA A O 14
ATOM 21663 N N . ASP A 1 55 ? -8.758 7.905 -3.728 1.00 0.00 147 ASP A N 14
ATOM 21664 C CA . ASP A 1 55 ? -9.124 8.201 -5.100 1.00 0.00 147 ASP A CA 14
ATOM 21665 C C . ASP A 1 55 ? -9.407 9.692 -5.293 1.00 0.00 147 ASP A C 14
ATOM 21666 O O . ASP A 1 55 ? -10.502 10.161 -4.996 1.00 0.00 147 ASP A O 14
ATOM 21675 N N . ARG A 1 56 ? -8.462 10.408 -5.904 1.00 0.00 148 ARG A N 14
ATOM 21676 C CA . ARG A 1 56 ? -8.663 11.779 -6.350 1.00 0.00 148 ARG A CA 14
ATOM 21677 C C . ARG A 1 56 ? -9.321 11.829 -7.735 1.00 0.00 148 ARG A C 14
ATOM 21678 O O . ARG A 1 56 ? -9.844 12.872 -8.120 1.00 0.00 148 ARG A O 14
ATOM 21699 N N . ASN A 1 57 ? -9.282 10.729 -8.500 1.00 0.00 149 ASN A N 14
ATOM 21700 C CA . ASN A 1 57 ? -9.851 10.679 -9.849 1.00 0.00 149 ASN A CA 14
ATOM 21701 C C . ASN A 1 57 ? -11.362 10.396 -9.826 1.00 0.00 149 ASN A C 14
ATOM 21702 O O . ASN A 1 57 ? -12.036 10.568 -10.836 1.00 0.00 149 ASN A O 14
ATOM 21713 N N . ASP A 1 58 ? -11.879 9.952 -8.673 1.00 0.00 150 ASP A N 14
ATOM 21714 C CA . ASP A 1 58 ? -13.284 9.712 -8.348 1.00 0.00 150 ASP A CA 14
ATOM 21715 C C . ASP A 1 58 ? -14.008 8.673 -9.218 1.00 0.00 150 ASP A C 14
ATOM 21716 O O . ASP A 1 58 ? -15.231 8.591 -9.154 1.00 0.00 150 ASP A O 14
ATOM 21725 N N . ASP A 1 59 ? -13.287 7.823 -9.959 1.00 0.00 151 ASP A N 14
ATOM 21726 C CA . ASP A 1 59 ? -13.887 6.785 -10.801 1.00 0.00 151 ASP A CA 14
ATOM 21727 C C . ASP A 1 59 ? -13.947 5.420 -10.093 1.00 0.00 151 ASP A C 14
ATOM 21728 O O . ASP A 1 59 ? -14.291 4.415 -10.712 1.00 0.00 151 ASP A O 14
ATOM 21737 N N . ASN A 1 60 ? -13.581 5.383 -8.807 1.00 0.00 152 ASN A N 14
ATOM 21738 C CA . ASN A 1 60 ? -13.492 4.220 -7.927 1.00 0.00 152 ASN A CA 14
ATOM 21739 C C . ASN A 1 60 ? -12.179 3.457 -8.051 1.00 0.00 152 ASN A C 14
ATOM 21740 O O . ASN A 1 60 ? -11.910 2.588 -7.226 1.00 0.00 152 ASN A O 14
ATOM 21751 N N . GLU A 1 61 ? -11.337 3.777 -9.030 1.00 0.00 153 GLU A N 14
ATOM 21752 C CA . GLU A 1 61 ? -10.137 3.001 -9.238 1.00 0.00 153 GLU A CA 14
ATOM 21753 C C . GLU A 1 61 ? -8.994 3.727 -8.536 1.00 0.00 153 GLU A C 14
ATOM 21754 O O . GLU A 1 61 ? -8.685 4.873 -8.867 1.00 0.00 153 GLU A O 14
ATOM 21766 N N . ILE A 1 62 ? -8.353 3.038 -7.589 1.00 0.00 154 ILE A N 14
ATOM 21767 C CA . ILE A 1 62 ? -7.172 3.519 -6.900 1.00 0.00 154 ILE A CA 14
ATOM 21768 C C . ILE A 1 62 ? -5.998 3.233 -7.827 1.00 0.00 154 ILE A C 14
ATOM 21769 O O . ILE A 1 62 ? -5.637 2.072 -8.035 1.00 0.00 154 ILE A O 14
ATOM 21785 N N . ASP A 1 63 ? -5.438 4.283 -8.415 1.00 0.00 155 ASP A N 14
ATOM 21786 C CA . ASP A 1 63 ? -4.293 4.180 -9.307 1.00 0.00 155 ASP A CA 14
ATOM 21787 C C . ASP A 1 63 ? -2.994 4.158 -8.495 1.00 0.00 155 ASP A C 14
ATOM 21788 O O . ASP A 1 63 ? -3.000 4.322 -7.273 1.00 0.00 155 ASP A O 14
ATOM 21797 N N . GLU A 1 64 ? -1.875 3.939 -9.187 1.00 0.00 156 GLU A N 14
ATOM 21798 C CA . GLU A 1 64 ? -0.585 3.764 -8.545 1.00 0.00 156 GLU A CA 14
ATOM 21799 C C . GLU A 1 64 ? -0.228 4.990 -7.699 1.00 0.00 156 GLU A C 14
ATOM 21800 O O . GLU A 1 64 ? 0.114 4.849 -6.531 1.00 0.00 156 GLU A O 14
ATOM 21812 N N . ASP A 1 65 ? -0.331 6.191 -8.277 1.00 0.00 157 ASP A N 14
ATOM 21813 C CA . ASP A 1 65 ? -0.024 7.438 -7.580 1.00 0.00 157 ASP A CA 14
ATOM 21814 C C . ASP A 1 65 ? -0.873 7.585 -6.313 1.00 0.00 157 ASP A C 14
ATOM 21815 O O . ASP A 1 65 ? -0.353 7.856 -5.232 1.00 0.00 157 ASP A O 14
ATOM 21824 N N . GLU A 1 66 ? -2.187 7.403 -6.451 1.00 0.00 158 GLU A N 14
ATOM 21825 C CA . GLU A 1 66 ? -3.119 7.459 -5.334 1.00 0.00 158 GLU A CA 14
ATOM 21826 C C . GLU A 1 66 ? -2.702 6.478 -4.232 1.00 0.00 158 GLU A C 14
ATOM 21827 O O . GLU A 1 66 ? -2.688 6.818 -3.049 1.00 0.00 158 GLU A O 14
ATOM 21839 N N . PHE A 1 67 ? -2.357 5.249 -4.618 1.00 0.00 159 PHE A N 14
ATOM 21840 C CA . PHE A 1 67 ? -1.959 4.248 -3.643 1.00 0.00 159 PHE A CA 14
ATOM 21841 C C . PHE A 1 67 ? -0.647 4.645 -2.959 1.00 0.00 159 PHE A C 14
ATOM 21842 O O . PHE A 1 67 ? -0.558 4.640 -1.734 1.00 0.00 159 PHE A O 14
ATOM 21859 N N . ILE A 1 68 ? 0.357 5.026 -3.750 1.00 0.00 160 ILE A N 14
ATOM 21860 C CA . ILE A 1 68 ? 1.625 5.558 -3.265 1.00 0.00 160 ILE A CA 14
ATOM 21861 C C . ILE A 1 68 ? 1.384 6.653 -2.222 1.00 0.00 160 ILE A C 14
ATOM 21862 O O . ILE A 1 68 ? 1.886 6.547 -1.100 1.00 0.00 160 ILE A O 14
ATOM 21878 N N . ARG A 1 69 ? 0.634 7.707 -2.574 1.00 0.00 161 ARG A N 14
ATOM 21879 C CA . ARG A 1 69 ? 0.465 8.825 -1.655 1.00 0.00 161 ARG A CA 14
ATOM 21880 C C . ARG A 1 69 ? -0.157 8.351 -0.342 1.00 0.00 161 ARG A C 14
ATOM 21881 O O . ARG A 1 69 ? 0.335 8.726 0.720 1.00 0.00 161 ARG A O 14
ATOM 21902 N N . ILE A 1 70 ? -1.214 7.527 -0.383 1.00 0.00 162 ILE A N 14
ATOM 21903 C CA . ILE A 1 70 ? -1.845 7.112 0.864 1.00 0.00 162 ILE A CA 14
ATOM 21904 C C . ILE A 1 70 ? -0.934 6.185 1.674 1.00 0.00 162 ILE A C 14
ATOM 21905 O O . ILE A 1 70 ? -0.849 6.321 2.897 1.00 0.00 162 ILE A O 14
ATOM 21921 N N . MET A 1 71 ? -0.239 5.256 1.012 1.00 0.00 163 MET A N 14
ATOM 21922 C CA . MET A 1 71 ? 0.691 4.354 1.678 1.00 0.00 163 MET A CA 14
ATOM 21923 C C . MET A 1 71 ? 1.766 5.141 2.435 1.00 0.00 163 MET A C 14
ATOM 21924 O O . MET A 1 71 ? 2.108 4.787 3.566 1.00 0.00 163 MET A O 14
ATOM 21938 N N . LYS A 1 72 ? 2.283 6.207 1.815 1.00 0.00 164 LYS A N 14
ATOM 21939 C CA . LYS A 1 72 ? 3.219 7.114 2.465 1.00 0.00 164 LYS A CA 14
ATOM 21940 C C . LYS A 1 72 ? 2.535 7.877 3.605 1.00 0.00 164 LYS A C 14
ATOM 21941 O O . LYS A 1 72 ? 2.957 7.764 4.755 1.00 0.00 164 LYS A O 14
ATOM 21960 N N . LYS A 1 73 ? 1.472 8.628 3.293 1.00 0.00 165 LYS A N 14
ATOM 21961 C CA . LYS A 1 73 ? 0.676 9.416 4.236 1.00 0.00 165 LYS A CA 14
ATOM 21962 C C . LYS A 1 73 ? 0.450 8.663 5.544 1.00 0.00 165 LYS A C 14
ATOM 21963 O O . LYS A 1 73 ? 0.658 9.192 6.633 1.00 0.00 165 LYS A O 14
ATOM 21982 N N . THR A 1 74 ? -0.019 7.425 5.415 1.00 0.00 166 THR A N 14
ATOM 21983 C CA . THR A 1 74 ? -0.496 6.628 6.530 1.00 0.00 166 THR A CA 14
ATOM 21984 C C . THR A 1 74 ? 0.650 5.881 7.229 1.00 0.00 166 THR A C 14
ATOM 21985 O O . THR A 1 74 ? 0.404 5.139 8.176 1.00 0.00 166 THR A O 14
ATOM 21996 N N . SER A 1 75 ? 1.899 6.045 6.773 1.00 0.00 167 SER A N 14
ATOM 21997 C CA . SER A 1 75 ? 3.040 5.271 7.253 1.00 0.00 167 SER A CA 14
ATOM 21998 C C . SER A 1 75 ? 2.802 3.767 7.086 1.00 0.00 167 SER A C 14
ATOM 21999 O O . SER A 1 75 ? 3.207 2.973 7.933 1.00 0.00 167 SER A O 14
ATOM 22007 N N . LEU A 1 76 ? 2.161 3.375 5.983 1.00 0.00 168 LEU A N 14
ATOM 22008 C CA . LEU A 1 76 ? 2.014 1.976 5.604 1.00 0.00 168 LEU A CA 14
ATOM 22009 C C . LEU A 1 76 ? 3.294 1.510 4.908 1.00 0.00 168 LEU A C 14
ATOM 22010 O O . LEU A 1 76 ? 3.711 0.371 5.103 1.00 0.00 168 LEU A O 14
ATOM 22026 N N . PHE A 1 77 ? 3.939 2.401 4.149 1.00 0.00 169 PHE A N 14
ATOM 22027 C CA . PHE A 1 77 ? 5.280 2.196 3.608 1.00 0.00 169 PHE A CA 14
ATOM 22028 C C . PHE A 1 77 ? 6.008 3.539 3.516 1.00 0.00 169 PHE A C 14
ATOM 22029 O O . PHE A 1 77 ? 7.226 3.507 3.230 1.00 0.00 169 PHE A O 14
ATOM 22047 N N . LYS B 2 1 ? -12.025 6.267 18.647 1.00 0.00 239 LYS B N 14
ATOM 22048 C CA . LYS B 2 1 ? -13.083 5.791 17.736 1.00 0.00 239 LYS B CA 14
ATOM 22049 C C . LYS B 2 1 ? -12.455 5.074 16.534 1.00 0.00 239 LYS B C 14
ATOM 22050 O O . LYS B 2 1 ? -11.273 5.265 16.254 1.00 0.00 239 LYS B O 14
ATOM 22071 N N . LYS B 2 2 ? -13.232 4.236 15.844 1.00 0.00 240 LYS B N 14
ATOM 22072 C CA . LYS B 2 2 ? -12.821 3.513 14.648 1.00 0.00 240 LYS B CA 14
ATOM 22073 C C . LYS B 2 2 ? -13.921 3.649 13.593 1.00 0.00 240 LYS B C 14
ATOM 22074 O O . LYS B 2 2 ? -14.839 4.450 13.759 1.00 0.00 240 LYS B O 14
ATOM 22093 N N . ARG B 2 3 ? -13.801 2.911 12.485 1.00 0.00 241 ARG B N 14
ATOM 22094 C CA . ARG B 2 3 ? -14.614 3.044 11.282 1.00 0.00 241 ARG B CA 14
ATOM 22095 C C . ARG B 2 3 ? -14.329 4.371 10.582 1.00 0.00 241 ARG B C 14
ATOM 22096 O O . ARG B 2 3 ? -13.750 4.373 9.500 1.00 0.00 241 ARG B O 14
ATOM 22117 N N . GLU B 2 4 ? -14.725 5.485 11.206 1.00 0.00 242 GLU B N 14
ATOM 22118 C CA . GLU B 2 4 ? -14.588 6.827 10.650 1.00 0.00 242 GLU B CA 14
ATOM 22119 C C . GLU B 2 4 ? -13.114 7.205 10.472 1.00 0.00 242 GLU B C 14
ATOM 22120 O O . GLU B 2 4 ? -12.774 7.969 9.571 1.00 0.00 242 GLU B O 14
ATOM 22132 N N . LEU B 2 5 ? -12.225 6.659 11.304 1.00 0.00 243 LEU B N 14
ATOM 22133 C CA . LEU B 2 5 ? -10.791 6.778 11.082 1.00 0.00 243 LEU B CA 14
ATOM 22134 C C . LEU B 2 5 ? -10.432 5.818 9.947 1.00 0.00 243 LEU B C 14
ATOM 22135 O O . LEU B 2 5 ? -9.891 4.739 10.187 1.00 0.00 243 LEU B O 14
ATOM 22151 N N . ILE B 2 6 ? -10.776 6.211 8.718 1.00 0.00 244 ILE B N 14
ATOM 22152 C CA . ILE B 2 6 ? -10.724 5.376 7.518 1.00 0.00 244 ILE B CA 14
ATOM 22153 C C . ILE B 2 6 ? -9.386 4.642 7.396 1.00 0.00 244 ILE B C 14
ATOM 22154 O O . ILE B 2 6 ? -9.356 3.463 7.045 1.00 0.00 244 ILE B O 14
ATOM 22170 N N . GLU B 2 7 ? -8.291 5.332 7.729 1.00 0.00 245 GLU B N 14
ATOM 22171 C CA . GLU B 2 7 ? -6.933 4.810 7.779 1.00 0.00 245 GLU B CA 14
ATOM 22172 C C . GLU B 2 7 ? -6.875 3.402 8.384 1.00 0.00 245 GLU B C 14
ATOM 22173 O O . GLU B 2 7 ? -6.125 2.558 7.896 1.00 0.00 245 GLU B O 14
ATOM 22185 N N . SER B 2 8 ? -7.676 3.150 9.429 1.00 0.00 246 SER B N 14
ATOM 22186 C CA . SER B 2 8 ? -7.795 1.860 10.099 1.00 0.00 246 SER B CA 14
ATOM 22187 C C . SER B 2 8 ? -7.936 0.692 9.116 1.00 0.00 246 SER B C 14
ATOM 22188 O O . SER B 2 8 ? -7.430 -0.395 9.381 1.00 0.00 246 SER B O 14
ATOM 22196 N N . LYS B 2 9 ? -8.636 0.894 7.998 1.00 0.00 247 LYS B N 14
ATOM 22197 C CA . LYS B 2 9 ? -8.841 -0.142 7.000 1.00 0.00 247 LYS B CA 14
ATOM 22198 C C . LYS B 2 9 ? -7.511 -0.457 6.308 1.00 0.00 247 LYS B C 14
ATOM 22199 O O . LYS B 2 9 ? -7.004 -1.570 6.435 1.00 0.00 247 LYS B O 14
ATOM 22218 N N . TRP B 2 10 ? -6.936 0.517 5.592 1.00 0.00 248 TRP B N 14
ATOM 22219 C CA . TRP B 2 10 ? -5.657 0.351 4.906 1.00 0.00 248 TRP B CA 14
ATOM 22220 C C . TRP B 2 10 ? -4.599 -0.210 5.867 1.00 0.00 248 TRP B C 14
ATOM 22221 O O . TRP B 2 10 ? -3.889 -1.162 5.533 1.00 0.00 248 TRP B O 14
ATOM 22242 N N . HIS B 2 11 ? -4.554 0.349 7.081 1.00 0.00 249 HIS B N 14
ATOM 22243 C CA . HIS B 2 11 ? -3.787 -0.158 8.209 1.00 0.00 249 HIS B CA 14
ATOM 22244 C C . HIS B 2 11 ? -4.025 -1.659 8.385 1.00 0.00 249 HIS B C 14
ATOM 22245 O O . HIS B 2 11 ? -3.109 -2.459 8.212 1.00 0.00 249 HIS B O 14
ATOM 22259 N N . ARG B 2 12 ? -5.253 -2.045 8.746 1.00 0.00 250 ARG B N 14
ATOM 22260 C CA . ARG B 2 12 ? -5.603 -3.419 9.073 1.00 0.00 250 ARG B CA 14
ATOM 22261 C C . ARG B 2 12 ? -5.271 -4.375 7.930 1.00 0.00 250 ARG B C 14
ATOM 22262 O O . ARG B 2 12 ? -4.789 -5.472 8.188 1.00 0.00 250 ARG B O 14
ATOM 22283 N N . LEU B 2 13 ? -5.548 -3.989 6.681 1.00 0.00 251 LEU B N 14
ATOM 22284 C CA . LEU B 2 13 ? -5.341 -4.879 5.543 1.00 0.00 251 LEU B CA 14
ATOM 22285 C C . LEU B 2 13 ? -3.880 -5.328 5.467 1.00 0.00 251 LEU B C 14
ATOM 22286 O O . LEU B 2 13 ? -3.600 -6.523 5.369 1.00 0.00 251 LEU B O 14
ATOM 22302 N N . LEU B 2 14 ? -2.943 -4.375 5.486 1.00 0.00 252 LEU B N 14
ATOM 22303 C CA . LEU B 2 14 ? -1.525 -4.710 5.451 1.00 0.00 252 LEU B CA 14
ATOM 22304 C C . LEU B 2 14 ? -1.110 -5.295 6.791 1.00 0.00 252 LEU B C 14
ATOM 22305 O O . LEU B 2 14 ? -0.644 -6.431 6.874 1.00 0.00 252 LEU B O 14
ATOM 22321 N N . PHE B 2 15 ? -1.292 -4.515 7.853 1.00 0.00 253 PHE B N 14
ATOM 22322 C CA . PHE B 2 15 ? -0.853 -4.854 9.204 1.00 0.00 253 PHE B CA 14
ATOM 22323 C C . PHE B 2 15 ? -1.743 -5.939 9.846 1.00 0.00 253 PHE B C 14
ATOM 22324 O O . PHE B 2 15 ? -1.955 -5.912 11.057 1.00 0.00 253 PHE B O 14
ATOM 22341 N N . HIS B 2 16 ? -2.264 -6.899 9.074 1.00 0.00 254 HIS B N 14
ATOM 22342 C CA . HIS B 2 16 ? -3.167 -7.921 9.590 1.00 0.00 254 HIS B CA 14
ATOM 22343 C C . HIS B 2 16 ? -2.394 -8.965 10.395 1.00 0.00 254 HIS B C 14
ATOM 22344 O O . HIS B 2 16 ? -2.949 -9.580 11.306 1.00 0.00 254 HIS B O 14
ATOM 22358 N N . ASP B 2 17 ? -1.128 -9.197 10.013 1.00 0.00 255 ASP B N 14
ATOM 22359 C CA . ASP B 2 17 ? -0.209 -10.199 10.554 1.00 0.00 255 ASP B CA 14
ATOM 22360 C C . ASP B 2 17 ? -0.646 -11.619 10.190 1.00 0.00 255 ASP B C 14
ATOM 22361 O O . ASP B 2 17 ? 0.099 -12.365 9.560 1.00 0.00 255 ASP B O 14
ATOM 22370 N N . LYS B 2 18 ? -1.864 -11.985 10.585 1.00 0.00 256 LYS B N 14
ATOM 22371 C CA . LYS B 2 18 ? -2.487 -13.269 10.330 1.00 0.00 256 LYS B CA 14
ATOM 22372 C C . LYS B 2 18 ? -2.787 -13.399 8.831 1.00 0.00 256 LYS B C 14
ATOM 22373 O O . LYS B 2 18 ? -3.931 -13.230 8.409 1.00 0.00 256 LYS B O 14
ATOM 22392 N N . LYS B 2 19 ? -1.753 -13.651 8.028 1.00 0.00 257 LYS B N 14
ATOM 22393 C CA . LYS B 2 19 ? -1.835 -13.890 6.592 1.00 0.00 257 LYS B CA 14
ATOM 22394 C C . LYS B 2 19 ? -0.810 -14.957 6.202 1.00 0.00 257 LYS B C 14
ATOM 22395 O O . LYS B 2 19 ? 0.261 -14.979 6.847 1.00 0.00 257 LYS B O 14
ATOM 22415 N N . GLY A 1 1 ? 14.825 -5.306 3.817 1.00 0.00 93 GLY A N 15
ATOM 22416 C CA . GLY A 1 1 ? 13.846 -4.625 2.950 1.00 0.00 93 GLY A CA 15
ATOM 22417 C C . GLY A 1 1 ? 14.419 -3.338 2.360 1.00 0.00 93 GLY A C 15
ATOM 22418 O O . GLY A 1 1 ? 15.624 -3.107 2.419 1.00 0.00 93 GLY A O 15
ATOM 22424 N N . SER A 1 2 ? 13.550 -2.490 1.805 1.00 0.00 94 SER A N 15
ATOM 22425 C CA . SER A 1 2 ? 13.958 -1.239 1.175 1.00 0.00 94 SER A CA 15
ATOM 22426 C C . SER A 1 2 ? 14.570 -0.267 2.188 1.00 0.00 94 SER A C 15
ATOM 22427 O O . SER A 1 2 ? 15.416 0.551 1.833 1.00 0.00 94 SER A O 15
ATOM 22435 N N . GLY A 1 3 ? 14.106 -0.318 3.441 1.00 0.00 95 GLY A N 15
ATOM 22436 C CA . GLY A 1 3 ? 14.598 0.533 4.514 1.00 0.00 95 GLY A CA 15
ATOM 22437 C C . GLY A 1 3 ? 14.076 1.959 4.365 1.00 0.00 95 GLY A C 15
ATOM 22438 O O . GLY A 1 3 ? 13.244 2.400 5.158 1.00 0.00 95 GLY A O 15
ATOM 22442 N N . GLU A 1 4 ? 14.547 2.675 3.342 1.00 0.00 96 GLU A N 15
ATOM 22443 C CA . GLU A 1 4 ? 14.150 4.048 3.075 1.00 0.00 96 GLU A CA 15
ATOM 22444 C C . GLU A 1 4 ? 12.643 4.140 2.820 1.00 0.00 96 GLU A C 15
ATOM 22445 O O . GLU A 1 4 ? 12.051 3.242 2.210 1.00 0.00 96 GLU A O 15
ATOM 22457 N N . ARG A 1 5 ? 12.040 5.274 3.195 1.00 0.00 97 ARG A N 15
ATOM 22458 C CA . ARG A 1 5 ? 10.612 5.538 3.027 1.00 0.00 97 ARG A CA 15
ATOM 22459 C C . ARG A 1 5 ? 10.239 5.894 1.583 1.00 0.00 97 ARG A C 15
ATOM 22460 O O . ARG A 1 5 ? 9.433 6.785 1.329 1.00 0.00 97 ARG A O 15
ATOM 22481 N N . ASP A 1 6 ? 10.832 5.163 0.639 1.00 0.00 98 ASP A N 15
ATOM 22482 C CA . ASP A 1 6 ? 10.483 5.133 -0.765 1.00 0.00 98 ASP A CA 15
ATOM 22483 C C . ASP A 1 6 ? 9.697 3.832 -0.882 1.00 0.00 98 ASP A C 15
ATOM 22484 O O . ASP A 1 6 ? 8.497 3.849 -1.142 1.00 0.00 98 ASP A O 15
ATOM 22493 N N . SER A 1 7 ? 10.389 2.713 -0.615 1.00 0.00 99 SER A N 15
ATOM 22494 C CA . SER A 1 7 ? 9.831 1.368 -0.563 1.00 0.00 99 SER A CA 15
ATOM 22495 C C . SER A 1 7 ? 8.886 1.087 -1.737 1.00 0.00 99 SER A C 15
ATOM 22496 O O . SER A 1 7 ? 7.892 0.376 -1.589 1.00 0.00 99 SER A O 15
ATOM 22504 N N . ARG A 1 8 ? 9.216 1.630 -2.914 1.00 0.00 100 ARG A N 15
ATOM 22505 C CA . ARG A 1 8 ? 8.327 1.641 -4.067 1.00 0.00 100 ARG A CA 15
ATOM 22506 C C . ARG A 1 8 ? 7.980 0.220 -4.499 1.00 0.00 100 ARG A C 15
ATOM 22507 O O . ARG A 1 8 ? 6.828 -0.078 -4.797 1.00 0.00 100 ARG A O 15
ATOM 22528 N N . GLU A 1 9 ? 8.973 -0.670 -4.504 1.00 0.00 101 GLU A N 15
ATOM 22529 C CA . GLU A 1 9 ? 8.758 -2.071 -4.825 1.00 0.00 101 GLU A CA 15
ATOM 22530 C C . GLU A 1 9 ? 7.728 -2.685 -3.870 1.00 0.00 101 GLU A C 15
ATOM 22531 O O . GLU A 1 9 ? 6.831 -3.405 -4.302 1.00 0.00 101 GLU A O 15
ATOM 22543 N N . GLU A 1 10 ? 7.846 -2.396 -2.572 1.00 0.00 102 GLU A N 15
ATOM 22544 C CA . GLU A 1 10 ? 6.971 -2.964 -1.556 1.00 0.00 102 GLU A CA 15
ATOM 22545 C C . GLU A 1 10 ? 5.553 -2.411 -1.726 1.00 0.00 102 GLU A C 15
ATOM 22546 O O . GLU A 1 10 ? 4.580 -3.167 -1.714 1.00 0.00 102 GLU A O 15
ATOM 22558 N N . ILE A 1 11 ? 5.447 -1.093 -1.936 1.00 0.00 103 ILE A N 15
ATOM 22559 C CA . ILE A 1 11 ? 4.188 -0.471 -2.324 1.00 0.00 103 ILE A CA 15
ATOM 22560 C C . ILE A 1 11 ? 3.593 -1.221 -3.512 1.00 0.00 103 ILE A C 15
ATOM 22561 O O . ILE A 1 11 ? 2.424 -1.587 -3.488 1.00 0.00 103 ILE A O 15
ATOM 22577 N N . LEU A 1 12 ? 4.380 -1.426 -4.566 1.00 0.00 104 LEU A N 15
ATOM 22578 C CA . LEU A 1 12 ? 3.871 -1.980 -5.807 1.00 0.00 104 LEU A CA 15
ATOM 22579 C C . LEU A 1 12 ? 3.426 -3.434 -5.609 1.00 0.00 104 LEU A C 15
ATOM 22580 O O . LEU A 1 12 ? 2.367 -3.833 -6.093 1.00 0.00 104 LEU A O 15
ATOM 22596 N N . LYS A 1 13 ? 4.190 -4.217 -4.841 1.00 0.00 105 LYS A N 15
ATOM 22597 C CA . LYS A 1 13 ? 3.764 -5.545 -4.419 1.00 0.00 105 LYS A CA 15
ATOM 22598 C C . LYS A 1 13 ? 2.404 -5.471 -3.717 1.00 0.00 105 LYS A C 15
ATOM 22599 O O . LYS A 1 13 ? 1.473 -6.165 -4.124 1.00 0.00 105 LYS A O 15
ATOM 22618 N N . ALA A 1 14 ? 2.260 -4.628 -2.688 1.00 0.00 106 ALA A N 15
ATOM 22619 C CA . ALA A 1 14 ? 0.983 -4.479 -1.994 1.00 0.00 106 ALA A CA 15
ATOM 22620 C C . ALA A 1 14 ? -0.139 -4.067 -2.952 1.00 0.00 106 ALA A C 15
ATOM 22621 O O . ALA A 1 14 ? -1.225 -4.640 -2.927 1.00 0.00 106 ALA A O 15
ATOM 22628 N N . PHE A 1 15 ? 0.135 -3.087 -3.815 1.00 0.00 107 PHE A N 15
ATOM 22629 C CA . PHE A 1 15 ? -0.786 -2.625 -4.840 1.00 0.00 107 PHE A CA 15
ATOM 22630 C C . PHE A 1 15 ? -1.305 -3.819 -5.634 1.00 0.00 107 PHE A C 15
ATOM 22631 O O . PHE A 1 15 ? -2.512 -4.010 -5.760 1.00 0.00 107 PHE A O 15
ATOM 22648 N N . ARG A 1 16 ? -0.387 -4.641 -6.151 1.00 0.00 108 ARG A N 15
ATOM 22649 C CA . ARG A 1 16 ? -0.772 -5.781 -6.965 1.00 0.00 108 ARG A CA 15
ATOM 22650 C C . ARG A 1 16 ? -1.488 -6.852 -6.132 1.00 0.00 108 ARG A C 15
ATOM 22651 O O . ARG A 1 16 ? -2.456 -7.431 -6.614 1.00 0.00 108 ARG A O 15
ATOM 22672 N N . LEU A 1 17 ? -1.055 -7.110 -4.889 1.00 0.00 109 LEU A N 15
ATOM 22673 C CA . LEU A 1 17 ? -1.753 -8.054 -4.012 1.00 0.00 109 LEU A CA 15
ATOM 22674 C C . LEU A 1 17 ? -3.209 -7.615 -3.851 1.00 0.00 109 LEU A C 15
ATOM 22675 O O . LEU A 1 17 ? -4.125 -8.426 -3.978 1.00 0.00 109 LEU A O 15
ATOM 22691 N N . PHE A 1 18 ? -3.428 -6.322 -3.590 1.00 0.00 110 PHE A N 15
ATOM 22692 C CA . PHE A 1 18 ? -4.769 -5.774 -3.488 1.00 0.00 110 PHE A CA 15
ATOM 22693 C C . PHE A 1 18 ? -5.508 -5.877 -4.818 1.00 0.00 110 PHE A C 15
ATOM 22694 O O . PHE A 1 18 ? -6.654 -6.317 -4.840 1.00 0.00 110 PHE A O 15
ATOM 22711 N N . ASP A 1 19 ? -4.880 -5.496 -5.931 1.00 0.00 111 ASP A N 15
ATOM 22712 C CA . ASP A 1 19 ? -5.462 -5.674 -7.255 1.00 0.00 111 ASP A CA 15
ATOM 22713 C C . ASP A 1 19 ? -5.402 -7.153 -7.665 1.00 0.00 111 ASP A C 15
ATOM 22714 O O . ASP A 1 19 ? -4.808 -7.503 -8.681 1.00 0.00 111 ASP A O 15
ATOM 22723 N N . ASP A 1 20 ? -6.066 -8.024 -6.900 1.00 0.00 112 ASP A N 15
ATOM 22724 C CA . ASP A 1 20 ? -6.151 -9.450 -7.170 1.00 0.00 112 ASP A CA 15
ATOM 22725 C C . ASP A 1 20 ? -6.763 -9.697 -8.551 1.00 0.00 112 ASP A C 15
ATOM 22726 O O . ASP A 1 20 ? -6.348 -10.605 -9.267 1.00 0.00 112 ASP A O 15
ATOM 22735 N N . ASP A 1 21 ? -7.723 -8.855 -8.951 1.00 0.00 113 ASP A N 15
ATOM 22736 C CA . ASP A 1 21 ? -8.327 -8.893 -10.277 1.00 0.00 113 ASP A CA 15
ATOM 22737 C C . ASP A 1 21 ? -7.306 -8.635 -11.394 1.00 0.00 113 ASP A C 15
ATOM 22738 O O . ASP A 1 21 ? -7.584 -8.933 -12.553 1.00 0.00 113 ASP A O 15
ATOM 22747 N N . ASN A 1 22 ? -6.129 -8.094 -11.057 1.00 0.00 114 ASN A N 15
ATOM 22748 C CA . ASN A 1 22 ? -4.999 -7.898 -11.956 1.00 0.00 114 ASN A CA 15
ATOM 22749 C C . ASN A 1 22 ? -5.289 -6.840 -13.030 1.00 0.00 114 ASN A C 15
ATOM 22750 O O . ASN A 1 22 ? -4.624 -6.798 -14.067 1.00 0.00 114 ASN A O 15
ATOM 22761 N N . SER A 1 23 ? -6.246 -5.946 -12.763 1.00 0.00 115 SER A N 15
ATOM 22762 C CA . SER A 1 23 ? -6.763 -4.978 -13.717 1.00 0.00 115 SER A CA 15
ATOM 22763 C C . SER A 1 23 ? -5.724 -3.930 -14.127 1.00 0.00 115 SER A C 15
ATOM 22764 O O . SER A 1 23 ? -5.733 -3.467 -15.264 1.00 0.00 115 SER A O 15
ATOM 22772 N N . GLY A 1 24 ? -4.872 -3.517 -13.182 1.00 0.00 116 GLY A N 15
ATOM 22773 C CA . GLY A 1 24 ? -3.960 -2.384 -13.319 1.00 0.00 116 GLY A CA 15
ATOM 22774 C C . GLY A 1 24 ? -4.237 -1.312 -12.260 1.00 0.00 116 GLY A C 15
ATOM 22775 O O . GLY A 1 24 ? -3.394 -0.453 -12.013 1.00 0.00 116 GLY A O 15
ATOM 22779 N N . THR A 1 25 ? -5.416 -1.358 -11.635 1.00 0.00 117 THR A N 15
ATOM 22780 C CA . THR A 1 25 ? -5.858 -0.457 -10.586 1.00 0.00 117 THR A CA 15
ATOM 22781 C C . THR A 1 25 ? -6.599 -1.298 -9.546 1.00 0.00 117 THR A C 15
ATOM 22782 O O . THR A 1 25 ? -7.096 -2.375 -9.875 1.00 0.00 117 THR A O 15
ATOM 22793 N N . ILE A 1 26 ? -6.661 -0.837 -8.296 1.00 0.00 118 ILE A N 15
ATOM 22794 C CA . ILE A 1 26 ? -7.349 -1.568 -7.236 1.00 0.00 118 ILE A CA 15
ATOM 22795 C C . ILE A 1 26 ? -8.799 -1.082 -7.203 1.00 0.00 118 ILE A C 15
ATOM 22796 O O . ILE A 1 26 ? -9.031 0.081 -6.889 1.00 0.00 118 ILE A O 15
ATOM 22812 N N . THR A 1 27 ? -9.785 -1.924 -7.510 1.00 0.00 119 THR A N 15
ATOM 22813 C CA . THR A 1 27 ? -11.175 -1.483 -7.488 1.00 0.00 119 THR A CA 15
ATOM 22814 C C . THR A 1 27 ? -11.827 -1.690 -6.121 1.00 0.00 119 THR A C 15
ATOM 22815 O O . THR A 1 27 ? -11.366 -2.476 -5.295 1.00 0.00 119 THR A O 15
ATOM 22826 N N . ILE A 1 28 ? -12.960 -1.018 -5.913 1.00 0.00 120 ILE A N 15
ATOM 22827 C CA . ILE A 1 28 ? -13.847 -1.244 -4.776 1.00 0.00 120 ILE A CA 15
ATOM 22828 C C . ILE A 1 28 ? -14.131 -2.750 -4.611 1.00 0.00 120 ILE A C 15
ATOM 22829 O O . ILE A 1 28 ? -14.099 -3.288 -3.503 1.00 0.00 120 ILE A O 15
ATOM 22845 N N . LYS A 1 29 ? -14.350 -3.446 -5.731 1.00 0.00 121 LYS A N 15
ATOM 22846 C CA . LYS A 1 29 ? -14.569 -4.883 -5.735 1.00 0.00 121 LYS A CA 15
ATOM 22847 C C . LYS A 1 29 ? -13.308 -5.633 -5.298 1.00 0.00 121 LYS A C 15
ATOM 22848 O O . LYS A 1 29 ? -13.403 -6.535 -4.466 1.00 0.00 121 LYS A O 15
ATOM 22867 N N . ASP A 1 30 ? -12.130 -5.262 -5.826 1.00 0.00 122 ASP A N 15
ATOM 22868 C CA . ASP A 1 30 ? -10.868 -5.844 -5.366 1.00 0.00 122 ASP A CA 15
ATOM 22869 C C . ASP A 1 30 ? -10.779 -5.738 -3.848 1.00 0.00 122 ASP A C 15
ATOM 22870 O O . ASP A 1 30 ? -10.545 -6.730 -3.160 1.00 0.00 122 ASP A O 15
ATOM 22879 N N . LEU A 1 31 ? -10.974 -4.529 -3.320 1.00 0.00 123 LEU A N 15
ATOM 22880 C CA . LEU A 1 31 ? -10.891 -4.305 -1.887 1.00 0.00 123 LEU A CA 15
ATOM 22881 C C . LEU A 1 31 ? -11.867 -5.221 -1.147 1.00 0.00 123 LEU A C 15
ATOM 22882 O O . LEU A 1 31 ? -11.469 -5.849 -0.170 1.00 0.00 123 LEU A O 15
ATOM 22898 N N . ARG A 1 32 ? -13.123 -5.334 -1.601 1.00 0.00 124 ARG A N 15
ATOM 22899 C CA . ARG A 1 32 ? -14.058 -6.242 -0.943 1.00 0.00 124 ARG A CA 15
ATOM 22900 C C . ARG A 1 32 ? -13.541 -7.681 -0.952 1.00 0.00 124 ARG A C 15
ATOM 22901 O O . ARG A 1 32 ? -13.498 -8.314 0.103 1.00 0.00 124 ARG A O 15
ATOM 22922 N N . ARG A 1 33 ? -13.152 -8.193 -2.128 1.00 0.00 125 ARG A N 15
ATOM 22923 C CA . ARG A 1 33 ? -12.606 -9.542 -2.283 1.00 0.00 125 ARG A CA 15
ATOM 22924 C C . ARG A 1 33 ? -11.510 -9.779 -1.247 1.00 0.00 125 ARG A C 15
ATOM 22925 O O . ARG A 1 33 ? -11.586 -10.684 -0.417 1.00 0.00 125 ARG A O 15
ATOM 22946 N N . VAL A 1 34 ? -10.489 -8.932 -1.305 1.00 0.00 126 VAL A N 15
ATOM 22947 C CA . VAL A 1 34 ? -9.329 -9.012 -0.437 1.00 0.00 126 VAL A CA 15
ATOM 22948 C C . VAL A 1 34 ? -9.768 -8.982 1.027 1.00 0.00 126 VAL A C 15
ATOM 22949 O O . VAL A 1 34 ? -9.377 -9.845 1.809 1.00 0.00 126 VAL A O 15
ATOM 22962 N N . ALA A 1 35 ? -10.582 -7.993 1.398 1.00 0.00 127 ALA A N 15
ATOM 22963 C CA . ALA A 1 35 ? -11.015 -7.799 2.770 1.00 0.00 127 ALA A CA 15
ATOM 22964 C C . ALA A 1 35 ? -11.722 -9.052 3.292 1.00 0.00 127 ALA A C 15
ATOM 22965 O O . ALA A 1 35 ? -11.300 -9.626 4.297 1.00 0.00 127 ALA A O 15
ATOM 22972 N N . LYS A 1 36 ? -12.769 -9.513 2.597 1.00 0.00 128 LYS A N 15
ATOM 22973 C CA . LYS A 1 36 ? -13.510 -10.683 3.049 1.00 0.00 128 LYS A CA 15
ATOM 22974 C C . LYS A 1 36 ? -12.621 -11.930 3.097 1.00 0.00 128 LYS A C 15
ATOM 22975 O O . LYS A 1 36 ? -12.744 -12.715 4.031 1.00 0.00 128 LYS A O 15
ATOM 22994 N N . GLU A 1 37 ? -11.704 -12.097 2.135 1.00 0.00 129 GLU A N 15
ATOM 22995 C CA . GLU A 1 37 ? -10.738 -13.193 2.164 1.00 0.00 129 GLU A CA 15
ATOM 22996 C C . GLU A 1 37 ? -9.830 -13.108 3.400 1.00 0.00 129 GLU A C 15
ATOM 22997 O O . GLU A 1 37 ? -9.585 -14.122 4.047 1.00 0.00 129 GLU A O 15
ATOM 23009 N N . LEU A 1 38 ? -9.333 -11.913 3.741 1.00 0.00 130 LEU A N 15
ATOM 23010 C CA . LEU A 1 38 ? -8.589 -11.711 4.985 1.00 0.00 130 LEU A CA 15
ATOM 23011 C C . LEU A 1 38 ? -9.487 -11.961 6.205 1.00 0.00 130 LEU A C 15
ATOM 23012 O O . LEU A 1 38 ? -8.991 -12.322 7.270 1.00 0.00 130 LEU A O 15
ATOM 23028 N N . GLY A 1 39 ? -10.801 -11.789 6.029 1.00 0.00 131 GLY A N 15
ATOM 23029 C CA . GLY A 1 39 ? -11.838 -12.016 7.030 1.00 0.00 131 GLY A CA 15
ATOM 23030 C C . GLY A 1 39 ? -12.732 -10.786 7.186 1.00 0.00 131 GLY A C 15
ATOM 23031 O O . GLY A 1 39 ? -13.906 -10.896 7.549 1.00 0.00 131 GLY A O 15
ATOM 23035 N N . GLU A 1 40 ? -12.187 -9.600 6.909 1.00 0.00 132 GLU A N 15
ATOM 23036 C CA . GLU A 1 40 ? -12.853 -8.337 7.144 1.00 0.00 132 GLU A CA 15
ATOM 23037 C C . GLU A 1 40 ? -13.953 -8.141 6.105 1.00 0.00 132 GLU A C 15
ATOM 23038 O O . GLU A 1 40 ? -13.735 -7.553 5.049 1.00 0.00 132 GLU A O 15
ATOM 23050 N N . ASN A 1 41 ? -15.166 -8.590 6.424 1.00 0.00 133 ASN A N 15
ATOM 23051 C CA . ASN A 1 41 ? -16.321 -8.433 5.550 1.00 0.00 133 ASN A CA 15
ATOM 23052 C C . ASN A 1 41 ? -16.831 -6.992 5.648 1.00 0.00 133 ASN A C 15
ATOM 23053 O O . ASN A 1 41 ? -17.891 -6.724 6.208 1.00 0.00 133 ASN A O 15
ATOM 23064 N N . LEU A 1 42 ? -16.048 -6.060 5.100 1.00 0.00 134 LEU A N 15
ATOM 23065 C CA . LEU A 1 42 ? -16.383 -4.646 5.037 1.00 0.00 134 LEU A CA 15
ATOM 23066 C C . LEU A 1 42 ? -17.523 -4.425 4.040 1.00 0.00 134 LEU A C 15
ATOM 23067 O O . LEU A 1 42 ? -17.624 -5.124 3.033 1.00 0.00 134 LEU A O 15
ATOM 23083 N N . THR A 1 43 ? -18.379 -3.442 4.317 1.00 0.00 135 THR A N 15
ATOM 23084 C CA . THR A 1 43 ? -19.501 -3.104 3.462 1.00 0.00 135 THR A CA 15
ATOM 23085 C C . THR A 1 43 ? -19.028 -2.260 2.280 1.00 0.00 135 THR A C 15
ATOM 23086 O O . THR A 1 43 ? -17.951 -1.658 2.315 1.00 0.00 135 THR A O 15
ATOM 23097 N N . GLU A 1 44 ? -19.888 -2.169 1.261 1.00 0.00 136 GLU A N 15
ATOM 23098 C CA . GLU A 1 44 ? -19.712 -1.276 0.129 1.00 0.00 136 GLU A CA 15
ATOM 23099 C C . GLU A 1 44 ? -19.303 0.116 0.625 1.00 0.00 136 GLU A C 15
ATOM 23100 O O . GLU A 1 44 ? -18.309 0.668 0.171 1.00 0.00 136 GLU A O 15
ATOM 23112 N N . GLU A 1 45 ? -20.062 0.659 1.581 1.00 0.00 137 GLU A N 15
ATOM 23113 C CA . GLU A 1 45 ? -19.851 1.983 2.142 1.00 0.00 137 GLU A CA 15
ATOM 23114 C C . GLU A 1 45 ? -18.465 2.081 2.785 1.00 0.00 137 GLU A C 15
ATOM 23115 O O . GLU A 1 45 ? -17.688 2.973 2.448 1.00 0.00 137 GLU A O 15
ATOM 23127 N N . GLU A 1 46 ? -18.152 1.162 3.705 1.00 0.00 138 GLU A N 15
ATOM 23128 C CA . GLU A 1 46 ? -16.868 1.159 4.400 1.00 0.00 138 GLU A CA 15
ATOM 23129 C C . GLU A 1 46 ? -15.714 1.191 3.394 1.00 0.00 138 GLU A C 15
ATOM 23130 O O . GLU A 1 46 ? -14.764 1.960 3.539 1.00 0.00 138 GLU A O 15
ATOM 23142 N N . LEU A 1 47 ? -15.808 0.355 2.361 1.00 0.00 139 LEU A N 15
ATOM 23143 C CA . LEU A 1 47 ? -14.808 0.312 1.308 1.00 0.00 139 LEU A CA 15
ATOM 23144 C C . LEU A 1 47 ? -14.809 1.619 0.503 1.00 0.00 139 LEU A C 15
ATOM 23145 O O . LEU A 1 47 ? -13.749 2.127 0.145 1.00 0.00 139 LEU A O 15
ATOM 23161 N N . GLN A 1 48 ? -15.987 2.183 0.219 1.00 0.00 140 GLN A N 15
ATOM 23162 C CA . GLN A 1 48 ? -16.096 3.448 -0.498 1.00 0.00 140 GLN A CA 15
ATOM 23163 C C . GLN A 1 48 ? -15.360 4.545 0.272 1.00 0.00 140 GLN A C 15
ATOM 23164 O O . GLN A 1 48 ? -14.682 5.362 -0.334 1.00 0.00 140 GLN A O 15
ATOM 23178 N N . GLU A 1 49 ? -15.455 4.556 1.603 1.00 0.00 141 GLU A N 15
ATOM 23179 C CA . GLU A 1 49 ? -14.702 5.503 2.416 1.00 0.00 141 GLU A CA 15
ATOM 23180 C C . GLU A 1 49 ? -13.192 5.337 2.179 1.00 0.00 141 GLU A C 15
ATOM 23181 O O . GLU A 1 49 ? -12.496 6.314 1.896 1.00 0.00 141 GLU A O 15
ATOM 23193 N N . MET A 1 50 ? -12.684 4.101 2.275 1.00 0.00 142 MET A N 15
ATOM 23194 C CA . MET A 1 50 ? -11.276 3.800 2.006 1.00 0.00 142 MET A CA 15
ATOM 23195 C C . MET A 1 50 ? -10.863 4.330 0.634 1.00 0.00 142 MET A C 15
ATOM 23196 O O . MET A 1 50 ? -9.823 4.978 0.495 1.00 0.00 142 MET A O 15
ATOM 23210 N N . ILE A 1 51 ? -11.691 4.030 -0.371 1.00 0.00 143 ILE A N 15
ATOM 23211 C CA . ILE A 1 51 ? -11.509 4.522 -1.722 1.00 0.00 143 ILE A CA 15
ATOM 23212 C C . ILE A 1 51 ? -11.423 6.041 -1.701 1.00 0.00 143 ILE A C 15
ATOM 23213 O O . ILE A 1 51 ? -10.376 6.570 -2.037 1.00 0.00 143 ILE A O 15
ATOM 23229 N N . ALA A 1 52 ? -12.474 6.752 -1.302 1.00 0.00 144 ALA A N 15
ATOM 23230 C CA . ALA A 1 52 ? -12.510 8.208 -1.320 1.00 0.00 144 ALA A CA 15
ATOM 23231 C C . ALA A 1 52 ? -11.284 8.818 -0.631 1.00 0.00 144 ALA A C 15
ATOM 23232 O O . ALA A 1 52 ? -10.741 9.813 -1.104 1.00 0.00 144 ALA A O 15
ATOM 23239 N N . GLU A 1 53 ? -10.832 8.216 0.474 1.00 0.00 145 GLU A N 15
ATOM 23240 C CA . GLU A 1 53 ? -9.629 8.667 1.161 1.00 0.00 145 GLU A CA 15
ATOM 23241 C C . GLU A 1 53 ? -8.376 8.572 0.273 1.00 0.00 145 GLU A C 15
ATOM 23242 O O . GLU A 1 53 ? -7.506 9.439 0.351 1.00 0.00 145 GLU A O 15
ATOM 23254 N N . ALA A 1 54 ? -8.250 7.510 -0.531 1.00 0.00 146 ALA A N 15
ATOM 23255 C CA . ALA A 1 54 ? -7.064 7.232 -1.339 1.00 0.00 146 ALA A CA 15
ATOM 23256 C C . ALA A 1 54 ? -7.190 7.785 -2.765 1.00 0.00 146 ALA A C 15
ATOM 23257 O O . ALA A 1 54 ? -6.328 8.514 -3.254 1.00 0.00 146 ALA A O 15
ATOM 23264 N N . ASP A 1 55 ? -8.245 7.359 -3.457 1.00 0.00 147 ASP A N 15
ATOM 23265 C CA . ASP A 1 55 ? -8.561 7.668 -4.836 1.00 0.00 147 ASP A CA 15
ATOM 23266 C C . ASP A 1 55 ? -8.827 9.166 -4.976 1.00 0.00 147 ASP A C 15
ATOM 23267 O O . ASP A 1 55 ? -9.943 9.626 -4.742 1.00 0.00 147 ASP A O 15
ATOM 23276 N N . ARG A 1 56 ? -7.849 9.918 -5.480 1.00 0.00 148 ARG A N 15
ATOM 23277 C CA . ARG A 1 56 ? -7.933 11.371 -5.534 1.00 0.00 148 ARG A CA 15
ATOM 23278 C C . ARG A 1 56 ? -8.928 11.854 -6.595 1.00 0.00 148 ARG A C 15
ATOM 23279 O O . ARG A 1 56 ? -9.262 13.036 -6.614 1.00 0.00 148 ARG A O 15
ATOM 23300 N N . ASN A 1 57 ? -9.417 10.949 -7.457 1.00 0.00 149 ASN A N 15
ATOM 23301 C CA . ASN A 1 57 ? -10.481 11.233 -8.421 1.00 0.00 149 ASN A CA 15
ATOM 23302 C C . ASN A 1 57 ? -11.812 10.551 -8.055 1.00 0.00 149 ASN A C 15
ATOM 23303 O O . ASN A 1 57 ? -12.824 10.817 -8.697 1.00 0.00 149 ASN A O 15
ATOM 23314 N N . ASP A 1 58 ? -11.819 9.687 -7.030 1.00 0.00 150 ASP A N 15
ATOM 23315 C CA . ASP A 1 58 ? -12.969 8.922 -6.547 1.00 0.00 150 ASP A CA 15
ATOM 23316 C C . ASP A 1 58 ? -13.848 8.307 -7.653 1.00 0.00 150 ASP A C 15
ATOM 23317 O O . ASP A 1 58 ? -15.070 8.289 -7.525 1.00 0.00 150 ASP A O 15
ATOM 23326 N N . ASP A 1 59 ? -13.256 7.742 -8.714 1.00 0.00 151 ASP A N 15
ATOM 23327 C CA . ASP A 1 59 ? -14.020 6.958 -9.687 1.00 0.00 151 ASP A CA 15
ATOM 23328 C C . ASP A 1 59 ? -14.411 5.600 -9.104 1.00 0.00 151 ASP A C 15
ATOM 23329 O O . ASP A 1 59 ? -15.461 5.068 -9.454 1.00 0.00 151 ASP A O 15
ATOM 23338 N N . ASN A 1 60 ? -13.563 5.071 -8.215 1.00 0.00 152 ASN A N 15
ATOM 23339 C CA . ASN A 1 60 ? -13.596 3.778 -7.529 1.00 0.00 152 ASN A CA 15
ATOM 23340 C C . ASN A 1 60 ? -12.497 2.843 -8.030 1.00 0.00 152 ASN A C 15
ATOM 23341 O O . ASN A 1 60 ? -12.617 1.622 -7.911 1.00 0.00 152 ASN A O 15
ATOM 23352 N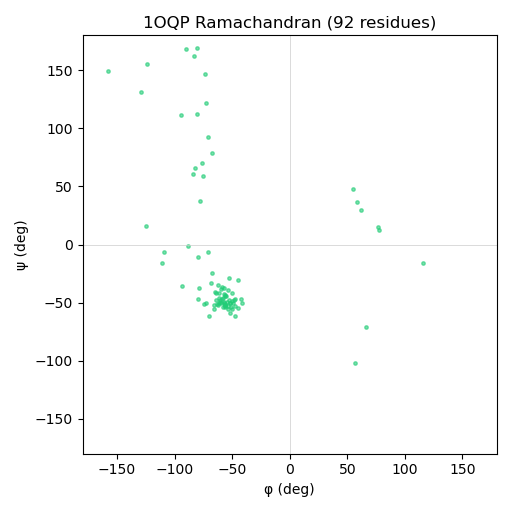 N . GLU A 1 61 ? -11.405 3.426 -8.534 1.00 0.00 153 GLU A N 15
ATOM 23353 C CA . GLU A 1 61 ? -10.176 2.737 -8.865 1.00 0.00 153 GLU A CA 15
ATOM 23354 C C . GLU A 1 61 ? -9.039 3.448 -8.134 1.00 0.00 153 GLU A C 15
ATOM 23355 O O . GLU A 1 61 ? -8.822 4.635 -8.368 1.00 0.00 153 GLU A O 15
ATOM 23367 N N . ILE A 1 62 ? -8.284 2.745 -7.286 1.00 0.00 154 ILE A N 15
ATOM 23368 C CA . ILE A 1 62 ? -7.060 3.298 -6.733 1.00 0.00 154 ILE A CA 15
ATOM 23369 C C . ILE A 1 62 ? -5.982 3.030 -7.778 1.00 0.00 154 ILE A C 15
ATOM 23370 O O . ILE A 1 62 ? -5.664 1.869 -8.047 1.00 0.00 154 ILE A O 15
ATOM 23386 N N . ASP A 1 63 ? -5.456 4.088 -8.390 1.00 0.00 155 ASP A N 15
ATOM 23387 C CA . ASP A 1 63 ? -4.320 3.981 -9.290 1.00 0.00 155 ASP A CA 15
ATOM 23388 C C . ASP A 1 63 ? -3.017 4.003 -8.490 1.00 0.00 155 ASP A C 15
ATOM 23389 O O . ASP A 1 63 ? -3.011 4.252 -7.282 1.00 0.00 155 ASP A O 15
ATOM 23398 N N . GLU A 1 64 ? -1.910 3.719 -9.176 1.00 0.00 156 GLU A N 15
ATOM 23399 C CA . GLU A 1 64 ? -0.613 3.566 -8.540 1.00 0.00 156 GLU A CA 15
ATOM 23400 C C . GLU A 1 64 ? -0.229 4.837 -7.775 1.00 0.00 156 GLU A C 15
ATOM 23401 O O . GLU A 1 64 ? 0.110 4.762 -6.597 1.00 0.00 156 GLU A O 15
ATOM 23413 N N . ASP A 1 65 ? -0.309 6.000 -8.430 1.00 0.00 157 ASP A N 15
ATOM 23414 C CA . ASP A 1 65 ? -0.015 7.291 -7.809 1.00 0.00 157 ASP A CA 15
ATOM 23415 C C . ASP A 1 65 ? -0.825 7.468 -6.527 1.00 0.00 157 ASP A C 15
ATOM 23416 O O . ASP A 1 65 ? -0.261 7.706 -5.465 1.00 0.00 157 ASP A O 15
ATOM 23425 N N . GLU A 1 66 ? -2.148 7.360 -6.637 1.00 0.00 158 GLU A N 15
ATOM 23426 C CA . GLU A 1 66 ? -3.058 7.516 -5.512 1.00 0.00 158 GLU A CA 15
ATOM 23427 C C . GLU A 1 66 ? -2.640 6.604 -4.357 1.00 0.00 158 GLU A C 15
ATOM 23428 O O . GLU A 1 66 ? -2.528 7.042 -3.211 1.00 0.00 158 GLU A O 15
ATOM 23440 N N . PHE A 1 67 ? -2.401 5.331 -4.676 1.00 0.00 159 PHE A N 15
ATOM 23441 C CA . PHE A 1 67 ? -2.051 4.336 -3.680 1.00 0.00 159 PHE A CA 15
ATOM 23442 C C . PHE A 1 67 ? -0.734 4.703 -3.001 1.00 0.00 159 PHE A C 15
ATOM 23443 O O . PHE A 1 67 ? -0.677 4.765 -1.776 1.00 0.00 159 PHE A O 15
ATOM 23460 N N . ILE A 1 68 ? 0.306 4.985 -3.794 1.00 0.00 160 ILE A N 15
ATOM 23461 C CA . ILE A 1 68 ? 1.595 5.465 -3.304 1.00 0.00 160 ILE A CA 15
ATOM 23462 C C . ILE A 1 68 ? 1.363 6.628 -2.332 1.00 0.00 160 ILE A C 15
ATOM 23463 O O . ILE A 1 68 ? 1.844 6.616 -1.198 1.00 0.00 160 ILE A O 15
ATOM 23479 N N . ARG A 1 69 ? 0.612 7.631 -2.787 1.00 0.00 161 ARG A N 15
ATOM 23480 C CA . ARG A 1 69 ? 0.327 8.841 -2.039 1.00 0.00 161 ARG A CA 15
ATOM 23481 C C . ARG A 1 69 ? -0.234 8.489 -0.655 1.00 0.00 161 ARG A C 15
ATOM 23482 O O . ARG A 1 69 ? 0.334 8.899 0.360 1.00 0.00 161 ARG A O 15
ATOM 23503 N N . ILE A 1 70 ? -1.329 7.719 -0.591 1.00 0.00 162 ILE A N 15
ATOM 23504 C CA . ILE A 1 70 ? -1.899 7.370 0.708 1.00 0.00 162 ILE A CA 15
ATOM 23505 C C . ILE A 1 70 ? -0.951 6.498 1.535 1.00 0.00 162 ILE A C 15
ATOM 23506 O O . ILE A 1 70 ? -0.844 6.676 2.750 1.00 0.00 162 ILE A O 15
ATOM 23522 N N . MET A 1 71 ? -0.250 5.562 0.892 1.00 0.00 163 MET A N 15
ATOM 23523 C CA . MET A 1 71 ? 0.695 4.697 1.581 1.00 0.00 163 MET A CA 15
ATOM 23524 C C . MET A 1 71 ? 1.781 5.515 2.272 1.00 0.00 163 MET A C 15
ATOM 23525 O O . MET A 1 71 ? 2.237 5.128 3.350 1.00 0.00 163 MET A O 15
ATOM 23539 N N . LYS A 1 72 ? 2.163 6.654 1.689 1.00 0.00 164 LYS A N 15
ATOM 23540 C CA . LYS A 1 72 ? 3.017 7.605 2.378 1.00 0.00 164 LYS A CA 15
ATOM 23541 C C . LYS A 1 72 ? 2.232 8.343 3.470 1.00 0.00 164 LYS A C 15
ATOM 23542 O O . LYS A 1 72 ? 2.662 8.293 4.621 1.00 0.00 164 LYS A O 15
ATOM 23561 N N . LYS A 1 73 ? 1.087 8.979 3.152 1.00 0.00 165 LYS A N 15
ATOM 23562 C CA . LYS A 1 73 ? 0.279 9.707 4.146 1.00 0.00 165 LYS A CA 15
ATOM 23563 C C . LYS A 1 73 ? 0.188 8.943 5.470 1.00 0.00 165 LYS A C 15
ATOM 23564 O O . LYS A 1 73 ? 0.550 9.451 6.528 1.00 0.00 165 LYS A O 15
ATOM 23583 N N . THR A 1 74 ? -0.329 7.718 5.393 1.00 0.00 166 THR A N 15
ATOM 23584 C CA . THR A 1 74 ? -0.679 6.918 6.555 1.00 0.00 166 THR A CA 15
ATOM 23585 C C . THR A 1 74 ? 0.491 6.009 6.968 1.00 0.00 166 THR A C 15
ATOM 23586 O O . THR A 1 74 ? 0.300 5.069 7.733 1.00 0.00 166 THR A O 15
ATOM 23597 N N . SER A 1 75 ? 1.720 6.297 6.513 1.00 0.00 167 SER A N 15
ATOM 23598 C CA . SER A 1 75 ? 2.921 5.577 6.931 1.00 0.00 167 SER A CA 15
ATOM 23599 C C . SER A 1 75 ? 2.788 4.061 6.753 1.00 0.00 167 SER A C 15
ATOM 23600 O O . SER A 1 75 ? 3.273 3.290 7.580 1.00 0.00 167 SER A O 15
ATOM 23608 N N . LEU A 1 76 ? 2.146 3.635 5.666 1.00 0.00 168 LEU A N 15
ATOM 23609 C CA . LEU A 1 76 ? 2.077 2.232 5.286 1.00 0.00 168 LEU A CA 15
ATOM 23610 C C . LEU A 1 76 ? 3.363 1.855 4.558 1.00 0.00 168 LEU A C 15
ATOM 23611 O O . LEU A 1 76 ? 3.864 0.749 4.736 1.00 0.00 168 LEU A O 15
ATOM 23627 N N . PHE A 1 77 ? 3.916 2.794 3.786 1.00 0.00 169 PHE A N 15
ATOM 23628 C CA . PHE A 1 77 ? 5.244 2.672 3.205 1.00 0.00 169 PHE A CA 15
ATOM 23629 C C . PHE A 1 77 ? 5.868 4.064 3.094 1.00 0.00 169 PHE A C 15
ATOM 23630 O O . PHE A 1 77 ? 6.537 4.462 4.073 1.00 0.00 169 PHE A O 15
ATOM 23648 N N . LYS B 2 1 ? -10.720 10.654 15.172 1.00 0.00 239 LYS B N 15
ATOM 23649 C CA . LYS B 2 1 ? -11.708 9.957 14.324 1.00 0.00 239 LYS B CA 15
ATOM 23650 C C . LYS B 2 1 ? -11.623 10.431 12.871 1.00 0.00 239 LYS B C 15
ATOM 23651 O O . LYS B 2 1 ? -11.527 9.611 11.960 1.00 0.00 239 LYS B O 15
ATOM 23672 N N . LYS B 2 2 ? -11.648 11.750 12.655 1.00 0.00 240 LYS B N 15
ATOM 23673 C CA . LYS B 2 2 ? -11.507 12.344 11.331 1.00 0.00 240 LYS B CA 15
ATOM 23674 C C . LYS B 2 2 ? -10.248 11.790 10.656 1.00 0.00 240 LYS B C 15
ATOM 23675 O O . LYS B 2 2 ? -9.162 11.864 11.227 1.00 0.00 240 LYS B O 15
ATOM 23694 N N . ARG B 2 3 ? -10.406 11.196 9.469 1.00 0.00 241 ARG B N 15
ATOM 23695 C CA . ARG B 2 3 ? -9.369 10.481 8.730 1.00 0.00 241 ARG B CA 15
ATOM 23696 C C . ARG B 2 3 ? -9.012 9.155 9.424 1.00 0.00 241 ARG B C 15
ATOM 23697 O O . ARG B 2 3 ? -9.171 8.087 8.830 1.00 0.00 241 ARG B O 15
ATOM 23718 N N . GLU B 2 4 ? -8.569 9.218 10.684 1.00 0.00 242 GLU B N 15
ATOM 23719 C CA . GLU B 2 4 ? -8.134 8.084 11.495 1.00 0.00 242 GLU B CA 15
ATOM 23720 C C . GLU B 2 4 ? -9.056 6.869 11.346 1.00 0.00 242 GLU B C 15
ATOM 23721 O O . GLU B 2 4 ? -8.589 5.756 11.104 1.00 0.00 242 GLU B O 15
ATOM 23733 N N . LEU B 2 5 ? -10.366 7.084 11.487 1.00 0.00 243 LEU B N 15
ATOM 23734 C CA . LEU B 2 5 ? -11.385 6.049 11.369 1.00 0.00 243 LEU B CA 15
ATOM 23735 C C . LEU B 2 5 ? -11.222 5.254 10.072 1.00 0.00 243 LEU B C 15
ATOM 23736 O O . LEU B 2 5 ? -11.346 4.032 10.069 1.00 0.00 243 LEU B O 15
ATOM 23752 N N . ILE B 2 6 ? -10.955 5.946 8.964 1.00 0.00 244 ILE B N 15
ATOM 23753 C CA . ILE B 2 6 ? -10.848 5.320 7.657 1.00 0.00 244 ILE B CA 15
ATOM 23754 C C . ILE B 2 6 ? -9.443 4.732 7.509 1.00 0.00 244 ILE B C 15
ATOM 23755 O O . ILE B 2 6 ? -9.298 3.583 7.094 1.00 0.00 244 ILE B O 15
ATOM 23771 N N . GLU B 2 7 ? -8.408 5.492 7.885 1.00 0.00 245 GLU B N 15
ATOM 23772 C CA . GLU B 2 7 ? -7.025 5.018 7.881 1.00 0.00 245 GLU B CA 15
ATOM 23773 C C . GLU B 2 7 ? -6.909 3.660 8.560 1.00 0.00 245 GLU B C 15
ATOM 23774 O O . GLU B 2 7 ? -6.265 2.767 8.016 1.00 0.00 245 GLU B O 15
ATOM 23786 N N . SER B 2 8 ? -7.551 3.504 9.722 1.00 0.00 246 SER B N 15
ATOM 23787 C CA . SER B 2 8 ? -7.610 2.253 10.472 1.00 0.00 246 SER B CA 15
ATOM 23788 C C . SER B 2 8 ? -7.911 1.046 9.573 1.00 0.00 246 SER B C 15
ATOM 23789 O O . SER B 2 8 ? -7.401 -0.048 9.820 1.00 0.00 246 SER B O 15
ATOM 23797 N N . LYS B 2 9 ? -8.728 1.235 8.536 1.00 0.00 247 LYS B N 15
ATOM 23798 C CA . LYS B 2 9 ? -9.083 0.175 7.610 1.00 0.00 247 LYS B CA 15
ATOM 23799 C C . LYS B 2 9 ? -7.882 -0.176 6.726 1.00 0.00 247 LYS B C 15
ATOM 23800 O O . LYS B 2 9 ? -7.456 -1.327 6.740 1.00 0.00 247 LYS B O 15
ATOM 23819 N N . TRP B 2 10 ? -7.308 0.787 5.987 1.00 0.00 248 TRP B N 15
ATOM 23820 C CA . TRP B 2 10 ? -6.079 0.556 5.215 1.00 0.00 248 TRP B CA 15
ATOM 23821 C C . TRP B 2 10 ? -5.016 -0.090 6.100 1.00 0.00 248 TRP B C 15
ATOM 23822 O O . TRP B 2 10 ? -4.400 -1.082 5.712 1.00 0.00 248 TRP B O 15
ATOM 23843 N N . HIS B 2 11 ? -4.847 0.456 7.304 1.00 0.00 249 HIS B N 15
ATOM 23844 C CA . HIS B 2 11 ? -4.017 -0.114 8.347 1.00 0.00 249 HIS B CA 15
ATOM 23845 C C . HIS B 2 11 ? -4.340 -1.595 8.546 1.00 0.00 249 HIS B C 15
ATOM 23846 O O . HIS B 2 11 ? -3.446 -2.427 8.428 1.00 0.00 249 HIS B O 15
ATOM 23860 N N . ARG B 2 12 ? -5.594 -1.950 8.828 1.00 0.00 250 ARG B N 15
ATOM 23861 C CA . ARG B 2 12 ? -5.924 -3.345 9.073 1.00 0.00 250 ARG B CA 15
ATOM 23862 C C . ARG B 2 12 ? -5.666 -4.205 7.836 1.00 0.00 250 ARG B C 15
ATOM 23863 O O . ARG B 2 12 ? -5.142 -5.300 7.974 1.00 0.00 250 ARG B O 15
ATOM 23884 N N . LEU B 2 13 ? -6.047 -3.748 6.641 1.00 0.00 251 LEU B N 15
ATOM 23885 C CA . LEU B 2 13 ? -5.852 -4.504 5.406 1.00 0.00 251 LEU B CA 15
ATOM 23886 C C . LEU B 2 13 ? -4.369 -4.804 5.198 1.00 0.00 251 LEU B C 15
ATOM 23887 O O . LEU B 2 13 ? -3.972 -5.955 5.032 1.00 0.00 251 LEU B O 15
ATOM 23903 N N . LEU B 2 14 ? -3.561 -3.747 5.146 1.00 0.00 252 LEU B N 15
ATOM 23904 C CA . LEU B 2 14 ? -2.132 -3.857 4.891 1.00 0.00 252 LEU B CA 15
ATOM 23905 C C . LEU B 2 14 ? -1.474 -4.619 6.044 1.00 0.00 252 LEU B C 15
ATOM 23906 O O . LEU B 2 14 ? -0.889 -5.684 5.854 1.00 0.00 252 LEU B O 15
ATOM 23922 N N . PHE B 2 15 ? -1.588 -4.088 7.261 1.00 0.00 253 PHE B N 15
ATOM 23923 C CA . PHE B 2 15 ? -0.919 -4.610 8.440 1.00 0.00 253 PHE B CA 15
ATOM 23924 C C . PHE B 2 15 ? -1.749 -5.737 9.077 1.00 0.00 253 PHE B C 15
ATOM 23925 O O . PHE B 2 15 ? -1.821 -5.823 10.301 1.00 0.00 253 PHE B O 15
ATOM 23942 N N . HIS B 2 16 ? -2.390 -6.595 8.273 1.00 0.00 254 HIS B N 15
ATOM 23943 C CA . HIS B 2 16 ? -3.362 -7.558 8.790 1.00 0.00 254 HIS B CA 15
ATOM 23944 C C . HIS B 2 16 ? -2.676 -8.653 9.601 1.00 0.00 254 HIS B C 15
ATOM 23945 O O . HIS B 2 16 ? -3.132 -9.002 10.688 1.00 0.00 254 HIS B O 15
ATOM 23959 N N . ASP B 2 17 ? -1.606 -9.215 9.033 1.00 0.00 255 ASP B N 15
ATOM 23960 C CA . ASP B 2 17 ? -0.899 -10.381 9.549 1.00 0.00 255 ASP B CA 15
ATOM 23961 C C . ASP B 2 17 ? -1.790 -11.634 9.504 1.00 0.00 255 ASP B C 15
ATOM 23962 O O . ASP B 2 17 ? -3.002 -11.565 9.284 1.00 0.00 255 ASP B O 15
ATOM 23971 N N . LYS B 2 18 ? -1.176 -12.804 9.679 1.00 0.00 256 LYS B N 15
ATOM 23972 C CA . LYS B 2 18 ? -1.847 -14.093 9.650 1.00 0.00 256 LYS B CA 15
ATOM 23973 C C . LYS B 2 18 ? -2.635 -14.292 10.952 1.00 0.00 256 LYS B C 15
ATOM 23974 O O . LYS B 2 18 ? -2.276 -15.124 11.781 1.00 0.00 256 LYS B O 15
ATOM 23993 N N . LYS B 2 19 ? -3.713 -13.524 11.132 1.00 0.00 257 LYS B N 15
ATOM 23994 C CA . LYS B 2 19 ? -4.628 -13.718 12.251 1.00 0.00 257 LYS B CA 15
ATOM 23995 C C . LYS B 2 19 ? -5.158 -15.157 12.265 1.00 0.00 257 LYS B C 15
ATOM 23996 O O . LYS B 2 19 ? -5.478 -15.661 11.166 1.00 0.00 257 LYS B O 15
ATOM 24016 N N . GLY A 1 1 ? 14.722 -1.469 2.617 1.00 0.00 93 GLY A N 16
ATOM 24017 C CA . GLY A 1 1 ? 15.888 -1.359 1.721 1.00 0.00 93 GLY A CA 16
ATOM 24018 C C . GLY A 1 1 ? 16.183 0.099 1.377 1.00 0.00 93 GLY A C 16
ATOM 24019 O O . GLY A 1 1 ? 16.180 0.951 2.263 1.00 0.00 93 GLY A O 16
ATOM 24025 N N . SER A 1 2 ? 16.436 0.388 0.097 1.00 0.00 94 SER A N 16
ATOM 24026 C CA . SER A 1 2 ? 16.765 1.700 -0.441 1.00 0.00 94 SER A CA 16
ATOM 24027 C C . SER A 1 2 ? 15.618 2.717 -0.323 1.00 0.00 94 SER A C 16
ATOM 24028 O O . SER A 1 2 ? 15.070 3.153 -1.336 1.00 0.00 94 SER A O 16
ATOM 24036 N N . GLY A 1 3 ? 15.281 3.107 0.910 1.00 0.00 95 GLY A N 16
ATOM 24037 C CA . GLY A 1 3 ? 14.335 4.156 1.266 1.00 0.00 95 GLY A CA 16
ATOM 24038 C C . GLY A 1 3 ? 13.126 4.217 0.334 1.00 0.00 95 GLY A C 16
ATOM 24039 O O . GLY A 1 3 ? 12.403 3.233 0.179 1.00 0.00 95 GLY A O 16
ATOM 24043 N N . GLU A 1 4 ? 12.916 5.374 -0.299 1.00 0.00 96 GLU A N 16
ATOM 24044 C CA . GLU A 1 4 ? 11.786 5.610 -1.184 1.00 0.00 96 GLU A CA 16
ATOM 24045 C C . GLU A 1 4 ? 11.758 4.591 -2.326 1.00 0.00 96 GLU A C 16
ATOM 24046 O O . GLU A 1 4 ? 10.700 4.065 -2.668 1.00 0.00 96 GLU A O 16
ATOM 24058 N N . ARG A 1 5 ? 12.920 4.316 -2.922 1.00 0.00 97 ARG A N 16
ATOM 24059 C CA . ARG A 1 5 ? 13.013 3.444 -4.083 1.00 0.00 97 ARG A CA 16
ATOM 24060 C C . ARG A 1 5 ? 12.591 2.024 -3.710 1.00 0.00 97 ARG A C 16
ATOM 24061 O O . ARG A 1 5 ? 11.885 1.369 -4.474 1.00 0.00 97 ARG A O 16
ATOM 24082 N N . ASP A 1 6 ? 13.013 1.539 -2.542 1.00 0.00 98 ASP A N 16
ATOM 24083 C CA . ASP A 1 6 ? 12.555 0.247 -2.046 1.00 0.00 98 ASP A CA 16
ATOM 24084 C C . ASP A 1 6 ? 11.066 0.308 -1.714 1.00 0.00 98 ASP A C 16
ATOM 24085 O O . ASP A 1 6 ? 10.299 -0.554 -2.140 1.00 0.00 98 ASP A O 16
ATOM 24094 N N . SER A 1 7 ? 10.654 1.338 -0.969 1.00 0.00 99 SER A N 16
ATOM 24095 C CA . SER A 1 7 ? 9.258 1.537 -0.602 1.00 0.00 99 SER A CA 16
ATOM 24096 C C . SER A 1 7 ? 8.358 1.433 -1.833 1.00 0.00 99 SER A C 16
ATOM 24097 O O . SER A 1 7 ? 7.334 0.763 -1.773 1.00 0.00 99 SER A O 16
ATOM 24105 N N . ARG A 1 8 ? 8.758 2.043 -2.953 1.00 0.00 100 ARG A N 16
ATOM 24106 C CA . ARG A 1 8 ? 8.077 1.910 -4.236 1.00 0.00 100 ARG A CA 16
ATOM 24107 C C . ARG A 1 8 ? 7.766 0.441 -4.556 1.00 0.00 100 ARG A C 16
ATOM 24108 O O . ARG A 1 8 ? 6.636 0.112 -4.915 1.00 0.00 100 ARG A O 16
ATOM 24129 N N . GLU A 1 9 ? 8.753 -0.450 -4.426 1.00 0.00 101 GLU A N 16
ATOM 24130 C CA . GLU A 1 9 ? 8.554 -1.863 -4.713 1.00 0.00 101 GLU A CA 16
ATOM 24131 C C . GLU A 1 9 ? 7.556 -2.467 -3.731 1.00 0.00 101 GLU A C 16
ATOM 24132 O O . GLU A 1 9 ? 6.634 -3.165 -4.146 1.00 0.00 101 GLU A O 16
ATOM 24144 N N . GLU A 1 10 ? 7.727 -2.207 -2.432 1.00 0.00 102 GLU A N 16
ATOM 24145 C CA . GLU A 1 10 ? 6.845 -2.776 -1.417 1.00 0.00 102 GLU A CA 16
ATOM 24146 C C . GLU A 1 10 ? 5.396 -2.343 -1.671 1.00 0.00 102 GLU A C 16
ATOM 24147 O O . GLU A 1 10 ? 4.478 -3.166 -1.709 1.00 0.00 102 GLU A O 16
ATOM 24159 N N . ILE A 1 11 ? 5.216 -1.043 -1.897 1.00 0.00 103 ILE A N 16
ATOM 24160 C CA . ILE A 1 11 ? 3.965 -0.448 -2.329 1.00 0.00 103 ILE A CA 16
ATOM 24161 C C . ILE A 1 11 ? 3.424 -1.195 -3.541 1.00 0.00 103 ILE A C 16
ATOM 24162 O O . ILE A 1 11 ? 2.262 -1.585 -3.546 1.00 0.00 103 ILE A O 16
ATOM 24178 N N . LEU A 1 12 ? 4.229 -1.356 -4.592 1.00 0.00 104 LEU A N 16
ATOM 24179 C CA . LEU A 1 12 ? 3.738 -1.926 -5.838 1.00 0.00 104 LEU A CA 16
ATOM 24180 C C . LEU A 1 12 ? 3.320 -3.387 -5.632 1.00 0.00 104 LEU A C 16
ATOM 24181 O O . LEU A 1 12 ? 2.268 -3.806 -6.111 1.00 0.00 104 LEU A O 16
ATOM 24197 N N . LYS A 1 13 ? 4.099 -4.158 -4.868 1.00 0.00 105 LYS A N 16
ATOM 24198 C CA . LYS A 1 13 ? 3.704 -5.505 -4.479 1.00 0.00 105 LYS A CA 16
ATOM 24199 C C . LYS A 1 13 ? 2.348 -5.478 -3.763 1.00 0.00 105 LYS A C 16
ATOM 24200 O O . LYS A 1 13 ? 1.438 -6.202 -4.160 1.00 0.00 105 LYS A O 16
ATOM 24219 N N . ALA A 1 14 ? 2.184 -4.634 -2.738 1.00 0.00 106 ALA A N 16
ATOM 24220 C CA . ALA A 1 14 ? 0.902 -4.492 -2.055 1.00 0.00 106 ALA A CA 16
ATOM 24221 C C . ALA A 1 14 ? -0.224 -4.121 -3.026 1.00 0.00 106 ALA A C 16
ATOM 24222 O O . ALA A 1 14 ? -1.296 -4.719 -3.004 1.00 0.00 106 ALA A O 16
ATOM 24229 N N . PHE A 1 15 ? 0.030 -3.144 -3.895 1.00 0.00 107 PHE A N 16
ATOM 24230 C CA . PHE A 1 15 ? -0.896 -2.686 -4.917 1.00 0.00 107 PHE A CA 16
ATOM 24231 C C . PHE A 1 15 ? -1.378 -3.869 -5.749 1.00 0.00 107 PHE A C 16
ATOM 24232 O O . PHE A 1 15 ? -2.577 -4.054 -5.933 1.00 0.00 107 PHE A O 16
ATOM 24249 N N . ARG A 1 16 ? -0.438 -4.680 -6.238 1.00 0.00 108 ARG A N 16
ATOM 24250 C CA . ARG A 1 16 ? -0.753 -5.839 -7.056 1.00 0.00 108 ARG A CA 16
ATOM 24251 C C . ARG A 1 16 ? -1.478 -6.919 -6.250 1.00 0.00 108 ARG A C 16
ATOM 24252 O O . ARG A 1 16 ? -2.451 -7.481 -6.747 1.00 0.00 108 ARG A O 16
ATOM 24273 N N . LEU A 1 17 ? -1.043 -7.212 -5.017 1.00 0.00 109 LEU A N 16
ATOM 24274 C CA . LEU A 1 17 ? -1.733 -8.188 -4.171 1.00 0.00 109 LEU A CA 16
ATOM 24275 C C . LEU A 1 17 ? -3.186 -7.751 -3.965 1.00 0.00 109 LEU A C 16
ATOM 24276 O O . LEU A 1 17 ? -4.101 -8.567 -4.052 1.00 0.00 109 LEU A O 16
ATOM 24292 N N . PHE A 1 18 ? -3.401 -6.454 -3.726 1.00 0.00 110 PHE A N 16
ATOM 24293 C CA . PHE A 1 18 ? -4.739 -5.898 -3.620 1.00 0.00 110 PHE A CA 16
ATOM 24294 C C . PHE A 1 18 ? -5.494 -6.054 -4.939 1.00 0.00 110 PHE A C 16
ATOM 24295 O O . PHE A 1 18 ? -6.599 -6.592 -4.964 1.00 0.00 110 PHE A O 16
ATOM 24312 N N . ASP A 1 19 ? -4.923 -5.543 -6.030 1.00 0.00 111 ASP A N 16
ATOM 24313 C CA . ASP A 1 19 ? -5.576 -5.502 -7.326 1.00 0.00 111 ASP A CA 16
ATOM 24314 C C . ASP A 1 19 ? -5.618 -6.896 -7.959 1.00 0.00 111 ASP A C 16
ATOM 24315 O O . ASP A 1 19 ? -4.944 -7.139 -8.958 1.00 0.00 111 ASP A O 16
ATOM 24324 N N . ASP A 1 20 ? -6.462 -7.788 -7.432 1.00 0.00 112 ASP A N 16
ATOM 24325 C CA . ASP A 1 20 ? -6.733 -9.093 -8.027 1.00 0.00 112 ASP A CA 16
ATOM 24326 C C . ASP A 1 20 ? -7.109 -8.961 -9.512 1.00 0.00 112 ASP A C 16
ATOM 24327 O O . ASP A 1 20 ? -6.640 -9.730 -10.352 1.00 0.00 112 ASP A O 16
ATOM 24336 N N . ASP A 1 21 ? -7.914 -7.943 -9.837 1.00 0.00 113 ASP A N 16
ATOM 24337 C CA . ASP A 1 21 ? -8.320 -7.593 -11.195 1.00 0.00 113 ASP A CA 1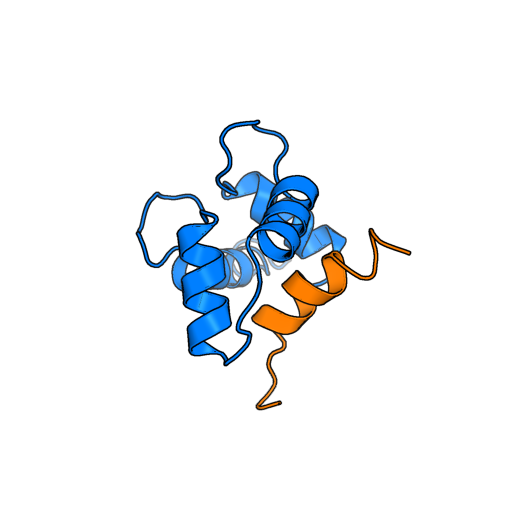6
ATOM 24338 C C . ASP A 1 21 ? -7.118 -7.275 -12.098 1.00 0.00 113 ASP A C 16
ATOM 24339 O O . ASP A 1 21 ? -7.224 -7.366 -13.316 1.00 0.00 113 ASP A O 16
ATOM 24348 N N . ASN A 1 22 ? -5.979 -6.905 -11.507 1.00 0.00 114 ASN A N 16
ATOM 24349 C CA . ASN A 1 22 ? -4.673 -6.746 -12.135 1.00 0.00 114 ASN A CA 16
ATOM 24350 C C . ASN A 1 22 ? -4.630 -5.810 -13.351 1.00 0.00 114 ASN A C 16
ATOM 24351 O O . ASN A 1 22 ? -3.627 -5.785 -14.062 1.00 0.00 114 ASN A O 16
ATOM 24362 N N . SER A 1 23 ? -5.639 -4.950 -13.525 1.00 0.00 115 SER A N 16
ATOM 24363 C CA . SER A 1 23 ? -5.602 -3.874 -14.511 1.00 0.00 115 SER A CA 16
ATOM 24364 C C . SER A 1 23 ? -4.440 -2.917 -14.238 1.00 0.00 115 SER A C 16
ATOM 24365 O O . SER A 1 23 ? -3.923 -2.277 -15.149 1.00 0.00 115 SER A O 16
ATOM 24373 N N . GLY A 1 24 ? -4.063 -2.805 -12.964 1.00 0.00 116 GLY A N 16
ATOM 24374 C CA . GLY A 1 24 ? -3.148 -1.810 -12.447 1.00 0.00 116 GLY A CA 16
ATOM 24375 C C . GLY A 1 24 ? -3.951 -0.680 -11.807 1.00 0.00 116 GLY A C 16
ATOM 24376 O O . GLY A 1 24 ? -3.500 0.464 -11.800 1.00 0.00 116 GLY A O 16
ATOM 24380 N N . THR A 1 25 ? -5.129 -1.000 -11.257 1.00 0.00 117 THR A N 16
ATOM 24381 C CA . THR A 1 25 ? -5.959 -0.102 -10.475 1.00 0.00 117 THR A CA 16
ATOM 24382 C C . THR A 1 25 ? -6.745 -0.950 -9.468 1.00 0.00 117 THR A C 16
ATOM 24383 O O . THR A 1 25 ? -7.336 -1.957 -9.849 1.00 0.00 117 THR A O 16
ATOM 24394 N N . ILE A 1 26 ? -6.736 -0.588 -8.184 1.00 0.00 118 ILE A N 16
ATOM 24395 C CA . ILE A 1 26 ? -7.494 -1.307 -7.166 1.00 0.00 118 ILE A CA 16
ATOM 24396 C C . ILE A 1 26 ? -8.927 -0.774 -7.213 1.00 0.00 118 ILE A C 16
ATOM 24397 O O . ILE A 1 26 ? -9.133 0.413 -6.978 1.00 0.00 118 ILE A O 16
ATOM 24413 N N . THR A 1 27 ? -9.919 -1.617 -7.502 1.00 0.00 119 THR A N 16
ATOM 24414 C CA . THR A 1 27 ? -11.319 -1.209 -7.515 1.00 0.00 119 THR A CA 16
ATOM 24415 C C . THR A 1 27 ? -12.018 -1.602 -6.210 1.00 0.00 119 THR A C 16
ATOM 24416 O O . THR A 1 27 ? -11.504 -2.396 -5.421 1.00 0.00 119 THR A O 16
ATOM 24427 N N . ILE A 1 28 ? -13.234 -1.084 -6.021 1.00 0.00 120 ILE A N 16
ATOM 24428 C CA . ILE A 1 28 ? -14.142 -1.471 -4.947 1.00 0.00 120 ILE A CA 16
ATOM 24429 C C . ILE A 1 28 ? -14.213 -3.004 -4.794 1.00 0.00 120 ILE A C 16
ATOM 24430 O O . ILE A 1 28 ? -14.167 -3.531 -3.682 1.00 0.00 120 ILE A O 16
ATOM 24446 N N . LYS A 1 29 ? -14.285 -3.723 -5.920 1.00 0.00 121 LYS A N 16
ATOM 24447 C CA . LYS A 1 29 ? -14.348 -5.177 -5.932 1.00 0.00 121 LYS A CA 16
ATOM 24448 C C . LYS A 1 29 ? -13.074 -5.764 -5.327 1.00 0.00 121 LYS A C 16
ATOM 24449 O O . LYS A 1 29 ? -13.142 -6.637 -4.463 1.00 0.00 121 LYS A O 16
ATOM 24468 N N . ASP A 1 30 ? -11.914 -5.269 -5.771 1.00 0.00 122 ASP A N 16
ATOM 24469 C CA . ASP A 1 30 ? -10.622 -5.708 -5.258 1.00 0.00 122 ASP A CA 16
ATOM 24470 C C . ASP A 1 30 ? -10.583 -5.500 -3.745 1.00 0.00 122 ASP A C 16
ATOM 24471 O O . ASP A 1 30 ? -10.273 -6.424 -2.997 1.00 0.00 122 ASP A O 16
ATOM 24480 N N . LEU A 1 31 ? -10.930 -4.291 -3.291 1.00 0.00 123 LEU A N 16
ATOM 24481 C CA . LEU A 1 31 ? -10.947 -3.979 -1.868 1.00 0.00 123 LEU A CA 16
ATOM 24482 C C . LEU A 1 31 ? -11.826 -4.969 -1.099 1.00 0.00 123 LEU A C 16
ATOM 24483 O O . LEU A 1 31 ? -11.372 -5.554 -0.117 1.00 0.00 123 LEU A O 16
ATOM 24499 N N . ARG A 1 32 ? -13.077 -5.164 -1.535 1.00 0.00 124 ARG A N 16
ATOM 24500 C CA . ARG A 1 32 ? -13.963 -6.112 -0.871 1.00 0.00 124 ARG A CA 16
ATOM 24501 C C . ARG A 1 32 ? -13.336 -7.506 -0.859 1.00 0.00 124 ARG A C 16
ATOM 24502 O O . ARG A 1 32 ? -13.358 -8.167 0.174 1.00 0.00 124 ARG A O 16
ATOM 24523 N N . ARG A 1 33 ? -12.792 -7.964 -1.990 1.00 0.00 125 ARG A N 16
ATOM 24524 C CA . ARG A 1 33 ? -12.197 -9.287 -2.090 1.00 0.00 125 ARG A CA 16
ATOM 24525 C C . ARG A 1 33 ? -11.096 -9.451 -1.036 1.00 0.00 125 ARG A C 16
ATOM 24526 O O . ARG A 1 33 ? -11.133 -10.387 -0.234 1.00 0.00 125 ARG A O 16
ATOM 24547 N N . VAL A 1 34 ? -10.135 -8.523 -1.029 1.00 0.00 126 VAL A N 16
ATOM 24548 C CA . VAL A 1 34 ? -9.042 -8.483 -0.063 1.00 0.00 126 VAL A CA 16
ATOM 24549 C C . VAL A 1 34 ? -9.604 -8.529 1.354 1.00 0.00 126 VAL A C 16
ATOM 24550 O O . VAL A 1 34 ? -9.197 -9.354 2.169 1.00 0.00 126 VAL A O 16
ATOM 24563 N N . ALA A 1 35 ? -10.532 -7.622 1.657 1.00 0.00 127 ALA A N 16
ATOM 24564 C CA . ALA A 1 35 ? -11.104 -7.512 2.983 1.00 0.00 127 ALA A CA 16
ATOM 24565 C C . ALA A 1 35 ? -11.723 -8.853 3.399 1.00 0.00 127 ALA A C 16
ATOM 24566 O O . ALA A 1 35 ? -11.401 -9.398 4.456 1.00 0.00 127 ALA A O 16
ATOM 24573 N N . LYS A 1 36 ? -12.558 -9.419 2.525 1.00 0.00 128 LYS A N 16
ATOM 24574 C CA . LYS A 1 36 ? -13.240 -10.682 2.738 1.00 0.00 128 LYS A CA 16
ATOM 24575 C C . LYS A 1 36 ? -12.251 -11.818 3.006 1.00 0.00 128 LYS A C 16
ATOM 24576 O O . LYS A 1 36 ? -12.511 -12.629 3.892 1.00 0.00 128 LYS A O 16
ATOM 24595 N N . GLU A 1 37 ? -11.113 -11.880 2.300 1.00 0.00 129 GLU A N 16
ATOM 24596 C CA . GLU A 1 37 ? -10.074 -12.865 2.617 1.00 0.00 129 GLU A CA 16
ATOM 24597 C C . GLU A 1 37 ? -9.669 -12.804 4.095 1.00 0.00 129 GLU A C 16
ATOM 24598 O O . GLU A 1 37 ? -9.452 -13.842 4.714 1.00 0.00 129 GLU A O 16
ATOM 24610 N N . LEU A 1 38 ? -9.572 -11.601 4.668 1.00 0.00 130 LEU A N 16
ATOM 24611 C CA . LEU A 1 38 ? -9.225 -11.418 6.077 1.00 0.00 130 LEU A CA 16
ATOM 24612 C C . LEU A 1 38 ? -10.462 -11.511 6.977 1.00 0.00 130 LEU A C 16
ATOM 24613 O O . LEU A 1 38 ? -10.384 -11.230 8.171 1.00 0.00 130 LEU A O 16
ATOM 24629 N N . GLY A 1 39 ? -11.620 -11.851 6.407 1.00 0.00 131 GLY A N 16
ATOM 24630 C CA . GLY A 1 39 ? -12.894 -11.893 7.106 1.00 0.00 131 GLY A CA 16
ATOM 24631 C C . GLY A 1 39 ? -13.514 -10.503 7.274 1.00 0.00 131 GLY A C 16
ATOM 24632 O O . GLY A 1 39 ? -14.630 -10.386 7.785 1.00 0.00 131 GLY A O 16
ATOM 24636 N N . GLU A 1 40 ? -12.833 -9.443 6.825 1.00 0.00 132 GLU A N 16
ATOM 24637 C CA . GLU A 1 40 ? -13.316 -8.086 6.976 1.00 0.00 132 GLU A CA 16
ATOM 24638 C C . GLU A 1 40 ? -14.430 -7.873 5.958 1.00 0.00 132 GLU A C 16
ATOM 24639 O O . GLU A 1 40 ? -14.199 -7.454 4.826 1.00 0.00 132 GLU A O 16
ATOM 24651 N N . ASN A 1 41 ? -15.662 -8.152 6.375 1.00 0.00 133 ASN A N 16
ATOM 24652 C CA . ASN A 1 41 ? -16.837 -8.004 5.532 1.00 0.00 133 ASN A CA 16
ATOM 24653 C C . ASN A 1 41 ? -17.206 -6.521 5.462 1.00 0.00 133 ASN A C 16
ATOM 24654 O O . ASN A 1 41 ? -18.217 -6.097 6.015 1.00 0.00 133 ASN A O 16
ATOM 24665 N N . LEU A 1 42 ? -16.380 -5.729 4.774 1.00 0.00 134 LEU A N 16
ATOM 24666 C CA . LEU A 1 42 ? -16.590 -4.292 4.665 1.00 0.00 134 LEU A CA 16
ATOM 24667 C C . LEU A 1 42 ? -17.766 -4.015 3.728 1.00 0.00 134 LEU A C 16
ATOM 24668 O O . LEU A 1 42 ? -17.882 -4.629 2.669 1.00 0.00 134 LEU A O 16
ATOM 24684 N N . THR A 1 43 ? -18.647 -3.100 4.119 1.00 0.00 135 THR A N 16
ATOM 24685 C CA . THR A 1 43 ? -19.803 -2.702 3.338 1.00 0.00 135 THR A CA 16
ATOM 24686 C C . THR A 1 43 ? -19.368 -1.781 2.200 1.00 0.00 135 THR A C 16
ATOM 24687 O O . THR A 1 43 ? -18.297 -1.171 2.264 1.00 0.00 135 THR A O 16
ATOM 24698 N N . GLU A 1 44 ? -20.228 -1.634 1.184 1.00 0.00 136 GLU A N 16
ATOM 24699 C CA . GLU A 1 44 ? -20.015 -0.692 0.091 1.00 0.00 136 GLU A CA 16
ATOM 24700 C C . GLU A 1 44 ? -19.621 0.683 0.632 1.00 0.00 136 GLU A C 16
ATOM 24701 O O . GLU A 1 44 ? -18.709 1.307 0.104 1.00 0.00 136 GLU A O 16
ATOM 24713 N N . GLU A 1 45 ? -20.288 1.145 1.691 1.00 0.00 137 GLU A N 16
ATOM 24714 C CA . GLU A 1 45 ? -20.015 2.450 2.267 1.00 0.00 137 GLU A CA 16
ATOM 24715 C C . GLU A 1 45 ? -18.596 2.509 2.839 1.00 0.00 137 GLU A C 16
ATOM 24716 O O . GLU A 1 45 ? -17.831 3.406 2.493 1.00 0.00 137 GLU A O 16
ATOM 24728 N N . GLU A 1 46 ? -18.233 1.559 3.706 1.00 0.00 138 GLU A N 16
ATOM 24729 C CA . GLU A 1 46 ? -16.899 1.526 4.300 1.00 0.00 138 GLU A CA 16
ATOM 24730 C C . GLU A 1 46 ? -15.835 1.481 3.200 1.00 0.00 138 GLU A C 16
ATOM 24731 O O . GLU A 1 46 ? -14.875 2.252 3.209 1.00 0.00 138 GLU A O 16
ATOM 24743 N N . LEU A 1 47 ? -16.026 0.588 2.230 1.00 0.00 139 LEU A N 16
ATOM 24744 C CA . LEU A 1 47 ? -15.150 0.496 1.076 1.00 0.00 139 LEU A CA 16
ATOM 24745 C C . LEU A 1 47 ? -15.075 1.847 0.352 1.00 0.00 139 LEU A C 16
ATOM 24746 O O . LEU A 1 47 ? -13.985 2.319 0.035 1.00 0.00 139 LEU A O 16
ATOM 24762 N N . GLN A 1 48 ? -16.216 2.494 0.103 1.00 0.00 140 GLN A N 16
ATOM 24763 C CA . GLN A 1 48 ? -16.244 3.779 -0.578 1.00 0.00 140 GLN A CA 16
ATOM 24764 C C . GLN A 1 48 ? -15.565 4.875 0.230 1.00 0.00 140 GLN A C 16
ATOM 24765 O O . GLN A 1 48 ? -14.960 5.760 -0.362 1.00 0.00 140 GLN A O 16
ATOM 24779 N N . GLU A 1 49 ? -15.617 4.836 1.560 1.00 0.00 141 GLU A N 16
ATOM 24780 C CA . GLU A 1 49 ? -14.830 5.767 2.352 1.00 0.00 141 GLU A CA 16
ATOM 24781 C C . GLU A 1 49 ? -13.337 5.585 2.062 1.00 0.00 141 GLU A C 16
ATOM 24782 O O . GLU A 1 49 ? -12.639 6.570 1.825 1.00 0.00 141 GLU A O 16
ATOM 24794 N N . MET A 1 50 ? -12.850 4.337 2.076 1.00 0.00 142 MET A N 16
ATOM 24795 C CA . MET A 1 50 ? -11.452 4.040 1.766 1.00 0.00 142 MET A CA 16
ATOM 24796 C C . MET A 1 50 ? -11.105 4.551 0.368 1.00 0.00 142 MET A C 16
ATOM 24797 O O . MET A 1 50 ? -10.148 5.315 0.206 1.00 0.00 142 MET A O 16
ATOM 24811 N N . ILE A 1 51 ? -11.908 4.150 -0.627 1.00 0.00 143 ILE A N 16
ATOM 24812 C CA . ILE A 1 51 ? -11.802 4.642 -1.996 1.00 0.00 143 ILE A CA 16
ATOM 24813 C C . ILE A 1 51 ? -11.621 6.156 -1.943 1.00 0.00 143 ILE A C 16
ATOM 24814 O O . ILE A 1 51 ? -10.588 6.674 -2.343 1.00 0.00 143 ILE A O 16
ATOM 24830 N N . ALA A 1 52 ? -12.612 6.851 -1.392 1.00 0.00 144 ALA A N 16
ATOM 24831 C CA . ALA A 1 52 ? -12.698 8.297 -1.322 1.00 0.00 144 ALA A CA 16
ATOM 24832 C C . ALA A 1 52 ? -11.596 8.925 -0.459 1.00 0.00 144 ALA A C 16
ATOM 24833 O O . ALA A 1 52 ? -11.496 10.149 -0.411 1.00 0.00 144 ALA A O 16
ATOM 24840 N N . GLU A 1 53 ? -10.811 8.132 0.279 1.00 0.00 145 GLU A N 16
ATOM 24841 C CA . GLU A 1 53 ? -9.648 8.615 1.010 1.00 0.00 145 GLU A CA 16
ATOM 24842 C C . GLU A 1 53 ? -8.461 8.769 0.055 1.00 0.00 145 GLU A C 16
ATOM 24843 O O . GLU A 1 53 ? -7.723 9.749 0.132 1.00 0.00 145 GLU A O 16
ATOM 24855 N N . ALA A 1 54 ? -8.257 7.788 -0.831 1.00 0.00 146 ALA A N 16
ATOM 24856 C CA . ALA A 1 54 ? -7.123 7.793 -1.756 1.00 0.00 146 ALA A CA 16
ATOM 24857 C C . ALA A 1 54 ? -7.498 8.412 -3.108 1.00 0.00 146 ALA A C 16
ATOM 24858 O O . ALA A 1 54 ? -6.782 9.267 -3.628 1.00 0.00 146 ALA A O 16
ATOM 24865 N N . ASP A 1 55 ? -8.599 7.933 -3.688 1.00 0.00 147 ASP A N 16
ATOM 24866 C CA . ASP A 1 55 ? -9.135 8.320 -4.983 1.00 0.00 147 ASP A CA 16
ATOM 24867 C C . ASP A 1 55 ? -9.366 9.832 -5.041 1.00 0.00 147 ASP A C 16
ATOM 24868 O O . ASP A 1 55 ? -10.167 10.364 -4.277 1.00 0.00 147 ASP A O 16
ATOM 24877 N N . ARG A 1 56 ? -8.703 10.513 -5.978 1.00 0.00 148 ARG A N 16
ATOM 24878 C CA . ARG A 1 56 ? -8.811 11.957 -6.125 1.00 0.00 148 ARG A CA 16
ATOM 24879 C C . ARG A 1 56 ? -10.085 12.390 -6.860 1.00 0.00 148 ARG A C 16
ATOM 24880 O O . ARG A 1 56 ? -10.517 13.526 -6.686 1.00 0.00 148 ARG A O 16
ATOM 24901 N N . ASN A 1 57 ? -10.661 11.527 -7.709 1.00 0.00 149 ASN A N 16
ATOM 24902 C CA . ASN A 1 57 ? -11.743 11.903 -8.630 1.00 0.00 149 ASN A CA 16
ATOM 24903 C C . ASN A 1 57 ? -13.039 11.108 -8.420 1.00 0.00 149 ASN A C 16
ATOM 24904 O O . ASN A 1 57 ? -14.002 11.324 -9.150 1.00 0.00 149 ASN A O 16
ATOM 24915 N N . ASP A 1 58 ? -13.070 10.188 -7.450 1.00 0.00 150 ASP A N 16
ATOM 24916 C CA . ASP A 1 58 ? -14.217 9.335 -7.144 1.00 0.00 150 ASP A CA 16
ATOM 24917 C C . ASP A 1 58 ? -14.636 8.450 -8.332 1.00 0.00 150 ASP A C 16
ATOM 24918 O O . ASP A 1 58 ? -15.776 7.998 -8.403 1.00 0.00 150 ASP A O 16
ATOM 24927 N N . ASP A 1 59 ? -13.706 8.102 -9.229 1.00 0.00 151 ASP A N 16
ATOM 24928 C CA . ASP A 1 59 ? -13.964 7.135 -10.300 1.00 0.00 151 ASP A CA 16
ATOM 24929 C C . ASP A 1 59 ? -14.120 5.715 -9.741 1.00 0.00 151 ASP A C 16
ATOM 24930 O O . ASP A 1 59 ? -14.521 4.805 -10.458 1.00 0.00 151 ASP A O 16
ATOM 24939 N N . ASN A 1 60 ? -13.805 5.543 -8.454 1.00 0.00 152 ASN A N 16
ATOM 24940 C CA . ASN A 1 60 ? -13.881 4.309 -7.695 1.00 0.00 152 ASN A CA 16
ATOM 24941 C C . ASN A 1 60 ? -12.804 3.314 -8.132 1.00 0.00 152 ASN A C 16
ATOM 24942 O O . ASN A 1 60 ? -12.987 2.098 -8.066 1.00 0.00 152 ASN A O 16
ATOM 24953 N N . GLU A 1 61 ? -11.645 3.862 -8.510 1.00 0.00 153 GLU A N 16
ATOM 24954 C CA . GLU A 1 61 ? -10.417 3.156 -8.818 1.00 0.00 153 GLU A CA 16
ATOM 24955 C C . GLU A 1 61 ? -9.288 3.851 -8.049 1.00 0.00 153 GLU A C 16
ATOM 24956 O O . GLU A 1 61 ? -9.190 5.074 -8.093 1.00 0.00 153 GLU A O 16
ATOM 24968 N N . ILE A 1 62 ? -8.436 3.090 -7.358 1.00 0.00 154 ILE A N 16
ATOM 24969 C CA . ILE A 1 62 ? -7.207 3.601 -6.770 1.00 0.00 154 ILE A CA 16
ATOM 24970 C C . ILE A 1 62 ? -6.082 3.227 -7.730 1.00 0.00 154 ILE A C 16
ATOM 24971 O O . ILE A 1 62 ? -5.787 2.044 -7.900 1.00 0.00 154 ILE A O 16
ATOM 24987 N N . ASP A 1 63 ? -5.479 4.219 -8.373 1.00 0.00 155 ASP A N 16
ATOM 24988 C CA . ASP A 1 63 ? -4.349 4.012 -9.266 1.00 0.00 155 ASP A CA 16
ATOM 24989 C C . ASP A 1 63 ? -3.044 4.009 -8.461 1.00 0.00 155 ASP A C 16
ATOM 24990 O O . ASP A 1 63 ? -3.045 4.221 -7.244 1.00 0.00 155 ASP A O 16
ATOM 24999 N N . GLU A 1 64 ? -1.924 3.786 -9.152 1.00 0.00 156 GLU A N 16
ATOM 25000 C CA . GLU A 1 64 ? -0.618 3.715 -8.519 1.00 0.00 156 GLU A CA 16
ATOM 25001 C C . GLU A 1 64 ? -0.299 4.981 -7.730 1.00 0.00 156 GLU A C 16
ATOM 25002 O O . GLU A 1 64 ? 0.018 4.880 -6.553 1.00 0.00 156 GLU A O 16
ATOM 25014 N N . ASP A 1 65 ? -0.369 6.165 -8.344 1.00 0.00 157 ASP A N 16
ATOM 25015 C CA . ASP A 1 65 ? 0.003 7.397 -7.650 1.00 0.00 157 ASP A CA 16
ATOM 25016 C C . ASP A 1 65 ? -0.853 7.627 -6.399 1.00 0.00 157 ASP A C 16
ATOM 25017 O O . ASP A 1 65 ? -0.322 7.941 -5.334 1.00 0.00 157 ASP A O 16
ATOM 25026 N N . GLU A 1 66 ? -2.171 7.436 -6.509 1.00 0.00 158 GLU A N 16
ATOM 25027 C CA . GLU A 1 66 ? -3.081 7.551 -5.376 1.00 0.00 158 GLU A CA 16
ATOM 25028 C C . GLU A 1 66 ? -2.674 6.579 -4.265 1.00 0.00 158 GLU A C 16
ATOM 25029 O O . GLU A 1 66 ? -2.610 6.952 -3.091 1.00 0.00 158 GLU A O 16
ATOM 25041 N N . PHE A 1 67 ? -2.407 5.323 -4.636 1.00 0.00 159 PHE A N 16
ATOM 25042 C CA . PHE A 1 67 ? -2.054 4.303 -3.661 1.00 0.00 159 PHE A CA 16
ATOM 25043 C C . PHE A 1 67 ? -0.725 4.646 -2.990 1.00 0.00 159 PHE A C 16
ATOM 25044 O O . PHE A 1 67 ? -0.664 4.728 -1.768 1.00 0.00 159 PHE A O 16
ATOM 25061 N N . ILE A 1 68 ? 0.324 4.879 -3.785 1.00 0.00 160 ILE A N 16
ATOM 25062 C CA . ILE A 1 68 ? 1.616 5.378 -3.322 1.00 0.00 160 ILE A CA 16
ATOM 25063 C C . ILE A 1 68 ? 1.415 6.507 -2.304 1.00 0.00 160 ILE A C 16
ATOM 25064 O O . ILE A 1 68 ? 1.915 6.428 -1.181 1.00 0.00 160 ILE A O 16
ATOM 25080 N N . ARG A 1 69 ? 0.668 7.546 -2.689 1.00 0.00 161 ARG A N 16
ATOM 25081 C CA . ARG A 1 69 ? 0.404 8.677 -1.815 1.00 0.00 161 ARG A CA 16
ATOM 25082 C C . ARG A 1 69 ? -0.170 8.215 -0.473 1.00 0.00 161 ARG A C 16
ATOM 25083 O O . ARG A 1 69 ? 0.414 8.522 0.566 1.00 0.00 161 ARG A O 16
ATOM 25104 N N . ILE A 1 70 ? -1.297 7.493 -0.461 1.00 0.00 162 ILE A N 16
ATOM 25105 C CA . ILE A 1 70 ? -1.897 7.120 0.817 1.00 0.00 162 ILE A CA 16
ATOM 25106 C C . ILE A 1 70 ? -0.992 6.174 1.618 1.00 0.00 162 ILE A C 16
ATOM 25107 O O . ILE A 1 70 ? -0.932 6.261 2.847 1.00 0.00 162 ILE A O 16
ATOM 25123 N N . MET A 1 71 ? -0.268 5.280 0.942 1.00 0.00 163 MET A N 16
ATOM 25124 C CA . MET A 1 71 ? 0.656 4.363 1.590 1.00 0.00 163 MET A CA 16
ATOM 25125 C C . MET A 1 71 ? 1.746 5.128 2.343 1.00 0.00 163 MET A C 16
ATOM 25126 O O . MET A 1 71 ? 2.074 4.773 3.478 1.00 0.00 163 MET A O 16
ATOM 25140 N N . LYS A 1 72 ? 2.299 6.176 1.727 1.00 0.00 164 LYS A N 16
ATOM 25141 C CA . LYS A 1 72 ? 3.246 7.050 2.407 1.00 0.00 164 LYS A CA 16
ATOM 25142 C C . LYS A 1 72 ? 2.546 7.829 3.526 1.00 0.00 164 LYS A C 16
ATOM 25143 O O . LYS A 1 72 ? 2.976 7.764 4.676 1.00 0.00 164 LYS A O 16
ATOM 25162 N N . LYS A 1 73 ? 1.451 8.527 3.201 1.00 0.00 165 LYS A N 16
ATOM 25163 C CA . LYS A 1 73 ? 0.648 9.311 4.140 1.00 0.00 165 LYS A CA 16
ATOM 25164 C C . LYS A 1 73 ? 0.432 8.563 5.456 1.00 0.00 165 LYS A C 16
ATOM 25165 O O . LYS A 1 73 ? 0.623 9.110 6.539 1.00 0.00 165 LYS A O 16
ATOM 25184 N N . THR A 1 74 ? 0.004 7.306 5.342 1.00 0.00 166 THR A N 16
ATOM 25185 C CA . THR A 1 74 ? -0.422 6.495 6.471 1.00 0.00 166 THR A CA 16
ATOM 25186 C C . THR A 1 74 ? 0.757 5.794 7.160 1.00 0.00 166 THR A C 16
ATOM 25187 O O . THR A 1 74 ? 0.550 5.056 8.118 1.00 0.00 166 THR A O 16
ATOM 25198 N N . SER A 1 75 ? 1.991 5.978 6.675 1.00 0.00 167 SER A N 16
ATOM 25199 C CA . SER A 1 75 ? 3.144 5.197 7.114 1.00 0.00 167 SER A CA 16
ATOM 25200 C C . SER A 1 75 ? 2.903 3.695 6.924 1.00 0.00 167 SER A C 16
ATOM 25201 O O . SER A 1 75 ? 3.365 2.883 7.721 1.00 0.00 167 SER A O 16
ATOM 25209 N N . LEU A 1 76 ? 2.188 3.327 5.857 1.00 0.00 168 LEU A N 16
ATOM 25210 C CA . LEU A 1 76 ? 2.062 1.942 5.426 1.00 0.00 168 LEU A CA 16
ATOM 25211 C C . LEU A 1 76 ? 3.341 1.568 4.683 1.00 0.00 168 LEU A C 16
ATOM 25212 O O . LEU A 1 76 ? 3.876 0.483 4.895 1.00 0.00 168 LEU A O 16
ATOM 25228 N N . PHE A 1 77 ? 3.850 2.494 3.865 1.00 0.00 169 PHE A N 16
ATOM 25229 C CA . PHE A 1 77 ? 5.170 2.415 3.249 1.00 0.00 169 PHE A CA 16
ATOM 25230 C C . PHE A 1 77 ? 5.697 3.843 3.076 1.00 0.00 169 PHE A C 16
ATOM 25231 O O . PHE A 1 77 ? 6.223 4.148 1.983 1.00 0.00 169 PHE A O 16
ATOM 25249 N N . LYS B 2 1 ? -8.969 12.638 13.860 1.00 0.00 239 LYS B N 16
ATOM 25250 C CA . LYS B 2 1 ? -9.829 12.929 12.698 1.00 0.00 239 LYS B CA 16
ATOM 25251 C C . LYS B 2 1 ? -10.745 11.741 12.392 1.00 0.00 239 LYS B C 16
ATOM 25252 O O . LYS B 2 1 ? -10.326 10.593 12.530 1.00 0.00 239 LYS B O 16
ATOM 25273 N N . LYS B 2 2 ? -11.978 12.004 11.944 1.00 0.00 240 LYS B N 16
ATOM 25274 C CA . LYS B 2 2 ? -12.939 10.957 11.605 1.00 0.00 240 LYS B CA 16
ATOM 25275 C C . LYS B 2 2 ? -12.331 9.923 10.651 1.00 0.00 240 LYS B C 16
ATOM 25276 O O . LYS B 2 2 ? -12.566 8.724 10.783 1.00 0.00 240 LYS B O 16
ATOM 25295 N N . ARG B 2 3 ? -11.501 10.391 9.714 1.00 0.00 241 ARG B N 16
ATOM 25296 C CA . ARG B 2 3 ? -10.813 9.547 8.749 1.00 0.00 241 ARG B CA 16
ATOM 25297 C C . ARG B 2 3 ? -9.980 8.438 9.399 1.00 0.00 241 ARG B C 16
ATOM 25298 O O . ARG B 2 3 ? -9.712 7.443 8.733 1.00 0.00 241 ARG B O 16
ATOM 25319 N N . GLU B 2 4 ? -9.598 8.531 10.680 1.00 0.00 242 GLU B N 16
ATOM 25320 C CA . GLU B 2 4 ? -8.984 7.395 11.363 1.00 0.00 242 GLU B CA 16
ATOM 25321 C C . GLU B 2 4 ? -9.854 6.138 11.240 1.00 0.00 242 GLU B C 16
ATOM 25322 O O . GLU B 2 4 ? -9.338 5.042 11.021 1.00 0.00 242 GLU B O 16
ATOM 25334 N N . LEU B 2 5 ? -11.180 6.299 11.313 1.00 0.00 243 LEU B N 16
ATOM 25335 C CA . LEU B 2 5 ? -12.132 5.202 11.177 1.00 0.00 243 LEU B CA 16
ATOM 25336 C C . LEU B 2 5 ? -12.090 4.562 9.782 1.00 0.00 243 LEU B C 16
ATOM 25337 O O . LEU B 2 5 ? -12.689 3.511 9.579 1.00 0.00 243 LEU B O 16
ATOM 25353 N N . ILE B 2 6 ? -11.402 5.186 8.821 1.00 0.00 244 ILE B N 16
ATOM 25354 C CA . ILE B 2 6 ? -11.250 4.702 7.457 1.00 0.00 244 ILE B CA 16
ATOM 25355 C C . ILE B 2 6 ? -9.811 4.204 7.274 1.00 0.00 244 ILE B C 16
ATOM 25356 O O . ILE B 2 6 ? -9.587 3.056 6.894 1.00 0.00 244 ILE B O 16
ATOM 25372 N N . GLU B 2 7 ? -8.840 5.068 7.580 1.00 0.00 245 GLU B N 16
ATOM 25373 C CA . GLU B 2 7 ? -7.407 4.799 7.570 1.00 0.00 245 GLU B CA 16
ATOM 25374 C C . GLU B 2 7 ? -7.083 3.488 8.296 1.00 0.00 245 GLU B C 16
ATOM 25375 O O . GLU B 2 7 ? -6.233 2.713 7.850 1.00 0.00 245 GLU B O 16
ATOM 25387 N N . SER B 2 8 ? -7.778 3.249 9.413 1.00 0.00 246 SER B N 16
ATOM 25388 C CA . SER B 2 8 ? -7.731 1.995 10.147 1.00 0.00 246 SER B CA 16
ATOM 25389 C C . SER B 2 8 ? -7.782 0.781 9.225 1.00 0.00 246 SER B C 16
ATOM 25390 O O . SER B 2 8 ? -7.012 -0.154 9.416 1.00 0.00 246 SER B O 16
ATOM 25398 N N . LYS B 2 9 ? -8.664 0.782 8.224 1.00 0.00 247 LYS B N 16
ATOM 25399 C CA . LYS B 2 9 ? -8.778 -0.349 7.322 1.00 0.00 247 LYS B CA 16
ATOM 25400 C C . LYS B 2 9 ? -7.494 -0.503 6.503 1.00 0.00 247 LYS B C 16
ATOM 25401 O O . LYS B 2 9 ? -6.924 -1.589 6.496 1.00 0.00 247 LYS B O 16
ATOM 25420 N N . TRP B 2 10 ? -7.017 0.557 5.833 1.00 0.00 248 TRP B N 16
ATOM 25421 C CA . TRP B 2 10 ? -5.762 0.495 5.080 1.00 0.00 248 TRP B CA 16
ATOM 25422 C C . TRP B 2 10 ? -4.639 -0.081 5.936 1.00 0.00 248 TRP B C 16
ATOM 25423 O O . TRP B 2 10 ? -3.959 -1.011 5.497 1.00 0.00 248 TRP B O 16
ATOM 25444 N N . HIS B 2 11 ? -4.445 0.451 7.149 1.00 0.00 249 HIS B N 16
ATOM 25445 C CA . HIS B 2 11 ? -3.389 -0.092 7.988 1.00 0.00 249 HIS B CA 16
ATOM 25446 C C . HIS B 2 11 ? -3.667 -1.548 8.373 1.00 0.00 249 HIS B C 16
ATOM 25447 O O . HIS B 2 11 ? -2.795 -2.405 8.233 1.00 0.00 249 HIS B O 16
ATOM 25461 N N . ARG B 2 12 ? -4.898 -1.847 8.793 1.00 0.00 250 ARG B N 16
ATOM 25462 C CA . ARG B 2 12 ? -5.290 -3.192 9.174 1.00 0.00 250 ARG B CA 16
ATOM 25463 C C . ARG B 2 12 ? -5.022 -4.204 8.061 1.00 0.00 250 ARG B C 16
ATOM 25464 O O . ARG B 2 12 ? -4.383 -5.208 8.341 1.00 0.00 250 ARG B O 16
ATOM 25485 N N . LEU B 2 13 ? -5.491 -3.984 6.825 1.00 0.00 251 LEU B N 16
ATOM 25486 C CA . LEU B 2 13 ? -5.354 -4.969 5.750 1.00 0.00 251 LEU B CA 16
ATOM 25487 C C . LEU B 2 13 ? -3.913 -5.487 5.664 1.00 0.00 251 LEU B C 16
ATOM 25488 O O . LEU B 2 13 ? -3.652 -6.680 5.820 1.00 0.00 251 LEU B O 16
ATOM 25504 N N . LEU B 2 14 ? -2.969 -4.583 5.404 1.00 0.00 252 LEU B N 16
ATOM 25505 C CA . LEU B 2 14 ? -1.585 -4.960 5.157 1.00 0.00 252 LEU B CA 16
ATOM 25506 C C . LEU B 2 14 ? -0.900 -5.392 6.444 1.00 0.00 252 LEU B C 16
ATOM 25507 O O . LEU B 2 14 ? -0.200 -6.401 6.453 1.00 0.00 252 LEU B O 16
ATOM 25523 N N . PHE B 2 15 ? -1.088 -4.650 7.537 1.00 0.00 253 PHE B N 16
ATOM 25524 C CA . PHE B 2 15 ? -0.411 -4.995 8.782 1.00 0.00 253 PHE B CA 16
ATOM 25525 C C . PHE B 2 15 ? -0.935 -6.331 9.332 1.00 0.00 253 PHE B C 16
ATOM 25526 O O . PHE B 2 15 ? -0.196 -7.052 9.996 1.00 0.00 253 PHE B O 16
ATOM 25543 N N . HIS B 2 16 ? -2.191 -6.687 9.041 1.00 0.00 254 HIS B N 16
ATOM 25544 C CA . HIS B 2 16 ? -2.742 -8.007 9.320 1.00 0.00 254 HIS B CA 16
ATOM 25545 C C . HIS B 2 16 ? -2.139 -9.046 8.374 1.00 0.00 254 HIS B C 16
ATOM 25546 O O . HIS B 2 16 ? -1.793 -10.142 8.819 1.00 0.00 254 HIS B O 16
ATOM 25560 N N . ASP B 2 17 ? -2.069 -8.736 7.075 1.00 0.00 255 ASP B N 16
ATOM 25561 C CA . ASP B 2 17 ? -1.582 -9.653 6.048 1.00 0.00 255 ASP B CA 16
ATOM 25562 C C . ASP B 2 17 ? -0.057 -9.821 6.120 1.00 0.00 255 ASP B C 16
ATOM 25563 O O . ASP B 2 17 ? 0.670 -9.477 5.189 1.00 0.00 255 ASP B O 16
ATOM 25572 N N . LYS B 2 18 ? 0.431 -10.393 7.223 1.00 0.00 256 LYS B N 16
ATOM 25573 C CA . LYS B 2 18 ? 1.839 -10.698 7.428 1.00 0.00 256 LYS B CA 16
ATOM 25574 C C . LYS B 2 18 ? 2.245 -11.899 6.570 1.00 0.00 256 LYS B C 16
ATOM 25575 O O . LYS B 2 18 ? 2.497 -12.986 7.087 1.00 0.00 256 LYS B O 16
ATOM 25594 N N . LYS B 2 19 ? 2.319 -11.698 5.252 1.00 0.00 257 LYS B N 16
ATOM 25595 C CA . LYS B 2 19 ? 2.803 -12.709 4.321 1.00 0.00 257 LYS B CA 16
ATOM 25596 C C . LYS B 2 19 ? 4.201 -13.197 4.724 1.00 0.00 257 LYS B C 16
ATOM 25597 O O . LYS B 2 19 ? 4.437 -14.418 4.595 1.00 0.00 257 LYS B O 16
ATOM 25617 N N . GLY A 1 1 ? 15.700 -5.083 -9.183 1.00 0.00 93 GLY A N 17
ATOM 25618 C CA . GLY A 1 1 ? 14.659 -6.004 -8.688 1.00 0.00 93 GLY A CA 17
ATOM 25619 C C . GLY A 1 1 ? 15.184 -6.934 -7.595 1.00 0.00 93 GLY A C 17
ATOM 25620 O O . GLY A 1 1 ? 14.676 -6.915 -6.474 1.00 0.00 93 GLY A O 17
ATOM 25626 N N . SER A 1 2 ? 16.206 -7.725 -7.952 1.00 0.00 94 SER A N 17
ATOM 25627 C CA . SER A 1 2 ? 16.881 -8.754 -7.157 1.00 0.00 94 SER A CA 17
ATOM 25628 C C . SER A 1 2 ? 16.525 -8.723 -5.669 1.00 0.00 94 SER A C 17
ATOM 25629 O O . SER A 1 2 ? 15.743 -9.548 -5.204 1.00 0.00 94 SER A O 17
ATOM 25637 N N . GLY A 1 3 ? 17.096 -7.755 -4.949 1.00 0.00 95 GLY A N 17
ATOM 25638 C CA . GLY A 1 3 ? 16.803 -7.461 -3.551 1.00 0.00 95 GLY A CA 17
ATOM 25639 C C . GLY A 1 3 ? 16.438 -5.988 -3.369 1.00 0.00 95 GLY A C 17
ATOM 25640 O O . GLY A 1 3 ? 16.681 -5.411 -2.310 1.00 0.00 95 GLY A O 17
ATOM 25644 N N . GLU A 1 4 ? 15.857 -5.363 -4.397 1.00 0.00 96 GLU A N 17
ATOM 25645 C CA . GLU A 1 4 ? 15.589 -3.932 -4.425 1.00 0.00 96 GLU A CA 17
ATOM 25646 C C . GLU A 1 4 ? 14.303 -3.624 -3.652 1.00 0.00 96 GLU A C 17
ATOM 25647 O O . GLU A 1 4 ? 13.367 -3.038 -4.193 1.00 0.00 96 GLU A O 17
ATOM 25659 N N . ARG A 1 5 ? 14.253 -3.992 -2.371 1.00 0.00 97 ARG A N 17
ATOM 25660 C CA . ARG A 1 5 ? 13.061 -3.861 -1.538 1.00 0.00 97 ARG A CA 17
ATOM 25661 C C . ARG A 1 5 ? 12.872 -2.417 -1.059 1.00 0.00 97 ARG A C 17
ATOM 25662 O O . ARG A 1 5 ? 12.658 -2.169 0.125 1.00 0.00 97 ARG A O 17
ATOM 25683 N N . ASP A 1 6 ? 12.934 -1.457 -1.985 1.00 0.00 98 ASP A N 17
ATOM 25684 C CA . ASP A 1 6 ? 12.666 -0.057 -1.708 1.00 0.00 98 ASP A CA 17
ATOM 25685 C C . ASP A 1 6 ? 11.169 0.119 -1.469 1.00 0.00 98 ASP A C 17
ATOM 25686 O O . ASP A 1 6 ? 10.363 -0.593 -2.068 1.00 0.00 98 ASP A O 17
ATOM 25695 N N . SER A 1 7 ? 10.793 1.096 -0.641 1.00 0.00 99 SER A N 17
ATOM 25696 C CA . SER A 1 7 ? 9.421 1.481 -0.366 1.00 0.00 99 SER A CA 17
ATOM 25697 C C . SER A 1 7 ? 8.543 1.448 -1.621 1.00 0.00 99 SER A C 17
ATOM 25698 O O . SER A 1 7 ? 7.469 0.857 -1.601 1.00 0.00 99 SER A O 17
ATOM 25706 N N . ARG A 1 8 ? 9.018 2.039 -2.723 1.00 0.00 100 ARG A N 17
ATOM 25707 C CA . ARG A 1 8 ? 8.349 2.004 -4.020 1.00 0.00 100 ARG A CA 17
ATOM 25708 C C . ARG A 1 8 ? 7.994 0.570 -4.428 1.00 0.00 100 ARG A C 17
ATOM 25709 O O . ARG A 1 8 ? 6.858 0.288 -4.810 1.00 0.00 100 ARG A O 17
ATOM 25730 N N . GLU A 1 9 ? 8.974 -0.333 -4.384 1.00 0.00 101 GLU A N 17
ATOM 25731 C CA . GLU A 1 9 ? 8.777 -1.705 -4.808 1.00 0.00 101 GLU A CA 17
ATOM 25732 C C . GLU A 1 9 ? 7.759 -2.379 -3.887 1.00 0.00 101 GLU A C 17
ATOM 25733 O O . GLU A 1 9 ? 6.839 -3.044 -4.360 1.00 0.00 101 GLU A O 17
ATOM 25745 N N . GLU A 1 10 ? 7.908 -2.194 -2.574 1.00 0.00 102 GLU A N 17
ATOM 25746 C CA . GLU A 1 10 ? 7.031 -2.844 -1.609 1.00 0.00 102 GLU A CA 17
ATOM 25747 C C . GLU A 1 10 ? 5.593 -2.334 -1.764 1.00 0.00 102 GLU A C 17
ATOM 25748 O O . GLU A 1 10 ? 4.641 -3.116 -1.759 1.00 0.00 102 GLU A O 17
ATOM 25760 N N . ILE A 1 11 ? 5.439 -1.023 -1.961 1.00 0.00 103 ILE A N 17
ATOM 25761 C CA . ILE A 1 11 ? 4.169 -0.425 -2.338 1.00 0.00 103 ILE A CA 17
ATOM 25762 C C . ILE A 1 11 ? 3.632 -1.133 -3.579 1.00 0.00 103 ILE A C 17
ATOM 25763 O O . ILE A 1 11 ? 2.484 -1.561 -3.596 1.00 0.00 103 ILE A O 17
ATOM 25779 N N . LEU A 1 12 ? 4.437 -1.233 -4.636 1.00 0.00 104 LEU A N 17
ATOM 25780 C CA . LEU A 1 12 ? 3.957 -1.776 -5.896 1.00 0.00 104 LEU A CA 17
ATOM 25781 C C . LEU A 1 12 ? 3.513 -3.236 -5.719 1.00 0.00 104 LEU A C 17
ATOM 25782 O O . LEU A 1 12 ? 2.445 -3.622 -6.195 1.00 0.00 104 LEU A O 17
ATOM 25798 N N . LYS A 1 13 ? 4.277 -4.037 -4.967 1.00 0.00 105 LYS A N 17
ATOM 25799 C CA . LYS A 1 13 ? 3.844 -5.373 -4.567 1.00 0.00 105 LYS A CA 17
ATOM 25800 C C . LYS A 1 13 ? 2.471 -5.307 -3.890 1.00 0.00 105 LYS A C 17
ATOM 25801 O O . LYS A 1 13 ? 1.548 -6.004 -4.305 1.00 0.00 105 LYS A O 17
ATOM 25820 N N . ALA A 1 14 ? 2.323 -4.471 -2.857 1.00 0.00 106 ALA A N 17
ATOM 25821 C CA . ALA A 1 14 ? 1.051 -4.322 -2.157 1.00 0.00 106 ALA A CA 17
ATOM 25822 C C . ALA A 1 14 ? -0.087 -3.930 -3.107 1.00 0.00 106 ALA A C 17
ATOM 25823 O O . ALA A 1 14 ? -1.185 -4.476 -3.020 1.00 0.00 106 ALA A O 17
ATOM 25830 N N . PHE A 1 15 ? 0.173 -3.005 -4.031 1.00 0.00 107 PHE A N 17
ATOM 25831 C CA . PHE A 1 15 ? -0.784 -2.614 -5.053 1.00 0.00 107 PHE A CA 17
ATOM 25832 C C . PHE A 1 15 ? -1.260 -3.851 -5.811 1.00 0.00 107 PHE A C 17
ATOM 25833 O O . PHE A 1 15 ? -2.461 -4.085 -5.922 1.00 0.00 107 PHE A O 17
ATOM 25850 N N . ARG A 1 16 ? -0.320 -4.656 -6.317 1.00 0.00 108 ARG A N 17
ATOM 25851 C CA . ARG A 1 16 ? -0.665 -5.874 -7.040 1.00 0.00 108 ARG A CA 17
ATOM 25852 C C . ARG A 1 16 ? -1.426 -6.858 -6.144 1.00 0.00 108 ARG A C 17
ATOM 25853 O O . ARG A 1 16 ? -2.418 -7.430 -6.588 1.00 0.00 108 ARG A O 17
ATOM 25874 N N . LEU A 1 17 ? -0.982 -7.059 -4.895 1.00 0.00 109 LEU A N 17
ATOM 25875 C CA . LEU A 1 17 ? -1.652 -7.972 -3.968 1.00 0.00 109 LEU A CA 17
ATOM 25876 C C . LEU A 1 17 ? -3.107 -7.549 -3.791 1.00 0.00 109 LEU A C 17
ATOM 25877 O O . LEU A 1 17 ? -4.009 -8.379 -3.875 1.00 0.00 109 LEU A O 17
ATOM 25893 N N . PHE A 1 18 ? -3.343 -6.253 -3.559 1.00 0.00 110 PHE A N 17
ATOM 25894 C CA . PHE A 1 18 ? -4.699 -5.747 -3.444 1.00 0.00 110 PHE A CA 17
ATOM 25895 C C . PHE A 1 18 ? -5.456 -5.942 -4.753 1.00 0.00 110 PHE A C 17
ATOM 25896 O O . PHE A 1 18 ? -6.573 -6.451 -4.742 1.00 0.00 110 PHE A O 17
ATOM 25913 N N . ASP A 1 19 ? -4.877 -5.504 -5.873 1.00 0.00 111 ASP A N 17
ATOM 25914 C CA . ASP A 1 19 ? -5.505 -5.536 -7.186 1.00 0.00 111 ASP A CA 17
ATOM 25915 C C . ASP A 1 19 ? -5.538 -6.965 -7.739 1.00 0.00 111 ASP A C 17
ATOM 25916 O O . ASP A 1 19 ? -4.939 -7.244 -8.776 1.00 0.00 111 ASP A O 17
ATOM 25925 N N . ASP A 1 20 ? -6.281 -7.856 -7.078 1.00 0.00 112 ASP A N 17
ATOM 25926 C CA . ASP A 1 20 ? -6.492 -9.246 -7.471 1.00 0.00 112 ASP A CA 17
ATOM 25927 C C . ASP A 1 20 ? -6.751 -9.385 -8.973 1.00 0.00 112 ASP A C 17
ATOM 25928 O O . ASP A 1 20 ? -6.134 -10.212 -9.638 1.00 0.00 112 ASP A O 17
ATOM 25937 N N . ASP A 1 21 ? -7.674 -8.578 -9.503 1.00 0.00 113 ASP A N 17
ATOM 25938 C CA . ASP A 1 21 ? -8.074 -8.648 -10.902 1.00 0.00 113 ASP A CA 17
ATOM 25939 C C . ASP A 1 21 ? -6.980 -8.134 -11.846 1.00 0.00 113 ASP A C 17
ATOM 25940 O O . ASP A 1 21 ? -7.050 -8.370 -13.048 1.00 0.00 113 ASP A O 17
ATOM 25949 N N . ASN A 1 22 ? -5.992 -7.405 -11.314 1.00 0.00 114 ASN A N 17
ATOM 25950 C CA . ASN A 1 22 ? -4.960 -6.704 -12.072 1.00 0.00 114 ASN A CA 17
ATOM 25951 C C . ASN A 1 22 ? -5.613 -5.700 -13.030 1.00 0.00 114 ASN A C 17
ATOM 25952 O O . ASN A 1 22 ? -5.132 -5.478 -14.139 1.00 0.00 114 ASN A O 17
ATOM 25963 N N . SER A 1 23 ? -6.676 -5.020 -12.588 1.00 0.00 115 SER A N 17
ATOM 25964 C CA . SER A 1 23 ? -7.455 -4.077 -13.384 1.00 0.00 115 SER A CA 17
ATOM 25965 C C . SER A 1 23 ? -6.743 -2.726 -13.554 1.00 0.00 115 SER A C 17
ATOM 25966 O O . SER A 1 23 ? -7.391 -1.679 -13.568 1.00 0.00 115 SER A O 17
ATOM 25974 N N . GLY A 1 24 ? -5.405 -2.723 -13.614 1.00 0.00 116 GLY A N 17
ATOM 25975 C CA . GLY A 1 24 ? -4.562 -1.528 -13.638 1.00 0.00 116 GLY A CA 17
ATOM 25976 C C . GLY A 1 24 ? -4.781 -0.567 -12.459 1.00 0.00 116 GLY A C 17
ATOM 25977 O O . GLY A 1 24 ? -4.145 0.481 -12.397 1.00 0.00 116 GLY A O 17
ATOM 25981 N N . THR A 1 25 ? -5.698 -0.895 -11.550 1.00 0.00 117 THR A N 17
ATOM 25982 C CA . THR A 1 25 ? -6.213 -0.070 -10.482 1.00 0.00 117 THR A CA 17
ATOM 25983 C C . THR A 1 25 ? -6.807 -1.049 -9.470 1.00 0.00 117 THR A C 17
ATOM 25984 O O . THR A 1 25 ? -7.347 -2.082 -9.874 1.00 0.00 117 THR A O 17
ATOM 25995 N N . ILE A 1 26 ? -6.712 -0.750 -8.175 1.00 0.00 118 ILE A N 17
ATOM 25996 C CA . ILE A 1 26 ? -7.380 -1.544 -7.155 1.00 0.00 118 ILE A CA 17
ATOM 25997 C C . ILE A 1 26 ? -8.821 -1.045 -7.118 1.00 0.00 118 ILE A C 17
ATOM 25998 O O . ILE A 1 26 ? -9.042 0.106 -6.753 1.00 0.00 118 ILE A O 17
ATOM 26014 N N . THR A 1 27 ? -9.808 -1.853 -7.500 1.00 0.00 119 THR A N 17
ATOM 26015 C CA . THR A 1 27 ? -11.194 -1.405 -7.475 1.00 0.00 119 THR A CA 17
ATOM 26016 C C . THR A 1 27 ? -11.876 -1.790 -6.165 1.00 0.00 119 THR A C 17
ATOM 26017 O O . THR A 1 27 ? -11.403 -2.658 -5.431 1.00 0.00 119 THR A O 17
ATOM 26028 N N . ILE A 1 28 ? -13.035 -1.180 -5.910 1.00 0.00 120 ILE A N 17
ATOM 26029 C CA . ILE A 1 28 ? -13.925 -1.574 -4.825 1.00 0.00 120 ILE A CA 17
ATOM 26030 C C . ILE A 1 28 ? -14.138 -3.098 -4.790 1.00 0.00 120 ILE A C 17
ATOM 26031 O O . ILE A 1 28 ? -14.159 -3.701 -3.718 1.00 0.00 120 ILE A O 17
ATOM 26047 N N . LYS A 1 29 ? -14.251 -3.733 -5.960 1.00 0.00 121 LYS A N 17
ATOM 26048 C CA . LYS A 1 29 ? -14.410 -5.178 -6.052 1.00 0.00 121 LYS A CA 17
ATOM 26049 C C . LYS A 1 29 ? -13.167 -5.884 -5.506 1.00 0.00 121 LYS A C 17
ATOM 26050 O O . LYS A 1 29 ? -13.279 -6.803 -4.694 1.00 0.00 121 LYS A O 17
ATOM 26069 N N . ASP A 1 30 ? -11.980 -5.439 -5.934 1.00 0.00 122 ASP A N 17
ATOM 26070 C CA . ASP A 1 30 ? -10.722 -5.996 -5.449 1.00 0.00 122 ASP A CA 17
ATOM 26071 C C . ASP A 1 30 ? -10.657 -5.864 -3.929 1.00 0.00 122 ASP A C 17
ATOM 26072 O O . ASP A 1 30 ? -10.326 -6.819 -3.225 1.00 0.00 122 ASP A O 17
ATOM 26081 N N . LEU A 1 31 ? -10.994 -4.678 -3.415 1.00 0.00 123 LEU A N 17
ATOM 26082 C CA . LEU A 1 31 ? -11.001 -4.451 -1.980 1.00 0.00 123 LEU A CA 17
ATOM 26083 C C . LEU A 1 31 ? -11.959 -5.417 -1.290 1.00 0.00 123 LEU A C 17
ATOM 26084 O O . LEU A 1 31 ? -11.548 -6.088 -0.349 1.00 0.00 123 LEU A O 17
ATOM 26100 N N . ARG A 1 32 ? -13.218 -5.511 -1.735 1.00 0.00 124 ARG A N 17
ATOM 26101 C CA . ARG A 1 32 ? -14.167 -6.404 -1.080 1.00 0.00 124 ARG A CA 17
ATOM 26102 C C . ARG A 1 32 ? -13.667 -7.848 -1.108 1.00 0.00 124 ARG A C 17
ATOM 26103 O O . ARG A 1 32 ? -13.764 -8.529 -0.090 1.00 0.00 124 ARG A O 17
ATOM 26124 N N . ARG A 1 33 ? -13.136 -8.309 -2.245 1.00 0.00 125 ARG A N 17
ATOM 26125 C CA . ARG A 1 33 ? -12.538 -9.635 -2.360 1.00 0.00 125 ARG A CA 17
ATOM 26126 C C . ARG A 1 33 ? -11.486 -9.852 -1.272 1.00 0.00 125 ARG A C 17
ATOM 26127 O O . ARG A 1 33 ? -11.612 -10.745 -0.435 1.00 0.00 125 ARG A O 17
ATOM 26148 N N . VAL A 1 34 ? -10.430 -9.037 -1.294 1.00 0.00 126 VAL A N 17
ATOM 26149 C CA . VAL A 1 34 ? -9.325 -9.170 -0.351 1.00 0.00 126 VAL A CA 17
ATOM 26150 C C . VAL A 1 34 ? -9.843 -9.091 1.088 1.00 0.00 126 VAL A C 17
ATOM 26151 O O . VAL A 1 34 ? -9.473 -9.905 1.932 1.00 0.00 126 VAL A O 17
ATOM 26164 N N . ALA A 1 35 ? -10.726 -8.134 1.366 1.00 0.00 127 ALA A N 17
ATOM 26165 C CA . ALA A 1 35 ? -11.307 -7.951 2.683 1.00 0.00 127 ALA A CA 17
ATOM 26166 C C . ALA A 1 35 ? -12.037 -9.227 3.123 1.00 0.00 127 ALA A C 17
ATOM 26167 O O . ALA A 1 35 ? -11.734 -9.777 4.182 1.00 0.00 127 ALA A O 17
ATOM 26174 N N . LYS A 1 36 ? -12.947 -9.735 2.283 1.00 0.00 128 LYS A N 17
ATOM 26175 C CA . LYS A 1 36 ? -13.648 -10.999 2.485 1.00 0.00 128 LYS A CA 17
ATOM 26176 C C . LYS A 1 36 ? -12.656 -12.107 2.830 1.00 0.00 128 LYS A C 17
ATOM 26177 O O . LYS A 1 36 ? -12.822 -12.784 3.841 1.00 0.00 128 LYS A O 17
ATOM 26196 N N . GLU A 1 37 ? -11.632 -12.289 1.994 1.00 0.00 129 GLU A N 17
ATOM 26197 C CA . GLU A 1 37 ? -10.623 -13.323 2.174 1.00 0.00 129 GLU A CA 17
ATOM 26198 C C . GLU A 1 37 ? -9.929 -13.188 3.534 1.00 0.00 129 GLU A C 17
ATOM 26199 O O . GLU A 1 37 ? -9.739 -14.182 4.230 1.00 0.00 129 GLU A O 17
ATOM 26211 N N . LEU A 1 38 ? -9.557 -11.964 3.918 1.00 0.00 130 LEU A N 17
ATOM 26212 C CA . LEU A 1 38 ? -8.984 -11.696 5.236 1.00 0.00 130 LEU A CA 17
ATOM 26213 C C . LEU A 1 38 ? -10.013 -11.926 6.352 1.00 0.00 130 LEU A C 17
ATOM 26214 O O . LEU A 1 38 ? -9.633 -12.170 7.493 1.00 0.00 130 LEU A O 17
ATOM 26230 N N . GLY A 1 39 ? -11.306 -11.826 6.030 1.00 0.00 131 GLY A N 17
ATOM 26231 C CA . GLY A 1 39 ? -12.421 -11.962 6.960 1.00 0.00 131 GLY A CA 17
ATOM 26232 C C . GLY A 1 39 ? -13.126 -10.623 7.191 1.00 0.00 131 GLY A C 17
ATOM 26233 O O . GLY A 1 39 ? -14.236 -10.584 7.728 1.00 0.00 131 GLY A O 17
ATOM 26237 N N . GLU A 1 40 ? -12.503 -9.519 6.771 1.00 0.00 132 GLU A N 17
ATOM 26238 C CA . GLU A 1 40 ? -13.007 -8.176 6.964 1.00 0.00 132 GLU A CA 17
ATOM 26239 C C . GLU A 1 40 ? -14.210 -7.978 6.043 1.00 0.00 132 GLU A C 17
ATOM 26240 O O . GLU A 1 40 ? -14.079 -7.559 4.895 1.00 0.00 132 GLU A O 17
ATOM 26252 N N . ASN A 1 41 ? -15.407 -8.267 6.547 1.00 0.00 133 ASN A N 17
ATOM 26253 C CA . ASN A 1 41 ? -16.630 -8.130 5.770 1.00 0.00 133 ASN A CA 17
ATOM 26254 C C . ASN A 1 41 ? -17.057 -6.666 5.739 1.00 0.00 133 ASN A C 17
ATOM 26255 O O . ASN A 1 41 ? -18.031 -6.271 6.375 1.00 0.00 133 ASN A O 17
ATOM 26266 N N . LEU A 1 42 ? -16.292 -5.854 5.007 1.00 0.00 134 LEU A N 17
ATOM 26267 C CA . LEU A 1 42 ? -16.492 -4.415 4.926 1.00 0.00 134 LEU A CA 17
ATOM 26268 C C . LEU A 1 42 ? -17.685 -4.104 4.024 1.00 0.00 134 LEU A C 17
ATOM 26269 O O . LEU A 1 42 ? -17.835 -4.693 2.957 1.00 0.00 134 LEU A O 17
ATOM 26285 N N . THR A 1 43 ? -18.526 -3.159 4.439 1.00 0.00 135 THR A N 17
ATOM 26286 C CA . THR A 1 43 ? -19.644 -2.704 3.630 1.00 0.00 135 THR A CA 17
ATOM 26287 C C . THR A 1 43 ? -19.131 -1.941 2.408 1.00 0.00 135 THR A C 17
ATOM 26288 O O . THR A 1 43 ? -18.048 -1.350 2.442 1.00 0.00 135 THR A O 17
ATOM 26299 N N . GLU A 1 44 ? -19.953 -1.885 1.353 1.00 0.00 136 GLU A N 17
ATOM 26300 C CA . GLU A 1 44 ? -19.704 -1.027 0.201 1.00 0.00 136 GLU A CA 17
ATOM 26301 C C . GLU A 1 44 ? -19.379 0.397 0.664 1.00 0.00 136 GLU A C 17
ATOM 26302 O O . GLU A 1 44 ? -18.491 1.039 0.114 1.00 0.00 136 GLU A O 17
ATOM 26314 N N . GLU A 1 45 ? -20.078 0.873 1.698 1.00 0.00 137 GLU A N 17
ATOM 26315 C CA . GLU A 1 45 ? -19.859 2.191 2.267 1.00 0.00 137 GLU A CA 17
ATOM 26316 C C . GLU A 1 45 ? -18.444 2.306 2.845 1.00 0.00 137 GLU A C 17
ATOM 26317 O O . GLU A 1 45 ? -17.692 3.196 2.459 1.00 0.00 137 GLU A O 17
ATOM 26329 N N . GLU A 1 46 ? -18.066 1.401 3.756 1.00 0.00 138 GLU A N 17
ATOM 26330 C CA . GLU A 1 46 ? -16.724 1.405 4.331 1.00 0.00 138 GLU A CA 17
ATOM 26331 C C . GLU A 1 46 ? -15.659 1.377 3.233 1.00 0.00 138 GLU A C 17
ATOM 26332 O O . GLU A 1 46 ? -14.687 2.134 3.278 1.00 0.00 138 GLU A O 17
ATOM 26344 N N . LEU A 1 47 ? -15.845 0.512 2.237 1.00 0.00 139 LEU A N 17
ATOM 26345 C CA . LEU A 1 47 ? -14.950 0.485 1.093 1.00 0.00 139 LEU A CA 17
ATOM 26346 C C . LEU A 1 47 ? -14.941 1.834 0.377 1.00 0.00 139 LEU A C 17
ATOM 26347 O O . LEU A 1 47 ? -13.872 2.345 0.064 1.00 0.00 139 LEU A O 17
ATOM 26363 N N . GLN A 1 48 ? -16.100 2.447 0.136 1.00 0.00 140 GLN A N 17
ATOM 26364 C CA . GLN A 1 48 ? -16.153 3.759 -0.489 1.00 0.00 140 GLN A CA 17
ATOM 26365 C C . GLN A 1 48 ? -15.468 4.830 0.353 1.00 0.00 140 GLN A C 17
ATOM 26366 O O . GLN A 1 48 ? -14.903 5.759 -0.211 1.00 0.00 140 GLN A O 17
ATOM 26380 N N . GLU A 1 49 ? -15.457 4.707 1.678 1.00 0.00 141 GLU A N 17
ATOM 26381 C CA . GLU A 1 49 ? -14.643 5.590 2.500 1.00 0.00 141 GLU A CA 17
ATOM 26382 C C . GLU A 1 49 ? -13.156 5.390 2.171 1.00 0.00 141 GLU A C 17
ATOM 26383 O O . GLU A 1 49 ? -12.463 6.358 1.856 1.00 0.00 141 GLU A O 17
ATOM 26395 N N . MET A 1 50 ? -12.662 4.145 2.218 1.00 0.00 142 MET A N 17
ATOM 26396 C CA . MET A 1 50 ? -11.268 3.836 1.876 1.00 0.00 142 MET A CA 17
ATOM 26397 C C . MET A 1 50 ? -10.901 4.396 0.500 1.00 0.00 142 MET A C 17
ATOM 26398 O O . MET A 1 50 ? -9.894 5.095 0.342 1.00 0.00 142 MET A O 17
ATOM 26412 N N . ILE A 1 51 ? -11.738 4.068 -0.487 1.00 0.00 143 ILE A N 17
ATOM 26413 C CA . ILE A 1 51 ? -11.646 4.569 -1.844 1.00 0.00 143 ILE A CA 17
ATOM 26414 C C . ILE A 1 51 ? -11.522 6.082 -1.772 1.00 0.00 143 ILE A C 17
ATOM 26415 O O . ILE A 1 51 ? -10.481 6.609 -2.126 1.00 0.00 143 ILE A O 17
ATOM 26431 N N . ALA A 1 52 ? -12.546 6.783 -1.291 1.00 0.00 144 ALA A N 17
ATOM 26432 C CA . ALA A 1 52 ? -12.606 8.234 -1.321 1.00 0.00 144 ALA A CA 17
ATOM 26433 C C . ALA A 1 52 ? -11.401 8.872 -0.617 1.00 0.00 144 ALA A C 17
ATOM 26434 O O . ALA A 1 52 ? -10.933 9.927 -1.037 1.00 0.00 144 ALA A O 17
ATOM 26441 N N . GLU A 1 53 ? -10.876 8.230 0.432 1.00 0.00 145 GLU A N 17
ATOM 26442 C CA . GLU A 1 53 ? -9.665 8.677 1.107 1.00 0.00 145 GLU A CA 17
ATOM 26443 C C . GLU A 1 53 ? -8.456 8.693 0.155 1.00 0.00 145 GLU A C 17
ATOM 26444 O O . GLU A 1 53 ? -7.611 9.579 0.265 1.00 0.00 145 GLU A O 17
ATOM 26456 N N . ALA A 1 54 ? -8.351 7.719 -0.760 1.00 0.00 146 ALA A N 17
ATOM 26457 C CA . ALA A 1 54 ? -7.247 7.636 -1.721 1.00 0.00 146 ALA A CA 17
ATOM 26458 C C . ALA A 1 54 ? -7.628 8.145 -3.122 1.00 0.00 146 ALA A C 17
ATOM 26459 O O . ALA A 1 54 ? -6.995 9.055 -3.652 1.00 0.00 146 ALA A O 17
ATOM 26466 N N . ASP A 1 55 ? -8.620 7.508 -3.747 1.00 0.00 147 ASP A N 17
ATOM 26467 C CA . ASP A 1 55 ? -9.136 7.796 -5.076 1.00 0.00 147 ASP A CA 17
ATOM 26468 C C . ASP A 1 55 ? -9.628 9.242 -5.155 1.00 0.00 147 ASP A C 17
ATOM 26469 O O . ASP A 1 55 ? -10.746 9.548 -4.743 1.00 0.00 147 ASP A O 17
ATOM 26478 N N . ARG A 1 56 ? -8.839 10.111 -5.785 1.00 0.00 148 ARG A N 17
ATOM 26479 C CA . ARG A 1 56 ? -9.048 11.549 -5.757 1.00 0.00 148 ARG A CA 17
ATOM 26480 C C . ARG A 1 56 ? -10.335 11.999 -6.455 1.00 0.00 148 ARG A C 17
ATOM 26481 O O . ARG A 1 56 ? -10.769 13.129 -6.236 1.00 0.00 148 ARG A O 17
ATOM 26502 N N . ASN A 1 57 ? -10.941 11.146 -7.291 1.00 0.00 149 ASN A N 17
ATOM 26503 C CA . ASN A 1 57 ? -12.204 11.450 -7.968 1.00 0.00 149 ASN A CA 17
ATOM 26504 C C . ASN A 1 57 ? -13.351 10.544 -7.503 1.00 0.00 149 ASN A C 17
ATOM 26505 O O . ASN A 1 57 ? -14.459 10.673 -8.017 1.00 0.00 149 ASN A O 17
ATOM 26516 N N . ASP A 1 58 ? -13.090 9.624 -6.562 1.00 0.00 150 ASP A N 17
ATOM 26517 C CA . ASP A 1 58 ? -14.047 8.624 -6.091 1.00 0.00 150 ASP A CA 17
ATOM 26518 C C . ASP A 1 58 ? -14.824 7.939 -7.232 1.00 0.00 150 ASP A C 17
ATOM 26519 O O . ASP A 1 58 ? -16.032 7.742 -7.137 1.00 0.00 150 ASP A O 17
ATOM 26528 N N . ASP A 1 59 ? -14.132 7.539 -8.308 1.00 0.00 151 ASP A N 17
ATOM 26529 C CA . ASP A 1 59 ? -14.736 6.776 -9.402 1.00 0.00 151 ASP A CA 17
ATOM 26530 C C . ASP A 1 59 ? -14.914 5.301 -9.033 1.00 0.00 151 ASP A C 17
ATOM 26531 O O . ASP A 1 59 ? -15.705 4.609 -9.669 1.00 0.00 151 ASP A O 17
ATOM 26540 N N . ASN A 1 60 ? -14.203 4.844 -7.995 1.00 0.00 152 ASN A N 17
ATOM 26541 C CA . ASN A 1 60 ? -14.186 3.510 -7.394 1.00 0.00 152 ASN A CA 17
ATOM 26542 C C . ASN A 1 60 ? -12.946 2.705 -7.801 1.00 0.00 152 ASN A C 17
ATOM 26543 O O . ASN A 1 60 ? -12.925 1.483 -7.632 1.00 0.00 152 ASN A O 17
ATOM 26554 N N . GLU A 1 61 ? -11.912 3.393 -8.302 1.00 0.00 153 GLU A N 17
ATOM 26555 C CA . GLU A 1 61 ? -10.642 2.822 -8.724 1.00 0.00 153 GLU A CA 17
ATOM 26556 C C . GLU A 1 61 ? -9.495 3.547 -8.002 1.00 0.00 153 GLU A C 17
ATOM 26557 O O . GLU A 1 61 ? -9.379 4.762 -8.121 1.00 0.00 153 GLU A O 17
ATOM 26569 N N . ILE A 1 62 ? -8.632 2.823 -7.281 1.00 0.00 154 ILE A N 17
ATOM 26570 C CA . ILE A 1 62 ? -7.392 3.365 -6.731 1.00 0.00 154 ILE A CA 17
ATOM 26571 C C . ILE A 1 62 ? -6.304 3.138 -7.785 1.00 0.00 154 ILE A C 17
ATOM 26572 O O . ILE A 1 62 ? -6.028 1.984 -8.122 1.00 0.00 154 ILE A O 17
ATOM 26588 N N . ASP A 1 63 ? -5.670 4.195 -8.290 1.00 0.00 155 ASP A N 17
ATOM 26589 C CA . ASP A 1 63 ? -4.522 4.066 -9.181 1.00 0.00 155 ASP A CA 17
ATOM 26590 C C . ASP A 1 63 ? -3.233 3.982 -8.356 1.00 0.00 155 ASP A C 17
ATOM 26591 O O . ASP A 1 63 ? -3.233 4.272 -7.157 1.00 0.00 155 ASP A O 17
ATOM 26600 N N . GLU A 1 64 ? -2.124 3.631 -9.008 1.00 0.00 156 GLU A N 17
ATOM 26601 C CA . GLU A 1 64 ? -0.817 3.580 -8.376 1.00 0.00 156 GLU A CA 17
ATOM 26602 C C . GLU A 1 64 ? -0.501 4.864 -7.620 1.00 0.00 156 GLU A C 17
ATOM 26603 O O . GLU A 1 64 ? -0.100 4.785 -6.468 1.00 0.00 156 GLU A O 17
ATOM 26615 N N . ASP A 1 65 ? -0.653 6.037 -8.241 1.00 0.00 157 ASP A N 17
ATOM 26616 C CA . ASP A 1 65 ? -0.274 7.290 -7.596 1.00 0.00 157 ASP A CA 17
ATOM 26617 C C . ASP A 1 65 ? -1.056 7.497 -6.295 1.00 0.00 157 ASP A C 17
ATOM 26618 O O . ASP A 1 65 ? -0.474 7.700 -5.234 1.00 0.00 157 ASP A O 17
ATOM 26627 N N . GLU A 1 66 ? -2.385 7.419 -6.371 1.00 0.00 158 GLU A N 17
ATOM 26628 C CA . GLU A 1 66 ? -3.257 7.513 -5.207 1.00 0.00 158 GLU A CA 17
ATOM 26629 C C . GLU A 1 66 ? -2.839 6.504 -4.132 1.00 0.00 158 GLU A C 17
ATOM 26630 O O . GLU A 1 66 ? -2.745 6.846 -2.952 1.00 0.00 158 GLU A O 17
ATOM 26642 N N . PHE A 1 67 ? -2.589 5.257 -4.545 1.00 0.00 159 PHE A N 17
ATOM 26643 C CA . PHE A 1 67 ? -2.202 4.200 -3.626 1.00 0.00 159 PHE A CA 17
ATOM 26644 C C . PHE A 1 67 ? -0.889 4.554 -2.923 1.00 0.00 159 PHE A C 17
ATOM 26645 O O . PHE A 1 67 ? -0.832 4.580 -1.695 1.00 0.00 159 PHE A O 17
ATOM 26662 N N . ILE A 1 68 ? 0.154 4.860 -3.698 1.00 0.00 160 ILE A N 17
ATOM 26663 C CA . ILE A 1 68 ? 1.424 5.382 -3.207 1.00 0.00 160 ILE A CA 17
ATOM 26664 C C . ILE A 1 68 ? 1.171 6.479 -2.162 1.00 0.00 160 ILE A C 17
ATOM 26665 O O . ILE A 1 68 ? 1.639 6.375 -1.027 1.00 0.00 160 ILE A O 17
ATOM 26681 N N . ARG A 1 69 ? 0.415 7.520 -2.525 1.00 0.00 161 ARG A N 17
ATOM 26682 C CA . ARG A 1 69 ? 0.134 8.622 -1.613 1.00 0.00 161 ARG A CA 17
ATOM 26683 C C . ARG A 1 69 ? -0.466 8.122 -0.297 1.00 0.00 161 ARG A C 17
ATOM 26684 O O . ARG A 1 69 ? 0.034 8.489 0.762 1.00 0.00 161 ARG A O 17
ATOM 26705 N N . ILE A 1 70 ? -1.529 7.309 -0.320 1.00 0.00 162 ILE A N 17
ATOM 26706 C CA . ILE A 1 70 ? -2.125 6.872 0.941 1.00 0.00 162 ILE A CA 17
ATOM 26707 C C . ILE A 1 70 ? -1.175 5.960 1.733 1.00 0.00 162 ILE A C 17
ATOM 26708 O O . ILE A 1 70 ? -1.120 6.031 2.963 1.00 0.00 162 ILE A O 17
ATOM 26724 N N . MET A 1 71 ? -0.397 5.125 1.037 1.00 0.00 163 MET A N 17
ATOM 26725 C CA . MET A 1 71 ? 0.613 4.299 1.682 1.00 0.00 163 MET A CA 17
ATOM 26726 C C . MET A 1 71 ? 1.617 5.167 2.451 1.00 0.00 163 MET A C 17
ATOM 26727 O O . MET A 1 71 ? 2.016 4.795 3.557 1.00 0.00 163 MET A O 17
ATOM 26741 N N . LYS A 1 72 ? 2.008 6.315 1.885 1.00 0.00 164 LYS A N 17
ATOM 26742 C CA . LYS A 1 72 ? 2.781 7.318 2.613 1.00 0.00 164 LYS A CA 17
ATOM 26743 C C . LYS A 1 72 ? 1.948 7.867 3.780 1.00 0.00 164 LYS A C 17
ATOM 26744 O O . LYS A 1 72 ? 2.367 7.779 4.932 1.00 0.00 164 LYS A O 17
ATOM 26763 N N . LYS A 1 73 ? 0.779 8.441 3.472 1.00 0.00 165 LYS A N 17
ATOM 26764 C CA . LYS A 1 73 ? -0.122 9.118 4.404 1.00 0.00 165 LYS A CA 17
ATOM 26765 C C . LYS A 1 73 ? -0.224 8.372 5.736 1.00 0.00 165 LYS A C 17
ATOM 26766 O O . LYS A 1 73 ? 0.005 8.947 6.797 1.00 0.00 165 LYS A O 17
ATOM 26785 N N . THR A 1 74 ? -0.587 7.091 5.670 1.00 0.00 166 THR A N 17
ATOM 26786 C CA . THR A 1 74 ? -0.876 6.281 6.844 1.00 0.00 166 THR A CA 17
ATOM 26787 C C . THR A 1 74 ? 0.370 5.536 7.350 1.00 0.00 166 THR A C 17
ATOM 26788 O O . THR A 1 74 ? 0.262 4.691 8.235 1.00 0.00 166 THR A O 17
ATOM 26799 N N . SER A 1 75 ? 1.560 5.827 6.812 1.00 0.00 167 SER A N 17
ATOM 26800 C CA . SER A 1 75 ? 2.804 5.168 7.191 1.00 0.00 167 SER A CA 17
ATOM 26801 C C . SER A 1 75 ? 2.738 3.655 6.958 1.00 0.00 167 SER A C 17
ATOM 26802 O O . SER A 1 75 ? 3.284 2.887 7.751 1.00 0.00 167 SER A O 17
ATOM 26810 N N . LEU A 1 76 ? 2.104 3.224 5.865 1.00 0.00 168 LEU A N 17
ATOM 26811 C CA . LEU A 1 76 ? 2.163 1.834 5.431 1.00 0.00 168 LEU A CA 17
ATOM 26812 C C . LEU A 1 76 ? 3.473 1.599 4.685 1.00 0.00 168 LEU A C 17
ATOM 26813 O O . LEU A 1 76 ? 4.090 0.552 4.861 1.00 0.00 168 LEU A O 17
ATOM 26829 N N . PHE A 1 77 ? 3.924 2.585 3.902 1.00 0.00 169 PHE A N 17
ATOM 26830 C CA . PHE A 1 77 ? 5.255 2.602 3.300 1.00 0.00 169 PHE A CA 17
ATOM 26831 C C . PHE A 1 77 ? 5.714 4.055 3.118 1.00 0.00 169 PHE A C 17
ATOM 26832 O O . PHE A 1 77 ? 6.630 4.277 2.295 1.00 0.00 169 PHE A O 17
ATOM 26850 N N . LYS B 2 1 ? -12.970 15.706 7.749 1.00 0.00 239 LYS B N 17
ATOM 26851 C CA . LYS B 2 1 ? -13.190 14.348 8.280 1.00 0.00 239 LYS B CA 17
ATOM 26852 C C . LYS B 2 1 ? -11.935 13.835 8.990 1.00 0.00 239 LYS B C 17
ATOM 26853 O O . LYS B 2 1 ? -10.818 14.106 8.550 1.00 0.00 239 LYS B O 17
ATOM 26874 N N . LYS B 2 2 ? -12.109 13.087 10.084 1.00 0.00 240 LYS B N 17
ATOM 26875 C CA . LYS B 2 2 ? -10.997 12.498 10.813 1.00 0.00 240 LYS B CA 17
ATOM 26876 C C . LYS B 2 2 ? -10.449 11.309 10.020 1.00 0.00 240 LYS B C 17
ATOM 26877 O O . LYS B 2 2 ? -10.708 10.155 10.362 1.00 0.00 240 LYS B O 17
ATOM 26896 N N . ARG B 2 3 ? -9.690 11.620 8.961 1.00 0.00 241 ARG B N 17
ATOM 26897 C CA . ARG B 2 3 ? -9.071 10.689 8.020 1.00 0.00 241 ARG B CA 17
ATOM 26898 C C . ARG B 2 3 ? -8.595 9.409 8.712 1.00 0.00 241 ARG B C 17
ATOM 26899 O O . ARG B 2 3 ? -8.864 8.307 8.237 1.00 0.00 241 ARG B O 17
ATOM 26920 N N . GLU B 2 4 ? -7.917 9.583 9.851 1.00 0.00 242 GLU B N 17
ATOM 26921 C CA . GLU B 2 4 ? -7.462 8.549 10.770 1.00 0.00 242 GLU B CA 17
ATOM 26922 C C . GLU B 2 4 ? -8.410 7.343 10.815 1.00 0.00 242 GLU B C 17
ATOM 26923 O O . GLU B 2 4 ? -7.976 6.205 10.647 1.00 0.00 242 GLU B O 17
ATOM 26935 N N . LEU B 2 5 ? -9.705 7.589 11.039 1.00 0.00 243 LEU B N 17
ATOM 26936 C CA . LEU B 2 5 ? -10.704 6.533 11.171 1.00 0.00 243 LEU B CA 17
ATOM 26937 C C . LEU B 2 5 ? -10.744 5.642 9.926 1.00 0.00 243 LEU B C 17
ATOM 26938 O O . LEU B 2 5 ? -10.903 4.427 10.027 1.00 0.00 243 LEU B O 17
ATOM 26954 N N . ILE B 2 6 ? -10.610 6.245 8.747 1.00 0.00 244 ILE B N 17
ATOM 26955 C CA . ILE B 2 6 ? -10.667 5.543 7.476 1.00 0.00 244 ILE B CA 17
ATOM 26956 C C . ILE B 2 6 ? -9.303 4.904 7.211 1.00 0.00 244 ILE B C 17
ATOM 26957 O O . ILE B 2 6 ? -9.221 3.733 6.850 1.00 0.00 244 ILE B O 17
ATOM 26973 N N . GLU B 2 7 ? -8.226 5.665 7.416 1.00 0.00 245 GLU B N 17
ATOM 26974 C CA . GLU B 2 7 ? -6.853 5.190 7.300 1.00 0.00 245 GLU B CA 17
ATOM 26975 C C . GLU B 2 7 ? -6.636 3.897 8.103 1.00 0.00 245 GLU B C 17
ATOM 26976 O O . GLU B 2 7 ? -5.977 2.966 7.631 1.00 0.00 245 GLU B O 17
ATOM 26988 N N . SER B 2 8 ? -7.228 3.824 9.300 1.00 0.00 246 SER B N 17
ATOM 26989 C CA . SER B 2 8 ? -7.208 2.633 10.142 1.00 0.00 246 SER B CA 17
ATOM 26990 C C . SER B 2 8 ? -7.622 1.361 9.383 1.00 0.00 246 SER B C 17
ATOM 26991 O O . SER B 2 8 ? -7.177 0.265 9.723 1.00 0.00 246 SER B O 17
ATOM 26999 N N . LYS B 2 9 ? -8.467 1.482 8.359 1.00 0.00 247 LYS B N 17
ATOM 27000 C CA . LYS B 2 9 ? -8.862 0.340 7.554 1.00 0.00 247 LYS B CA 17
ATOM 27001 C C . LYS B 2 9 ? -7.669 -0.158 6.735 1.00 0.00 247 LYS B C 17
ATOM 27002 O O . LYS B 2 9 ? -7.337 -1.335 6.810 1.00 0.00 247 LYS B O 17
ATOM 27021 N N . TRP B 2 10 ? -6.988 0.716 5.982 1.00 0.00 248 TRP B N 17
ATOM 27022 C CA . TRP B 2 10 ? -5.775 0.333 5.252 1.00 0.00 248 TRP B CA 17
ATOM 27023 C C . TRP B 2 10 ? -4.741 -0.270 6.200 1.00 0.00 248 TRP B C 17
ATOM 27024 O O . TRP B 2 10 ? -4.168 -1.324 5.909 1.00 0.00 248 TRP B O 17
ATOM 27045 N N . HIS B 2 11 ? -4.539 0.390 7.345 1.00 0.00 249 HIS B N 17
ATOM 27046 C CA . HIS B 2 11 ? -3.699 -0.105 8.426 1.00 0.00 249 HIS B CA 17
ATOM 27047 C C . HIS B 2 11 ? -4.046 -1.560 8.745 1.00 0.00 249 HIS B C 17
ATOM 27048 O O . HIS B 2 11 ? -3.202 -2.442 8.591 1.00 0.00 249 HIS B O 17
ATOM 27062 N N . ARG B 2 12 ? -5.291 -1.815 9.153 1.00 0.00 250 ARG B N 17
ATOM 27063 C CA . ARG B 2 12 ? -5.776 -3.160 9.425 1.00 0.00 250 ARG B CA 17
ATOM 27064 C C . ARG B 2 12 ? -5.478 -4.093 8.247 1.00 0.00 250 ARG B C 17
ATOM 27065 O O . ARG B 2 12 ? -4.823 -5.116 8.431 1.00 0.00 250 ARG B O 17
ATOM 27086 N N . LEU B 2 13 ? -5.964 -3.739 7.052 1.00 0.00 251 LEU B N 17
ATOM 27087 C CA . LEU B 2 13 ? -5.912 -4.573 5.853 1.00 0.00 251 LEU B CA 17
ATOM 27088 C C . LEU B 2 13 ? -4.500 -5.109 5.669 1.00 0.00 251 LEU B C 17
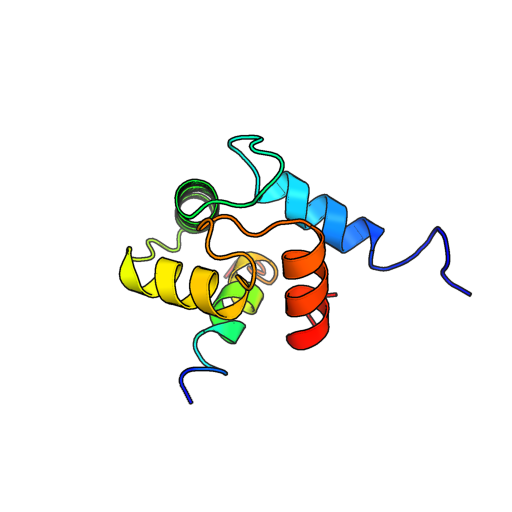ATOM 27089 O O . LEU B 2 13 ? -4.282 -6.317 5.613 1.00 0.00 251 LEU B O 17
ATOM 27105 N N . LEU B 2 14 ? -3.548 -4.186 5.540 1.00 0.00 252 LEU B N 17
ATOM 27106 C CA . LEU B 2 14 ? -2.180 -4.562 5.239 1.00 0.00 252 LEU B CA 17
ATOM 27107 C C . LEU B 2 14 ? -1.534 -5.209 6.465 1.00 0.00 252 LEU B C 17
ATOM 27108 O O . LEU B 2 14 ? -1.033 -6.330 6.385 1.00 0.00 252 LEU B O 17
ATOM 27124 N N . PHE B 2 15 ? -1.537 -4.502 7.602 1.00 0.00 253 PHE B N 17
ATOM 27125 C CA . PHE B 2 15 ? -0.770 -4.911 8.771 1.00 0.00 253 PHE B CA 17
ATOM 27126 C C . PHE B 2 15 ? -1.275 -6.233 9.357 1.00 0.00 253 PHE B C 17
ATOM 27127 O O . PHE B 2 15 ? -0.534 -6.881 10.094 1.00 0.00 253 PHE B O 17
ATOM 27144 N N . HIS B 2 16 ? -2.495 -6.672 9.013 1.00 0.00 254 HIS B N 17
ATOM 27145 C CA . HIS B 2 16 ? -2.974 -8.017 9.330 1.00 0.00 254 HIS B CA 17
ATOM 27146 C C . HIS B 2 16 ? -1.930 -9.078 8.940 1.00 0.00 254 HIS B C 17
ATOM 27147 O O . HIS B 2 16 ? -1.863 -10.128 9.576 1.00 0.00 254 HIS B O 17
ATOM 27161 N N . ASP B 2 17 ? -1.111 -8.810 7.914 1.00 0.00 255 ASP B N 17
ATOM 27162 C CA . ASP B 2 17 ? -0.035 -9.698 7.490 1.00 0.00 255 ASP B CA 17
ATOM 27163 C C . ASP B 2 17 ? 0.962 -10.055 8.604 1.00 0.00 255 ASP B C 17
ATOM 27164 O O . ASP B 2 17 ? 1.672 -11.050 8.468 1.00 0.00 255 ASP B O 17
ATOM 27173 N N . LYS B 2 18 ? 1.065 -9.247 9.667 1.00 0.00 256 LYS B N 17
ATOM 27174 C CA . LYS B 2 18 ? 2.024 -9.478 10.739 1.00 0.00 256 LYS B CA 17
ATOM 27175 C C . LYS B 2 18 ? 1.852 -10.873 11.351 1.00 0.00 256 LYS B C 17
ATOM 27176 O O . LYS B 2 18 ? 0.737 -11.288 11.666 1.00 0.00 256 LYS B O 17
ATOM 27195 N N . LYS B 2 19 ? 2.961 -11.594 11.529 1.00 0.00 257 LYS B N 17
ATOM 27196 C CA . LYS B 2 19 ? 2.981 -12.950 12.056 1.00 0.00 257 LYS B CA 17
ATOM 27197 C C . LYS B 2 19 ? 4.383 -13.271 12.574 1.00 0.00 257 LYS B C 17
ATOM 27198 O O . LYS B 2 19 ? 4.485 -14.185 13.421 1.00 0.00 257 LYS B O 17
ATOM 27218 N N . GLY A 1 1 ? 20.919 -3.031 8.116 1.00 0.00 93 GLY A N 18
ATOM 27219 C CA . GLY A 1 1 ? 19.612 -3.007 7.432 1.00 0.00 93 GLY A CA 18
ATOM 27220 C C . GLY A 1 1 ? 19.117 -1.579 7.209 1.00 0.00 93 GLY A C 18
ATOM 27221 O O . GLY A 1 1 ? 19.819 -0.621 7.526 1.00 0.00 93 GLY A O 18
ATOM 27227 N N . SER A 1 2 ? 17.899 -1.439 6.677 1.00 0.00 94 SER A N 18
ATOM 27228 C CA . SER A 1 2 ? 17.333 -0.154 6.278 1.00 0.00 94 SER A CA 18
ATOM 27229 C C . SER A 1 2 ? 18.214 0.502 5.207 1.00 0.00 94 SER A C 18
ATOM 27230 O O . SER A 1 2 ? 18.879 -0.186 4.432 1.00 0.00 94 SER A O 18
ATOM 27238 N N . GLY A 1 3 ? 18.193 1.834 5.135 1.00 0.00 95 GLY A N 18
ATOM 27239 C CA . GLY A 1 3 ? 18.938 2.611 4.156 1.00 0.00 95 GLY A CA 18
ATOM 27240 C C . GLY A 1 3 ? 18.271 2.516 2.786 1.00 0.00 95 GLY A C 18
ATOM 27241 O O . GLY A 1 3 ? 17.734 3.503 2.284 1.00 0.00 95 GLY A O 18
ATOM 27245 N N . GLU A 1 4 ? 18.263 1.318 2.197 1.00 0.00 96 GLU A N 18
ATOM 27246 C CA . GLU A 1 4 ? 17.604 1.032 0.931 1.00 0.00 96 GLU A CA 18
ATOM 27247 C C . GLU A 1 4 ? 16.087 0.957 1.143 1.00 0.00 96 GLU A C 18
ATOM 27248 O O . GLU A 1 4 ? 15.464 -0.080 0.919 1.00 0.00 96 GLU A O 18
ATOM 27260 N N . ARG A 1 5 ? 15.483 2.065 1.580 1.00 0.00 97 ARG A N 18
ATOM 27261 C CA . ARG A 1 5 ? 14.054 2.163 1.827 1.00 0.00 97 ARG A CA 18
ATOM 27262 C C . ARG A 1 5 ? 13.326 2.282 0.485 1.00 0.00 97 ARG A C 18
ATOM 27263 O O . ARG A 1 5 ? 12.733 3.313 0.167 1.00 0.00 97 ARG A O 18
ATOM 27284 N N . ASP A 1 6 ? 13.352 1.216 -0.317 1.00 0.00 98 ASP A N 18
ATOM 27285 C CA . ASP A 1 6 ? 12.648 1.163 -1.592 1.00 0.00 98 ASP A CA 18
ATOM 27286 C C . ASP A 1 6 ? 11.160 0.901 -1.348 1.00 0.00 98 ASP A C 18
ATOM 27287 O O . ASP A 1 6 ? 10.595 -0.058 -1.877 1.00 0.00 98 ASP A O 18
ATOM 27296 N N . SER A 1 7 ? 10.515 1.796 -0.586 1.00 0.00 99 SER A N 18
ATOM 27297 C CA . SER A 1 7 ? 9.091 1.756 -0.289 1.00 0.00 99 SER A CA 18
ATOM 27298 C C . SER A 1 7 ? 8.278 1.521 -1.556 1.00 0.00 99 SER A C 18
ATOM 27299 O O . SER A 1 7 ? 7.319 0.761 -1.529 1.00 0.00 99 SER A O 18
ATOM 27307 N N . ARG A 1 8 ? 8.697 2.131 -2.670 1.00 0.00 100 ARG A N 18
ATOM 27308 C CA . ARG A 1 8 ? 8.128 1.934 -3.998 1.00 0.00 100 ARG A CA 18
ATOM 27309 C C . ARG A 1 8 ? 7.827 0.453 -4.258 1.00 0.00 100 ARG A C 18
ATOM 27310 O O . ARG A 1 8 ? 6.723 0.101 -4.669 1.00 0.00 100 ARG A O 18
ATOM 27331 N N . GLU A 1 9 ? 8.807 -0.419 -4.032 1.00 0.00 101 GLU A N 18
ATOM 27332 C CA . GLU A 1 9 ? 8.680 -1.825 -4.371 1.00 0.00 101 GLU A CA 18
ATOM 27333 C C . GLU A 1 9 ? 7.663 -2.493 -3.446 1.00 0.00 101 GLU A C 18
ATOM 27334 O O . GLU A 1 9 ? 6.798 -3.236 -3.904 1.00 0.00 101 GLU A O 18
ATOM 27346 N N . GLU A 1 10 ? 7.752 -2.204 -2.147 1.00 0.00 102 GLU A N 18
ATOM 27347 C CA . GLU A 1 10 ? 6.845 -2.746 -1.144 1.00 0.00 102 GLU A CA 18
ATOM 27348 C C . GLU A 1 10 ? 5.401 -2.341 -1.473 1.00 0.00 102 GLU A C 18
ATOM 27349 O O . GLU A 1 10 ? 4.492 -3.171 -1.524 1.00 0.00 102 GLU A O 18
ATOM 27361 N N . ILE A 1 11 ? 5.214 -1.046 -1.736 1.00 0.00 103 ILE A N 18
ATOM 27362 C CA . ILE A 1 11 ? 3.968 -0.473 -2.211 1.00 0.00 103 ILE A CA 18
ATOM 27363 C C . ILE A 1 11 ? 3.483 -1.256 -3.427 1.00 0.00 103 ILE A C 18
ATOM 27364 O O . ILE A 1 11 ? 2.331 -1.671 -3.470 1.00 0.00 103 ILE A O 18
ATOM 27380 N N . LEU A 1 12 ? 4.340 -1.444 -4.430 1.00 0.00 104 LEU A N 18
ATOM 27381 C CA . LEU A 1 12 ? 3.934 -2.064 -5.684 1.00 0.00 104 LEU A CA 18
ATOM 27382 C C . LEU A 1 12 ? 3.559 -3.541 -5.478 1.00 0.00 104 LEU A C 18
ATOM 27383 O O . LEU A 1 12 ? 2.589 -4.027 -6.062 1.00 0.00 104 LEU A O 18
ATOM 27399 N N . LYS A 1 13 ? 4.279 -4.261 -4.608 1.00 0.00 105 LYS A N 18
ATOM 27400 C CA . LYS A 1 13 ? 3.868 -5.601 -4.186 1.00 0.00 105 LYS A CA 18
ATOM 27401 C C . LYS A 1 13 ? 2.456 -5.556 -3.593 1.00 0.00 105 LYS A C 18
ATOM 27402 O O . LYS A 1 13 ? 1.567 -6.282 -4.036 1.00 0.00 105 LYS A O 18
ATOM 27421 N N . ALA A 1 14 ? 2.243 -4.695 -2.594 1.00 0.00 106 ALA A N 18
ATOM 27422 C CA . ALA A 1 14 ? 0.938 -4.565 -1.958 1.00 0.00 106 ALA A CA 18
ATOM 27423 C C . ALA A 1 14 ? -0.148 -4.183 -2.970 1.00 0.00 106 ALA A C 18
ATOM 27424 O O . ALA A 1 14 ? -1.253 -4.712 -2.920 1.00 0.00 106 ALA A O 18
ATOM 27431 N N . PHE A 1 15 ? 0.172 -3.286 -3.904 1.00 0.00 107 PHE A N 18
ATOM 27432 C CA . PHE A 1 15 ? -0.720 -2.874 -4.977 1.00 0.00 107 PHE A CA 18
ATOM 27433 C C . PHE A 1 15 ? -1.169 -4.102 -5.764 1.00 0.00 107 PHE A C 18
ATOM 27434 O O . PHE A 1 15 ? -2.365 -4.341 -5.915 1.00 0.00 107 PHE A O 18
ATOM 27451 N N . ARG A 1 16 ? -0.204 -4.896 -6.240 1.00 0.00 108 ARG A N 18
ATOM 27452 C CA . ARG A 1 16 ? -0.495 -6.126 -6.962 1.00 0.00 108 ARG A CA 18
ATOM 27453 C C . ARG A 1 16 ? -1.367 -7.061 -6.124 1.00 0.00 108 ARG A C 18
ATOM 27454 O O . ARG A 1 16 ? -2.395 -7.525 -6.609 1.00 0.00 108 ARG A O 18
ATOM 27475 N N . LEU A 1 17 ? -0.969 -7.344 -4.878 1.00 0.00 109 LEU A N 18
ATOM 27476 C CA . LEU A 1 17 ? -1.718 -8.267 -4.026 1.00 0.00 109 LEU A CA 18
ATOM 27477 C C . LEU A 1 17 ? -3.155 -7.771 -3.833 1.00 0.00 109 LEU A C 18
ATOM 27478 O O . LEU A 1 17 ? -4.102 -8.553 -3.913 1.00 0.00 109 LEU A O 18
ATOM 27494 N N . PHE A 1 18 ? -3.328 -6.466 -3.604 1.00 0.00 110 PHE A N 18
ATOM 27495 C CA . PHE A 1 18 ? -4.647 -5.868 -3.477 1.00 0.00 110 PHE A CA 18
ATOM 27496 C C . PHE A 1 18 ? -5.432 -5.988 -4.781 1.00 0.00 110 PHE A C 18
ATOM 27497 O O . PHE A 1 18 ? -6.610 -6.333 -4.744 1.00 0.00 110 PHE A O 18
ATOM 27514 N N . ASP A 1 19 ? -4.810 -5.696 -5.926 1.00 0.00 111 ASP A N 18
ATOM 27515 C CA . ASP A 1 19 ? -5.454 -5.781 -7.232 1.00 0.00 111 ASP A CA 18
ATOM 27516 C C . ASP A 1 19 ? -5.596 -7.247 -7.666 1.00 0.00 111 ASP A C 18
ATOM 27517 O O . ASP A 1 19 ? -5.101 -7.644 -8.718 1.00 0.00 111 ASP A O 18
ATOM 27526 N N . ASP A 1 20 ? -6.314 -8.045 -6.871 1.00 0.00 112 ASP A N 18
ATOM 27527 C CA . ASP A 1 20 ? -6.564 -9.456 -7.125 1.00 0.00 112 ASP A CA 18
ATOM 27528 C C . ASP A 1 20 ? -7.177 -9.673 -8.511 1.00 0.00 112 ASP A C 18
ATOM 27529 O O . ASP A 1 20 ? -6.848 -10.639 -9.193 1.00 0.00 112 ASP A O 18
ATOM 27538 N N . ASP A 1 21 ? -8.075 -8.776 -8.929 1.00 0.00 113 ASP A N 18
ATOM 27539 C CA . ASP A 1 21 ? -8.712 -8.853 -10.237 1.00 0.00 113 ASP A CA 18
ATOM 27540 C C . ASP A 1 21 ? -7.733 -8.578 -11.383 1.00 0.00 113 ASP A C 18
ATOM 27541 O O . ASP A 1 21 ? -8.050 -8.860 -12.534 1.00 0.00 113 ASP A O 18
ATOM 27550 N N . ASN A 1 22 ? -6.565 -8.001 -11.084 1.00 0.00 114 ASN A N 18
ATOM 27551 C CA . ASN A 1 22 ? -5.608 -7.531 -12.073 1.00 0.00 114 ASN A CA 18
ATOM 27552 C C . ASN A 1 22 ? -6.290 -6.532 -13.016 1.00 0.00 114 ASN A C 18
ATOM 27553 O O . ASN A 1 22 ? -6.108 -6.572 -14.232 1.00 0.00 114 ASN A O 18
ATOM 27564 N N . SER A 1 23 ? -7.071 -5.611 -12.446 1.00 0.00 115 SER A N 18
ATOM 27565 C CA . SER A 1 23 ? -7.765 -4.573 -13.191 1.00 0.00 115 SER A CA 18
ATOM 27566 C C . SER A 1 23 ? -6.843 -3.393 -13.518 1.00 0.00 115 SER A C 18
ATOM 27567 O O . SER A 1 23 ? -7.310 -2.379 -14.032 1.00 0.00 115 SER A O 18
ATOM 27575 N N . GLY A 1 24 ? -5.545 -3.474 -13.205 1.00 0.00 116 GLY A N 18
ATOM 27576 C CA . GLY A 1 24 ? -4.600 -2.397 -13.469 1.00 0.00 116 GLY A CA 18
ATOM 27577 C C . GLY A 1 24 ? -4.654 -1.377 -12.337 1.00 0.00 116 GLY A C 18
ATOM 27578 O O . GLY A 1 24 ? -3.619 -0.969 -11.818 1.00 0.00 116 GLY A O 18
ATOM 27582 N N . THR A 1 25 ? -5.867 -0.994 -11.941 1.00 0.00 117 THR A N 18
ATOM 27583 C CA . THR A 1 25 ? -6.155 -0.208 -10.757 1.00 0.00 117 THR A CA 18
ATOM 27584 C C . THR A 1 25 ? -6.786 -1.134 -9.711 1.00 0.00 117 THR A C 18
ATOM 27585 O O . THR A 1 25 ? -7.286 -2.209 -10.047 1.00 0.00 117 THR A O 18
ATOM 27596 N N . ILE A 1 26 ? -6.766 -0.733 -8.437 1.00 0.00 118 ILE A N 18
ATOM 27597 C CA . ILE A 1 26 ? -7.517 -1.416 -7.388 1.00 0.00 118 ILE A CA 18
ATOM 27598 C C . ILE A 1 26 ? -8.919 -0.801 -7.401 1.00 0.00 118 ILE A C 18
ATOM 27599 O O . ILE A 1 26 ? -9.033 0.423 -7.440 1.00 0.00 118 ILE A O 18
ATOM 27615 N N . THR A 1 27 ? -9.978 -1.614 -7.373 1.00 0.00 119 THR A N 18
ATOM 27616 C CA . THR A 1 27 ? -11.355 -1.131 -7.345 1.00 0.00 119 THR A CA 18
ATOM 27617 C C . THR A 1 27 ? -12.046 -1.537 -6.039 1.00 0.00 119 THR A C 18
ATOM 27618 O O . THR A 1 27 ? -11.555 -2.401 -5.313 1.00 0.00 119 THR A O 18
ATOM 27629 N N . ILE A 1 28 ? -13.219 -0.956 -5.765 1.00 0.00 120 ILE A N 18
ATOM 27630 C CA . ILE A 1 28 ? -14.085 -1.349 -4.656 1.00 0.00 120 ILE A CA 18
ATOM 27631 C C . ILE A 1 28 ? -14.258 -2.873 -4.588 1.00 0.00 120 ILE A C 18
ATOM 27632 O O . ILE A 1 28 ? -14.202 -3.469 -3.512 1.00 0.00 120 ILE A O 18
ATOM 27648 N N . LYS A 1 29 ? -14.415 -3.511 -5.751 1.00 0.00 121 LYS A N 18
ATOM 27649 C CA . LYS A 1 29 ? -14.511 -4.957 -5.847 1.00 0.00 121 LYS A CA 18
ATOM 27650 C C . LYS A 1 29 ? -13.242 -5.601 -5.288 1.00 0.00 121 LYS A C 18
ATOM 27651 O O . LYS A 1 29 ? -13.322 -6.460 -4.412 1.00 0.00 121 LYS A O 18
ATOM 27670 N N . ASP A 1 30 ? -12.068 -5.165 -5.762 1.00 0.00 122 ASP A N 18
ATOM 27671 C CA . ASP A 1 30 ? -10.796 -5.700 -5.282 1.00 0.00 122 ASP A CA 18
ATOM 27672 C C . ASP A 1 30 ? -10.711 -5.548 -3.768 1.00 0.00 122 ASP A C 18
ATOM 27673 O O . ASP A 1 30 ? -10.413 -6.508 -3.060 1.00 0.00 122 ASP A O 18
ATOM 27682 N N . LEU A 1 31 ? -10.991 -4.342 -3.267 1.00 0.00 123 LEU A N 18
ATOM 27683 C CA . LEU A 1 31 ? -10.950 -4.089 -1.836 1.00 0.00 123 LEU A CA 18
ATOM 27684 C C . LEU A 1 31 ? -11.863 -5.073 -1.097 1.00 0.00 123 LEU A C 18
ATOM 27685 O O . LEU A 1 31 ? -11.435 -5.671 -0.114 1.00 0.00 123 LEU A O 18
ATOM 27701 N N . ARG A 1 32 ? -13.101 -5.271 -1.569 1.00 0.00 124 ARG A N 18
ATOM 27702 C CA . ARG A 1 32 ? -13.989 -6.266 -0.975 1.00 0.00 124 ARG A CA 18
ATOM 27703 C C . ARG A 1 32 ? -13.331 -7.653 -0.986 1.00 0.00 124 ARG A C 18
ATOM 27704 O O . ARG A 1 32 ? -13.356 -8.326 0.041 1.00 0.00 124 ARG A O 18
ATOM 27725 N N . ARG A 1 33 ? -12.745 -8.095 -2.110 1.00 0.00 125 ARG A N 18
ATOM 27726 C CA . ARG A 1 33 ? -12.069 -9.395 -2.152 1.00 0.00 125 ARG A CA 18
ATOM 27727 C C . ARG A 1 33 ? -11.025 -9.492 -1.041 1.00 0.00 125 ARG A C 18
ATOM 27728 O O . ARG A 1 33 ? -11.060 -10.417 -0.233 1.00 0.00 125 ARG A O 18
ATOM 27749 N N . VAL A 1 34 ? -10.105 -8.528 -0.996 1.00 0.00 126 VAL A N 18
ATOM 27750 C CA . VAL A 1 34 ? -9.040 -8.488 0.002 1.00 0.00 126 VAL A CA 18
ATOM 27751 C C . VAL A 1 34 ? -9.651 -8.578 1.401 1.00 0.00 126 VAL A C 18
ATOM 27752 O O . VAL A 1 34 ? -9.271 -9.419 2.214 1.00 0.00 126 VAL A O 18
ATOM 27765 N N . ALA A 1 35 ? -10.614 -7.699 1.671 1.00 0.00 127 ALA A N 18
ATOM 27766 C CA . ALA A 1 35 ? -11.295 -7.621 2.946 1.00 0.00 127 ALA A CA 18
ATOM 27767 C C . ALA A 1 35 ? -11.847 -8.995 3.337 1.00 0.00 127 ALA A C 18
ATOM 27768 O O . ALA A 1 35 ? -11.504 -9.519 4.394 1.00 0.00 127 ALA A O 18
ATOM 27775 N N . LYS A 1 36 ? -12.638 -9.599 2.447 1.00 0.00 128 LYS A N 18
ATOM 27776 C CA . LYS A 1 36 ? -13.202 -10.933 2.611 1.00 0.00 128 LYS A CA 18
ATOM 27777 C C . LYS A 1 36 ? -12.127 -11.990 2.861 1.00 0.00 128 LYS A C 18
ATOM 27778 O O . LYS A 1 36 ? -12.281 -12.796 3.775 1.00 0.00 128 LYS A O 18
ATOM 27797 N N . GLU A 1 37 ? -11.038 -11.997 2.088 1.00 0.00 129 GLU A N 18
ATOM 27798 C CA . GLU A 1 37 ? -9.924 -12.917 2.312 1.00 0.00 129 GLU A CA 18
ATOM 27799 C C . GLU A 1 37 ? -9.403 -12.797 3.747 1.00 0.00 129 GLU A C 18
ATOM 27800 O O . GLU A 1 37 ? -9.069 -13.801 4.370 1.00 0.00 129 GLU A O 18
ATOM 27812 N N . LEU A 1 38 ? -9.355 -11.571 4.277 1.00 0.00 130 LEU A N 18
ATOM 27813 C CA . LEU A 1 38 ? -8.954 -11.307 5.657 1.00 0.00 130 LEU A CA 18
ATOM 27814 C C . LEU A 1 38 ? -10.148 -11.318 6.623 1.00 0.00 130 LEU A C 18
ATOM 27815 O O . LEU A 1 38 ? -10.008 -10.912 7.776 1.00 0.00 130 LEU A O 18
ATOM 27831 N N . GLY A 1 39 ? -11.313 -11.769 6.157 1.00 0.00 131 GLY A N 18
ATOM 27832 C CA . GLY A 1 39 ? -12.537 -11.965 6.931 1.00 0.00 131 GLY A CA 18
ATOM 27833 C C . GLY A 1 39 ? -13.475 -10.753 6.916 1.00 0.00 131 GLY A C 18
ATOM 27834 O O . GLY A 1 39 ? -14.687 -10.889 7.104 1.00 0.00 131 GLY A O 18
ATOM 27838 N N . GLU A 1 40 ? -12.925 -9.554 6.717 1.00 0.00 132 GLU A N 18
ATOM 27839 C CA . GLU A 1 40 ? -13.650 -8.310 6.883 1.00 0.00 132 GLU A CA 18
ATOM 27840 C C . GLU A 1 40 ? -14.689 -8.158 5.778 1.00 0.00 132 GLU A C 18
ATOM 27841 O O . GLU A 1 40 ? -14.363 -7.836 4.638 1.00 0.00 132 GLU A O 18
ATOM 27853 N N . ASN A 1 41 ? -15.962 -8.339 6.117 1.00 0.00 133 ASN A N 18
ATOM 27854 C CA . ASN A 1 41 ? -17.043 -8.066 5.185 1.00 0.00 133 ASN A CA 18
ATOM 27855 C C . ASN A 1 41 ? -17.257 -6.551 5.161 1.00 0.00 133 ASN A C 18
ATOM 27856 O O . ASN A 1 41 ? -18.284 -6.057 5.622 1.00 0.00 133 ASN A O 18
ATOM 27867 N N . LEU A 1 42 ? -16.288 -5.811 4.613 1.00 0.00 134 LEU A N 18
ATOM 27868 C CA . LEU A 1 42 ? -16.357 -4.356 4.566 1.00 0.00 134 LEU A CA 18
ATOM 27869 C C . LEU A 1 42 ? -17.483 -3.944 3.628 1.00 0.00 134 LEU A C 18
ATOM 27870 O O . LEU A 1 42 ? -17.485 -4.316 2.454 1.00 0.00 134 LEU A O 18
ATOM 27886 N N . THR A 1 43 ? -18.449 -3.193 4.146 1.00 0.00 135 THR A N 18
ATOM 27887 C CA . THR A 1 43 ? -19.615 -2.775 3.392 1.00 0.00 135 THR A CA 18
ATOM 27888 C C . THR A 1 43 ? -19.193 -1.804 2.293 1.00 0.00 135 THR A C 18
ATOM 27889 O O . THR A 1 43 ? -18.148 -1.158 2.386 1.00 0.00 135 THR A O 18
ATOM 27900 N N . GLU A 1 44 ? -20.042 -1.668 1.274 1.00 0.00 136 GLU A N 18
ATOM 27901 C CA . GLU A 1 44 ? -19.827 -0.738 0.180 1.00 0.00 136 GLU A CA 18
ATOM 27902 C C . GLU A 1 44 ? -19.538 0.664 0.722 1.00 0.00 136 GLU A C 18
ATOM 27903 O O . GLU A 1 44 ? -18.717 1.375 0.159 1.00 0.00 136 GLU A O 18
ATOM 27915 N N . GLU A 1 45 ? -20.188 1.047 1.825 1.00 0.00 137 GLU A N 18
ATOM 27916 C CA . GLU A 1 45 ? -19.956 2.325 2.479 1.00 0.00 137 GLU A CA 18
ATOM 27917 C C . GLU A 1 45 ? -18.529 2.405 3.037 1.00 0.00 137 GLU A C 18
ATOM 27918 O O . GLU A 1 45 ? -17.782 3.315 2.686 1.00 0.00 137 GLU A O 18
ATOM 27930 N N . GLU A 1 46 ? -18.139 1.455 3.897 1.00 0.00 138 GLU A N 18
ATOM 27931 C CA . GLU A 1 46 ? -16.788 1.415 4.458 1.00 0.00 138 GLU A CA 18
ATOM 27932 C C . GLU A 1 46 ? -15.745 1.473 3.340 1.00 0.00 138 GLU A C 18
ATOM 27933 O O . GLU A 1 46 ? -14.812 2.276 3.377 1.00 0.00 138 GLU A O 18
ATOM 27945 N N . LEU A 1 47 ? -15.923 0.622 2.331 1.00 0.00 139 LEU A N 18
ATOM 27946 C CA . LEU A 1 47 ? -15.065 0.626 1.162 1.00 0.00 139 LEU A CA 18
ATOM 27947 C C . LEU A 1 47 ? -15.074 2.005 0.504 1.00 0.00 139 LEU A C 18
ATOM 27948 O O . LEU A 1 47 ? -14.014 2.543 0.211 1.00 0.00 139 LEU A O 18
ATOM 27964 N N . GLN A 1 48 ? -16.244 2.611 0.293 1.00 0.00 140 GLN A N 18
ATOM 27965 C CA . GLN A 1 48 ? -16.326 3.938 -0.300 1.00 0.00 140 GLN A CA 18
ATOM 27966 C C . GLN A 1 48 ? -15.592 4.992 0.518 1.00 0.00 140 GLN A C 18
ATOM 27967 O O . GLN A 1 48 ? -15.021 5.907 -0.067 1.00 0.00 140 GLN A O 18
ATOM 27981 N N . GLU A 1 49 ? -15.561 4.880 1.846 1.00 0.00 141 GLU A N 18
ATOM 27982 C CA . GLU A 1 49 ? -14.725 5.773 2.637 1.00 0.00 141 GLU A CA 18
ATOM 27983 C C . GLU A 1 49 ? -13.253 5.625 2.226 1.00 0.00 141 GLU A C 18
ATOM 27984 O O . GLU A 1 49 ? -12.583 6.614 1.930 1.00 0.00 141 GLU A O 18
ATOM 27996 N N . MET A 1 50 ? -12.752 4.385 2.186 1.00 0.00 142 MET A N 18
ATOM 27997 C CA . MET A 1 50 ? -11.377 4.100 1.779 1.00 0.00 142 MET A CA 18
ATOM 27998 C C . MET A 1 50 ? -11.107 4.655 0.377 1.00 0.00 142 MET A C 18
ATOM 27999 O O . MET A 1 50 ? -10.116 5.357 0.156 1.00 0.00 142 MET A O 18
ATOM 28013 N N . ILE A 1 51 ? -12.006 4.335 -0.559 1.00 0.00 143 ILE A N 18
ATOM 28014 C CA . ILE A 1 51 ? -11.977 4.818 -1.930 1.00 0.00 143 ILE A CA 18
ATOM 28015 C C . ILE A 1 51 ? -11.839 6.333 -1.908 1.00 0.00 143 ILE A C 18
ATOM 28016 O O . ILE A 1 51 ? -10.902 6.863 -2.482 1.00 0.00 143 ILE A O 18
ATOM 28032 N N . ALA A 1 52 ? -12.758 7.035 -1.251 1.00 0.00 144 ALA A N 18
ATOM 28033 C CA . ALA A 1 52 ? -12.787 8.485 -1.240 1.00 0.00 144 ALA A CA 18
ATOM 28034 C C . ALA A 1 52 ? -11.504 9.065 -0.629 1.00 0.00 144 ALA A C 18
ATOM 28035 O O . ALA A 1 52 ? -10.986 10.064 -1.118 1.00 0.00 144 ALA A O 18
ATOM 28042 N N . GLU A 1 53 ? -10.975 8.435 0.424 1.00 0.00 145 GLU A N 18
ATOM 28043 C CA . GLU A 1 53 ? -9.733 8.859 1.061 1.00 0.00 145 GLU A CA 18
ATOM 28044 C C . GLU A 1 53 ? -8.533 8.735 0.107 1.00 0.00 145 GLU A C 18
ATOM 28045 O O . GLU A 1 53 ? -7.664 9.604 0.084 1.00 0.00 145 GLU A O 18
ATOM 28057 N N . ALA A 1 54 ? -8.453 7.633 -0.647 1.00 0.00 146 ALA A N 18
ATOM 28058 C CA . ALA A 1 54 ? -7.309 7.335 -1.509 1.00 0.00 146 ALA A CA 18
ATOM 28059 C C . ALA A 1 54 ? -7.416 7.983 -2.899 1.00 0.00 146 ALA A C 18
ATOM 28060 O O . ALA A 1 54 ? -6.430 8.472 -3.448 1.00 0.00 146 ALA A O 18
ATOM 28067 N N . ASP A 1 55 ? -8.599 7.906 -3.502 1.00 0.00 147 ASP A N 18
ATOM 28068 C CA . ASP A 1 55 ? -8.858 8.268 -4.885 1.00 0.00 147 ASP A CA 18
ATOM 28069 C C . ASP A 1 55 ? -8.924 9.788 -5.013 1.00 0.00 147 ASP A C 18
ATOM 28070 O O . ASP A 1 55 ? -9.940 10.396 -4.686 1.00 0.00 147 ASP A O 18
ATOM 28079 N N . ARG A 1 56 ? -7.874 10.394 -5.567 1.00 0.00 148 ARG A N 18
ATOM 28080 C CA . ARG A 1 56 ? -7.802 11.836 -5.748 1.00 0.00 148 ARG A CA 18
ATOM 28081 C C . ARG A 1 56 ? -8.456 12.293 -7.059 1.00 0.00 148 ARG A C 18
ATOM 28082 O O . ARG A 1 56 ? -8.566 13.496 -7.283 1.00 0.00 148 ARG A O 18
ATOM 28103 N N . ASN A 1 57 ? -8.869 11.358 -7.930 1.00 0.00 149 ASN A N 18
ATOM 28104 C CA . ASN A 1 57 ? -9.475 11.679 -9.227 1.00 0.00 149 ASN A CA 18
ATOM 28105 C C . ASN A 1 57 ? -11.002 11.501 -9.215 1.00 0.00 149 ASN A C 18
ATOM 28106 O O . ASN A 1 57 ? -11.707 12.183 -9.952 1.00 0.00 149 ASN A O 18
ATOM 28117 N N . ASP A 1 58 ? -11.497 10.592 -8.368 1.00 0.00 150 ASP A N 18
ATOM 28118 C CA . ASP A 1 58 ? -12.901 10.296 -8.101 1.00 0.00 150 ASP A CA 18
ATOM 28119 C C . ASP A 1 58 ? -13.583 9.486 -9.215 1.00 0.00 150 ASP A C 18
ATOM 28120 O O . ASP A 1 58 ? -14.762 9.688 -9.496 1.00 0.00 150 ASP A O 18
ATOM 28129 N N . ASP A 1 59 ? -12.867 8.526 -9.815 1.00 0.00 151 ASP A N 18
ATOM 28130 C CA . ASP A 1 59 ? -13.441 7.538 -10.734 1.00 0.00 151 ASP A CA 18
ATOM 28131 C C . ASP A 1 59 ? -13.786 6.219 -10.031 1.00 0.00 151 ASP A C 18
ATOM 28132 O O . ASP A 1 59 ? -14.258 5.296 -10.689 1.00 0.00 151 ASP A O 18
ATOM 28141 N N . ASN A 1 60 ? -13.526 6.106 -8.724 1.00 0.00 152 ASN A N 18
ATOM 28142 C CA . ASN A 1 60 ? -13.720 4.917 -7.889 1.00 0.00 152 ASN A CA 18
ATOM 28143 C C . ASN A 1 60 ? -12.602 3.876 -8.042 1.00 0.00 152 ASN A C 18
ATOM 28144 O O . ASN A 1 60 ? -12.722 2.754 -7.551 1.00 0.00 152 ASN A O 18
ATOM 28155 N N . GLU A 1 61 ? -11.490 4.257 -8.676 1.00 0.00 153 GLU A N 18
ATOM 28156 C CA . GLU A 1 61 ? -10.336 3.396 -8.879 1.00 0.00 153 GLU A CA 18
ATOM 28157 C C . GLU A 1 61 ? -9.140 3.983 -8.129 1.00 0.00 153 GLU A C 18
ATOM 28158 O O . GLU A 1 61 ? -8.987 5.202 -8.089 1.00 0.00 153 GLU A O 18
ATOM 28170 N N . ILE A 1 62 ? -8.296 3.124 -7.549 1.00 0.00 154 ILE A N 18
ATOM 28171 C CA . ILE A 1 62 ? -7.025 3.518 -6.955 1.00 0.00 154 ILE A CA 18
ATOM 28172 C C . ILE A 1 62 ? -5.924 3.106 -7.932 1.00 0.00 154 ILE A C 18
ATOM 28173 O O . ILE A 1 62 ? -5.705 1.911 -8.144 1.00 0.00 154 ILE A O 18
ATOM 28189 N N . ASP A 1 63 ? -5.251 4.078 -8.544 1.00 0.00 155 ASP A N 18
ATOM 28190 C CA . ASP A 1 63 ? -4.096 3.815 -9.390 1.00 0.00 155 ASP A CA 18
ATOM 28191 C C . ASP A 1 63 ? -2.831 3.760 -8.529 1.00 0.00 155 ASP A C 18
ATOM 28192 O O . ASP A 1 63 ? -2.867 4.031 -7.327 1.00 0.00 155 ASP A O 18
ATOM 28201 N N . GLU A 1 64 ? -1.698 3.451 -9.164 1.00 0.00 156 GLU A N 18
ATOM 28202 C CA . GLU A 1 64 ? -0.410 3.432 -8.494 1.00 0.00 156 GLU A CA 18
ATOM 28203 C C . GLU A 1 64 ? -0.121 4.753 -7.787 1.00 0.00 156 GLU A C 18
ATOM 28204 O O . GLU A 1 64 ? 0.264 4.729 -6.627 1.00 0.00 156 GLU A O 18
ATOM 28216 N N . ASP A 1 65 ? -0.307 5.900 -8.448 1.00 0.00 157 ASP A N 18
ATOM 28217 C CA . ASP A 1 65 ? -0.051 7.193 -7.819 1.00 0.00 157 ASP A CA 18
ATOM 28218 C C . ASP A 1 65 ? -0.872 7.359 -6.539 1.00 0.00 157 ASP A C 18
ATOM 28219 O O . ASP A 1 65 ? -0.329 7.672 -5.486 1.00 0.00 157 ASP A O 18
ATOM 28228 N N . GLU A 1 66 ? -2.185 7.157 -6.629 1.00 0.00 158 GLU A N 18
ATOM 28229 C CA . GLU A 1 66 ? -3.083 7.279 -5.490 1.00 0.00 158 GLU A CA 18
ATOM 28230 C C . GLU A 1 66 ? -2.677 6.321 -4.365 1.00 0.00 158 GLU A C 18
ATOM 28231 O O . GLU A 1 66 ? -2.671 6.695 -3.192 1.00 0.00 158 GLU A O 18
ATOM 28243 N N . PHE A 1 67 ? -2.332 5.083 -4.722 1.00 0.00 159 PHE A N 18
ATOM 28244 C CA . PHE A 1 67 ? -1.938 4.092 -3.735 1.00 0.00 159 PHE A CA 18
ATOM 28245 C C . PHE A 1 67 ? -0.634 4.523 -3.062 1.00 0.00 159 PHE A C 18
ATOM 28246 O O . PHE A 1 67 ? -0.584 4.616 -1.842 1.00 0.00 159 PHE A O 18
ATOM 28263 N N . ILE A 1 68 ? 0.400 4.847 -3.846 1.00 0.00 160 ILE A N 18
ATOM 28264 C CA . ILE A 1 68 ? 1.652 5.419 -3.350 1.00 0.00 160 ILE A CA 18
ATOM 28265 C C . ILE A 1 68 ? 1.361 6.579 -2.389 1.00 0.00 160 ILE A C 18
ATOM 28266 O O . ILE A 1 68 ? 1.873 6.615 -1.271 1.00 0.00 160 ILE A O 18
ATOM 28282 N N . ARG A 1 69 ? 0.532 7.525 -2.834 1.00 0.00 161 ARG A N 18
ATOM 28283 C CA . ARG A 1 69 ? 0.143 8.688 -2.061 1.00 0.00 161 ARG A CA 18
ATOM 28284 C C . ARG A 1 69 ? -0.390 8.256 -0.696 1.00 0.00 161 ARG A C 18
ATOM 28285 O O . ARG A 1 69 ? 0.172 8.654 0.323 1.00 0.00 161 ARG A O 18
ATOM 28306 N N . ILE A 1 70 ? -1.458 7.450 -0.644 1.00 0.00 162 ILE A N 18
ATOM 28307 C CA . ILE A 1 70 ? -2.028 7.088 0.648 1.00 0.00 162 ILE A CA 18
ATOM 28308 C C . ILE A 1 70 ? -1.053 6.258 1.491 1.00 0.00 162 ILE A C 18
ATOM 28309 O O . ILE A 1 70 ? -0.943 6.470 2.700 1.00 0.00 162 ILE A O 18
ATOM 28325 N N . MET A 1 71 ? -0.299 5.357 0.858 1.00 0.00 163 MET A N 18
ATOM 28326 C CA . MET A 1 71 ? 0.769 4.623 1.516 1.00 0.00 163 MET A CA 18
ATOM 28327 C C . MET A 1 71 ? 1.735 5.566 2.240 1.00 0.00 163 MET A C 18
ATOM 28328 O O . MET A 1 71 ? 2.113 5.280 3.378 1.00 0.00 163 MET A O 18
ATOM 28342 N N . LYS A 1 72 ? 2.100 6.691 1.616 1.00 0.00 164 LYS A N 18
ATOM 28343 C CA . LYS A 1 72 ? 2.847 7.733 2.306 1.00 0.00 164 LYS A CA 18
ATOM 28344 C C . LYS A 1 72 ? 1.998 8.380 3.410 1.00 0.00 164 LYS A C 18
ATOM 28345 O O . LYS A 1 72 ? 2.399 8.332 4.573 1.00 0.00 164 LYS A O 18
ATOM 28364 N N . LYS A 1 73 ? 0.847 8.980 3.062 1.00 0.00 165 LYS A N 18
ATOM 28365 C CA . LYS A 1 73 ? -0.001 9.729 3.999 1.00 0.00 165 LYS A CA 18
ATOM 28366 C C . LYS A 1 73 ? -0.141 8.993 5.333 1.00 0.00 165 LYS A C 18
ATOM 28367 O O . LYS A 1 73 ? 0.112 9.547 6.400 1.00 0.00 165 LYS A O 18
ATOM 28386 N N . THR A 1 74 ? -0.573 7.737 5.257 1.00 0.00 166 THR A N 18
ATOM 28387 C CA . THR A 1 74 ? -0.955 6.945 6.411 1.00 0.00 166 THR A CA 18
ATOM 28388 C C . THR A 1 74 ? 0.247 6.247 7.065 1.00 0.00 166 THR A C 18
ATOM 28389 O O . THR A 1 74 ? 0.054 5.433 7.964 1.00 0.00 166 THR A O 18
ATOM 28400 N N . SER A 1 75 ? 1.485 6.516 6.629 1.00 0.00 167 SER A N 18
ATOM 28401 C CA . SER A 1 75 ? 2.665 5.776 7.077 1.00 0.00 167 SER A CA 18
ATOM 28402 C C . SER A 1 75 ? 2.528 4.275 6.807 1.00 0.00 167 SER A C 18
ATOM 28403 O O . SER A 1 75 ? 3.055 3.457 7.557 1.00 0.00 167 SER A O 18
ATOM 28411 N N . LEU A 1 76 ? 1.824 3.909 5.735 1.00 0.00 168 LEU A N 18
ATOM 28412 C CA . LEU A 1 76 ? 1.673 2.528 5.316 1.00 0.00 168 LEU A CA 18
ATOM 28413 C C . LEU A 1 76 ? 2.967 2.035 4.664 1.00 0.00 168 LEU A C 18
ATOM 28414 O O . LEU A 1 76 ? 3.319 0.871 4.837 1.00 0.00 168 LEU A O 18
ATOM 28430 N N . PHE A 1 77 ? 3.703 2.919 3.979 1.00 0.00 169 PHE A N 18
ATOM 28431 C CA . PHE A 1 77 ? 5.065 2.669 3.509 1.00 0.00 169 PHE A CA 18
ATOM 28432 C C . PHE A 1 77 ? 5.816 3.997 3.372 1.00 0.00 169 PHE A C 18
ATOM 28433 O O . PHE A 1 77 ? 7.066 3.944 3.272 1.00 0.00 169 PHE A O 18
ATOM 28451 N N . LYS B 2 1 ? -15.140 13.695 8.712 1.00 0.00 239 LYS B N 18
ATOM 28452 C CA . LYS B 2 1 ? -15.311 12.795 9.868 1.00 0.00 239 LYS B CA 18
ATOM 28453 C C . LYS B 2 1 ? -13.954 12.389 10.455 1.00 0.00 239 LYS B C 18
ATOM 28454 O O . LYS B 2 1 ? -12.912 12.849 9.983 1.00 0.00 239 LYS B O 18
ATOM 28475 N N . LYS B 2 2 ? -13.964 11.535 11.484 1.00 0.00 240 LYS B N 18
ATOM 28476 C CA . LYS B 2 2 ? -12.763 10.992 12.101 1.00 0.00 240 LYS B CA 18
ATOM 28477 C C . LYS B 2 2 ? -12.104 10.001 11.138 1.00 0.00 240 LYS B C 18
ATOM 28478 O O . LYS B 2 2 ? -12.246 8.785 11.274 1.00 0.00 240 LYS B O 18
ATOM 28497 N N . ARG B 2 3 ? -11.382 10.534 10.152 1.00 0.00 241 ARG B N 18
ATOM 28498 C CA . ARG B 2 3 ? -10.766 9.773 9.075 1.00 0.00 241 ARG B CA 18
ATOM 28499 C C . ARG B 2 3 ? -9.844 8.655 9.572 1.00 0.00 241 ARG B C 18
ATOM 28500 O O . ARG B 2 3 ? -9.622 7.688 8.846 1.00 0.00 241 ARG B O 18
ATOM 28521 N N . GLU B 2 4 ? -9.361 8.737 10.817 1.00 0.00 242 GLU B N 18
ATOM 28522 C CA . GLU B 2 4 ? -8.645 7.659 11.488 1.00 0.00 242 GLU B CA 18
ATOM 28523 C C . GLU B 2 4 ? -9.379 6.328 11.294 1.00 0.00 242 GLU B C 18
ATOM 28524 O O . GLU B 2 4 ? -8.753 5.308 11.004 1.00 0.00 242 GLU B O 18
ATOM 28536 N N . LEU B 2 5 ? -10.708 6.342 11.431 1.00 0.00 243 LEU B N 18
ATOM 28537 C CA . LEU B 2 5 ? -11.535 5.159 11.240 1.00 0.00 243 LEU B CA 18
ATOM 28538 C C . LEU B 2 5 ? -11.329 4.561 9.845 1.00 0.00 243 LEU B C 18
ATOM 28539 O O . LEU B 2 5 ? -11.332 3.343 9.688 1.00 0.00 243 LEU B O 18
ATOM 28555 N N . ILE B 2 6 ? -11.137 5.410 8.832 1.00 0.00 244 ILE B N 18
ATOM 28556 C CA . ILE B 2 6 ? -10.907 4.994 7.458 1.00 0.00 244 ILE B CA 18
ATOM 28557 C C . ILE B 2 6 ? -9.488 4.435 7.349 1.00 0.00 244 ILE B C 18
ATOM 28558 O O . ILE B 2 6 ? -9.295 3.307 6.896 1.00 0.00 244 ILE B O 18
ATOM 28574 N N . GLU B 2 7 ? -8.503 5.228 7.789 1.00 0.00 245 GLU B N 18
ATOM 28575 C CA . GLU B 2 7 ? -7.090 4.856 7.783 1.00 0.00 245 GLU B CA 18
ATOM 28576 C C . GLU B 2 7 ? -6.905 3.457 8.376 1.00 0.00 245 GLU B C 18
ATOM 28577 O O . GLU B 2 7 ? -6.179 2.629 7.823 1.00 0.00 245 GLU B O 18
ATOM 28589 N N . SER B 2 8 ? -7.595 3.199 9.491 1.00 0.00 246 SER B N 18
ATOM 28590 C CA . SER B 2 8 ? -7.586 1.918 10.175 1.00 0.00 246 SER B CA 18
ATOM 28591 C C . SER B 2 8 ? -7.857 0.743 9.231 1.00 0.00 246 SER B C 18
ATOM 28592 O O . SER B 2 8 ? -7.238 -0.305 9.405 1.00 0.00 246 SER B O 18
ATOM 28600 N N . LYS B 2 9 ? -8.757 0.884 8.248 1.00 0.00 247 LYS B N 18
ATOM 28601 C CA . LYS B 2 9 ? -9.004 -0.203 7.309 1.00 0.00 247 LYS B CA 18
ATOM 28602 C C . LYS B 2 9 ? -7.743 -0.473 6.488 1.00 0.00 247 LYS B C 18
ATOM 28603 O O . LYS B 2 9 ? -7.253 -1.598 6.490 1.00 0.00 247 LYS B O 18
ATOM 28622 N N . TRP B 2 10 ? -7.208 0.543 5.797 1.00 0.00 248 TRP B N 18
ATOM 28623 C CA . TRP B 2 10 ? -5.978 0.391 5.020 1.00 0.00 248 TRP B CA 18
ATOM 28624 C C . TRP B 2 10 ? -4.887 -0.264 5.873 1.00 0.00 248 TRP B C 18
ATOM 28625 O O . TRP B 2 10 ? -4.316 -1.282 5.478 1.00 0.00 248 TRP B O 18
ATOM 28646 N N . HIS B 2 11 ? -4.654 0.290 7.067 1.00 0.00 249 HIS B N 18
ATOM 28647 C CA . HIS B 2 11 ? -3.746 -0.272 8.062 1.00 0.00 249 HIS B CA 18
ATOM 28648 C C . HIS B 2 11 ? -4.025 -1.769 8.262 1.00 0.00 249 HIS B C 18
ATOM 28649 O O . HIS B 2 11 ? -3.132 -2.603 8.115 1.00 0.00 249 HI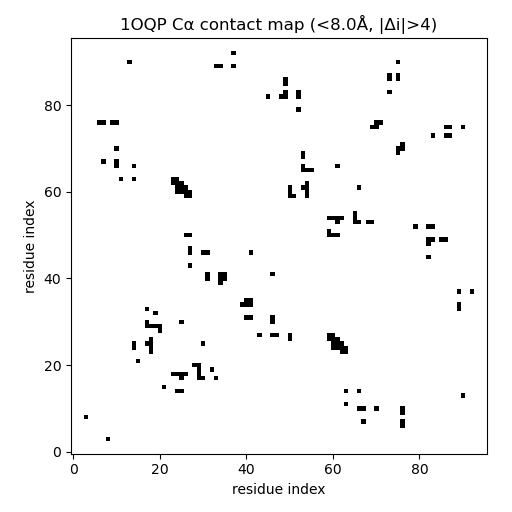S B O 18
ATOM 28663 N N . ARG B 2 12 ? -5.276 -2.109 8.570 1.00 0.00 250 ARG B N 18
ATOM 28664 C CA . ARG B 2 12 ? -5.671 -3.442 8.997 1.00 0.00 250 ARG B CA 18
ATOM 28665 C C . ARG B 2 12 ? -5.691 -4.451 7.843 1.00 0.00 250 ARG B C 18
ATOM 28666 O O . ARG B 2 12 ? -5.527 -5.644 8.093 1.00 0.00 250 ARG B O 18
ATOM 28687 N N . LEU B 2 13 ? -5.898 -4.028 6.591 1.00 0.00 251 LEU B N 18
ATOM 28688 C CA . LEU B 2 13 ? -5.736 -4.960 5.478 1.00 0.00 251 LEU B CA 18
ATOM 28689 C C . LEU B 2 13 ? -4.252 -5.170 5.189 1.00 0.00 251 LEU B C 18
ATOM 28690 O O . LEU B 2 13 ? -3.806 -6.299 5.015 1.00 0.00 251 LEU B O 18
ATOM 28706 N N . LEU B 2 14 ? -3.496 -4.076 5.067 1.00 0.00 252 LEU B N 18
ATOM 28707 C CA . LEU B 2 14 ? -2.133 -4.158 4.567 1.00 0.00 252 LEU B CA 18
ATOM 28708 C C . LEU B 2 14 ? -1.205 -4.816 5.577 1.00 0.00 252 LEU B C 18
ATOM 28709 O O . LEU B 2 14 ? -0.498 -5.769 5.254 1.00 0.00 252 LEU B O 18
ATOM 28725 N N . PHE B 2 15 ? -1.220 -4.317 6.811 1.00 0.00 253 PHE B N 18
ATOM 28726 C CA . PHE B 2 15 ? -0.387 -4.822 7.902 1.00 0.00 253 PHE B CA 18
ATOM 28727 C C . PHE B 2 15 ? -0.911 -6.171 8.427 1.00 0.00 253 PHE B C 18
ATOM 28728 O O . PHE B 2 15 ? -1.023 -6.359 9.637 1.00 0.00 253 PHE B O 18
ATOM 28745 N N . HIS B 2 16 ? -1.245 -7.109 7.535 1.00 0.00 254 HIS B N 18
ATOM 28746 C CA . HIS B 2 16 ? -1.931 -8.344 7.872 1.00 0.00 254 HIS B CA 18
ATOM 28747 C C . HIS B 2 16 ? -1.804 -9.321 6.704 1.00 0.00 254 HIS B C 18
ATOM 28748 O O . HIS B 2 16 ? -2.681 -9.393 5.848 1.00 0.00 254 HIS B O 18
ATOM 28762 N N . ASP B 2 17 ? -0.734 -10.118 6.688 1.00 0.00 255 ASP B N 18
ATOM 28763 C CA . ASP B 2 17 ? -0.634 -11.227 5.745 1.00 0.00 255 ASP B CA 18
ATOM 28764 C C . ASP B 2 17 ? -1.866 -12.130 5.885 1.00 0.00 255 ASP B C 18
ATOM 28765 O O . ASP B 2 17 ? -2.386 -12.299 6.990 1.00 0.00 255 ASP B O 18
ATOM 28774 N N . LYS B 2 18 ? -2.323 -12.723 4.780 1.00 0.00 256 LYS B N 18
ATOM 28775 C CA . LYS B 2 18 ? -3.466 -13.629 4.765 1.00 0.00 256 LYS B CA 18
ATOM 28776 C C . LYS B 2 18 ? -3.073 -15.001 5.328 1.00 0.00 256 LYS B C 18
ATOM 28777 O O . LYS B 2 18 ? -3.118 -16.014 4.635 1.00 0.00 256 LYS B O 18
ATOM 28796 N N . LYS B 2 19 ? -2.689 -15.027 6.605 1.00 0.00 257 LYS B N 18
ATOM 28797 C CA . LYS B 2 19 ? -2.378 -16.255 7.320 1.00 0.00 257 LYS B CA 18
ATOM 28798 C C . LYS B 2 19 ? -3.615 -17.159 7.387 1.00 0.00 257 LYS B C 18
ATOM 28799 O O . LYS B 2 19 ? -4.721 -16.605 7.575 1.00 0.00 257 LYS B O 18
ATOM 28819 N N . GLY A 1 1 ? 11.961 0.095 1.632 1.00 0.00 93 GLY A N 19
ATOM 28820 C CA . GLY A 1 1 ? 12.188 -0.293 3.033 1.00 0.00 93 GLY A CA 19
ATOM 28821 C C . GLY A 1 1 ? 13.324 -1.305 3.136 1.00 0.00 93 GLY A C 19
ATOM 28822 O O . GLY A 1 1 ? 14.448 -0.953 3.498 1.00 0.00 93 GLY A O 19
ATOM 28828 N N . SER A 1 2 ? 13.038 -2.563 2.805 1.00 0.00 94 SER A N 19
ATOM 28829 C CA . SER A 1 2 ? 13.998 -3.650 2.904 1.00 0.00 94 SER A CA 19
ATOM 28830 C C . SER A 1 2 ? 15.027 -3.579 1.770 1.00 0.00 94 SER A C 19
ATOM 28831 O O . SER A 1 2 ? 15.006 -4.386 0.836 1.00 0.00 94 SER A O 19
ATOM 28839 N N . GLY A 1 3 ? 15.948 -2.619 1.881 1.00 0.00 95 GLY A N 19
ATOM 28840 C CA . GLY A 1 3 ? 17.104 -2.459 1.014 1.00 0.00 95 GLY A CA 19
ATOM 28841 C C . GLY A 1 3 ? 16.684 -2.293 -0.444 1.00 0.00 95 GLY A C 19
ATOM 28842 O O . GLY A 1 3 ? 16.068 -1.290 -0.799 1.00 0.00 95 GLY A O 19
ATOM 28846 N N . GLU A 1 4 ? 17.002 -3.287 -1.281 1.00 0.00 96 GLU A N 19
ATOM 28847 C CA . GLU A 1 4 ? 16.624 -3.301 -2.688 1.00 0.00 96 GLU A CA 19
ATOM 28848 C C . GLU A 1 4 ? 15.114 -3.090 -2.839 1.00 0.00 96 GLU A C 19
ATOM 28849 O O . GLU A 1 4 ? 14.655 -2.441 -3.779 1.00 0.00 96 GLU A O 19
ATOM 28861 N N . ARG A 1 5 ? 14.336 -3.651 -1.911 1.00 0.00 97 ARG A N 19
ATOM 28862 C CA . ARG A 1 5 ? 12.889 -3.537 -1.918 1.00 0.00 97 ARG A CA 19
ATOM 28863 C C . ARG A 1 5 ? 12.528 -2.152 -1.381 1.00 0.00 97 ARG A C 19
ATOM 28864 O O . ARG A 1 5 ? 12.060 -2.009 -0.253 1.00 0.00 97 ARG A O 19
ATOM 28885 N N . ASP A 1 6 ? 12.776 -1.133 -2.207 1.00 0.00 98 ASP A N 19
ATOM 28886 C CA . ASP A 1 6 ? 12.431 0.253 -1.928 1.00 0.00 98 ASP A CA 19
ATOM 28887 C C . ASP A 1 6 ? 10.949 0.373 -1.563 1.00 0.00 98 ASP A C 19
ATOM 28888 O O . ASP A 1 6 ? 10.133 -0.451 -1.976 1.00 0.00 98 ASP A O 19
ATOM 28897 N N . SER A 1 7 ? 10.595 1.428 -0.823 1.00 0.00 99 SER A N 19
ATOM 28898 C CA . SER A 1 7 ? 9.226 1.737 -0.450 1.00 0.00 99 SER A CA 19
ATOM 28899 C C . SER A 1 7 ? 8.285 1.587 -1.646 1.00 0.00 99 SER A C 19
ATOM 28900 O O . SER A 1 7 ? 7.271 0.903 -1.534 1.00 0.00 99 SER A O 19
ATOM 28908 N N . ARG A 1 8 ? 8.626 2.177 -2.799 1.00 0.00 100 ARG A N 19
ATOM 28909 C CA . ARG A 1 8 ? 7.788 2.042 -3.983 1.00 0.00 100 ARG A CA 19
ATOM 28910 C C . ARG A 1 8 ? 7.638 0.577 -4.402 1.00 0.00 100 ARG A C 19
ATOM 28911 O O . ARG A 1 8 ? 6.542 0.165 -4.765 1.00 0.00 100 ARG A O 19
ATOM 28932 N N . GLU A 1 9 ? 8.703 -0.226 -4.351 1.00 0.00 101 GLU A N 19
ATOM 28933 C CA . GLU A 1 9 ? 8.603 -1.635 -4.709 1.00 0.00 101 GLU A CA 19
ATOM 28934 C C . GLU A 1 9 ? 7.640 -2.349 -3.759 1.00 0.00 101 GLU A C 19
ATOM 28935 O O . GLU A 1 9 ? 6.787 -3.122 -4.194 1.00 0.00 101 GLU A O 19
ATOM 28947 N N . GLU A 1 10 ? 7.781 -2.104 -2.456 1.00 0.00 102 GLU A N 19
ATOM 28948 C CA . GLU A 1 10 ? 6.923 -2.714 -1.447 1.00 0.00 102 GLU A CA 19
ATOM 28949 C C . GLU A 1 10 ? 5.460 -2.315 -1.685 1.00 0.00 102 GLU A C 19
ATOM 28950 O O . GLU A 1 10 ? 4.570 -3.165 -1.757 1.00 0.00 102 GLU A O 19
ATOM 28962 N N . ILE A 1 11 ? 5.228 -1.011 -1.854 1.00 0.00 103 ILE A N 19
ATOM 28963 C CA . ILE A 1 11 ? 3.938 -0.457 -2.234 1.00 0.00 103 ILE A CA 19
ATOM 28964 C C . ILE A 1 11 ? 3.402 -1.167 -3.476 1.00 0.00 103 ILE A C 19
ATOM 28965 O O . ILE A 1 11 ? 2.233 -1.531 -3.525 1.00 0.00 103 ILE A O 19
ATOM 28981 N N . LEU A 1 12 ? 4.235 -1.331 -4.501 1.00 0.00 104 LEU A N 19
ATOM 28982 C CA . LEU A 1 12 ? 3.797 -1.871 -5.774 1.00 0.00 104 LEU A CA 19
ATOM 28983 C C . LEU A 1 12 ? 3.418 -3.348 -5.617 1.00 0.00 104 LEU A C 19
ATOM 28984 O O . LEU A 1 12 ? 2.374 -3.773 -6.110 1.00 0.00 104 LEU A O 19
ATOM 29000 N N . LYS A 1 13 ? 4.208 -4.128 -4.874 1.00 0.00 105 LYS A N 19
ATOM 29001 C CA . LYS A 1 13 ? 3.811 -5.486 -4.519 1.00 0.00 105 LYS A CA 19
ATOM 29002 C C . LYS A 1 13 ? 2.448 -5.479 -3.812 1.00 0.00 105 LYS A C 19
ATOM 29003 O O . LYS A 1 13 ? 1.543 -6.206 -4.220 1.00 0.00 105 LYS A O 19
ATOM 29022 N N . ALA A 1 14 ? 2.275 -4.637 -2.786 1.00 0.00 106 ALA A N 19
ATOM 29023 C CA . ALA A 1 14 ? 0.984 -4.499 -2.119 1.00 0.00 106 ALA A CA 19
ATOM 29024 C C . ALA A 1 14 ? -0.136 -4.137 -3.099 1.00 0.00 106 ALA A C 19
ATOM 29025 O O . ALA A 1 14 ? -1.220 -4.710 -3.042 1.00 0.00 106 ALA A O 19
ATOM 29032 N N . PHE A 1 15 ? 0.126 -3.202 -4.012 1.00 0.00 107 PHE A N 19
ATOM 29033 C CA . PHE A 1 15 ? -0.813 -2.779 -5.040 1.00 0.00 107 PHE A CA 19
ATOM 29034 C C . PHE A 1 15 ? -1.279 -3.993 -5.841 1.00 0.00 107 PHE A C 19
ATOM 29035 O O . PHE A 1 15 ? -2.479 -4.235 -5.960 1.00 0.00 107 PHE A O 19
ATOM 29052 N N . ARG A 1 16 ? -0.332 -4.775 -6.369 1.00 0.00 108 ARG A N 19
ATOM 29053 C CA . ARG A 1 16 ? -0.670 -5.968 -7.133 1.00 0.00 108 ARG A CA 19
ATOM 29054 C C . ARG A 1 16 ? -1.429 -6.982 -6.272 1.00 0.00 108 ARG A C 19
ATOM 29055 O O . ARG A 1 16 ? -2.443 -7.508 -6.722 1.00 0.00 108 ARG A O 19
ATOM 29076 N N . LEU A 1 17 ? -0.969 -7.258 -5.043 1.00 0.00 109 LEU A N 19
ATOM 29077 C CA . LEU A 1 17 ? -1.658 -8.212 -4.170 1.00 0.00 109 LEU A CA 19
ATOM 29078 C C . LEU A 1 17 ? -3.103 -7.762 -3.940 1.00 0.00 109 LEU A C 19
ATOM 29079 O O . LEU A 1 17 ? -4.026 -8.573 -4.000 1.00 0.00 109 LEU A O 19
ATOM 29095 N N . PHE A 1 18 ? -3.310 -6.464 -3.700 1.00 0.00 110 PHE A N 19
ATOM 29096 C CA . PHE A 1 18 ? -4.643 -5.903 -3.571 1.00 0.00 110 PHE A CA 19
ATOM 29097 C C . PHE A 1 18 ? -5.440 -6.063 -4.861 1.00 0.00 110 PHE A C 19
ATOM 29098 O O . PHE A 1 18 ? -6.593 -6.482 -4.803 1.00 0.00 110 PHE A O 19
ATOM 29115 N N . ASP A 1 19 ? -4.864 -5.717 -6.015 1.00 0.00 111 ASP A N 19
ATOM 29116 C CA . ASP A 1 19 ? -5.540 -5.790 -7.306 1.00 0.00 111 ASP A CA 19
ATOM 29117 C C . ASP A 1 19 ? -5.672 -7.246 -7.783 1.00 0.00 111 ASP A C 19
ATOM 29118 O O . ASP A 1 19 ? -5.175 -7.606 -8.848 1.00 0.00 111 ASP A O 19
ATOM 29127 N N . ASP A 1 20 ? -6.382 -8.073 -7.008 1.00 0.00 112 ASP A N 19
ATOM 29128 C CA . ASP A 1 20 ? -6.622 -9.487 -7.261 1.00 0.00 112 ASP A CA 19
ATOM 29129 C C . ASP A 1 20 ? -7.117 -9.736 -8.687 1.00 0.00 112 ASP A C 19
ATOM 29130 O O . ASP A 1 20 ? -6.624 -10.634 -9.364 1.00 0.00 112 ASP A O 19
ATOM 29139 N N . ASP A 1 21 ? -8.096 -8.946 -9.143 1.00 0.00 113 ASP A N 19
ATOM 29140 C CA . ASP A 1 21 ? -8.660 -9.110 -10.481 1.00 0.00 113 ASP A CA 19
ATOM 29141 C C . ASP A 1 21 ? -7.744 -8.565 -11.588 1.00 0.00 113 ASP A C 19
ATOM 29142 O O . ASP A 1 21 ? -8.059 -8.719 -12.764 1.00 0.00 113 ASP A O 19
ATOM 29151 N N . ASN A 1 22 ? -6.620 -7.936 -11.227 1.00 0.00 114 ASN A N 19
ATOM 29152 C CA . ASN A 1 22 ? -5.632 -7.395 -12.149 1.00 0.00 114 ASN A CA 19
ATOM 29153 C C . ASN A 1 22 ? -6.266 -6.416 -13.145 1.00 0.00 114 ASN A C 19
ATOM 29154 O O . ASN A 1 22 ? -6.019 -6.491 -14.348 1.00 0.00 114 ASN A O 19
ATOM 29165 N N . SER A 1 23 ? -7.050 -5.455 -12.645 1.00 0.00 115 SER A N 19
ATOM 29166 C CA . SER A 1 23 ? -7.555 -4.369 -13.486 1.00 0.00 115 SER A CA 19
ATOM 29167 C C . SER A 1 23 ? -6.440 -3.399 -13.891 1.00 0.00 115 SER A C 19
ATOM 29168 O O . SER A 1 23 ? -6.613 -2.625 -14.828 1.00 0.00 115 SER A O 19
ATOM 29176 N N . GLY A 1 24 ? -5.323 -3.395 -13.156 1.00 0.00 116 GLY A N 19
ATOM 29177 C CA . GLY A 1 24 ? -4.276 -2.390 -13.280 1.00 0.00 116 GLY A CA 19
ATOM 29178 C C . GLY A 1 24 ? -4.507 -1.247 -12.287 1.00 0.00 116 GLY A C 19
ATOM 29179 O O . GLY A 1 24 ? -3.656 -0.374 -12.136 1.00 0.00 116 GLY A O 19
ATOM 29183 N N . THR A 1 25 ? -5.650 -1.258 -11.598 1.00 0.00 117 THR A N 19
ATOM 29184 C CA . THR A 1 25 ? -6.027 -0.334 -10.549 1.00 0.00 117 THR A CA 19
ATOM 29185 C C . THR A 1 25 ? -6.714 -1.172 -9.470 1.00 0.00 117 THR A C 19
ATOM 29186 O O . THR A 1 25 ? -7.263 -2.229 -9.782 1.00 0.00 117 THR A O 19
ATOM 29197 N N . ILE A 1 26 ? -6.669 -0.748 -8.206 1.00 0.00 118 ILE A N 19
ATOM 29198 C CA . ILE A 1 26 ? -7.345 -1.471 -7.134 1.00 0.00 118 ILE A CA 19
ATOM 29199 C C . ILE A 1 26 ? -8.792 -0.976 -7.102 1.00 0.00 118 ILE A C 19
ATOM 29200 O O . ILE A 1 26 ? -9.014 0.203 -6.839 1.00 0.00 118 ILE A O 19
ATOM 29216 N N . THR A 1 27 ? -9.775 -1.831 -7.376 1.00 0.00 119 THR A N 19
ATOM 29217 C CA . THR A 1 27 ? -11.172 -1.416 -7.387 1.00 0.00 119 THR A CA 19
ATOM 29218 C C . THR A 1 27 ? -11.863 -1.715 -6.059 1.00 0.00 119 THR A C 19
ATOM 29219 O O . THR A 1 27 ? -11.377 -2.506 -5.251 1.00 0.00 119 THR A O 19
ATOM 29230 N N . ILE A 1 28 ? -13.046 -1.131 -5.864 1.00 0.00 120 ILE A N 19
ATOM 29231 C CA . ILE A 1 28 ? -13.923 -1.488 -4.755 1.00 0.00 120 ILE A CA 19
ATOM 29232 C C . ILE A 1 28 ? -14.118 -3.013 -4.678 1.00 0.00 120 ILE A C 19
ATOM 29233 O O . ILE A 1 28 ? -14.082 -3.600 -3.597 1.00 0.00 120 ILE A O 19
ATOM 29249 N N . LYS A 1 29 ? -14.272 -3.666 -5.835 1.00 0.00 121 LYS A N 19
ATOM 29250 C CA . LYS A 1 29 ? -14.405 -5.114 -5.910 1.00 0.00 121 LYS A CA 19
ATOM 29251 C C . LYS A 1 29 ? -13.150 -5.784 -5.345 1.00 0.00 121 LYS A C 19
ATOM 29252 O O . LYS A 1 29 ? -13.248 -6.677 -4.503 1.00 0.00 121 LYS A O 19
ATOM 29271 N N . ASP A 1 30 ? -11.970 -5.335 -5.790 1.00 0.00 122 ASP A N 19
ATOM 29272 C CA . ASP A 1 30 ? -10.705 -5.857 -5.289 1.00 0.00 122 ASP A CA 19
ATOM 29273 C C . ASP A 1 30 ? -10.644 -5.713 -3.771 1.00 0.00 122 ASP A C 19
ATOM 29274 O O . ASP A 1 30 ? -10.348 -6.675 -3.068 1.00 0.00 122 ASP A O 19
ATOM 29283 N N . LEU A 1 31 ? -10.933 -4.517 -3.256 1.00 0.00 123 LEU A N 19
ATOM 29284 C CA . LEU A 1 31 ? -10.883 -4.275 -1.820 1.00 0.00 123 LEU A CA 19
ATOM 29285 C C . LEU A 1 31 ? -11.831 -5.222 -1.083 1.00 0.00 123 LEU A C 19
ATOM 29286 O O . LEU A 1 31 ? -11.431 -5.834 -0.095 1.00 0.00 123 LEU A O 19
ATOM 29302 N N . ARG A 1 32 ? -13.078 -5.361 -1.550 1.00 0.00 124 ARG A N 19
ATOM 29303 C CA . ARG A 1 32 ? -14.017 -6.279 -0.915 1.00 0.00 124 ARG A CA 19
ATOM 29304 C C . ARG A 1 32 ? -13.449 -7.697 -0.911 1.00 0.00 124 ARG A C 19
ATOM 29305 O O . ARG A 1 32 ? -13.480 -8.358 0.122 1.00 0.00 124 ARG A O 19
ATOM 29326 N N . ARG A 1 33 ? -12.937 -8.161 -2.053 1.00 0.00 125 ARG A N 19
ATOM 29327 C CA . ARG A 1 33 ? -12.323 -9.476 -2.180 1.00 0.00 125 ARG A CA 19
ATOM 29328 C C . ARG A 1 33 ? -11.209 -9.657 -1.139 1.00 0.00 125 ARG A C 19
ATOM 29329 O O . ARG A 1 33 ? -11.268 -10.571 -0.315 1.00 0.00 125 ARG A O 19
ATOM 29350 N N . VAL A 1 34 ? -10.222 -8.758 -1.150 1.00 0.00 126 VAL A N 19
ATOM 29351 C CA . VAL A 1 34 ? -9.117 -8.741 -0.198 1.00 0.00 126 VAL A CA 19
ATOM 29352 C C . VAL A 1 34 ? -9.650 -8.820 1.232 1.00 0.00 126 VAL A C 19
ATOM 29353 O O . VAL A 1 34 ? -9.233 -9.670 2.014 1.00 0.00 126 VAL A O 19
ATOM 29366 N N . ALA A 1 35 ? -10.568 -7.922 1.586 1.00 0.00 127 ALA A N 19
ATOM 29367 C CA . ALA A 1 35 ? -11.075 -7.824 2.941 1.00 0.00 127 ALA A CA 19
ATOM 29368 C C . ALA A 1 35 ? -11.782 -9.128 3.335 1.00 0.00 127 ALA A C 19
ATOM 29369 O O . ALA A 1 35 ? -11.504 -9.697 4.393 1.00 0.00 127 ALA A O 19
ATOM 29376 N N . LYS A 1 36 ? -12.642 -9.639 2.449 1.00 0.00 128 LYS A N 19
ATOM 29377 C CA . LYS A 1 36 ? -13.358 -10.894 2.627 1.00 0.00 128 LYS A CA 19
ATOM 29378 C C . LYS A 1 36 ? -12.396 -12.043 2.924 1.00 0.00 128 LYS A C 19
ATOM 29379 O O . LYS A 1 36 ? -12.681 -12.852 3.803 1.00 0.00 128 LYS A O 19
ATOM 29398 N N . GLU A 1 37 ? -11.260 -12.121 2.224 1.00 0.00 129 GLU A N 19
ATOM 29399 C CA . GLU A 1 37 ? -10.253 -13.142 2.507 1.00 0.00 129 GLU A CA 19
ATOM 29400 C C . GLU A 1 37 ? -9.787 -13.096 3.969 1.00 0.00 129 GLU A C 19
ATOM 29401 O O . GLU A 1 37 ? -9.497 -14.138 4.548 1.00 0.00 129 GLU A O 19
ATOM 29413 N N . LEU A 1 38 ? -9.728 -11.904 4.573 1.00 0.00 130 LEU A N 19
ATOM 29414 C CA . LEU A 1 38 ? -9.368 -11.738 5.981 1.00 0.00 130 LEU A CA 19
ATOM 29415 C C . LEU A 1 38 ? -10.592 -11.873 6.894 1.00 0.00 130 LEU A C 19
ATOM 29416 O O . LEU A 1 38 ? -10.496 -11.649 8.097 1.00 0.00 130 LEU A O 19
ATOM 29432 N N . GLY A 1 39 ? -11.764 -12.166 6.325 1.00 0.00 131 GLY A N 19
ATOM 29433 C CA . GLY A 1 39 ? -13.036 -12.177 7.031 1.00 0.00 131 GLY A CA 19
ATOM 29434 C C . GLY A 1 39 ? -13.614 -10.770 7.207 1.00 0.00 131 GLY A C 19
ATOM 29435 O O . GLY A 1 39 ? -14.750 -10.627 7.669 1.00 0.00 131 GLY A O 19
ATOM 29439 N N . GLU A 1 40 ? -12.872 -9.723 6.827 1.00 0.00 132 GLU A N 19
ATOM 29440 C CA . GLU A 1 40 ? -13.308 -8.351 7.003 1.00 0.00 132 GLU A CA 19
ATOM 29441 C C . GLU A 1 40 ? -14.360 -8.063 5.935 1.00 0.00 132 GLU A C 19
ATOM 29442 O O . GLU A 1 40 ? -14.056 -7.587 4.845 1.00 0.00 132 GLU A O 19
ATOM 29454 N N . ASN A 1 41 ? -15.623 -8.323 6.258 1.00 0.00 133 ASN A N 19
ATOM 29455 C CA . ASN A 1 41 ? -16.716 -8.116 5.323 1.00 0.00 133 ASN A CA 19
ATOM 29456 C C . ASN A 1 41 ? -17.128 -6.648 5.359 1.00 0.00 133 ASN A C 19
ATOM 29457 O O . ASN A 1 41 ? -18.188 -6.292 5.870 1.00 0.00 133 ASN A O 19
ATOM 29468 N N . LEU A 1 42 ? -16.251 -5.794 4.827 1.00 0.00 134 LEU A N 19
ATOM 29469 C CA . LEU A 1 42 ? -16.444 -4.352 4.807 1.00 0.00 134 LEU A CA 19
ATOM 29470 C C . LEU A 1 42 ? -17.611 -4.001 3.886 1.00 0.00 134 LEU A C 19
ATOM 29471 O O . LEU A 1 42 ? -17.709 -4.518 2.776 1.00 0.00 134 LEU A O 19
ATOM 29487 N N . THR A 1 43 ? -18.492 -3.110 4.341 1.00 0.00 135 THR A N 19
ATOM 29488 C CA . THR A 1 43 ? -19.631 -2.659 3.559 1.00 0.00 135 THR A CA 19
ATOM 29489 C C . THR A 1 43 ? -19.162 -1.817 2.373 1.00 0.00 135 THR A C 19
ATOM 29490 O O . THR A 1 43 ? -18.080 -1.226 2.403 1.00 0.00 135 THR A O 19
ATOM 29501 N N . GLU A 1 44 ? -20.013 -1.714 1.346 1.00 0.00 136 GLU A N 19
ATOM 29502 C CA . GLU A 1 44 ? -19.775 -0.841 0.205 1.00 0.00 136 GLU A CA 19
ATOM 29503 C C . GLU A 1 44 ? -19.419 0.567 0.685 1.00 0.00 136 GLU A C 19
ATOM 29504 O O . GLU A 1 44 ? -18.501 1.184 0.161 1.00 0.00 136 GLU A O 19
ATOM 29516 N N . GLU A 1 45 ? -20.129 1.061 1.702 1.00 0.00 137 GLU A N 19
ATOM 29517 C CA . GLU A 1 45 ? -19.892 2.367 2.291 1.00 0.00 137 GLU A CA 19
ATOM 29518 C C . GLU A 1 45 ? -18.470 2.450 2.859 1.00 0.00 137 GLU A C 19
ATOM 29519 O O . GLU A 1 45 ? -17.704 3.328 2.466 1.00 0.00 137 GLU A O 19
ATOM 29531 N N . GLU A 1 46 ? -18.105 1.536 3.768 1.00 0.00 138 GLU A N 19
ATOM 29532 C CA . GLU A 1 46 ? -16.757 1.498 4.332 1.00 0.00 138 GLU A CA 19
ATOM 29533 C C . GLU A 1 46 ? -15.707 1.502 3.219 1.00 0.00 138 GLU A C 19
ATOM 29534 O O . GLU A 1 46 ? -14.760 2.289 3.242 1.00 0.00 138 GLU A O 19
ATOM 29546 N N . LEU A 1 47 ? -15.883 0.628 2.228 1.00 0.00 139 LEU A N 19
ATOM 29547 C CA . LEU A 1 47 ? -14.984 0.598 1.088 1.00 0.00 139 LEU A CA 19
ATOM 29548 C C . LEU A 1 47 ? -14.963 1.945 0.367 1.00 0.00 139 LEU A C 19
ATOM 29549 O O . LEU A 1 47 ? -13.891 2.435 0.036 1.00 0.00 139 LEU A O 19
ATOM 29565 N N . GLN A 1 48 ? -16.116 2.574 0.138 1.00 0.00 140 GLN A N 19
ATOM 29566 C CA . GLN A 1 48 ? -16.153 3.873 -0.513 1.00 0.00 140 GLN A CA 19
ATOM 29567 C C . GLN A 1 48 ? -15.467 4.956 0.314 1.00 0.00 140 GLN A C 19
ATOM 29568 O O . GLN A 1 48 ? -14.903 5.876 -0.266 1.00 0.00 140 GLN A O 19
ATOM 29582 N N . GLU A 1 49 ? -15.452 4.852 1.643 1.00 0.00 141 GLU A N 19
ATOM 29583 C CA . GLU A 1 49 ? -14.642 5.752 2.455 1.00 0.00 141 GLU A CA 19
ATOM 29584 C C . GLU A 1 49 ? -13.154 5.555 2.130 1.00 0.00 141 GLU A C 19
ATOM 29585 O O . GLU A 1 49 ? -12.454 6.517 1.809 1.00 0.00 141 GLU A O 19
ATOM 29597 N N . MET A 1 50 ? -12.672 4.307 2.200 1.00 0.00 142 MET A N 19
ATOM 29598 C CA . MET A 1 50 ? -11.284 3.975 1.873 1.00 0.00 142 MET A CA 19
ATOM 29599 C C . MET A 1 50 ? -10.919 4.515 0.489 1.00 0.00 142 MET A C 19
ATOM 29600 O O . MET A 1 50 ? -9.916 5.215 0.317 1.00 0.00 142 MET A O 19
ATOM 29614 N N . ILE A 1 51 ? -11.759 4.163 -0.487 1.00 0.00 143 ILE A N 19
ATOM 29615 C CA . ILE A 1 51 ? -11.651 4.607 -1.860 1.00 0.00 143 ILE A CA 19
ATOM 29616 C C . ILE A 1 51 ? -11.521 6.121 -1.854 1.00 0.00 143 ILE A C 19
ATOM 29617 O O . ILE A 1 51 ? -10.490 6.631 -2.259 1.00 0.00 143 ILE A O 19
ATOM 29633 N N . ALA A 1 52 ? -12.540 6.841 -1.387 1.00 0.00 144 ALA A N 19
ATOM 29634 C CA . ALA A 1 52 ? -12.617 8.287 -1.495 1.00 0.00 144 ALA A CA 19
ATOM 29635 C C . ALA A 1 52 ? -11.407 8.971 -0.849 1.00 0.00 144 ALA A C 19
ATOM 29636 O O . ALA A 1 52 ? -10.933 9.983 -1.356 1.00 0.00 144 ALA A O 19
ATOM 29643 N N . GLU A 1 53 ? -10.879 8.405 0.245 1.00 0.00 145 GLU A N 19
ATOM 29644 C CA . GLU A 1 53 ? -9.641 8.885 0.847 1.00 0.00 145 GLU A CA 19
ATOM 29645 C C . GLU A 1 53 ? -8.488 8.876 -0.170 1.00 0.00 145 GLU A C 19
ATOM 29646 O O . GLU A 1 53 ? -7.708 9.827 -0.239 1.00 0.00 145 GLU A O 19
ATOM 29658 N N . ALA A 1 54 ? -8.344 7.788 -0.933 1.00 0.00 146 ALA A N 19
ATOM 29659 C CA . ALA A 1 54 ? -7.269 7.637 -1.911 1.00 0.00 146 ALA A CA 19
ATOM 29660 C C . ALA A 1 54 ? -7.620 8.277 -3.263 1.00 0.00 146 ALA A C 19
ATOM 29661 O O . ALA A 1 54 ? -6.897 9.132 -3.769 1.00 0.00 146 ALA A O 19
ATOM 29668 N N . ASP A 1 55 ? -8.699 7.794 -3.877 1.00 0.00 147 ASP A N 19
ATOM 29669 C CA . ASP A 1 55 ? -9.118 8.083 -5.235 1.00 0.00 147 ASP A CA 19
ATOM 29670 C C . ASP A 1 55 ? -9.653 9.509 -5.362 1.00 0.00 147 ASP A C 19
ATOM 29671 O O . ASP A 1 55 ? -10.826 9.772 -5.096 1.00 0.00 147 ASP A O 19
ATOM 29680 N N . ARG A 1 56 ? -8.830 10.400 -5.911 1.00 0.00 148 ARG A N 19
ATOM 29681 C CA . ARG A 1 56 ? -9.136 11.819 -6.020 1.00 0.00 148 ARG A CA 19
ATOM 29682 C C . ARG A 1 56 ? -10.357 12.132 -6.891 1.00 0.00 148 ARG A C 19
ATOM 29683 O O . ARG A 1 56 ? -10.901 13.226 -6.769 1.00 0.00 148 ARG A O 19
ATOM 29704 N N . ASN A 1 57 ? -10.787 11.211 -7.766 1.00 0.00 149 ASN A N 19
ATOM 29705 C CA . ASN A 1 57 ? -11.967 11.413 -8.613 1.00 0.00 149 ASN A CA 19
ATOM 29706 C C . ASN A 1 57 ? -13.136 10.495 -8.221 1.00 0.00 149 ASN A C 19
ATOM 29707 O O . ASN A 1 57 ? -14.183 10.548 -8.863 1.00 0.00 149 ASN A O 19
ATOM 29718 N N . ASP A 1 58 ? -12.965 9.654 -7.192 1.00 0.00 150 ASP A N 19
ATOM 29719 C CA . ASP A 1 58 ? -13.933 8.650 -6.751 1.00 0.00 150 ASP A CA 19
ATOM 29720 C C . ASP A 1 58 ? -14.572 7.834 -7.894 1.00 0.00 150 ASP A C 19
ATOM 29721 O O . ASP A 1 58 ? -15.714 7.392 -7.785 1.00 0.00 150 ASP A O 19
ATOM 29730 N N . ASP A 1 59 ? -13.819 7.525 -8.957 1.00 0.00 151 ASP A N 19
ATOM 29731 C CA . ASP A 1 59 ? -14.254 6.600 -10.006 1.00 0.00 151 ASP A CA 19
ATOM 29732 C C . ASP A 1 59 ? -14.316 5.159 -9.489 1.00 0.00 151 ASP A C 19
ATOM 29733 O O . ASP A 1 59 ? -14.765 4.261 -10.195 1.00 0.00 151 ASP A O 19
ATOM 29742 N N . ASN A 1 60 ? -13.862 4.955 -8.250 1.00 0.00 152 ASN A N 19
ATOM 29743 C CA . ASN A 1 60 ? -13.847 3.710 -7.506 1.00 0.00 152 ASN A CA 19
ATOM 29744 C C . ASN A 1 60 ? -12.717 2.791 -7.976 1.00 0.00 152 ASN A C 19
ATOM 29745 O O . ASN A 1 60 ? -12.802 1.571 -7.834 1.00 0.00 152 ASN A O 19
ATOM 29756 N N . GLU A 1 61 ? -11.632 3.402 -8.471 1.00 0.00 153 GLU A N 19
ATOM 29757 C CA . GLU A 1 61 ? -10.365 2.766 -8.790 1.00 0.00 153 GLU A CA 19
ATOM 29758 C C . GLU A 1 61 ? -9.236 3.508 -8.069 1.00 0.00 153 GLU A C 19
ATOM 29759 O O . GLU A 1 61 ? -9.236 4.736 -8.057 1.00 0.00 153 GLU A O 19
ATOM 29771 N N . ILE A 1 62 ? -8.262 2.788 -7.504 1.00 0.00 154 ILE A N 19
ATOM 29772 C CA . ILE A 1 62 ? -7.031 3.375 -6.990 1.00 0.00 154 ILE A CA 19
ATOM 29773 C C . ILE A 1 62 ? -5.931 3.086 -8.009 1.00 0.00 154 ILE A C 19
ATOM 29774 O O . ILE A 1 62 ? -5.657 1.919 -8.295 1.00 0.00 154 ILE A O 19
ATOM 29790 N N . ASP A 1 63 ? -5.307 4.134 -8.547 1.00 0.00 155 ASP A N 19
ATOM 29791 C CA . ASP A 1 63 ? -4.137 4.015 -9.407 1.00 0.00 155 ASP A CA 19
ATOM 29792 C C . ASP A 1 63 ? -2.863 4.019 -8.552 1.00 0.00 155 ASP A C 19
ATOM 29793 O O . ASP A 1 63 ? -2.915 4.307 -7.354 1.00 0.00 155 ASP A O 19
ATOM 29802 N N . GLU A 1 64 ? -1.718 3.698 -9.164 1.00 0.00 156 GLU A N 19
ATOM 29803 C CA . GLU A 1 64 ? -0.447 3.645 -8.451 1.00 0.00 156 GLU A CA 19
ATOM 29804 C C . GLU A 1 64 ? -0.202 4.921 -7.655 1.00 0.00 156 GLU A C 19
ATOM 29805 O O . GLU A 1 64 ? 0.043 4.847 -6.459 1.00 0.00 156 GLU A O 19
ATOM 29817 N N . ASP A 1 65 ? -0.256 6.081 -8.310 1.00 0.00 157 ASP A N 19
ATOM 29818 C CA . ASP A 1 65 ? 0.048 7.356 -7.672 1.00 0.00 157 ASP A CA 19
ATOM 29819 C C . ASP A 1 65 ? -0.811 7.572 -6.421 1.00 0.00 157 ASP A C 19
ATOM 29820 O O . ASP A 1 65 ? -0.290 7.860 -5.348 1.00 0.00 157 ASP A O 19
ATOM 29829 N N . GLU A 1 66 ? -2.127 7.404 -6.551 1.00 0.00 158 GLU A N 19
ATOM 29830 C CA . GLU A 1 66 ? -3.056 7.521 -5.430 1.00 0.00 158 GLU A CA 19
ATOM 29831 C C . GLU A 1 66 ? -2.684 6.545 -4.308 1.00 0.00 158 GLU A C 19
ATOM 29832 O O . GLU A 1 66 ? -2.673 6.912 -3.132 1.00 0.00 158 GLU A O 19
ATOM 29844 N N . PHE A 1 67 ? -2.395 5.292 -4.668 1.00 0.00 159 PHE A N 19
ATOM 29845 C CA . PHE A 1 67 ? -2.061 4.285 -3.674 1.00 0.00 159 PHE A CA 19
ATOM 29846 C C . PHE A 1 67 ? -0.782 4.687 -2.939 1.00 0.00 159 PHE A C 19
ATOM 29847 O O . PHE A 1 67 ? -0.767 4.752 -1.714 1.00 0.00 159 PHE A O 19
ATOM 29864 N N . ILE A 1 68 ? 0.275 5.007 -3.686 1.00 0.00 160 ILE A N 19
ATOM 29865 C CA . ILE A 1 68 ? 1.526 5.536 -3.158 1.00 0.00 160 ILE A CA 19
ATOM 29866 C C . ILE A 1 68 ? 1.238 6.694 -2.189 1.00 0.00 160 ILE A C 19
ATOM 29867 O O . ILE A 1 68 ? 1.714 6.685 -1.053 1.00 0.00 160 ILE A O 19
ATOM 29883 N N . ARG A 1 69 ? 0.440 7.672 -2.626 1.00 0.00 161 ARG A N 19
ATOM 29884 C CA . ARG A 1 69 ? 0.041 8.817 -1.817 1.00 0.00 161 ARG A CA 19
ATOM 29885 C C . ARG A 1 69 ? -0.510 8.346 -0.463 1.00 0.00 161 ARG A C 19
ATOM 29886 O O . ARG A 1 69 ? 0.023 8.712 0.588 1.00 0.00 161 ARG A O 19
ATOM 29907 N N . ILE A 1 70 ? -1.572 7.530 -0.461 1.00 0.00 162 ILE A N 19
ATOM 29908 C CA . ILE A 1 70 ? -2.190 7.132 0.798 1.00 0.00 162 ILE A CA 19
ATOM 29909 C C . ILE A 1 70 ? -1.261 6.262 1.646 1.00 0.00 162 ILE A C 19
ATOM 29910 O O . ILE A 1 70 ? -1.218 6.414 2.869 1.00 0.00 162 ILE A O 19
ATOM 29926 N N . MET A 1 71 ? -0.502 5.368 1.007 1.00 0.00 163 MET A N 19
ATOM 29927 C CA . MET A 1 71 ? 0.472 4.532 1.689 1.00 0.00 163 MET A CA 19
ATOM 29928 C C . MET A 1 71 ? 1.465 5.400 2.464 1.00 0.00 163 MET A C 19
ATOM 29929 O O . MET A 1 71 ? 1.756 5.100 3.623 1.00 0.00 163 MET A O 19
ATOM 29943 N N . LYS A 1 72 ? 1.944 6.485 1.841 1.00 0.00 164 LYS A N 19
ATOM 29944 C CA . LYS A 1 72 ? 2.774 7.471 2.517 1.00 0.00 164 LYS A CA 19
ATOM 29945 C C . LYS A 1 72 ? 2.017 8.126 3.677 1.00 0.00 164 LYS A C 19
ATOM 29946 O O . LYS A 1 72 ? 2.487 8.042 4.811 1.00 0.00 164 LYS A O 19
ATOM 29965 N N . LYS A 1 73 ? 0.858 8.762 3.420 1.00 0.00 165 LYS A N 19
ATOM 29966 C CA . LYS A 1 73 ? 0.097 9.444 4.478 1.00 0.00 165 LYS A CA 19
ATOM 29967 C C . LYS A 1 73 ? -0.037 8.558 5.715 1.00 0.00 165 LYS A C 19
ATOM 29968 O O . LYS A 1 73 ? 0.157 8.997 6.847 1.00 0.00 165 LYS A O 19
ATOM 29987 N N . THR A 1 74 ? -0.415 7.308 5.467 1.00 0.00 166 THR A N 19
ATOM 29988 C CA . THR A 1 74 ? -0.782 6.358 6.496 1.00 0.00 166 THR A CA 19
ATOM 29989 C C . THR A 1 74 ? 0.450 5.658 7.085 1.00 0.00 166 THR A C 19
ATOM 29990 O O . THR A 1 74 ? 0.306 4.841 7.991 1.00 0.00 166 THR A O 19
ATOM 30001 N N . SER A 1 75 ? 1.657 5.924 6.575 1.00 0.00 167 SER A N 19
ATOM 30002 C CA . SER A 1 75 ? 2.861 5.203 6.974 1.00 0.00 167 SER A CA 19
ATOM 30003 C C . SER A 1 75 ? 2.681 3.690 6.827 1.00 0.00 167 SER A C 19
ATOM 30004 O O . SER A 1 75 ? 3.192 2.916 7.635 1.00 0.00 167 SER A O 19
ATOM 30012 N N . LEU A 1 76 ? 1.960 3.264 5.788 1.00 0.00 168 LEU A N 19
ATOM 30013 C CA . LEU A 1 76 ? 1.829 1.852 5.452 1.00 0.00 168 LEU A CA 19
ATOM 30014 C C . LEU A 1 76 ? 3.121 1.369 4.790 1.00 0.00 168 LEU A C 19
ATOM 30015 O O . LEU A 1 76 ? 3.502 0.211 4.956 1.00 0.00 168 LEU A O 19
ATOM 30031 N N . PHE A 1 77 ? 3.805 2.282 4.093 1.00 0.00 169 PHE A N 19
ATOM 30032 C CA . PHE A 1 77 ? 5.152 2.123 3.566 1.00 0.00 169 PHE A CA 19
ATOM 30033 C C . PHE A 1 77 ? 5.792 3.513 3.467 1.00 0.00 169 PHE A C 19
ATOM 30034 O O . PHE A 1 77 ? 6.997 3.564 3.135 1.00 0.00 169 PHE A O 19
ATOM 30052 N N . LYS B 2 1 ? -3.811 15.446 9.041 1.00 0.00 239 LYS B N 19
ATOM 30053 C CA . LYS B 2 1 ? -3.286 14.283 9.781 1.00 0.00 239 LYS B CA 19
ATOM 30054 C C . LYS B 2 1 ? -3.836 12.975 9.200 1.00 0.00 239 LYS B C 19
ATOM 30055 O O . LYS B 2 1 ? -4.678 12.997 8.304 1.00 0.00 239 LYS B O 19
ATOM 30076 N N . LYS B 2 2 ? -3.371 11.840 9.728 1.00 0.00 240 LYS B N 19
ATOM 30077 C CA . LYS B 2 2 ? -3.945 10.537 9.435 1.00 0.00 240 LYS B CA 19
ATOM 30078 C C . LYS B 2 2 ? -5.439 10.560 9.760 1.00 0.00 240 LYS B C 19
ATOM 30079 O O . LYS B 2 2 ? -5.814 10.759 10.916 1.00 0.00 240 LYS B O 19
ATOM 30098 N N . ARG B 2 3 ? -6.305 10.309 8.775 1.00 0.00 241 ARG B N 19
ATOM 30099 C CA . ARG B 2 3 ? -7.732 10.152 9.016 1.00 0.00 241 ARG B CA 19
ATOM 30100 C C . ARG B 2 3 ? -7.981 8.753 9.585 1.00 0.00 241 ARG B C 19
ATOM 30101 O O . ARG B 2 3 ? -8.559 7.886 8.924 1.00 0.00 241 ARG B O 19
ATOM 30122 N N . GLU B 2 4 ? -7.514 8.553 10.824 1.00 0.00 242 GLU B N 19
ATOM 30123 C CA . GLU B 2 4 ? -7.472 7.280 11.535 1.00 0.00 242 GLU B CA 19
ATOM 30124 C C . GLU B 2 4 ? -8.741 6.459 11.319 1.00 0.00 242 GLU B C 19
ATOM 30125 O O . GLU B 2 4 ? -8.653 5.279 10.998 1.00 0.00 242 GLU B O 19
ATOM 30137 N N . LEU B 2 5 ? -9.912 7.082 11.479 1.00 0.00 243 LEU B N 19
ATOM 30138 C CA . LEU B 2 5 ? -11.208 6.429 11.314 1.00 0.00 243 LEU B CA 19
ATOM 30139 C C . LEU B 2 5 ? -11.265 5.572 10.042 1.00 0.00 243 LEU B C 19
ATOM 30140 O O . LEU B 2 5 ? -11.711 4.428 10.083 1.00 0.00 243 LEU B O 19
ATOM 30156 N N . ILE B 2 6 ? -10.807 6.122 8.915 1.00 0.00 244 ILE B N 19
ATOM 30157 C CA . ILE B 2 6 ? -10.813 5.431 7.631 1.00 0.00 244 ILE B CA 19
ATOM 30158 C C . ILE B 2 6 ? -9.518 4.634 7.498 1.00 0.00 244 ILE B C 19
ATOM 30159 O O . ILE B 2 6 ? -9.541 3.449 7.166 1.00 0.00 244 ILE B O 19
ATOM 30175 N N . GLU B 2 7 ? -8.382 5.283 7.761 1.00 0.00 245 GLU B N 19
ATOM 30176 C CA . GLU B 2 7 ? -7.064 4.698 7.568 1.00 0.00 245 GLU B CA 19
ATOM 30177 C C . GLU B 2 7 ? -6.860 3.409 8.372 1.00 0.00 245 GLU B C 19
ATOM 30178 O O . GLU B 2 7 ? -6.094 2.552 7.938 1.00 0.00 245 GLU B O 19
ATOM 30190 N N . SER B 2 8 ? -7.574 3.230 9.489 1.00 0.00 246 SER B N 19
ATOM 30191 C CA . SER B 2 8 ? -7.637 1.969 10.225 1.00 0.00 246 SER B CA 19
ATOM 30192 C C . SER B 2 8 ? -7.871 0.778 9.296 1.00 0.00 246 SER B C 19
ATOM 30193 O O . SER B 2 8 ? -7.354 -0.306 9.543 1.00 0.00 246 SER B O 19
ATOM 30201 N N . LYS B 2 9 ? -8.655 0.961 8.235 1.00 0.00 247 LYS B N 19
ATOM 30202 C CA . LYS B 2 9 ? -8.978 -0.111 7.313 1.00 0.00 247 LYS B CA 19
ATOM 30203 C C . LYS B 2 9 ? -7.757 -0.443 6.438 1.00 0.00 247 LYS B C 19
ATOM 30204 O O . LYS B 2 9 ? -7.345 -1.601 6.354 1.00 0.00 247 LYS B O 19
ATOM 30223 N N . TRP B 2 10 ? -7.150 0.570 5.810 1.00 0.00 248 TRP B N 19
ATOM 30224 C CA . TRP B 2 10 ? -5.912 0.394 5.051 1.00 0.00 248 TRP B CA 19
ATOM 30225 C C . TRP B 2 10 ? -4.829 -0.241 5.930 1.00 0.00 248 TRP B C 19
ATOM 30226 O O . TRP B 2 10 ? -4.165 -1.187 5.503 1.00 0.00 248 TRP B O 19
ATOM 30247 N N . HIS B 2 11 ? -4.684 0.252 7.166 1.00 0.00 249 HIS B N 19
ATOM 30248 C CA . HIS B 2 11 ? -3.820 -0.349 8.170 1.00 0.00 249 HIS B CA 19
ATOM 30249 C C . HIS B 2 11 ? -4.147 -1.832 8.327 1.00 0.00 249 HIS B C 19
ATOM 30250 O O . HIS B 2 11 ? -3.289 -2.681 8.087 1.00 0.00 249 HIS B O 19
ATOM 30264 N N . ARG B 2 12 ? -5.386 -2.132 8.730 1.00 0.00 250 ARG B N 19
ATOM 30265 C CA . ARG B 2 12 ? -5.856 -3.481 8.997 1.00 0.00 250 ARG B CA 19
ATOM 30266 C C . ARG B 2 12 ? -5.416 -4.441 7.898 1.00 0.00 250 ARG B C 19
ATOM 30267 O O . ARG B 2 12 ? -4.787 -5.447 8.206 1.00 0.00 250 ARG B O 19
ATOM 30288 N N . LEU B 2 13 ? -5.736 -4.144 6.634 1.00 0.00 251 LEU B N 19
ATOM 30289 C CA . LEU B 2 13 ? -5.504 -5.109 5.559 1.00 0.00 251 LEU B CA 19
ATOM 30290 C C . LEU B 2 13 ? -4.027 -5.519 5.511 1.00 0.00 251 LEU B C 19
ATOM 30291 O O . LEU B 2 13 ? -3.677 -6.679 5.730 1.00 0.00 251 LEU B O 19
ATOM 30307 N N . LEU B 2 14 ? -3.147 -4.563 5.213 1.00 0.00 252 LEU B N 19
ATOM 30308 C CA . LEU B 2 14 ? -1.740 -4.871 4.999 1.00 0.00 252 LEU B CA 19
ATOM 30309 C C . LEU B 2 14 ? -1.071 -5.303 6.287 1.00 0.00 252 LEU B C 19
ATOM 30310 O O . LEU B 2 14 ? -0.297 -6.251 6.280 1.00 0.00 252 LEU B O 19
ATOM 30326 N N . PHE B 2 15 ? -1.341 -4.619 7.394 1.00 0.00 253 PHE B N 19
ATOM 30327 C CA . PHE B 2 15 ? -0.690 -4.984 8.644 1.00 0.00 253 PHE B CA 19
ATOM 30328 C C . PHE B 2 15 ? -1.130 -6.393 9.072 1.00 0.00 253 PHE B C 19
ATOM 30329 O O . PHE B 2 15 ? -0.307 -7.160 9.567 1.00 0.00 253 PHE B O 19
ATOM 30346 N N . HIS B 2 16 ? -2.385 -6.779 8.810 1.00 0.00 254 HIS B N 19
ATOM 30347 C CA . HIS B 2 16 ? -2.812 -8.162 8.981 1.00 0.00 254 HIS B CA 19
ATOM 30348 C C . HIS B 2 16 ? -2.047 -9.085 8.027 1.00 0.00 254 HIS B C 19
ATOM 30349 O O . HIS B 2 16 ? -1.625 -10.160 8.450 1.00 0.00 254 HIS B O 19
ATOM 30363 N N . ASP B 2 17 ? -1.898 -8.706 6.752 1.00 0.00 255 ASP B N 19
ATOM 30364 C CA . ASP B 2 17 ? -1.160 -9.514 5.779 1.00 0.00 255 ASP B CA 19
ATOM 30365 C C . ASP B 2 17 ? 0.275 -9.763 6.257 1.00 0.00 255 ASP B C 19
ATOM 30366 O O . ASP B 2 17 ? 0.761 -10.889 6.210 1.00 0.00 255 ASP B O 19
ATOM 30375 N N . LYS B 2 18 ? 0.957 -8.701 6.698 1.00 0.00 256 LYS B N 19
ATOM 30376 C CA . LYS B 2 18 ? 2.313 -8.767 7.227 1.00 0.00 256 LYS B CA 19
ATOM 30377 C C . LYS B 2 18 ? 2.346 -9.637 8.486 1.00 0.00 256 LYS B C 19
ATOM 30378 O O . LYS B 2 18 ? 3.224 -10.484 8.631 1.00 0.00 256 LYS B O 19
ATOM 30397 N N . LYS B 2 19 ? 1.403 -9.403 9.405 1.00 0.00 257 LYS B N 19
ATOM 30398 C CA . LYS B 2 19 ? 1.321 -10.085 10.688 1.00 0.00 257 LYS B CA 19
ATOM 30399 C C . LYS B 2 19 ? 2.627 -9.891 11.474 1.00 0.00 257 LYS B C 19
ATOM 30400 O O . LYS B 2 19 ? 3.060 -8.720 11.563 1.00 0.00 257 LYS B O 19
ATOM 30420 N N . GLY A 1 1 ? 16.611 1.227 -3.665 1.00 0.00 93 GLY A N 20
ATOM 30421 C CA . GLY A 1 1 ? 17.782 1.033 -4.541 1.00 0.00 93 GLY A CA 20
ATOM 30422 C C . GLY A 1 1 ? 17.422 0.193 -5.764 1.00 0.00 93 GLY A C 20
ATOM 30423 O O . GLY A 1 1 ? 16.322 0.327 -6.298 1.00 0.00 93 GLY A O 20
ATOM 30429 N N . SER A 1 2 ? 18.316 -0.704 -6.187 1.00 0.00 94 SER A N 20
ATOM 30430 C CA . SER A 1 2 ? 18.115 -1.565 -7.350 1.00 0.00 94 SER A CA 20
ATOM 30431 C C . SER A 1 2 ? 17.121 -2.684 -7.020 1.00 0.00 94 SER A C 20
ATOM 30432 O O . SER A 1 2 ? 17.496 -3.849 -6.935 1.00 0.00 94 SER A O 20
ATOM 30440 N N . GLY A 1 3 ? 15.859 -2.317 -6.782 1.00 0.00 95 GLY A N 20
ATOM 30441 C CA . GLY A 1 3 ? 14.839 -3.228 -6.279 1.00 0.00 95 GLY A CA 20
ATOM 30442 C C . GLY A 1 3 ? 15.123 -3.667 -4.840 1.00 0.00 95 GLY A C 20
ATOM 30443 O O . GLY A 1 3 ? 14.593 -4.676 -4.376 1.00 0.00 95 GLY A O 20
ATOM 30447 N N . GLU A 1 4 ? 15.946 -2.895 -4.126 1.00 0.00 96 GLU A N 20
ATOM 30448 C CA . GLU A 1 4 ? 16.429 -3.210 -2.792 1.00 0.00 96 GLU A CA 20
ATOM 30449 C C . GLU A 1 4 ? 15.408 -2.756 -1.745 1.00 0.00 96 GLU A C 20
ATOM 30450 O O . GLU A 1 4 ? 15.697 -1.876 -0.938 1.00 0.00 96 GLU A O 20
ATOM 30462 N N . ARG A 1 5 ? 14.225 -3.374 -1.763 1.00 0.00 97 ARG A N 20
ATOM 30463 C CA . ARG A 1 5 ? 13.179 -3.233 -0.761 1.00 0.00 97 ARG A CA 20
ATOM 30464 C C . ARG A 1 5 ? 12.858 -1.774 -0.417 1.00 0.00 97 ARG A C 20
ATOM 30465 O O . ARG A 1 5 ? 12.504 -1.470 0.721 1.00 0.00 97 ARG A O 20
ATOM 30486 N N . ASP A 1 6 ? 12.925 -0.870 -1.400 1.00 0.00 98 ASP A N 20
ATOM 30487 C CA . ASP A 1 6 ? 12.469 0.493 -1.188 1.00 0.00 98 ASP A CA 20
ATOM 30488 C C . ASP A 1 6 ? 10.948 0.475 -1.074 1.00 0.00 98 ASP A C 20
ATOM 30489 O O . ASP A 1 6 ? 10.283 -0.334 -1.726 1.00 0.00 98 ASP A O 20
ATOM 30498 N N . SER A 1 7 ? 10.413 1.402 -0.275 1.00 0.00 99 SER A N 20
ATOM 30499 C CA . SER A 1 7 ? 9.003 1.720 -0.145 1.00 0.00 99 SER A CA 20
ATOM 30500 C C . SER A 1 7 ? 8.235 1.494 -1.450 1.00 0.00 99 SER A C 20
ATOM 30501 O O . SER A 1 7 ? 7.228 0.794 -1.450 1.00 0.00 99 SER A O 20
ATOM 30509 N N . ARG A 1 8 ? 8.718 2.063 -2.558 1.00 0.00 100 ARG A N 20
ATOM 30510 C CA . ARG A 1 8 ? 8.079 1.948 -3.861 1.00 0.00 100 ARG A CA 20
ATOM 30511 C C . ARG A 1 8 ? 7.808 0.486 -4.241 1.00 0.00 100 ARG A C 20
ATOM 30512 O O . ARG A 1 8 ? 6.704 0.158 -4.672 1.00 0.00 100 ARG A O 20
ATOM 30533 N N . GLU A 1 9 ? 8.792 -0.407 -4.080 1.00 0.00 101 GLU A N 20
ATOM 30534 C CA . GLU A 1 9 ? 8.596 -1.811 -4.418 1.00 0.00 101 GLU A CA 20
ATOM 30535 C C . GLU A 1 9 ? 7.515 -2.413 -3.523 1.00 0.00 101 GLU A C 20
ATOM 30536 O O . GLU A 1 9 ? 6.626 -3.108 -4.006 1.00 0.00 101 GLU A O 20
ATOM 30548 N N . GLU A 1 10 ? 7.602 -2.164 -2.217 1.00 0.00 102 GLU A N 20
ATOM 30549 C CA . GLU A 1 10 ? 6.684 -2.762 -1.256 1.00 0.00 102 GLU A CA 20
ATOM 30550 C C . GLU A 1 10 ? 5.250 -2.296 -1.537 1.00 0.00 102 GLU A C 20
ATOM 30551 O O . GLU A 1 10 ? 4.322 -3.103 -1.605 1.00 0.00 102 GLU A O 20
ATOM 30563 N N . ILE A 1 11 ? 5.095 -0.990 -1.767 1.00 0.00 103 ILE A N 20
ATOM 30564 C CA . ILE A 1 11 ? 3.865 -0.389 -2.254 1.00 0.00 103 ILE A CA 20
ATOM 30565 C C . ILE A 1 11 ? 3.383 -1.135 -3.494 1.00 0.00 103 ILE A C 20
ATOM 30566 O O . ILE A 1 11 ? 2.227 -1.540 -3.555 1.00 0.00 103 ILE A O 20
ATOM 30582 N N . LEU A 1 12 ? 4.235 -1.280 -4.507 1.00 0.00 104 LEU A N 20
ATOM 30583 C CA . LEU A 1 12 ? 3.810 -1.838 -5.782 1.00 0.00 104 LEU A CA 20
ATOM 30584 C C . LEU A 1 12 ? 3.365 -3.298 -5.613 1.00 0.00 104 LEU A C 20
ATOM 30585 O O . LEU A 1 12 ? 2.312 -3.694 -6.113 1.00 0.00 104 LEU A O 20
ATOM 30601 N N . LYS A 1 13 ? 4.122 -4.090 -4.847 1.00 0.00 105 LYS A N 20
ATOM 30602 C CA . LYS A 1 13 ? 3.703 -5.434 -4.469 1.00 0.00 105 LYS A CA 20
ATOM 30603 C C . LYS A 1 13 ? 2.320 -5.394 -3.810 1.00 0.00 105 LYS A C 20
ATOM 30604 O O . LYS A 1 13 ? 1.419 -6.111 -4.240 1.00 0.00 105 LYS A O 20
ATOM 30623 N N . ALA A 1 14 ? 2.131 -4.552 -2.789 1.00 0.00 106 ALA A N 20
ATOM 30624 C CA . ALA A 1 14 ? 0.835 -4.414 -2.131 1.00 0.00 106 ALA A CA 20
ATOM 30625 C C . ALA A 1 14 ? -0.271 -4.020 -3.115 1.00 0.00 106 ALA A C 20
ATOM 30626 O O . ALA A 1 14 ? -1.371 -4.565 -3.057 1.00 0.00 106 ALA A O 20
ATOM 30633 N N . PHE A 1 15 ? 0.022 -3.094 -4.029 1.00 0.00 107 PHE A N 20
ATOM 30634 C CA . PHE A 1 15 ? -0.903 -2.662 -5.065 1.00 0.00 107 PHE A CA 20
ATOM 30635 C C . PHE A 1 15 ? -1.388 -3.878 -5.845 1.00 0.00 107 PHE A C 20
ATOM 30636 O O . PHE A 1 15 ? -2.591 -4.098 -5.965 1.00 0.00 107 PHE A O 20
ATOM 30653 N N . ARG A 1 16 ? -0.452 -4.685 -6.353 1.00 0.00 108 ARG A N 20
ATOM 30654 C CA . ARG A 1 16 ? -0.805 -5.884 -7.098 1.00 0.00 108 ARG A CA 20
ATOM 30655 C C . ARG A 1 16 ? -1.549 -6.896 -6.222 1.00 0.00 108 ARG A C 20
ATOM 30656 O O . ARG A 1 16 ? -2.551 -7.448 -6.668 1.00 0.00 108 ARG A O 20
ATOM 30677 N N . LEU A 1 17 ? -1.085 -7.149 -4.991 1.00 0.00 109 LEU A N 20
ATOM 30678 C CA . LEU A 1 17 ? -1.755 -8.098 -4.102 1.00 0.00 109 LEU A CA 20
ATOM 30679 C C . LEU A 1 17 ? -3.210 -7.675 -3.899 1.00 0.00 109 LEU A C 20
ATOM 30680 O O . LEU A 1 17 ? -4.112 -8.505 -3.984 1.00 0.00 109 LEU A O 20
ATOM 30696 N N . PHE A 1 18 ? -3.447 -6.381 -3.659 1.00 0.00 110 PHE A N 20
ATOM 30697 C CA . PHE A 1 18 ? -4.798 -5.863 -3.532 1.00 0.00 110 PHE A CA 20
ATOM 30698 C C . PHE A 1 18 ? -5.564 -5.992 -4.845 1.00 0.00 110 PHE A C 20
ATOM 30699 O O . PHE A 1 18 ? -6.680 -6.502 -4.846 1.00 0.00 110 PHE A O 20
ATOM 30716 N N . ASP A 1 19 ? -5.005 -5.506 -5.956 1.00 0.00 111 ASP A N 20
ATOM 30717 C CA . ASP A 1 19 ? -5.653 -5.544 -7.263 1.00 0.00 111 ASP A CA 20
ATOM 30718 C C . ASP A 1 19 ? -5.624 -6.970 -7.828 1.00 0.00 111 ASP A C 20
ATOM 30719 O O . ASP A 1 19 ? -5.006 -7.209 -8.861 1.00 0.00 111 ASP A O 20
ATOM 30728 N N . ASP A 1 20 ? -6.333 -7.901 -7.178 1.00 0.00 112 ASP A N 20
ATOM 30729 C CA . ASP A 1 20 ? -6.475 -9.292 -7.596 1.00 0.00 112 ASP A CA 20
ATOM 30730 C C . ASP A 1 20 ? -6.797 -9.403 -9.086 1.00 0.00 112 ASP A C 20
ATOM 30731 O O . ASP A 1 20 ? -6.208 -10.215 -9.794 1.00 0.00 112 ASP A O 20
ATOM 30740 N N . ASP A 1 21 ? -7.759 -8.603 -9.555 1.00 0.00 113 ASP A N 20
ATOM 30741 C CA . ASP A 1 21 ? -8.189 -8.627 -10.949 1.00 0.00 113 ASP A CA 20
ATOM 30742 C C . ASP A 1 21 ? -7.079 -8.164 -11.902 1.00 0.00 113 ASP A C 20
ATOM 30743 O O . ASP A 1 21 ? -7.133 -8.445 -13.096 1.00 0.00 113 ASP A O 20
ATOM 30752 N N . ASN A 1 22 ? -6.096 -7.423 -11.386 1.00 0.00 114 ASN A N 20
ATOM 30753 C CA . ASN A 1 22 ? -5.068 -6.739 -12.153 1.00 0.00 114 ASN A CA 20
ATOM 30754 C C . ASN A 1 22 ? -5.722 -5.799 -13.168 1.00 0.00 114 ASN A C 20
ATOM 30755 O O . ASN A 1 22 ? -5.328 -5.740 -14.332 1.00 0.00 114 ASN A O 20
ATOM 30766 N N . SER A 1 23 ? -6.714 -5.025 -12.713 1.00 0.00 115 SER A N 20
ATOM 30767 C CA . SER A 1 23 ? -7.357 -4.008 -13.531 1.00 0.00 115 SER A CA 20
ATOM 30768 C C . SER A 1 23 ? -6.380 -2.887 -13.899 1.00 0.00 115 SER A C 20
ATOM 30769 O O . SER A 1 23 ? -6.628 -2.143 -14.842 1.00 0.00 115 SER A O 20
ATOM 30777 N N . GLY A 1 24 ? -5.304 -2.730 -13.118 1.00 0.00 116 GLY A N 20
ATOM 30778 C CA . GLY A 1 24 ? -4.403 -1.590 -13.206 1.00 0.00 116 GLY A CA 20
ATOM 30779 C C . GLY A 1 24 ? -4.828 -0.493 -12.225 1.00 0.00 116 GLY A C 20
ATOM 30780 O O . GLY A 1 24 ? -4.179 0.546 -12.139 1.00 0.00 116 GLY A O 20
ATOM 30784 N N . THR A 1 25 ? -5.901 -0.740 -11.471 1.00 0.00 117 THR A N 20
ATOM 30785 C CA . THR A 1 25 ? -6.423 0.089 -10.408 1.00 0.00 117 THR A CA 20
ATOM 30786 C C . THR A 1 25 ? -6.984 -0.892 -9.376 1.00 0.00 117 THR A C 20
ATOM 30787 O O . THR A 1 25 ? -7.483 -1.953 -9.749 1.00 0.00 117 THR A O 20
ATOM 30798 N N . ILE A 1 26 ? -6.880 -0.585 -8.085 1.00 0.00 118 ILE A N 20
ATOM 30799 C CA . ILE A 1 26 ? -7.499 -1.400 -7.051 1.00 0.00 118 ILE A CA 20
ATOM 30800 C C . ILE A 1 26 ? -8.962 -0.961 -6.990 1.00 0.00 118 ILE A C 20
ATOM 30801 O O . ILE A 1 26 ? -9.238 0.166 -6.585 1.00 0.00 118 ILE A O 20
ATOM 30817 N N . THR A 1 27 ? -9.901 -1.804 -7.415 1.00 0.00 119 THR A N 20
ATOM 30818 C CA . THR A 1 27 ? -11.309 -1.429 -7.405 1.00 0.00 119 THR A CA 20
ATOM 30819 C C . THR A 1 27 ? -11.969 -1.801 -6.080 1.00 0.00 119 THR A C 20
ATOM 30820 O O . THR A 1 27 ? -11.465 -2.632 -5.325 1.00 0.00 119 THR A O 20
ATOM 30831 N N . ILE A 1 28 ? -13.142 -1.222 -5.826 1.00 0.00 120 ILE A N 20
ATOM 30832 C CA . ILE A 1 28 ? -14.009 -1.607 -4.722 1.00 0.00 120 ILE A CA 20
ATOM 30833 C C . ILE A 1 28 ? -14.218 -3.130 -4.677 1.00 0.00 120 ILE A C 20
ATOM 30834 O O . ILE A 1 28 ? -14.202 -3.735 -3.607 1.00 0.00 120 ILE A O 20
ATOM 30850 N N . LYS A 1 29 ? -14.356 -3.762 -5.846 1.00 0.00 121 LYS A N 20
ATOM 30851 C CA . LYS A 1 29 ? -14.487 -5.208 -5.949 1.00 0.00 121 LYS A CA 20
ATOM 30852 C C . LYS A 1 29 ? -13.220 -5.889 -5.427 1.00 0.00 121 LYS A C 20
ATOM 30853 O O . LYS A 1 29 ? -13.299 -6.810 -4.611 1.00 0.00 121 LYS A O 20
ATOM 30872 N N . ASP A 1 30 ? -12.050 -5.418 -5.873 1.00 0.00 122 ASP A N 20
ATOM 30873 C CA . ASP A 1 30 ? -10.779 -5.953 -5.401 1.00 0.00 122 ASP A CA 20
ATOM 30874 C C . ASP A 1 30 ? -10.701 -5.827 -3.879 1.00 0.00 122 ASP A C 20
ATOM 30875 O O . ASP A 1 30 ? -10.423 -6.801 -3.183 1.00 0.00 122 ASP A O 20
ATOM 30884 N N . LEU A 1 31 ? -10.971 -4.631 -3.349 1.00 0.00 123 LEU A N 20
ATOM 30885 C CA . LEU A 1 31 ? -10.916 -4.408 -1.910 1.00 0.00 123 LEU A CA 20
ATOM 30886 C C . LEU A 1 31 ? -11.871 -5.350 -1.180 1.00 0.00 123 LEU A C 20
ATOM 30887 O O . LEU A 1 31 ? -11.476 -5.971 -0.197 1.00 0.00 123 LEU A O 20
ATOM 30903 N N . ARG A 1 32 ? -13.119 -5.472 -1.644 1.00 0.00 124 ARG A N 20
ATOM 30904 C CA . ARG A 1 32 ? -14.069 -6.391 -1.029 1.00 0.00 124 ARG A CA 20
ATOM 30905 C C . ARG A 1 32 ? -13.489 -7.808 -1.013 1.00 0.00 124 ARG A C 20
ATOM 30906 O O . ARG A 1 32 ? -13.548 -8.470 0.020 1.00 0.00 124 ARG A O 20
ATOM 30927 N N . ARG A 1 33 ? -12.922 -8.267 -2.135 1.00 0.00 125 ARG A N 20
ATOM 30928 C CA . ARG A 1 33 ? -12.270 -9.571 -2.196 1.00 0.00 125 ARG A CA 20
ATOM 30929 C C . ARG A 1 33 ? -11.180 -9.684 -1.121 1.00 0.00 125 ARG A C 20
ATOM 30930 O O . ARG A 1 33 ? -11.223 -10.609 -0.313 1.00 0.00 125 ARG A O 20
ATOM 30951 N N . VAL A 1 34 ? -10.223 -8.751 -1.092 1.00 0.00 126 VAL A N 20
ATOM 30952 C CA . VAL A 1 34 ? -9.165 -8.723 -0.079 1.00 0.00 126 VAL A CA 20
ATOM 30953 C C . VAL A 1 34 ? -9.784 -8.862 1.317 1.00 0.00 126 VAL A C 20
ATOM 30954 O O . VAL A 1 34 ? -9.380 -9.708 2.114 1.00 0.00 126 VAL A O 20
ATOM 30967 N N . ALA A 1 35 ? -10.770 -8.014 1.604 1.00 0.00 127 ALA A N 20
ATOM 30968 C CA . ALA A 1 35 ? -11.437 -7.950 2.890 1.00 0.00 127 ALA A CA 20
ATOM 30969 C C . ALA A 1 35 ? -12.034 -9.317 3.253 1.00 0.00 127 ALA A C 20
ATOM 30970 O O . ALA A 1 35 ? -11.740 -9.871 4.310 1.00 0.00 127 ALA A O 20
ATOM 30977 N N . LYS A 1 36 ? -12.827 -9.891 2.341 1.00 0.00 128 LYS A N 20
ATOM 30978 C CA . LYS A 1 36 ? -13.355 -11.248 2.472 1.00 0.00 128 LYS A CA 20
ATOM 30979 C C . LYS A 1 36 ? -12.250 -12.265 2.764 1.00 0.00 128 LYS A C 20
ATOM 30980 O O . LYS A 1 36 ? -12.390 -13.048 3.697 1.00 0.00 128 LYS A O 20
ATOM 30999 N N . GLU A 1 37 ? -11.168 -12.272 1.978 1.00 0.00 129 GLU A N 20
ATOM 31000 C CA . GLU A 1 37 ? -10.061 -13.200 2.178 1.00 0.00 129 GLU A CA 20
ATOM 31001 C C . GLU A 1 37 ? -9.484 -13.064 3.590 1.00 0.00 129 GLU A C 20
ATOM 31002 O O . GLU A 1 37 ? -9.233 -14.065 4.256 1.00 0.00 129 GLU A O 20
ATOM 31014 N N . LEU A 1 38 ? -9.271 -11.829 4.050 1.00 0.00 130 LEU A N 20
ATOM 31015 C CA . LEU A 1 38 ? -8.813 -11.582 5.415 1.00 0.00 130 LEU A CA 20
ATOM 31016 C C . LEU A 1 38 ? -9.885 -11.959 6.447 1.00 0.00 130 LEU A C 20
ATOM 31017 O O . LEU A 1 38 ? -9.557 -12.261 7.592 1.00 0.00 130 LEU A O 20
ATOM 31033 N N . GLY A 1 39 ? -11.159 -11.935 6.046 1.00 0.00 131 GLY A N 20
ATOM 31034 C CA . GLY A 1 39 ? -12.322 -12.268 6.860 1.00 0.00 131 GLY A CA 20
ATOM 31035 C C . GLY A 1 39 ? -13.149 -11.018 7.162 1.00 0.00 131 GLY A C 20
ATOM 31036 O O . GLY A 1 39 ? -14.376 -11.081 7.277 1.00 0.00 131 GLY A O 20
ATOM 31040 N N . GLU A 1 40 ? -12.473 -9.873 7.274 1.00 0.00 132 GLU A N 20
ATOM 31041 C CA . GLU A 1 40 ? -13.060 -8.594 7.629 1.00 0.00 132 GLU A CA 20
ATOM 31042 C C . GLU A 1 40 ? -14.027 -8.155 6.528 1.00 0.00 132 GLU A C 20
ATOM 31043 O O . GLU A 1 40 ? -13.623 -7.508 5.571 1.00 0.00 132 GLU A O 20
ATOM 31055 N N . ASN A 1 41 ? -15.311 -8.486 6.648 1.00 0.00 133 ASN A N 20
ATOM 31056 C CA . ASN A 1 41 ? -16.288 -8.146 5.623 1.00 0.00 133 ASN A CA 20
ATOM 31057 C C . ASN A 1 41 ? -16.630 -6.655 5.671 1.00 0.00 133 ASN A C 20
ATOM 31058 O O . ASN A 1 41 ? -17.619 -6.251 6.280 1.00 0.00 133 ASN A O 20
ATOM 31069 N N . LEU A 1 42 ? -15.798 -5.839 5.022 1.00 0.00 134 LEU A N 20
ATOM 31070 C CA . LEU A 1 42 ? -15.983 -4.397 4.930 1.00 0.00 134 LEU A CA 20
ATOM 31071 C C . LEU A 1 42 ? -17.165 -4.101 4.007 1.00 0.00 134 LEU A C 20
ATOM 31072 O O . LEU A 1 42 ? -17.232 -4.651 2.911 1.00 0.00 134 LEU A O 20
ATOM 31088 N N . THR A 1 43 ? -18.095 -3.242 4.424 1.00 0.00 135 THR A N 20
ATOM 31089 C CA . THR A 1 43 ? -19.254 -2.926 3.603 1.00 0.00 135 THR A CA 20
ATOM 31090 C C . THR A 1 43 ? -18.843 -2.040 2.426 1.00 0.00 135 THR A C 20
ATOM 31091 O O . THR A 1 43 ? -17.803 -1.381 2.465 1.00 0.00 135 THR A O 20
ATOM 31102 N N . GLU A 1 44 ? -19.698 -1.981 1.399 1.00 0.00 136 GLU A N 20
ATOM 31103 C CA . GLU A 1 44 ? -19.516 -1.087 0.263 1.00 0.00 136 GLU A CA 20
ATOM 31104 C C . GLU A 1 44 ? -19.213 0.334 0.749 1.00 0.00 136 GLU A C 20
ATOM 31105 O O . GLU A 1 44 ? -18.333 0.996 0.211 1.00 0.00 136 GLU A O 20
ATOM 31117 N N . GLU A 1 45 ? -19.932 0.791 1.777 1.00 0.00 137 GLU A N 20
ATOM 31118 C CA . GLU A 1 45 ? -19.732 2.108 2.365 1.00 0.00 137 GLU A CA 20
ATOM 31119 C C . GLU A 1 45 ? -18.297 2.248 2.879 1.00 0.00 137 GLU A C 20
ATOM 31120 O O . GLU A 1 45 ? -17.578 3.153 2.458 1.00 0.00 137 GLU A O 20
ATOM 31132 N N . GLU A 1 46 ? -17.874 1.342 3.771 1.00 0.00 138 GLU A N 20
ATOM 31133 C CA . GLU A 1 46 ? -16.522 1.349 4.321 1.00 0.00 138 GLU A CA 20
ATOM 31134 C C . GLU A 1 46 ? -15.499 1.428 3.188 1.00 0.00 138 GLU A C 20
ATOM 31135 O O . GLU A 1 46 ? -14.599 2.271 3.202 1.00 0.00 138 GLU A O 20
ATOM 31147 N N . LEU A 1 47 ? -15.659 0.551 2.196 1.00 0.00 139 LEU A N 20
ATOM 31148 C CA . LEU A 1 47 ? -14.790 0.547 1.035 1.00 0.00 139 LEU A CA 20
ATOM 31149 C C . LEU A 1 47 ? -14.822 1.897 0.322 1.00 0.00 139 LEU A C 20
ATOM 31150 O O . LEU A 1 47 ? -13.769 2.434 0.001 1.00 0.00 139 LEU A O 20
ATOM 31166 N N . GLN A 1 48 ? -15.996 2.479 0.078 1.00 0.00 140 GLN A N 20
ATOM 31167 C CA . GLN A 1 48 ? -16.065 3.767 -0.593 1.00 0.00 140 GLN A CA 20
ATOM 31168 C C . GLN A 1 48 ? -15.419 4.875 0.223 1.00 0.00 140 GLN A C 20
ATOM 31169 O O . GLN A 1 48 ? -14.850 5.785 -0.369 1.00 0.00 140 GLN A O 20
ATOM 31183 N N . GLU A 1 49 ? -15.459 4.816 1.552 1.00 0.00 141 GLU A N 20
ATOM 31184 C CA . GLU A 1 49 ? -14.713 5.775 2.354 1.00 0.00 141 GLU A CA 20
ATOM 31185 C C . GLU A 1 49 ? -13.207 5.621 2.092 1.00 0.00 141 GLU A C 20
ATOM 31186 O O . GLU A 1 49 ? -12.519 6.602 1.810 1.00 0.00 141 GLU A O 20
ATOM 31198 N N . MET A 1 50 ? -12.695 4.386 2.153 1.00 0.00 142 MET A N 20
ATOM 31199 C CA . MET A 1 50 ? -11.290 4.090 1.871 1.00 0.00 142 MET A CA 20
ATOM 31200 C C . MET A 1 50 ? -10.890 4.608 0.485 1.00 0.00 142 MET 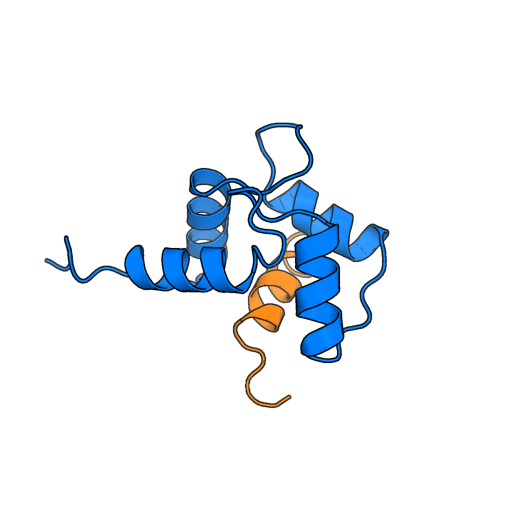A C 20
ATOM 31201 O O . MET A 1 50 ? -9.902 5.334 0.337 1.00 0.00 142 MET A O 20
ATOM 31215 N N . ILE A 1 51 ? -11.681 4.224 -0.522 1.00 0.00 143 ILE A N 20
ATOM 31216 C CA . ILE A 1 51 ? -11.548 4.680 -1.893 1.00 0.00 143 ILE A CA 20
ATOM 31217 C C . ILE A 1 51 ? -11.462 6.197 -1.887 1.00 0.00 143 ILE A C 20
ATOM 31218 O O . ILE A 1 51 ? -10.442 6.745 -2.272 1.00 0.00 143 ILE A O 20
ATOM 31234 N N . ALA A 1 52 ? -12.517 6.870 -1.433 1.00 0.00 144 ALA A N 20
ATOM 31235 C CA . ALA A 1 52 ? -12.660 8.312 -1.499 1.00 0.00 144 ALA A CA 20
ATOM 31236 C C . ALA A 1 52 ? -11.492 9.027 -0.810 1.00 0.00 144 ALA A C 20
ATOM 31237 O O . ALA A 1 52 ? -11.013 10.041 -1.311 1.00 0.00 144 ALA A O 20
ATOM 31244 N N . GLU A 1 53 ? -11.004 8.489 0.313 1.00 0.00 145 GLU A N 20
ATOM 31245 C CA . GLU A 1 53 ? -9.830 9.018 1.003 1.00 0.00 145 GLU A CA 20
ATOM 31246 C C . GLU A 1 53 ? -8.601 9.054 0.082 1.00 0.00 145 GLU A C 20
ATOM 31247 O O . GLU A 1 53 ? -7.803 9.987 0.152 1.00 0.00 145 GLU A O 20
ATOM 31259 N N . ALA A 1 54 ? -8.417 8.022 -0.747 1.00 0.00 146 ALA A N 20
ATOM 31260 C CA . ALA A 1 54 ? -7.264 7.921 -1.639 1.00 0.00 146 ALA A CA 20
ATOM 31261 C C . ALA A 1 54 ? -7.511 8.545 -3.020 1.00 0.00 146 ALA A C 20
ATOM 31262 O O . ALA A 1 54 ? -6.592 9.072 -3.643 1.00 0.00 146 ALA A O 20
ATOM 31269 N N . ASP A 1 55 ? -8.732 8.407 -3.530 1.00 0.00 147 ASP A N 20
ATOM 31270 C CA . ASP A 1 55 ? -9.108 8.718 -4.895 1.00 0.00 147 ASP A CA 20
ATOM 31271 C C . ASP A 1 55 ? -9.224 10.228 -5.099 1.00 0.00 147 ASP A C 20
ATOM 31272 O O . ASP A 1 55 ? -10.103 10.861 -4.522 1.00 0.00 147 ASP A O 20
ATOM 31281 N N . ARG A 1 56 ? -8.375 10.786 -5.966 1.00 0.00 148 ARG A N 20
ATOM 31282 C CA . ARG A 1 56 ? -8.441 12.177 -6.395 1.00 0.00 148 ARG A CA 20
ATOM 31283 C C . ARG A 1 56 ? -8.902 12.307 -7.852 1.00 0.00 148 ARG A C 20
ATOM 31284 O O . ARG A 1 56 ? -9.021 13.424 -8.347 1.00 0.00 148 ARG A O 20
ATOM 31305 N N . ASN A 1 57 ? -9.115 11.185 -8.555 1.00 0.00 149 ASN A N 20
ATOM 31306 C CA . ASN A 1 57 ? -9.469 11.177 -9.978 1.00 0.00 149 ASN A CA 20
ATOM 31307 C C . ASN A 1 57 ? -10.976 10.972 -10.182 1.00 0.00 149 ASN A C 20
ATOM 31308 O O . ASN A 1 57 ? -11.537 11.447 -11.163 1.00 0.00 149 ASN A O 20
ATOM 31319 N N . ASP A 1 58 ? -11.618 10.280 -9.234 1.00 0.00 150 ASP A N 20
ATOM 31320 C CA . ASP A 1 58 ? -13.061 10.107 -9.084 1.00 0.00 150 ASP A CA 20
ATOM 31321 C C . ASP A 1 58 ? -13.625 8.987 -9.965 1.00 0.00 150 ASP A C 20
ATOM 31322 O O . ASP A 1 58 ? -14.803 9.011 -10.313 1.00 0.00 150 ASP A O 20
ATOM 31331 N N . ASP A 1 59 ? -12.814 7.965 -10.266 1.00 0.00 151 ASP A N 20
ATOM 31332 C CA . ASP A 1 59 ? -13.264 6.732 -10.912 1.00 0.00 151 ASP A CA 20
ATOM 31333 C C . ASP A 1 59 ? -13.839 5.730 -9.904 1.00 0.00 151 ASP A C 20
ATOM 31334 O O . ASP A 1 59 ? -14.427 4.730 -10.302 1.00 0.00 151 ASP A O 20
ATOM 31343 N N . ASN A 1 60 ? -13.646 5.976 -8.605 1.00 0.00 152 ASN A N 20
ATOM 31344 C CA . ASN A 1 60 ? -14.030 5.088 -7.513 1.00 0.00 152 ASN A CA 20
ATOM 31345 C C . ASN A 1 60 ? -13.193 3.801 -7.519 1.00 0.00 152 ASN A C 20
ATOM 31346 O O . ASN A 1 60 ? -13.672 2.733 -7.141 1.00 0.00 152 ASN A O 20
ATOM 31357 N N . GLU A 1 61 ? -11.926 3.923 -7.930 1.00 0.00 153 GLU A N 20
ATOM 31358 C CA . GLU A 1 61 ? -10.877 2.924 -7.840 1.00 0.00 153 GLU A CA 20
ATOM 31359 C C . GLU A 1 61 ? -9.651 3.642 -7.263 1.00 0.00 153 GLU A C 20
ATOM 31360 O O . GLU A 1 61 ? -9.616 4.874 -7.256 1.00 0.00 153 GLU A O 20
ATOM 31372 N N . ILE A 1 62 ? -8.641 2.898 -6.811 1.00 0.00 154 ILE A N 20
ATOM 31373 C CA . ILE A 1 62 ? -7.353 3.469 -6.443 1.00 0.00 154 ILE A CA 20
ATOM 31374 C C . ILE A 1 62 ? -6.415 3.265 -7.627 1.00 0.00 154 ILE A C 20
ATOM 31375 O O . ILE A 1 62 ? -6.221 2.122 -8.042 1.00 0.00 154 ILE A O 20
ATOM 31391 N N . ASP A 1 63 ? -5.815 4.328 -8.158 1.00 0.00 155 ASP A N 20
ATOM 31392 C CA . ASP A 1 63 ? -4.742 4.186 -9.137 1.00 0.00 155 ASP A CA 20
ATOM 31393 C C . ASP A 1 63 ? -3.396 4.091 -8.408 1.00 0.00 155 ASP A C 20
ATOM 31394 O O . ASP A 1 63 ? -3.303 4.374 -7.212 1.00 0.00 155 ASP A O 20
ATOM 31403 N N . GLU A 1 64 ? -2.346 3.686 -9.125 1.00 0.00 156 GLU A N 20
ATOM 31404 C CA . GLU A 1 64 ? -1.034 3.460 -8.531 1.00 0.00 156 GLU A CA 20
ATOM 31405 C C . GLU A 1 64 ? -0.540 4.707 -7.790 1.00 0.00 156 GLU A C 20
ATOM 31406 O O . GLU A 1 64 ? -0.106 4.618 -6.644 1.00 0.00 156 GLU A O 20
ATOM 31418 N N . ASP A 1 65 ? -0.615 5.872 -8.439 1.00 0.00 157 ASP A N 20
ATOM 31419 C CA . ASP A 1 65 ? -0.137 7.131 -7.880 1.00 0.00 157 ASP A CA 20
ATOM 31420 C C . ASP A 1 65 ? -0.858 7.456 -6.566 1.00 0.00 157 ASP A C 20
ATOM 31421 O O . ASP A 1 65 ? -0.225 7.710 -5.544 1.00 0.00 157 ASP A O 20
ATOM 31430 N N . GLU A 1 66 ? -2.191 7.412 -6.591 1.00 0.00 158 GLU A N 20
ATOM 31431 C CA . GLU A 1 66 ? -3.023 7.582 -5.406 1.00 0.00 158 GLU A CA 20
ATOM 31432 C C . GLU A 1 66 ? -2.599 6.612 -4.303 1.00 0.00 158 GLU A C 20
ATOM 31433 O O . GLU A 1 66 ? -2.463 6.999 -3.142 1.00 0.00 158 GLU A O 20
ATOM 31445 N N . PHE A 1 67 ? -2.409 5.339 -4.666 1.00 0.00 159 PHE A N 20
ATOM 31446 C CA . PHE A 1 67 ? -2.044 4.317 -3.699 1.00 0.00 159 PHE A CA 20
ATOM 31447 C C . PHE A 1 67 ? -0.702 4.664 -3.057 1.00 0.00 159 PHE A C 20
ATOM 31448 O O . PHE A 1 67 ? -0.584 4.670 -1.835 1.00 0.00 159 PHE A O 20
ATOM 31465 N N . ILE A 1 68 ? 0.292 5.005 -3.881 1.00 0.00 160 ILE A N 20
ATOM 31466 C CA . ILE A 1 68 ? 1.576 5.520 -3.424 1.00 0.00 160 ILE A CA 20
ATOM 31467 C C . ILE A 1 68 ? 1.355 6.648 -2.407 1.00 0.00 160 ILE A C 20
ATOM 31468 O O . ILE A 1 68 ? 1.871 6.576 -1.289 1.00 0.00 160 ILE A O 20
ATOM 31484 N N . ARG A 1 69 ? 0.577 7.678 -2.767 1.00 0.00 161 ARG A N 20
ATOM 31485 C CA . ARG A 1 69 ? 0.305 8.774 -1.842 1.00 0.00 161 ARG A CA 20
ATOM 31486 C C . ARG A 1 69 ? -0.267 8.268 -0.518 1.00 0.00 161 ARG A C 20
ATOM 31487 O O . ARG A 1 69 ? 0.299 8.567 0.532 1.00 0.00 161 ARG A O 20
ATOM 31508 N N . ILE A 1 70 ? -1.382 7.529 -0.531 1.00 0.00 162 ILE A N 20
ATOM 31509 C CA . ILE A 1 70 ? -2.013 7.161 0.731 1.00 0.00 162 ILE A CA 20
ATOM 31510 C C . ILE A 1 70 ? -1.124 6.228 1.557 1.00 0.00 162 ILE A C 20
ATOM 31511 O O . ILE A 1 70 ? -1.072 6.354 2.781 1.00 0.00 162 ILE A O 20
ATOM 31527 N N . MET A 1 71 ? -0.403 5.309 0.907 1.00 0.00 163 MET A N 20
ATOM 31528 C CA . MET A 1 71 ? 0.508 4.411 1.600 1.00 0.00 163 MET A CA 20
ATOM 31529 C C . MET A 1 71 ? 1.573 5.196 2.374 1.00 0.00 163 MET A C 20
ATOM 31530 O O . MET A 1 71 ? 1.886 4.841 3.514 1.00 0.00 163 MET A O 20
ATOM 31544 N N . LYS A 1 72 ? 2.113 6.263 1.773 1.00 0.00 164 LYS A N 20
ATOM 31545 C CA . LYS A 1 72 ? 3.015 7.169 2.474 1.00 0.00 164 LYS A CA 20
ATOM 31546 C C . LYS A 1 72 ? 2.267 7.933 3.573 1.00 0.00 164 LYS A C 20
ATOM 31547 O O . LYS A 1 72 ? 2.649 7.860 4.739 1.00 0.00 164 LYS A O 20
ATOM 31566 N N . LYS A 1 73 ? 1.194 8.647 3.204 1.00 0.00 165 LYS A N 20
ATOM 31567 C CA . LYS A 1 73 ? 0.369 9.454 4.105 1.00 0.00 165 LYS A CA 20
ATOM 31568 C C . LYS A 1 73 ? 0.088 8.717 5.414 1.00 0.00 165 LYS A C 20
ATOM 31569 O O . LYS A 1 73 ? 0.204 9.278 6.501 1.00 0.00 165 LYS A O 20
ATOM 31588 N N . THR A 1 74 ? -0.314 7.454 5.287 1.00 0.00 166 THR A N 20
ATOM 31589 C CA . THR A 1 74 ? -0.807 6.646 6.389 1.00 0.00 166 THR A CA 20
ATOM 31590 C C . THR A 1 74 ? 0.329 5.923 7.126 1.00 0.00 166 THR A C 20
ATOM 31591 O O . THR A 1 74 ? 0.062 5.172 8.060 1.00 0.00 166 THR A O 20
ATOM 31602 N N . SER A 1 75 ? 1.591 6.099 6.718 1.00 0.00 167 SER A N 20
ATOM 31603 C CA . SER A 1 75 ? 2.712 5.325 7.245 1.00 0.00 167 SER A CA 20
ATOM 31604 C C . SER A 1 75 ? 2.484 3.820 7.075 1.00 0.00 167 SER A C 20
ATOM 31605 O O . SER A 1 75 ? 2.841 3.032 7.948 1.00 0.00 167 SER A O 20
ATOM 31613 N N . LEU A 1 76 ? 1.896 3.419 5.946 1.00 0.00 168 LEU A N 20
ATOM 31614 C CA . LEU A 1 76 ? 1.809 2.019 5.551 1.00 0.00 168 LEU A CA 20
ATOM 31615 C C . LEU A 1 76 ? 3.108 1.648 4.838 1.00 0.00 168 LEU A C 20
ATOM 31616 O O . LEU A 1 76 ? 3.660 0.578 5.085 1.00 0.00 168 LEU A O 20
ATOM 31632 N N . PHE A 1 77 ? 3.620 2.556 4.001 1.00 0.00 169 PHE A N 20
ATOM 31633 C CA . PHE A 1 77 ? 4.951 2.472 3.411 1.00 0.00 169 PHE A CA 20
ATOM 31634 C C . PHE A 1 77 ? 5.500 3.893 3.238 1.00 0.00 169 PHE A C 20
ATOM 31635 O O . PHE A 1 77 ? 5.145 4.741 4.087 1.00 0.00 169 PHE A O 20
ATOM 31653 N N . LYS B 2 1 ? -13.870 5.054 16.803 1.00 0.00 239 LYS B N 20
ATOM 31654 C CA . LYS B 2 1 ? -14.605 5.299 15.546 1.00 0.00 239 LYS B CA 20
ATOM 31655 C C . LYS B 2 1 ? -13.759 4.878 14.337 1.00 0.00 239 LYS B C 20
ATOM 31656 O O . LYS B 2 1 ? -13.561 5.648 13.398 1.00 0.00 239 LYS B O 20
ATOM 31677 N N . LYS B 2 2 ? -13.269 3.634 14.358 1.00 0.00 240 LYS B N 20
ATOM 31678 C CA . LYS B 2 2 ? -12.374 3.085 13.343 1.00 0.00 240 LYS B CA 20
ATOM 31679 C C . LYS B 2 2 ? -12.940 3.249 11.929 1.00 0.00 240 LYS B C 20
ATOM 31680 O O . LYS B 2 2 ? -12.194 3.491 10.984 1.00 0.00 240 LYS B O 20
ATOM 31699 N N . ARG B 2 3 ? -14.263 3.131 11.787 1.00 0.00 241 ARG B N 20
ATOM 31700 C CA . ARG B 2 3 ? -14.937 3.333 10.513 1.00 0.00 241 ARG B CA 20
ATOM 31701 C C . ARG B 2 3 ? -14.687 4.739 9.958 1.00 0.00 241 ARG B C 20
ATOM 31702 O O . ARG B 2 3 ? -14.537 4.901 8.753 1.00 0.00 241 ARG B O 20
ATOM 31723 N N . GLU B 2 4 ? -14.667 5.751 10.835 1.00 0.00 242 GLU B N 20
ATOM 31724 C CA . GLU B 2 4 ? -14.481 7.143 10.455 1.00 0.00 242 GLU B CA 20
ATOM 31725 C C . GLU B 2 4 ? -12.988 7.462 10.352 1.00 0.00 242 GLU B C 20
ATOM 31726 O O . GLU B 2 4 ? -12.559 8.182 9.452 1.00 0.00 242 GLU B O 20
ATOM 31738 N N . LEU B 2 5 ? -12.181 6.923 11.269 1.00 0.00 243 LEU B N 20
ATOM 31739 C CA . LEU B 2 5 ? -10.729 7.026 11.208 1.00 0.00 243 LEU B CA 20
ATOM 31740 C C . LEU B 2 5 ? -10.228 6.091 10.105 1.00 0.00 243 LEU B C 20
ATOM 31741 O O . LEU B 2 5 ? -9.646 5.045 10.389 1.00 0.00 243 LEU B O 20
ATOM 31757 N N . ILE B 2 6 ? -10.459 6.490 8.850 1.00 0.00 244 ILE B N 20
ATOM 31758 C CA . ILE B 2 6 ? -10.271 5.692 7.637 1.00 0.00 244 ILE B CA 20
ATOM 31759 C C . ILE B 2 6 ? -8.989 4.862 7.662 1.00 0.00 244 ILE B C 20
ATOM 31760 O O . ILE B 2 6 ? -9.001 3.681 7.306 1.00 0.00 244 ILE B O 20
ATOM 31776 N N . GLU B 2 7 ? -7.890 5.493 8.085 1.00 0.00 245 GLU B N 20
ATOM 31777 C CA . GLU B 2 7 ? -6.583 4.882 8.252 1.00 0.00 245 GLU B CA 20
ATOM 31778 C C . GLU B 2 7 ? -6.675 3.472 8.841 1.00 0.00 245 GLU B C 20
ATOM 31779 O O . GLU B 2 7 ? -5.975 2.577 8.381 1.00 0.00 245 GLU B O 20
ATOM 31791 N N . SER B 2 8 ? -7.562 3.259 9.817 1.00 0.00 246 SER B N 20
ATOM 31792 C CA . SER B 2 8 ? -7.806 1.976 10.457 1.00 0.00 246 SER B CA 20
ATOM 31793 C C . SER B 2 8 ? -7.970 0.829 9.455 1.00 0.00 246 SER B C 20
ATOM 31794 O O . SER B 2 8 ? -7.450 -0.263 9.685 1.00 0.00 246 SER B O 20
ATOM 31802 N N . LYS B 2 9 ? -8.698 1.046 8.355 1.00 0.00 247 LYS B N 20
ATOM 31803 C CA . LYS B 2 9 ? -8.952 -0.021 7.397 1.00 0.00 247 LYS B CA 20
ATOM 31804 C C . LYS B 2 9 ? -7.714 -0.277 6.532 1.00 0.00 247 LYS B C 20
ATOM 31805 O O . LYS B 2 9 ? -7.306 -1.427 6.371 1.00 0.00 247 LYS B O 20
ATOM 31824 N N . TRP B 2 10 ? -7.108 0.779 5.977 1.00 0.00 248 TRP B N 20
ATOM 31825 C CA . TRP B 2 10 ? -5.869 0.641 5.215 1.00 0.00 248 TRP B CA 20
ATOM 31826 C C . TRP B 2 10 ? -4.787 -0.032 6.067 1.00 0.00 248 TRP B C 20
ATOM 31827 O O . TRP B 2 10 ? -4.095 -0.926 5.582 1.00 0.00 248 TRP B O 20
ATOM 31848 N N . HIS B 2 11 ? -4.680 0.358 7.342 1.00 0.00 249 HIS B N 20
ATOM 31849 C CA . HIS B 2 11 ? -3.861 -0.338 8.321 1.00 0.00 249 HIS B CA 20
ATOM 31850 C C . HIS B 2 11 ? -4.243 -1.813 8.318 1.00 0.00 249 HIS B C 20
ATOM 31851 O O . HIS B 2 11 ? -3.403 -2.669 8.047 1.00 0.00 249 HIS B O 20
ATOM 31865 N N . ARG B 2 12 ? -5.516 -2.106 8.605 1.00 0.00 250 ARG B N 20
ATOM 31866 C CA . ARG B 2 12 ? -5.996 -3.473 8.719 1.00 0.00 250 ARG B CA 20
ATOM 31867 C C . ARG B 2 12 ? -5.574 -4.327 7.529 1.00 0.00 250 ARG B C 20
ATOM 31868 O O . ARG B 2 12 ? -5.064 -5.420 7.736 1.00 0.00 250 ARG B O 20
ATOM 31889 N N . LEU B 2 13 ? -5.794 -3.859 6.296 1.00 0.00 251 LEU B N 20
ATOM 31890 C CA . LEU B 2 13 ? -5.614 -4.720 5.129 1.00 0.00 251 LEU B CA 20
ATOM 31891 C C . LEU B 2 13 ? -4.200 -5.307 5.041 1.00 0.00 251 LEU B C 20
ATOM 31892 O O . LEU B 2 13 ? -4.041 -6.461 4.651 1.00 0.00 251 LEU B O 20
ATOM 31908 N N . LEU B 2 14 ? -3.176 -4.514 5.364 1.00 0.00 252 LEU B N 20
ATOM 31909 C CA . LEU B 2 14 ? -1.784 -4.956 5.298 1.00 0.00 252 LEU B CA 20
ATOM 31910 C C . LEU B 2 14 ? -1.303 -5.436 6.663 1.00 0.00 252 LEU B C 20
ATOM 31911 O O . LEU B 2 14 ? -0.734 -6.517 6.778 1.00 0.00 252 LEU B O 20
ATOM 31927 N N . PHE B 2 15 ? -1.500 -4.620 7.700 1.00 0.00 253 PHE B N 20
ATOM 31928 C CA . PHE B 2 15 ? -0.983 -4.910 9.030 1.00 0.00 253 PHE B CA 20
ATOM 31929 C C . PHE B 2 15 ? -1.689 -6.133 9.632 1.00 0.00 253 PHE B C 20
ATOM 31930 O O . PHE B 2 15 ? -1.050 -6.909 10.338 1.00 0.00 253 PHE B O 20
ATOM 31947 N N . HIS B 2 16 ? -3.001 -6.264 9.380 1.00 0.00 254 HIS B N 20
ATOM 31948 C CA . HIS B 2 16 ? -3.929 -7.271 9.895 1.00 0.00 254 HIS B CA 20
ATOM 31949 C C . HIS B 2 16 ? -3.444 -7.977 11.160 1.00 0.00 254 HIS B C 20
ATOM 31950 O O . HIS B 2 16 ? -3.086 -9.150 11.120 1.00 0.00 254 HIS B O 20
ATOM 31964 N N . ASP B 2 17 ? -3.474 -7.273 12.296 1.00 0.00 255 ASP B N 20
ATOM 31965 C CA . ASP B 2 17 ? -3.043 -7.801 13.592 1.00 0.00 255 ASP B CA 20
ATOM 31966 C C . ASP B 2 17 ? -3.613 -9.193 13.886 1.00 0.00 255 ASP B C 20
ATOM 31967 O O . ASP B 2 17 ? -2.960 -10.004 14.540 1.00 0.00 255 ASP B O 20
ATOM 31976 N N . LYS B 2 18 ? -4.830 -9.471 13.412 1.00 0.00 256 LYS B N 20
ATOM 31977 C CA . LYS B 2 18 ? -5.460 -10.771 13.546 1.00 0.00 256 LYS B CA 20
ATOM 31978 C C . LYS B 2 18 ? -4.725 -11.805 12.677 1.00 0.00 256 LYS B C 20
ATOM 31979 O O . LYS B 2 18 ? -5.162 -12.131 11.573 1.00 0.00 256 LYS B O 20
ATOM 31998 N N . LYS B 2 19 ? -3.599 -12.311 13.185 1.00 0.00 257 LYS B N 20
ATOM 31999 C CA . LYS B 2 19 ? -2.852 -13.444 12.650 1.00 0.00 257 LYS B CA 20
ATOM 32000 C C . LYS B 2 19 ? -2.588 -14.428 13.792 1.00 0.00 257 LYS B C 20
ATOM 32001 O O . LYS B 2 19 ? -2.286 -13.940 14.904 1.00 0.00 257 LYS B O 20
#